Protein 6K79 (pdb70)

InterPro domains:
  IPR000577 Carbohydrate kinase, FGGY [PIRSF000538] (3-489)
  IPR005999 Glycerol kinase [MF_00186] (2-488)
  IPR005999 Glycerol kinase [TIGR01311] (3-487)
  IPR018483 Carbohydrate kinase, FGGY, conserved site [PS00445] (355-375)
  IPR018483 Carbohydrate kinase, FGGY, conserved site [PS00933] (132-144)
  IPR018484 Carbohydrate kinase FGGY, N-terminal [PF00370] (5-246)
  IPR018485 Carbohydrate kinase FGGY, C-terminal [PF02782] (256-441)
  IPR043129 ATPase, nucleotide binding domain [SSF53067] (4-248)
  IPR043129 ATPase, nucleotide binding domain [SSF53067] (249-487)

Organism: Thermococcus kodakarensis (strain ATCC BAA-918 / JCM 12380 / KOD1) (NCBI:txid69014)

Solvent-accessible surface area: 78438 Å² total; per-residue (Å²): 61,104,17,0,0,0,1,17,0,15,32,65,19,0,63,0,0,0,0,22,88,81,17,74,65,75,3,66,5,82,53,118,5,64,37,67,142,74,139,133,45,42,11,11,0,46,2,66,46,0,21,92,10,0,42,139,0,1,102,46,0,9,146,53,13,157,10,75,24,105,38,6,17,0,0,0,0,0,0,1,8,3,0,0,1,1,0,29,98,124,1,122,26,32,71,45,0,0,0,54,74,2,128,28,1,27,146,57,10,105,132,29,81,225,131,77,9,122,48,0,35,85,24,0,0,0,57,6,48,0,37,2,0,0,3,0,1,34,35,0,5,78,77,27,126,36,3,55,130,67,0,98,163,14,82,4,27,2,0,3,0,0,0,1,0,0,36,59,2,24,51,70,38,1,2,0,21,0,0,0,0,0,2,4,0,0,3,0,90,137,68,82,32,9,77,100,0,9,135,28,2,67,12,23,82,48,1,24,4,59,22,13,26,0,10,28,42,9,10,57,2,135,143,142,49,4,43,12,122,2,20,0,0,0,0,0,0,24,13,0,0,1,0,0,0,0,5,0,29,93,38,0,10,0,0,1,30,4,32,90,18,4,53,0,0,0,1,1,26,98,103,42,27,73,15,136,30,8,28,0,0,0,0,9,0,23,110,36,130,21,2,14,1,0,2,8,64,25,166,18,0,15,20,0,12,74,74,0,77,83,42,72,138,21,8,162,114,50,74,52,0,22,99,24,0,70,131,24,163,45,7,111,46,3,18,6,1,4,5,66,98,14,16,36,18,51,62,153,24,131,70,0,82,40,35,46,53,34,113,96,248,60,33,24,132,48,15,27,0,19,2,0,4,1,0,3,0,1,20,0,26,4,4,3,36,11,0,78,156,64,23,135,5,103,28,0,31,0,9,30,68,38,5,58,16,2,24,1,0,42,7,0,0,15,0,15,64,56,82,0,7,7,3,80,19,90,43,3,25,0,3,0,0,0,4,0,0,0,21,35,49,85,32,1,70,66,47,176,35,1,47,135,55,37,104,41,71,23,81,2,77,42,125,35,77,104,158,34,23,67,145,11,14,128,22,0,77,68,2,0,110,153,2,85,24,127,26,143,104,133,168,116,4,0,0,0,0,16,0,15,26,69,20,0,66,0,0,0,0,22,104,85,16,80,59,69,3,67,6,82,73,141,11,66,43,63,145,73,142,138,45,38,12,12,0,44,3,76,52,0,26,66,1,0,30,104,0,0,97,46,0,21,127,69,8,190,18,105,25,103,45,5,17,0,0,0,0,0,0,2,7,2,0,0,2,2,1,23,100,130,2,126,25,37,80,43,0,0,0,58,77,1,110,25,2,34,139,40,10,100,115,26,102,207,128,87,8,108,44,0,35,83,14,0,0,0,68,10,50,1,36,2,0,0,2,1,0,50,38,0,5,73,82,16,127,44,3,45,114,56,0,123,112,16,68,2,21,1,0,3,0,0,0,1,0,0,34,53,2,20,52,58,31,0,3,0,20,0,0,0,0,0,2,3,0,0,4,0,92,152,54,82,34,6,80,105,0,10,143,33,4,70,11,24,73,49,0,22,5,36,28,14,28,0,10,33,37,10,10,54,2,128,140,153,48,12,43,10,117,3,20,0,0,0,0,0,0,29,12,0,0,1,0,1,0,0,4,0,33,94,42,0,6,0,0,1,30,7,37,88,14,4,50,0,0,0,1,2,28,84,120,41,31,74,17,136,25,7,29,0,0,0,0,9,0,25,104,36,123,23,6,13,1,0,2,7,60,23,164,17,1,16,20,0,13,81,71,0,79,86,44,80,145,29,10,161,116,54,81,50,0,50,108,28,0,74,141,24,176,39,7,108,45,2,20,6,1,4,5,67,91,13,14,35,16,45,47,160,24,133,79,0,83,36,39,45,58,30,114,95,247,56,32,26,126,47,12,25,0,20,2,0,3,2,0,4,0,1,21,1,25,5,4,3,37,14,0,88,153,66,22,152,10,76,16,1,33,0,9,32,70,38,4,74,19,50,26,1,0,37,6,0,0,15,0,15,36,69,85,0,5,18,4,77,20,93,36,3,22,0,3,0,0,0,4,0,0,0,19,33,48,91,40,1,73,42,36,70,35,1,47,78,47,35,140,41,82,104,75,0,65,36,158,39,88,103,171,35,15,74,136,12,17,137,20,1,61,60,2,0,125,154,0,72,22,129,31,150,100,140,159,132,81,11,0,0,0,0,12,0,16,26,70,17,0,89,0,5,0,0,22,106,79,13,89,71,72,3,95,8,91,66,140,13,62,40,62,143,75,140,131,45,42,12,12,0,47,1,65,54,0,28,69,6,0,35,115,0,0,94,52,0,23,142,62,12,222,19,103,36,83,26,6,20,0,0,0,0,0,0,1,7,3,0,0,1,1,0,44,174,128,2,117,17,40,82,41,0,0,0,61,71,1,110,21,3,36,116,35,9,104,120,18,82,206,123,135,22,111,30,0,33,88,19,0,0,0,65,9,49,2,38,2,0,1,2,1,0,27,44,0,4,85,79,18,130,21,2,64,126,82,0,118,143,49,82,2,36,0,0,3,0,0,0,0,0,0,34,54,3,23,50,65,38,2,2,0,38,0,0,0,0,0,3,3,0,0,4,0,87,134,72,86,29,10,90,86,0,8,131,47,3,77,12,24,120,54,0,20,3,95,28,81,41,0,12,50,58,12,12,113,3,144,122,144,49,12,46,8,115,2,21,0,0,0,0,0,0,31,12,0,0,1,0,0,0,0,4,0,41,96,33,0,10,0,0,1,30,3,35,86,16,3,54,0,0,0,1,3,69,114,119,36,33,72,17,134,29,7,30,0,0,0,0,11,0,21,105,71,160,25,15,10,1,0,2,8,60,23,160,19,0,14,23,0,11,72,74,0,69,88,40,74,142,25,12,162,110,45,78,61,0,43,108,32,0,93,151,27,172,40,7,108,48,3,19,6,1,4,5,65,93,14,14,32,16,46,49,155,24,146,95,0,84,40,33,48,54,32,112,96,247,58,31,23,135,51,19,27,0,19,2,0,2,2,0,1,0,2,20,0,24,3,2,5,35,14,0,86,149,60,24,151,10,106,28,2,33,0,7,31,68,33,2,78,15,46,28,0,0,49,9,0,0,21,0,16,62,71,84,0,9,16,2,78,23,108,39,3,18,0,2,0,0,0,3,0,0,0,23,33,44,114,14,3,44,45,32,96,34,2,46,77,29,37,100,41,85,92,88,3,84,33,171,24,91,101,181,42,16,76,152,10,14,133,20,0,62,61,4,0,127,155,2,75,18,133,29,154,102,134,171,99,25,0,0,0,0,19,0,16,26,75,21,0,56,0,0,0,0,26,98,98,12,88,64,77,2,76,4,86,64,144,14,62,42,65,140,73,136,134,41,47,12,12,0,45,1,69,48,0,25,78,5,0,30,108,0,1,105,50,0,22,124,63,12,192,18,111,25,102,50,7,18,0,0,0,0,0,0,1,8,3,0,0,1,1,0,26,136,126,3,135,27,40,79,39,0,0,0,60,68,0,110,23,1,37,141,41,10,112,122,35,94,224,132,91,10,110,44,0,33,82,17,0,0,0,58,8,54,2,37,3,0,0,2,0,0,38,34,0,5,66,79,18,122,44,1,70,121,72,0,120,108,57,60,3,26,1,0,2,0,0,0,0,0,0,31,58,0,16,52,69,36,1,2,0,37,0,0,0,1,0,2,4,0,1,6,0,97,151,55,89,33,7,101,104,0,9,125,34,5,64,13,23,109,57,0,25,5,108,28,54,34,0,11,50,57,11,10,120,1,103,138,151,50,17,46,11,108,2,20,0,0,0,0,0,0,28,14,0,0,1,0,1,0,0,6,0,29,84,43,0,5,0,0,1,29,5,35,89,14,2,52,0,0,0,1,2,19,86,126,41,32,73,17,136,32,7,30,1,0,0,0,11,0,25,133,69,62,21,5,14,1,1,2,8,58,26,162,19,1,15,20,0,12,80,70,0,74,89,40,82,142,34,10,164,114,48,85,49,1,54,111,26,0,83,127,23,163,38,6,108,44,3,21,6,0,3,4,68,92,15,13,30,16,43,44,152,26,133,90,0,84,40,37,50,56,31,112,97,238,55,33,23,132,42,13,29,0,19,2,0,3,2,0,2,0,2,20,0,25,3,2,3,35,14,0,52,106,53,16,112,6,94,15,2,33,0,5,26,70,33,2,77,15,42,24,0,0,33,6,0,0,14,0,16,67,61,112,0,7,17,3,72,23,109,37,4,27,0,4,0,0,0,3,0,0,0,23,35,49,115,34,2,75,42,39,81,39,1,48,133,48,37,130,39,94,98,85,0,64,42,159,36,92,80,143,40,10,62,144,10,15,126,20,0,64,70,4,1,132,151,0,76,16,123,32,156,104,135

Nearest PDB structures (foldseek):
  6k79-assembly1_B-2  TM=1.002E+00  e=0.000E+00  Thermococcus kodakarensis KOD1
  6k79-assembly1_A  TM=1.001E+00  e=2.802E-100  Thermococcus kodakarensis KOD1
  6k78-assembly1_A  TM=1.000E+00  e=2.608E-97  Thermococcus kodakarensis KOD1
  6k76-assembly1_B-2  TM=9.742E-01  e=8.028E-92  Thermococcus kodakarensis KOD1
  2zf5-assembly1_O  TM=9.200E-01  e=9.631E-94  Thermococcus kodakarensis KOD1

Radius of gyration: 44.04 Å; Cα contacts (8 Å, |Δi|>4): 4759; chains: 4; bounding box: 114×92×133 Å

Structure (mmCIF, N/CA/C/O backbone):
data_6K79
#
_entry.id   6K79
#
_cell.length_a   67.041
_cell.length_b   72.128
_cell.length_c   115.994
_cell.angle_alpha   103.43
_cell.angle_beta   94.96
_cell.angle_gamma   99.48
#
_symmetry.space_group_name_H-M   'P 1'
#
loop_
_entity.id
_entity.type
_entity.pdbx_description
1 polymer 'Glycerol kinase'
2 polymer 'Glycerol kinase'
3 non-polymer 'TRIETHYLENE GLYCOL'
4 non-polymer GLYCEROL
5 water water
#
loop_
_atom_site.group_PDB
_atom_site.id
_atom_site.type_symbol
_atom_site.label_atom_id
_atom_site.label_alt_id
_atom_site.label_comp_id
_atom_site.label_asym_id
_atom_site.label_entity_id
_atom_site.label_seq_id
_atom_site.pdbx_PDB_ins_code
_atom_site.Cartn_x
_atom_site.Cartn_y
_atom_site.Cartn_z
_atom_site.occupancy
_atom_site.B_iso_or_equiv
_atom_site.auth_seq_id
_atom_site.auth_comp_id
_atom_site.auth_asym_id
_atom_site.auth_atom_id
_atom_site.pdbx_PDB_model_num
ATOM 1 N N . GLU A 1 2 ? 7.043 1.075 2.875 1.00 40.21 2 GLU B N 1
ATOM 2 C CA . GLU A 1 2 ? 8.271 0.940 2.015 1.00 38.22 2 GLU B CA 1
ATOM 3 C C . GLU A 1 2 ? 8.071 1.653 0.670 1.00 32.90 2 GLU B C 1
ATOM 4 O O . GLU A 1 2 ? 8.900 2.475 0.350 1.00 31.23 2 GLU B O 1
ATOM 10 N N . LYS A 1 3 ? 7.045 1.322 -0.124 1.00 32.03 3 LYS B N 1
ATOM 11 C CA . LYS A 1 3 ? 6.777 2.043 -1.423 1.00 30.00 3 LYS B CA 1
ATOM 12 C C . LYS A 1 3 ? 5.364 2.671 -1.456 1.00 27.20 3 LYS B C 1
ATOM 13 O O . LYS A 1 3 ? 4.424 2.152 -0.873 1.00 25.83 3 LYS B O 1
ATOM 19 N N . PHE A 1 4 ? 5.242 3.778 -2.192 1.00 22.91 4 PHE B N 1
ATOM 20 C CA . PHE A 1 4 ? 4.120 4.667 -2.146 1.00 23.48 4 PHE B CA 1
ATOM 21 C C . PHE A 1 4 ? 3.818 5.253 -3.533 1.00 24.67 4 PHE B C 1
ATOM 22 O O . PHE A 1 4 ? 4.676 5.251 -4.423 1.00 24.27 4 PHE B O 1
ATOM 30 N N . VAL A 1 5 ? 2.589 5.786 -3.692 1.00 23.29 5 VAL B N 1
ATOM 31 C CA . VAL A 1 5 ? 2.202 6.496 -4.897 1.00 22.28 5 VAL B CA 1
ATOM 32 C C . VAL A 1 5 ? 2.080 7.978 -4.544 1.00 23.05 5 VAL B C 1
ATOM 33 O O . VAL A 1 5 ? 1.529 8.315 -3.489 1.00 23.58 5 VAL B O 1
ATOM 37 N N . LEU A 1 6 ? 2.585 8.824 -5.446 1.00 22.70 6 LEU B N 1
ATOM 38 C CA . LEU A 1 6 ? 2.516 10.287 -5.329 1.00 21.56 6 LEU B CA 1
ATOM 39 C C . LEU A 1 6 ? 1.486 10.781 -6.343 1.00 21.50 6 LEU B C 1
ATOM 40 O O . LEU A 1 6 ? 1.585 10.447 -7.523 1.00 20.75 6 LEU B O 1
ATOM 45 N N . SER A 1 7 ? 0.529 11.572 -5.890 1.00 21.26 7 SER B N 1
ATOM 46 C CA . SER A 1 7 ? -0.489 12.126 -6.773 1.00 23.82 7 SER B CA 1
ATOM 47 C C . SER A 1 7 ? -0.319 13.645 -6.846 1.00 23.43 7 SER B C 1
ATOM 48 O O . SER A 1 7 ? -0.167 14.270 -5.800 1.00 22.31 7 SER B O 1
ATOM 51 N N . LEU A 1 8 ? -0.371 14.204 -8.055 1.00 23.03 8 LEU B N 1
ATOM 52 C CA . LEU A 1 8 ? -0.420 15.633 -8.245 1.00 25.10 8 LEU B CA 1
ATOM 53 C C . LEU A 1 8 ? -1.841 16.047 -8.651 1.00 25.54 8 LEU B C 1
ATOM 54 O O . LEU A 1 8 ? -2.300 15.646 -9.710 1.00 24.14 8 LEU B O 1
ATOM 59 N N . ASP A 1 9 ? -2.507 16.884 -7.838 1.00 26.48 9 ASP B N 1
ATOM 60 C CA . ASP A 1 9 ? -3.822 17.431 -8.158 1.00 25.06 9 ASP B CA 1
ATOM 61 C C . ASP A 1 9 ? -3.692 18.940 -8.380 1.00 23.65 9 ASP B C 1
ATOM 62 O O . ASP A 1 9 ? -3.727 19.724 -7.438 1.00 23.14 9 ASP B O 1
ATOM 67 N N . GLU A 1 10 ? -3.602 19.316 -9.637 1.00 22.13 10 GLU B N 1
ATOM 68 C CA . GLU A 1 10 ? -3.325 20.682 -10.034 1.00 23.10 10 GLU B CA 1
ATOM 69 C C . GLU A 1 10 ? -4.660 21.380 -10.274 1.00 21.93 10 GLU B C 1
ATOM 70 O O . GLU A 1 10 ? -5.132 21.448 -11.401 1.00 23.82 10 GLU B O 1
ATOM 76 N N . GLY A 1 11 ? -5.224 21.900 -9.198 1.00 20.38 11 GLY B N 1
ATOM 77 C CA . GLY A 1 11 ? -6.534 22.490 -9.223 1.00 22.85 11 GLY B CA 1
ATOM 78 C C . GLY A 1 11 ? -6.497 23.931 -9.706 1.00 25.30 11 GLY B C 1
ATOM 79 O O . GLY A 1 11 ? -5.408 24.463 -9.965 1.00 24.43 11 GLY B O 1
ATOM 80 N N . THR A 1 12 ? -7.676 24.551 -9.809 1.00 24.64 12 THR B N 1
ATOM 81 C CA . THR A 1 12 ? -7.779 25.833 -10.507 1.00 29.45 12 THR B CA 1
ATOM 82 C C . THR A 1 12 ? -7.238 26.989 -9.648 1.00 28.99 12 THR B C 1
ATOM 83 O O . THR A 1 12 ? -6.729 27.957 -10.239 1.00 29.01 12 THR B O 1
ATOM 87 N N . THR A 1 13 ? -7.276 26.889 -8.312 1.00 27.71 13 THR B N 1
ATOM 88 C CA . THR A 1 13 ? -6.731 27.954 -7.436 1.00 29.54 13 THR B CA 1
ATOM 89 C C . THR A 1 13 ? -5.567 27.427 -6.584 1.00 31.85 13 THR B C 1
ATOM 90 O O . THR A 1 13 ? -4.850 28.242 -5.996 1.00 32.36 13 THR B O 1
ATOM 94 N N . SER A 1 14 ? -5.336 26.108 -6.559 1.00 29.23 14 SER B N 1
ATOM 95 C CA . SER A 1 14 ? -4.402 25.475 -5.630 1.00 30.44 14 SER B CA 1
ATOM 96 C C . SER A 1 14 ? -3.736 24.259 -6.292 1.00 28.74 14 SER B C 1
ATOM 97 O O . SER A 1 14 ? -4.423 23.512 -6.994 1.00 24.65 14 SER B O 1
ATOM 100 N N . ALA A 1 15 ? -2.439 24.033 -6.039 1.00 26.83 15 ALA B N 1
ATOM 101 C CA . ALA A 1 15 ? -1.786 22.781 -6.437 1.00 27.28 15 ALA B CA 1
ATOM 102 C C . ALA A 1 15 ? -1.523 21.907 -5.215 1.00 27.43 15 ALA B C 1
ATOM 103 O O . ALA A 1 15 ? -0.901 22.330 -4.255 1.00 26.44 15 ALA B O 1
ATOM 105 N N . ARG A 1 16 ? -1.893 20.645 -5.318 1.00 28.05 16 ARG B N 1
ATOM 106 C CA . ARG A 1 16 ? -1.790 19.729 -4.193 1.00 27.58 16 ARG B CA 1
ATOM 107 C C . ARG A 1 16 ? -0.946 18.499 -4.616 1.00 26.39 16 ARG B C 1
ATOM 108 O O . ARG A 1 16 ? -0.845 18.133 -5.799 1.00 20.68 16 ARG B O 1
ATOM 116 N N . ALA A 1 17 ? -0.337 17.869 -3.621 1.00 24.26 17 ALA B N 1
ATOM 117 C CA . ALA A 1 17 ? 0.444 16.677 -3.794 1.00 23.50 17 ALA B CA 1
ATOM 118 C C . ALA A 1 17 ? 0.200 15.759 -2.593 1.00 23.70 17 ALA B C 1
ATOM 119 O O . ALA A 1 17 ? 0.239 16.207 -1.456 1.00 23.88 17 ALA B O 1
ATOM 121 N N . ILE A 1 18 ? -0.001 14.478 -2.829 1.00 22.41 18 ILE B N 1
ATOM 122 C CA . ILE A 1 18 ? -0.284 13.580 -1.730 1.00 22.57 18 ILE B CA 1
ATOM 123 C C . ILE A 1 18 ? 0.461 12.259 -1.944 1.00 23.75 18 ILE B C 1
ATOM 124 O O . ILE A 1 18 ? 0.512 11.753 -3.057 1.00 22.36 18 ILE B O 1
ATOM 129 N N . ILE A 1 19 ? 0.987 11.705 -0.851 1.00 23.49 19 ILE B N 1
ATOM 130 C CA . ILE A 1 19 ? 1.568 10.415 -0.870 1.00 24.96 19 ILE B CA 1
ATOM 131 C C . ILE A 1 19 ? 0.609 9.440 -0.181 1.00 24.68 19 ILE B C 1
ATOM 132 O O . ILE A 1 19 ? 0.220 9.621 0.982 1.00 22.43 19 ILE B O 1
ATOM 137 N N . PHE A 1 20 ? 0.302 8.368 -0.907 1.00 22.57 20 PHE B N 1
ATOM 138 C CA . PHE A 1 20 ? -0.660 7.395 -0.481 1.00 22.90 20 PHE B CA 1
ATOM 139 C C . PHE A 1 20 ? 0.017 6.021 -0.335 1.00 23.74 20 PHE B C 1
ATOM 140 O O . PHE A 1 20 ? 0.934 5.703 -1.086 1.00 25.09 20 PHE B O 1
ATOM 148 N N . ASP A 1 21 ? -0.481 5.174 0.562 1.00 23.71 21 ASP B N 1
ATOM 149 C CA . ASP A 1 21 ? -0.071 3.798 0.558 1.00 24.71 21 ASP B CA 1
ATOM 150 C C . ASP A 1 21 ? -1.192 2.946 -0.045 1.00 25.30 21 ASP B C 1
ATOM 151 O O . ASP A 1 21 ? -2.201 3.467 -0.513 1.00 20.83 21 ASP B O 1
ATOM 156 N N . ARG A 1 22 ? -1.043 1.622 -0.016 1.00 27.34 22 ARG B N 1
ATOM 157 C CA . ARG A 1 22 ? -1.991 0.791 -0.764 1.00 31.44 22 ARG B CA 1
ATOM 158 C C . ARG A 1 22 ? -3.357 0.732 -0.048 1.00 27.93 22 ARG B C 1
ATOM 159 O O . ARG A 1 22 ? -4.322 0.355 -0.683 1.00 25.90 22 ARG B O 1
ATOM 167 N N . GLU A 1 23 ? -3.453 1.131 1.217 1.00 26.02 23 GLU B N 1
ATOM 168 C CA . GLU A 1 23 ? -4.751 1.224 1.903 1.00 31.67 23 GLU B CA 1
ATOM 169 C C . GLU A 1 23 ? -5.302 2.657 1.860 1.00 27.25 23 GLU B C 1
ATOM 170 O O . GLU A 1 23 ? -6.216 2.956 2.638 1.00 25.26 23 GLU B O 1
ATOM 176 N N . SER A 1 24 ? -4.738 3.522 1.007 1.00 23.97 24 SER B N 1
ATOM 177 C CA . SER A 1 24 ? -5.245 4.870 0.740 1.00 23.44 24 SER B CA 1
ATOM 178 C C . SER A 1 24 ? -5.043 5.775 1.960 1.00 25.13 24 SER B C 1
ATOM 179 O O . SER A 1 24 ? -5.696 6.833 2.045 1.00 25.51 24 SER B O 1
ATOM 182 N N . ASN A 1 25 ? -4.127 5.391 2.874 1.00 25.55 25 ASN B N 1
ATOM 183 C CA . ASN A 1 25 ? -3.682 6.271 3.959 1.00 26.25 25 ASN B CA 1
ATOM 184 C C . ASN A 1 25 ? -2.772 7.355 3.370 1.00 26.36 25 ASN B C 1
ATOM 185 O O . ASN A 1 25 ? -1.947 7.073 2.521 1.00 26.36 25 ASN B O 1
ATOM 190 N N . ILE A 1 26 ? -2.941 8.580 3.844 1.00 25.40 26 ILE B N 1
ATOM 191 C CA . ILE A 1 26 ? -2.118 9.697 3.467 1.00 28.33 26 ILE B CA 1
ATOM 192 C C . ILE A 1 26 ? -0.899 9.746 4.403 1.00 30.44 26 ILE B C 1
ATOM 193 O O . ILE A 1 26 ? -1.038 9.829 5.614 1.00 31.47 26 ILE B O 1
ATOM 198 N N . HIS A 1 27 ? 0.285 9.693 3.831 1.00 29.54 27 HIS B N 1
ATOM 199 C CA . HIS A 1 27 ? 1.517 9.689 4.606 1.00 29.19 27 HIS B CA 1
ATOM 200 C C . HIS A 1 27 ? 2.144 11.091 4.609 1.00 29.61 27 HIS B C 1
ATOM 201 O O . HIS A 1 27 ? 2.802 11.475 5.571 1.00 28.63 27 HIS B O 1
ATOM 208 N N . GLY A 1 28 ? 1.973 11.829 3.513 1.00 29.25 28 GLY B N 1
ATOM 209 C CA . GLY A 1 28 ? 2.361 13.228 3.457 1.00 28.80 28 GLY B CA 1
ATOM 210 C C . GLY A 1 28 ? 1.471 13.999 2.498 1.00 28.79 28 GLY B C 1
ATOM 211 O O . GLY A 1 28 ? 0.895 13.436 1.569 1.00 30.57 28 GLY B O 1
ATOM 212 N N . ILE A 1 29 ? 1.315 15.286 2.732 1.00 29.48 29 ILE B N 1
ATOM 213 C CA . ILE A 1 29 ? 0.544 16.097 1.829 1.00 30.41 29 ILE B CA 1
ATOM 214 C C . ILE A 1 29 ? 1.177 17.487 1.742 1.00 31.85 29 ILE B C 1
ATOM 215 O O . ILE A 1 29 ? 1.772 17.960 2.707 1.00 31.81 29 ILE B O 1
ATOM 220 N N . GLY A 1 30 ? 1.049 18.114 0.568 1.00 28.79 30 GLY B N 1
ATOM 221 C CA . GLY A 1 30 ? 1.380 19.524 0.417 1.00 29.18 30 GLY B CA 1
ATOM 222 C C . GLY A 1 30 ? 0.396 20.237 -0.492 1.00 31.06 30 GLY B C 1
ATOM 223 O O . GLY A 1 30 ? -0.203 19.594 -1.370 1.00 33.31 30 GLY B O 1
ATOM 224 N N . GLN A 1 31 ? 0.251 21.555 -0.297 1.00 27.54 31 GLN B N 1
ATOM 225 C CA . GLN A 1 31 ? -0.725 22.349 -0.995 1.00 27.99 31 GLN B CA 1
ATOM 226 C C . GLN A 1 31 ? -0.267 23.812 -0.981 1.00 28.89 31 GLN B C 1
ATOM 227 O O . GLN A 1 31 ? 0.038 24.350 0.110 1.00 25.73 31 GLN B O 1
ATOM 233 N N . TYR A 1 32 ? -0.254 24.437 -2.169 1.00 25.88 32 TYR B N 1
ATOM 234 C CA . TYR A 1 32 ? 0.060 25.851 -2.324 1.00 27.07 32 TYR B CA 1
ATOM 235 C C . TYR A 1 32 ? -0.876 26.500 -3.342 1.00 25.63 32 TYR B C 1
ATOM 236 O O . TYR A 1 32 ? -0.959 26.054 -4.469 1.00 23.93 32 TYR B O 1
ATOM 245 N N . GLU A 1 33 ? -1.532 27.567 -2.902 1.00 25.03 33 GLU B N 1
ATOM 246 C CA . GLU A 1 33 ? -2.277 28.514 -3.743 1.00 29.99 33 GLU B CA 1
ATOM 247 C C . GLU A 1 33 ? -1.347 29.204 -4.743 1.00 27.85 33 GLU B C 1
ATOM 248 O O . GLU A 1 33 ? -0.178 29.358 -4.496 1.00 27.58 33 GLU B O 1
ATOM 254 N N . PHE A 1 34 ? -1.887 29.629 -5.872 1.00 28.97 34 PHE B N 1
ATOM 255 C CA . PHE A 1 34 ? -1.128 30.445 -6.834 1.00 30.35 34 PHE B CA 1
ATOM 256 C C . PHE A 1 34 ? -2.039 31.559 -7.376 1.00 30.09 34 PHE B C 1
ATOM 257 O O . PHE A 1 34 ? -3.242 31.480 -7.260 1.00 34.35 34 PHE B O 1
ATOM 265 N N . PRO A 1 35 ? -1.470 32.602 -7.982 1.00 32.78 35 PRO B N 1
ATOM 266 C CA . PRO A 1 35 ? -2.328 33.763 -8.286 1.00 34.12 35 PRO B CA 1
ATOM 267 C C . PRO A 1 35 ? -3.340 33.526 -9.413 1.00 34.15 35 PRO B C 1
ATOM 268 O O . PRO A 1 35 ? -3.014 32.887 -10.410 1.00 34.87 35 PRO B O 1
ATOM 272 N N . GLN A 1 36 ? -4.534 34.082 -9.228 1.00 35.28 36 GLN B N 1
ATOM 273 C CA . GLN A 1 36 ? -5.571 34.165 -10.259 1.00 36.26 36 GLN B CA 1
ATOM 274 C C . GLN A 1 36 ? -5.481 35.525 -10.976 1.00 37.89 36 GLN B C 1
ATOM 275 O O . GLN A 1 36 ? -5.773 36.552 -10.377 1.00 43.76 36 GLN B O 1
ATOM 281 N N . HIS A 1 37 ? -5.091 35.534 -12.252 1.00 39.96 37 HIS B N 1
ATOM 282 C CA . HIS A 1 37 ? -4.916 36.796 -13.016 1.00 37.41 37 HIS B CA 1
ATOM 283 C C . HIS A 1 37 ? -6.204 37.127 -13.771 1.00 35.80 37 HIS B C 1
ATOM 284 O O . HIS A 1 37 ? -6.711 36.318 -14.556 1.00 33.58 37 HIS B O 1
ATOM 291 N N . TYR A 1 38 ? -6.687 38.346 -13.529 1.00 36.62 38 TYR B N 1
ATOM 292 C CA . TYR A 1 38 ? -7.910 38.886 -14.087 1.00 39.21 38 TYR B CA 1
ATOM 293 C C . TYR A 1 38 ? -7.582 40.171 -14.864 1.00 44.04 38 TYR B C 1
ATOM 294 O O . TYR A 1 38 ? -7.828 41.286 -14.364 1.00 41.60 38 TYR B O 1
ATOM 303 N N . PRO A 1 39 ? -7.000 40.028 -16.074 1.00 49.66 39 PRO B N 1
ATOM 304 C CA . PRO A 1 39 ? -6.492 41.177 -16.874 1.00 49.82 39 PRO B CA 1
ATOM 305 C C . PRO A 1 39 ? -7.580 42.107 -17.444 1.00 52.32 39 PRO B C 1
ATOM 306 O O . PRO A 1 39 ? -7.394 43.318 -17.448 1.00 59.46 39 PRO B O 1
ATOM 310 N N . ARG A 1 40 ? -8.662 41.557 -17.978 1.00 50.30 40 ARG B N 1
ATOM 311 C CA . ARG A 1 40 ? -9.847 42.328 -18.320 1.00 48.84 40 ARG B CA 1
ATOM 312 C C . ARG A 1 40 ? -11.018 41.716 -17.551 1.00 47.96 40 ARG B C 1
ATOM 313 O O . ARG A 1 40 ? -10.853 40.658 -16.975 1.00 45.61 40 ARG B O 1
ATOM 321 N N . PRO A 1 41 ? -12.188 42.380 -17.537 1.00 50.45 41 PRO B N 1
ATOM 322 C CA . PRO A 1 41 ? -13.427 41.776 -17.021 1.00 51.12 41 PRO B CA 1
ATOM 323 C C . PRO A 1 41 ? -13.807 40.500 -17.790 1.00 48.53 41 PRO B C 1
ATOM 324 O O . PRO A 1 41 ? -13.711 40.476 -19.011 1.00 52.66 41 PRO B O 1
ATOM 328 N N . GLY A 1 42 ? -14.213 39.458 -17.058 1.00 49.19 42 GLY B N 1
ATOM 329 C CA . GLY A 1 42 ? -14.569 38.132 -17.624 1.00 45.86 42 GLY B CA 1
ATOM 330 C C . GLY A 1 42 ? -13.362 37.312 -18.082 1.00 41.16 42 GLY B C 1
ATOM 331 O O . GLY A 1 42 ? -13.527 36.233 -18.631 1.00 43.19 42 GLY B O 1
ATOM 332 N N . TRP A 1 43 ? -12.146 37.803 -17.883 1.00 37.32 43 TRP B N 1
ATOM 333 C CA . TRP A 1 43 ? -10.965 37.112 -18.352 1.00 35.54 43 TRP B CA 1
ATOM 334 C C . TRP A 1 43 ? -10.229 36.499 -17.153 1.00 34.34 43 TRP B C 1
ATOM 335 O O . TRP A 1 43 ? -10.119 37.103 -16.076 1.00 32.51 43 TRP B O 1
ATOM 346 N N . VAL A 1 44 ? -9.719 35.284 -17.371 1.00 31.17 44 VAL B N 1
ATOM 347 C CA . VAL A 1 44 ? -9.071 34.533 -16.327 1.00 27.39 44 VAL B CA 1
ATOM 348 C C . VAL A 1 44 ? -7.849 33.868 -16.935 1.00 25.50 44 VAL B C 1
ATOM 349 O O . VAL A 1 44 ? -7.969 33.194 -17.974 1.00 25.09 44 VAL B O 1
ATOM 353 N N . GLU A 1 45 ? -6.716 34.036 -16.253 1.00 23.94 45 GLU B N 1
ATOM 354 C CA . GLU A 1 45 ? -5.461 33.566 -16.750 1.00 26.45 45 GLU B CA 1
ATOM 355 C C . GLU A 1 45 ? -4.668 32.988 -15.594 1.00 26.93 45 GLU B C 1
ATOM 356 O O . GLU A 1 45 ? -4.822 33.469 -14.473 1.00 26.93 45 GLU B O 1
ATOM 362 N N . HIS A 1 46 ? -3.833 31.983 -15.895 1.00 28.61 46 HIS B N 1
ATOM 363 C CA . HIS A 1 46 ? -2.787 31.568 -14.955 1.00 30.54 46 HIS B CA 1
ATOM 364 C C . HIS A 1 46 ? -1.409 31.702 -15.606 1.00 30.49 46 HIS B C 1
ATOM 365 O O . HIS A 1 46 ? -1.242 31.609 -16.839 1.00 28.08 46 HIS B O 1
ATOM 372 N N . ASN A 1 47 ? -0.432 31.887 -14.724 1.00 29.55 47 ASN B N 1
ATOM 373 C CA . ASN A 1 47 ? 0.956 31.880 -15.104 1.00 33.55 47 ASN B CA 1
ATOM 374 C C . ASN A 1 47 ? 1.507 30.468 -14.863 1.00 30.88 47 ASN B C 1
ATOM 375 O O . ASN A 1 47 ? 1.626 30.024 -13.721 1.00 28.24 47 ASN B O 1
ATOM 380 N N . PRO A 1 48 ? 1.855 29.762 -15.951 1.00 29.98 48 PRO B N 1
ATOM 381 C CA . PRO A 1 48 ? 2.267 28.358 -15.778 1.00 30.46 48 PRO B CA 1
ATOM 382 C C . PRO A 1 48 ? 3.493 28.200 -14.865 1.00 31.70 48 PRO B C 1
ATOM 383 O O . PRO A 1 48 ? 3.621 27.169 -14.203 1.00 29.65 48 PRO B O 1
ATOM 387 N N . GLU A 1 49 ? 4.340 29.227 -14.759 1.00 34.05 49 GLU B N 1
ATOM 388 C CA . GLU A 1 49 ? 5.519 29.136 -13.862 1.00 36.73 49 GLU B CA 1
ATOM 389 C C . GLU A 1 49 ? 5.075 29.175 -12.396 1.00 33.15 49 GLU B C 1
ATOM 390 O O . GLU A 1 49 ? 5.669 28.472 -11.588 1.00 31.93 49 GLU B O 1
ATOM 396 N N . GLU A 1 50 ? 4.036 29.941 -12.050 1.00 33.79 50 GLU B N 1
ATOM 397 C CA . GLU A 1 50 ? 3.518 29.879 -10.648 1.00 37.77 50 GLU B CA 1
ATOM 398 C C . GLU A 1 50 ? 2.764 28.550 -10.402 1.00 34.35 50 GLU B C 1
ATOM 399 O O . GLU A 1 50 ? 2.842 28.005 -9.298 1.00 33.31 50 GLU B O 1
ATOM 405 N N . ILE A 1 51 ? 2.037 28.030 -11.388 1.00 31.40 51 ILE B N 1
ATOM 406 C CA . ILE A 1 51 ? 1.425 26.689 -11.239 1.00 32.56 51 ILE B CA 1
ATOM 407 C C . ILE A 1 51 ? 2.555 25.706 -10.924 1.00 29.86 51 ILE B C 1
ATOM 408 O O . ILE A 1 51 ? 2.513 25.017 -9.911 1.00 29.46 51 ILE B O 1
ATOM 413 N N . TRP A 1 52 ? 3.609 25.759 -11.723 1.00 29.94 52 TRP B N 1
ATOM 414 C CA . TRP A 1 52 ? 4.731 24.829 -11.603 1.00 30.49 52 TRP B CA 1
ATOM 415 C C . TRP A 1 52 ? 5.403 24.921 -10.226 1.00 31.52 52 TRP B C 1
ATOM 416 O O . TRP A 1 52 ? 5.642 23.878 -9.545 1.00 26.97 52 TRP B O 1
ATOM 427 N N . ASP A 1 53 ? 5.717 26.157 -9.821 1.00 30.70 53 ASP B N 1
ATOM 428 C CA . ASP A 1 53 ? 6.389 26.399 -8.529 1.00 31.63 53 ASP B CA 1
ATOM 429 C C . ASP A 1 53 ? 5.482 25.927 -7.385 1.00 27.75 53 ASP B C 1
ATOM 430 O O . ASP A 1 53 ? 5.930 25.288 -6.440 1.00 28.52 53 ASP B O 1
ATOM 435 N N . ALA A 1 54 ? 4.198 26.240 -7.463 1.00 27.52 54 ALA B N 1
ATOM 436 C CA . ALA A 1 54 ? 3.266 25.776 -6.435 1.00 27.18 54 ALA B CA 1
ATOM 437 C C . ALA A 1 54 ? 3.257 24.232 -6.394 1.00 25.11 54 ALA B C 1
ATOM 438 O O . ALA A 1 54 ? 3.348 23.600 -5.336 1.00 23.05 54 ALA B O 1
ATOM 440 N N . GLN A 1 55 ? 3.191 23.611 -7.550 1.00 25.52 55 GLN B N 1
ATOM 441 C CA . GLN A 1 55 ? 3.085 22.150 -7.585 1.00 26.92 55 GLN B CA 1
ATOM 442 C C . GLN A 1 55 ? 4.353 21.495 -7.038 1.00 27.45 55 GLN B C 1
ATOM 443 O O . GLN A 1 55 ? 4.288 20.507 -6.275 1.00 25.50 55 GLN B O 1
ATOM 449 N N . LEU A 1 56 ? 5.498 22.043 -7.436 1.00 29.77 56 LEU B N 1
ATOM 450 C CA . LEU A 1 56 ? 6.785 21.439 -7.113 1.00 30.90 56 LEU B CA 1
ATOM 451 C C . LEU A 1 56 ? 7.041 21.574 -5.607 1.00 30.33 56 LEU B C 1
ATOM 452 O O . LEU A 1 56 ? 7.489 20.607 -4.945 1.00 29.91 56 LEU B O 1
ATOM 457 N N . ARG A 1 57 ? 6.632 22.698 -5.025 1.00 26.77 57 ARG B N 1
ATOM 458 C CA . ARG A 1 57 ? 6.729 22.840 -3.586 1.00 28.59 57 ARG B CA 1
ATOM 459 C C . ARG A 1 57 ? 5.746 21.897 -2.863 1.00 26.03 57 ARG B C 1
ATOM 460 O O . ARG A 1 57 ? 6.043 21.387 -1.745 1.00 22.43 57 ARG B O 1
ATOM 468 N N . ALA A 1 58 ? 4.570 21.681 -3.451 1.00 25.23 58 ALA B N 1
ATOM 469 C CA . ALA A 1 58 ? 3.589 20.748 -2.882 1.00 24.73 58 ALA B CA 1
ATOM 470 C C . ALA A 1 58 ? 4.235 19.372 -2.762 1.00 24.71 58 ALA B C 1
ATOM 471 O O . ALA A 1 58 ? 4.163 18.700 -1.680 1.00 24.62 58 ALA B O 1
ATOM 473 N N . ILE A 1 59 ? 4.891 18.987 -3.860 1.00 25.64 59 ILE B N 1
ATOM 474 C CA . ILE A 1 59 ? 5.587 17.695 -3.920 1.00 27.88 59 ILE B CA 1
ATOM 475 C C . ILE A 1 59 ? 6.597 17.609 -2.767 1.00 30.65 59 ILE B C 1
ATOM 476 O O . ILE A 1 59 ? 6.615 16.606 -2.012 1.00 31.00 59 ILE B O 1
ATOM 481 N N . LYS A 1 60 ? 7.410 18.656 -2.612 1.00 35.09 60 LYS B N 1
ATOM 482 C CA . LYS A 1 60 ? 8.520 18.650 -1.630 1.00 37.95 60 LYS B CA 1
ATOM 483 C C . LYS A 1 60 ? 7.953 18.510 -0.218 1.00 32.93 60 LYS B C 1
ATOM 484 O O . LYS A 1 60 ? 8.431 17.672 0.543 1.00 30.72 60 LYS B O 1
ATOM 490 N N . ASP A 1 61 ? 6.930 19.308 0.101 1.00 31.02 61 ASP B N 1
ATOM 491 C CA . ASP A 1 61 ? 6.227 19.207 1.391 1.00 30.34 61 ASP B CA 1
ATOM 492 C C . ASP A 1 61 ? 5.706 17.770 1.617 1.00 30.36 61 ASP B C 1
ATOM 493 O O . ASP A 1 61 ? 5.892 17.211 2.710 1.00 31.63 61 ASP B O 1
ATOM 498 N N . ALA A 1 62 ? 5.051 17.168 0.612 1.00 27.96 62 ALA B N 1
ATOM 499 C CA . ALA A 1 62 ? 4.447 15.849 0.767 1.00 26.79 62 ALA B CA 1
ATOM 500 C C . ALA A 1 62 ? 5.534 14.811 1.062 1.00 26.33 62 ALA B C 1
ATOM 501 O O . ALA A 1 62 ? 5.385 14.006 1.977 1.00 23.72 62 ALA B O 1
ATOM 503 N N . ILE A 1 63 ? 6.629 14.848 0.303 1.00 27.07 63 ILE B N 1
ATOM 504 C CA . ILE A 1 63 ? 7.747 13.902 0.507 1.00 28.66 63 ILE B CA 1
ATOM 505 C C . ILE A 1 63 ? 8.365 14.111 1.897 1.00 29.51 63 ILE B C 1
ATOM 506 O O . ILE A 1 63 ? 8.610 13.147 2.631 1.00 28.68 63 ILE B O 1
ATOM 511 N N . GLN A 1 64 ? 8.595 15.361 2.269 1.00 34.13 64 GLN B N 1
ATOM 512 C CA . GLN A 1 64 ? 9.143 15.691 3.599 1.00 38.91 64 GLN B CA 1
ATOM 513 C C . GLN A 1 64 ? 8.227 15.145 4.701 1.00 37.68 64 GLN B C 1
ATOM 514 O O . GLN A 1 64 ? 8.708 14.502 5.626 1.00 36.17 64 GLN B O 1
ATOM 520 N N . SER A 1 65 ? 6.917 15.397 4.591 1.00 35.61 65 SER B N 1
ATOM 521 C CA . SER A 1 65 ? 5.946 15.007 5.620 1.00 33.84 65 SER B CA 1
ATOM 522 C C . SER A 1 65 ? 5.872 13.490 5.744 1.00 30.59 65 SER B C 1
ATOM 523 O O . SER A 1 65 ? 5.610 12.948 6.820 1.00 25.76 65 SER B O 1
ATOM 526 N N . ALA A 1 66 ? 6.040 12.824 4.609 1.00 31.04 66 ALA B N 1
ATOM 527 C CA . ALA A 1 66 ? 5.896 11.370 4.570 1.00 31.36 66 ALA B CA 1
ATOM 528 C C . ALA A 1 66 ? 7.159 10.713 5.136 1.00 32.83 66 ALA B C 1
ATOM 529 O O . ALA A 1 66 ? 7.101 9.545 5.537 1.00 33.74 66 ALA B O 1
ATOM 531 N N . ARG A 1 67 ? 8.263 11.469 5.197 1.00 32.28 67 ARG B N 1
ATOM 532 C CA . ARG A 1 67 ? 9.574 10.978 5.656 1.00 34.83 67 ARG B CA 1
ATOM 533 C C . ARG A 1 67 ? 10.035 9.799 4.802 1.00 32.49 67 ARG B C 1
ATOM 534 O O . ARG A 1 67 ? 10.512 8.828 5.348 1.00 34.22 67 ARG B O 1
ATOM 542 N N . ILE A 1 68 ? 9.872 9.897 3.486 1.00 31.79 68 ILE B N 1
ATOM 543 C CA . ILE A 1 68 ? 10.329 8.868 2.558 1.00 31.28 68 ILE B CA 1
ATOM 544 C C . ILE A 1 68 ? 11.463 9.431 1.693 1.00 31.62 68 ILE B C 1
ATOM 545 O O . ILE A 1 68 ? 11.644 10.635 1.598 1.00 30.16 68 ILE B O 1
ATOM 550 N N . GLU A 1 69 ? 12.181 8.529 1.031 1.00 31.70 69 GLU B N 1
ATOM 551 C CA . GLU A 1 69 ? 13.093 8.907 -0.040 1.00 32.74 69 GLU B CA 1
ATOM 552 C C . GLU A 1 69 ? 12.326 8.833 -1.357 1.00 31.76 69 GLU B C 1
ATOM 553 O O . GLU A 1 69 ? 11.406 8.031 -1.493 1.00 34.77 69 GLU B O 1
ATOM 559 N N . PRO A 1 70 ? 12.710 9.665 -2.320 1.00 33.41 70 PRO B N 1
ATOM 560 C CA . PRO A 1 70 ? 12.136 9.692 -3.657 1.00 31.29 70 PRO B CA 1
ATOM 561 C C . PRO A 1 70 ? 12.106 8.326 -4.360 1.00 31.43 70 PRO B C 1
ATOM 562 O O . PRO A 1 70 ? 11.226 8.089 -5.151 1.00 30.59 70 PRO B O 1
ATOM 566 N N . ASN A 1 71 ? 13.058 7.446 -4.074 1.00 30.44 71 ASN B N 1
ATOM 567 C CA . ASN A 1 71 ? 13.102 6.151 -4.718 1.00 32.85 71 ASN B CA 1
ATOM 568 C C . ASN A 1 71 ? 12.031 5.218 -4.121 1.00 30.81 71 ASN B C 1
ATOM 569 O O . ASN A 1 71 ? 11.778 4.171 -4.690 1.00 31.73 71 ASN B O 1
ATOM 574 N N . GLN A 1 72 ? 11.392 5.579 -3.013 1.00 28.90 72 GLN B N 1
ATOM 575 C CA . GLN A 1 72 ? 10.247 4.786 -2.523 1.00 28.01 72 GLN B CA 1
ATOM 576 C C . GLN A 1 72 ? 8.945 5.171 -3.259 1.00 27.89 72 GLN B C 1
ATOM 577 O O . GLN A 1 72 ? 7.876 4.609 -2.986 1.00 26.56 72 GLN B O 1
ATOM 583 N N . ILE A 1 73 ? 8.997 6.114 -4.187 1.00 26.27 73 ILE B N 1
ATOM 584 C CA . ILE A 1 73 ? 7.816 6.451 -4.923 1.00 24.96 73 ILE B CA 1
ATOM 585 C C . ILE A 1 73 ? 7.704 5.521 -6.131 1.00 25.18 73 ILE B C 1
ATOM 586 O O . ILE A 1 73 ? 8.482 5.660 -7.071 1.00 24.51 73 ILE B O 1
ATOM 591 N N . ALA A 1 74 ? 6.670 4.653 -6.128 1.00 24.49 74 ALA B N 1
ATOM 592 C CA . ALA A 1 74 ? 6.443 3.634 -7.191 1.00 21.25 74 ALA B CA 1
ATOM 593 C C . ALA A 1 74 ? 5.920 4.276 -8.482 1.00 19.85 74 ALA B C 1
ATOM 594 O O . ALA A 1 74 ? 6.223 3.775 -9.545 1.00 20.34 74 ALA B O 1
ATOM 596 N N . ALA A 1 75 ? 5.191 5.385 -8.389 1.00 18.70 75 ALA B N 1
ATOM 597 C CA . ALA A 1 75 ? 4.539 5.984 -9.544 1.00 19.10 75 ALA B CA 1
ATOM 598 C C . ALA A 1 75 ? 3.965 7.356 -9.177 1.00 17.99 75 ALA B C 1
ATOM 599 O O . ALA A 1 75 ? 3.668 7.628 -8.043 1.00 19.04 75 ALA B O 1
ATOM 601 N N . ILE A 1 76 ? 3.690 8.129 -10.205 1.00 19.26 76 ILE B N 1
ATOM 602 C CA . ILE A 1 76 ? 3.092 9.450 -10.112 1.00 18.89 76 ILE B CA 1
ATOM 603 C C . ILE A 1 76 ? 1.865 9.485 -11.028 1.00 17.41 76 ILE B C 1
ATOM 604 O O . ILE A 1 76 ? 1.924 9.147 -12.202 1.00 16.62 76 ILE B O 1
ATOM 609 N N . GLY A 1 77 ? 0.751 9.849 -10.439 1.00 16.88 77 GLY B N 1
ATOM 610 C CA . GLY A 1 77 ? -0.425 10.206 -11.167 1.00 18.14 77 GLY B CA 1
ATOM 611 C C . GLY A 1 77 ? -0.627 11.715 -11.158 1.00 18.74 77 GLY B C 1
ATOM 612 O O . GLY A 1 77 ? -0.292 12.391 -10.180 1.00 19.03 77 GLY B O 1
ATOM 613 N N . VAL A 1 78 ? -1.174 12.201 -12.268 1.00 19.25 78 VAL B N 1
ATOM 614 C CA . VAL A 1 78 ? -1.380 13.586 -12.529 1.00 19.73 78 VAL B CA 1
ATOM 615 C C . VAL A 1 78 ? -2.872 13.788 -12.817 1.00 20.01 78 VAL B C 1
ATOM 616 O O . VAL A 1 78 ? -3.470 13.048 -13.602 1.00 19.27 78 VAL B O 1
ATOM 620 N N . THR A 1 79 ? -3.446 14.802 -12.182 1.00 19.35 79 THR B N 1
ATOM 621 C CA . THR A 1 79 ? -4.817 15.203 -12.415 1.00 20.12 79 THR B CA 1
ATOM 622 C C . THR A 1 79 ? -4.885 16.725 -12.296 1.00 20.17 79 THR B C 1
ATOM 623 O O . THR A 1 79 ? -3.993 17.324 -11.704 1.00 19.48 79 THR B O 1
ATOM 627 N N . ASN A 1 80 ? -5.913 17.333 -12.842 1.00 20.11 80 ASN B N 1
ATOM 628 C CA . ASN A 1 80 ? -5.777 18.742 -13.172 1.00 21.90 80 ASN B CA 1
ATOM 629 C C . ASN A 1 80 ? -7.134 19.408 -13.444 1.00 21.70 80 ASN B C 1
ATOM 630 O O . ASN A 1 80 ? -8.057 18.787 -14.002 1.00 20.08 80 ASN B O 1
ATOM 635 N N . GLN A 1 81 ? -7.242 20.691 -13.079 1.00 20.26 81 GLN B N 1
ATOM 636 C CA . GLN A 1 81 ? -8.295 21.549 -13.648 1.00 19.95 81 GLN B CA 1
ATOM 637 C C . GLN A 1 81 ? -8.338 21.302 -15.158 1.00 19.88 81 GLN B C 1
ATOM 638 O O . GLN A 1 81 ? -7.301 21.304 -15.813 1.00 19.70 81 GLN B O 1
ATOM 644 N N . ARG A 1 82 ? -9.536 21.125 -15.692 1.00 20.47 82 ARG B N 1
ATOM 645 C CA . ARG A 1 82 ? -9.728 20.743 -17.075 1.00 21.72 82 ARG B CA 1
ATOM 646 C C . ARG A 1 82 ? -9.899 22.004 -17.924 1.00 23.37 82 ARG B C 1
ATOM 647 O O . ARG A 1 82 ? -10.023 23.100 -17.372 1.00 22.50 82 ARG B O 1
ATOM 655 N N . GLU A 1 83 ? -9.924 21.768 -19.234 1.00 22.13 83 GLU B N 1
ATOM 656 C CA . GLU A 1 83 ? -10.144 22.717 -20.335 1.00 26.67 83 GLU B CA 1
ATOM 657 C C . GLU A 1 83 ? -9.043 23.786 -20.412 1.00 26.45 83 GLU B C 1
ATOM 658 O O . GLU A 1 83 ? -8.604 24.117 -21.524 1.00 27.23 83 GLU B O 1
ATOM 664 N N . THR A 1 84 ? -8.604 24.319 -19.276 1.00 26.15 84 THR B N 1
ATOM 665 C CA . THR A 1 84 ? -7.535 25.332 -19.202 1.00 25.20 84 THR B CA 1
ATOM 666 C C . THR A 1 84 ? -6.432 25.032 -20.232 1.00 27.21 84 THR B C 1
ATOM 667 O O . THR A 1 84 ? -5.834 23.928 -20.226 1.00 28.93 84 THR B O 1
ATOM 671 N N . THR A 1 85 ? -6.109 26.017 -21.078 1.00 27.23 85 THR B N 1
ATOM 672 C CA . THR A 1 85 ? -5.302 25.816 -22.293 1.00 26.48 85 THR B CA 1
ATOM 673 C C . THR A 1 85 ? -3.942 26.517 -22.207 1.00 32.17 85 THR B C 1
ATOM 674 O O . THR A 1 85 ? -3.880 27.756 -21.980 1.00 37.39 85 THR B O 1
ATOM 678 N N . LEU A 1 86 ? -2.861 25.760 -22.436 1.00 29.84 86 LEU B N 1
ATOM 679 C CA . LEU A 1 86 ? -1.502 26.289 -22.408 1.00 29.83 86 LEU B CA 1
ATOM 680 C C . LEU A 1 86 ? -0.798 26.082 -23.758 1.00 31.60 86 LEU B C 1
ATOM 681 O O . LEU A 1 86 ? -1.216 25.248 -24.554 1.00 33.16 86 LEU B O 1
ATOM 686 N N . VAL A 1 87 ? 0.310 26.821 -23.972 1.00 33.37 87 VAL B N 1
ATOM 687 C CA . VAL A 1 87 ? 1.225 26.647 -25.147 1.00 32.55 87 VAL B CA 1
ATOM 688 C C . VAL A 1 87 ? 2.678 26.871 -24.694 1.00 31.94 87 VAL B C 1
ATOM 689 O O . VAL A 1 87 ? 2.914 27.770 -23.891 1.00 29.28 87 VAL B O 1
ATOM 693 N N . TRP A 1 88 ? 3.642 26.067 -25.185 1.00 31.33 88 TRP B N 1
ATOM 694 C CA . TRP A 1 88 ? 5.049 26.228 -24.747 1.00 35.06 88 TRP B CA 1
ATOM 695 C C . TRP A 1 88 ? 6.064 25.847 -25.847 1.00 38.76 88 TRP B C 1
ATOM 696 O O . TRP A 1 88 ? 5.732 25.181 -26.839 1.00 34.93 88 TRP B O 1
ATOM 707 N N . ASP A 1 89 ? 7.311 26.307 -25.621 1.00 42.55 89 ASP B N 1
ATOM 708 C CA . ASP A 1 89 ? 8.540 26.033 -26.412 1.00 47.57 89 ASP B CA 1
ATOM 709 C C . ASP A 1 89 ? 8.924 24.560 -26.344 1.00 48.05 89 ASP B C 1
ATOM 710 O O . ASP A 1 89 ? 8.552 23.877 -25.418 1.00 53.16 89 ASP B O 1
ATOM 715 N N . LYS A 1 90 ? 9.793 24.148 -27.254 1.00 51.43 90 LYS B N 1
ATOM 716 C CA . LYS A 1 90 ? 10.495 22.866 -27.165 1.00 55.17 90 LYS B CA 1
ATOM 717 C C . LYS A 1 90 ? 11.190 22.734 -25.800 1.00 55.38 90 LYS B C 1
ATOM 718 O O . LYS A 1 90 ? 11.417 21.618 -25.322 1.00 55.08 90 LYS B O 1
ATOM 724 N N . ASP A 1 91 ? 11.532 23.861 -25.173 1.00 50.93 91 ASP B N 1
ATOM 725 C CA . ASP A 1 91 ? 12.197 23.879 -23.854 1.00 49.73 91 ASP B CA 1
ATOM 726 C C . ASP A 1 91 ? 11.195 23.893 -22.678 1.00 47.47 91 ASP B C 1
ATOM 727 O O . ASP A 1 91 ? 11.632 23.886 -21.522 1.00 43.58 91 ASP B O 1
ATOM 732 N N . GLY A 1 92 ? 9.879 23.886 -22.922 1.00 42.88 92 GLY B N 1
ATOM 733 C CA . GLY A 1 92 ? 8.883 23.834 -21.833 1.00 44.19 92 GLY B CA 1
ATOM 734 C C . GLY A 1 92 ? 8.564 25.218 -21.264 1.00 44.12 92 GLY B C 1
ATOM 735 O O . GLY A 1 92 ? 8.026 25.349 -20.156 1.00 43.63 92 GLY B O 1
ATOM 736 N N . LYS A 1 93 ? 8.869 26.258 -22.034 1.00 43.36 93 LYS B N 1
ATOM 737 C CA . LYS A 1 93 ? 8.734 27.626 -21.565 1.00 42.01 93 LYS B CA 1
ATOM 738 C C . LYS A 1 93 ? 7.469 28.207 -22.210 1.00 35.16 93 LYS B C 1
ATOM 739 O O . LYS A 1 93 ? 7.317 28.166 -23.416 1.00 33.24 93 LYS B O 1
ATOM 745 N N . PRO A 1 94 ? 6.540 28.708 -21.387 1.00 33.47 94 PRO B N 1
ATOM 746 C CA . PRO A 1 94 ? 5.255 29.206 -21.847 1.00 35.35 94 PRO B CA 1
ATOM 747 C C . PRO A 1 94 ? 5.474 30.278 -22.917 1.00 39.12 94 PRO B C 1
ATOM 748 O O . PRO A 1 94 ? 6.379 31.097 -22.758 1.00 40.89 94 PRO B O 1
ATOM 752 N N . LEU A 1 95 ? 4.665 30.245 -23.974 1.00 38.13 95 LEU B N 1
ATOM 753 C CA . LEU A 1 95 ? 4.651 31.289 -24.980 1.00 39.88 95 LEU B CA 1
ATOM 754 C C . LEU A 1 95 ? 3.557 32.317 -24.667 1.00 41.99 95 LEU B C 1
ATOM 755 O O . LEU A 1 95 ? 3.367 33.266 -25.405 1.00 41.36 95 LEU B O 1
ATOM 760 N N . TYR A 1 96 ? 2.819 32.073 -23.593 1.00 42.75 96 TYR B N 1
ATOM 761 C CA . TYR A 1 96 ? 1.761 32.934 -23.095 1.00 40.72 96 TYR B CA 1
ATOM 762 C C . TYR A 1 96 ? 1.265 32.340 -21.780 1.00 40.27 96 TYR B C 1
ATOM 763 O O . TYR A 1 96 ? 1.519 31.168 -21.464 1.00 43.73 96 TYR B O 1
ATOM 772 N N . ASN A 1 97 ? 0.556 33.154 -21.029 1.00 38.57 97 ASN B N 1
ATOM 773 C CA . ASN A 1 97 ? -0.169 32.668 -19.867 1.00 37.16 97 ASN B CA 1
ATOM 774 C C . ASN A 1 97 ? -1.154 31.551 -20.276 1.00 35.60 97 ASN B C 1
ATOM 775 O O . ASN A 1 97 ? -1.605 31.436 -21.431 1.00 29.95 97 ASN B O 1
ATOM 780 N N . ALA A 1 98 ? -1.509 30.728 -19.299 1.00 33.76 98 ALA B N 1
ATOM 781 C CA . ALA A 1 98 ? -2.626 29.807 -19.469 1.00 32.92 98 ALA B CA 1
ATOM 782 C C . ALA A 1 98 ? -3.949 30.584 -19.522 1.00 31.02 98 ALA B C 1
ATOM 783 O O . ALA A 1 98 ? -4.185 31.477 -18.704 1.00 31.15 98 ALA B O 1
ATOM 785 N N . ILE A 1 99 ? -4.808 30.209 -20.455 1.00 27.34 99 ILE B N 1
ATOM 786 C CA . ILE A 1 99 ? -6.161 30.672 -20.481 1.00 27.22 99 ILE B CA 1
ATOM 787 C C . ILE A 1 99 ? -7.056 29.681 -19.722 1.00 29.69 99 ILE B C 1
ATOM 788 O O . ILE A 1 99 ? -7.252 28.529 -20.171 1.00 28.40 99 ILE B O 1
ATOM 793 N N . VAL A 1 100 ? -7.643 30.147 -18.620 1.00 28.53 100 VAL B N 1
ATOM 794 C CA . VAL A 1 100 ? -8.338 29.255 -17.672 1.00 29.37 100 VAL B CA 1
ATOM 795 C C . VAL A 1 100 ? -9.728 28.890 -18.230 1.00 29.18 100 VAL B C 1
ATOM 796 O O . VAL A 1 100 ? -10.283 29.647 -19.047 1.00 31.02 100 VAL B O 1
ATOM 800 N N . TRP A 1 101 ? -10.264 27.718 -17.813 1.00 24.14 101 TRP B N 1
ATOM 801 C CA . TRP A 1 101 ? -11.617 27.250 -18.176 1.00 25.04 101 TRP B CA 1
ATOM 802 C C . TRP A 1 101 ? -12.703 28.263 -17.792 1.00 25.71 101 TRP B C 1
ATOM 803 O O . TRP A 1 101 ? -13.755 28.239 -18.363 1.00 29.09 101 TRP B O 1
ATOM 814 N N . GLN A 1 102 ? -12.466 29.098 -16.798 1.00 30.24 102 GLN B N 1
ATOM 815 C CA . GLN A 1 102 ? -13.447 30.116 -16.378 1.00 31.61 102 GLN B CA 1
ATOM 816 C C . GLN A 1 102 ? -13.467 31.311 -17.342 1.00 32.08 102 GLN B C 1
ATOM 817 O O . GLN A 1 102 ? -14.380 32.092 -17.256 1.00 36.52 102 GLN B O 1
ATOM 823 N N . CYS A 1 103 ? -12.480 31.472 -18.230 1.00 35.16 103 CYS B N 1
ATOM 824 C CA . CYS A 1 103 ? -12.318 32.711 -19.035 1.00 36.28 103 CYS B CA 1
ATOM 825 C C . CYS A 1 103 ? -13.342 32.789 -20.180 1.00 36.84 103 CYS B C 1
ATOM 826 O O . CYS A 1 103 ? -13.481 31.855 -20.965 1.00 37.56 103 CYS B O 1
ATOM 829 N N . ARG A 1 104 ? -13.992 33.945 -20.312 1.00 38.82 104 ARG B N 1
ATOM 830 C CA . ARG A 1 104 ? -15.087 34.149 -21.287 1.00 39.68 104 ARG B CA 1
ATOM 831 C C . ARG A 1 104 ? -14.604 34.920 -22.536 1.00 39.33 104 ARG B C 1
ATOM 832 O O . ARG A 1 104 ? -15.409 35.303 -23.384 1.00 35.59 104 ARG B O 1
ATOM 840 N N . ARG A 1 105 ? -13.303 35.122 -22.706 1.00 40.99 105 ARG B N 1
ATOM 841 C CA . ARG A 1 105 ? -12.827 35.979 -23.808 1.00 41.56 105 ARG B CA 1
ATOM 842 C C . ARG A 1 105 ? -13.374 35.481 -25.150 1.00 41.41 105 ARG B C 1
ATOM 843 O O . ARG A 1 105 ? -13.619 36.292 -26.033 1.00 44.72 105 ARG B O 1
ATOM 851 N N . THR A 1 106 ? -13.592 34.177 -25.300 1.00 41.53 106 THR B N 1
ATOM 852 C CA . THR A 1 106 ? -13.979 33.604 -26.606 1.00 39.38 106 THR B CA 1
ATOM 853 C C . THR A 1 106 ? -15.503 33.458 -26.712 1.00 39.23 106 THR B C 1
ATOM 854 O O . THR A 1 106 ? -15.996 32.763 -27.607 1.00 40.46 106 THR B O 1
ATOM 858 N N . ALA A 1 107 ? -16.255 34.114 -25.832 1.00 41.74 107 ALA B N 1
ATOM 859 C CA . ALA A 1 107 ? -17.709 33.903 -25.768 1.00 42.80 107 ALA B CA 1
ATOM 860 C C . ALA A 1 107 ? -18.354 34.148 -27.135 1.00 44.67 107 ALA B C 1
ATOM 861 O O . ALA A 1 107 ? -19.157 33.336 -27.585 1.00 50.96 107 ALA B O 1
ATOM 863 N N . GLU A 1 108 ? -18.004 35.252 -27.789 1.00 48.35 108 GLU B N 1
ATOM 864 C CA . GLU A 1 108 ? -18.674 35.645 -29.040 1.00 53.71 108 GLU B CA 1
ATOM 865 C C . GLU A 1 108 ? -18.113 34.822 -30.209 1.00 48.52 108 GLU B C 1
ATOM 866 O O . GLU A 1 108 ? -18.860 34.430 -31.108 1.00 43.95 108 GLU B O 1
ATOM 872 N N . MET A 1 109 ? -16.816 34.535 -30.197 1.00 45.86 109 MET B N 1
ATOM 873 C CA . MET A 1 109 ? -16.237 33.630 -31.200 1.00 47.26 109 MET B CA 1
ATOM 874 C C . MET A 1 109 ? -17.050 32.325 -31.282 1.00 44.54 109 MET B C 1
ATOM 875 O O . MET A 1 109 ? -17.391 31.903 -32.386 1.00 43.15 109 MET B O 1
ATOM 880 N N . VAL A 1 110 ? -17.378 31.688 -30.148 1.00 45.63 110 VAL B N 1
ATOM 881 C CA . VAL A 1 110 ? -18.094 30.369 -30.202 1.00 46.89 110 VAL B CA 1
ATOM 882 C C . VAL A 1 110 ? -19.595 30.608 -30.438 1.00 44.78 110 VAL B C 1
ATOM 883 O O . VAL A 1 110 ? -20.273 29.751 -31.007 1.00 41.41 110 VAL B O 1
ATOM 887 N N . GLU A 1 111 ? -20.116 31.751 -29.989 1.00 49.18 111 GLU B N 1
ATOM 888 C CA . GLU A 1 111 ? -21.520 32.142 -30.264 1.00 54.08 111 GLU B CA 1
ATOM 889 C C . GLU A 1 111 ? -21.802 32.055 -31.770 1.00 54.40 111 GLU B C 1
ATOM 890 O O . GLU A 1 111 ? -22.801 31.470 -32.183 1.00 57.58 111 GLU B O 1
ATOM 896 N N . GLU A 1 112 ? -20.901 32.613 -32.575 1.00 55.21 112 GLU B N 1
ATOM 897 C CA . GLU A 1 112 ? -21.075 32.704 -34.022 1.00 64.66 112 GLU B CA 1
ATOM 898 C C . GLU A 1 112 ? -21.208 31.307 -34.650 1.00 67.02 112 GLU B C 1
ATOM 899 O O . GLU A 1 112 ? -22.121 31.061 -35.443 1.00 65.79 112 GLU B O 1
ATOM 905 N N . ILE A 1 113 ? -20.312 30.390 -34.288 1.00 65.90 113 ILE B N 1
ATOM 906 C CA . ILE A 1 113 ? -20.239 29.078 -34.951 1.00 62.48 113 ILE B CA 1
ATOM 907 C C . ILE A 1 113 ? -21.320 28.135 -34.402 1.00 61.72 113 ILE B C 1
ATOM 908 O O . ILE A 1 113 ? -21.451 27.020 -34.898 1.00 60.40 113 ILE B O 1
ATOM 913 N N . LYS A 1 114 ? -22.081 28.567 -33.399 1.00 61.18 114 LYS B N 1
ATOM 914 C CA . LYS A 1 114 ? -23.029 27.689 -32.707 1.00 61.64 114 LYS B CA 1
ATOM 915 C C . LYS A 1 114 ? -24.208 27.352 -33.629 1.00 62.59 114 LYS B C 1
ATOM 916 O O . LYS A 1 114 ? -24.654 26.201 -33.671 1.00 54.76 114 LYS B O 1
ATOM 922 N N . ARG A 1 115 ? -24.719 28.349 -34.351 1.00 68.60 115 ARG B N 1
ATOM 923 C CA . ARG A 1 115 ? -25.842 28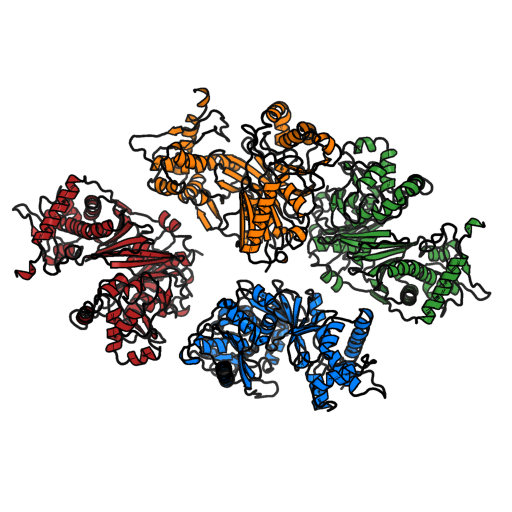.130 -35.272 1.00 70.31 115 ARG B CA 1
ATOM 924 C C . ARG A 1 115 ? -25.422 27.137 -36.361 1.00 63.85 115 ARG B C 1
ATOM 925 O O . ARG A 1 115 ? -26.166 26.210 -36.677 1.00 54.74 115 ARG B O 1
ATOM 933 N N . GLU A 1 116 ? -24.234 27.319 -36.925 1.00 57.94 116 GLU B N 1
ATOM 934 C CA . GLU A 1 116 ? -23.879 26.515 -38.085 1.00 62.22 116 GLU B CA 1
ATOM 935 C C . GLU A 1 116 ? -23.423 25.115 -37.640 1.00 59.95 116 GLU B C 1
ATOM 936 O O . GLU A 1 116 ? -23.889 24.129 -38.194 1.00 62.09 116 GLU B O 1
ATOM 942 N N . TYR A 1 117 ? -22.549 25.014 -36.640 1.00 57.87 117 TYR B N 1
ATOM 943 C CA . TYR A 1 117 ? -21.795 23.763 -36.397 1.00 54.22 117 TYR B CA 1
ATOM 944 C C . TYR A 1 117 ? -22.130 23.127 -35.035 1.00 49.85 117 TYR B C 1
ATOM 945 O O . TYR A 1 117 ? -21.565 22.086 -34.688 1.00 43.76 117 TYR B O 1
ATOM 954 N N . GLY A 1 118 ? -23.046 23.731 -34.282 1.00 45.69 118 GLY B N 1
ATOM 955 C CA . GLY A 1 118 ? -23.397 23.299 -32.924 1.00 44.36 118 GLY B CA 1
ATOM 956 C C . GLY A 1 118 ? -23.779 21.828 -32.836 1.00 44.39 118 GLY B C 1
ATOM 957 O O . GLY A 1 118 ? -23.228 21.099 -32.018 1.00 44.75 118 GLY B O 1
ATOM 958 N N . THR A 1 119 ? -24.697 21.353 -33.662 1.00 44.94 119 THR B N 1
ATOM 959 C CA . THR A 1 119 ? -25.152 19.960 -33.463 1.00 44.61 119 THR B CA 1
ATOM 960 C C . THR A 1 119 ? -24.034 18.987 -33.883 1.00 42.96 119 THR B C 1
ATOM 961 O O . THR A 1 119 ? -23.889 17.936 -33.289 1.00 44.36 119 THR B O 1
ATOM 965 N N . MET A 1 120 ? -23.263 19.327 -34.907 1.00 39.83 120 MET B N 1
ATOM 966 C CA . MET A 1 120 ? -22.116 18.510 -35.323 1.00 43.32 120 MET B CA 1
ATOM 967 C C . MET A 1 120 ? -21.086 18.482 -34.188 1.00 42.53 120 MET B C 1
ATOM 968 O O . MET A 1 120 ? -20.510 17.451 -33.876 1.00 42.93 120 MET B O 1
ATOM 973 N N . ILE A 1 121 ? -20.850 19.623 -33.570 1.00 38.95 121 ILE B N 1
ATOM 974 C CA . ILE A 1 121 ? -19.896 19.647 -32.502 1.00 36.88 121 ILE B CA 1
ATOM 975 C C . ILE A 1 121 ? -20.385 18.703 -31.388 1.00 34.38 121 ILE B C 1
ATOM 976 O O . ILE A 1 121 ? -19.567 17.943 -30.835 1.00 31.38 121 ILE B O 1
ATOM 981 N N . LYS A 1 122 ? -21.692 18.717 -31.095 1.00 33.62 122 LYS B N 1
ATOM 982 C CA . LYS A 1 122 ? -22.302 17.941 -29.968 1.00 35.30 122 LYS B CA 1
ATOM 983 C C . LYS A 1 122 ? -22.231 16.438 -30.231 1.00 35.75 122 LYS B C 1
ATOM 984 O O . LYS A 1 122 ? -22.042 15.683 -29.295 1.00 31.51 122 LYS B O 1
ATOM 990 N N . GLU A 1 123 ? -22.458 16.024 -31.473 1.00 38.00 123 GLU B N 1
ATOM 991 C CA . GLU A 1 123 ? -22.344 14.601 -31.847 1.00 40.73 123 GLU B CA 1
ATOM 992 C C . GLU A 1 123 ? -20.875 14.146 -31.727 1.00 37.07 123 GLU B C 1
ATOM 993 O O . GLU A 1 123 ? -20.596 13.102 -31.152 1.00 35.61 123 GLU B O 1
ATOM 999 N N . LYS A 1 124 ? -19.925 14.910 -32.250 1.00 36.76 124 LYS B N 1
ATOM 1000 C CA . LYS A 1 124 ? -18.528 14.417 -32.351 1.00 37.15 124 LYS B CA 1
ATOM 1001 C C . LYS A 1 124 ? -17.866 14.384 -30.966 1.00 35.96 124 LYS B C 1
ATOM 1002 O O . LYS A 1 124 ? -17.165 13.461 -30.563 1.00 37.97 124 LYS B O 1
ATOM 1008 N N . THR A 1 125 ? -18.108 15.454 -30.268 1.00 31.24 125 THR B N 1
ATOM 1009 C CA . THR A 1 125 ? -17.596 15.718 -28.974 1.00 35.56 125 THR B CA 1
ATOM 1010 C C . THR A 1 125 ? -18.801 15.501 -28.055 1.00 39.20 125 THR B C 1
ATOM 1011 O O . THR A 1 125 ? -19.918 15.567 -28.557 1.00 54.62 125 THR B O 1
ATOM 1015 N N . GLY A 1 126 ? -18.742 15.273 -26.776 1.00 32.63 126 GLY B N 1
ATOM 1016 C CA . GLY A 1 126 ? -20.137 15.211 -26.172 1.00 29.17 126 GLY B CA 1
ATOM 1017 C C . GLY A 1 126 ? -20.646 16.582 -25.706 1.00 28.85 126 GLY B C 1
ATOM 1018 O O . GLY A 1 126 ? -21.502 16.687 -24.817 1.00 27.41 126 GLY B O 1
ATOM 1019 N N . LEU A 1 127 ? -20.142 17.656 -26.292 1.00 27.51 127 LEU B N 1
ATOM 1020 C CA . LEU A 1 127 ? -20.173 18.946 -25.631 1.00 28.69 127 LEU B CA 1
ATOM 1021 C C . LEU A 1 127 ? -21.039 19.929 -26.429 1.00 32.27 127 LEU B C 1
ATOM 1022 O O . LEU A 1 127 ? -21.016 19.942 -27.680 1.00 30.05 127 LEU B O 1
ATOM 1027 N N . VAL A 1 128 ? -21.730 20.784 -25.664 1.00 34.11 128 VAL B N 1
ATOM 1028 C CA . VAL A 1 128 ? -22.423 21.971 -26.164 1.00 34.53 128 VAL B CA 1
ATOM 1029 C C . VAL A 1 128 ? -21.383 23.070 -26.417 1.00 32.77 128 VAL B C 1
ATOM 1030 O O . VAL A 1 128 ? -20.687 23.485 -25.508 1.00 29.91 128 VAL B O 1
ATOM 1034 N N . PRO A 1 129 ? -21.288 23.569 -27.647 1.00 32.38 129 PRO B N 1
ATOM 1035 C CA . PRO A 1 129 ? -20.257 24.576 -27.853 1.00 33.41 129 PRO B CA 1
ATOM 1036 C C . PRO A 1 129 ? -20.344 25.713 -26.830 1.00 35.42 129 PRO B C 1
ATOM 1037 O O . PRO A 1 129 ? -21.418 26.265 -26.620 1.00 39.68 129 PRO B O 1
ATOM 1041 N N . ASP A 1 130 ? -19.219 26.006 -26.179 1.00 36.11 130 ASP B N 1
ATOM 1042 C CA . ASP A 1 130 ? -19.144 27.126 -25.242 1.00 37.96 130 ASP B CA 1
ATOM 1043 C C . ASP A 1 130 ? -17.661 27.426 -24.955 1.00 34.26 130 ASP B C 1
ATOM 1044 O O . ASP A 1 130 ? -16.789 26.589 -25.152 1.00 30.92 130 ASP B O 1
ATOM 1049 N N . ALA A 1 131 ? -17.399 28.645 -24.510 1.00 32.01 131 ALA B N 1
ATOM 1050 C CA . ALA A 1 131 ? -16.053 29.175 -24.309 1.00 34.24 131 ALA B CA 1
ATOM 1051 C C . ALA A 1 131 ? -15.282 28.401 -23.224 1.00 32.90 131 ALA B C 1
ATOM 1052 O O . ALA A 1 131 ? -14.050 28.433 -23.205 1.00 36.90 131 ALA B O 1
ATOM 1054 N N . TYR A 1 132 ? -15.999 27.809 -22.275 1.00 31.12 132 TYR B N 1
ATOM 1055 C CA . TYR A 1 132 ? -15.515 26.768 -21.323 1.00 29.61 132 TYR B CA 1
ATOM 1056 C C . TYR A 1 132 ? -14.352 25.946 -21.926 1.00 28.28 132 TYR B C 1
ATOM 1057 O O . TYR A 1 132 ? -13.288 25.879 -21.342 1.00 28.27 132 TYR B O 1
ATOM 1066 N N . PHE A 1 133 ? -14.512 25.383 -23.118 1.00 27.27 133 PHE B N 1
ATOM 1067 C CA . PHE A 1 133 ? -13.647 24.301 -23.604 1.00 29.61 133 PHE B CA 1
ATOM 1068 C C . PHE A 1 133 ? -12.416 24.839 -24.362 1.00 31.95 133 PHE B C 1
ATOM 1069 O O . PHE A 1 133 ? -12.295 26.050 -24.625 1.00 31.10 133 PHE B O 1
ATOM 1077 N N . SER A 1 134 ? -11.487 23.932 -24.701 1.00 32.78 134 SER B N 1
ATOM 1078 C CA . SER A 1 134 ? -10.112 24.311 -25.116 1.00 32.56 134 SER B CA 1
ATOM 1079 C C . SER A 1 134 ? -10.062 24.875 -26.542 1.00 31.52 134 SER B C 1
ATOM 1080 O O . SER A 1 134 ? -9.275 25.752 -26.807 1.00 32.57 134 SER B O 1
ATOM 1083 N N . ALA A 1 135 ? -10.867 24.363 -27.456 1.00 31.64 135 ALA B N 1
ATOM 1084 C CA . ALA A 1 135 ? -10.739 24.703 -28.872 1.00 30.99 135 ALA B CA 1
ATOM 1085 C C . ALA A 1 135 ? -10.615 26.219 -29.070 1.00 32.56 135 ALA B C 1
ATOM 1086 O O . ALA A 1 135 ? -9.580 26.705 -29.575 1.00 32.63 135 ALA B O 1
ATOM 1088 N N . SER A 1 136 ? -11.659 26.958 -28.678 1.00 33.96 136 SER B N 1
ATOM 1089 C CA . SER A 1 136 ? -11.726 28.411 -28.960 1.00 32.25 136 SER B CA 1
ATOM 1090 C C . SER A 1 136 ? -10.525 29.115 -28.334 1.00 34.07 136 SER B C 1
ATOM 1091 O O . SER A 1 136 ? -9.946 30.015 -28.930 1.00 38.81 136 SER B O 1
ATOM 1094 N N . LYS A 1 137 ? -10.146 28.663 -27.149 1.00 32.40 137 LYS B N 1
ATOM 1095 C CA . LYS A 1 137 ? -9.039 29.227 -26.428 1.00 33.44 137 LYS B CA 1
ATOM 1096 C C . LYS A 1 137 ? -7.722 29.001 -27.184 1.00 34.01 137 LYS B C 1
ATOM 1097 O O . LYS A 1 137 ? -6.908 29.943 -27.319 1.00 33.70 137 LYS B O 1
ATOM 1103 N N . LEU A 1 138 ? -7.473 27.780 -27.655 1.00 31.42 138 LEU B N 1
ATOM 1104 C CA . LEU A 1 138 ? -6.251 27.507 -28.433 1.00 32.56 138 LEU B CA 1
ATOM 1105 C C . LEU A 1 138 ? -6.245 28.392 -29.692 1.00 34.79 138 LEU B C 1
ATOM 1106 O O . LEU A 1 138 ? -5.242 29.035 -30.016 1.00 34.29 138 LEU B O 1
ATOM 1111 N N . LYS A 1 139 ? -7.363 28.415 -30.399 1.00 34.38 139 LYS B N 1
ATOM 1112 C CA . LYS A 1 139 ? -7.487 29.260 -31.565 1.00 38.65 139 LYS B CA 1
ATOM 1113 C C . LYS A 1 139 ? -7.182 30.716 -31.179 1.00 40.19 139 LYS B C 1
ATOM 1114 O O . LYS A 1 139 ? -6.414 31.377 -31.850 1.00 35.81 139 LYS B O 1
ATOM 1120 N N . TRP A 1 140 ? -7.746 31.205 -30.084 1.00 38.54 140 TRP B N 1
ATOM 1121 C CA . TRP A 1 140 ? -7.507 32.585 -29.694 1.00 41.02 140 TRP B CA 1
ATOM 1122 C C . TRP A 1 140 ? -6.007 32.851 -29.533 1.00 43.58 140 TRP B C 1
ATOM 1123 O O . TRP A 1 140 ? -5.522 33.921 -29.911 1.00 43.65 140 TRP B O 1
ATOM 1134 N N . LEU A 1 141 ? -5.280 31.898 -28.961 1.00 46.57 141 LEU B N 1
ATOM 1135 C CA . LEU A 1 141 ? -3.860 32.110 -28.676 1.00 46.19 141 LEU B CA 1
ATOM 1136 C C . LEU A 1 141 ? -3.090 32.297 -29.984 1.00 47.84 141 LEU B C 1
ATOM 1137 O O . LEU A 1 141 ? -2.291 33.234 -30.109 1.00 40.67 141 LEU B O 1
ATOM 1142 N N . LEU A 1 142 ? -3.318 31.407 -30.939 1.00 44.65 142 LEU B N 1
ATOM 1143 C CA . LEU A 1 142 ? -2.491 31.458 -32.133 1.00 51.55 142 LEU B CA 1
ATOM 1144 C C . LEU A 1 142 ? -3.078 32.434 -33.181 1.00 48.10 142 LEU B C 1
ATOM 1145 O O . LEU A 1 142 ? -2.559 32.542 -34.268 1.00 46.95 142 LEU B O 1
ATOM 1150 N N . ASP A 1 143 ? -4.114 33.195 -32.835 1.00 44.93 143 ASP B N 1
ATOM 1151 C CA . ASP A 1 143 ? -4.674 34.233 -33.703 1.00 48.19 143 ASP B CA 1
ATOM 1152 C C . ASP A 1 143 ? -4.423 35.633 -33.126 1.00 48.21 143 ASP B C 1
ATOM 1153 O O . ASP A 1 143 ? -4.835 36.609 -33.745 1.00 57.94 143 ASP B O 1
ATOM 1158 N N . ASN A 1 144 ? -3.835 35.742 -31.937 1.00 44.07 144 ASN B N 1
ATOM 1159 C CA . ASN A 1 144 ? -3.695 37.041 -31.249 1.00 46.23 144 ASN B CA 1
ATOM 1160 C C . ASN A 1 144 ? -2.294 37.171 -30.638 1.00 46.23 144 ASN B C 1
ATOM 1161 O O . ASN A 1 144 ? -1.888 38.241 -30.232 1.00 43.77 144 ASN B O 1
ATOM 1166 N N . LEU A 1 145 ? -1.574 36.069 -30.552 1.00 48.94 145 LEU B N 1
ATOM 1167 C CA . LEU A 1 145 ? -0.289 36.041 -29.911 1.00 52.81 145 LEU B CA 1
ATOM 1168 C C . LEU A 1 145 ? 0.780 36.356 -30.959 1.00 52.73 145 LEU B C 1
ATOM 1169 O O . LEU A 1 145 ? 0.959 35.571 -31.875 1.00 50.03 145 LEU B O 1
ATOM 1174 N N . PRO A 1 146 ? 1.474 37.501 -30.846 1.00 59.27 146 PRO B N 1
ATOM 1175 C CA . PRO A 1 146 ? 2.425 37.796 -31.938 1.00 57.40 146 PRO B CA 1
ATOM 1176 C C . PRO A 1 146 ? 3.378 36.606 -32.130 1.00 53.83 146 PRO B C 1
ATOM 1177 O O . PRO A 1 146 ? 3.928 36.121 -31.140 1.00 50.82 146 PRO B O 1
ATOM 1181 N N . GLY A 1 147 ? 3.493 36.106 -33.362 1.00 49.79 147 GLY B N 1
ATOM 1182 C CA . GLY A 1 147 ? 4.476 35.049 -33.707 1.00 52.83 147 GLY B CA 1
ATOM 1183 C C . GLY A 1 147 ? 3.936 33.619 -33.603 1.00 50.35 147 GLY B C 1
ATOM 1184 O O . GLY A 1 147 ? 4.464 32.716 -34.259 1.00 48.48 147 GLY B O 1
ATOM 1185 N N . LEU A 1 148 ? 2.885 33.392 -32.814 1.00 48.07 148 LEU B N 1
ATOM 1186 C CA . LEU A 1 148 ? 2.517 32.037 -32.386 1.00 46.24 148 LEU B CA 1
ATOM 1187 C C . LEU A 1 148 ? 2.103 31.192 -33.594 1.00 42.90 148 LEU B C 1
ATOM 1188 O O . LEU A 1 148 ? 2.540 30.045 -33.713 1.00 39.36 148 LEU B O 1
ATOM 1193 N N . ARG A 1 149 ? 1.266 31.740 -34.474 1.00 44.77 149 ARG B N 1
ATOM 1194 C CA . ARG A 1 149 ? 0.697 30.916 -35.537 1.00 47.92 149 ARG B CA 1
ATOM 1195 C C . ARG A 1 149 ? 1.805 30.467 -36.498 1.00 54.32 149 ARG B C 1
ATOM 1196 O O . ARG A 1 149 ? 1.795 29.327 -36.943 1.00 52.54 149 ARG B O 1
ATOM 1204 N N . GLU A 1 150 ? 2.765 31.349 -36.778 1.00 58.68 150 GLU B N 1
ATOM 1205 C CA . GLU A 1 150 ? 3.857 31.054 -37.702 1.00 62.37 150 GLU B CA 1
ATOM 1206 C C . GLU A 1 150 ? 4.854 30.101 -37.025 1.00 58.54 150 GLU B C 1
ATOM 1207 O O . GLU A 1 150 ? 5.391 29.203 -37.692 1.00 51.30 150 GLU B O 1
ATOM 1213 N N . LYS A 1 151 ? 5.067 30.284 -35.711 1.00 53.20 151 LYS B N 1
ATOM 1214 C CA . LYS A 1 151 ? 5.852 29.336 -34.879 1.00 53.95 151 LYS B CA 1
ATOM 1215 C C . LYS A 1 151 ? 5.160 27.964 -34.849 1.00 52.73 151 LYS B C 1
ATOM 1216 O O . LYS A 1 151 ? 5.825 26.906 -34.850 1.00 46.41 151 LYS B O 1
ATOM 1222 N N . ALA A 1 152 ? 3.826 27.985 -34.836 1.00 52.48 152 ALA B N 1
ATOM 1223 C CA . ALA A 1 152 ? 3.023 26.756 -34.877 1.00 55.52 152 ALA B CA 1
ATOM 1224 C C . ALA A 1 152 ? 3.083 26.131 -36.279 1.00 52.76 152 ALA B C 1
ATOM 1225 O O . ALA A 1 152 ? 3.169 24.903 -36.418 1.00 45.02 152 ALA B O 1
ATOM 1227 N N . GLU A 1 153 ? 3.079 26.980 -37.308 1.00 56.22 153 GLU B N 1
ATOM 1228 C CA . GLU A 1 153 ? 2.908 26.524 -38.691 1.00 58.95 153 GLU B CA 1
ATOM 1229 C C . GLU A 1 153 ? 4.075 25.626 -39.123 1.00 57.42 153 GLU B C 1
ATOM 1230 O O . GLU A 1 153 ? 3.911 24.893 -40.093 1.00 58.91 153 GLU B O 1
ATOM 1236 N N . LYS A 1 154 ? 5.234 25.639 -38.466 1.00 57.93 154 LYS B N 1
ATOM 1237 C CA . LYS A 1 154 ? 6.000 24.392 -38.532 1.00 63.94 154 LYS B CA 1
ATOM 1238 C C . LYS A 1 154 ? 6.764 24.126 -37.227 1.00 63.11 154 LYS B C 1
ATOM 1239 O O . LYS A 1 154 ? 8.001 24.220 -37.163 1.00 61.06 154 LYS B O 1
ATOM 1245 N N . GLY A 1 155 ? 5.978 23.759 -36.203 1.00 55.64 155 GLY B N 1
ATOM 1246 C CA . GLY A 1 155 ? 6.340 22.680 -35.276 1.00 48.91 155 GLY B CA 1
ATOM 1247 C C . GLY A 1 155 ? 7.188 23.120 -34.097 1.00 49.56 155 GLY B C 1
ATOM 1248 O O . GLY A 1 155 ? 7.847 22.278 -33.486 1.00 47.66 155 GLY B O 1
ATOM 1249 N N . GLU A 1 156 ? 7.165 24.404 -33.741 1.00 48.89 156 GLU B N 1
ATOM 1250 C CA . GLU A 1 156 ? 7.941 24.886 -32.580 1.00 49.85 156 GLU B CA 1
ATOM 1251 C C . GLU A 1 156 ? 7.030 25.039 -31.350 1.00 47.89 156 GLU B C 1
ATOM 1252 O O . GLU A 1 156 ? 7.529 25.366 -30.253 1.00 47.23 156 GLU B O 1
ATOM 1258 N N . VAL A 1 157 ? 5.720 24.807 -31.530 1.00 45.13 157 VAL B N 1
ATOM 1259 C CA . VAL A 1 157 ? 4.703 25.028 -30.480 1.00 45.34 157 VAL B CA 1
ATOM 1260 C C . VAL A 1 157 ? 4.014 23.717 -30.070 1.00 39.47 157 VAL B C 1
ATOM 1261 O O . VAL A 1 157 ? 3.464 23.014 -30.878 1.00 36.27 157 VAL B O 1
ATOM 1265 N N . MET A 1 158 ? 4.017 23.452 -28.773 1.00 40.18 158 MET B N 1
ATOM 1266 C CA . MET A 1 158 ? 3.222 22.389 -28.164 1.00 37.72 158 MET B CA 1
ATOM 1267 C C . MET A 1 158 ? 2.029 23.015 -27.426 1.00 37.53 158 MET B C 1
ATOM 1268 O O . MET A 1 158 ? 2.187 23.954 -26.627 1.00 35.74 158 MET B O 1
ATOM 1273 N N . PHE A 1 159 ? 0.838 22.507 -27.726 1.00 35.20 159 PHE B N 1
ATOM 1274 C CA . PHE A 1 159 ? -0.369 22.800 -26.943 1.00 32.64 159 PHE B CA 1
ATOM 1275 C C . PHE A 1 159 ? -0.564 21.726 -25.864 1.00 31.85 159 PHE B C 1
ATOM 1276 O O . PHE A 1 159 ? -0.180 20.570 -26.046 1.00 30.24 159 PHE B O 1
ATOM 1284 N N . GLY A 1 160 ? -1.195 22.102 -24.760 1.00 31.22 160 GLY B N 1
ATOM 1285 C CA . GLY A 1 160 ? -1.674 21.104 -23.818 1.00 28.39 160 GLY B CA 1
ATOM 1286 C C . GLY A 1 160 ? -2.685 21.664 -22.839 1.00 28.25 160 GLY B C 1
ATOM 1287 O O . GLY A 1 160 ? -2.766 22.882 -22.595 1.00 26.08 160 GLY B O 1
ATOM 1288 N N . THR A 1 161 ? -3.461 20.745 -22.277 1.00 26.31 161 THR B N 1
ATOM 1289 C CA . THR A 1 161 ? -4.152 20.957 -21.023 1.00 23.67 161 THR B CA 1
ATOM 1290 C C . THR A 1 161 ? -3.122 20.855 -19.897 1.00 23.42 161 THR B C 1
ATOM 1291 O O . THR A 1 161 ? -1.953 20.492 -20.110 1.00 23.41 161 THR B O 1
ATOM 1295 N N . VAL A 1 162 ? -3.519 21.188 -18.692 1.00 21.72 162 VAL B N 1
ATOM 1296 C CA . VAL A 1 162 ? -2.554 21.312 -17.619 1.00 23.54 162 VAL B CA 1
ATOM 1297 C C . VAL A 1 162 ? -1.827 19.971 -17.357 1.00 23.42 162 VAL B C 1
ATOM 1298 O O . VAL A 1 162 ? -0.636 19.962 -17.073 1.00 22.87 162 VAL B O 1
ATOM 1302 N N . ASP A 1 163 ? -2.527 18.844 -17.415 1.00 25.58 163 ASP B N 1
ATOM 1303 C CA . ASP A 1 163 ? -1.880 17.483 -17.306 1.00 26.31 163 ASP B CA 1
ATOM 1304 C C . ASP A 1 163 ? -0.675 17.410 -18.255 1.00 25.05 163 ASP B C 1
ATOM 1305 O O . ASP A 1 163 ? 0.430 17.094 -17.846 1.00 22.60 163 ASP B O 1
ATOM 1310 N N . THR A 1 164 ? -0.930 17.775 -19.505 1.00 25.47 164 THR B N 1
ATOM 1311 C CA . THR A 1 164 ? 0.015 17.644 -20.587 1.00 30.33 164 THR B CA 1
ATOM 1312 C C . THR A 1 164 ? 1.235 18.546 -20.344 1.00 29.41 164 THR B C 1
ATOM 1313 O O . THR A 1 164 ? 2.389 18.139 -20.609 1.00 26.48 164 THR B O 1
ATOM 1317 N N . PHE A 1 165 ? 0.970 19.753 -19.824 1.00 27.04 165 PHE B N 1
ATOM 1318 C CA . PHE A 1 165 ? 2.026 20.692 -19.476 1.00 26.90 165 PHE B CA 1
ATOM 1319 C C . PHE A 1 165 ? 2.903 20.099 -18.362 1.00 27.41 165 PHE B C 1
ATOM 1320 O O . PHE A 1 165 ? 4.124 20.035 -18.496 1.00 26.42 165 PHE B O 1
ATOM 1328 N N . LEU A 1 166 ? 2.269 19.676 -17.263 1.00 28.19 166 LEU B N 1
ATOM 1329 C CA . LEU A 1 166 ? 2.960 18.984 -16.174 1.00 26.97 166 LEU B CA 1
ATOM 1330 C C . LEU A 1 166 ? 3.680 17.719 -16.656 1.00 25.74 166 LEU B C 1
ATOM 1331 O O . LEU A 1 166 ? 4.770 17.429 -16.172 1.00 25.44 166 LEU B O 1
ATOM 1336 N N . ILE A 1 167 ? 3.073 16.929 -17.532 1.00 26.88 167 ILE B N 1
ATOM 1337 C CA . ILE A 1 167 ? 3.721 15.644 -17.898 1.00 29.11 167 ILE B CA 1
ATOM 1338 C C . ILE A 1 167 ? 4.981 15.969 -18.711 1.00 28.63 167 ILE B C 1
ATOM 1339 O O . ILE A 1 167 ? 6.036 15.370 -18.478 1.00 30.62 167 ILE B O 1
ATOM 1344 N N . TYR A 1 168 ? 4.856 16.898 -19.659 1.00 27.95 168 TYR B N 1
ATOM 1345 C CA . TYR A 1 168 ? 6.008 17.325 -20.461 1.00 31.19 168 TYR B CA 1
ATOM 1346 C C . TYR A 1 168 ? 7.148 17.817 -19.570 1.00 30.18 168 TYR B C 1
ATOM 1347 O O . TYR A 1 168 ? 8.294 17.478 -19.800 1.00 28.97 168 TYR B O 1
ATOM 1356 N N . ARG A 1 169 ? 6.826 18.624 -18.579 1.00 30.78 169 ARG B N 1
ATOM 1357 C CA . ARG A 1 169 ? 7.866 19.207 -17.733 1.00 33.47 169 ARG B CA 1
ATOM 1358 C C . ARG A 1 169 ? 8.505 18.113 -16.874 1.00 34.16 169 ARG B C 1
ATOM 1359 O O . ARG A 1 169 ? 9.715 18.178 -16.588 1.00 36.08 169 ARG B O 1
ATOM 1367 N N . LEU A 1 170 ? 7.704 17.127 -16.448 1.00 27.84 170 LEU B N 1
ATOM 1368 C CA . LEU A 1 170 ? 8.234 16.029 -15.609 1.00 26.77 170 LEU B CA 1
ATOM 1369 C C . LEU A 1 170 ? 9.061 15.028 -16.429 1.00 25.13 170 LEU B C 1
ATOM 1370 O O . LEU A 1 170 ? 10.005 14.473 -15.873 1.00 25.65 170 LEU B O 1
ATOM 1375 N N . THR A 1 171 ? 8.696 14.748 -17.685 1.00 24.96 171 THR B N 1
ATOM 1376 C CA . THR A 1 171 ? 9.187 13.516 -18.357 1.00 27.24 171 THR B CA 1
ATOM 1377 C C . THR A 1 171 ? 9.730 13.750 -19.774 1.00 28.21 171 THR B C 1
ATOM 1378 O O . THR A 1 171 ? 10.315 12.823 -20.338 1.00 28.73 171 THR B O 1
ATOM 1382 N N . GLY A 1 172 ? 9.484 14.894 -20.404 1.00 27.32 172 GLY B N 1
ATOM 1383 C CA . GLY A 1 172 ? 9.942 15.075 -21.774 1.00 25.46 172 GLY B CA 1
ATOM 1384 C C . GLY A 1 172 ? 8.892 14.699 -22.795 1.00 26.57 172 GLY B C 1
ATOM 1385 O O . GLY A 1 172 ? 9.016 15.090 -23.954 1.00 27.07 172 GLY B O 1
ATOM 1386 N N . GLU A 1 173 ? 7.835 13.984 -22.397 1.00 27.69 173 GLU B N 1
ATOM 1387 C CA . GLU A 1 173 ? 6.837 13.500 -23.356 1.00 25.30 173 GLU B CA 1
ATOM 1388 C C . GLU A 1 173 ? 5.652 14.462 -23.445 1.00 25.78 173 GLU B C 1
ATOM 1389 O O . GLU A 1 173 ? 5.369 15.205 -22.518 1.00 27.50 173 GLU B O 1
ATOM 1395 N N . HIS A 1 174 ? 4.986 14.403 -24.595 1.00 24.50 174 HIS B N 1
ATOM 1396 C CA . HIS A 1 174 ? 3.929 15.302 -25.013 1.00 23.99 174 HIS B CA 1
ATOM 1397 C C . HIS A 1 174 ? 2.650 14.478 -25.173 1.00 25.66 174 HIS B C 1
ATOM 1398 O O . HIS A 1 174 ? 2.313 14.072 -26.282 1.00 28.84 174 HIS B O 1
ATOM 1405 N N . VAL A 1 175 ? 1.944 14.232 -24.059 1.00 25.34 175 VAL B N 1
ATOM 1406 C CA . VAL A 1 175 ? 0.811 13.294 -24.021 1.00 24.57 175 VAL B CA 1
ATOM 1407 C C . VAL A 1 175 ? -0.379 13.935 -23.305 1.00 25.15 175 VAL B C 1
ATOM 1408 O O . VAL A 1 175 ? -0.208 14.839 -22.487 1.00 21.21 175 VAL B O 1
ATOM 1412 N N . THR A 1 176 ? -1.571 13.410 -23.625 1.00 27.22 176 THR B N 1
ATOM 1413 C CA . THR A 1 176 ? -2.800 13.569 -22.820 1.00 25.39 176 THR B CA 1
ATOM 1414 C C . THR A 1 176 ? -3.557 12.234 -22.817 1.00 24.94 176 THR B C 1
ATOM 1415 O O . THR A 1 176 ? -3.267 11.381 -23.629 1.00 22.56 176 THR B O 1
ATOM 1419 N N . ASP A 1 177 ? -4.463 12.071 -21.858 1.00 22.32 177 ASP B N 1
ATOM 1420 C CA . ASP A 1 177 ? -5.341 10.924 -21.746 1.00 22.88 177 ASP B CA 1
ATOM 1421 C C . ASP A 1 177 ? -6.681 11.267 -22.394 1.00 22.24 177 ASP B C 1
ATOM 1422 O O . ASP A 1 177 ? -7.021 12.426 -22.658 1.00 22.06 177 ASP B O 1
ATOM 1427 N N . TYR A 1 178 ? -7.456 10.225 -22.612 1.00 21.71 178 TYR B N 1
ATOM 1428 C CA . TYR A 1 178 ? -8.757 10.346 -23.253 1.00 21.81 178 TYR B CA 1
ATOM 1429 C C . TYR A 1 178 ? -9.672 11.327 -22.506 1.00 20.53 178 TYR B C 1
ATOM 1430 O O . TYR A 1 178 ? -10.402 12.055 -23.158 1.00 19.97 178 TYR B O 1
ATOM 1439 N N . SER A 1 179 ? -9.706 11.287 -21.173 1.00 18.39 179 SER B N 1
ATOM 1440 C CA . SER A 1 179 ? -10.644 12.147 -20.423 1.00 19.36 179 SER B CA 1
ATOM 1441 C C . SER A 1 179 ? -10.282 13.635 -20.588 1.00 20.77 179 SER B C 1
ATOM 1442 O O . SER A 1 179 ? -11.154 14.455 -20.842 1.00 20.89 179 SER B O 1
ATOM 1445 N N . ASN A 1 180 ? -9.014 14.002 -20.437 1.00 20.58 180 ASN B N 1
ATOM 1446 C CA . ASN A 1 180 ? -8.618 15.413 -20.665 1.00 23.01 180 ASN B CA 1
ATOM 1447 C C . ASN A 1 180 ? -8.872 15.817 -22.125 1.00 23.47 180 ASN B C 1
ATOM 1448 O O . ASN A 1 180 ? -9.317 16.938 -22.392 1.00 23.33 180 ASN B O 1
ATOM 1453 N N . ALA A 1 181 ? -8.600 14.897 -23.048 1.00 23.14 181 ALA B N 1
ATOM 1454 C CA . ALA A 1 181 ? -8.696 15.160 -24.473 1.00 22.78 181 ALA B CA 1
ATOM 1455 C C . ALA A 1 181 ? -10.137 15.507 -24.813 1.00 22.87 181 ALA B C 1
ATOM 1456 O O . ALA A 1 181 ? -10.411 16.420 -25.605 1.00 23.54 181 ALA B O 1
ATOM 1458 N N . SER A 1 182 ? -11.040 14.782 -24.169 1.00 22.18 182 SER B N 1
ATOM 1459 C CA . SER A 1 182 ? -12.460 14.844 -24.466 1.00 21.09 182 SER B CA 1
ATOM 1460 C C . SER A 1 182 ? -13.006 16.240 -24.152 1.00 22.58 182 SER B C 1
ATOM 1461 O O . SER A 1 182 ? -14.041 16.624 -24.709 1.00 23.09 182 SER B O 1
ATOM 1464 N N . ARG A 1 183 ? -12.296 16.997 -23.304 1.00 23.31 183 ARG B N 1
ATOM 1465 C CA . ARG A 1 183 ? -12.791 18.283 -22.822 1.00 25.02 183 ARG B CA 1
ATOM 1466 C C . ARG A 1 183 ? -12.236 19.402 -23.707 1.00 27.18 183 ARG B C 1
ATOM 1467 O O . ARG A 1 183 ? -12.525 20.561 -23.461 1.00 26.40 183 ARG B O 1
ATOM 1475 N N . THR A 1 184 ? -11.450 19.054 -24.723 1.00 26.63 184 THR B N 1
ATOM 1476 C CA . THR A 1 184 ? -10.863 20.070 -25.592 1.00 27.31 184 THR B CA 1
ATOM 1477 C C . THR A 1 184 ? -11.854 20.581 -26.644 1.00 27.54 184 THR B C 1
ATOM 1478 O O . THR A 1 184 ? -11.634 21.673 -27.204 1.00 29.60 184 THR B O 1
ATOM 1482 N N . MET A 1 185 ? -12.879 19.789 -26.956 1.00 25.73 185 MET B N 1
ATOM 1483 C CA . MET A 1 185 ? -13.825 20.083 -28.034 1.00 26.42 185 MET B CA 1
ATOM 1484 C C . MET A 1 185 ? -13.156 19.992 -29.429 1.00 29.03 185 MET B C 1
ATOM 1485 O O . MET A 1 185 ? -13.676 20.498 -30.442 1.00 27.81 185 MET B O 1
ATOM 1490 N N . LEU A 1 186 ? -12.025 19.303 -29.489 1.00 29.20 186 LEU B N 1
ATOM 1491 C CA . LEU A 1 186 ? -11.319 19.008 -30.720 1.00 28.37 186 LEU B CA 1
ATOM 1492 C C . LEU A 1 186 ? -11.192 17.491 -30.896 1.00 28.14 186 LEU B C 1
ATOM 1493 O O . LEU A 1 186 ? -10.559 17.060 -31.855 1.00 26.36 186 LEU B O 1
ATOM 1498 N N . PHE A 1 187 ? -11.723 16.719 -29.940 1.00 25.48 187 PHE B N 1
ATOM 1499 C CA . PHE A 1 187 ? -11.495 15.293 -29.842 1.00 25.69 187 PHE B CA 1
ATOM 1500 C C . PHE A 1 187 ? -12.824 14.582 -30.080 1.00 26.24 187 PHE B C 1
ATOM 1501 O O . PHE A 1 187 ? -13.836 14.945 -29.490 1.00 32.73 187 PHE B O 1
ATOM 1509 N N . ASN A 1 188 ? -12.812 13.630 -31.003 1.00 27.00 188 ASN B N 1
ATOM 1510 C CA . ASN A 1 188 ? -13.970 12.868 -31.348 1.00 28.79 188 ASN B CA 1
ATOM 1511 C C . ASN A 1 188 ? -14.028 11.665 -30.398 1.00 32.33 188 ASN B C 1
ATOM 1512 O O . ASN A 1 188 ? -13.108 10.845 -30.351 1.00 28.01 188 ASN B O 1
ATOM 1517 N N . ILE A 1 189 ? -15.137 11.573 -29.685 1.00 30.21 189 ILE B N 1
ATOM 1518 C CA . ILE A 1 189 ? -15.239 10.837 -28.444 1.00 30.22 189 ILE B CA 1
ATOM 1519 C C . ILE A 1 189 ? -15.612 9.383 -28.746 1.00 27.79 189 ILE B C 1
ATOM 1520 O O . ILE A 1 189 ? -15.157 8.461 -28.053 1.00 24.98 189 ILE B O 1
ATOM 1525 N N . LYS A 1 190 ? -16.370 9.162 -29.819 1.00 29.99 190 LYS B N 1
ATOM 1526 C CA . LYS A 1 190 ? -16.760 7.790 -30.205 1.00 34.03 190 LYS B CA 1
ATOM 1527 C C . LYS A 1 190 ? -15.632 7.127 -31.012 1.00 34.69 190 LYS B C 1
ATOM 1528 O O . LYS A 1 190 ? -15.262 6.004 -30.734 1.00 30.86 190 LYS B O 1
ATOM 1534 N N . LYS A 1 191 ? -15.108 7.804 -32.029 1.00 36.25 191 LYS B N 1
ATOM 1535 C CA . LYS A 1 191 ? -13.774 7.449 -32.539 1.00 38.2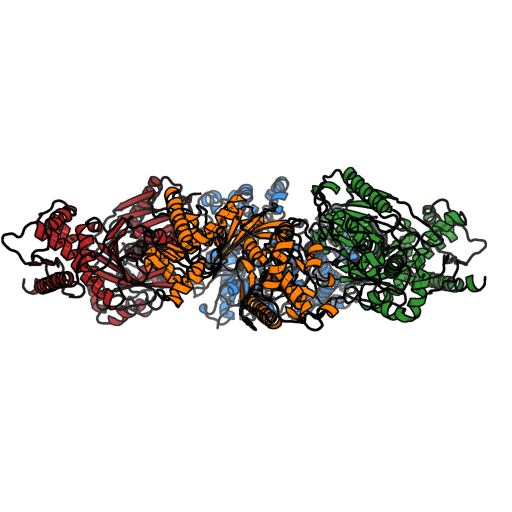4 191 LYS B CA 1
ATOM 1536 C C . LYS A 1 191 ? -12.848 7.875 -31.411 1.00 41.85 191 LYS B C 1
ATOM 1537 O O . LYS A 1 191 ? -13.272 8.665 -30.595 1.00 54.87 191 LYS B O 1
ATOM 1543 N N . LEU A 1 192 ? -11.647 7.416 -31.273 1.00 38.41 192 LEU B N 1
ATOM 1544 C CA . LEU A 1 192 ? -10.972 7.985 -30.116 1.00 32.06 192 LEU B CA 1
ATOM 1545 C C . LEU A 1 192 ? -9.767 8.724 -30.666 1.00 31.15 192 LEU B C 1
ATOM 1546 O O . LEU A 1 192 ? -8.683 8.243 -30.602 1.00 27.08 192 LEU B O 1
ATOM 1551 N N . ASP A 1 193 ? -10.029 9.871 -31.275 1.00 34.29 193 ASP B N 1
ATOM 1552 C CA . ASP A 1 193 ? -9.009 10.560 -32.064 1.00 36.57 193 ASP B CA 1
ATOM 1553 C C . ASP A 1 193 ? -9.382 12.032 -32.249 1.00 33.87 193 ASP B C 1
ATOM 1554 O O . ASP A 1 193 ? -10.564 12.401 -32.268 1.00 32.25 193 ASP B O 1
ATOM 1559 N N . TRP A 1 194 ? -8.350 12.858 -32.386 1.00 33.59 194 TRP B N 1
ATOM 1560 C CA . TRP A 1 194 ? -8.544 14.240 -32.819 1.00 31.41 194 TRP B CA 1
ATOM 1561 C C . TRP A 1 194 ? -9.425 14.230 -34.075 1.00 32.47 194 TRP B C 1
ATOM 1562 O O . TRP A 1 194 ? -9.179 13.444 -34.962 1.00 28.70 194 TRP B O 1
ATOM 1573 N N . ASP A 1 195 ? -10.495 15.029 -34.088 1.00 36.61 195 ASP B N 1
ATOM 1574 C CA . ASP A 1 195 ? -11.399 15.145 -35.246 1.00 38.35 195 ASP B CA 1
ATOM 1575 C C . ASP A 1 195 ? -10.825 16.179 -36.227 1.00 41.71 195 ASP B C 1
ATOM 1576 O O . ASP A 1 195 ? -10.567 17.335 -35.861 1.00 40.43 195 ASP B O 1
ATOM 1581 N N . ASP A 1 196 ? -10.627 15.769 -37.472 1.00 42.89 196 ASP B N 1
ATOM 1582 C CA . ASP A 1 196 ? -9.976 16.634 -38.461 1.00 40.55 196 ASP B CA 1
ATOM 1583 C C . ASP A 1 196 ? -10.896 17.817 -38.794 1.00 38.35 196 ASP B C 1
ATOM 1584 O O . ASP A 1 196 ? -10.392 18.926 -38.922 1.00 42.17 196 ASP B O 1
ATOM 1589 N N . GLU A 1 197 ? -12.212 17.613 -38.907 1.00 37.33 197 GLU B N 1
ATOM 1590 C CA . GLU A 1 197 ? -13.134 18.735 -39.224 1.00 43.01 197 GLU B CA 1
ATOM 1591 C C . GLU A 1 197 ? -13.044 19.814 -38.132 1.00 44.96 197 GLU B C 1
ATOM 1592 O O . GLU A 1 197 ? -12.947 20.999 -38.431 1.00 46.51 197 GLU B O 1
ATOM 1598 N N . LEU A 1 198 ? -13.058 19.405 -36.865 1.00 43.76 198 LEU B N 1
ATOM 1599 C CA . LEU A 1 198 ? -12.963 20.356 -35.746 1.00 42.11 198 LEU B CA 1
ATOM 1600 C C . LEU A 1 198 ? -11.636 21.123 -35.800 1.00 39.38 198 LEU B C 1
ATOM 1601 O O . LEU A 1 198 ? -11.584 22.319 -35.464 1.00 38.89 198 LEU B O 1
ATOM 1606 N N . LEU A 1 199 ? -10.562 20.448 -36.181 1.00 36.26 199 LEU B N 1
ATOM 1607 C CA . LEU A 1 199 ? -9.257 21.115 -36.296 1.00 39.04 199 LEU B CA 1
ATOM 1608 C C . LEU A 1 199 ? -9.312 22.237 -37.345 1.00 41.89 199 LEU B C 1
ATOM 1609 O O . LEU A 1 199 ? -8.653 23.295 -37.179 1.00 39.98 199 LEU B O 1
ATOM 1614 N N . GLU A 1 200 ? -10.051 21.990 -38.426 1.00 42.51 200 GLU B N 1
ATOM 1615 C CA . GLU A 1 200 ? -10.142 22.941 -39.528 1.00 51.40 200 GLU B CA 1
ATOM 1616 C C . GLU A 1 200 ? -11.075 24.090 -39.113 1.00 47.14 200 GLU B C 1
ATOM 1617 O O . GLU A 1 200 ? -10.777 25.253 -39.386 1.00 47.59 200 GLU B O 1
ATOM 1623 N N . LEU A 1 201 ? -12.149 23.776 -38.395 1.00 45.73 201 LEU B N 1
ATOM 1624 C CA . LEU A 1 201 ? -13.091 24.799 -37.882 1.00 45.73 201 LEU B CA 1
ATOM 1625 C C . LEU A 1 201 ? -12.354 25.796 -36.981 1.00 41.94 201 LEU B C 1
ATOM 1626 O O . LEU A 1 201 ? -12.576 26.981 -37.063 1.00 40.01 201 LEU B O 1
ATOM 1631 N N . PHE A 1 202 ? -11.471 25.322 -36.122 1.00 39.55 202 PHE B N 1
ATOM 1632 C CA . PHE A 1 202 ? -10.807 26.218 -35.186 1.00 39.05 202 PHE B CA 1
ATOM 1633 C C . PHE A 1 202 ? -9.402 26.572 -35.710 1.00 41.77 202 PHE B C 1
ATOM 1634 O O . PHE A 1 202 ? -8.602 27.152 -34.985 1.00 38.71 202 PHE B O 1
ATOM 1642 N N . ASP A 1 203 ? -9.077 26.211 -36.962 1.00 45.85 203 ASP B N 1
ATOM 1643 C CA . ASP A 1 203 ? -7.823 26.654 -37.609 1.00 45.80 203 ASP B CA 1
ATOM 1644 C C . ASP A 1 203 ? -6.627 26.235 -36.751 1.00 44.00 203 ASP B C 1
ATOM 1645 O O . ASP A 1 203 ? -5.744 27.033 -36.439 1.00 41.84 203 ASP B O 1
ATOM 1650 N N . ILE A 1 204 ? -6.612 24.955 -36.401 1.00 43.60 204 ILE B N 1
ATOM 1651 C CA . ILE A 1 204 ? -5.613 24.403 -35.496 1.00 39.24 204 ILE B CA 1
ATOM 1652 C C . ILE A 1 204 ? -4.631 23.591 -36.338 1.00 39.64 204 ILE B C 1
ATOM 1653 O O . ILE A 1 204 ? -5.064 22.657 -37.006 1.00 38.47 204 ILE B O 1
ATOM 1658 N N . PRO A 1 205 ? -3.322 23.933 -36.289 1.00 41.03 205 PRO B N 1
ATOM 1659 C CA . PRO A 1 205 ? -2.331 23.069 -36.961 1.00 39.96 205 PRO B CA 1
ATOM 1660 C C . PRO A 1 205 ? -2.042 21.796 -36.143 1.00 42.63 205 PRO B C 1
ATOM 1661 O O . PRO A 1 205 ? -1.702 21.892 -34.945 1.00 40.91 205 PRO B O 1
ATOM 1665 N N . GLU A 1 206 ? -2.153 20.638 -36.808 1.00 41.48 206 GLU B N 1
ATOM 1666 C CA . GLU A 1 206 ? -1.949 19.324 -36.203 1.00 43.14 206 GLU B CA 1
ATOM 1667 C C . GLU A 1 206 ? -0.708 19.311 -35.318 1.00 40.83 206 GLU B C 1
ATOM 1668 O O . GLU A 1 206 ? -0.740 18.726 -34.256 1.00 45.37 206 GLU B O 1
ATOM 1674 N N . SER A 1 207 ? 0.365 19.948 -35.768 1.00 37.76 207 SER B N 1
ATOM 1675 C CA . SER A 1 207 ? 1.690 19.835 -35.130 1.00 35.90 207 SER B CA 1
ATOM 1676 C C . SER A 1 207 ? 1.672 20.214 -33.636 1.00 33.40 207 SER B C 1
ATOM 1677 O O . SER A 1 207 ? 2.560 19.801 -32.900 1.00 32.25 207 SER B O 1
ATOM 1680 N N . VAL A 1 208 ? 0.704 20.988 -33.153 1.00 31.00 208 VAL B N 1
ATOM 1681 C CA . VAL A 1 208 ? 0.747 21.337 -31.725 1.00 31.45 208 VAL B CA 1
ATOM 1682 C C . VAL A 1 208 ? 0.123 20.242 -30.851 1.00 30.74 208 VAL B C 1
ATOM 1683 O O . VAL A 1 208 ? 0.261 20.346 -29.643 1.00 33.81 208 VAL B O 1
ATOM 1687 N N . LEU A 1 209 ? -0.562 19.242 -31.424 1.00 31.02 209 LEU B N 1
ATOM 1688 C CA . LEU A 1 209 ? -1.420 18.327 -30.635 1.00 30.38 209 LEU B CA 1
ATOM 1689 C C . LEU A 1 209 ? -0.583 17.276 -29.906 1.00 29.94 209 LEU B C 1
ATOM 1690 O O . LEU A 1 209 ? 0.337 16.719 -30.484 1.00 26.82 209 LEU B O 1
ATOM 1695 N N . PRO A 1 210 ? -0.931 16.977 -28.649 1.00 28.45 210 PRO B N 1
ATOM 1696 C CA . PRO A 1 210 ? -0.256 15.877 -27.968 1.00 28.10 210 PRO B CA 1
ATOM 1697 C C . PRO A 1 210 ? -0.722 14.500 -28.481 1.00 26.81 210 PRO B C 1
ATOM 1698 O O . PRO A 1 210 ? -1.732 14.397 -29.166 1.00 28.30 210 PRO B O 1
ATOM 1702 N N . GLU A 1 211 ? 0.014 13.446 -28.166 1.00 26.91 211 GLU B N 1
ATOM 1703 C CA . GLU A 1 211 ? -0.479 12.101 -28.420 1.00 30.18 211 GLU B CA 1
ATOM 1704 C C . GLU A 1 211 ? -1.471 11.693 -27.316 1.00 28.70 211 GLU B C 1
ATOM 1705 O O . GLU A 1 211 ? -1.208 11.827 -26.132 1.00 26.19 211 GLU B O 1
ATOM 1711 N N . VAL A 1 212 ? -2.600 11.130 -27.730 1.00 28.16 212 VAL B N 1
ATOM 1712 C CA . VAL A 1 212 ? -3.639 10.760 -26.827 1.00 26.47 212 VAL B CA 1
ATOM 1713 C C . VAL A 1 212 ? -3.411 9.303 -26.385 1.00 26.02 212 VAL B C 1
ATOM 1714 O O . VAL A 1 212 ? -3.188 8.444 -27.207 1.00 24.74 212 VAL B O 1
ATOM 1718 N N . ARG A 1 213 ? -3.411 9.073 -25.068 1.00 24.26 213 ARG B N 1
ATOM 1719 C CA . ARG A 1 213 ? -3.093 7.803 -24.446 1.00 23.82 213 ARG B CA 1
ATOM 1720 C C . ARG A 1 213 ? -4.260 7.388 -23.535 1.00 23.99 213 ARG B C 1
ATOM 1721 O O . ARG A 1 213 ? -5.204 8.154 -23.305 1.00 25.02 213 ARG B O 1
ATOM 1729 N N . GLU A 1 214 ? -4.149 6.221 -22.938 1.00 21.44 214 GLU B N 1
ATOM 1730 C CA . GLU A 1 214 ? -5.098 5.807 -21.905 1.00 22.93 214 GLU B CA 1
ATOM 1731 C C . GLU A 1 214 ? -4.759 6.531 -20.589 1.00 20.37 214 GLU B C 1
ATOM 1732 O O . GLU A 1 214 ? -3.740 7.169 -20.483 1.00 22.04 214 GLU B O 1
ATOM 1738 N N . SER A 1 215 ? -5.634 6.432 -19.605 1.00 18.76 215 SER B N 1
ATOM 1739 C CA . SER A 1 215 ? -5.506 7.155 -18.325 1.00 18.86 215 SER B CA 1
ATOM 1740 C C . SER A 1 215 ? -4.593 6.430 -17.342 1.00 19.49 215 SER B C 1
ATOM 1741 O O . SER A 1 215 ? -4.308 6.976 -16.273 1.00 19.12 215 SER B O 1
ATOM 1744 N N . SER A 1 216 ? -4.261 5.189 -17.636 1.00 18.96 216 SER B N 1
ATOM 1745 C CA . SER A 1 216 ? -3.414 4.337 -16.771 1.00 19.32 216 SER B CA 1
ATOM 1746 C C . SER A 1 216 ? -2.386 3.618 -17.644 1.00 21.61 216 SER B C 1
ATOM 1747 O O . SER A 1 216 ? -2.742 2.653 -18.279 1.00 22.27 216 SER B O 1
ATOM 1750 N N . GLU A 1 217 ? -1.166 4.089 -17.587 1.00 24.33 217 GLU B N 1
ATOM 1751 C CA . GLU A 1 217 ? -0.070 3.670 -18.483 1.00 26.82 217 GLU B CA 1
ATOM 1752 C C . GLU A 1 217 ? 1.175 4.509 -18.204 1.00 23.94 217 GLU B C 1
ATOM 1753 O O . GLU A 1 217 ? 1.010 5.708 -18.041 1.00 23.16 217 GLU B O 1
ATOM 1759 N N . VAL A 1 218 ? 2.356 3.943 -18.285 1.00 23.31 218 VAL B N 1
ATOM 1760 C CA . VAL A 1 218 ? 3.614 4.711 -18.090 1.00 23.50 218 VAL B CA 1
ATOM 1761 C C . VAL A 1 218 ? 3.807 5.645 -19.292 1.00 25.15 218 VAL B C 1
ATOM 1762 O O . VAL A 1 218 ? 3.983 5.170 -20.387 1.00 26.95 218 VAL B O 1
ATOM 1766 N N . TYR A 1 219 ? 3.747 6.931 -19.071 1.00 24.91 219 TYR B N 1
ATOM 1767 C CA . TYR A 1 219 ? 3.901 7.916 -20.157 1.00 24.87 219 TYR B CA 1
ATOM 1768 C C . TYR A 1 219 ? 5.382 8.255 -20.372 1.00 23.24 219 TYR B C 1
ATOM 1769 O O . TYR A 1 219 ? 5.785 8.656 -21.474 1.00 22.35 219 TYR B O 1
ATOM 1778 N N . GLY A 1 220 ? 6.160 8.113 -19.299 1.00 21.99 220 GLY B N 1
ATOM 1779 C CA . GLY A 1 220 ? 7.532 8.527 -19.240 1.00 22.66 220 GLY B CA 1
ATOM 1780 C C . GLY A 1 220 ? 8.010 8.547 -17.793 1.00 23.36 220 GLY B C 1
ATOM 1781 O O . GLY A 1 220 ? 7.262 8.137 -16.888 1.00 23.88 220 GLY B O 1
ATOM 1782 N N . TYR A 1 221 ? 9.269 8.953 -17.574 1.00 23.34 221 TYR B N 1
ATOM 1783 C CA . TYR A 1 221 ? 9.934 8.879 -16.244 1.00 23.67 221 TYR B CA 1
ATOM 1784 C C . TYR A 1 221 ? 10.426 10.275 -15.850 1.00 23.71 221 TYR B C 1
ATOM 1785 O O . TYR A 1 221 ? 10.739 11.098 -16.704 1.00 23.35 221 TYR B O 1
ATOM 1794 N N . THR A 1 222 ? 10.486 10.554 -14.563 1.00 26.37 222 THR B N 1
ATOM 1795 C CA . THR A 1 222 ? 10.917 11.887 -14.126 1.00 28.82 222 THR B CA 1
ATOM 1796 C C . THR A 1 222 ? 12.446 11.960 -14.126 1.00 34.06 222 THR B C 1
ATOM 1797 O O . THR A 1 222 ? 13.094 10.969 -13.808 1.00 35.08 222 THR B O 1
ATOM 1801 N N . LYS A 1 223 ? 13.014 13.128 -14.427 1.00 41.81 223 LYS B N 1
ATOM 1802 C CA . LYS A 1 223 ? 14.484 13.311 -14.328 1.00 43.86 223 LYS B CA 1
ATOM 1803 C C . LYS A 1 223 ? 14.918 13.246 -12.857 1.00 44.14 223 LYS B C 1
ATOM 1804 O O . LYS A 1 223 ? 14.205 13.702 -11.952 1.00 48.37 223 LYS B O 1
ATOM 1810 N N . LYS A 1 224 ? 16.103 12.701 -12.613 1.00 45.60 224 LYS B N 1
ATOM 1811 C CA . LYS A 1 224 ? 16.625 12.583 -11.256 1.00 48.01 224 LYS B CA 1
ATOM 1812 C C . LYS A 1 224 ? 16.816 13.979 -10.637 1.00 50.32 224 LYS B C 1
ATOM 1813 O O . LYS A 1 224 ? 16.672 14.147 -9.434 1.00 49.56 224 LYS B O 1
ATOM 1819 N N . GLU A 1 225 ? 17.105 14.986 -11.457 1.00 52.24 225 GLU B N 1
ATOM 1820 C CA . GLU A 1 225 ? 17.497 16.297 -10.951 1.00 58.75 225 GLU B CA 1
ATOM 1821 C C . GLU A 1 225 ? 16.233 17.090 -10.578 1.00 60.46 225 GLU B C 1
ATOM 1822 O O . GLU A 1 225 ? 16.335 18.153 -9.954 1.00 63.92 225 GLU B O 1
ATOM 1828 N N . LEU A 1 226 ? 15.049 16.565 -10.896 1.00 55.51 226 LEU B N 1
ATOM 1829 C CA . LEU A 1 226 ? 13.809 17.221 -10.503 1.00 50.47 226 LEU B CA 1
ATOM 1830 C C . LEU A 1 226 ? 13.350 16.663 -9.153 1.00 48.66 226 LEU B C 1
ATOM 1831 O O . LEU A 1 226 ? 13.133 17.434 -8.222 1.00 48.00 226 LEU B O 1
ATOM 1836 N N . LEU A 1 227 ? 13.208 15.345 -9.032 1.00 43.81 227 LEU B N 1
ATOM 1837 C CA . LEU A 1 227 ? 12.611 14.772 -7.812 1.00 43.99 227 LEU B CA 1
ATOM 1838 C C . LEU A 1 227 ? 13.608 13.894 -7.055 1.00 42.24 227 LEU B C 1
ATOM 1839 O O . LEU A 1 227 ? 13.270 13.449 -5.971 1.00 43.60 227 LEU B O 1
ATOM 1844 N N . GLY A 1 228 ? 14.803 13.626 -7.599 1.00 40.34 228 GLY B N 1
ATOM 1845 C CA . GLY A 1 228 ? 15.810 12.814 -6.866 1.00 41.44 228 GLY B CA 1
ATOM 1846 C C . GLY A 1 228 ? 15.781 11.341 -7.261 1.00 41.59 228 GLY B C 1
ATOM 1847 O O . GLY A 1 228 ? 16.646 10.535 -6.837 1.00 38.26 228 GLY B O 1
ATOM 1848 N N . ALA A 1 229 ? 14.794 10.981 -8.076 1.00 38.49 229 ALA B N 1
ATOM 1849 C CA . ALA A 1 229 ? 14.686 9.634 -8.592 1.00 36.63 229 ALA B CA 1
ATOM 1850 C C . ALA A 1 229 ? 13.990 9.678 -9.950 1.00 35.08 229 ALA B C 1
ATOM 1851 O O . ALA A 1 229 ? 13.407 10.704 -10.327 1.00 32.38 229 ALA B O 1
ATOM 1853 N N . GLU A 1 230 ? 14.108 8.560 -10.667 1.00 33.43 230 GLU B N 1
ATOM 1854 C CA . GLU A 1 230 ? 13.480 8.402 -11.965 1.00 37.03 230 GLU B CA 1
ATOM 1855 C C . GLU A 1 230 ? 12.192 7.598 -11.756 1.00 33.38 230 GLU B C 1
ATOM 1856 O O . GLU A 1 230 ? 12.194 6.366 -11.699 1.00 31.60 230 GLU B O 1
ATOM 1862 N N . ILE A 1 231 ? 11.101 8.338 -11.632 1.00 29.54 231 ILE B N 1
ATOM 1863 C CA . ILE A 1 231 ? 9.844 7.755 -11.245 1.00 27.54 231 ILE B CA 1
ATOM 1864 C C . ILE A 1 231 ? 8.951 7.676 -12.488 1.00 25.69 231 ILE B C 1
ATOM 1865 O O . ILE A 1 231 ? 8.858 8.624 -13.246 1.00 25.59 231 ILE B O 1
ATOM 1870 N N . PRO A 1 232 ? 8.286 6.536 -12.705 1.00 24.83 232 PRO B N 1
ATOM 1871 C CA . PRO A 1 232 ? 7.315 6.500 -13.808 1.00 23.07 232 PRO B CA 1
ATOM 1872 C C . PRO A 1 232 ? 6.124 7.440 -13.557 1.00 22.90 232 PRO B C 1
ATOM 1873 O O . PRO A 1 232 ? 5.610 7.482 -12.462 1.00 21.45 232 PRO B O 1
ATOM 1877 N N . VAL A 1 233 ? 5.748 8.226 -14.563 1.00 22.61 233 VAL B N 1
ATOM 1878 C CA . VAL A 1 233 ? 4.529 9.001 -14.506 1.00 24.04 233 VAL B CA 1
ATOM 1879 C C . VAL A 1 233 ? 3.471 8.236 -15.314 1.00 22.55 233 VAL B C 1
ATOM 1880 O O . VAL A 1 233 ? 3.623 8.025 -16.520 1.00 21.42 233 VAL B O 1
ATOM 1884 N N . SER A 1 234 ? 2.453 7.744 -14.620 1.00 22.03 234 SER B N 1
ATOM 1885 C CA . SER A 1 234 ? 1.665 6.629 -15.164 1.00 20.66 234 SER B CA 1
ATOM 1886 C C . SER A 1 234 ? 0.162 6.777 -14.914 1.00 21.28 234 SER B C 1
ATOM 1887 O O . SER A 1 234 ? -0.573 5.817 -15.186 1.00 21.83 234 SER B O 1
ATOM 1890 N N . GLY A 1 235 ? -0.295 7.933 -14.432 1.00 20.18 235 GLY B N 1
ATOM 1891 C CA . GLY A 1 235 ? -1.707 8.185 -14.274 1.00 20.89 235 GLY B CA 1
ATOM 1892 C C . GLY A 1 235 ? -2.071 9.564 -14.783 1.00 21.40 235 GLY B C 1
ATOM 1893 O O . GLY A 1 235 ? -1.380 10.501 -14.461 1.00 23.17 235 GLY B O 1
ATOM 1894 N N . ASP A 1 236 ? -3.145 9.677 -15.562 1.00 20.23 236 ASP B N 1
ATOM 1895 C CA . ASP A 1 236 ? -3.617 10.961 -16.077 1.00 21.67 236 ASP B CA 1
ATOM 1896 C C . ASP A 1 236 ? -5.139 10.907 -16.256 1.00 20.66 236 ASP B C 1
ATOM 1897 O O . ASP A 1 236 ? -5.668 10.046 -16.937 1.00 19.09 236 ASP B O 1
ATOM 1902 N N . ALA A 1 237 ? -5.838 11.815 -15.592 1.00 19.93 237 ALA B N 1
ATOM 1903 C CA . ALA A 1 237 ? -7.224 12.098 -15.924 1.00 20.01 237 ALA B CA 1
ATOM 1904 C C . ALA A 1 237 ? -7.585 13.528 -15.499 1.00 19.11 237 ALA B C 1
ATOM 1905 O O . ALA A 1 237 ? -7.017 14.058 -14.552 1.00 18.49 237 ALA B O 1
ATOM 1907 N N . GLY A 1 238 ? -8.570 14.115 -16.169 1.00 19.79 238 GLY B N 1
ATOM 1908 C CA . GLY A 1 238 ? -9.192 15.369 -15.703 1.00 20.66 238 GLY B CA 1
ATOM 1909 C C . GLY A 1 238 ? -9.665 15.229 -14.273 1.00 20.37 238 GLY B C 1
ATOM 1910 O O . GLY A 1 238 ? -9.944 14.086 -13.800 1.00 17.85 238 GLY B O 1
ATOM 1911 N N . ASP A 1 239 ? -9.735 16.350 -13.563 1.00 19.15 239 ASP B N 1
ATOM 1912 C CA . ASP A 1 239 ? -9.928 16.243 -12.109 1.00 21.03 239 ASP B CA 1
ATOM 1913 C C . ASP A 1 239 ? -11.251 15.548 -11.751 1.00 20.19 239 ASP B C 1
ATOM 1914 O O . ASP A 1 239 ? -11.287 14.737 -10.820 1.00 19.03 239 ASP B O 1
ATOM 1919 N N . GLN A 1 240 ? -12.330 15.910 -12.420 1.00 21.95 240 GLN B N 1
ATOM 1920 C CA . GLN A 1 240 ? -13.665 15.428 -12.047 1.00 21.73 240 GLN B CA 1
ATOM 1921 C C . GLN A 1 240 ? -13.764 13.932 -12.383 1.00 21.48 240 GLN B C 1
ATOM 1922 O O . GLN A 1 240 ? -14.357 13.155 -11.642 1.00 20.73 240 GLN B O 1
ATOM 1928 N N . GLN A 1 241 ? -13.155 13.531 -13.484 1.00 18.37 241 GLN B N 1
ATOM 1929 C CA . GLN A 1 241 ? -13.092 12.133 -13.833 1.00 17.60 241 GLN B CA 1
ATOM 1930 C C . GLN A 1 241 ? -12.218 11.390 -12.822 1.00 18.26 241 GLN B C 1
ATOM 1931 O O . GLN A 1 241 ? -12.570 10.270 -12.386 1.00 17.77 241 GLN B O 1
ATOM 1937 N N . ALA A 1 242 ? -11.105 12.006 -12.435 1.00 16.39 242 ALA B N 1
ATOM 1938 C CA . ALA A 1 242 ? -10.251 11.390 -11.434 1.00 16.66 242 ALA B CA 1
ATOM 1939 C C . ALA A 1 242 ? -10.989 11.227 -10.089 1.00 16.45 242 ALA B C 1
ATOM 1940 O O . ALA A 1 242 ? -10.828 10.194 -9.428 1.00 16.10 242 ALA B O 1
ATOM 1942 N N . ALA A 1 243 ? -11.776 12.219 -9.659 1.00 17.03 243 ALA B N 1
ATOM 1943 C CA . ALA A 1 243 ? -12.559 12.083 -8.427 1.00 17.62 243 ALA B CA 1
ATOM 1944 C C . ALA A 1 243 ? -13.551 10.904 -8.544 1.00 17.86 243 ALA B C 1
ATOM 1945 O O . ALA A 1 243 ? -13.769 10.188 -7.571 1.00 15.18 243 ALA B O 1
ATOM 1947 N N . LEU A 1 244 ? -14.179 10.757 -9.712 1.00 18.17 244 LEU B N 1
ATOM 1948 C CA . LEU A 1 244 ? -15.125 9.657 -9.976 1.00 18.10 244 LEU B CA 1
ATOM 1949 C C . LEU A 1 244 ? -14.369 8.327 -9.859 1.00 18.90 244 LEU B C 1
ATOM 1950 O O . LEU A 1 244 ? -14.845 7.424 -9.196 1.00 22.39 244 LEU B O 1
ATOM 1955 N N . PHE A 1 245 ? -13.154 8.237 -10.389 1.00 18.86 245 PHE B N 1
ATOM 1956 C CA . PHE A 1 245 ? -12.324 7.028 -10.179 1.00 17.76 245 PHE B CA 1
ATOM 1957 C C . PHE A 1 245 ? -11.952 6.857 -8.692 1.00 18.19 245 PHE B C 1
ATOM 1958 O O . PHE A 1 245 ? -11.974 5.714 -8.139 1.00 15.85 245 PHE B O 1
ATOM 1966 N N . GLY A 1 246 ? -11.582 7.963 -8.028 1.00 17.18 246 GLY B N 1
ATOM 1967 C CA . GLY A 1 246 ? -11.129 7.903 -6.645 1.00 15.60 246 GLY B CA 1
ATOM 1968 C C . GLY A 1 246 ? -12.234 7.498 -5.676 1.00 15.97 246 GLY B C 1
ATOM 1969 O O . GLY A 1 246 ? -11.961 6.963 -4.560 1.00 15.38 246 GLY B O 1
ATOM 1970 N N . GLU A 1 247 ? -13.474 7.791 -6.067 1.00 15.32 247 GLU B N 1
ATOM 1971 C CA . GLU A 1 247 ? -14.644 7.365 -5.342 1.00 16.02 247 GLU B CA 1
ATOM 1972 C C . GLU A 1 247 ? -14.940 5.871 -5.615 1.00 17.60 247 GLU B C 1
ATOM 1973 O O . GLU A 1 247 ? -15.904 5.335 -5.097 1.00 18.25 247 GLU B O 1
ATOM 1979 N N . ALA A 1 248 ? -14.156 5.205 -6.461 1.00 18.14 248 ALA B N 1
ATOM 1980 C CA . ALA A 1 248 ? -14.399 3.798 -6.864 1.00 19.32 248 ALA B CA 1
ATOM 1981 C C . ALA A 1 248 ? -15.771 3.676 -7.536 1.00 20.07 248 ALA B C 1
ATOM 1982 O O . ALA A 1 248 ? -16.440 2.719 -7.373 1.00 19.60 248 ALA B O 1
ATOM 1984 N N . ALA A 1 249 ? -16.183 4.696 -8.257 1.00 21.01 249 ALA B N 1
ATOM 1985 C CA . ALA A 1 249 ? -17.435 4.651 -8.969 1.00 21.60 249 ALA B CA 1
ATOM 1986 C C . ALA A 1 249 ? -17.187 3.834 -10.233 1.00 20.98 249 ALA B C 1
ATOM 1987 O O . ALA A 1 249 ? -17.163 4.368 -11.326 1.00 20.90 249 ALA B O 1
ATOM 1989 N N . PHE A 1 250 ? -16.926 2.540 -10.057 1.00 22.01 250 PHE B N 1
ATOM 1990 C CA . PHE A 1 250 ? -16.370 1.726 -11.169 1.00 21.16 250 PHE B CA 1
ATOM 1991 C C . PHE A 1 250 ? -17.509 1.105 -11.988 1.00 22.43 250 PHE B C 1
ATOM 1992 O O . PHE A 1 250 ? -17.255 0.555 -13.027 1.00 24.27 250 PHE B O 1
ATOM 2000 N N . GLU A 1 251 ? -18.759 1.231 -11.575 1.00 23.07 251 GLU B N 1
ATOM 2001 C CA . GLU A 1 251 ? -19.875 0.626 -12.350 1.00 23.48 251 GLU B CA 1
ATOM 2002 C C . GLU A 1 251 ? -20.839 1.694 -12.864 1.00 21.31 251 GLU B C 1
ATOM 2003 O O . GLU A 1 251 ? -21.046 2.720 -12.206 1.00 19.13 251 GLU B O 1
ATOM 2009 N N . ALA A 1 252 ? -21.457 1.403 -14.011 1.00 21.88 252 ALA B N 1
ATOM 2010 C CA . ALA A 1 252 ? -22.504 2.205 -14.614 1.00 21.17 252 ALA B CA 1
ATOM 2011 C C . ALA A 1 252 ? -23.536 2.569 -13.553 1.00 21.51 252 ALA B C 1
ATOM 2012 O O . ALA A 1 252 ? -23.945 1.738 -12.751 1.00 21.23 252 ALA B O 1
ATOM 2014 N N . GLY A 1 253 ? -23.878 3.854 -13.488 1.00 22.14 253 GLY B N 1
ATOM 2015 C CA . GLY A 1 253 ? -24.929 4.263 -12.576 1.00 20.20 253 GLY B CA 1
ATOM 2016 C C . GLY A 1 253 ? -24.380 4.743 -11.249 1.00 20.96 253 GLY B C 1
ATOM 2017 O O . GLY A 1 253 ? -25.166 5.244 -10.423 1.00 21.47 253 GLY B O 1
ATOM 2018 N N . MET A 1 254 ? -23.058 4.646 -11.036 1.00 19.23 254 MET B N 1
ATOM 2019 C CA . MET A 1 254 ? -22.490 5.206 -9.810 1.00 19.88 254 MET B CA 1
ATOM 2020 C C . MET A 1 254 ? -22.174 6.694 -10.055 1.00 20.84 254 MET B C 1
ATOM 2021 O O . MET A 1 254 ? -21.479 7.078 -11.017 1.00 17.83 254 MET B O 1
ATOM 2026 N N . VAL A 1 255 ? -22.768 7.533 -9.206 1.00 20.09 255 VAL B N 1
ATOM 2027 C CA . VAL A 1 255 ? -22.754 8.961 -9.430 1.00 20.89 255 VAL B CA 1
ATOM 2028 C C . VAL A 1 255 ? -21.756 9.574 -8.452 1.00 20.88 255 VAL B C 1
ATOM 2029 O O . VAL A 1 255 ? -21.678 9.207 -7.287 1.00 18.57 255 VAL B O 1
ATOM 2033 N N . LYS A 1 256 ? -21.024 10.563 -8.905 1.00 23.63 256 LYS B N 1
ATOM 2034 C CA . LYS A 1 256 ? -20.273 11.314 -7.931 1.00 23.71 256 LYS B CA 1
ATOM 2035 C C . LYS A 1 256 ? -20.621 12.793 -8.057 1.00 21.83 256 LYS B C 1
ATOM 2036 O O . LYS A 1 256 ? -20.626 13.361 -9.160 1.00 24.48 256 LYS B O 1
ATOM 2042 N N . ALA A 1 257 ? -20.986 13.367 -6.913 1.00 18.80 257 ALA B N 1
ATOM 2043 C CA . ALA A 1 257 ? -21.332 14.754 -6.814 1.00 19.28 257 ALA B CA 1
ATOM 2044 C C . ALA A 1 257 ? -20.264 15.473 -5.979 1.00 19.72 257 ALA B C 1
ATOM 2045 O O . ALA A 1 257 ? -19.995 15.039 -4.834 1.00 19.18 257 ALA B O 1
ATOM 2047 N N . THR A 1 258 ? -19.679 16.544 -6.530 1.00 18.90 258 THR B N 1
ATOM 2048 C CA . THR A 1 258 ? -18.698 17.426 -5.803 1.00 18.86 258 THR B CA 1
ATOM 2049 C C . THR A 1 258 ? -19.423 18.718 -5.385 1.00 19.70 258 THR B C 1
ATOM 2050 O O . THR A 1 258 ? -19.900 19.426 -6.239 1.00 20.33 258 THR B O 1
ATOM 2054 N N . TYR A 1 259 ? -19.548 18.967 -4.087 1.00 19.76 259 TYR B N 1
ATOM 2055 C CA . TYR A 1 259 ? -20.243 20.132 -3.536 1.00 20.17 259 TYR B CA 1
ATOM 2056 C C . TYR A 1 259 ? -19.214 21.242 -3.285 1.00 21.43 259 TYR B C 1
ATOM 2057 O O . TYR A 1 259 ? -18.217 21.024 -2.617 1.00 20.06 259 TYR B O 1
ATOM 2066 N N . GLY A 1 260 ? -19.407 22.390 -3.904 1.00 20.60 260 GLY B N 1
ATOM 2067 C CA . GLY A 1 260 ? -18.570 23.540 -3.607 1.00 22.84 260 GLY B CA 1
ATOM 2068 C C . GLY A 1 260 ? -19.358 24.837 -3.731 1.00 24.05 260 GLY B C 1
ATOM 2069 O O . GLY A 1 260 ? -20.558 24.900 -3.400 1.00 24.42 260 GLY B O 1
ATOM 2070 N N . THR A 1 261 ? -18.678 25.860 -4.227 1.00 24.73 261 THR B N 1
ATOM 2071 C CA . THR A 1 261 ? -19.310 27.118 -4.625 1.00 24.95 261 THR B CA 1
ATOM 2072 C C . THR A 1 261 ? -20.498 26.825 -5.567 1.00 22.78 261 THR B C 1
ATOM 2073 O O . THR A 1 261 ? -21.650 27.278 -5.359 1.00 18.14 261 THR B O 1
ATOM 2077 N N . GLY A 1 262 ? -20.157 26.112 -6.642 1.00 21.00 262 GLY B N 1
ATOM 2078 C CA . GLY A 1 262 ? -21.064 25.391 -7.457 1.00 21.04 262 GLY B CA 1
ATOM 2079 C C . GLY A 1 262 ? -20.840 23.897 -7.262 1.00 21.22 262 GLY B C 1
ATOM 2080 O O . GLY A 1 262 ? -20.195 23.513 -6.297 1.00 21.65 262 GLY B O 1
ATOM 2081 N N . SER A 1 263 ? -21.408 23.084 -8.152 1.00 21.23 263 SER B N 1
ATOM 2082 C CA . SER A 1 263 ? -21.342 21.616 -8.081 1.00 22.06 263 SER B CA 1
ATOM 2083 C C . SER A 1 263 ? -20.965 21.064 -9.460 1.00 20.95 263 SER B C 1
ATOM 2084 O O . SER A 1 263 ? -21.380 21.616 -10.507 1.00 18.79 263 SER B O 1
ATOM 2087 N N . PHE A 1 264 ? -20.188 19.985 -9.436 1.00 20.18 264 PHE B N 1
ATOM 2088 C CA . PHE A 1 264 ? -19.950 19.148 -10.615 1.00 20.23 264 PHE B CA 1
ATOM 2089 C C . PHE A 1 264 ? -20.418 17.717 -10.312 1.00 20.00 264 PHE B C 1
ATOM 2090 O O . PHE A 1 264 ? -19.953 17.107 -9.326 1.00 18.50 264 PHE B O 1
ATOM 2098 N N . ILE A 1 265 ? -21.307 17.181 -11.155 1.00 18.38 265 ILE B N 1
ATOM 2099 C CA . ILE A 1 265 ? -21.902 15.855 -10.928 1.00 18.02 265 ILE B CA 1
ATOM 2100 C C . ILE A 1 265 ? -21.620 15.007 -12.168 1.00 18.18 265 ILE B C 1
ATOM 2101 O O . ILE A 1 265 ? -21.819 15.495 -13.267 1.00 18.51 265 ILE B O 1
ATOM 2106 N N . LEU A 1 266 ? -21.109 13.788 -11.972 1.00 19.24 266 LEU B N 1
ATOM 2107 C CA . LEU A 1 266 ? -20.777 12.869 -13.068 1.00 20.55 266 LEU B CA 1
ATOM 2108 C C . LEU A 1 266 ? -21.252 11.460 -12.729 1.00 20.28 266 LEU B C 1
ATOM 2109 O O . LEU A 1 266 ? -21.168 11.022 -11.562 1.00 19.51 266 LEU B O 1
ATOM 2114 N N . VAL A 1 267 ? -21.771 10.778 -13.751 1.00 19.78 267 VAL B N 1
ATOM 2115 C CA . VAL A 1 267 ? -22.203 9.400 -13.576 1.00 20.44 267 VAL B CA 1
ATOM 2116 C C . VAL A 1 267 ? -21.419 8.545 -14.573 1.00 19.61 267 VAL B C 1
ATOM 2117 O O . VAL A 1 267 ? -21.207 8.929 -15.704 1.00 18.33 267 VAL B O 1
ATOM 2121 N N . ASN A 1 268 ? -20.971 7.399 -14.099 1.00 20.64 268 ASN B N 1
ATOM 2122 C CA . ASN A 1 268 ? -20.293 6.403 -14.929 1.00 21.09 268 ASN B CA 1
ATOM 2123 C C . ASN A 1 268 ? -21.380 5.748 -15.797 1.00 19.62 268 ASN B C 1
ATOM 2124 O O . ASN A 1 268 ? -22.385 5.292 -15.258 1.00 18.15 268 ASN B O 1
ATOM 2129 N N . THR A 1 269 ? -21.154 5.683 -17.095 1.00 20.91 269 THR B N 1
ATOM 2130 C CA . THR A 1 269 ? -22.047 5.012 -18.068 1.00 21.66 269 THR B CA 1
ATOM 2131 C C . THR A 1 269 ? -21.350 3.799 -18.698 1.00 23.65 269 THR B C 1
ATOM 2132 O O . THR A 1 269 ? -21.890 3.250 -19.635 1.00 22.19 269 THR B O 1
ATOM 2136 N N . ASP A 1 270 ? -20.169 3.457 -18.221 1.00 27.19 270 ASP B N 1
ATOM 2137 C CA . ASP A 1 270 ? -19.353 2.311 -18.699 1.00 28.76 270 ASP B CA 1
ATOM 2138 C C . ASP A 1 270 ? -19.109 2.435 -20.204 1.00 26.90 270 ASP B C 1
ATOM 2139 O O . ASP A 1 270 ? -18.643 3.462 -20.610 1.00 25.88 270 ASP B O 1
ATOM 2144 N N . GLU A 1 271 ? -19.474 1.456 -20.986 1.00 26.03 271 GLU B N 1
ATOM 2145 C CA . GLU A 1 271 ? -19.194 1.460 -22.437 1.00 30.22 271 GLU B CA 1
ATOM 2146 C C . GLU A 1 271 ? -20.341 2.131 -23.179 1.00 26.83 271 GLU B C 1
ATOM 2147 O O . GLU A 1 271 ? -20.259 2.248 -24.367 1.00 26.78 271 GLU B O 1
ATOM 2153 N N . MET A 1 272 ? -21.372 2.530 -22.500 1.00 29.20 272 MET B N 1
ATOM 2154 C CA . MET A 1 272 ? -22.454 3.187 -23.236 1.00 32.83 272 MET B CA 1
ATOM 2155 C C . MET A 1 272 ? -22.057 4.648 -23.496 1.00 29.67 272 MET B C 1
ATOM 2156 O O . MET A 1 272 ? -21.676 5.363 -22.574 1.00 26.72 272 MET B O 1
ATOM 2161 N N . VAL A 1 273 ? -22.152 5.091 -24.730 1.00 26.43 273 VAL B N 1
ATOM 2162 C CA . VAL A 1 273 ? -22.026 6.521 -25.015 1.00 26.93 273 VAL B CA 1
ATOM 2163 C C . VAL A 1 273 ? -23.449 7.078 -25.099 1.00 27.23 273 VAL B C 1
ATOM 2164 O O . VAL A 1 273 ? -24.157 6.863 -26.086 1.00 25.76 273 VAL B O 1
ATOM 2168 N N . LEU A 1 274 ? -23.859 7.754 -24.031 1.00 25.42 274 LEU B N 1
ATOM 2169 C CA . LEU A 1 274 ? -25.212 8.235 -23.885 1.00 25.12 274 LEU B CA 1
ATOM 2170 C C . LEU A 1 274 ? -25.247 9.747 -24.168 1.00 26.22 274 LEU B C 1
ATOM 2171 O O . LEU A 1 274 ? -24.298 10.483 -23.863 1.00 27.74 274 LEU B O 1
ATOM 2176 N N . TYR A 1 275 ? -26.330 10.218 -24.772 1.00 27.20 275 TYR B N 1
ATOM 2177 C CA . TYR A 1 275 ? -26.468 11.657 -25.162 1.00 28.99 275 TYR B CA 1
ATOM 2178 C C . TYR A 1 275 ? -27.728 12.215 -24.487 1.00 26.76 275 TYR B C 1
ATOM 2179 O O . TYR A 1 275 ? -28.760 11.560 -24.517 1.00 25.47 275 TYR B O 1
ATOM 2188 N N . SER A 1 276 ? -27.640 13.403 -23.888 1.00 27.89 276 SER B N 1
ATOM 2189 C CA . SER A 1 276 ? -28.803 14.144 -23.330 1.00 26.72 276 SER B CA 1
ATOM 2190 C C . SER A 1 276 ? -28.771 15.586 -23.835 1.00 26.81 276 SER B C 1
ATOM 2191 O O . SER A 1 276 ? -27.719 16.128 -23.969 1.00 25.70 276 SER B O 1
ATOM 2194 N N . ASP A 1 277 ? -29.925 16.218 -24.062 1.00 29.18 277 ASP B N 1
ATOM 2195 C CA . ASP A 1 277 ? -29.985 17.673 -24.343 1.00 29.35 277 ASP B CA 1
ATOM 2196 C C . ASP A 1 277 ? -29.579 18.479 -23.106 1.00 27.06 277 ASP B C 1
ATOM 2197 O O . ASP A 1 277 ? -29.172 19.627 -23.242 1.00 27.25 277 ASP B O 1
ATOM 2202 N N . ASN A 1 278 ? -29.675 17.888 -21.913 1.00 26.45 278 ASN B N 1
ATOM 2203 C CA . ASN A 1 278 ? -29.469 18.629 -20.645 1.00 24.61 278 ASN B CA 1
ATOM 2204 C C . ASN A 1 278 ? -28.132 18.300 -19.968 1.00 23.27 278 ASN B C 1
ATOM 2205 O O . ASN A 1 278 ? -27.894 18.752 -18.855 1.00 24.29 278 ASN B O 1
ATOM 2210 N N . LEU A 1 279 ? -27.265 17.510 -20.584 1.00 23.35 279 LEU B N 1
ATOM 2211 C CA . LEU A 1 279 ? -26.033 17.058 -19.909 1.00 22.29 279 LEU B CA 1
ATOM 2212 C C . LEU A 1 279 ? -24.899 16.994 -20.923 1.00 23.94 279 LEU B C 1
ATOM 2213 O O . LEU A 1 279 ? -25.162 16.918 -22.113 1.00 22.35 279 LEU B O 1
ATOM 2218 N N . LEU A 1 280 ? -23.647 17.086 -20.438 1.00 25.46 280 LEU B N 1
ATOM 2219 C CA . LEU A 1 280 ? -22.478 16.791 -21.271 1.00 24.30 280 LEU B CA 1
ATOM 2220 C C . LEU A 1 280 ? -22.264 15.268 -21.331 1.00 23.58 280 LEU B C 1
ATOM 2221 O O . LEU A 1 280 ? -22.454 14.573 -20.329 1.00 22.81 280 LEU B O 1
ATOM 2226 N N . THR A 1 281 ? -21.867 14.776 -22.505 1.00 22.57 281 THR B N 1
ATOM 2227 C CA . THR A 1 281 ? -21.288 13.446 -22.672 1.00 23.50 281 THR B CA 1
ATOM 2228 C C . THR A 1 281 ? -19.763 13.575 -22.752 1.00 22.21 281 THR B C 1
ATOM 2229 O O . THR A 1 281 ? -19.226 14.401 -23.501 1.00 22.27 281 THR B O 1
ATOM 2233 N N . THR A 1 282 ? -19.062 12.776 -21.968 1.00 21.07 282 THR B N 1
ATOM 2234 C CA . THR A 1 282 ? -17.624 12.946 -21.821 1.00 20.36 282 THR B CA 1
ATOM 2235 C C . THR A 1 282 ? -16.988 11.574 -21.591 1.00 18.58 282 THR B C 1
ATOM 2236 O O . THR A 1 282 ? -17.680 10.577 -21.430 1.00 19.36 282 THR B O 1
ATOM 2240 N N . ILE A 1 283 ? -15.669 11.553 -21.581 1.00 19.02 283 ILE B N 1
ATOM 2241 C CA . ILE A 1 283 ? -14.947 10.321 -21.340 1.00 19.26 283 ILE B CA 1
ATOM 2242 C C . ILE A 1 283 ? -14.578 10.275 -19.862 1.00 20.28 283 ILE B C 1
ATOM 2243 O O . ILE A 1 283 ? -14.145 11.278 -19.308 1.00 21.98 283 ILE B O 1
ATOM 2248 N N . ALA A 1 284 ? -14.839 9.153 -19.214 1.00 17.98 284 ALA B N 1
ATOM 2249 C CA . ALA A 1 284 ? -14.436 9.009 -17.827 1.00 18.06 284 ALA B CA 1
ATOM 2250 C C . ALA A 1 284 ? -12.926 8.711 -17.747 1.00 18.40 284 ALA B C 1
ATOM 2251 O O . ALA A 1 284 ? -12.157 9.379 -17.007 1.00 15.32 284 ALA B O 1
ATOM 2253 N N . TRP A 1 285 ? -12.513 7.641 -18.446 1.00 20.00 285 TRP B N 1
ATOM 2254 C CA . TRP A 1 285 ? -11.128 7.152 -18.413 1.00 21.42 285 TRP B CA 1
ATOM 2255 C C . TRP A 1 285 ? -10.939 6.040 -19.455 1.00 22.06 285 TRP B C 1
ATOM 2256 O O . TRP A 1 285 ? -11.874 5.345 -19.904 1.00 21.99 285 TRP B O 1
ATOM 2267 N N . GLY A 1 286 ? -9.701 5.842 -19.827 1.00 23.15 286 GLY B N 1
ATOM 2268 C CA . GLY A 1 286 ? -9.325 4.662 -20.600 1.00 23.25 286 GLY B CA 1
ATOM 2269 C C . GLY A 1 286 ? -8.407 3.828 -19.746 1.00 24.96 286 GLY B C 1
ATOM 2270 O O . GLY A 1 286 ? -7.423 4.363 -19.232 1.00 22.92 286 GLY B O 1
ATOM 2271 N N . LEU A 1 287 ? -8.728 2.563 -19.519 1.00 24.21 287 LEU B N 1
ATOM 2272 C CA . LEU A 1 287 ? -8.008 1.926 -18.457 1.00 27.94 287 LEU B CA 1
ATOM 2273 C C . LEU A 1 287 ? -7.151 0.788 -19.024 1.00 33.46 287 LEU B C 1
ATOM 2274 O O . LEU A 1 287 ? -5.914 0.979 -19.192 1.00 54.21 287 LEU B O 1
ATOM 2279 N N . ASN A 1 288 ? -7.717 -0.349 -19.317 1.00 28.39 288 ASN B N 1
ATOM 2280 C CA . ASN A 1 288 ? -6.831 -1.484 -19.792 1.00 27.57 288 ASN B CA 1
ATOM 2281 C C . ASN A 1 288 ? -7.305 -1.848 -21.190 1.00 23.15 288 ASN B C 1
ATOM 2282 O O . ASN A 1 288 ? -7.877 -2.875 -21.361 1.00 19.55 288 ASN B O 1
ATOM 2287 N N . GLY A 1 289 ? -7.271 -0.877 -22.085 1.00 22.08 289 GLY B N 1
ATOM 2288 C CA . GLY A 1 289 ? -7.892 -1.030 -23.381 1.00 23.90 289 GLY B CA 1
ATOM 2289 C C . GLY A 1 289 ? -9.385 -0.749 -23.387 1.00 25.07 289 GLY B C 1
ATOM 2290 O O . GLY A 1 289 ? -9.999 -0.846 -24.429 1.00 26.20 289 GLY B O 1
ATOM 2291 N N . ARG A 1 290 ? -9.983 -0.397 -22.260 1.00 27.66 290 ARG B N 1
ATOM 2292 C CA . ARG A 1 290 ? -11.423 -0.191 -22.206 1.00 26.34 290 ARG B CA 1
ATOM 2293 C C . ARG A 1 290 ? -11.741 1.265 -21.840 1.00 24.15 290 ARG B C 1
ATOM 2294 O O . ARG A 1 290 ? -11.281 1.774 -20.836 1.00 21.39 290 ARG B O 1
ATOM 2302 N N . VAL A 1 291 ? -12.579 1.906 -22.643 1.00 22.03 291 VAL B N 1
ATOM 2303 C CA . VAL A 1 291 ? -12.962 3.251 -22.397 1.00 24.90 291 VAL B CA 1
ATOM 2304 C C . VAL A 1 291 ? -14.310 3.272 -21.668 1.00 22.50 291 VAL B C 1
ATOM 2305 O O . VAL A 1 291 ? -15.291 2.678 -22.093 1.00 21.95 291 VAL B O 1
ATOM 2309 N N . SER A 1 292 ? -14.323 3.945 -20.542 1.00 20.40 292 SER B N 1
ATOM 2310 C CA . SER A 1 292 ? -15.573 4.186 -19.834 1.00 21.13 292 SER B CA 1
ATOM 2311 C C . SER A 1 292 ? -16.005 5.631 -20.094 1.00 19.98 292 SER B C 1
ATOM 2312 O O . SER A 1 292 ? -15.157 6.537 -20.117 1.00 20.07 292 SER B O 1
ATOM 2315 N N . TYR A 1 293 ? -17.290 5.810 -20.322 1.00 19.06 293 TYR B N 1
ATOM 2316 C CA . TYR A 1 293 ? -17.885 7.094 -20.651 1.00 19.24 293 TYR B CA 1
ATOM 2317 C C . TYR A 1 293 ? -18.604 7.653 -19.436 1.00 17.83 293 TYR B C 1
ATOM 2318 O O . TYR A 1 293 ? -18.787 6.956 -18.440 1.00 17.20 293 TYR B O 1
ATOM 2327 N N . ALA A 1 294 ? -19.041 8.896 -19.557 1.00 17.84 294 ALA B N 1
ATOM 2328 C CA . ALA A 1 294 ? -19.876 9.464 -18.471 1.00 18.66 294 ALA B CA 1
ATOM 2329 C C . ALA A 1 294 ? -20.855 10.514 -18.994 1.00 18.08 294 ALA B C 1
ATOM 2330 O O . ALA A 1 294 ? -20.774 10.954 -20.107 1.00 18.52 294 ALA B O 1
ATOM 2332 N N . LEU A 1 295 ? -21.772 10.885 -18.129 1.00 18.81 295 LEU B N 1
ATOM 2333 C CA . LEU A 1 295 ? -22.641 12.025 -18.339 1.00 19.50 295 LEU B CA 1
ATOM 2334 C C . LEU A 1 295 ? -22.320 13.040 -17.243 1.00 19.91 295 LEU B C 1
ATOM 2335 O O . LEU A 1 295 ? -22.069 12.630 -16.085 1.00 19.30 295 LEU B O 1
ATOM 2340 N N . GLU A 1 296 ? -22.311 14.325 -17.599 1.00 19.21 296 GLU B N 1
ATOM 2341 C CA . GLU A 1 296 ? -21.831 15.346 -16.676 1.00 20.20 296 GLU B CA 1
ATOM 2342 C C . GLU A 1 296 ? -22.845 16.505 -16.647 1.00 19.39 296 GLU B C 1
ATOM 2343 O O . GLU A 1 296 ? -23.280 16.996 -17.665 1.00 16.45 296 GLU B O 1
ATOM 2349 N N . GLY A 1 297 ? -23.167 16.944 -15.450 1.00 20.63 297 GLY B N 1
ATOM 2350 C CA . GLY A 1 297 ? -24.008 18.119 -15.224 1.00 22.50 297 GLY B CA 1
ATOM 2351 C C . GLY A 1 297 ? -23.360 19.021 -14.198 1.00 25.15 297 GLY B C 1
ATOM 2352 O O . GLY A 1 297 ? -22.601 18.517 -13.367 1.00 30.67 297 GLY B O 1
ATOM 2353 N N . SER A 1 298 ? -23.579 20.332 -14.272 1.00 24.90 298 SER B N 1
ATOM 2354 C CA . SER A 1 298 ? -22.985 21.237 -13.284 1.00 24.26 298 SER B CA 1
ATOM 2355 C C . SER A 1 298 ? -23.988 22.298 -12.880 1.00 23.54 298 SER B C 1
ATOM 2356 O O . SER A 1 298 ? -24.956 22.513 -13.577 1.00 24.28 298 SER B O 1
ATOM 2359 N N . ILE A 1 299 ? -23.709 22.954 -11.757 1.00 22.27 299 ILE B N 1
ATOM 2360 C CA . ILE A 1 299 ? -24.609 23.951 -11.157 1.00 20.18 299 ILE B CA 1
ATOM 2361 C C . ILE A 1 299 ? -23.724 25.118 -10.705 1.00 21.26 299 ILE B C 1
ATOM 2362 O O . ILE A 1 299 ? -22.700 24.923 -10.023 1.00 20.99 299 ILE B O 1
ATOM 2367 N N . PHE A 1 300 ? -24.074 26.320 -11.134 1.00 20.33 300 PHE B N 1
ATOM 2368 C CA . PHE A 1 300 ? -23.240 27.484 -10.828 1.00 21.42 300 PHE B CA 1
ATOM 2369 C C . PHE A 1 300 ? -23.314 27.805 -9.339 1.00 18.95 300 PHE B C 1
ATOM 2370 O O . PHE A 1 300 ? -22.292 28.053 -8.754 1.00 21.48 300 PHE B O 1
ATOM 2378 N N . VAL A 1 301 ? -24.500 27.791 -8.785 1.00 17.78 301 VAL B N 1
ATOM 2379 C CA . VAL A 1 301 ? -24.752 28.242 -7.393 1.00 17.61 301 VAL B CA 1
ATOM 2380 C C . VAL A 1 301 ? -25.350 27.119 -6.540 1.00 17.52 301 VAL B C 1
ATOM 2381 O O . VAL A 1 301 ? -26.450 26.699 -6.788 1.00 18.07 301 VAL B O 1
ATOM 2385 N N . THR A 1 302 ? -24.596 26.601 -5.653 1.00 17.31 302 THR B N 1
ATOM 2386 C CA . THR A 1 302 ? -24.982 25.701 -4.541 1.00 18.22 302 THR B CA 1
ATOM 2387 C C . THR A 1 302 ? -24.419 26.223 -3.220 1.00 18.40 302 THR B C 1
ATOM 2388 O O . THR A 1 302 ? -25.151 26.847 -2.516 1.00 18.43 302 THR B O 1
ATOM 2392 N N . GLY A 1 303 ? -23.163 25.960 -2.944 1.00 17.08 303 GLY B N 1
ATOM 2393 C CA . GLY A 1 303 ? -22.494 26.506 -1.764 1.00 16.96 303 GLY B CA 1
ATOM 2394 C C . GLY A 1 303 ? -22.521 28.019 -1.756 1.00 16.89 303 GLY B C 1
ATOM 2395 O O . GLY A 1 303 ? -22.592 28.536 -0.686 1.00 16.43 303 GLY B O 1
ATOM 2396 N N . ALA A 1 304 ? -22.568 28.681 -2.906 1.00 17.25 304 ALA B N 1
ATOM 2397 C CA . ALA A 1 304 ? -22.589 30.151 -2.906 1.00 17.89 304 ALA B CA 1
ATOM 2398 C C . ALA A 1 304 ? -23.860 30.679 -2.218 1.00 18.06 304 ALA B C 1
ATOM 2399 O O . ALA A 1 304 ? -23.823 31.779 -1.666 1.00 19.46 304 ALA B O 1
ATOM 2401 N N . ALA A 1 305 ? -24.953 29.910 -2.210 1.00 17.99 305 ALA B N 1
ATOM 2402 C CA . ALA A 1 305 ? -26.180 30.323 -1.537 1.00 19.27 305 ALA B CA 1
ATOM 2403 C C . ALA A 1 305 ? -25.928 30.391 -0.031 1.00 20.46 305 ALA B C 1
ATOM 2404 O O . ALA A 1 305 ? -26.433 31.297 0.646 1.00 19.58 305 ALA B O 1
ATOM 2406 N N . VAL A 1 306 ? -25.151 29.429 0.480 1.00 19.85 306 VAL B N 1
ATOM 2407 C CA . VAL A 1 306 ? -24.743 29.475 1.883 1.00 19.31 306 VAL B CA 1
ATOM 2408 C C . VAL A 1 306 ? -23.803 30.682 2.078 1.00 20.94 306 VAL B C 1
ATOM 2409 O O . VAL A 1 306 ? -23.963 31.425 3.052 1.00 24.74 306 VAL B O 1
ATOM 2413 N N . GLN A 1 307 ? -22.860 30.948 1.177 1.00 21.80 307 GLN B N 1
ATOM 2414 C CA . GLN A 1 307 ? -22.007 32.182 1.324 1.00 22.99 307 GLN B CA 1
ATOM 2415 C C . GLN A 1 307 ? -22.864 33.467 1.367 1.00 21.00 307 GLN B C 1
ATOM 2416 O O . GLN A 1 307 ? -22.515 34.401 2.087 1.00 21.23 307 GLN B O 1
ATOM 2422 N N . TRP A 1 308 ? -23.978 33.501 0.641 1.00 19.76 308 TRP B N 1
ATOM 2423 C CA . TRP A 1 308 ? -24.913 34.627 0.638 1.00 19.14 308 TRP B CA 1
ATOM 2424 C C . TRP A 1 308 ? -25.627 34.784 1.987 1.00 19.97 308 TRP B C 1
ATOM 2425 O O . TRP A 1 308 ? -25.817 35.923 2.466 1.00 17.00 308 TRP B O 1
ATOM 2436 N N . LEU A 1 309 ? -26.013 33.676 2.615 1.00 19.94 309 LEU B N 1
ATOM 2437 C CA . LEU A 1 309 ? -26.529 33.745 3.983 1.00 21.21 309 LEU B CA 1
ATOM 2438 C C . LEU A 1 309 ? -25.494 34.402 4.899 1.00 21.89 309 LEU B C 1
ATOM 2439 O O . LEU A 1 309 ? -25.865 35.057 5.874 1.00 18.97 309 LEU B O 1
ATOM 2444 N N . ARG A 1 310 ? -24.221 34.111 4.649 1.00 23.88 310 ARG B N 1
ATOM 2445 C CA . ARG A 1 310 ? -23.151 34.560 5.529 1.00 26.26 310 ARG B CA 1
ATOM 2446 C C . ARG A 1 310 ? -22.778 36.016 5.204 1.00 23.77 310 ARG B C 1
ATOM 2447 O O . ARG A 1 310 ? -22.641 36.775 6.121 1.00 23.94 310 ARG B O 1
ATOM 2455 N N . ASP A 1 311 ? -22.663 36.378 3.928 1.00 22.10 311 ASP B N 1
ATOM 2456 C CA . ASP A 1 311 ? -22.041 37.663 3.481 1.00 25.94 311 ASP B CA 1
ATOM 2457 C C . ASP A 1 311 ? -23.072 38.682 2.980 1.00 26.98 311 ASP B C 1
ATOM 2458 O O . ASP A 1 311 ? -22.788 39.838 3.000 1.00 26.72 311 ASP B O 1
ATOM 2463 N N . GLY A 1 312 ? -24.240 38.250 2.503 1.00 27.58 312 GLY B N 1
ATOM 2464 C CA . GLY A 1 312 ? -25.241 39.142 1.956 1.00 24.40 312 GLY B CA 1
ATOM 2465 C C . GLY A 1 312 ? -26.233 39.598 3.005 1.00 23.55 312 GLY B C 1
ATOM 2466 O O . GLY A 1 312 ? -26.290 40.791 3.362 1.00 24.23 312 GLY B O 1
ATOM 2467 N N . ILE A 1 313 ? -27.059 38.683 3.486 1.00 22.23 313 ILE B N 1
ATOM 2468 C CA . ILE A 1 313 ? -28.052 39.080 4.500 1.00 22.82 313 ILE B CA 1
ATOM 2469 C C . ILE A 1 313 ? -27.502 38.859 5.920 1.00 21.85 313 ILE B C 1
ATOM 2470 O O . ILE A 1 313 ? -28.086 39.407 6.890 1.00 19.22 313 ILE B O 1
ATOM 2475 N N . LYS A 1 314 ? -26.430 38.060 6.029 1.00 20.90 314 LYS B N 1
ATOM 2476 C CA . LYS A 1 314 ? -25.627 37.921 7.231 1.00 22.91 314 LYS B CA 1
ATOM 2477 C C . LYS A 1 314 ? -26.459 37.357 8.374 1.00 21.27 314 LYS B C 1
ATOM 2478 O O . LYS A 1 314 ? -26.435 37.885 9.462 1.00 22.47 314 LYS B O 1
ATOM 2484 N N . ILE A 1 315 ? -27.141 36.259 8.142 1.00 21.46 315 ILE B N 1
ATOM 2485 C CA . ILE A 1 315 ? -27.887 35.619 9.215 1.00 21.93 315 ILE B CA 1
ATOM 2486 C C . ILE A 1 315 ? -27.081 34.445 9.826 1.00 23.11 315 ILE B C 1
ATOM 2487 O O . ILE A 1 315 ? -27.560 33.823 10.748 1.00 23.90 315 ILE B O 1
ATOM 2492 N N . ILE A 1 316 ? -25.871 34.152 9.359 1.00 22.16 316 ILE B N 1
ATOM 2493 C CA . ILE A 1 316 ? -24.978 33.155 9.998 1.00 23.22 316 ILE B CA 1
ATOM 2494 C C . ILE A 1 316 ? -23.554 33.729 10.006 1.00 24.19 316 ILE B C 1
ATOM 2495 O O . ILE A 1 316 ? -23.265 34.568 9.189 1.00 20.38 316 ILE B O 1
ATOM 2500 N N . LYS A 1 317 ? -22.657 33.256 10.867 1.00 28.82 317 LYS B N 1
ATOM 2501 C CA . LYS A 1 317 ? -21.211 33.649 10.732 1.00 33.41 317 LYS B CA 1
ATOM 2502 C C . LYS A 1 317 ? -20.412 32.576 9.967 1.00 32.31 317 LYS B C 1
ATOM 2503 O O . LYS A 1 317 ? -19.391 32.882 9.353 1.00 29.21 317 LYS B O 1
ATOM 2509 N N . HIS A 1 318 ? -20.876 31.329 9.967 1.00 31.43 318 HIS B N 1
ATOM 2510 C CA . HIS A 1 318 ? -20.133 30.228 9.379 1.00 32.53 318 HIS B CA 1
ATOM 2511 C C . HIS A 1 318 ? -21.094 29.294 8.636 1.00 29.62 318 HIS B C 1
ATOM 2512 O O . HIS A 1 318 ? -22.210 29.034 9.103 1.00 25.32 318 HIS B O 1
ATOM 2519 N N . ALA A 1 319 ? -20.623 28.796 7.500 1.00 26.09 319 ALA B N 1
ATOM 2520 C CA . ALA A 1 319 ? -21.383 27.899 6.689 1.00 29.00 319 ALA B CA 1
ATOM 2521 C C . ALA A 1 319 ? -21.920 26.763 7.581 1.00 27.22 319 ALA B C 1
ATOM 2522 O O . ALA A 1 319 ? -23.109 26.409 7.480 1.00 24.68 319 ALA B O 1
ATOM 2524 N N . SER A 1 320 ? -21.099 26.280 8.512 1.00 26.49 320 SER B N 1
ATOM 2525 C CA . SER A 1 320 ? -21.468 25.103 9.376 1.00 30.18 320 SER B CA 1
ATOM 2526 C C . SER A 1 320 ? -22.677 25.395 10.276 1.00 29.61 320 SER B C 1
ATOM 2527 O O . SER A 1 320 ? -23.394 24.459 10.630 1.00 35.08 320 SER B O 1
ATOM 2530 N N . GLU A 1 321 ? -22.903 26.653 10.672 1.00 27.51 321 GLU B N 1
ATOM 2531 C CA . GLU A 1 321 ? -24.087 26.998 11.494 1.00 26.37 321 GLU B CA 1
ATOM 2532 C C . GLU A 1 321 ? -25.382 26.638 10.754 1.00 25.11 321 GLU B C 1
ATOM 2533 O O . GLU A 1 321 ? -26.438 26.498 11.377 1.00 26.52 321 GLU B O 1
ATOM 2539 N N . THR A 1 322 ? -25.325 26.517 9.435 1.00 23.30 322 THR B N 1
ATOM 2540 C CA . THR A 1 322 ? -26.512 26.198 8.662 1.00 26.44 322 THR B CA 1
ATOM 2541 C C . THR A 1 322 ? -27.171 24.906 9.179 1.00 25.21 322 THR B C 1
ATOM 2542 O O . THR A 1 322 ? -28.400 24.780 9.215 1.00 23.04 322 THR B O 1
ATOM 2546 N N . GLU A 1 323 ? -26.366 23.956 9.618 1.00 24.47 323 GLU B N 1
ATOM 2547 C CA . GLU A 1 323 ? -26.854 22.639 9.972 1.00 26.45 323 GLU B CA 1
ATOM 2548 C C . GLU A 1 323 ? -27.647 22.701 11.283 1.00 28.02 323 GLU B C 1
ATOM 2549 O O . GLU A 1 323 ? -28.747 22.150 11.377 1.00 27.93 323 GLU B O 1
ATOM 2555 N N . GLU A 1 324 ? -27.110 23.402 12.277 1.00 29.80 324 GLU B N 1
ATOM 2556 C CA . GLU A 1 324 ? -27.761 23.532 13.591 1.00 33.06 324 GLU B CA 1
ATOM 2557 C C . GLU A 1 324 ? -29.106 24.252 13.418 1.00 27.86 324 GLU B C 1
ATOM 2558 O O . GLU A 1 324 ? -30.090 23.863 14.041 1.00 24.09 324 GLU B O 1
ATOM 2564 N N . LEU A 1 325 ? -29.126 25.309 12.588 1.00 23.46 325 LEU B N 1
ATOM 2565 C CA . LEU A 1 325 ? -30.351 26.088 12.361 1.00 23.55 325 LEU B CA 1
ATOM 2566 C C . LEU A 1 325 ? -31.419 25.222 11.671 1.00 21.78 325 LEU B C 1
ATOM 2567 O O . LEU A 1 325 ? -32.575 25.215 12.071 1.00 21.70 325 LEU B O 1
ATOM 2572 N N . ALA A 1 326 ? -31.025 24.496 10.634 1.00 21.41 326 ALA B N 1
ATOM 2573 C CA . ALA A 1 326 ? -31.921 23.693 9.830 1.00 21.05 326 ALA B CA 1
ATOM 2574 C C . ALA A 1 326 ? -32.496 22.516 10.627 1.00 23.99 326 ALA B C 1
ATOM 2575 O O . ALA A 1 326 ? -33.653 22.126 10.386 1.00 22.83 326 ALA B O 1
ATOM 2577 N N . THR A 1 327 ? -31.743 21.964 11.577 1.00 26.36 327 THR B N 1
ATOM 2578 C CA . THR A 1 327 ? -32.222 20.814 12.355 1.00 28.27 327 THR B CA 1
ATOM 2579 C C . THR A 1 327 ? -33.121 21.253 13.518 1.00 29.21 327 THR B C 1
ATOM 2580 O O . THR A 1 327 ? -33.661 20.418 14.179 1.00 27.42 327 THR B O 1
ATOM 2584 N N . LYS A 1 328 ? -33.337 22.545 13.761 1.00 29.67 328 LYS B N 1
ATOM 2585 C CA . LYS A 1 328 ? -34.351 22.951 14.747 1.00 31.31 328 LYS B CA 1
ATOM 2586 C C . LYS A 1 328 ? -35.774 22.744 14.204 1.00 30.55 328 LYS B C 1
ATOM 2587 O O . LYS A 1 328 ? -36.740 22.960 14.923 1.00 30.79 328 LYS B O 1
ATOM 2593 N N . LEU A 1 329 ? -35.908 22.386 12.932 1.00 28.06 329 LEU B N 1
ATOM 2594 C CA . LEU A 1 329 ? -37.184 22.253 12.275 1.00 25.75 329 LEU B CA 1
ATOM 2595 C C . LEU A 1 329 ? -37.360 20.801 11.831 1.00 28.34 329 LEU B C 1
ATOM 2596 O O . LEU A 1 329 ? -36.398 20.153 11.373 1.00 26.14 329 LEU B O 1
ATOM 2601 N N . GLU A 1 330 ? -38.611 20.354 11.863 1.00 30.12 330 GLU B N 1
ATOM 2602 C CA . GLU A 1 330 ? -38.980 19.010 11.442 1.00 33.17 330 GLU B CA 1
ATOM 2603 C C . GLU A 1 330 ? -39.270 19.007 9.931 1.00 30.73 330 GLU B C 1
ATOM 2604 O O . GLU A 1 330 ? -39.229 17.954 9.302 1.00 32.63 330 GLU B O 1
ATOM 2610 N N . SER A 1 331 ? -39.569 20.163 9.346 1.00 26.49 331 SER B N 1
ATOM 2611 C CA . SER A 1 331 ? -39.715 20.295 7.875 1.00 25.86 331 SER B CA 1
ATOM 2612 C C . SER A 1 331 ? -39.467 21.752 7.454 1.00 23.16 331 SER B C 1
ATOM 2613 O O . SER A 1 331 ? -39.268 22.585 8.310 1.00 21.81 331 SER B O 1
ATOM 2616 N N . ASN A 1 332 ? -39.571 22.051 6.153 1.00 19.96 332 ASN B N 1
ATOM 2617 C CA . ASN A 1 332 ? -39.322 23.407 5.657 1.00 19.85 332 ASN B CA 1
ATOM 2618 C C . ASN A 1 332 ? -40.514 24.336 5.993 1.00 21.20 332 ASN B C 1
ATOM 2619 O O . ASN A 1 332 ? -40.459 25.543 5.744 1.00 19.11 332 ASN B O 1
ATOM 2624 N N . GLU A 1 333 ? -41.612 23.766 6.496 1.00 20.93 333 GLU B N 1
ATOM 2625 C CA . GLU A 1 333 ? -42.839 24.512 6.815 1.00 20.96 333 GLU B CA 1
ATOM 2626 C C . GLU A 1 333 ? -43.273 25.394 5.640 1.00 18.84 333 GLU B C 1
ATOM 2627 O O . GLU A 1 333 ? -43.815 26.435 5.869 1.00 23.21 333 GLU B O 1
ATOM 2633 N N . GLY A 1 334 ? -43.100 24.949 4.411 1.00 17.71 334 GLY B N 1
ATOM 2634 C CA . GLY A 1 334 ? -43.555 25.683 3.223 1.00 16.54 334 GLY B CA 1
ATOM 2635 C C . GLY A 1 334 ? -42.550 26.715 2.713 1.00 16.94 334 GLY B C 1
ATOM 2636 O O . GLY A 1 334 ? -42.809 27.354 1.705 1.00 17.61 334 GLY B O 1
ATOM 2637 N N . VAL A 1 335 ? -41.378 26.848 3.328 1.00 16.25 335 VAL B N 1
ATOM 2638 C CA . VAL A 1 335 ? -40.401 27.854 2.889 1.00 15.53 335 VAL B CA 1
ATOM 2639 C C . VAL A 1 335 ? -39.345 27.235 1.959 1.00 15.26 335 VAL B C 1
ATOM 2640 O O . VAL A 1 335 ? -38.702 26.271 2.299 1.00 16.46 335 VAL B O 1
ATOM 2644 N N . TYR A 1 336 ? -39.222 27.789 0.761 1.00 14.99 336 TYR B N 1
ATOM 2645 C CA . TYR A 1 336 ? -38.251 27.380 -0.220 1.00 15.84 336 TYR B CA 1
ATOM 2646 C C . TYR A 1 336 ? -37.420 28.579 -0.661 1.00 15.93 336 TYR B C 1
ATOM 2647 O O . TYR A 1 336 ? -37.840 29.708 -0.538 1.00 16.46 336 TYR B O 1
ATOM 2656 N N . PHE A 1 337 ? -36.266 28.277 -1.204 1.00 15.67 337 PHE B N 1
ATOM 2657 C CA . PHE A 1 337 ? -35.346 29.243 -1.720 1.00 15.80 337 PHE B CA 1
ATOM 2658 C C . PHE A 1 337 ? -34.705 28.646 -2.970 1.00 15.82 337 PHE B C 1
ATOM 2659 O O . PHE A 1 337 ? -34.040 27.610 -2.882 1.00 15.66 337 PHE B O 1
ATOM 2667 N N . VAL A 1 338 ? -34.933 29.280 -4.099 1.00 15.19 338 VAL B N 1
ATOM 2668 C CA . VAL A 1 338 ? -34.278 28.927 -5.301 1.00 17.27 338 VAL B CA 1
ATOM 2669 C C . VAL A 1 338 ? -33.160 29.946 -5.506 1.00 18.68 338 VAL B C 1
ATOM 2670 O O . VAL A 1 338 ? -33.475 31.034 -5.935 1.00 18.22 338 VAL B O 1
ATOM 2674 N N . PRO A 1 339 ? -31.879 29.565 -5.288 1.00 19.26 339 PRO B N 1
ATOM 2675 C CA . PRO A 1 339 ? -30.836 30.547 -5.341 1.00 19.75 339 PRO B CA 1
ATOM 2676 C C . PRO A 1 339 ? -30.341 30.753 -6.776 1.00 19.43 339 PRO B C 1
ATOM 2677 O O . PRO A 1 339 ? -29.164 30.610 -7.053 1.00 22.33 339 PRO B O 1
ATOM 2681 N N . ALA A 1 340 ? -31.216 31.189 -7.646 1.00 19.52 340 ALA B N 1
ATOM 2682 C CA . ALA A 1 340 ? -30.903 31.341 -9.075 1.00 19.70 340 ALA B CA 1
ATOM 2683 C C . ALA A 1 340 ? -30.226 32.686 -9.333 1.00 20.04 340 ALA B C 1
ATOM 2684 O O . ALA A 1 340 ? -30.692 33.445 -10.149 1.00 21.56 340 ALA B O 1
ATOM 2686 N N . PHE A 1 341 ? -29.133 32.937 -8.656 1.00 20.26 341 PHE B N 1
ATOM 2687 C CA . PHE A 1 341 ? -28.466 34.229 -8.687 1.00 22.39 341 PHE B CA 1
ATOM 2688 C C . PHE A 1 341 ? -28.107 34.589 -10.131 1.00 24.49 341 PHE B C 1
ATOM 2689 O O . PHE A 1 341 ? -28.254 35.739 -10.491 1.00 25.78 341 PHE B O 1
ATOM 2697 N N . VAL A 1 342 ? -27.707 33.613 -10.952 1.00 24.49 342 VAL B N 1
ATOM 2698 C CA . VAL A 1 342 ? -27.334 33.894 -12.356 1.00 26.22 342 VAL B CA 1
ATOM 2699 C C . VAL A 1 342 ? -28.145 32.978 -13.280 1.00 25.88 342 VAL B C 1
ATOM 2700 O O . VAL A 1 342 ? -27.628 32.470 -14.256 1.00 26.77 342 VAL B O 1
ATOM 2704 N N . GLY A 1 343 ? -29.420 32.805 -12.984 1.00 23.18 343 GLY B N 1
ATOM 2705 C CA . GLY A 1 343 ? -30.292 32.018 -13.827 1.00 22.73 343 GLY B CA 1
ATOM 2706 C C . GLY A 1 343 ? -30.447 30.581 -13.342 1.00 22.35 343 GLY B C 1
ATOM 2707 O O . GLY A 1 343 ? -29.919 30.185 -12.270 1.00 22.01 343 GLY B O 1
ATOM 2708 N N . LEU A 1 344 ? -31.207 29.834 -14.131 1.00 21.39 344 LEU B N 1
ATOM 2709 C CA . LEU A 1 344 ? -31.384 28.383 -13.989 1.00 24.23 344 LEU B CA 1
ATOM 2710 C C . LEU A 1 344 ? -30.701 27.652 -15.156 1.00 24.62 344 LEU B C 1
ATOM 2711 O O . LEU A 1 344 ? -30.769 28.074 -16.333 1.00 27.23 344 LEU B O 1
ATOM 2716 N N . GLY A 1 345 ? -30.083 26.539 -14.815 1.00 25.45 345 GLY B N 1
ATOM 2717 C CA . GLY A 1 345 ? -29.537 25.587 -15.797 1.00 27.18 345 GLY B CA 1
ATOM 2718 C C . GLY A 1 345 ? -30.476 24.408 -16.001 1.00 28.01 345 GLY B C 1
ATOM 2719 O O . GLY A 1 345 ? -31.704 24.538 -15.843 1.00 28.62 345 GLY B O 1
ATOM 2720 N N . ALA A 1 346 ? -29.917 23.268 -16.401 1.00 28.78 346 ALA B N 1
ATOM 2721 C CA . ALA A 1 346 ? -30.724 22.099 -16.760 1.00 28.85 346 ALA B CA 1
ATOM 2722 C C . ALA A 1 346 ? -31.704 21.797 -15.627 1.00 29.21 346 ALA B C 1
ATOM 2723 O O . ALA A 1 346 ? -31.280 21.822 -14.492 1.00 27.27 346 ALA B O 1
ATOM 2725 N N . PRO A 1 347 ? -32.980 21.503 -15.903 1.00 31.87 347 PRO B N 1
ATOM 2726 C CA . PRO A 1 347 ? -33.553 21.345 -17.245 1.00 33.75 347 PRO B CA 1
ATOM 2727 C C . PRO A 1 347 ? -34.320 22.575 -17.750 1.00 34.44 347 PRO B C 1
ATOM 2728 O O . PRO A 1 347 ? -34.889 22.515 -18.835 1.00 35.84 347 PRO B O 1
ATOM 2732 N N . TYR A 1 348 ? -34.290 23.676 -16.990 1.00 34.07 348 TYR B N 1
ATOM 2733 C CA . TYR A 1 348 ? -35.110 24.871 -17.265 1.00 31.32 348 TYR B CA 1
ATOM 2734 C C . TYR A 1 348 ? -34.382 25.828 -18.227 1.00 31.19 348 TYR B C 1
ATOM 2735 O O . TYR A 1 348 ? -34.996 26.422 -19.075 1.00 33.54 348 TYR B O 1
ATOM 2744 N N . TRP A 1 349 ? -33.075 25.998 -18.091 1.00 32.31 349 TRP B N 1
ATOM 2745 C CA . TRP A 1 349 ? -32.284 26.806 -19.035 1.00 36.25 349 TRP B CA 1
ATOM 2746 C C . TRP A 1 349 ? -32.804 28.244 -19.162 1.00 36.65 349 TRP B C 1
ATOM 2747 O O . TRP A 1 349 ? -33.028 28.711 -20.266 1.00 37.73 349 TRP B O 1
ATOM 2758 N N . ASP A 1 350 ? -32.922 28.958 -18.046 1.00 35.57 350 ASP B N 1
ATOM 2759 C CA . ASP A 1 350 ? -33.450 30.322 -18.043 1.00 32.11 350 ASP B CA 1
ATOM 2760 C C . ASP A 1 350 ? -32.393 31.284 -17.481 1.00 31.67 350 ASP B C 1
ATOM 2761 O O . ASP A 1 350 ? -32.213 31.368 -16.272 1.00 28.42 350 ASP B O 1
ATOM 2766 N N . GLN A 1 351 ? -31.733 32.024 -18.378 1.00 32.60 351 GLN B N 1
ATOM 2767 C CA . GLN A 1 351 ? -30.675 33.004 -18.020 1.00 35.56 351 GLN B CA 1
ATOM 2768 C C . GLN A 1 351 ? -31.260 34.173 -17.199 1.00 30.14 351 GLN B C 1
ATOM 2769 O O . GLN A 1 351 ? -30.523 34.851 -16.476 1.00 24.09 351 GLN B O 1
ATOM 2775 N N . PHE A 1 352 ? -32.568 34.411 -17.323 1.00 28.19 352 PHE B N 1
ATOM 2776 C CA . PHE A 1 352 ? -33.196 35.582 -16.754 1.00 29.06 352 PHE B CA 1
ATOM 2777 C C . PHE A 1 352 ? -33.821 35.257 -15.393 1.00 28.09 352 PHE B C 1
ATOM 2778 O O . PHE A 1 352 ? -34.390 36.140 -14.752 1.00 28.12 352 PHE B O 1
ATOM 2786 N N . ALA A 1 353 ? -33.756 34.003 -14.933 1.00 25.95 353 ALA B N 1
ATOM 2787 C CA . ALA A 1 353 ? -34.312 33.693 -13.603 1.00 22.53 353 ALA B CA 1
ATOM 2788 C C . ALA A 1 353 ? -33.425 34.320 -12.520 1.00 21.25 353 ALA B C 1
ATOM 2789 O O . ALA A 1 353 ? -32.190 34.539 -12.703 1.00 19.89 353 ALA B O 1
ATOM 2791 N N . ARG A 1 354 ? -34.063 34.670 -11.411 1.00 20.19 354 ARG B N 1
ATOM 2792 C CA . ARG A 1 354 ? -33.371 35.289 -10.321 1.00 20.02 354 ARG B CA 1
ATOM 2793 C C . ARG A 1 354 ? -33.808 34.611 -9.017 1.00 19.95 354 ARG B C 1
ATOM 2794 O O . ARG A 1 354 ? -34.777 33.880 -8.982 1.00 19.06 354 ARG B O 1
ATOM 2802 N N . GLY A 1 355 ? -33.044 34.828 -7.957 1.00 19.63 355 GLY B N 1
ATOM 2803 C CA . GLY A 1 355 ? -33.301 34.185 -6.693 1.00 18.53 355 GLY B CA 1
ATOM 2804 C C . GLY A 1 355 ? -34.660 34.564 -6.132 1.00 19.00 355 GLY B C 1
ATOM 2805 O O . GLY A 1 355 ? -35.150 35.718 -6.295 1.00 20.52 355 GLY B O 1
ATOM 2806 N N . ILE A 1 356 ? -35.271 33.604 -5.459 1.00 17.78 356 ILE B N 1
ATOM 2807 C CA . ILE A 1 356 ? -36.570 33.802 -4.842 1.00 20.02 356 ILE B CA 1
ATOM 2808 C C . ILE A 1 356 ? -36.631 33.041 -3.515 1.00 18.95 356 ILE B C 1
ATOM 2809 O O . ILE A 1 356 ? -36.178 31.888 -3.406 1.00 17.61 356 ILE B O 1
ATOM 2814 N N . ILE A 1 357 ? -37.141 33.715 -2.489 1.00 18.73 357 ILE B N 1
ATOM 2815 C CA . ILE A 1 357 ? -37.527 33.013 -1.261 1.00 17.81 357 ILE B CA 1
ATOM 2816 C C . ILE A 1 357 ? -39.042 33.120 -1.170 1.00 17.75 357 ILE B C 1
ATOM 2817 O O . ILE A 1 357 ? -39.560 34.245 -1.312 1.00 16.65 357 ILE B O 1
ATOM 2822 N N . ILE A 1 358 ? -39.728 31.997 -0.937 1.00 16.91 358 ILE B N 1
ATOM 2823 C CA . ILE A 1 358 ? -41.161 31.980 -0.941 1.00 17.13 358 ILE B CA 1
ATOM 2824 C C . ILE A 1 358 ? -41.702 31.153 0.237 1.00 16.91 358 ILE B C 1
ATOM 2825 O O . ILE A 1 358 ? -41.055 30.228 0.755 1.00 14.25 358 ILE B O 1
ATOM 2830 N N . GLY A 1 359 ? -42.925 31.500 0.640 1.00 15.67 359 GLY B N 1
ATOM 2831 C CA . GLY A 1 359 ? -43.567 30.866 1.794 1.00 16.51 359 GLY B CA 1
ATOM 2832 C C . GLY A 1 359 ? -43.328 31.645 3.075 1.00 16.61 359 GLY B C 1
ATOM 2833 O O . GLY A 1 359 ? -43.483 31.098 4.155 1.00 17.01 359 GLY B O 1
ATOM 2834 N N . ILE A 1 360 ? -42.930 32.915 2.978 1.00 17.75 360 ILE B N 1
ATOM 2835 C CA . ILE A 1 360 ? -42.605 33.702 4.198 1.00 17.68 360 ILE B CA 1
ATOM 2836 C C . ILE A 1 360 ? -43.901 34.065 4.945 1.00 18.76 360 ILE B C 1
ATOM 2837 O O . ILE A 1 360 ? -44.883 34.502 4.332 1.00 19.27 360 ILE B O 1
ATOM 2842 N N . THR A 1 361 ? -43.890 33.845 6.266 1.00 19.19 361 THR B N 1
ATOM 2843 C CA . THR A 1 361 ? -44.917 34.279 7.156 1.00 21.53 361 THR B CA 1
ATOM 2844 C C . THR A 1 361 ? -44.274 34.974 8.343 1.00 22.69 361 THR B C 1
ATOM 2845 O O . THR A 1 361 ? -43.067 35.013 8.453 1.00 25.21 361 THR B O 1
ATOM 2849 N N . ARG A 1 362 ? -45.097 35.502 9.214 1.00 23.63 362 ARG B N 1
ATOM 2850 C CA . ARG A 1 362 ? -44.621 36.148 10.467 1.00 29.02 362 ARG B CA 1
ATOM 2851 C C . ARG A 1 362 ? -43.637 35.241 11.238 1.00 26.05 362 ARG B C 1
ATOM 2852 O O . ARG A 1 362 ? -42.709 35.724 11.880 1.00 25.46 362 ARG B O 1
ATOM 2860 N N . GLY A 1 363 ? -43.845 33.940 11.206 1.00 22.81 363 GLY B N 1
ATOM 2861 C CA . GLY A 1 363 ? -43.039 33.014 11.998 1.00 23.71 363 GLY B CA 1
ATOM 2862 C C . GLY A 1 363 ? -41.805 32.520 11.263 1.00 21.89 363 GLY B C 1
ATOM 2863 O O . GLY A 1 363 ? -41.129 31.672 11.769 1.00 23.21 363 GLY B O 1
ATOM 2864 N N . THR A 1 364 ? -41.496 33.056 10.088 1.00 20.05 364 THR B N 1
ATOM 2865 C CA . THR A 1 364 ? -40.336 32.601 9.354 1.00 19.95 364 THR B CA 1
ATOM 2866 C C . THR A 1 364 ? -39.071 33.103 10.059 1.00 20.98 364 THR B C 1
ATOM 2867 O O . THR A 1 364 ? -38.914 34.314 10.261 1.00 21.46 364 THR B O 1
ATOM 2871 N N . GLY A 1 365 ? -38.156 32.204 10.390 1.00 18.67 365 GLY B N 1
ATOM 2872 C CA . GLY A 1 365 ? -36.930 32.607 11.100 1.00 18.50 365 GLY B CA 1
ATOM 2873 C C . GLY A 1 365 ? -35.661 32.330 10.292 1.00 18.70 365 GLY B C 1
ATOM 2874 O O . GLY A 1 365 ? -35.697 31.838 9.146 1.00 17.94 365 GLY B O 1
ATOM 2875 N N . ARG A 1 366 ? -34.530 32.614 10.910 1.00 17.00 366 ARG B N 1
ATOM 2876 C CA . ARG A 1 366 ? -33.257 32.215 10.383 1.00 19.39 366 ARG B CA 1
ATOM 2877 C C . ARG A 1 366 ? -33.232 30.715 10.076 1.00 18.66 366 ARG B C 1
ATOM 2878 O O . ARG A 1 366 ? -32.607 30.314 9.108 1.00 17.71 366 ARG B O 1
ATOM 2886 N N . GLU A 1 367 ? -33.888 29.917 10.917 1.00 18.54 367 GLU B N 1
ATOM 2887 C CA . GLU A 1 367 ? -33.927 28.454 10.762 1.00 21.13 367 GLU B CA 1
ATOM 2888 C C . GLU A 1 367 ? -34.505 28.064 9.397 1.00 21.13 367 GLU B C 1
ATOM 2889 O O . GLU A 1 367 ? -33.981 27.157 8.740 1.00 19.89 367 GLU B O 1
ATOM 2895 N N . HIS A 1 368 ? -35.597 28.726 9.017 1.00 20.51 368 HIS B N 1
ATOM 2896 C CA . HIS A 1 368 ? -36.292 28.431 7.758 1.00 19.07 368 HIS B CA 1
ATOM 2897 C C . HIS A 1 368 ? -35.377 28.762 6.593 1.00 16.73 368 HIS B C 1
ATOM 2898 O O . HIS A 1 368 ? -35.275 27.998 5.645 1.00 14.99 368 HIS B O 1
ATOM 2905 N N . LEU A 1 369 ? -34.733 29.913 6.670 1.00 17.48 369 LEU B N 1
ATOM 2906 C CA . LEU A 1 369 ? -33.840 30.310 5.571 1.00 19.46 369 LEU B CA 1
ATOM 2907 C C . LEU A 1 369 ? -32.652 29.331 5.477 1.00 17.52 369 LEU B C 1
ATOM 2908 O O . LEU A 1 369 ? -32.231 29.012 4.384 1.00 19.48 369 LEU B O 1
ATOM 2913 N N . ALA A 1 370 ? -32.076 28.923 6.593 1.00 15.47 370 ALA B N 1
ATOM 2914 C CA . ALA A 1 370 ? -30.945 28.031 6.515 1.00 17.33 370 ALA B CA 1
ATOM 2915 C C . ALA A 1 370 ? -31.400 26.705 5.923 1.00 17.00 370 ALA B C 1
ATOM 2916 O O . ALA A 1 370 ? -30.744 26.156 5.036 1.00 17.82 370 ALA B O 1
ATOM 2918 N N . ARG A 1 371 ? -32.531 26.211 6.410 1.00 17.47 371 ARG B N 1
ATOM 2919 C CA . ARG A 1 371 ? -33.010 24.892 5.953 1.00 18.03 371 ARG B CA 1
ATOM 2920 C C . ARG A 1 371 ? -33.380 24.962 4.468 1.00 18.40 371 ARG B C 1
ATOM 2921 O O . ARG A 1 371 ? -33.001 24.100 3.710 1.00 16.89 371 ARG B O 1
ATOM 2929 N N . ALA A 1 372 ? -34.041 26.035 4.051 1.00 18.39 372 ALA B N 1
ATOM 2930 C CA . ALA A 1 372 ? -34.401 26.200 2.643 1.00 17.12 372 ALA B CA 1
ATOM 2931 C C . ALA A 1 372 ? -33.157 26.253 1.769 1.00 17.13 372 ALA B C 1
ATOM 2932 O O . ALA A 1 372 ? -33.192 25.721 0.622 1.00 17.76 372 ALA B O 1
ATOM 2934 N N . THR A 1 373 ? -32.058 26.804 2.297 1.00 16.98 373 THR B N 1
ATOM 2935 C CA . THR A 1 373 ? -30.823 26.870 1.511 1.00 15.38 373 THR B CA 1
ATOM 2936 C C . THR A 1 373 ? -30.186 25.463 1.375 1.00 15.25 373 THR B C 1
ATOM 2937 O O . THR A 1 373 ? -29.716 25.061 0.300 1.00 13.04 373 THR B O 1
ATOM 2941 N N . LEU A 1 374 ? -30.145 24.693 2.460 1.00 15.25 374 LEU B N 1
ATOM 2942 C CA . LEU A 1 374 ? -29.561 23.333 2.382 1.00 15.04 374 LEU B CA 1
ATOM 2943 C C . LEU A 1 374 ? -30.460 22.445 1.505 1.00 16.11 374 LEU B C 1
ATOM 2944 O O . LEU A 1 374 ? -29.938 21.769 0.613 1.00 17.07 374 LEU B O 1
ATOM 2949 N N . GLU A 1 375 ? -31.794 22.488 1.700 1.00 15.43 375 GLU B N 1
ATOM 2950 C CA . GLU A 1 375 ? -32.712 21.753 0.854 1.00 15.73 375 GLU B CA 1
ATOM 2951 C C . GLU A 1 375 ? -32.430 22.097 -0.628 1.00 15.91 375 GLU B C 1
ATOM 2952 O O . GLU A 1 375 ? -32.281 21.178 -1.476 1.00 16.01 375 GLU B O 1
ATOM 2958 N N . ALA A 1 376 ? -32.308 23.384 -0.953 1.00 14.78 376 ALA B N 1
ATOM 2959 C CA . ALA A 1 376 ? -32.102 23.861 -2.355 1.00 15.03 376 ALA B CA 1
ATOM 2960 C C . ALA A 1 376 ? -30.868 23.204 -2.969 1.00 15.31 376 ALA B C 1
ATOM 2961 O O . ALA A 1 376 ? -30.907 22.842 -4.122 1.00 15.54 376 ALA B O 1
ATOM 2963 N N . ILE A 1 377 ? -29.784 23.042 -2.202 1.00 15.60 377 ILE B N 1
ATOM 2964 C CA . ILE A 1 377 ? -28.600 22.383 -2.757 1.00 14.88 377 ILE B CA 1
ATOM 2965 C C . ILE A 1 377 ? -28.962 20.947 -3.166 1.00 15.25 377 ILE B C 1
ATOM 2966 O O . ILE A 1 377 ? -28.608 20.526 -4.251 1.00 15.18 377 ILE B O 1
ATOM 2971 N N . ALA A 1 378 ? -29.693 20.238 -2.314 1.00 14.64 378 ALA B N 1
ATOM 2972 C CA . ALA A 1 378 ? -30.183 18.870 -2.570 1.00 15.14 378 ALA B CA 1
ATOM 2973 C C . ALA A 1 378 ? -31.173 18.801 -3.745 1.00 15.79 378 ALA B C 1
ATOM 2974 O O . ALA A 1 378 ? -31.138 17.802 -4.538 1.00 15.02 378 ALA B O 1
ATOM 2976 N N . TYR A 1 379 ? -32.062 19.793 -3.833 1.00 14.94 379 TYR B N 1
ATOM 2977 C CA . TYR A 1 379 ? -33.045 19.825 -4.930 1.00 15.34 379 TYR B CA 1
ATOM 2978 C C . TYR A 1 379 ? -32.329 20.048 -6.250 1.00 15.60 379 TYR B C 1
ATOM 2979 O O . TYR A 1 379 ? -32.684 19.389 -7.216 1.00 15.53 379 TYR B O 1
ATOM 2988 N N . LEU A 1 380 ? -31.378 21.000 -6.279 1.00 16.01 380 LEU B N 1
ATOM 2989 C CA . LEU A 1 380 ? -30.605 21.294 -7.519 1.00 15.04 380 LEU B CA 1
ATOM 2990 C C . LEU A 1 380 ? -29.799 20.059 -7.953 1.00 15.42 380 LEU B C 1
ATOM 2991 O O . LEU A 1 380 ? -29.639 19.789 -9.170 1.00 15.68 380 LEU B O 1
ATOM 2996 N N . THR A 1 381 ? -29.271 19.337 -6.974 1.00 15.15 381 THR B N 1
ATOM 2997 C CA . THR A 1 381 ? -28.549 18.105 -7.244 1.00 16.29 381 THR B CA 1
ATOM 2998 C C . THR A 1 381 ? -29.512 17.087 -7.872 1.00 16.86 381 THR B C 1
ATOM 2999 O O . THR A 1 381 ? -29.206 16.456 -8.924 1.00 16.45 381 THR B O 1
ATOM 3003 N N . ARG A 1 382 ? -30.694 16.984 -7.280 1.00 17.37 382 ARG B N 1
ATOM 3004 C CA . ARG A 1 382 ? -31.683 16.059 -7.817 1.00 18.78 382 ARG B CA 1
ATOM 3005 C C . ARG A 1 382 ? -32.063 16.466 -9.259 1.00 19.03 382 ARG B C 1
ATOM 3006 O O . ARG A 1 382 ? -32.208 15.604 -10.140 1.00 16.21 382 ARG B O 1
ATOM 3014 N N . ASP A 1 383 ? -32.212 17.766 -9.512 1.00 18.41 383 ASP B N 1
ATOM 3015 C CA . ASP A 1 383 ? -32.552 18.225 -10.846 1.00 17.81 383 ASP B CA 1
ATOM 3016 C C . ASP A 1 383 ? -31.587 17.592 -11.878 1.00 17.76 383 ASP B C 1
ATOM 3017 O O . ASP A 1 383 ? -32.028 17.141 -12.958 1.00 18.67 383 ASP B O 1
ATOM 3022 N N . VAL A 1 384 ? -30.283 17.565 -11.570 1.00 16.73 384 VAL B N 1
ATOM 3023 C CA . VAL A 1 384 ? -29.268 17.025 -12.481 1.00 17.09 384 VAL B CA 1
ATOM 3024 C C . VAL A 1 384 ? -29.360 15.481 -12.503 1.00 17.66 384 VAL B C 1
ATOM 3025 O O . VAL A 1 384 ? -29.245 14.868 -13.572 1.00 17.52 384 VAL B O 1
ATOM 3029 N N . VAL A 1 385 ? -29.534 14.849 -11.340 1.00 18.46 385 VAL B N 1
ATOM 3030 C CA . VAL A 1 385 ? -29.470 13.398 -11.239 1.00 20.32 385 VAL B CA 1
ATOM 3031 C C . VAL A 1 385 ? -30.683 12.764 -11.943 1.00 21.68 385 VAL B C 1
ATOM 3032 O O . VAL A 1 385 ? -30.537 11.715 -12.553 1.00 22.56 385 VAL B O 1
ATOM 3036 N N . ASP A 1 386 ? -31.852 13.387 -11.852 1.00 21.73 386 ASP B N 1
ATOM 3037 C CA . ASP A 1 386 ? -33.071 12.925 -12.534 1.00 22.90 386 ASP B CA 1
ATOM 3038 C C . ASP A 1 386 ? -32.898 13.004 -14.063 1.00 21.54 386 ASP B C 1
ATOM 3039 O O . ASP A 1 386 ? -33.506 12.203 -14.745 1.00 20.09 386 ASP B O 1
ATOM 3044 N N . GLU A 1 387 ? -32.113 13.945 -14.602 1.00 20.82 387 GLU B N 1
ATOM 3045 C CA . GLU A 1 387 ? -31.816 13.987 -16.064 1.00 21.94 387 GLU B CA 1
ATOM 3046 C C . GLU A 1 387 ? -30.910 12.810 -16.464 1.00 21.23 387 GLU B C 1
ATOM 3047 O O . GLU A 1 387 ? -31.004 12.293 -17.573 1.00 20.24 387 GLU B O 1
ATOM 3053 N N . MET A 1 388 ? -29.975 12.467 -15.589 1.00 21.11 388 MET B N 1
ATOM 3054 C CA . MET A 1 388 ? -29.097 11.338 -15.784 1.00 21.35 388 MET B CA 1
ATOM 3055 C C . MET A 1 388 ? -29.914 10.042 -15.734 1.00 22.34 388 MET B C 1
ATOM 3056 O O . MET A 1 388 ? -29.676 9.142 -16.503 1.00 20.94 388 MET B O 1
ATOM 3061 N N . GLU A 1 389 ? -30.924 10.010 -14.883 1.00 24.97 389 GLU B N 1
ATOM 3062 C CA . GLU A 1 389 ? -31.672 8.793 -14.608 1.00 28.71 389 GLU B CA 1
ATOM 3063 C C . GLU A 1 389 ? -32.529 8.415 -15.824 1.00 29.81 389 GLU B C 1
ATOM 3064 O O . GLU A 1 389 ? -32.890 7.242 -15.973 1.00 25.47 389 GLU B O 1
ATOM 3070 N N . LYS A 1 390 ? -32.844 9.390 -16.688 1.00 30.23 390 LYS B N 1
ATOM 3071 C CA . LYS A 1 390 ? -33.611 9.085 -17.904 1.00 31.01 390 LYS B CA 1
ATOM 3072 C C . LYS A 1 390 ? -32.782 8.178 -18.829 1.00 31.00 390 LYS B C 1
ATOM 3073 O O . LYS A 1 390 ? -33.352 7.393 -19.554 1.00 30.17 390 LYS B O 1
ATOM 3079 N N . LEU A 1 391 ? -31.453 8.278 -18.756 1.00 27.63 391 LEU B N 1
ATOM 3080 C CA . LEU A 1 391 ? -30.544 7.562 -19.610 1.00 27.73 391 LEU B CA 1
ATOM 3081 C C . LEU A 1 391 ? -29.858 6.385 -18.900 1.00 29.43 391 LEU B C 1
ATOM 3082 O O . LEU A 1 391 ? -29.519 5.403 -19.575 1.00 29.00 391 LEU B O 1
ATOM 3087 N N . VAL A 1 392 ? -29.614 6.445 -17.590 1.00 26.03 392 VAL B N 1
ATOM 3088 C CA . VAL A 1 392 ? -28.921 5.341 -16.919 1.00 25.62 392 VAL B CA 1
ATOM 3089 C C . VAL A 1 392 ? -29.490 5.205 -15.510 1.00 27.79 392 VAL B C 1
ATOM 3090 O O . VAL A 1 392 ? -29.811 6.207 -14.846 1.00 25.72 392 VAL B O 1
ATOM 3094 N N . GLN A 1 393 ? -29.635 3.967 -15.086 1.00 26.66 393 GLN B N 1
ATOM 3095 C CA . GLN A 1 393 ? -30.161 3.692 -13.761 1.00 29.59 393 GLN B CA 1
ATOM 3096 C C . GLN A 1 393 ? -29.178 4.224 -12.705 1.00 25.69 393 GLN B C 1
ATOM 3097 O O . GLN A 1 393 ? -27.975 4.066 -12.838 1.00 25.32 393 GLN B O 1
ATOM 3103 N N . ILE A 1 394 ? -29.671 4.858 -11.664 1.00 22.55 394 ILE B N 1
ATOM 3104 C CA . ILE A 1 394 ? -28.801 5.456 -10.670 1.00 21.90 394 ILE B CA 1
ATOM 3105 C C . ILE A 1 394 ? -28.692 4.491 -9.497 1.00 22.10 394 ILE B C 1
ATOM 3106 O O . ILE A 1 394 ? -29.696 4.145 -8.906 1.00 22.76 394 ILE B O 1
ATOM 3111 N N . LYS A 1 395 ? -27.485 4.078 -9.170 1.00 22.97 395 LYS B N 1
ATOM 3112 C CA . LYS A 1 395 ? -27.268 3.123 -8.071 1.00 25.98 395 LYS B CA 1
ATOM 3113 C C . LYS A 1 395 ? -27.146 3.858 -6.736 1.00 24.78 395 LYS B C 1
ATOM 3114 O O . LYS A 1 395 ? -27.787 3.478 -5.771 1.00 27.06 395 LYS B O 1
ATOM 3120 N N . GLU A 1 396 ? -26.293 4.882 -6.692 1.00 23.57 396 GLU B N 1
ATOM 3121 C CA . GLU A 1 396 ? -25.942 5.576 -5.453 1.00 23.56 396 GLU B CA 1
ATOM 3122 C C . GLU A 1 396 ? -25.093 6.815 -5.780 1.00 23.10 396 GLU B C 1
ATOM 3123 O O . GLU A 1 396 ? -24.645 7.023 -6.913 1.00 20.22 396 GLU B O 1
ATOM 3129 N N . LEU A 1 397 ? -24.911 7.640 -4.749 1.00 22.52 397 LEU B N 1
ATOM 3130 C CA . LEU A 1 397 ? -24.212 8.890 -4.844 1.00 21.09 397 LEU B CA 1
ATOM 3131 C C . LEU A 1 397 ? -23.011 8.832 -3.898 1.00 20.61 397 LEU B C 1
ATOM 3132 O O . LEU A 1 397 ? -23.135 8.586 -2.678 1.00 20.33 397 LEU B O 1
ATOM 3137 N N . ARG A 1 398 ? -21.836 9.002 -4.470 1.00 20.82 398 ARG B N 1
ATOM 3138 C CA . ARG A 1 398 ? -20.613 9.187 -3.691 1.00 20.92 398 ARG B CA 1
ATOM 3139 C C . ARG A 1 398 ? -20.243 10.666 -3.755 1.00 20.72 398 ARG B C 1
ATOM 3140 O O . ARG A 1 398 ? -20.399 11.319 -4.807 1.00 22.66 398 ARG B O 1
ATOM 3148 N N . VAL A 1 399 ? -19.805 11.222 -2.646 1.00 19.85 399 VAL B N 1
ATOM 3149 C CA . VAL A 1 399 ? -19.778 12.680 -2.545 1.00 18.75 399 VAL B CA 1
ATOM 3150 C C . VAL A 1 399 ? -18.417 13.147 -2.040 1.00 19.14 399 VAL B C 1
ATOM 3151 O O . VAL A 1 399 ? -17.763 12.472 -1.262 1.00 19.98 399 VAL B O 1
ATOM 3155 N N . ASP A 1 400 ? -18.030 14.328 -2.494 1.00 18.47 400 ASP B N 1
ATOM 3156 C CA . ASP A 1 400 ? -16.842 15.003 -1.971 1.00 19.47 400 ASP B CA 1
ATOM 3157 C C . ASP A 1 400 ? -17.038 16.533 -2.034 1.00 18.62 400 ASP B C 1
ATOM 3158 O O . ASP A 1 400 ? -18.038 17.037 -2.571 1.00 19.39 400 ASP B O 1
ATOM 3163 N N . GLY A 1 401 ? -16.102 17.255 -1.452 1.00 17.16 401 GLY B N 1
ATOM 3164 C CA . GLY A 1 401 ? -16.223 18.702 -1.218 1.00 17.40 401 GLY B CA 1
ATOM 3165 C C . GLY A 1 401 ? -16.534 18.990 0.241 1.00 18.71 401 GLY B C 1
ATOM 3166 O O . GLY A 1 401 ? -17.049 18.098 0.968 1.00 18.49 401 GLY B O 1
ATOM 3167 N N . GLY A 1 402 ? -16.276 20.227 0.677 1.00 18.79 402 GLY B N 1
ATOM 3168 C CA . GLY A 1 402 ? -16.324 20.561 2.114 1.00 19.82 402 GLY B CA 1
ATOM 3169 C C . GLY A 1 402 ? -17.741 20.552 2.693 1.00 19.04 402 GLY B C 1
ATOM 3170 O O . GLY A 1 402 ? -17.962 20.197 3.867 1.00 21.76 402 GLY B O 1
ATOM 3171 N N . ALA A 1 403 ? -18.716 20.905 1.889 1.00 17.55 403 ALA B N 1
ATOM 3172 C CA . ALA A 1 403 ? -20.098 20.851 2.333 1.00 18.93 403 ALA B CA 1
ATOM 3173 C C . ALA A 1 403 ? -20.558 19.408 2.611 1.00 19.19 403 ALA B C 1
ATOM 3174 O O . ALA A 1 403 ? -21.598 19.254 3.228 1.00 19.50 403 ALA B O 1
ATOM 3176 N N . THR A 1 404 ? -19.835 18.358 2.201 1.00 18.06 404 THR B N 1
ATOM 3177 C CA . THR A 1 404 ? -20.292 17.001 2.511 1.00 18.58 404 THR B CA 1
ATOM 3178 C C . THR A 1 404 ? -20.097 16.686 3.999 1.00 19.05 404 THR B C 1
ATOM 3179 O O . THR A 1 404 ? -20.568 15.622 4.484 1.00 19.20 404 THR B O 1
ATOM 3183 N N . ALA A 1 405 ? -19.392 17.564 4.727 1.00 19.50 405 ALA B N 1
ATOM 3184 C CA . ALA A 1 405 ? -19.337 17.471 6.203 1.00 18.66 405 ALA B CA 1
ATOM 3185 C C . ALA A 1 405 ? -20.673 17.876 6.851 1.00 16.86 405 ALA B C 1
ATOM 3186 O O . ALA A 1 405 ? -20.863 17.658 8.071 1.00 18.59 405 ALA B O 1
ATOM 3188 N N . ASN A 1 406 ? -21.586 18.475 6.095 1.00 16.15 406 ASN B N 1
ATOM 3189 C CA . ASN A 1 406 ? -22.928 18.859 6.614 1.00 15.79 406 ASN B CA 1
ATOM 3190 C C . ASN A 1 406 ? -23.870 17.637 6.617 1.00 15.99 406 ASN B C 1
ATOM 3191 O O . ASN A 1 406 ? -24.435 17.266 5.572 1.00 14.81 406 ASN B O 1
ATOM 3196 N N . ASP A 1 407 ? -24.080 17.046 7.793 1.00 15.01 407 ASP B N 1
ATOM 3197 C CA . ASP A 1 407 ? -24.848 15.809 7.953 1.00 15.88 407 ASP B CA 1
ATOM 3198 C C . ASP A 1 407 ? -26.322 16.016 7.579 1.00 15.90 407 ASP B C 1
ATOM 3199 O O . ASP A 1 407 ? -26.914 15.141 6.968 1.00 15.21 407 ASP B O 1
ATOM 3204 N N . PHE A 1 408 ? -26.912 17.160 7.938 1.00 16.44 408 PHE B N 1
ATOM 3205 C CA . PHE A 1 408 ? -28.269 17.455 7.516 1.00 16.49 408 PHE B CA 1
ATOM 3206 C C . PHE A 1 408 ? -28.341 17.405 5.981 1.00 15.78 408 PHE B C 1
ATOM 3207 O O . PHE A 1 408 ? -29.187 16.749 5.430 1.00 15.48 408 PHE B O 1
ATOM 3215 N N . LEU A 1 409 ? -27.477 18.138 5.281 1.00 14.81 409 LEU B N 1
ATOM 3216 C CA . LEU A 1 409 ? -27.561 18.191 3.835 1.00 15.31 409 LEU B CA 1
ATOM 3217 C C . LEU A 1 409 ? -27.371 16.779 3.252 1.00 15.05 409 LEU B C 1
ATOM 3218 O O . LEU A 1 409 ? -28.046 16.417 2.318 1.00 15.30 409 LEU B O 1
ATOM 3223 N N . MET A 1 410 ? -26.447 16.002 3.776 1.00 14.59 410 MET B N 1
ATOM 3224 C CA . MET A 1 410 ? -26.164 14.689 3.195 1.00 16.50 410 MET B CA 1
ATOM 3225 C C . MET A 1 410 ? -27.381 13.773 3.429 1.00 16.58 410 MET B C 1
ATOM 3226 O O . MET A 1 410 ? -27.766 13.054 2.514 1.00 15.68 410 MET B O 1
ATOM 3231 N N . GLN A 1 411 ? -28.023 13.858 4.595 1.00 16.08 411 GLN B N 1
ATOM 3232 C CA . GLN A 1 411 ? -29.213 12.995 4.862 1.00 17.28 411 GLN B CA 1
ATOM 3233 C C . GLN A 1 411 ? -30.378 13.380 3.946 1.00 16.61 411 GLN B C 1
ATOM 3234 O O . GLN A 1 411 ? -31.028 12.499 3.332 1.00 15.73 411 GLN B O 1
ATOM 3240 N N . PHE A 1 412 ? -30.641 14.684 3.869 1.00 15.81 412 PHE B N 1
ATOM 3241 C CA . PHE A 1 412 ? -31.742 15.181 3.051 1.00 15.63 412 PHE B CA 1
ATOM 3242 C C . PHE A 1 412 ? -31.479 14.813 1.580 1.00 15.33 412 PHE B C 1
ATOM 3243 O O . PHE A 1 412 ? -32.412 14.528 0.831 1.00 15.28 412 PHE B O 1
ATOM 3251 N N . GLN A 1 413 ? -30.216 14.809 1.167 1.00 15.33 413 GLN B N 1
ATOM 3252 C CA . GLN A 1 413 ? -29.853 14.486 -0.210 1.00 15.65 413 GLN B CA 1
ATOM 3253 C C . GLN A 1 413 ? -30.215 13.022 -0.495 1.00 15.79 413 GLN B C 1
ATOM 3254 O O . GLN A 1 413 ? -30.704 12.725 -1.570 1.00 16.08 413 GLN B O 1
ATOM 3260 N N . ALA A 1 414 ? -29.926 12.126 0.433 1.00 16.02 414 ALA B N 1
ATOM 3261 C CA . ALA A 1 414 ? -30.278 10.700 0.276 1.00 17.36 414 ALA B CA 1
ATOM 3262 C C . ALA A 1 414 ? -31.799 10.537 0.211 1.00 16.61 414 ALA B C 1
ATOM 3263 O O . ALA A 1 414 ? -32.347 9.899 -0.678 1.00 17.15 414 ALA B O 1
ATOM 3265 N N . ASP A 1 415 ? -32.442 11.185 1.155 1.00 17.05 415 ASP B N 1
ATOM 3266 C CA . ASP A 1 415 ? -33.882 11.142 1.316 1.00 17.17 415 ASP B CA 1
ATOM 3267 C C . ASP A 1 415 ? -34.579 11.534 0.016 1.00 16.10 415 ASP B C 1
ATOM 3268 O O . ASP A 1 415 ? -35.478 10.841 -0.431 1.00 14.89 415 ASP B O 1
ATOM 3273 N N . ILE A 1 416 ? -34.179 12.651 -0.566 1.00 15.08 416 ILE B N 1
ATOM 3274 C CA . ILE A 1 416 ? -34.913 13.232 -1.675 1.00 15.72 416 ILE B CA 1
ATOM 3275 C C . ILE A 1 416 ? -34.609 12.489 -2.975 1.00 15.85 416 ILE B C 1
ATOM 3276 O O . ILE A 1 416 ? -35.418 12.560 -3.914 1.00 17.76 416 ILE B O 1
ATOM 3281 N N . LEU A 1 417 ? -33.458 11.848 -3.061 1.00 16.20 417 LEU B N 1
ATOM 3282 C CA . LEU A 1 417 ? -33.117 10.986 -4.199 1.00 17.80 417 LEU B CA 1
ATOM 3283 C C . LEU A 1 417 ? -33.621 9.557 -3.975 1.00 18.24 417 LEU B C 1
ATOM 3284 O O . LEU A 1 417 ? -33.571 8.755 -4.907 1.00 17.87 417 LEU B O 1
ATOM 3289 N N . ASN A 1 418 ? -33.995 9.202 -2.743 1.00 18.13 418 ASN B N 1
ATOM 3290 C CA . ASN A 1 418 ? -34.216 7.782 -2.412 1.00 19.08 418 ASN B CA 1
ATOM 3291 C C . ASN A 1 418 ? -33.002 6.939 -2.860 1.00 18.79 418 ASN B C 1
ATOM 3292 O O . ASN A 1 418 ? -33.161 5.910 -3.513 1.00 17.16 418 ASN B O 1
ATOM 3297 N N . ARG A 1 419 ? -31.793 7.417 -2.580 1.00 18.65 419 ARG B N 1
ATOM 3298 C CA . ARG A 1 419 ? -30.547 6.699 -2.921 1.00 19.16 419 ARG B CA 1
ATOM 3299 C C . ARG A 1 419 ? -29.566 6.897 -1.761 1.00 19.17 419 ARG B C 1
ATOM 3300 O O . ARG A 1 419 ? -29.618 7.900 -1.062 1.00 18.54 419 ARG B O 1
ATOM 3308 N N . LYS A 1 420 ? -28.706 5.927 -1.552 1.00 20.60 420 LYS B N 1
ATOM 3309 C CA . LYS A 1 420 ? -27.628 6.058 -0.567 1.00 22.39 420 LYS B CA 1
ATOM 3310 C C . LYS A 1 420 ? -26.684 7.189 -0.971 1.00 19.38 420 LYS B C 1
ATOM 3311 O O . LYS A 1 420 ? -26.376 7.364 -2.131 1.00 19.22 420 LYS B O 1
ATOM 3317 N N . VAL A 1 421 ? -26.191 7.889 0.032 1.00 20.50 421 VAL B N 1
ATOM 3318 C CA . VAL A 1 421 ? -25.144 8.880 -0.152 1.00 21.64 421 VAL B CA 1
ATOM 3319 C C . VAL A 1 421 ? -23.932 8.414 0.658 1.00 20.20 421 VAL B C 1
ATOM 3320 O O . VAL A 1 421 ? -24.032 8.201 1.851 1.00 20.55 421 VAL B O 1
ATOM 3324 N N . ILE A 1 422 ? -22.794 8.322 -0.001 1.00 19.57 422 ILE B N 1
ATOM 3325 C CA . ILE A 1 422 ? -21.639 7.683 0.594 1.00 19.85 422 ILE B CA 1
ATOM 3326 C C . ILE A 1 422 ? -20.511 8.703 0.667 1.00 19.07 422 ILE B C 1
ATOM 3327 O O . ILE A 1 422 ? -20.125 9.324 -0.341 1.00 19.23 422 ILE B O 1
ATOM 3332 N N . ARG A 1 423 ? -20.031 8.891 1.885 1.00 17.87 423 ARG B N 1
ATOM 3333 C CA . ARG A 1 423 ? -18.971 9.815 2.125 1.00 19.68 423 ARG B CA 1
ATOM 3334 C C . ARG A 1 423 ? -17.696 9.012 2.440 1.00 19.53 423 ARG B C 1
ATOM 3335 O O . ARG A 1 423 ? -17.682 8.172 3.359 1.00 18.40 423 ARG B O 1
ATOM 3343 N N . PRO A 1 424 ? -16.637 9.229 1.644 1.00 18.73 424 PRO B N 1
ATOM 3344 C CA . PRO A 1 424 ? -15.354 8.535 1.799 1.00 19.44 424 PRO B CA 1
ATOM 3345 C C . PRO A 1 424 ? -14.539 9.016 3.006 1.00 18.78 424 PRO B C 1
ATOM 3346 O O . PRO A 1 424 ? -14.613 10.167 3.391 1.00 18.63 424 PRO B O 1
ATOM 3350 N N . VAL A 1 425 ? -13.765 8.120 3.587 1.00 19.50 425 VAL B N 1
ATOM 3351 C CA . VAL A 1 425 ? -12.814 8.509 4.572 1.00 19.57 425 VAL B CA 1
ATOM 3352 C C . VAL A 1 425 ? -11.832 9.486 3.914 1.00 20.50 425 VAL B C 1
ATOM 3353 O O . VAL A 1 425 ? -11.505 10.490 4.505 1.00 20.72 425 VAL B O 1
ATOM 3357 N N . VAL A 1 426 ? -11.399 9.240 2.674 1.00 21.92 426 VAL B N 1
ATOM 3358 C CA . VAL A 1 426 ? -10.373 10.106 2.092 1.00 22.76 426 VAL B CA 1
ATOM 3359 C C . VAL A 1 426 ? -11.085 11.260 1.385 1.00 22.15 426 VAL B C 1
ATOM 3360 O O . VAL A 1 426 ? -11.838 11.036 0.461 1.00 23.34 426 VAL B O 1
ATOM 3364 N N . LYS A 1 427 ? -10.822 12.486 1.794 1.00 23.12 427 LYS B N 1
ATOM 3365 C CA . LYS A 1 427 ? -11.630 13.610 1.310 1.00 24.76 427 LYS B CA 1
ATOM 3366 C C . LYS A 1 427 ? -11.095 14.074 -0.042 1.00 22.18 427 LYS B C 1
ATOM 3367 O O . LYS A 1 427 ? -11.830 14.619 -0.841 1.00 21.75 427 LYS B O 1
ATOM 3373 N N . GLU A 1 428 ? -9.810 13.838 -0.251 1.00 20.79 428 GLU B N 1
ATOM 3374 C CA . GLU A 1 428 ? -9.092 14.280 -1.411 1.00 21.33 428 GLU B CA 1
ATOM 3375 C C . GLU A 1 428 ? -9.255 13.241 -2.538 1.00 19.47 428 GLU B C 1
ATOM 3376 O O . GLU A 1 428 ? -8.265 12.594 -2.966 1.00 18.79 428 GLU B O 1
ATOM 3382 N N . THR A 1 429 ? -10.479 13.100 -3.030 1.00 17.88 429 THR B N 1
ATOM 3383 C CA . THR A 1 429 ? -10.831 12.028 -3.968 1.00 18.47 429 THR B CA 1
ATOM 3384 C C . THR A 1 429 ? -10.207 12.259 -5.352 1.00 18.25 429 THR B C 1
ATOM 3385 O O . THR A 1 429 ? -9.908 11.279 -6.049 1.00 15.65 429 THR B O 1
ATOM 3389 N N . THR A 1 430 ? -10.069 13.520 -5.772 1.00 18.41 430 THR B N 1
ATOM 3390 C CA . THR A 1 430 ? -9.407 13.867 -7.038 1.00 19.12 430 THR B CA 1
ATOM 3391 C C . THR A 1 430 ? -7.988 13.271 -7.068 1.00 18.76 430 THR B C 1
ATOM 3392 O O . THR A 1 430 ? -7.646 12.476 -7.964 1.00 17.75 430 THR B O 1
ATOM 3396 N N . ALA A 1 431 ? -7.190 13.620 -6.058 1.00 18.94 431 ALA B N 1
ATOM 3397 C CA . ALA A 1 431 ? -5.826 13.093 -5.863 1.00 18.67 431 ALA B CA 1
ATOM 3398 C C . ALA A 1 431 ? -5.822 11.562 -5.782 1.00 18.01 431 ALA B C 1
ATOM 3399 O O . ALA A 1 431 ? -4.980 10.895 -6.409 1.00 17.20 431 ALA B O 1
ATOM 3401 N N . LEU A 1 432 ? -6.750 11.014 -4.990 1.00 18.25 432 LEU B N 1
ATOM 3402 C CA . LEU A 1 432 ? -6.777 9.544 -4.745 1.00 18.72 432 LEU B CA 1
ATOM 3403 C C . LEU A 1 432 ? -7.025 8.818 -6.073 1.00 19.30 432 LEU B C 1
ATOM 3404 O O . LEU A 1 432 ? -6.340 7.801 -6.350 1.00 19.61 432 LEU B O 1
ATOM 3409 N N . GLY A 1 433 ? -7.901 9.381 -6.915 1.00 17.23 433 GLY B N 1
ATOM 3410 C CA . GLY A 1 433 ? -8.179 8.801 -8.245 1.00 18.18 433 GLY B CA 1
ATOM 3411 C C . GLY A 1 433 ? -6.938 8.719 -9.128 1.00 18.49 433 GLY B C 1
ATOM 3412 O O . GLY A 1 433 ? -6.664 7.715 -9.768 1.00 18.09 433 GLY B O 1
ATOM 3413 N N . ALA A 1 434 ? -6.187 9.802 -9.186 1.00 18.71 434 ALA B N 1
ATOM 3414 C CA . ALA A 1 434 ? -4.971 9.843 -9.981 1.00 19.70 434 ALA B CA 1
ATOM 3415 C C . ALA A 1 434 ? -3.930 8.866 -9.407 1.00 18.73 434 ALA B C 1
ATOM 3416 O O . ALA A 1 434 ? -3.168 8.250 -10.150 1.00 19.08 434 ALA B O 1
ATOM 3418 N N . ALA A 1 435 ? -3.914 8.718 -8.088 1.00 17.63 435 ALA B N 1
ATOM 3419 C CA . ALA A 1 435 ? -3.073 7.741 -7.449 1.00 17.26 435 ALA B CA 1
ATOM 3420 C C . ALA A 1 435 ? -3.472 6.331 -7.891 1.00 18.16 435 ALA B C 1
ATOM 3421 O O . ALA A 1 435 ? -2.592 5.550 -8.255 1.00 18.27 435 ALA B O 1
ATOM 3423 N N . TYR A 1 436 ? -4.773 6.028 -7.898 1.00 18.02 436 TYR B N 1
ATOM 3424 C CA . TYR A 1 436 ? -5.250 4.698 -8.314 1.00 17.39 436 TYR B CA 1
ATOM 3425 C C . TYR A 1 436 ? -4.859 4.437 -9.780 1.00 17.16 436 TYR B C 1
ATOM 3426 O O . TYR A 1 436 ? -4.341 3.356 -10.111 1.00 15.55 436 TYR B O 1
ATOM 3435 N N . LEU A 1 437 ? -5.038 5.424 -10.659 1.00 16.94 437 LEU B N 1
ATOM 3436 C CA . LEU A 1 437 ? -4.724 5.221 -12.079 1.00 17.68 437 LEU B CA 1
ATOM 3437 C C . LEU A 1 437 ? -3.220 4.956 -12.253 1.00 19.62 437 LEU B C 1
ATOM 3438 O O . LEU A 1 437 ? -2.829 3.994 -12.950 1.00 22.45 437 LEU B O 1
ATOM 3443 N N . ALA A 1 438 ? -2.376 5.766 -11.599 1.00 19.17 438 ALA B N 1
ATOM 3444 C CA . ALA A 1 438 ? -0.896 5.617 -11.704 1.00 18.20 438 ALA B CA 1
ATOM 3445 C C . ALA A 1 438 ? -0.447 4.269 -11.113 1.00 18.06 438 ALA B C 1
ATOM 3446 O O . ALA A 1 438 ? 0.373 3.535 -11.721 1.00 18.89 438 ALA B O 1
ATOM 3448 N N . GLY A 1 439 ? -0.949 3.954 -9.920 1.00 17.30 439 GLY B N 1
ATOM 3449 C CA . GLY A 1 439 ? -0.610 2.707 -9.212 1.00 18.79 439 GLY B CA 1
ATOM 3450 C C . GLY A 1 439 ? -1.007 1.432 -9.966 1.00 20.12 439 GLY B C 1
ATOM 3451 O O . GLY A 1 439 ? -0.261 0.407 -9.897 1.00 21.21 439 GLY B O 1
ATOM 3452 N N . LEU A 1 440 ? -2.150 1.454 -10.673 1.00 20.01 440 LEU B N 1
ATOM 3453 C CA . LEU A 1 440 ? -2.609 0.262 -11.379 1.00 21.06 440 LEU B CA 1
ATOM 3454 C C . LEU A 1 440 ? -1.605 -0.062 -12.481 1.00 22.60 440 LEU B C 1
ATOM 3455 O O . LEU A 1 440 ? -1.330 -1.223 -12.747 1.00 21.58 440 LEU B O 1
ATOM 3460 N N . ALA A 1 441 ? -1.031 0.982 -13.084 1.00 23.37 441 ALA B N 1
ATOM 3461 C CA . ALA A 1 441 ? -0.187 0.794 -14.227 1.00 22.95 441 ALA B CA 1
ATOM 3462 C C . ALA A 1 441 ? 1.144 0.169 -13.817 1.00 24.14 441 ALA B C 1
ATOM 3463 O O . ALA A 1 441 ? 1.817 -0.316 -14.672 1.00 28.65 441 ALA B O 1
ATOM 3465 N N . VAL A 1 442 ? 1.549 0.204 -12.554 1.00 26.53 442 VAL B N 1
ATOM 3466 C CA . VAL A 1 442 ? 2.828 -0.441 -12.146 1.00 26.11 442 VAL B CA 1
ATOM 3467 C C . VAL A 1 442 ? 2.558 -1.553 -11.121 1.00 27.23 442 VAL B C 1
ATOM 3468 O O . VAL A 1 442 ? 3.486 -1.963 -10.396 1.00 25.13 442 VAL B O 1
ATOM 3472 N N . ASP A 1 443 ? 1.295 -1.966 -11.010 1.00 26.11 443 ASP B N 1
ATOM 3473 C CA . ASP A 1 443 ? 0.872 -3.139 -10.203 1.00 29.93 443 ASP B CA 1
ATOM 3474 C C . ASP A 1 443 ? 0.965 -2.854 -8.714 1.00 26.05 443 ASP B C 1
ATOM 3475 O O . ASP A 1 443 ? 1.070 -3.786 -7.959 1.00 24.60 443 ASP B O 1
ATOM 3480 N N . TYR A 1 444 ? 0.917 -1.585 -8.324 1.00 22.81 444 TYR B N 1
ATOM 3481 C CA . TYR A 1 444 ? 0.858 -1.241 -6.933 1.00 23.03 444 TYR B CA 1
ATOM 3482 C C . TYR A 1 444 ? -0.455 -1.766 -6.348 1.00 22.79 444 TYR B C 1
ATOM 3483 O O . TYR A 1 444 ? -0.493 -2.247 -5.221 1.00 22.22 444 TYR B O 1
ATOM 3492 N N . TRP A 1 445 ? -1.534 -1.626 -7.115 1.00 23.05 445 TRP B N 1
ATOM 3493 C CA . TRP A 1 445 ? -2.764 -2.364 -6.854 1.00 22.65 445 TRP B CA 1
ATOM 3494 C C . TRP A 1 445 ? -2.957 -3.360 -7.997 1.00 23.38 445 TRP B C 1
ATOM 3495 O O . TRP A 1 445 ? -2.540 -3.066 -9.133 1.00 26.61 445 TRP B O 1
ATOM 3506 N N . ALA A 1 446 ? -3.572 -4.505 -7.736 1.00 22.05 446 ALA B N 1
ATOM 3507 C CA . ALA A 1 446 ? -3.610 -5.571 -8.744 1.00 24.41 446 ALA B CA 1
ATOM 3508 C C . ALA A 1 446 ? -4.598 -5.190 -9.852 1.00 23.63 446 ALA B C 1
ATOM 3509 O O . ALA A 1 446 ? -4.350 -5.357 -11.019 1.00 25.83 446 ALA B O 1
ATOM 3511 N N . ASP A 1 447 ? -5.747 -4.705 -9.447 1.00 24.51 447 ASP B N 1
ATOM 3512 C CA . ASP A 1 447 ? -6.773 -4.341 -10.381 1.00 24.70 447 ASP B CA 1
ATOM 3513 C C . ASP A 1 447 ? -7.850 -3.585 -9.602 1.00 22.57 447 ASP B C 1
ATOM 3514 O O . ASP A 1 447 ? -7.757 -3.382 -8.364 1.00 18.30 447 ASP B O 1
ATOM 3519 N N . THR A 1 448 ? -8.832 -3.147 -10.362 1.00 22.68 448 THR B N 1
ATOM 3520 C CA . THR A 1 448 ? -9.880 -2.281 -9.822 1.00 27.20 448 THR B CA 1
ATOM 3521 C C . THR A 1 448 ? -10.730 -3.036 -8.780 1.00 25.13 448 THR B C 1
ATOM 3522 O O . THR A 1 448 ? -11.190 -2.434 -7.811 1.00 24.88 448 THR B O 1
ATOM 3526 N N . ARG A 1 449 ? -10.912 -4.344 -8.918 1.00 26.22 449 ARG B N 1
ATOM 3527 C CA . ARG A 1 449 ? -11.639 -5.092 -7.889 1.00 27.33 449 ARG B CA 1
ATOM 3528 C C . ARG A 1 449 ? -10.890 -5.003 -6.552 1.00 25.69 449 ARG B C 1
ATOM 3529 O O . ARG A 1 449 ? -11.531 -4.805 -5.516 1.00 24.31 449 ARG B O 1
ATOM 3537 N N . GLU A 1 450 ? -9.553 -5.155 -6.549 1.00 22.33 450 GLU B N 1
ATOM 3538 C CA . GLU A 1 450 ? -8.806 -4.969 -5.309 1.00 22.66 450 GLU B CA 1
ATOM 3539 C C . GLU A 1 450 ? -9.036 -3.551 -4.748 1.00 20.67 450 GLU B C 1
ATOM 3540 O O . GLU A 1 450 ? -9.228 -3.364 -3.527 1.00 20.83 450 GLU B O 1
ATOM 3546 N N . ILE A 1 451 ? -9.032 -2.541 -5.593 1.00 19.81 451 ILE B N 1
ATOM 3547 C CA . ILE A 1 451 ? -9.193 -1.155 -5.066 1.00 20.73 451 ILE B CA 1
ATOM 3548 C C . ILE A 1 451 ? -10.561 -1.048 -4.391 1.00 19.39 451 ILE B C 1
ATOM 3549 O O . ILE A 1 451 ? -10.686 -0.532 -3.290 1.00 20.15 451 ILE B O 1
ATOM 3554 N N . ALA A 1 452 ? -11.566 -1.599 -5.062 1.00 21.76 452 ALA B N 1
ATOM 3555 C CA . ALA A 1 452 ? -12.972 -1.505 -4.620 1.00 22.54 452 ALA B CA 1
ATOM 3556 C C . ALA A 1 452 ? -13.135 -2.298 -3.322 1.00 23.39 452 ALA B C 1
ATOM 3557 O O . ALA A 1 452 ? -13.707 -1.809 -2.370 1.00 21.87 452 ALA B O 1
ATOM 3559 N N . GLU A 1 453 ? -12.520 -3.460 -3.238 1.00 25.42 453 GLU B N 1
ATOM 3560 C CA . GLU A 1 453 ? -12.566 -4.224 -1.968 1.00 30.54 453 GLU B CA 1
ATOM 3561 C C . GLU A 1 453 ? -11.898 -3.454 -0.813 1.00 27.60 453 GLU B C 1
ATOM 3562 O O . GLU A 1 453 ? -12.320 -3.640 0.313 1.00 31.19 453 GLU B O 1
ATOM 3568 N N . LEU A 1 454 ? -10.872 -2.618 -1.052 1.00 25.71 454 LEU B N 1
ATOM 3569 C CA . LEU A 1 454 ? -10.139 -1.945 0.056 1.00 24.14 454 LEU B CA 1
ATOM 3570 C C . LEU A 1 454 ? -10.813 -0.609 0.431 1.00 23.15 454 LEU B C 1
ATOM 3571 O O . LEU A 1 454 ? -10.491 -0.007 1.412 1.00 25.93 454 LEU B O 1
ATOM 3576 N N . TRP A 1 455 ? -11.723 -0.126 -0.386 1.00 23.24 455 TRP B N 1
ATOM 3577 C CA . TRP A 1 455 ? -12.223 1.265 -0.328 1.00 21.06 455 TRP B CA 1
ATOM 3578 C C . TRP A 1 455 ? -13.076 1.463 0.919 1.00 21.19 455 TRP B C 1
ATOM 3579 O O . TRP A 1 455 ? -13.875 0.603 1.250 1.00 22.51 455 TRP B O 1
ATOM 3590 N N . LYS A 1 456 ? -12.903 2.570 1.608 1.00 23.13 456 LYS B N 1
ATOM 3591 C CA . LYS A 1 456 ? -13.544 2.734 2.932 1.00 27.86 456 LYS B CA 1
ATOM 3592 C C . LYS A 1 456 ? -14.438 3.977 2.926 1.00 25.84 456 LYS B C 1
ATOM 3593 O O . LYS A 1 456 ? -13.985 5.086 2.545 1.00 22.51 456 LYS B O 1
ATOM 3599 N N . ALA A 1 457 ? -15.698 3.741 3.317 1.00 22.79 457 ALA B N 1
ATOM 3600 C CA . ALA A 1 457 ? -16.676 4.793 3.606 1.00 23.57 457 ALA B CA 1
ATOM 3601 C C . ALA A 1 457 ? -16.510 5.277 5.058 1.00 22.43 457 ALA B C 1
ATOM 3602 O O . ALA A 1 457 ? -16.312 4.499 5.953 1.00 21.01 457 ALA B O 1
ATOM 3604 N N . GLU A 1 458 ? -16.530 6.584 5.254 1.00 23.02 458 GLU B N 1
ATOM 3605 C CA . GLU A 1 458 ? -16.588 7.207 6.558 1.00 25.07 458 GLU B CA 1
ATOM 3606 C C . GLU A 1 458 ? -18.029 7.095 7.078 1.00 25.03 458 GLU B C 1
ATOM 3607 O O . GLU A 1 458 ? -18.249 6.831 8.242 1.00 27.02 458 GLU B O 1
ATOM 3613 N N . ARG A 1 459 ? -19.000 7.354 6.204 1.00 24.53 459 ARG B N 1
ATOM 3614 C CA . ARG A 1 459 ? -20.390 7.304 6.582 1.00 23.93 459 ARG B CA 1
ATOM 3615 C C . ARG A 1 459 ? -21.272 7.079 5.353 1.00 22.48 459 ARG B C 1
ATOM 3616 O O . ARG A 1 459 ? -21.047 7.670 4.288 1.00 20.88 459 ARG B O 1
ATOM 3624 N N . ILE A 1 460 ? -22.283 6.238 5.551 1.00 20.03 460 ILE B N 1
ATOM 3625 C CA . ILE A 1 460 ? -23.294 5.968 4.578 1.00 20.29 460 ILE B CA 1
ATOM 3626 C C . ILE A 1 460 ? -24.609 6.564 5.086 1.00 19.53 460 ILE B C 1
ATOM 3627 O O . ILE A 1 460 ? -25.037 6.254 6.209 1.00 17.47 460 ILE B O 1
ATOM 3632 N N . PHE A 1 461 ? -25.175 7.463 4.269 1.00 18.37 461 PHE B N 1
ATOM 3633 C CA . PHE A 1 461 ? -26.469 8.104 4.547 1.00 18.74 461 PHE B CA 1
ATOM 3634 C C . PHE A 1 461 ? -27.518 7.300 3.788 1.00 19.39 461 PHE B C 1
ATOM 3635 O O . PHE A 1 461 ? -27.438 7.216 2.581 1.00 18.94 461 PHE B O 1
ATOM 3643 N N . GLU A 1 462 ? -28.397 6.620 4.520 1.00 20.83 462 GLU B N 1
ATOM 3644 C CA . GLU A 1 462 ? -29.406 5.789 3.884 1.00 23.95 462 GLU B CA 1
ATOM 3645 C C . GLU A 1 462 ? -30.723 6.571 3.742 1.00 21.03 462 GLU B C 1
ATOM 3646 O O . GLU A 1 462 ? -31.101 7.321 4.612 1.00 19.32 462 GLU B O 1
ATOM 3652 N N . PRO A 1 463 ? -31.408 6.390 2.629 1.00 20.65 463 PRO B N 1
ATOM 3653 C CA . PRO A 1 463 ? -32.666 7.086 2.367 1.00 21.25 463 PRO B CA 1
ATOM 3654 C C . PRO A 1 463 ? -33.752 6.672 3.367 1.00 21.56 463 PRO B C 1
ATOM 3655 O O . PRO A 1 463 ? -33.970 5.499 3.572 1.00 21.09 463 PRO B O 1
ATOM 3659 N N . LYS A 1 464 ? -34.388 7.627 4.019 1.00 21.34 464 LYS B N 1
ATOM 3660 C CA . LYS A 1 464 ? -35.358 7.280 5.051 1.00 23.67 464 LYS B CA 1
ATOM 3661 C C . LYS A 1 464 ? -36.687 7.988 4.806 1.00 25.21 464 LYS B C 1
ATOM 3662 O O . LYS A 1 464 ? -37.469 8.045 5.709 1.00 28.91 464 LYS B O 1
ATOM 3668 N N . MET A 1 465 ? -36.926 8.530 3.612 1.00 24.63 465 MET B N 1
ATOM 3669 C CA . MET A 1 465 ? -38.082 9.373 3.376 1.00 24.48 465 MET B CA 1
ATOM 3670 C C . MET A 1 465 ? -39.036 8.607 2.443 1.00 24.23 465 MET B C 1
ATOM 3671 O O . MET A 1 465 ? -38.608 8.060 1.438 1.00 22.81 465 MET B O 1
ATOM 3676 N N . ASP A 1 466 ? -40.325 8.545 2.764 1.00 24.23 466 ASP B N 1
ATOM 3677 C CA . ASP A 1 466 ? -41.254 7.780 1.925 1.00 25.92 466 ASP B CA 1
ATOM 3678 C C . ASP A 1 466 ? -41.558 8.543 0.610 1.00 25.71 466 ASP B C 1
ATOM 3679 O O . ASP A 1 466 ? -41.266 9.733 0.436 1.00 24.40 466 ASP B O 1
ATOM 3684 N N . GLU A 1 467 ? -42.190 7.855 -0.326 1.00 26.86 467 GLU B N 1
ATOM 3685 C CA . GLU A 1 467 ? -42.446 8.424 -1.660 1.00 31.53 467 GLU B CA 1
ATOM 3686 C C . GLU A 1 467 ? -43.336 9.682 -1.615 1.00 27.73 467 GLU B C 1
ATOM 3687 O O . GLU A 1 467 ? -43.156 10.641 -2.351 1.00 26.60 467 GLU B O 1
ATOM 3693 N N . LYS A 1 468 ? -44.347 9.620 -0.803 1.00 25.67 468 LYS B N 1
ATOM 3694 C CA . LYS A 1 468 ? -45.338 10.667 -0.684 1.00 27.27 468 LYS B CA 1
ATOM 3695 C C . LYS A 1 468 ? -44.634 11.968 -0.249 1.00 25.40 468 LYS B C 1
ATOM 3696 O O . LYS A 1 468 ? -44.917 13.049 -0.764 1.00 22.85 468 LYS B O 1
ATOM 3702 N N . THR A 1 469 ? -43.731 11.838 0.726 1.00 22.84 469 THR B N 1
ATOM 3703 C CA . THR A 1 469 ? -42.970 12.972 1.218 1.00 23.38 469 THR B CA 1
ATOM 3704 C C . THR A 1 469 ? -41.967 13.465 0.163 1.00 22.74 469 THR B C 1
ATOM 3705 O O . THR A 1 469 ? -41.939 14.658 -0.049 1.00 22.15 469 THR B O 1
ATOM 3709 N N . ARG A 1 470 ? -41.158 12.587 -0.463 1.00 22.66 470 ARG B N 1
ATOM 3710 C CA . ARG A 1 470 ? -40.212 13.040 -1.488 1.00 23.41 470 ARG B CA 1
ATOM 3711 C C . ARG A 1 470 ? -40.957 13.868 -2.519 1.00 23.67 470 ARG B C 1
ATOM 3712 O O . ARG A 1 470 ? -40.488 14.938 -2.902 1.00 20.56 470 ARG B O 1
ATOM 3720 N N . GLU A 1 471 ? -42.080 13.304 -2.999 1.00 24.18 471 GLU B N 1
ATOM 3721 C CA . GLU A 1 471 ? -42.797 13.885 -4.151 1.00 26.49 471 GLU B CA 1
ATOM 3722 C C . GLU A 1 471 ? -43.490 15.190 -3.716 1.00 23.11 471 GLU B C 1
ATOM 3723 O O . GLU A 1 471 ? -43.479 16.148 -4.460 1.00 22.71 471 GLU B O 1
ATOM 3729 N N . ARG A 1 472 ? -44.002 15.283 -2.509 1.00 21.11 472 ARG B N 1
ATOM 3730 C CA . ARG A 1 472 ? -44.572 16.569 -2.084 1.00 24.24 472 ARG B CA 1
ATOM 3731 C C . ARG A 1 472 ? -43.434 17.616 -1.945 1.00 22.50 472 ARG B C 1
ATOM 3732 O O . ARG A 1 472 ? -43.606 18.745 -2.368 1.00 18.78 472 ARG B O 1
ATOM 3740 N N . LEU A 1 473 ? -42.254 17.246 -1.412 1.00 19.62 473 LEU B N 1
ATOM 3741 C CA . LEU A 1 473 ? -41.226 18.259 -1.169 1.00 17.59 473 LEU B CA 1
ATOM 3742 C C . LEU A 1 473 ? -40.685 18.743 -2.511 1.00 16.47 473 LEU B C 1
ATOM 3743 O O . LEU A 1 473 ? -40.502 19.953 -2.731 1.00 14.82 473 LEU B O 1
ATOM 3748 N N . TYR A 1 474 ? -40.434 17.797 -3.399 1.00 16.31 474 TYR B N 1
ATOM 3749 C CA . TYR A 1 474 ? -39.884 18.101 -4.706 1.00 18.04 474 TYR B CA 1
ATOM 3750 C C . TYR A 1 474 ? -40.885 18.934 -5.515 1.00 20.16 474 TYR B C 1
ATOM 3751 O O . TYR A 1 474 ? -40.479 19.761 -6.288 1.00 21.10 474 TYR B O 1
ATOM 3760 N N . LYS A 1 475 ? -42.176 18.681 -5.355 1.00 24.22 475 LYS B N 1
ATOM 3761 C CA . LYS A 1 475 ? -43.221 19.431 -6.040 1.00 25.95 475 LYS B CA 1
ATOM 3762 C C . LYS A 1 475 ? -43.136 20.909 -5.621 1.00 22.36 475 LYS B C 1
ATOM 3763 O O . LYS A 1 475 ? -43.240 21.810 -6.462 1.00 17.13 475 LYS B O 1
ATOM 3769 N N . GLY A 1 476 ? -42.992 21.134 -4.315 1.00 18.86 476 GLY B N 1
ATOM 3770 C CA . GLY A 1 476 ? -42.763 22.470 -3.809 1.00 17.74 476 GLY B CA 1
ATOM 3771 C C . GLY A 1 476 ? -41.601 23.131 -4.529 1.00 17.52 476 GLY B C 1
ATOM 3772 O O . GLY A 1 476 ? -41.672 24.303 -4.952 1.00 16.55 476 GLY B O 1
ATOM 3773 N N . TRP A 1 477 ? -40.523 22.380 -4.714 1.00 16.95 477 TRP B N 1
ATOM 3774 C CA . TRP A 1 477 ? -39.311 22.942 -5.301 1.00 16.48 477 TRP B CA 1
ATOM 3775 C C . TRP A 1 477 ? -39.583 23.411 -6.727 1.00 17.83 477 TRP B C 1
ATOM 3776 O O . TRP A 1 477 ? -39.198 24.535 -7.103 1.00 14.87 477 TRP B O 1
ATOM 3787 N N . LYS A 1 478 ? -40.212 22.529 -7.508 1.00 19.55 478 LYS B N 1
ATOM 3788 C CA . LYS A 1 478 ? -40.531 22.828 -8.935 1.00 23.79 478 LYS B CA 1
ATOM 3789 C C . LYS A 1 478 ? -41.480 24.024 -9.027 1.00 23.59 478 LYS B C 1
ATOM 3790 O O . LYS A 1 478 ? -41.322 24.846 -9.917 1.00 24.12 478 LYS B O 1
ATOM 3796 N N . GLU A 1 479 ? -42.428 24.128 -8.115 1.00 22.02 479 GLU B N 1
ATOM 3797 C CA . GLU A 1 479 ? -43.321 25.292 -8.109 1.00 25.91 479 GLU B CA 1
ATOM 3798 C C . GLU A 1 479 ? -42.543 26.594 -7.827 1.00 24.23 479 GLU B C 1
ATOM 3799 O O . GLU A 1 479 ? -42.815 27.640 -8.458 1.00 22.59 479 GLU B O 1
ATOM 3805 N N . ALA A 1 480 ? -41.574 26.540 -6.909 1.00 21.96 480 ALA B N 1
ATOM 3806 C CA . ALA A 1 480 ? -40.772 27.729 -6.557 1.00 21.36 480 ALA B CA 1
ATOM 3807 C C . ALA A 1 480 ? -39.890 28.098 -7.738 1.00 21.60 480 ALA B C 1
ATOM 3808 O O . ALA A 1 480 ? -39.750 29.274 -8.068 1.00 20.09 480 ALA B O 1
ATOM 3810 N N . VAL A 1 481 ? -39.356 27.084 -8.405 1.00 21.59 481 VAL B N 1
ATOM 3811 C CA . VAL A 1 481 ? -38.491 27.314 -9.551 1.00 21.33 481 VAL B CA 1
ATOM 3812 C C . VAL A 1 481 ? -39.287 28.077 -10.620 1.00 24.18 481 VAL B C 1
ATOM 3813 O O . VAL A 1 481 ? -38.748 29.025 -11.210 1.00 22.86 481 VAL B O 1
ATOM 3817 N N . LYS A 1 482 ? -40.536 27.673 -10.865 1.00 24.63 482 LYS B N 1
ATOM 3818 C CA . LYS A 1 482 ? -41.389 28.340 -11.880 1.00 30.23 482 LYS B CA 1
ATOM 3819 C C . LYS A 1 482 ? -41.609 29.826 -11.535 1.00 28.41 482 LYS B C 1
ATOM 3820 O O . LYS A 1 482 ? -41.735 30.636 -12.435 1.00 25.15 482 LYS B O 1
ATOM 3826 N N . ARG A 1 483 ? -41.669 30.164 -10.251 1.00 24.20 483 ARG B N 1
ATOM 3827 C CA . ARG A 1 483 ? -41.900 31.531 -9.843 1.00 24.04 483 ARG B CA 1
ATOM 3828 C C . ARG A 1 483 ? -40.622 32.371 -9.956 1.00 22.70 483 ARG B C 1
ATOM 3829 O O . ARG A 1 483 ? -40.715 33.606 -9.865 1.00 21.14 483 ARG B O 1
ATOM 3837 N N . ALA A 1 484 ? -39.463 31.733 -10.141 1.00 21.13 484 ALA B N 1
ATOM 3838 C CA . ALA A 1 484 ? -38.180 32.454 -10.291 1.00 21.21 484 ALA B CA 1
ATOM 3839 C C . ALA A 1 484 ? -37.927 32.838 -11.764 1.00 23.01 484 ALA B C 1
ATOM 3840 O O . ALA A 1 484 ? -37.133 33.740 -12.063 1.00 23.43 484 ALA B O 1
ATOM 3842 N N . MET A 1 485 ? -38.625 32.188 -12.689 1.00 24.51 485 MET B N 1
ATOM 3843 C CA . MET A 1 485 ? -38.309 32.276 -14.112 1.00 28.03 485 MET B CA 1
ATOM 3844 C C . MET A 1 485 ? -38.656 33.665 -14.689 1.00 26.93 485 MET B C 1
ATOM 3845 O O . MET A 1 485 ? -39.653 34.293 -14.297 1.00 29.07 485 MET B O 1
ATOM 3850 N N . GLY A 1 486 ? -37.816 34.140 -15.607 1.00 24.77 486 GLY B N 1
ATOM 3851 C CA . GLY A 1 486 ? -38.080 35.362 -16.379 1.00 26.57 486 GLY B CA 1
ATOM 3852 C C . GLY A 1 486 ? -37.998 36.662 -15.565 1.00 29.11 486 GLY B C 1
ATOM 3853 O O . GLY A 1 486 ? -38.407 37.700 -16.065 1.00 29.48 486 GLY B O 1
ATOM 3854 N N . TRP A 1 487 ? -37.457 36.662 -14.335 1.00 27.19 487 TRP B N 1
ATOM 3855 C CA . TRP A 1 487 ? -37.579 37.842 -13.492 1.00 24.96 487 TRP B CA 1
ATOM 3856 C C . TRP A 1 487 ? -36.786 39.016 -14.080 1.00 27.63 487 TRP B C 1
ATOM 3857 O O . TRP A 1 487 ? -37.301 40.135 -14.105 1.00 25.92 487 TRP B O 1
ATOM 3868 N N . ALA A 1 488 ? -35.565 38.788 -14.563 1.00 28.01 488 ALA B N 1
ATOM 3869 C CA . ALA A 1 488 ? -34.749 39.906 -15.082 1.00 32.64 488 ALA B CA 1
ATOM 3870 C C . ALA A 1 488 ? -35.347 40.527 -16.366 1.00 33.99 488 ALA B C 1
ATOM 3871 O O . ALA A 1 488 ? -34.988 41.638 -16.671 1.00 32.32 488 ALA B O 1
ATOM 3873 N N . LYS A 1 489 ? -36.250 39.863 -17.096 1.00 36.17 489 LYS B N 1
ATOM 3874 C CA . LYS A 1 489 ? -37.035 40.525 -18.168 1.00 40.94 489 LYS B CA 1
ATOM 3875 C C . LYS A 1 489 ? -38.067 41.510 -17.584 1.00 41.85 489 LYS B C 1
ATOM 3876 O O . LYS A 1 489 ? -38.459 42.433 -18.281 1.00 45.00 489 LYS B O 1
ATOM 3882 N N . VAL A 1 490 ? -38.511 41.323 -16.336 1.00 39.58 490 VAL B N 1
ATOM 3883 C CA . VAL A 1 490 ? -39.580 42.141 -15.692 1.00 36.25 490 VAL B CA 1
ATOM 3884 C C . VAL A 1 490 ? -38.961 43.402 -15.088 1.00 37.40 490 VAL B C 1
ATOM 3885 O O . VAL A 1 490 ? -39.643 44.292 -14.668 1.00 50.72 490 VAL B O 1
ATOM 3889 N N . VAL A 1 491 ? -37.653 43.484 -15.087 1.00 43.85 491 VAL B N 1
ATOM 3890 C CA . VAL A 1 491 ? -36.931 44.332 -14.178 1.00 42.03 491 VAL B CA 1
ATOM 3891 C C . VAL A 1 491 ? -35.586 44.674 -14.834 1.00 40.95 491 VAL B C 1
ATOM 3892 O O . VAL A 1 491 ? -35.075 45.787 -14.700 1.00 47.67 491 VAL B O 1
ATOM 3896 N N . GLU B 2 2 ? -4.375 -21.001 -18.522 1.00 45.05 2 GLU C N 1
ATOM 3897 C CA . GLU B 2 2 ? -3.057 -21.225 -19.216 1.00 42.48 2 GLU C CA 1
ATOM 3898 C C . GLU B 2 2 ? -2.929 -20.230 -20.375 1.00 40.25 2 GLU C C 1
ATOM 3899 O O . GLU B 2 2 ? -3.790 -20.171 -21.265 1.00 38.40 2 GLU C O 1
ATOM 3905 N N . LYS B 2 3 ? -1.865 -19.438 -20.363 1.00 39.32 3 LYS C N 1
ATOM 3906 C CA . LYS B 2 3 ? -1.746 -18.354 -21.342 1.00 39.93 3 LYS C CA 1
ATOM 3907 C C . LYS B 2 3 ? -0.381 -18.382 -22.032 1.00 34.03 3 LYS C C 1
ATOM 3908 O O . LYS B 2 3 ? 0.576 -18.917 -21.527 1.00 29.19 3 LYS C O 1
ATOM 3914 N N . PHE B 2 4 ? -0.338 -17.773 -23.215 1.00 34.35 4 PHE C N 1
ATOM 3915 C CA . PHE B 2 4 ? 0.831 -17.807 -24.081 1.00 33.05 4 PHE C CA 1
ATOM 3916 C C . PHE B 2 4 ? 1.095 -16.424 -24.676 1.00 32.48 4 PHE C C 1
ATOM 3917 O O . PHE B 2 4 ? 0.256 -15.522 -24.564 1.00 32.09 4 PHE C O 1
ATOM 3925 N N . VAL B 2 5 ? 2.240 -16.306 -25.343 1.00 28.25 5 VAL C N 1
ATOM 3926 C CA . VAL B 2 5 ? 2.626 -15.099 -26.070 1.00 27.28 5 VAL C CA 1
ATOM 3927 C C . VAL B 2 5 ? 2.750 -15.436 -27.554 1.00 26.94 5 VAL C C 1
ATOM 3928 O O . VAL B 2 5 ? 3.297 -16.479 -27.901 1.00 27.16 5 VAL C O 1
ATOM 3932 N N . LEU B 2 6 ? 2.288 -14.529 -28.406 1.00 23.79 6 LEU C N 1
ATOM 3933 C CA . LEU B 2 6 ? 2.326 -14.731 -29.832 1.00 23.40 6 LEU C CA 1
ATOM 3934 C C . LEU B 2 6 ? 3.284 -13.712 -30.462 1.00 24.93 6 LEU C C 1
ATOM 3935 O O . LEU B 2 6 ? 3.146 -12.503 -30.256 1.00 24.03 6 LEU C O 1
ATOM 3940 N N . SER B 2 7 ? 4.262 -14.217 -31.207 1.00 23.76 7 SER C N 1
ATOM 3941 C CA . SER B 2 7 ? 5.283 -13.394 -31.802 1.00 25.77 7 SER C CA 1
ATOM 3942 C C . SER B 2 7 ? 5.087 -13.374 -33.321 1.00 25.77 7 SER C C 1
ATOM 3943 O O . SER B 2 7 ? 4.872 -14.425 -33.921 1.00 25.46 7 SER C O 1
ATOM 3946 N N . LEU B 2 8 ? 5.113 -12.187 -33.918 1.00 24.72 8 LEU C N 1
ATOM 3947 C CA . LEU B 2 8 ? 5.140 -12.053 -35.378 1.00 25.04 8 LEU C CA 1
ATOM 3948 C C . LEU B 2 8 ? 6.566 -11.679 -35.777 1.00 25.24 8 LEU C C 1
ATOM 3949 O O . LEU B 2 8 ? 7.072 -10.662 -35.289 1.00 23.92 8 LEU C O 1
ATOM 3954 N N . ASP B 2 9 ? 7.195 -12.497 -36.620 1.00 23.94 9 ASP C N 1
ATOM 3955 C CA . ASP B 2 9 ? 8.519 -12.188 -37.180 1.00 26.08 9 ASP C CA 1
ATOM 3956 C C . ASP B 2 9 ? 8.371 -12.022 -38.703 1.00 24.86 9 ASP C C 1
ATOM 3957 O O . ASP B 2 9 ? 8.325 -12.998 -39.453 1.00 25.12 9 ASP C O 1
ATOM 3962 N N . GLU B 2 10 ? 8.329 -10.774 -39.139 1.00 25.61 10 GLU C N 1
ATOM 3963 C CA . GLU B 2 10 ? 8.064 -10.398 -40.530 1.00 26.09 10 GLU C CA 1
ATOM 3964 C C . GLU B 2 10 ? 9.401 -10.193 -41.236 1.00 24.46 10 GLU C C 1
ATOM 3965 O O . GLU B 2 10 ? 9.931 -9.094 -41.247 1.00 24.88 10 GLU C O 1
ATOM 3971 N N . GLY B 2 11 ? 9.958 -11.249 -41.792 1.00 23.46 11 GLY C N 1
ATOM 3972 C CA . GLY B 2 11 ? 11.289 -11.129 -42.385 1.00 25.60 11 GLY C CA 1
ATOM 3973 C C . GLY B 2 11 ? 11.253 -10.627 -43.827 1.00 26.81 11 GLY C C 1
ATOM 3974 O O . GLY B 2 11 ? 10.192 -10.273 -44.371 1.00 29.67 11 GLY C O 1
ATOM 3975 N N . THR B 2 12 ? 12.411 -10.640 -44.470 1.00 24.69 12 THR C N 1
ATOM 3976 C CA . THR B 2 12 ? 12.555 -10.115 -45.817 1.00 26.29 12 THR C CA 1
ATOM 3977 C C . THR B 2 12 ? 11.806 -10.963 -46.855 1.00 26.39 12 THR C C 1
ATOM 3978 O O . THR B 2 12 ? 11.264 -10.409 -47.809 1.00 26.47 12 THR C O 1
ATOM 3982 N N . THR B 2 13 ? 11.788 -12.278 -46.708 1.00 26.77 13 THR C N 1
ATOM 3983 C CA . THR B 2 13 ? 11.239 -13.176 -47.754 1.00 30.16 13 THR C CA 1
ATOM 3984 C C . THR B 2 13 ? 10.079 -14.006 -47.196 1.00 30.58 13 THR C C 1
ATOM 3985 O O . THR B 2 13 ? 9.416 -14.733 -47.945 1.00 31.34 13 THR C O 1
ATOM 3989 N N . SER B 2 14 ? 9.788 -13.854 -45.911 1.00 29.88 14 SER C N 1
ATOM 3990 C CA . SER B 2 14 ? 8.952 -14.812 -45.224 1.00 31.46 14 SER C CA 1
ATOM 3991 C C . SER B 2 14 ? 8.360 -14.188 -43.950 1.00 29.45 14 SER C C 1
ATOM 3992 O O . SER B 2 14 ? 9.051 -13.509 -43.220 1.00 31.32 14 SER C O 1
ATOM 3995 N N . ALA B 2 15 ? 7.089 -14.460 -43.690 1.00 29.56 15 ALA C N 1
ATOM 3996 C CA . ALA B 2 15 ? 6.409 -14.028 -42.492 1.00 30.08 15 ALA C CA 1
ATOM 3997 C C . ALA B 2 15 ? 6.116 -15.230 -41.589 1.00 29.87 15 ALA C C 1
ATOM 3998 O O . ALA B 2 15 ? 5.505 -16.194 -42.024 1.00 30.81 15 ALA C O 1
ATOM 4000 N N . ARG B 2 16 ? 6.499 -15.123 -40.321 1.00 28.54 16 ARG C N 1
ATOM 4001 C CA . ARG B 2 16 ? 6.380 -16.196 -39.332 1.00 29.32 16 ARG C CA 1
ATOM 4002 C C . ARG B 2 16 ? 5.476 -15.755 -38.190 1.00 25.19 16 ARG C C 1
ATOM 4003 O O . ARG B 2 16 ? 5.502 -14.589 -37.825 1.00 21.29 16 ARG C O 1
ATOM 4011 N N . ALA B 2 17 ? 4.838 -16.737 -37.564 1.00 25.87 17 ALA C N 1
ATOM 4012 C CA . ALA B 2 17 ? 4.137 -16.575 -36.281 1.00 27.41 17 ALA C CA 1
ATOM 4013 C C . ALA B 2 17 ? 4.496 -17.741 -35.355 1.00 27.60 17 ALA C C 1
ATOM 4014 O O . ALA B 2 17 ? 4.527 -18.876 -35.799 1.00 26.50 17 ALA C O 1
ATOM 4016 N N . ILE B 2 18 ? 4.740 -17.449 -34.079 1.00 27.26 18 ILE C N 1
ATOM 4017 C CA . ILE B 2 18 ? 5.098 -18.478 -33.105 1.00 28.70 18 ILE C CA 1
ATOM 4018 C C . ILE B 2 18 ? 4.364 -18.190 -31.791 1.00 30.27 18 ILE C C 1
ATOM 4019 O O . ILE B 2 18 ? 4.342 -17.029 -31.306 1.00 28.77 18 ILE C O 1
ATOM 4024 N N . ILE B 2 19 ? 3.786 -19.247 -31.222 1.00 30.25 19 ILE C N 1
ATOM 4025 C CA . ILE B 2 19 ? 3.190 -19.193 -29.903 1.00 31.95 19 ILE C CA 1
ATOM 4026 C C . ILE B 2 19 ? 4.137 -19.851 -28.897 1.00 30.75 19 ILE C C 1
ATOM 4027 O O . ILE B 2 19 ? 4.480 -21.010 -29.035 1.00 31.81 19 ILE C O 1
ATOM 4032 N N . PHE B 2 20 ? 4.529 -19.084 -27.898 1.00 27.92 20 PHE C N 1
ATOM 4033 C CA . PHE B 2 20 ? 5.470 -19.501 -26.877 1.00 29.04 20 PHE C CA 1
ATOM 4034 C C . PHE B 2 20 ? 4.771 -19.548 -25.513 1.00 28.78 20 PHE C C 1
ATOM 4035 O O . PHE B 2 20 ? 3.809 -18.813 -25.281 1.00 25.74 20 PHE C O 1
ATOM 4043 N N . ASP B 2 21 ? 5.321 -20.351 -24.612 1.00 29.47 21 ASP C N 1
ATOM 4044 C CA . ASP B 2 21 ? 4.914 -20.349 -23.205 1.00 30.79 21 ASP C CA 1
ATOM 4045 C C . ASP B 2 21 ? 6.060 -19.760 -22.395 1.00 30.07 21 ASP C C 1
ATOM 4046 O O . ASP B 2 21 ? 7.114 -19.404 -22.967 1.00 28.67 21 ASP C O 1
ATOM 4051 N N . ARG B 2 22 ? 5.857 -19.722 -21.075 1.00 32.83 22 ARG C N 1
ATOM 4052 C CA . ARG B 2 22 ? 6.811 -19.138 -20.124 1.00 34.07 22 ARG C CA 1
ATOM 4053 C C . ARG B 2 22 ? 8.182 -19.810 -20.248 1.00 33.52 22 ARG C C 1
ATOM 4054 O O . ARG B 2 22 ? 9.200 -19.158 -20.036 1.00 33.12 22 ARG C O 1
ATOM 4062 N N . GLU B 2 23 ? 8.204 -21.099 -20.580 1.00 35.21 23 GLU C N 1
ATOM 4063 C CA . GLU B 2 23 ? 9.452 -21.875 -20.658 1.00 39.83 23 GLU C CA 1
ATOM 4064 C C . GLU B 2 23 ? 10.168 -21.677 -22.011 1.00 41.50 23 GLU C C 1
ATOM 4065 O O . GLU B 2 23 ? 11.208 -22.280 -22.242 1.00 43.88 23 GLU C O 1
ATOM 4071 N N . SER B 2 24 ? 9.633 -20.841 -22.896 1.00 40.90 24 SER C N 1
ATOM 4072 C CA . SER B 2 24 ? 10.126 -20.651 -24.271 1.00 37.80 24 SER C CA 1
ATOM 4073 C C . SER B 2 24 ? 9.938 -21.923 -25.101 1.00 38.17 24 SER C C 1
ATOM 4074 O O . SER B 2 24 ? 10.571 -22.054 -26.153 1.00 36.81 24 SER C O 1
ATOM 4077 N N . ASN B 2 25 ? 9.032 -22.816 -24.683 1.00 38.36 25 ASN C N 1
ATOM 4078 C CA . ASN B 2 25 ? 8.580 -23.909 -25.564 1.00 36.51 25 ASN C CA 1
ATOM 4079 C C . ASN B 2 25 ? 7.696 -23.354 -26.682 1.00 34.80 25 ASN C C 1
ATOM 4080 O O . ASN B 2 25 ? 6.809 -22.553 -26.441 1.00 35.07 25 ASN C O 1
ATOM 4085 N N . ILE B 2 26 ? 7.880 -23.870 -27.882 1.00 34.44 26 ILE C N 1
ATOM 4086 C CA . ILE B 2 26 ? 7.022 -23.531 -29.011 1.00 33.40 26 ILE C CA 1
ATOM 4087 C C . ILE B 2 26 ? 5.831 -24.487 -29.029 1.00 35.49 26 ILE C C 1
ATOM 4088 O O . ILE B 2 26 ? 6.030 -25.686 -29.177 1.00 34.06 26 ILE C O 1
ATOM 4093 N N . HIS B 2 27 ? 4.615 -23.939 -28.909 1.00 32.04 27 HIS C N 1
ATOM 4094 C CA . HIS B 2 27 ? 3.401 -24.713 -28.992 1.00 31.91 27 HIS C CA 1
ATOM 4095 C C . HIS B 2 27 ? 2.828 -24.663 -30.408 1.00 32.19 27 HIS C C 1
ATOM 4096 O O . HIS B 2 27 ? 2.015 -25.517 -30.777 1.00 32.43 27 HIS C O 1
ATOM 4103 N N . GLY B 2 28 ? 3.184 -23.647 -31.183 1.00 31.73 28 GLY C N 1
ATOM 4104 C CA . GLY B 2 28 ? 2.643 -23.557 -32.537 1.00 33.12 28 GLY C CA 1
ATOM 4105 C C . GLY B 2 28 ? 3.462 -22.622 -33.397 1.00 32.27 28 GLY C C 1
ATOM 4106 O O . GLY B 2 28 ? 3.984 -21.633 -32.885 1.00 32.66 28 GLY C O 1
ATOM 4107 N N . ILE B 2 29 ? 3.579 -22.946 -34.682 1.00 32.70 29 ILE C N 1
ATOM 4108 C CA . ILE B 2 29 ? 4.350 -22.146 -35.642 1.00 33.62 29 ILE C CA 1
ATOM 4109 C C . ILE B 2 29 ? 3.541 -22.034 -36.932 1.00 34.53 29 ILE C C 1
ATOM 4110 O O . ILE B 2 29 ? 2.718 -22.893 -37.258 1.00 34.65 29 ILE C O 1
ATOM 4115 N N . GLY B 2 30 ? 3.797 -20.947 -37.644 1.00 31.38 30 GLY C N 1
ATOM 4116 C CA . GLY B 2 30 ? 3.251 -20.710 -38.966 1.00 28.61 30 GLY C CA 1
ATOM 4117 C C . GLY B 2 30 ? 4.222 -19.861 -39.753 1.00 30.27 30 GLY C C 1
ATOM 4118 O O . GLY B 2 30 ? 4.979 -19.059 -39.154 1.00 30.42 30 GLY C O 1
ATOM 4119 N N . GLN B 2 31 ? 4.230 -20.036 -41.067 1.00 28.66 31 GLN C N 1
ATOM 4120 C CA . GLN B 2 31 ? 5.218 -19.382 -41.873 1.00 31.10 31 GLN C CA 1
ATOM 4121 C C . GLN B 2 31 ? 4.799 -19.409 -43.339 1.00 31.85 31 GLN C C 1
ATOM 4122 O O . GLN B 2 31 ? 4.452 -20.461 -43.858 1.00 35.26 31 GLN C O 1
ATOM 4128 N N . TYR B 2 32 ? 4.887 -18.271 -44.007 1.00 30.60 32 TYR C N 1
ATOM 4129 C CA . TYR B 2 32 ? 4.587 -18.212 -45.419 1.00 30.01 32 TYR C CA 1
ATOM 4130 C C . TYR B 2 32 ? 5.503 -17.206 -46.097 1.00 31.88 32 TYR C C 1
ATOM 4131 O O . TYR B 2 32 ? 5.600 -16.069 -45.670 1.00 33.32 32 TYR C O 1
ATOM 4140 N N . GLU B 2 33 ? 6.130 -17.662 -47.170 1.00 31.26 33 GLU C N 1
ATOM 4141 C CA . GLU B 2 33 ? 6.914 -16.833 -48.046 1.00 33.48 33 GLU C CA 1
ATOM 4142 C C . GLU B 2 33 ? 6.033 -15.797 -48.747 1.00 29.78 33 GLU C C 1
ATOM 4143 O O . GLU B 2 33 ? 4.846 -15.918 -48.772 1.00 29.74 33 GLU C O 1
ATOM 4149 N N . PHE B 2 34 ? 6.631 -14.761 -49.308 1.00 28.94 34 PHE C N 1
ATOM 4150 C CA . PHE B 2 34 ? 5.848 -13.846 -50.102 1.00 29.84 34 PHE C CA 1
ATOM 4151 C C . PHE B 2 34 ? 6.729 -13.302 -51.233 1.00 29.14 34 PHE C C 1
ATOM 4152 O O . PHE B 2 34 ? 7.942 -13.262 -51.105 1.00 28.55 34 PHE C O 1
ATOM 4160 N N . PRO B 2 35 ? 6.092 -12.859 -52.335 1.00 32.60 35 PRO C N 1
ATOM 4161 C CA . PRO B 2 35 ? 6.818 -12.498 -53.550 1.00 32.16 35 PRO C CA 1
ATOM 4162 C C . PRO B 2 35 ? 7.783 -11.320 -53.355 1.00 33.47 35 PRO C C 1
ATOM 4163 O O . PRO B 2 35 ? 7.444 -10.320 -52.688 1.00 33.56 35 PRO C O 1
ATOM 4167 N N . GLN B 2 36 ? 8.975 -11.479 -53.920 1.00 30.33 36 GLN C N 1
ATOM 4168 C CA . GLN B 2 36 ? 9.975 -10.448 -53.958 1.00 31.93 36 GLN C CA 1
ATOM 4169 C C . GLN B 2 36 ? 9.906 -9.761 -55.325 1.00 34.45 36 GLN C C 1
ATOM 4170 O O . GLN B 2 36 ? 10.083 -10.409 -56.348 1.00 35.39 36 GLN C O 1
ATOM 4176 N N . HIS B 2 37 ? 9.629 -8.468 -55.354 1.00 34.34 37 HIS C N 1
ATOM 4177 C CA . HIS B 2 37 ? 9.435 -7.807 -56.621 1.00 35.56 37 HIS C CA 1
ATOM 4178 C C . HIS B 2 37 ? 10.751 -7.120 -56.991 1.00 33.89 37 HIS C C 1
ATOM 4179 O O . HIS B 2 37 ? 11.289 -6.387 -56.202 1.00 34.53 37 HIS C O 1
ATOM 4186 N N . TYR B 2 38 ? 11.248 -7.364 -58.195 1.00 37.21 38 TYR C N 1
ATOM 4187 C CA . TYR B 2 38 ? 12.403 -6.648 -58.726 1.00 39.52 38 TYR C CA 1
ATOM 4188 C C . TYR B 2 38 ? 12.024 -5.890 -60.015 1.00 40.87 38 TYR C C 1
ATOM 4189 O O . TYR B 2 38 ? 12.264 -6.368 -61.095 1.00 41.53 38 TYR C O 1
ATOM 4198 N N . PRO B 2 39 ? 11.465 -4.680 -59.924 1.00 45.20 39 PRO C N 1
ATOM 4199 C CA . PRO B 2 39 ? 11.117 -3.985 -61.184 1.00 46.79 39 PRO C CA 1
ATOM 4200 C C . PRO B 2 39 ? 12.305 -3.405 -61.978 1.00 49.04 39 PRO C C 1
ATOM 4201 O O . PRO B 2 39 ? 12.110 -2.966 -63.093 1.00 52.60 39 PRO C O 1
ATOM 4205 N N . ARG B 2 40 ? 13.520 -3.428 -61.447 1.00 53.42 40 ARG C N 1
ATOM 4206 C CA . ARG B 2 40 ? 14.677 -2.862 -62.140 1.00 53.16 40 ARG C CA 1
ATOM 4207 C C . ARG B 2 40 ? 15.965 -3.435 -61.541 1.00 55.61 40 ARG C C 1
ATOM 4208 O O . ARG B 2 40 ? 15.959 -3.929 -60.424 1.00 56.11 40 ARG C O 1
ATOM 4216 N N . PRO B 2 41 ? 17.072 -3.362 -62.288 1.00 56.93 41 PRO C N 1
ATOM 4217 C CA . PRO B 2 41 ? 18.353 -3.794 -61.775 1.00 54.41 41 PRO C CA 1
ATOM 4218 C C . PRO B 2 41 ? 18.696 -3.122 -60.433 1.00 51.23 41 PRO C C 1
ATOM 4219 O O . PRO B 2 41 ? 18.932 -1.922 -60.390 1.00 50.37 41 PRO C O 1
ATOM 4223 N N . GLY B 2 42 ? 18.720 -3.906 -59.357 1.00 45.17 42 GLY C N 1
ATOM 4224 C CA . GLY B 2 42 ? 19.115 -3.414 -58.053 1.00 41.46 42 GLY C CA 1
ATOM 4225 C C . GLY B 2 42 ? 17.964 -2.749 -57.312 1.00 39.92 42 GLY C C 1
ATOM 4226 O O . GLY B 2 42 ? 18.193 -2.143 -56.284 1.00 40.82 42 GLY C O 1
ATOM 4227 N N . TRP B 2 43 ? 16.738 -2.864 -57.835 1.00 39.83 43 TRP C N 1
ATOM 4228 C CA . TRP B 2 43 ? 15.529 -2.361 -57.185 1.00 37.32 43 TRP C CA 1
ATOM 4229 C C . TRP B 2 43 ? 14.813 -3.536 -56.514 1.00 36.96 43 TRP C C 1
ATOM 4230 O O . TRP B 2 43 ? 14.757 -4.633 -57.087 1.00 34.41 43 TRP C O 1
ATOM 4241 N N . VAL B 2 44 ? 14.300 -3.306 -55.292 1.00 34.49 44 VAL C N 1
ATOM 4242 C CA . VAL B 2 44 ? 13.582 -4.347 -54.540 1.00 32.43 44 VAL C CA 1
ATOM 4243 C C . VAL B 2 44 ? 12.317 -3.772 -53.871 1.00 29.51 44 VAL C C 1
ATOM 4244 O O . VAL B 2 44 ? 12.371 -2.811 -53.105 1.00 26.85 44 VAL C O 1
ATOM 4248 N N . GLU B 2 45 ? 11.178 -4.403 -54.126 1.00 27.56 45 GLU C N 1
ATOM 4249 C CA . GLU B 2 45 ? 9.921 -3.961 -53.554 1.00 30.18 45 GLU C CA 1
ATOM 4250 C C . GLU B 2 45 ? 9.168 -5.145 -52.934 1.00 30.39 45 GLU C C 1
ATOM 4251 O O . GLU B 2 45 ? 9.264 -6.303 -53.387 1.00 31.12 45 GLU C O 1
ATOM 4257 N N . HIS B 2 46 ? 8.388 -4.821 -51.906 1.00 31.07 46 HIS C N 1
ATOM 4258 C CA . HIS B 2 46 ? 7.361 -5.723 -51.393 1.00 32.24 46 HIS C CA 1
ATOM 4259 C C . HIS B 2 46 ? 5.987 -5.074 -51.582 1.00 31.18 46 HIS C C 1
ATOM 4260 O O . HIS B 2 46 ? 5.847 -3.857 -51.531 1.00 28.71 46 HIS C O 1
ATOM 4267 N N . ASN B 2 47 ? 5.002 -5.923 -51.853 1.00 32.65 47 ASN C N 1
ATOM 4268 C CA . ASN B 2 47 ? 3.614 -5.540 -51.812 1.00 33.36 47 ASN C CA 1
ATOM 4269 C C . ASN B 2 47 ? 3.133 -5.741 -50.371 1.00 31.98 47 ASN C C 1
ATOM 4270 O O . ASN B 2 47 ? 3.070 -6.873 -49.890 1.00 30.32 47 ASN C O 1
ATOM 4275 N N . PRO B 2 48 ? 2.797 -4.638 -49.681 1.00 32.31 48 PRO C N 1
ATOM 4276 C CA . PRO B 2 48 ? 2.363 -4.720 -48.283 1.00 31.61 48 PRO C CA 1
ATOM 4277 C C . PRO B 2 48 ? 1.136 -5.615 -48.073 1.00 33.07 48 PRO C C 1
ATOM 4278 O O . PRO B 2 48 ? 0.988 -6.192 -46.984 1.00 36.78 48 PRO C O 1
ATOM 4282 N N . GLU B 2 49 ? 0.279 -5.752 -49.082 1.00 33.86 49 GLU C N 1
ATOM 4283 C CA . GLU B 2 49 ? -0.900 -6.595 -48.933 1.00 35.57 49 GLU C CA 1
ATOM 4284 C C . GLU B 2 49 ? -0.489 -8.064 -48.848 1.00 34.59 49 GLU C C 1
ATOM 4285 O O . GLU B 2 49 ? -1.097 -8.816 -48.092 1.00 36.65 49 GLU C O 1
ATOM 4291 N N . GLU B 2 50 ? 0.526 -8.442 -49.623 1.00 36.91 50 GLU C N 1
ATOM 4292 C CA . GLU B 2 50 ? 1.060 -9.807 -49.663 1.00 35.42 50 GLU C CA 1
ATOM 4293 C C . GLU B 2 50 ? 1.717 -10.131 -48.315 1.00 33.45 50 GLU C C 1
ATOM 4294 O O . GLU B 2 50 ? 1.505 -11.224 -47.762 1.00 29.73 50 GLU C O 1
ATOM 4300 N N . ILE B 2 51 ? 2.499 -9.180 -47.794 1.00 32.34 51 ILE C N 1
ATOM 4301 C CA . ILE B 2 51 ? 3.148 -9.355 -46.480 1.00 31.59 51 ILE C CA 1
ATOM 4302 C C . ILE B 2 51 ? 2.047 -9.612 -45.460 1.00 30.18 51 ILE C C 1
ATOM 4303 O O . ILE B 2 51 ? 2.153 -10.492 -44.618 1.00 26.12 51 ILE C O 1
ATOM 4308 N N . TRP B 2 52 ? 0.981 -8.829 -45.589 1.00 30.86 52 TRP C N 1
ATOM 4309 C CA . TRP B 2 52 ? -0.077 -8.867 -44.616 1.00 30.46 52 TRP C CA 1
ATOM 4310 C C . TRP B 2 52 ? -0.813 -10.204 -44.718 1.00 29.00 52 TRP C C 1
ATOM 4311 O O . TRP B 2 52 ? -1.067 -10.848 -43.694 1.00 24.35 52 TRP C O 1
ATOM 4322 N N . ASP B 2 53 ? -1.101 -10.640 -45.944 1.00 30.80 53 ASP C N 1
ATOM 4323 C CA . ASP B 2 53 ? -1.756 -11.936 -46.147 1.00 33.40 53 ASP C CA 1
ATOM 4324 C C . ASP B 2 53 ? -0.920 -13.078 -45.560 1.00 30.31 53 ASP C C 1
ATOM 4325 O O . ASP B 2 53 ? -1.448 -13.995 -44.902 1.00 27.18 53 ASP C O 1
ATOM 4330 N N . ALA B 2 54 ? 0.382 -13.020 -45.843 1.00 29.76 54 ALA C N 1
ATOM 4331 C CA . ALA B 2 54 ? 1.320 -14.031 -45.391 1.00 27.19 54 ALA C CA 1
ATOM 4332 C C . ALA B 2 54 ? 1.349 -14.060 -43.862 1.00 24.97 54 ALA C C 1
ATOM 4333 O O . ALA B 2 54 ? 1.281 -15.122 -43.240 1.00 23.52 54 ALA C O 1
ATOM 4335 N N . GLN B 2 55 ? 1.450 -12.879 -43.269 1.00 25.61 55 GLN C N 1
ATOM 4336 C CA . GLN B 2 55 ? 1.561 -12.748 -41.806 1.00 27.67 55 GLN C CA 1
ATOM 4337 C C . GLN B 2 55 ? 0.309 -13.284 -41.106 1.00 28.09 55 GLN C C 1
ATOM 4338 O O . GLN B 2 55 ? 0.400 -14.070 -40.172 1.00 27.89 55 GLN C O 1
ATOM 4344 N N . LEU B 2 56 ? -0.849 -12.851 -41.578 1.00 31.15 56 LEU C N 1
ATOM 4345 C CA . LEU B 2 56 ? -2.147 -13.268 -41.019 1.00 33.22 56 LEU C CA 1
ATOM 4346 C C . LEU B 2 56 ? -2.306 -14.787 -41.147 1.00 31.16 56 LEU C C 1
ATOM 4347 O O . LEU B 2 56 ? -2.677 -15.455 -40.197 1.00 34.13 56 LEU C O 1
ATOM 4352 N N . ARG B 2 57 ? -1.983 -15.333 -42.305 1.00 31.59 57 ARG C N 1
ATOM 4353 C CA . ARG B 2 57 ? -2.077 -16.769 -42.510 1.00 33.91 57 ARG C CA 1
ATOM 4354 C C . ARG B 2 57 ? -1.109 -17.492 -41.563 1.00 31.69 57 ARG C C 1
ATOM 4355 O O . ARG B 2 57 ? -1.478 -18.555 -40.999 1.00 28.49 57 ARG C O 1
ATOM 4363 N N . ALA B 2 58 ? 0.102 -16.923 -41.376 1.00 30.03 58 ALA C N 1
ATOM 4364 C CA . ALA B 2 58 ? 1.084 -17.476 -40.406 1.00 30.24 58 ALA C CA 1
ATOM 4365 C C . ALA B 2 58 ? 0.481 -17.501 -38.995 1.00 29.43 58 ALA C C 1
ATOM 4366 O O . ALA B 2 58 ? 0.585 -18.534 -38.303 1.00 25.40 58 ALA C O 1
ATOM 4368 N N . ILE B 2 59 ? -0.144 -16.385 -38.580 1.00 29.15 59 ILE C N 1
ATOM 4369 C CA . ILE B 2 59 ? -0.777 -16.302 -37.243 1.00 30.38 59 ILE C CA 1
ATOM 4370 C C . ILE B 2 59 ? -1.808 -17.434 -37.096 1.00 34.53 59 ILE C C 1
ATOM 4371 O O . ILE B 2 59 ? -1.840 -18.146 -36.079 1.00 31.83 59 ILE C O 1
ATOM 4376 N N . LYS B 2 60 ? -2.650 -17.592 -38.110 1.00 39.49 60 LYS C N 1
ATOM 4377 C CA . LYS B 2 60 ? -3.794 -18.530 -38.031 1.00 42.23 60 LYS C CA 1
ATOM 4378 C C . LYS B 2 60 ? -3.288 -19.969 -37.904 1.00 37.28 60 LYS C C 1
ATOM 4379 O O . LYS B 2 60 ? -3.799 -20.747 -37.088 1.00 36.65 60 LYS C O 1
ATOM 4385 N N . ASP B 2 61 ? -2.256 -20.297 -38.660 1.00 35.74 61 ASP C N 1
ATOM 4386 C CA . ASP B 2 61 ? -1.622 -21.603 -38.533 1.00 35.66 61 ASP C CA 1
ATOM 4387 C C . ASP B 2 61 ? -1.059 -21.800 -37.116 1.00 35.27 61 ASP C C 1
ATOM 4388 O O . ASP B 2 61 ? -1.146 -22.915 -36.550 1.00 33.98 61 ASP C O 1
ATOM 4393 N N . ALA B 2 62 ? -0.450 -20.756 -36.559 1.00 29.87 62 ALA C N 1
ATOM 4394 C CA . ALA B 2 62 ? 0.243 -20.911 -35.310 1.00 30.31 62 ALA C CA 1
ATOM 4395 C C . ALA B 2 62 ? -0.784 -21.189 -34.222 1.00 29.54 62 ALA C C 1
ATOM 4396 O O . ALA B 2 62 ? -0.537 -22.003 -33.347 1.00 26.77 62 ALA C O 1
ATOM 4398 N N . ILE B 2 63 ? -1.906 -20.479 -34.281 1.00 31.18 63 ILE C N 1
ATOM 4399 C CA . ILE B 2 63 ? -2.943 -20.652 -33.275 1.00 33.72 63 ILE C CA 1
ATOM 4400 C C . ILE B 2 63 ? -3.580 -22.046 -33.455 1.00 34.74 63 ILE C C 1
ATOM 4401 O O . ILE B 2 63 ? -3.740 -22.757 -32.484 1.00 32.73 63 ILE C O 1
ATOM 4406 N N . GLN B 2 64 ? -3.907 -22.438 -34.680 1.00 40.11 64 GLN C N 1
ATOM 4407 C CA . GLN B 2 64 ? -4.460 -23.788 -34.955 1.00 46.96 64 GLN C CA 1
ATOM 4408 C C . GLN B 2 64 ? -3.534 -24.864 -34.375 1.00 44.34 64 GLN C C 1
ATOM 4409 O O . GLN B 2 64 ? -3.984 -25.717 -33.623 1.00 44.98 64 GLN C O 1
ATOM 4415 N N . SER B 2 65 ? -2.251 -24.836 -34.715 1.00 42.55 65 SER C N 1
ATOM 4416 C CA . SER B 2 65 ? -1.403 -25.958 -34.338 1.00 41.02 65 SER C CA 1
ATOM 4417 C C . SER B 2 65 ? -1.108 -25.900 -32.830 1.00 42.21 65 SER C C 1
ATOM 4418 O O . SER B 2 65 ? -0.867 -26.931 -32.232 1.00 40.43 65 SER C O 1
ATOM 4421 N N . ALA B 2 66 ? -1.206 -24.722 -32.201 1.00 41.29 66 ALA C N 1
ATOM 4422 C CA . ALA B 2 66 ? -1.007 -24.609 -30.749 1.00 40.19 66 ALA C CA 1
ATOM 4423 C C . ALA B 2 66 ? -2.200 -25.203 -29.991 1.00 42.82 66 ALA C C 1
ATOM 4424 O O . ALA B 2 66 ? -2.061 -25.539 -28.804 1.00 42.29 66 ALA C O 1
ATOM 4426 N N . ARG B 2 67 ? -3.369 -25.259 -30.624 1.00 43.29 67 ARG C N 1
ATOM 4427 C CA . ARG B 2 67 ? -4.537 -25.899 -30.004 1.00 49.41 67 ARG C CA 1
ATOM 4428 C C . ARG B 2 67 ? -5.212 -24.945 -29.005 1.00 44.61 67 ARG C C 1
ATOM 4429 O O . ARG B 2 67 ? -5.924 -25.419 -28.126 1.00 45.71 67 ARG C O 1
ATOM 4437 N N . ILE B 2 68 ? -5.029 -23.625 -29.143 1.00 43.51 68 ILE C N 1
ATOM 4438 C CA . ILE B 2 68 ? -5.419 -22.674 -28.056 1.00 41.59 68 ILE C CA 1
ATOM 4439 C C . ILE B 2 68 ? -6.601 -21.806 -28.500 1.00 37.71 68 ILE C C 1
ATOM 4440 O O . ILE B 2 68 ? -6.918 -21.719 -29.681 1.00 34.16 68 ILE C O 1
ATOM 4445 N N . GLU B 2 69 ? -7.246 -21.170 -27.531 1.00 36.31 69 GLU C N 1
ATOM 4446 C CA . GLU B 2 69 ? -8.202 -20.098 -27.861 1.00 42.66 69 GLU C CA 1
ATOM 4447 C C . GLU B 2 69 ? -7.446 -18.769 -27.995 1.00 39.24 69 GLU C C 1
ATOM 4448 O O . GLU B 2 69 ? -6.383 -18.597 -27.413 1.00 36.89 69 GLU C O 1
ATOM 4454 N N . PRO B 2 70 ? -7.983 -17.844 -28.801 1.00 41.24 70 PRO C N 1
ATOM 4455 C CA . PRO B 2 70 ? -7.424 -16.502 -28.939 1.00 41.03 70 PRO C CA 1
ATOM 4456 C C . PRO B 2 70 ? -7.284 -15.764 -27.595 1.00 38.31 70 PRO C C 1
ATOM 4457 O O . PRO B 2 70 ? -6.330 -15.010 -27.420 1.00 36.10 70 PRO C O 1
ATOM 4461 N N . ASN B 2 71 ? -8.201 -15.994 -26.660 1.00 34.59 71 ASN C N 1
ATOM 4462 C CA . ASN B 2 71 ? -8.188 -15.279 -25.396 1.00 36.90 71 ASN C CA 1
ATOM 4463 C C . ASN B 2 71 ? -7.080 -15.848 -24.504 1.00 34.25 71 ASN C C 1
ATOM 4464 O O . ASN B 2 71 ? -6.764 -15.261 -23.492 1.00 34.78 71 ASN C O 1
ATOM 4469 N N . GLN B 2 72 ? -6.454 -16.949 -24.913 1.00 33.63 72 GLN C N 1
ATOM 4470 C CA . GLN B 2 72 ? -5.322 -17.496 -24.185 1.00 33.44 72 GLN C CA 1
ATOM 4471 C C . GLN B 2 72 ? -4.004 -16.807 -24.575 1.00 33.86 72 GLN C C 1
ATOM 4472 O O . GLN B 2 72 ? -2.967 -17.063 -23.934 1.00 36.56 72 GLN C O 1
ATOM 4478 N N . ILE B 2 73 ? -4.025 -15.946 -25.587 1.00 31.97 73 ILE C N 1
ATOM 4479 C CA . ILE B 2 73 ? -2.856 -15.134 -25.964 1.00 32.41 73 ILE C CA 1
ATOM 4480 C C . ILE B 2 73 ? -2.806 -13.899 -25.050 1.00 31.29 73 ILE C C 1
ATOM 4481 O O . ILE B 2 73 ? -3.637 -12.985 -25.188 1.00 31.00 73 ILE C O 1
ATOM 4486 N N . ALA B 2 74 ? -1.835 -13.859 -24.128 1.00 31.82 74 ALA C N 1
ATOM 4487 C CA . ALA B 2 74 ? -1.665 -12.735 -23.186 1.00 28.65 74 ALA C CA 1
ATOM 4488 C C . ALA B 2 74 ? -1.097 -11.498 -23.895 1.00 28.58 74 ALA C C 1
ATOM 4489 O O . ALA B 2 74 ? -1.408 -10.385 -23.471 1.00 27.47 74 ALA C O 1
ATOM 4491 N N . ALA B 2 75 ? -0.293 -11.671 -24.954 1.00 25.08 75 ALA C N 1
ATOM 4492 C CA . ALA B 2 75 ? 0.279 -10.514 -25.635 1.00 25.40 75 ALA C CA 1
ATOM 4493 C C . ALA B 2 75 ? 0.824 -10.910 -27.009 1.00 25.70 75 ALA C C 1
ATOM 4494 O O . ALA B 2 75 ? 1.086 -12.090 -27.243 1.00 25.50 75 ALA C O 1
ATOM 4496 N N . ILE B 2 76 ? 1.007 -9.885 -27.867 1.00 23.31 76 ILE C N 1
ATOM 4497 C CA . ILE B 2 76 ? 1.626 -9.980 -29.185 1.00 21.34 76 ILE C CA 1
ATOM 4498 C C . ILE B 2 76 ? 2.895 -9.107 -29.265 1.00 20.28 76 ILE C C 1
ATOM 4499 O O . ILE B 2 76 ? 2.907 -7.883 -28.962 1.00 19.98 76 ILE C O 1
ATOM 4504 N N . GLY B 2 77 ? 3.989 -9.748 -29.665 1.00 18.79 77 GLY C N 1
ATOM 4505 C CA . GLY B 2 77 ? 5.218 -9.067 -30.027 1.00 19.66 77 GLY C CA 1
ATOM 4506 C C . GLY B 2 77 ? 5.392 -9.004 -31.537 1.00 20.82 77 GLY C C 1
ATOM 4507 O O . GLY B 2 77 ? 5.054 -9.934 -32.215 1.00 23.06 77 GLY C O 1
ATOM 4508 N N . VAL B 2 78 ? 5.913 -7.892 -32.045 1.00 22.63 78 VAL C N 1
ATOM 4509 C CA . VAL B 2 78 ? 6.146 -7.644 -33.471 1.00 21.26 78 VAL C CA 1
ATOM 4510 C C . VAL B 2 78 ? 7.645 -7.376 -33.677 1.00 21.24 78 VAL C C 1
ATOM 4511 O O . VAL B 2 78 ? 8.250 -6.638 -32.915 1.00 20.56 78 VAL C O 1
ATOM 4515 N N . THR B 2 79 ? 8.242 -8.027 -34.667 1.00 19.97 79 THR C N 1
ATOM 4516 C CA . THR B 2 79 ? 9.600 -7.739 -35.113 1.00 22.46 79 THR C CA 1
ATOM 4517 C C . THR B 2 79 ? 9.646 -7.908 -36.634 1.00 22.17 79 THR C C 1
ATOM 4518 O O . THR B 2 79 ? 8.754 -8.524 -37.227 1.00 24.29 79 THR C O 1
ATOM 4522 N N . ASN B 2 80 ? 10.642 -7.336 -37.275 1.00 22.62 80 ASN C N 1
ATOM 4523 C CA . ASN B 2 80 ? 10.497 -7.056 -38.686 1.00 22.39 80 ASN C CA 1
ATOM 4524 C C . ASN B 2 80 ? 11.840 -6.756 -39.354 1.00 22.52 80 ASN C C 1
ATOM 4525 O O . ASN B 2 80 ? 12.757 -6.150 -38.763 1.00 20.52 80 ASN C O 1
ATOM 4530 N N . GLN B 2 81 ? 11.925 -7.166 -40.617 1.00 22.82 81 GLN C N 1
ATOM 4531 C CA . GLN B 2 81 ? 12.950 -6.642 -41.497 1.00 21.92 81 GLN C CA 1
ATOM 4532 C C . GLN B 2 81 ? 12.946 -5.123 -41.304 1.00 21.45 81 GLN C C 1
ATOM 4533 O O . GLN B 2 81 ? 11.879 -4.486 -41.354 1.00 20.04 81 GLN C O 1
ATOM 4539 N N . ARG B 2 82 ? 14.130 -4.582 -41.068 1.00 21.16 82 ARG C N 1
ATOM 4540 C CA . ARG B 2 82 ? 14.305 -3.203 -40.725 1.00 21.05 82 ARG C CA 1
ATOM 4541 C C . ARG B 2 82 ? 14.430 -2.375 -42.009 1.00 22.87 82 ARG C C 1
ATOM 4542 O O . ARG B 2 82 ? 14.493 -2.927 -43.106 1.00 23.30 82 ARG C O 1
ATOM 4550 N N . GLU B 2 83 ? 14.420 -1.061 -41.841 1.00 23.42 83 GLU C N 1
ATOM 4551 C CA . GLU B 2 83 ? 14.753 -0.074 -42.862 1.00 26.47 83 GLU C CA 1
ATOM 4552 C C . GLU B 2 83 ? 13.683 0.025 -43.952 1.00 26.30 83 GLU C C 1
ATOM 4553 O O . GLU B 2 83 ? 13.406 1.144 -44.434 1.00 26.13 83 GLU C O 1
ATOM 4559 N N . THR B 2 84 ? 13.118 -1.113 -44.337 1.00 26.81 84 THR C N 1
ATOM 4560 C CA . THR B 2 84 ? 12.090 -1.214 -45.386 1.00 25.66 84 THR C CA 1
ATOM 4561 C C . THR B 2 84 ? 10.956 -0.218 -45.125 1.00 27.77 84 THR C C 1
ATOM 4562 O O . THR B 2 84 ? 10.375 -0.179 -44.018 1.00 27.25 84 THR C O 1
ATOM 4566 N N . THR B 2 85 ? 10.621 0.563 -46.163 1.00 28.56 85 THR C N 1
ATOM 4567 C CA . THR B 2 85 ? 9.826 1.775 -46.000 1.00 27.62 85 THR C CA 1
ATOM 4568 C C . THR B 2 85 ? 8.476 1.661 -46.715 1.00 28.93 85 THR C C 1
ATOM 4569 O O . THR B 2 85 ? 8.404 1.340 -47.921 1.00 30.97 85 THR C O 1
ATOM 4573 N N . LEU B 2 86 ? 7.422 1.975 -45.952 1.00 28.64 86 LEU C N 1
ATOM 4574 C CA . LEU B 2 86 ? 6.022 1.924 -46.380 1.00 28.67 86 LEU C CA 1
ATOM 4575 C C . LEU B 2 86 ? 5.343 3.285 -46.145 1.00 29.65 86 LEU C C 1
ATOM 4576 O O . LEU B 2 86 ? 5.731 4.066 -45.276 1.00 28.58 86 LEU C O 1
ATOM 4581 N N . VAL B 2 87 ? 4.294 3.534 -46.930 1.00 33.12 87 VAL C N 1
ATOM 4582 C CA . VAL B 2 87 ? 3.375 4.663 -46.751 1.00 31.62 87 VAL C CA 1
ATOM 4583 C C . VAL B 2 87 ? 1.953 4.143 -46.971 1.00 31.50 87 VAL C C 1
ATOM 4584 O O . VAL B 2 87 ? 1.716 3.325 -47.844 1.00 31.36 87 VAL C O 1
ATOM 4588 N N . TRP B 2 88 ? 1.011 4.600 -46.163 1.00 31.06 88 TRP C N 1
ATOM 4589 C CA . TRP B 2 88 ? -0.367 4.178 -46.307 1.00 30.15 88 TRP C CA 1
ATOM 4590 C C . TRP B 2 88 ? -1.285 5.332 -45.893 1.00 33.06 88 TRP C C 1
ATOM 4591 O O . TRP B 2 88 ? -0.828 6.349 -45.340 1.00 27.35 88 TRP C O 1
ATOM 4602 N N . ASP B 2 89 ? -2.572 5.159 -46.201 1.00 38.35 89 ASP C N 1
ATOM 4603 C CA . ASP B 2 89 ? -3.573 6.199 -45.983 1.00 43.72 89 ASP C CA 1
ATOM 4604 C C . ASP B 2 89 ? -4.346 5.843 -44.712 1.00 44.66 89 ASP C C 1
ATOM 4605 O O . ASP B 2 89 ? -4.136 4.795 -44.142 1.00 39.11 89 ASP C O 1
ATOM 4610 N N . LYS B 2 90 ? -5.287 6.695 -44.333 1.00 49.36 90 LYS C N 1
ATOM 4611 C CA . LYS B 2 90 ? -5.957 6.592 -43.043 1.00 50.12 90 LYS C CA 1
ATOM 4612 C C . LYS B 2 90 ? -6.810 5.315 -42.936 1.00 48.37 90 LYS C C 1
ATOM 4613 O O . LYS B 2 90 ? -7.243 4.994 -41.841 1.00 51.60 90 LYS C O 1
ATOM 4619 N N . ASP B 2 91 ? -7.053 4.569 -44.011 1.00 47.56 91 ASP C N 1
ATOM 4620 C CA . ASP B 2 91 ? -7.772 3.288 -43.872 1.00 48.63 91 ASP C CA 1
ATOM 4621 C C . ASP B 2 91 ? -6.788 2.113 -43.999 1.00 45.46 91 ASP C C 1
ATOM 4622 O O . ASP B 2 91 ? -7.211 0.973 -44.171 1.00 46.96 91 ASP C O 1
ATOM 4627 N N . GLY B 2 92 ? -5.484 2.386 -43.916 1.00 41.20 92 GLY C N 1
ATOM 4628 C CA . GLY B 2 92 ? -4.463 1.343 -43.868 1.00 40.68 92 GLY C CA 1
ATOM 4629 C C . GLY B 2 92 ? -4.144 0.770 -45.243 1.00 40.93 92 GLY C C 1
ATOM 4630 O O . GLY B 2 92 ? -3.568 -0.300 -45.334 1.00 40.27 92 GLY C O 1
ATOM 4631 N N . LYS B 2 93 ? -4.503 1.500 -46.301 1.00 41.28 93 LYS C N 1
ATOM 4632 C CA . LYS B 2 93 ? -4.304 1.080 -47.675 1.00 42.74 93 LYS C CA 1
ATOM 4633 C C . LYS B 2 93 ? -2.969 1.649 -48.161 1.00 37.14 93 LYS C C 1
ATOM 4634 O O . LYS B 2 93 ? -2.733 2.838 -48.024 1.00 32.99 93 LYS C O 1
ATOM 4640 N N . PRO B 2 94 ? -2.103 0.793 -48.729 1.00 34.69 94 PRO C N 1
ATOM 4641 C CA . PRO B 2 94 ? -0.819 1.260 -49.193 1.00 35.21 94 PRO C CA 1
ATOM 4642 C C . PRO B 2 94 ? -0.953 2.268 -50.338 1.00 35.61 94 PRO C C 1
ATOM 4643 O O . PRO B 2 94 ? -1.766 2.087 -51.228 1.00 38.73 94 PRO C O 1
ATOM 4647 N N . LEU B 2 95 ? -0.129 3.296 -50.292 1.00 35.61 95 LEU C N 1
ATOM 4648 C CA . LEU B 2 95 ? -0.082 4.316 -51.318 1.00 35.65 95 LEU C CA 1
ATOM 4649 C C . LEU B 2 95 ? 1.083 4.036 -52.270 1.00 37.80 95 LEU C C 1
ATOM 4650 O O . LEU B 2 95 ? 1.373 4.875 -53.147 1.00 36.67 95 LEU C O 1
ATOM 4655 N N . TYR B 2 96 ? 1.746 2.886 -52.060 1.00 37.43 96 TYR C N 1
ATOM 4656 C CA . TYR B 2 96 ? 2.750 2.331 -52.974 1.00 35.87 96 TYR C CA 1
ATOM 4657 C C . TYR B 2 96 ? 3.212 0.963 -52.462 1.00 36.67 96 TYR C C 1
ATOM 4658 O O . TYR B 2 96 ? 2.752 0.474 -51.433 1.00 41.20 96 TYR C O 1
ATOM 4667 N N . ASN B 2 97 ? 4.095 0.321 -53.199 1.00 34.05 97 ASN C N 1
ATOM 4668 C CA . ASN B 2 97 ? 4.738 -0.864 -52.688 1.00 32.58 97 ASN C CA 1
ATOM 4669 C C . ASN B 2 97 ? 5.686 -0.431 -51.555 1.00 32.44 97 ASN C C 1
ATOM 4670 O O . ASN B 2 97 ? 6.027 0.740 -51.426 1.00 31.31 97 ASN C O 1
ATOM 4675 N N . ALA B 2 98 ? 6.142 -1.377 -50.751 1.00 31.82 98 ALA C N 1
ATOM 4676 C CA . ALA B 2 98 ? 7.250 -1.103 -49.811 1.00 30.61 98 ALA C CA 1
ATOM 4677 C C . ALA B 2 98 ? 8.581 -1.096 -50.574 1.00 31.41 98 ALA C C 1
ATOM 4678 O O . ALA B 2 98 ? 8.803 -1.970 -51.427 1.00 35.40 98 ALA C O 1
ATOM 4680 N N . ILE B 2 99 ? 9.461 -0.140 -50.255 1.00 30.94 99 ILE C N 1
ATOM 4681 C CA . ILE B 2 99 ? 10.838 -0.131 -50.727 1.00 28.40 99 ILE C CA 1
ATOM 4682 C C . ILE B 2 99 ? 11.719 -0.827 -49.681 1.00 27.88 99 ILE C C 1
ATOM 4683 O O . ILE B 2 99 ? 11.967 -0.305 -48.577 1.00 26.51 99 ILE C O 1
ATOM 4688 N N . VAL B 2 100 ? 12.240 -1.974 -50.086 1.00 26.35 100 VAL C N 1
ATOM 4689 C CA . VAL B 2 100 ? 12.938 -2.875 -49.209 1.00 26.71 100 VAL C CA 1
ATOM 4690 C C . VAL B 2 100 ? 14.296 -2.260 -48.850 1.00 26.11 100 VAL C C 1
ATOM 4691 O O . VAL B 2 100 ? 14.848 -1.435 -49.587 1.00 24.68 100 VAL C O 1
ATOM 4695 N N . TRP B 2 101 ? 14.798 -2.668 -47.679 1.00 25.70 101 TRP C N 1
ATOM 4696 C CA . TRP B 2 101 ? 16.143 -2.305 -47.229 1.00 25.49 101 TRP C CA 1
ATOM 4697 C C . TRP B 2 101 ? 17.189 -2.643 -48.290 1.00 24.72 101 TRP C C 1
ATOM 4698 O O . TRP B 2 101 ? 18.200 -1.966 -48.334 1.00 27.31 101 TRP C O 1
ATOM 4709 N N . GLN B 2 102 ? 16.988 -3.709 -49.065 1.00 27.24 102 GLN C N 1
ATOM 4710 C CA . GLN B 2 102 ? 17.976 -4.125 -50.088 1.00 29.88 102 GLN C CA 1
ATOM 4711 C C . GLN B 2 102 ? 17.956 -3.194 -51.316 1.00 30.19 102 GLN C C 1
ATOM 4712 O O . GLN B 2 102 ? 18.865 -3.256 -52.110 1.00 30.21 102 GLN C O 1
ATOM 4718 N N . CYS B 2 103 ? 16.952 -2.344 -51.493 1.00 33.31 103 CYS C N 1
ATOM 4719 C CA . CYS B 2 103 ? 16.817 -1.580 -52.748 1.00 36.37 103 CYS C CA 1
ATOM 4720 C C . CYS B 2 103 ? 17.941 -0.549 -52.880 1.00 40.66 103 CYS C C 1
ATOM 4721 O O . CYS B 2 103 ? 18.323 0.094 -51.892 1.00 38.04 103 CYS C O 1
ATOM 4724 N N . ARG B 2 104 ? 18.420 -0.384 -54.118 1.00 41.06 104 ARG C N 1
ATOM 4725 C CA . ARG B 2 104 ? 19.539 0.509 -54.432 1.00 45.79 104 ARG C CA 1
ATOM 4726 C C . ARG B 2 104 ? 19.052 1.750 -55.216 1.00 44.76 104 ARG C C 1
ATOM 4727 O O . ARG B 2 104 ? 19.856 2.619 -55.545 1.00 43.16 104 ARG C O 1
ATOM 4735 N N . ARG B 2 105 ? 17.781 1.858 -55.479 1.00 44.38 105 ARG C N 1
ATOM 4736 C CA . ARG B 2 105 ? 17.193 3.009 -56.205 1.00 44.98 105 ARG C CA 1
ATOM 4737 C C . ARG B 2 105 ? 17.828 4.344 -55.812 1.00 43.43 105 ARG C C 1
ATOM 4738 O O . ARG B 2 105 ? 17.955 5.222 -56.651 1.00 43.36 105 ARG C O 1
ATOM 4746 N N . THR B 2 106 ? 18.162 4.469 -54.564 1.00 40.09 106 THR C N 1
ATOM 4747 C CA . THR B 2 106 ? 18.498 5.750 -53.913 1.00 40.30 106 THR C CA 1
ATOM 4748 C C . THR B 2 106 ? 20.006 6.006 -53.800 1.00 43.10 106 THR C C 1
ATOM 4749 O O . THR B 2 106 ? 20.364 7.041 -53.253 1.00 41.75 106 THR C O 1
ATOM 4753 N N . ALA B 2 107 ? 20.837 5.171 -54.371 1.00 42.10 107 ALA C N 1
ATOM 4754 C CA . ALA B 2 107 ? 22.293 5.249 -54.191 1.00 48.17 107 ALA C CA 1
ATOM 4755 C C . ALA B 2 107 ? 22.810 6.623 -54.629 1.00 50.04 107 ALA C C 1
ATOM 4756 O O . ALA B 2 107 ? 23.618 7.221 -53.933 1.00 49.54 107 ALA C O 1
ATOM 4758 N N . GLU B 2 108 ? 22.335 7.112 -55.772 1.00 56.22 108 GLU C N 1
ATOM 4759 C CA . GLU B 2 108 ? 22.803 8.392 -56.306 1.00 60.23 108 GLU C CA 1
ATOM 4760 C C . GLU B 2 108 ? 22.422 9.522 -55.346 1.00 56.34 108 GLU C C 1
ATOM 4761 O O . GLU B 2 108 ? 23.294 10.300 -54.976 1.00 56.81 108 GLU C O 1
ATOM 4767 N N . MET B 2 109 ? 21.159 9.608 -54.922 1.00 54.14 109 MET C N 1
ATOM 4768 C CA . MET B 2 109 ? 20.749 10.761 -54.102 1.00 55.93 109 MET C CA 1
ATOM 4769 C C . MET B 2 109 ? 21.492 10.724 -52.755 1.00 51.79 109 MET C C 1
ATOM 4770 O O . MET B 2 109 ? 21.822 11.773 -52.217 1.00 51.06 109 MET C O 1
ATOM 4775 N N . VAL B 2 110 ? 21.820 9.538 -52.251 1.00 50.80 110 VAL C N 1
ATOM 4776 C CA . VAL B 2 110 ? 22.610 9.425 -51.022 1.00 54.74 110 VAL C CA 1
ATOM 4777 C C . VAL B 2 110 ? 24.057 9.864 -51.298 1.00 57.95 110 VAL C C 1
ATOM 4778 O O . VAL B 2 110 ? 24.673 10.520 -50.462 1.00 61.71 110 VAL C O 1
ATOM 4782 N N . GLU B 2 111 ? 24.586 9.488 -52.461 1.00 63.66 111 GLU C N 1
ATOM 4783 C CA . GLU B 2 111 ? 25.973 9.790 -52.870 1.00 64.20 111 GLU C CA 1
ATOM 4784 C C . GLU B 2 111 ? 26.267 11.297 -52.751 1.00 60.32 111 GLU C C 1
ATOM 4785 O O . GLU B 2 111 ? 27.288 11.691 -52.166 1.00 56.46 111 GLU C O 1
ATOM 4791 N N . GLU B 2 112 ? 25.378 12.135 -53.281 1.00 55.98 112 GLU C N 1
ATOM 4792 C CA . GLU B 2 112 ? 25.612 13.589 -53.337 1.00 65.09 112 GLU C CA 1
ATOM 4793 C C . GLU B 2 112 ? 25.392 14.223 -51.951 1.00 68.35 112 GLU C C 1
ATOM 4794 O O . GLU B 2 112 ? 25.892 15.322 -51.673 1.00 61.36 112 GLU C O 1
ATOM 4800 N N . ILE B 2 113 ? 24.633 13.539 -51.091 1.00 68.80 113 ILE C N 1
ATOM 4801 C CA . ILE B 2 113 ? 24.445 13.941 -49.694 1.00 63.54 113 ILE C CA 1
ATOM 4802 C C . ILE B 2 113 ? 25.735 13.681 -48.902 1.00 59.18 113 ILE C C 1
ATOM 4803 O O . ILE B 2 113 ? 26.088 14.483 -48.042 1.00 55.95 113 ILE C O 1
ATOM 4808 N N . LYS B 2 114 ? 26.433 12.582 -49.188 1.00 58.74 114 LYS C N 1
ATOM 4809 C CA . LYS B 2 114 ? 27.468 12.057 -48.272 1.00 65.87 114 LYS C CA 1
ATOM 4810 C C . LYS B 2 114 ? 28.622 13.059 -48.135 1.00 67.94 114 LYS C C 1
ATOM 4811 O O . LYS B 2 114 ? 29.279 13.102 -47.095 1.00 62.23 114 LYS C O 1
ATOM 4817 N N . ARG B 2 115 ? 28.870 13.841 -49.185 1.00 76.73 115 ARG C N 1
ATOM 4818 C CA . ARG B 2 115 ? 29.930 14.863 -49.191 1.00 79.08 115 ARG C CA 1
ATOM 4819 C C . ARG B 2 115 ? 29.547 16.005 -48.236 1.00 73.03 115 ARG C C 1
ATOM 4820 O O . ARG B 2 115 ? 30.283 16.328 -47.313 1.00 63.39 115 ARG C O 1
ATOM 4828 N N . GLU B 2 116 ? 28.375 16.591 -48.440 1.00 70.47 116 GLU C N 1
ATOM 4829 C CA . GLU B 2 116 ? 27.927 17.723 -47.626 1.00 73.42 116 GLU C CA 1
ATOM 4830 C C . GLU B 2 116 ? 27.799 17.311 -46.147 1.00 74.04 116 GLU C C 1
ATOM 4831 O O . GLU B 2 116 ? 28.556 17.800 -45.299 1.00 71.50 116 GLU C O 1
ATOM 4837 N N . TYR B 2 117 ? 26.871 16.385 -45.853 1.00 68.74 117 TYR C N 1
ATOM 4838 C CA . TYR B 2 117 ? 26.302 16.202 -44.505 1.00 61.64 117 TYR C CA 1
ATOM 4839 C C . TYR B 2 117 ? 26.618 14.831 -43.887 1.00 56.16 117 TYR C C 1
ATOM 4840 O O . TYR B 2 117 ? 26.109 14.507 -42.807 1.00 47.24 117 TYR C O 1
ATOM 4849 N N . GLY B 2 118 ? 27.453 14.031 -44.532 1.00 52.85 118 GLY C N 1
ATOM 4850 C CA . GLY B 2 118 ? 27.668 12.656 -44.099 1.00 54.18 118 GLY C CA 1
ATOM 4851 C C . GLY B 2 118 ? 28.167 12.556 -42.666 1.00 54.24 118 GLY C C 1
ATOM 4852 O O . GLY B 2 118 ? 27.917 11.567 -41.969 1.00 50.71 118 GLY C O 1
ATOM 4853 N N . THR B 2 119 ? 28.855 13.587 -42.207 1.00 53.95 119 THR C N 1
ATOM 4854 C CA . THR B 2 119 ? 29.575 13.486 -40.949 1.00 53.72 119 THR C CA 1
ATOM 4855 C C . THR B 2 119 ? 28.627 13.822 -39.787 1.00 51.13 119 THR C C 1
ATOM 4856 O O . THR B 2 119 ? 28.749 13.244 -38.710 1.00 51.64 119 THR C O 1
ATOM 4860 N N . MET B 2 120 ? 27.678 14.727 -40.000 1.00 48.33 120 MET C N 1
ATOM 4861 C CA . MET B 2 120 ? 26.702 15.058 -38.960 1.00 52.04 120 MET C CA 1
ATOM 4862 C C . MET B 2 120 ? 25.596 13.982 -38.900 1.00 48.89 120 MET C C 1
ATOM 4863 O O . MET B 2 120 ? 25.047 13.702 -37.813 1.00 42.04 120 MET C O 1
ATOM 4868 N N . ILE B 2 121 ? 25.300 13.345 -40.041 1.00 45.32 121 ILE C N 1
ATOM 4869 C CA . ILE B 2 121 ? 24.349 12.236 -40.064 1.00 42.46 121 ILE C CA 1
ATOM 4870 C C . ILE B 2 121 ? 24.884 11.105 -39.185 1.00 38.76 121 ILE C C 1
ATOM 4871 O O . ILE B 2 121 ? 24.115 10.502 -38.446 1.00 36.84 121 ILE C O 1
ATOM 4876 N N . LYS B 2 122 ? 26.179 10.835 -39.257 1.00 35.63 122 LYS C N 1
ATOM 4877 C CA . LYS B 2 122 ? 26.781 9.766 -38.462 1.00 37.22 122 LYS C CA 1
ATOM 4878 C C . LYS B 2 122 ? 26.707 10.100 -36.968 1.00 38.12 122 LYS C C 1
ATOM 4879 O O . LYS B 2 122 ? 26.373 9.236 -36.170 1.00 36.53 122 LYS C O 1
ATOM 4885 N N . GLU B 2 123 ? 27.038 11.325 -36.577 1.00 40.16 123 GLU C N 1
ATOM 4886 C CA . GLU B 2 123 ? 27.009 11.662 -35.129 1.00 43.60 123 GLU C CA 1
ATOM 4887 C C . GLU B 2 123 ? 25.550 11.617 -34.609 1.00 36.13 123 GLU C C 1
ATOM 4888 O O . GLU B 2 123 ? 25.327 11.166 -33.503 1.00 35.64 123 GLU C O 1
ATOM 4894 N N . LYS B 2 124 ? 24.558 11.994 -35.415 1.00 34.03 124 LYS C N 1
ATOM 4895 C CA . LYS B 2 124 ? 23.139 12.109 -34.967 1.00 35.87 124 LYS C CA 1
ATOM 4896 C C . LYS B 2 124 ? 22.442 10.738 -34.854 1.00 37.35 124 LYS C C 1
ATOM 4897 O O . LYS B 2 124 ? 21.623 10.455 -33.988 1.00 37.09 124 LYS C O 1
ATOM 4903 N N . THR B 2 125 ? 22.793 9.930 -35.815 1.00 37.30 125 THR C N 1
ATOM 4904 C CA . THR B 2 125 ? 22.201 8.707 -36.248 1.00 38.81 125 THR C CA 1
ATOM 4905 C C . THR B 2 125 ? 23.359 7.738 -36.089 1.00 41.00 125 THR C C 1
ATOM 4906 O O . THR B 2 125 ? 24.448 8.168 -36.389 1.00 57.44 125 THR C O 1
ATOM 4910 N N . GLY B 2 126 ? 23.302 6.527 -35.628 1.00 39.99 126 GLY C N 1
ATOM 4911 C CA . GLY B 2 126 ? 24.690 5.918 -35.535 1.00 37.55 126 GLY C CA 1
ATOM 4912 C C . GLY B 2 126 ? 25.270 5.497 -36.896 1.00 33.40 126 GLY C C 1
ATOM 4913 O O . GLY B 2 126 ? 26.158 4.657 -36.949 1.00 30.88 126 GLY C O 1
ATOM 4914 N N . LEU B 2 127 ? 24.808 6.095 -37.995 1.00 30.96 127 LEU C N 1
ATOM 4915 C CA . LEU B 2 127 ? 24.818 5.435 -39.314 1.00 33.86 127 LEU C CA 1
ATOM 4916 C C . LEU B 2 127 ? 25.622 6.266 -40.311 1.00 37.08 127 LEU C C 1
ATOM 4917 O O . LEU B 2 127 ? 25.504 7.497 -40.357 1.00 33.19 127 LEU C O 1
ATOM 4922 N N . VAL B 2 128 ? 26.372 5.568 -41.155 1.00 40.99 128 VAL C N 1
ATOM 4923 C CA . VAL B 2 128 ? 27.026 6.239 -42.262 1.00 43.52 128 VAL C CA 1
ATOM 4924 C C . VAL B 2 128 ? 26.019 6.235 -43.424 1.00 43.32 128 VAL C C 1
ATOM 4925 O O . VAL B 2 128 ? 25.357 5.234 -43.678 1.00 40.23 128 VAL C O 1
ATOM 4929 N N . PRO B 2 129 ? 25.836 7.387 -44.082 1.00 43.42 129 PRO C N 1
ATOM 4930 C CA . PRO B 2 129 ? 24.766 7.508 -45.074 1.00 45.47 129 PRO C CA 1
ATOM 4931 C C . PRO B 2 129 ? 24.792 6.378 -46.113 1.00 46.97 129 PRO C C 1
ATOM 4932 O O . PRO B 2 129 ? 25.845 5.875 -46.454 1.00 52.15 129 PRO C O 1
ATOM 4936 N N . ASP B 2 130 ? 23.624 5.985 -46.590 1.00 48.90 130 ASP C N 1
ATOM 4937 C CA . ASP B 2 130 ? 23.519 4.822 -47.454 1.00 45.44 130 ASP C CA 1
ATOM 4938 C C . ASP B 2 130 ? 22.048 4.584 -47.814 1.00 41.03 130 ASP C C 1
ATOM 4939 O O . ASP B 2 130 ? 21.143 4.828 -46.996 1.00 39.26 130 ASP C O 1
ATOM 4944 N N . ALA B 2 131 ? 21.839 4.065 -49.026 1.00 36.31 131 ALA C N 1
ATOM 4945 C CA . ALA B 2 131 ? 20.508 3.753 -49.561 1.00 37.19 131 ALA C CA 1
ATOM 4946 C C . ALA B 2 131 ? 19.820 2.647 -48.743 1.00 35.14 131 ALA C C 1
ATOM 4947 O O . ALA B 2 131 ? 18.634 2.416 -48.886 1.00 36.38 131 ALA C O 1
ATOM 4949 N N . TYR B 2 132 ? 20.605 1.919 -47.955 1.00 34.16 132 TYR C N 1
ATOM 4950 C CA . TYR B 2 132 ? 20.161 0.925 -46.957 1.00 31.49 132 TYR C CA 1
ATOM 4951 C C . TYR B 2 132 ? 18.956 1.474 -46.161 1.00 29.38 132 TYR C C 1
ATOM 4952 O O . TYR B 2 132 ? 17.927 0.813 -46.037 1.00 28.03 132 TYR C O 1
ATOM 4961 N N . PHE B 2 133 ? 19.042 2.721 -45.706 1.00 28.58 133 PHE C N 1
ATOM 4962 C CA . PHE B 2 133 ? 18.171 3.228 -44.654 1.00 28.45 133 PHE C CA 1
ATOM 4963 C C . PHE B 2 133 ? 16.920 3.905 -45.219 1.00 31.15 133 PHE C C 1
ATOM 4964 O O . PHE B 2 133 ? 16.861 4.243 -46.393 1.00 37.12 133 PHE C O 1
ATOM 4972 N N . SER B 2 134 ? 15.924 4.082 -44.335 1.00 30.37 134 SER C N 1
ATOM 4973 C CA . SER B 2 134 ? 14.582 4.551 -44.685 1.00 29.43 134 SER C CA 1
ATOM 4974 C C . SER B 2 134 ? 14.610 5.951 -45.311 1.00 29.74 134 SER C C 1
ATOM 4975 O O . SER B 2 134 ? 13.866 6.193 -46.235 1.00 30.12 134 SER C O 1
ATOM 4978 N N . ALA B 2 135 ? 15.434 6.856 -44.796 1.00 29.91 135 ALA C N 1
ATOM 4979 C CA . ALA B 2 135 ? 15.294 8.289 -45.074 1.00 30.84 135 ALA C CA 1
ATOM 4980 C C . ALA B 2 135 ? 15.182 8.583 -46.574 1.00 34.40 135 ALA C C 1
ATOM 4981 O O . ALA B 2 135 ? 14.262 9.286 -46.998 1.00 33.85 135 ALA C O 1
ATOM 4983 N N . SER B 2 136 ? 16.127 8.076 -47.361 1.00 32.12 136 SER C N 1
ATOM 4984 C CA . SER B 2 136 ? 16.190 8.401 -48.779 1.00 33.17 136 SER C CA 1
ATOM 4985 C C . SER B 2 136 ? 15.043 7.716 -49.515 1.00 34.04 136 SER C C 1
ATOM 4986 O O . SER B 2 136 ? 14.620 8.194 -50.561 1.00 35.61 136 SER C O 1
ATOM 4989 N N . LYS B 2 137 ? 14.582 6.579 -48.988 1.00 35.27 137 LYS C N 1
ATOM 4990 C CA . LYS B 2 137 ? 13.493 5.838 -49.603 1.00 30.87 137 LYS C CA 1
ATOM 4991 C C . LYS B 2 137 ? 12.176 6.580 -49.390 1.00 31.52 137 LYS C C 1
ATOM 4992 O O . LYS B 2 137 ? 11.316 6.569 -50.258 1.00 35.18 137 LYS C O 1
ATOM 4998 N N . LEU B 2 138 ? 11.993 7.168 -48.221 1.00 31.45 138 LEU C N 1
ATOM 4999 C CA . LEU B 2 138 ? 10.798 7.975 -47.948 1.00 33.94 138 LEU C CA 1
ATOM 5000 C C . LEU B 2 138 ? 10.840 9.239 -48.813 1.00 34.45 138 LEU C C 1
ATOM 5001 O O . LEU B 2 138 ? 9.817 9.644 -49.362 1.00 32.99 138 LEU C O 1
ATOM 5006 N N . LYS B 2 139 ? 12.021 9.842 -48.929 1.00 38.18 139 LYS C N 1
ATOM 5007 C CA . LYS B 2 139 ? 12.214 10.964 -49.863 1.00 41.54 139 LYS C CA 1
ATOM 5008 C C . LYS B 2 139 ? 11.842 10.517 -51.280 1.00 40.34 139 LYS C C 1
ATOM 5009 O O . LYS B 2 139 ? 11.005 11.142 -51.923 1.00 39.66 139 LYS C O 1
ATOM 5015 N N . TRP B 2 140 ? 12.411 9.407 -51.735 1.00 39.55 140 TRP C N 1
ATOM 5016 C CA . TRP B 2 140 ? 12.106 8.905 -53.077 1.00 37.80 140 TRP C CA 1
ATOM 5017 C C . TRP B 2 140 ? 10.590 8.861 -53.283 1.00 39.86 140 TRP C C 1
ATOM 5018 O O . TRP B 2 140 ? 10.106 9.265 -54.327 1.00 41.91 140 TRP C O 1
ATOM 5029 N N . LEU B 2 141 ? 9.847 8.347 -52.309 1.00 40.17 141 LEU C N 1
ATOM 5030 C CA . LEU B 2 141 ? 8.409 8.137 -52.496 1.00 41.13 141 LEU C CA 1
ATOM 5031 C C . LEU B 2 141 ? 7.667 9.484 -52.516 1.00 41.96 141 LEU C C 1
ATOM 5032 O O . LEU B 2 141 ? 6.665 9.613 -53.231 1.00 38.52 141 LEU C O 1
ATOM 5037 N N . LEU B 2 142 ? 8.122 10.453 -51.722 1.00 41.40 142 LEU C N 1
ATOM 5038 C CA . LEU B 2 142 ? 7.483 11.783 -51.666 1.00 44.98 142 LEU C CA 1
ATOM 5039 C C . LEU B 2 142 ? 7.635 12.490 -53.022 1.00 48.69 142 LEU C C 1
ATOM 5040 O O . LEU B 2 142 ? 6.707 13.130 -53.518 1.00 48.16 142 LEU C O 1
ATOM 5045 N N . ASP B 2 143 ? 8.817 12.341 -53.610 1.00 48.39 143 ASP C N 1
ATOM 5046 C CA . ASP B 2 143 ? 9.226 13.117 -54.759 1.00 48.37 143 ASP C CA 1
ATOM 5047 C C . ASP B 2 143 ? 8.772 12.434 -56.053 1.00 51.36 143 ASP C C 1
ATOM 5048 O O . ASP B 2 143 ? 8.809 13.081 -57.092 1.00 55.47 143 ASP C O 1
ATOM 5053 N N . ASN B 2 144 ? 8.355 11.159 -56.006 1.00 48.53 144 ASN C N 1
ATOM 5054 C CA . ASN B 2 144 ? 8.161 10.388 -57.237 1.00 44.68 144 ASN C CA 1
ATOM 5055 C C . ASN B 2 144 ? 6.776 9.727 -57.297 1.00 47.33 144 ASN C C 1
ATOM 5056 O O . ASN B 2 144 ? 6.319 9.400 -58.391 1.00 45.29 144 ASN C O 1
ATOM 5061 N N . VAL B 2 145 ? 6.100 9.473 -56.185 1.00 46.83 145 VAL C N 1
ATOM 5062 C CA . VAL B 2 145 ? 4.786 8.890 -56.315 1.00 48.59 145 VAL C CA 1
ATOM 5063 C C . VAL B 2 145 ? 3.807 10.034 -56.624 1.00 53.81 145 VAL C C 1
ATOM 5064 O O . VAL B 2 145 ? 3.810 11.059 -55.916 1.00 46.98 145 VAL C O 1
ATOM 5068 N N . PRO B 2 146 ? 2.994 9.876 -57.701 1.00 56.04 146 PRO C N 1
ATOM 5069 C CA . PRO B 2 146 ? 2.064 10.930 -58.119 1.00 55.40 146 PRO C CA 1
ATOM 5070 C C . PRO B 2 146 ? 1.151 11.325 -56.950 1.00 51.41 146 PRO C C 1
ATOM 5071 O O . PRO B 2 146 ? 0.456 10.466 -56.418 1.00 52.24 146 PRO C O 1
ATOM 5075 N N . GLY B 2 147 ? 1.210 12.583 -56.530 1.00 46.96 147 GLY C N 1
ATOM 5076 C CA . GLY B 2 147 ? 0.247 13.121 -55.575 1.00 46.16 147 GLY C CA 1
ATOM 5077 C C . GLY B 2 147 ? 0.684 12.998 -54.121 1.00 48.19 147 GLY C C 1
ATOM 5078 O O . GLY B 2 147 ? 0.079 13.647 -53.259 1.00 46.18 147 GLY C O 1
ATOM 5079 N N . LEU B 2 148 ? 1.732 12.217 -53.824 1.00 47.86 148 LEU C N 1
ATOM 5080 C CA . LEU B 2 148 ? 1.927 11.709 -52.449 1.00 46.17 148 LEU C CA 1
ATOM 5081 C C . LEU B 2 148 ? 2.334 12.855 -51.523 1.00 43.36 148 LEU C C 1
ATOM 5082 O O . LEU B 2 148 ? 1.828 12.939 -50.408 1.00 44.57 148 LEU C O 1
ATOM 5087 N N . ARG B 2 149 ? 3.231 13.719 -51.981 1.00 43.46 149 ARG C N 1
ATOM 5088 C CA . ARG B 2 149 ? 3.777 14.778 -51.131 1.00 46.48 149 ARG C CA 1
ATOM 5089 C C . ARG B 2 149 ? 2.681 15.780 -50.746 1.00 50.57 149 ARG C C 1
ATOM 5090 O O . ARG B 2 149 ? 2.637 16.228 -49.600 1.00 50.47 149 ARG C O 1
ATOM 5098 N N . GLU B 2 150 ? 1.803 16.134 -51.681 1.00 55.95 150 GLU C N 1
ATOM 5099 C CA . GLU B 2 150 ? 0.746 17.093 -51.372 1.00 59.64 150 GLU C CA 1
ATOM 5100 C C . GLU B 2 150 ? -0.254 16.440 -50.403 1.00 56.60 150 GLU C C 1
ATOM 5101 O O . GLU B 2 150 ? -0.727 17.099 -49.495 1.00 56.42 150 GLU C O 1
ATOM 5107 N N . LYS B 2 151 ? -0.548 15.150 -50.574 1.00 54.80 151 LYS C N 1
ATOM 5108 C CA . LYS B 2 151 ? -1.340 14.378 -49.584 1.00 55.41 151 LYS C CA 1
ATOM 5109 C C . LYS B 2 151 ? -0.653 14.332 -48.202 1.00 54.16 151 LYS C C 1
ATOM 5110 O O . LYS B 2 151 ? -1.342 14.208 -47.199 1.00 50.09 151 LYS C O 1
ATOM 5116 N N . ALA B 2 152 ? 0.679 14.388 -48.129 1.00 49.88 152 ALA C N 1
ATOM 5117 C CA . ALA B 2 152 ? 1.406 14.381 -46.843 1.00 48.54 152 ALA C CA 1
ATOM 5118 C C . ALA B 2 152 ? 1.429 15.785 -46.218 1.00 50.52 152 ALA C C 1
ATOM 5119 O O . ALA B 2 152 ? 1.356 15.957 -44.988 1.00 44.97 152 ALA C O 1
ATOM 5121 N N . GLU B 2 153 ? 1.564 16.802 -47.063 1.00 53.69 153 GLU C N 1
ATOM 5122 C CA . GLU B 2 153 ? 1.642 18.173 -46.573 1.00 53.95 153 GLU C CA 1
ATOM 5123 C C . GLU B 2 153 ? 0.282 18.554 -45.961 1.00 50.76 153 GLU C C 1
ATOM 5124 O O . GLU B 2 153 ? 0.224 19.412 -45.111 1.00 50.14 153 GLU C O 1
ATOM 5130 N N . LYS B 2 154 ? -0.796 17.898 -46.363 1.00 49.86 154 LYS C N 1
ATOM 5131 C CA . LYS B 2 154 ? -1.954 17.747 -45.495 1.00 55.43 154 LYS C CA 1
ATOM 5132 C C . LYS B 2 154 ? -1.914 16.315 -44.961 1.00 62.60 154 LYS C C 1
ATOM 5133 O O . LYS B 2 154 ? -1.507 15.417 -45.677 1.00 74.04 154 LYS C O 1
ATOM 5139 N N . GLY B 2 155 ? -2.297 16.097 -43.713 1.00 59.59 155 GLY C N 1
ATOM 5140 C CA . GLY B 2 155 ? -1.874 14.879 -43.027 1.00 50.97 155 GLY C CA 1
ATOM 5141 C C . GLY B 2 155 ? -2.666 13.660 -43.455 1.00 44.77 155 GLY C C 1
ATOM 5142 O O . GLY B 2 155 ? -3.332 13.054 -42.643 1.00 47.06 155 GLY C O 1
ATOM 5143 N N . GLU B 2 156 ? -2.600 13.271 -44.716 1.00 45.08 156 GLU C N 1
ATOM 5144 C CA . GLU B 2 156 ? -3.353 12.103 -45.137 1.00 48.15 156 GLU C CA 1
ATOM 5145 C C . GLU B 2 156 ? -2.427 10.885 -45.204 1.00 44.59 156 GLU C C 1
ATOM 5146 O O . GLU B 2 156 ? -2.897 9.795 -45.532 1.00 41.76 156 GLU C O 1
ATOM 5152 N N . VAL B 2 157 ? -1.137 11.062 -44.887 1.00 43.93 157 VAL C N 1
ATOM 5153 C CA . VAL B 2 157 ? -0.148 10.010 -45.157 1.00 41.70 157 VAL C CA 1
ATOM 5154 C C . VAL B 2 157 ? 0.524 9.560 -43.862 1.00 36.32 157 VAL C C 1
ATOM 5155 O O . VAL B 2 157 ? 1.055 10.361 -43.111 1.00 34.66 157 VAL C O 1
ATOM 5159 N N . MET B 2 158 ? 0.539 8.253 -43.657 1.00 35.55 158 MET C N 1
ATOM 5160 C CA . MET B 2 158 ? 1.340 7.645 -42.609 1.00 32.32 158 MET C CA 1
ATOM 5161 C C . MET B 2 158 ? 2.495 6.866 -43.235 1.00 28.66 158 MET C C 1
ATOM 5162 O O . MET B 2 158 ? 2.311 6.094 -44.166 1.00 27.89 158 MET C O 1
ATOM 5167 N N . PHE B 2 159 ? 3.678 7.098 -42.684 1.00 26.03 159 PHE C N 1
ATOM 5168 C CA . PHE B 2 159 ? 4.862 6.332 -43.026 1.00 25.94 159 PHE C CA 1
ATOM 5169 C C . PHE B 2 159 ? 5.135 5.375 -41.875 1.00 27.27 159 PHE C C 1
ATOM 5170 O O . PHE B 2 159 ? 4.801 5.684 -40.731 1.00 25.28 159 PHE C O 1
ATOM 5178 N N . GLY B 2 160 ? 5.717 4.227 -42.193 1.00 28.24 160 GLY C N 1
ATOM 5179 C CA . GLY B 2 160 ? 6.337 3.432 -41.162 1.00 28.19 160 GLY C CA 1
ATOM 5180 C C . GLY B 2 160 ? 7.259 2.377 -41.726 1.00 30.45 160 GLY C C 1
ATOM 5181 O O . GLY B 2 160 ? 7.195 2.028 -42.916 1.00 30.38 160 GLY C O 1
ATOM 5182 N N . THR B 2 161 ? 8.143 1.889 -40.859 1.00 28.74 161 THR C N 1
ATOM 5183 C CA . THR B 2 161 ? 8.827 0.634 -41.092 1.00 25.03 161 THR C CA 1
ATOM 5184 C C . THR B 2 161 ? 7.786 -0.478 -40.959 1.00 24.69 161 THR C C 1
ATOM 5185 O O . THR B 2 161 ? 6.617 -0.199 -40.635 1.00 26.63 161 THR C O 1
ATOM 5189 N N . VAL B 2 162 ? 8.158 -1.718 -41.262 1.00 23.04 162 VAL C N 1
ATOM 5190 C CA . VAL B 2 162 ? 7.174 -2.807 -41.316 1.00 21.05 162 VAL C CA 1
ATOM 5191 C C . VAL B 2 162 ? 6.485 -2.966 -39.945 1.00 20.94 162 VAL C C 1
ATOM 5192 O O . VAL B 2 162 ? 5.311 -3.223 -39.891 1.00 20.04 162 VAL C O 1
ATOM 5196 N N . ASP B 2 163 ? 7.181 -2.782 -38.833 1.00 22.15 163 ASP C N 1
ATOM 5197 C CA . ASP B 2 163 ? 6.552 -2.890 -37.522 1.00 23.08 163 ASP C CA 1
ATOM 5198 C C . ASP B 2 163 ? 5.380 -1.910 -37.440 1.00 23.84 163 ASP C C 1
ATOM 5199 O O . ASP B 2 163 ? 4.283 -2.259 -36.992 1.00 22.39 163 ASP C O 1
ATOM 5204 N N . THR B 2 164 ? 5.672 -0.666 -37.800 1.00 23.20 164 THR C N 1
ATOM 5205 C CA . THR B 2 164 ? 4.684 0.382 -37.747 1.00 25.19 164 THR C CA 1
ATOM 5206 C C . THR B 2 164 ? 3.481 -0.017 -38.619 1.00 25.33 164 THR C C 1
ATOM 5207 O O . THR B 2 164 ? 2.346 0.209 -38.217 1.00 24.55 164 THR C O 1
ATOM 5211 N N . PHE B 2 165 ? 3.729 -0.639 -39.775 1.00 24.34 165 PHE C N 1
ATOM 5212 C CA . PHE B 2 165 ? 2.635 -1.058 -40.649 1.00 25.87 165 PHE C CA 1
ATOM 5213 C C . PHE B 2 165 ? 1.813 -2.157 -39.957 1.00 25.79 165 PHE C C 1
ATOM 5214 O O . PHE B 2 165 ? 0.578 -2.090 -39.923 1.00 25.19 165 PHE C O 1
ATOM 5222 N N . LEU B 2 166 ? 2.481 -3.150 -39.379 1.00 23.50 166 LEU C N 1
ATOM 5223 C CA . LEU B 2 166 ? 1.756 -4.258 -38.768 1.00 23.72 166 LEU C CA 1
ATOM 5224 C C . LEU B 2 166 ? 0.938 -3.778 -37.556 1.00 22.03 166 LEU C C 1
ATOM 5225 O O . LEU B 2 166 ? -0.190 -4.183 -37.336 1.00 22.26 166 LEU C O 1
ATOM 5230 N N . ILE B 2 167 ? 1.500 -2.899 -36.777 1.00 22.75 167 ILE C N 1
ATOM 5231 C CA . ILE B 2 167 ? 0.877 -2.496 -35.518 1.00 24.01 167 ILE C CA 1
ATOM 5232 C C . ILE B 2 167 ? -0.322 -1.602 -35.856 1.00 23.28 167 ILE C C 1
ATOM 5233 O O . ILE B 2 167 ? -1.367 -1.710 -35.221 1.00 23.98 167 ILE C O 1
ATOM 5238 N N . TYR B 2 168 ? -0.202 -0.796 -36.901 1.00 23.66 168 TYR C N 1
ATOM 5239 C CA . TYR B 2 168 ? -1.358 0.002 -37.358 1.00 27.80 168 TYR C CA 1
ATOM 5240 C C . TYR B 2 168 ? -2.525 -0.906 -37.788 1.00 27.87 168 TYR C C 1
ATOM 5241 O O . TYR B 2 168 ? -3.647 -0.724 -37.335 1.00 26.47 168 TYR C O 1
ATOM 5250 N N . ARG B 2 169 ? -2.282 -1.869 -38.659 1.00 29.33 169 ARG C N 1
ATOM 5251 C CA . ARG B 2 169 ? -3.335 -2.812 -39.101 1.00 31.20 169 ARG C CA 1
ATOM 5252 C C . ARG B 2 169 ? -3.873 -3.668 -37.944 1.00 31.45 169 ARG C C 1
ATOM 5253 O O . ARG B 2 169 ? -5.025 -4.110 -37.989 1.00 31.42 169 ARG C O 1
ATOM 5261 N N . LEU B 2 170 ? -3.053 -3.935 -36.928 1.00 31.52 170 LEU C N 1
ATOM 5262 C CA . LEU B 2 170 ? -3.516 -4.709 -35.758 1.00 27.62 170 LEU C CA 1
ATOM 5263 C C . LEU B 2 170 ? -4.301 -3.820 -34.785 1.00 25.84 170 LEU C C 1
ATOM 5264 O O . LEU B 2 170 ? -5.206 -4.328 -34.129 1.00 24.07 170 LEU C O 1
ATOM 5269 N N . THR B 2 171 ? -3.925 -2.548 -34.621 1.00 24.62 171 THR C N 1
ATOM 5270 C CA . THR B 2 171 ? -4.424 -1.769 -33.435 1.00 27.67 171 THR C CA 1
ATOM 5271 C C . THR B 2 171 ? -5.040 -0.414 -33.809 1.00 27.35 171 THR C C 1
ATOM 5272 O O . THR B 2 171 ? -5.600 0.218 -32.950 1.00 27.96 171 THR C O 1
ATOM 5276 N N . GLY B 2 172 ? -4.838 0.083 -35.024 1.00 26.50 172 GLY C N 1
ATOM 5277 C CA . GLY B 2 172 ? -5.239 1.457 -35.355 1.00 27.09 172 GLY C CA 1
ATOM 5278 C C . GLY B 2 172 ? -4.240 2.498 -34.863 1.00 28.80 172 GLY C C 1
ATOM 5279 O O . GLY B 2 172 ? -4.433 3.697 -35.128 1.00 28.86 172 GLY C O 1
ATOM 5280 N N . GLU B 2 173 ? -3.193 2.084 -34.131 1.00 26.22 173 GLU C N 1
ATOM 5281 C CA . GLU B 2 173 ? -2.226 3.040 -33.554 1.00 26.87 173 GLU C CA 1
ATOM 5282 C C . GLU B 2 173 ? -1.053 3.201 -34.525 1.00 25.79 173 GLU C C 1
ATOM 5283 O O . GLU B 2 173 ? -0.733 2.272 -35.293 1.00 27.12 173 GLU C O 1
ATOM 5289 N N . HIS B 2 174 ? -0.405 4.352 -34.452 1.00 22.99 174 HIS C N 1
ATOM 5290 C CA . HIS B 2 174 ? 0.687 4.715 -35.370 1.00 24.07 174 HIS C CA 1
ATOM 5291 C C . HIS B 2 174 ? 2.004 4.888 -34.596 1.00 23.09 174 HIS C C 1
ATOM 5292 O O . HIS B 2 174 ? 2.351 5.993 -34.150 1.00 24.60 174 HIS C O 1
ATOM 5299 N N . VAL B 2 175 ? 2.779 3.816 -34.474 1.00 22.73 175 VAL C N 1
ATOM 5300 C CA . VAL B 2 175 ? 3.893 3.803 -33.532 1.00 21.84 175 VAL C CA 1
ATOM 5301 C C . VAL B 2 175 ? 5.066 3.019 -34.113 1.00 22.52 175 VAL C C 1
ATOM 5302 O O . VAL B 2 175 ? 4.926 2.262 -35.034 1.00 22.20 175 VAL C O 1
ATOM 5306 N N . THR B 2 176 ? 6.222 3.267 -33.513 1.00 23.61 176 THR C N 1
ATOM 5307 C CA . THR B 2 176 ? 7.420 2.486 -33.686 1.00 23.64 176 THR C CA 1
ATOM 5308 C C . THR B 2 176 ? 8.224 2.540 -32.370 1.00 23.74 176 THR C C 1
ATOM 5309 O O . THR B 2 176 ? 7.918 3.336 -31.480 1.00 23.22 176 THR C O 1
ATOM 5313 N N . ASP B 2 177 ? 9.229 1.696 -32.243 1.00 22.26 177 ASP C N 1
ATOM 5314 C CA . ASP B 2 177 ? 10.064 1.672 -31.057 1.00 22.13 177 ASP C CA 1
ATOM 5315 C C . ASP B 2 177 ? 11.392 2.353 -31.386 1.00 21.81 177 ASP C C 1
ATOM 5316 O O . ASP B 2 177 ? 11.681 2.730 -32.535 1.00 21.63 177 ASP C O 1
ATOM 5321 N N . TYR B 2 178 ? 12.227 2.469 -30.375 1.00 22.79 178 TYR C N 1
ATOM 5322 C CA . TYR B 2 178 ? 13.503 3.134 -30.556 1.00 23.67 178 TYR C CA 1
ATOM 5323 C C . TYR B 2 178 ? 14.370 2.346 -31.534 1.00 22.42 178 TYR C C 1
ATOM 5324 O O . TYR B 2 178 ? 15.006 2.951 -32.401 1.00 21.07 178 TYR C O 1
ATOM 5333 N N . SER B 2 179 ? 14.419 1.025 -31.397 1.00 21.03 179 SER C N 1
ATOM 5334 C CA . SER B 2 179 ? 15.323 0.273 -32.286 1.00 23.54 179 SER C CA 1
ATOM 5335 C C . SER B 2 179 ? 14.943 0.488 -33.767 1.00 25.39 179 SER C C 1
ATOM 5336 O O . SER B 2 179 ? 15.806 0.883 -34.567 1.00 22.87 179 SER C O 1
ATOM 5339 N N . ASN B 2 180 ? 13.672 0.289 -34.125 1.00 24.60 180 ASN C N 1
ATOM 5340 C CA . ASN B 2 180 ? 13.256 0.452 -35.507 1.00 25.09 180 ASN C CA 1
ATOM 5341 C C . ASN B 2 180 ? 13.503 1.887 -35.976 1.00 27.44 180 ASN C C 1
ATOM 5342 O O . ASN B 2 180 ? 13.976 2.075 -37.102 1.00 26.20 180 ASN C O 1
ATOM 5347 N N . ALA B 2 181 ? 13.215 2.872 -35.117 1.00 28.33 181 ALA C N 1
ATOM 5348 C CA . ALA B 2 181 ? 13.323 4.297 -35.486 1.00 28.59 181 ALA C CA 1
ATOM 5349 C C . ALA B 2 181 ? 14.794 4.643 -35.767 1.00 28.79 181 ALA C C 1
ATOM 5350 O O . ALA B 2 181 ? 15.112 5.433 -36.648 1.00 27.71 181 ALA C O 1
ATOM 5352 N N . SER B 2 182 ? 15.689 4.019 -35.023 1.00 27.71 182 SER C N 1
ATOM 5353 C CA . SER B 2 182 ? 17.119 4.289 -35.146 1.00 26.62 182 SER C CA 1
ATOM 5354 C C . SER B 2 182 ? 17.649 3.923 -36.542 1.00 27.12 182 SER C C 1
ATOM 5355 O O . SER B 2 182 ? 18.686 4.431 -36.939 1.00 27.81 182 SER C O 1
ATOM 5358 N N . ARG B 2 183 ? 16.959 3.034 -37.255 1.00 28.88 183 ARG C N 1
ATOM 5359 C CA . ARG B 2 183 ? 17.376 2.554 -38.583 1.00 28.34 183 ARG C CA 1
ATOM 5360 C C . ARG B 2 183 ? 16.805 3.435 -39.705 1.00 27.56 183 ARG C C 1
ATOM 5361 O O . ARG B 2 183 ? 17.120 3.206 -40.884 1.00 22.65 183 ARG C O 1
ATOM 5369 N N . THR B 2 184 ? 16.012 4.446 -39.357 1.00 24.90 184 THR C N 1
ATOM 5370 C CA . THR B 2 184 ? 15.441 5.308 -40.377 1.00 25.52 184 THR C CA 1
ATOM 5371 C C . THR B 2 184 ? 16.446 6.338 -40.908 1.00 25.00 184 THR C C 1
ATOM 5372 O O . THR B 2 184 ? 16.217 6.864 -41.975 1.00 27.15 184 THR C O 1
ATOM 5376 N N . MET B 2 185 ? 17.490 6.668 -40.168 1.00 26.45 185 MET C N 1
ATOM 5377 C CA . MET B 2 185 ? 18.415 7.782 -40.519 1.00 29.51 185 MET C CA 1
ATOM 5378 C C . MET B 2 185 ? 17.696 9.144 -40.428 1.00 29.32 185 MET C C 1
ATOM 5379 O O . MET B 2 185 ? 18.132 10.114 -41.012 1.00 26.77 185 MET C O 1
ATOM 5384 N N . LEU B 2 186 ? 16.577 9.207 -39.709 1.00 31.20 186 LEU C N 1
ATOM 5385 C CA . LEU B 2 186 ? 15.872 10.453 -39.408 1.00 32.69 186 LEU C CA 1
ATOM 5386 C C . LEU B 2 186 ? 15.820 10.647 -37.881 1.00 34.53 186 LEU C C 1
ATOM 5387 O O . LEU B 2 186 ? 15.340 11.672 -37.366 1.00 33.60 186 LEU C O 1
ATOM 5392 N N . PHE B 2 187 ? 16.302 9.665 -37.139 1.00 31.79 187 PHE C N 1
ATOM 5393 C CA . PHE B 2 187 ? 16.087 9.645 -35.718 1.00 29.64 187 PHE C CA 1
ATOM 5394 C C . PHE B 2 187 ? 17.410 9.927 -35.015 1.00 28.15 187 PHE C C 1
ATOM 5395 O O . PHE B 2 187 ? 18.425 9.303 -35.331 1.00 27.76 187 PHE C O 1
ATOM 5403 N N . ASN B 2 188 ? 17.374 10.899 -34.099 1.00 29.01 188 ASN C N 1
ATOM 5404 C CA . ASN B 2 188 ? 18.529 11.270 -33.314 1.00 31.08 188 ASN C CA 1
ATOM 5405 C C . ASN B 2 188 ? 18.650 10.296 -32.135 1.00 32.78 188 ASN C C 1
ATOM 5406 O O . ASN B 2 188 ? 17.807 10.277 -31.245 1.00 32.35 188 ASN C O 1
ATOM 5411 N N . ILE B 2 189 ? 19.743 9.555 -32.138 1.00 32.16 189 ILE C N 1
ATOM 5412 C CA . ILE B 2 189 ? 19.965 8.388 -31.305 1.00 36.04 189 ILE C CA 1
ATOM 5413 C C . ILE B 2 189 ? 20.248 8.811 -29.851 1.00 33.19 189 ILE C C 1
ATOM 5414 O O . ILE B 2 189 ? 19.848 8.120 -28.920 1.00 33.87 189 ILE C O 1
ATOM 5419 N N . LYS B 2 190 ? 20.909 9.933 -29.629 1.00 32.58 190 LYS C N 1
ATOM 5420 C CA . LYS B 2 190 ? 21.233 10.339 -28.242 1.00 35.55 190 LYS C CA 1
ATOM 5421 C C . LYS B 2 190 ? 20.044 11.107 -27.654 1.00 34.00 190 LYS C C 1
ATOM 5422 O O . LYS B 2 190 ? 19.634 10.802 -26.540 1.00 33.81 190 LYS C O 1
ATOM 5428 N N . LYS B 2 191 ? 19.467 12.042 -28.413 1.00 33.37 191 LYS C N 1
ATOM 5429 C CA . LYS B 2 191 ? 18.308 12.828 -27.933 1.00 35.72 191 LYS C CA 1
ATOM 5430 C C . LYS B 2 191 ? 17.034 11.978 -27.863 1.00 36.54 191 LYS C C 1
ATOM 5431 O O . LYS B 2 191 ? 16.093 12.364 -27.184 1.00 38.35 191 LYS C O 1
ATOM 5437 N N . LEU B 2 192 ? 16.971 10.873 -28.595 1.00 35.86 192 LEU C N 1
ATOM 5438 C CA . LEU B 2 192 ? 15.794 9.968 -28.548 1.00 37.81 192 LEU C CA 1
ATOM 5439 C C . LEU B 2 192 ? 14.566 10.674 -29.152 1.00 36.20 192 LEU C C 1
ATOM 5440 O O . LEU B 2 192 ? 13.459 10.606 -28.608 1.00 29.09 192 LEU C O 1
ATOM 5445 N N . ASP B 2 193 ? 14.760 11.346 -30.286 1.00 33.62 193 ASP C N 1
ATOM 5446 C CA . ASP B 2 193 ? 13.659 12.027 -30.956 1.00 34.21 193 ASP C CA 1
ATOM 5447 C C . ASP B 2 193 ? 14.008 12.186 -32.430 1.00 31.09 193 ASP C C 1
ATOM 5448 O O . ASP B 2 193 ? 15.166 12.159 -32.803 1.00 31.24 193 ASP C O 1
ATOM 5453 N N . TRP B 2 194 ? 12.994 12.341 -33.251 1.00 31.41 194 TRP C N 1
ATOM 5454 C CA . TRP B 2 194 ? 13.209 12.723 -34.635 1.00 32.17 194 TRP C CA 1
ATOM 5455 C C . TRP B 2 194 ? 14.090 13.979 -34.650 1.00 34.21 194 TRP C C 1
ATOM 5456 O O . TRP B 2 194 ? 13.955 14.866 -33.808 1.00 35.48 194 TRP C O 1
ATOM 5467 N N . ASP B 2 195 ? 14.988 14.044 -35.605 1.00 34.16 195 ASP C N 1
ATOM 5468 C CA . ASP B 2 195 ? 15.922 15.131 -35.687 1.00 37.74 195 ASP C CA 1
ATOM 5469 C C . ASP B 2 195 ? 15.436 16.107 -36.761 1.00 40.67 195 ASP C C 1
ATOM 5470 O O . ASP B 2 195 ? 15.220 15.698 -37.922 1.00 33.97 195 ASP C O 1
ATOM 5475 N N . ASP B 2 196 ? 15.276 17.371 -36.368 1.00 40.28 196 ASP C N 1
ATOM 5476 C CA . ASP B 2 196 ? 14.724 18.408 -37.252 1.00 46.47 196 ASP C CA 1
ATOM 5477 C C . ASP B 2 196 ? 15.639 18.614 -38.472 1.00 45.62 196 ASP C C 1
ATOM 5478 O O . ASP B 2 196 ? 15.159 18.677 -39.611 1.00 47.52 196 ASP C O 1
ATOM 5483 N N . GLU B 2 197 ? 16.946 18.712 -38.242 1.00 47.13 197 GLU C N 1
ATOM 5484 C CA . GLU B 2 197 ? 17.924 18.894 -39.326 1.00 44.32 197 GLU C CA 1
ATOM 5485 C C . GLU B 2 197 ? 17.694 17.817 -40.390 1.00 45.51 197 GLU C C 1
ATOM 5486 O O . GLU B 2 197 ? 17.434 18.149 -41.560 1.00 44.69 197 GLU C O 1
ATOM 5492 N N . LEU B 2 198 ? 17.742 16.542 -39.977 1.00 40.55 198 LEU C N 1
ATOM 5493 C CA . LEU B 2 198 ? 17.605 15.425 -40.917 1.00 37.71 198 LEU C CA 1
ATOM 5494 C C . LEU B 2 198 ? 16.257 15.501 -41.637 1.00 34.46 198 LEU C C 1
ATOM 5495 O O . LEU B 2 198 ? 16.184 15.162 -42.831 1.00 36.32 198 LEU C O 1
ATOM 5500 N N . LEU B 2 199 ? 15.189 15.901 -40.939 1.00 34.69 199 LEU C N 1
ATOM 5501 C CA . LEU B 2 199 ? 13.872 15.917 -41.591 1.00 35.98 199 LEU C CA 1
ATOM 5502 C C . LEU B 2 199 ? 13.866 17.013 -42.665 1.00 39.20 199 LEU C C 1
ATOM 5503 O O . LEU B 2 199 ? 13.279 16.817 -43.726 1.00 41.62 199 LEU C O 1
ATOM 5508 N N . GLU B 2 200 ? 14.523 18.148 -42.396 1.00 41.79 200 GLU C N 1
ATOM 5509 C CA . GLU B 2 200 ? 14.643 19.241 -43.384 1.00 47.03 200 GLU C CA 1
ATOM 5510 C C . GLU B 2 200 ? 15.514 18.772 -44.563 1.00 45.38 200 GLU C C 1
ATOM 5511 O O . GLU B 2 200 ? 15.123 18.875 -45.728 1.00 40.60 200 GLU C O 1
ATOM 5517 N N . LEU B 2 201 ? 16.661 18.191 -44.235 1.00 45.73 201 LEU C N 1
ATOM 5518 C CA . LEU B 2 201 ? 17.624 17.683 -45.208 1.00 45.65 201 LEU C CA 1
ATOM 5519 C C . LEU B 2 201 ? 16.930 16.746 -46.216 1.00 45.13 201 LEU C C 1
ATOM 5520 O O . LEU B 2 201 ? 17.071 16.950 -47.415 1.00 46.01 201 LEU C O 1
ATOM 5525 N N . PHE B 2 202 ? 16.174 15.746 -45.759 1.00 41.82 202 PHE C N 1
ATOM 5526 C CA . PHE B 2 202 ? 15.545 14.777 -46.676 1.00 39.32 202 PHE C CA 1
ATOM 5527 C C . PHE B 2 202 ? 14.131 15.215 -47.071 1.00 38.97 202 PHE C C 1
ATOM 5528 O O . PHE B 2 202 ? 13.423 14.482 -47.767 1.00 37.14 202 PHE C O 1
ATOM 5536 N N . ASP B 2 203 ? 13.733 16.399 -46.616 1.00 43.52 203 ASP C N 1
ATOM 5537 C CA . ASP B 2 203 ? 12.472 17.064 -46.983 1.00 45.71 203 ASP C CA 1
ATOM 5538 C C . ASP B 2 203 ? 11.254 16.217 -46.580 1.00 42.02 203 ASP C C 1
ATOM 5539 O O . ASP B 2 203 ? 10.373 15.965 -47.400 1.00 40.97 203 ASP C O 1
ATOM 5544 N N . ILE B 2 204 ? 11.170 15.858 -45.298 1.00 40.52 204 ILE C N 1
ATOM 5545 C CA . ILE B 2 204 ? 10.086 14.992 -44.768 1.00 38.63 204 ILE C CA 1
ATOM 5546 C C . ILE B 2 204 ? 9.093 15.829 -43.952 1.00 35.98 204 ILE C C 1
ATOM 5547 O O . ILE B 2 204 ? 9.469 16.386 -42.949 1.00 35.56 204 ILE C O 1
ATOM 5552 N N . PRO B 2 205 ? 7.819 15.883 -44.351 1.00 37.37 205 PRO C N 1
ATOM 5553 C CA . PRO B 2 205 ? 6.833 16.528 -43.463 1.00 38.48 205 PRO C CA 1
ATOM 5554 C C . PRO B 2 205 ? 6.551 15.728 -42.175 1.00 39.95 205 PRO C C 1
ATOM 5555 O O . PRO B 2 205 ? 6.185 14.568 -42.255 1.00 35.71 205 PRO C O 1
ATOM 5559 N N . GLU B 2 206 ? 6.688 16.404 -41.033 1.00 40.74 206 GLU C N 1
ATOM 5560 C CA . GLU B 2 206 ? 6.493 15.890 -39.680 1.00 42.02 206 GLU C CA 1
ATOM 5561 C C . GLU B 2 206 ? 5.250 15.000 -39.582 1.00 38.18 206 GLU C C 1
ATOM 5562 O O . GLU B 2 206 ? 5.296 14.004 -38.888 1.00 38.25 206 GLU C O 1
ATOM 5568 N N . SER B 2 207 ? 4.165 15.333 -40.278 1.00 35.91 207 SER C N 1
ATOM 5569 C CA . SER B 2 207 ? 2.857 14.650 -40.099 1.00 35.56 207 SER C CA 1
ATOM 5570 C C . SER B 2 207 ? 2.915 13.184 -40.531 1.00 33.90 207 SER C C 1
ATOM 5571 O O . SER B 2 207 ? 2.031 12.402 -40.208 1.00 33.23 207 SER C O 1
ATOM 5574 N N . VAL B 2 208 ? 3.956 12.811 -41.251 1.00 35.34 208 VAL C N 1
ATOM 5575 C CA . VAL B 2 208 ? 4.059 11.462 -41.758 1.00 34.16 208 VAL C CA 1
ATOM 5576 C C . VAL B 2 208 ? 4.586 10.491 -40.676 1.00 31.55 208 VAL C C 1
ATOM 5577 O O . VAL B 2 208 ? 4.409 9.284 -40.830 1.00 30.23 208 VAL C O 1
ATOM 5581 N N . LEU B 2 209 ? 5.176 11.000 -39.591 1.00 30.10 209 LEU C N 1
ATOM 5582 C CA . LEU B 2 209 ? 6.044 10.235 -38.647 1.00 30.89 209 LEU C CA 1
ATOM 5583 C C . LEU B 2 209 ? 5.219 9.661 -37.492 1.00 30.93 209 LEU C C 1
ATOM 5584 O O . LEU B 2 209 ? 4.420 10.369 -36.918 1.00 29.84 209 LEU C O 1
ATOM 5589 N N . PRO B 2 210 ? 5.472 8.397 -37.116 1.00 30.66 210 PRO C N 1
ATOM 5590 C CA . PRO B 2 210 ? 4.776 7.778 -36.016 1.00 29.60 210 PRO C CA 1
ATOM 5591 C C . PRO B 2 210 ? 5.294 8.283 -34.666 1.00 29.04 210 PRO C C 1
ATOM 5592 O O . PRO B 2 210 ? 6.373 8.855 -34.601 1.00 29.09 210 PRO C O 1
ATOM 5596 N N . GLU B 2 211 ? 4.493 8.073 -33.623 1.00 29.55 211 GLU C N 1
ATOM 5597 C CA . GLU B 2 211 ? 4.916 8.216 -32.232 1.00 29.99 211 GLU C CA 1
ATOM 5598 C C . GLU B 2 211 ? 6.004 7.160 -31.976 1.00 27.86 211 GLU C C 1
ATOM 5599 O O . GLU B 2 211 ? 5.818 5.957 -32.262 1.00 25.01 211 GLU C O 1
ATOM 5605 N N . VAL B 2 212 ? 7.146 7.626 -31.476 1.00 26.16 212 VAL C N 1
ATOM 5606 C CA . VAL B 2 212 ? 8.262 6.779 -31.087 1.00 26.21 212 VAL C CA 1
ATOM 5607 C C . VAL B 2 212 ? 8.080 6.365 -29.617 1.00 23.97 212 VAL C C 1
ATOM 5608 O O . VAL B 2 212 ? 7.868 7.174 -28.754 1.00 21.79 212 VAL C O 1
ATOM 5612 N N . ARG B 2 213 ? 8.167 5.070 -29.374 1.00 24.28 213 ARG C N 1
ATOM 5613 C CA . ARG B 2 213 ? 7.876 4.456 -28.107 1.00 26.35 213 ARG C CA 1
ATOM 5614 C C . ARG B 2 213 ? 9.029 3.522 -27.685 1.00 26.23 213 ARG C C 1
ATOM 5615 O O . ARG B 2 213 ? 9.940 3.231 -28.461 1.00 24.84 213 ARG C O 1
ATOM 5623 N N . GLU B 2 214 ? 8.948 3.023 -26.452 1.00 23.43 214 GLU C N 1
ATOM 5624 C CA . GLU B 2 214 ? 9.811 1.969 -25.993 1.00 23.97 214 GLU C CA 1
ATOM 5625 C C . GLU B 2 214 ? 9.452 0.646 -26.707 1.00 22.81 214 GLU C C 1
ATOM 5626 O O . GLU B 2 214 ? 8.367 0.526 -27.316 1.00 21.16 214 GLU C O 1
ATOM 5632 N N . SER B 2 215 ? 10.358 -0.336 -26.607 1.00 19.42 215 SER C N 1
ATOM 5633 C CA . SER B 2 215 ? 10.228 -1.663 -27.239 1.00 19.42 215 SER C CA 1
ATOM 5634 C C . SER B 2 215 ? 9.331 -2.607 -26.444 1.00 20.99 215 SER C C 1
ATOM 5635 O O . SER B 2 215 ? 9.013 -3.685 -26.946 1.00 20.70 215 SER C O 1
ATOM 5638 N N . SER B 2 216 ? 9.015 -2.245 -25.194 1.00 21.01 216 SER C N 1
ATOM 5639 C CA . SER B 2 216 ? 8.176 -3.071 -24.344 1.00 22.07 216 SER C CA 1
ATOM 5640 C C . SER B 2 216 ? 7.092 -2.239 -23.627 1.00 22.25 216 SER C C 1
ATOM 5641 O O . SER B 2 216 ? 7.318 -1.745 -22.564 1.00 21.97 216 SER C O 1
ATOM 5644 N N . GLU B 2 217 ? 5.924 -2.123 -24.225 1.00 22.86 217 GLU C N 1
ATOM 5645 C CA . GLU B 2 217 ? 4.751 -1.490 -23.590 1.00 24.65 217 GLU C CA 1
ATOM 5646 C C . GLU B 2 217 ? 3.547 -1.737 -24.504 1.00 22.46 217 GLU C C 1
ATOM 5647 O O . GLU B 2 217 ? 3.707 -2.003 -25.707 1.00 22.21 217 GLU C O 1
ATOM 5653 N N . VAL B 2 218 ? 2.356 -1.612 -23.944 1.00 21.72 218 VAL C N 1
ATOM 5654 C CA . VAL B 2 218 ? 1.133 -1.835 -24.695 1.00 21.43 218 VAL C CA 1
ATOM 5655 C C . VAL B 2 218 ? 0.940 -0.674 -25.678 1.00 22.15 218 VAL C C 1
ATOM 5656 O O . VAL B 2 218 ? 0.700 0.458 -25.264 1.00 22.94 218 VAL C O 1
ATOM 5660 N N . TYR B 2 219 ? 1.019 -0.954 -26.974 1.00 22.28 219 TYR C N 1
ATOM 5661 C CA . TYR B 2 219 ? 0.821 0.092 -27.994 1.00 23.44 219 TYR C CA 1
ATOM 5662 C C . TYR B 2 219 ? -0.687 0.272 -28.240 1.00 25.09 219 TYR C C 1
ATOM 5663 O O . TYR B 2 219 ? -1.171 1.373 -28.471 1.00 26.80 219 TYR C O 1
ATOM 5672 N N . GLY B 2 220 ? -1.430 -0.814 -28.136 1.00 23.72 220 GLY C N 1
ATOM 5673 C CA . GLY B 2 220 ? -2.825 -0.826 -28.503 1.00 24.51 220 GLY C CA 1
ATOM 5674 C C . GLY B 2 220 ? -3.321 -2.252 -28.493 1.00 25.54 220 GLY C C 1
ATOM 5675 O O . GLY B 2 220 ? -2.579 -3.121 -28.053 1.00 25.79 220 GLY C O 1
ATOM 5676 N N . TYR B 2 221 ? -4.566 -2.482 -28.892 1.00 26.32 221 TYR C N 1
ATOM 5677 C CA . TYR B 2 221 ? -5.203 -3.784 -28.709 1.00 25.10 221 TYR C CA 1
ATOM 5678 C C . TYR B 2 221 ? -5.767 -4.254 -30.051 1.00 25.46 221 TYR C C 1
ATOM 5679 O O . TYR B 2 221 ? -6.234 -3.414 -30.831 1.00 22.73 221 TYR C O 1
ATOM 5688 N N . THR B 2 222 ? -5.711 -5.570 -30.321 1.00 25.32 222 THR C N 1
ATOM 5689 C CA . THR B 2 222 ? -6.292 -6.100 -31.569 1.00 25.78 222 THR C CA 1
ATOM 5690 C C . THR B 2 222 ? -7.819 -6.066 -31.460 1.00 28.57 222 THR C C 1
ATOM 5691 O O . THR B 2 222 ? -8.357 -6.079 -30.365 1.00 29.90 222 THR C O 1
ATOM 5695 N N . LYS B 2 223 ? -8.487 -6.041 -32.600 1.00 34.72 223 LYS C N 1
ATOM 5696 C CA . LYS B 2 223 ? -9.945 -6.115 -32.659 1.00 41.12 223 LYS C CA 1
ATOM 5697 C C . LYS B 2 223 ? -10.375 -7.581 -32.670 1.00 41.05 223 LYS C C 1
ATOM 5698 O O . LYS B 2 223 ? -9.769 -8.417 -33.363 1.00 36.10 223 LYS C O 1
ATOM 5704 N N . LYS B 2 224 ? -11.410 -7.858 -31.877 1.00 46.31 224 LYS C N 1
ATOM 5705 C CA . LYS B 2 224 ? -12.084 -9.163 -31.817 1.00 52.98 224 LYS C CA 1
ATOM 5706 C C . LYS B 2 224 ? -12.159 -9.777 -33.221 1.00 55.16 224 LYS C C 1
ATOM 5707 O O . LYS B 2 224 ? -11.606 -10.849 -33.459 1.00 57.21 224 LYS C O 1
ATOM 5713 N N . GLU B 2 225 ? -12.759 -9.037 -34.155 1.00 57.33 225 GLU C N 1
ATOM 5714 C CA . GLU B 2 225 ? -13.117 -9.547 -35.475 1.00 59.46 225 GLU C CA 1
ATOM 5715 C C . GLU B 2 225 ? -11.885 -10.015 -36.263 1.00 61.22 225 GLU C C 1
ATOM 5716 O O . GLU B 2 225 ? -12.065 -10.682 -37.273 1.00 62.54 225 GLU C O 1
ATOM 5722 N N . LEU B 2 226 ? -10.658 -9.682 -35.854 1.00 58.24 226 LEU C N 1
ATOM 5723 C CA . LEU B 2 226 ? -9.471 -10.059 -36.650 1.00 56.32 226 LEU C CA 1
ATOM 5724 C C . LEU B 2 226 ? -8.855 -11.355 -36.103 1.00 53.14 226 LEU C C 1
ATOM 5725 O O . LEU B 2 226 ? -8.533 -12.270 -36.855 1.00 50.41 226 LEU C O 1
ATOM 5730 N N . LEU B 2 227 ? -8.704 -11.449 -34.795 1.00 53.35 227 LEU C N 1
ATOM 5731 C CA . LEU B 2 227 ? -8.040 -12.605 -34.204 1.00 50.14 227 LEU C CA 1
ATOM 5732 C C . LEU B 2 227 ? -9.002 -13.378 -33.297 1.00 48.76 227 LEU C C 1
ATOM 5733 O O . LEU B 2 227 ? -8.670 -14.488 -32.879 1.00 55.18 227 LEU C O 1
ATOM 5738 N N . GLY B 2 228 ? -10.163 -12.807 -32.976 1.00 44.33 228 GLY C N 1
ATOM 5739 C CA . GLY B 2 228 ? -11.156 -13.498 -32.129 1.00 44.15 228 GLY C CA 1
ATOM 5740 C C . GLY B 2 228 ? -11.040 -13.129 -30.658 1.00 43.52 228 GLY C C 1
ATOM 5741 O O . GLY B 2 228 ? -11.751 -13.692 -29.818 1.00 43.77 228 GLY C O 1
ATOM 5742 N N . ALA B 2 229 ? -10.158 -12.179 -30.349 1.00 39.17 229 ALA C N 1
ATOM 5743 C CA . ALA B 2 229 ? -10.027 -11.650 -29.012 1.00 37.64 229 ALA C CA 1
ATOM 5744 C C . ALA B 2 229 ? -9.345 -10.280 -29.084 1.00 39.36 229 ALA C C 1
ATOM 5745 O O . ALA B 2 229 ? -8.723 -9.949 -30.092 1.00 41.20 229 ALA C O 1
ATOM 5747 N N . GLU B 2 230 ? -9.446 -9.508 -28.007 1.00 38.19 230 GLU C N 1
ATOM 5748 C CA . GLU B 2 230 ? -8.817 -8.198 -27.939 1.00 39.98 230 GLU C CA 1
ATOM 5749 C C . GLU B 2 230 ? -7.492 -8.323 -27.183 1.00 33.83 230 GLU C C 1
ATOM 5750 O O . GLU B 2 230 ? -7.457 -8.213 -25.977 1.00 38.27 230 GLU C O 1
ATOM 5756 N N . ILE B 2 231 ? -6.407 -8.496 -27.910 1.00 30.53 231 ILE C N 1
ATOM 5757 C CA . ILE B 2 231 ? -5.140 -8.833 -27.302 1.00 29.00 231 ILE C CA 1
ATOM 5758 C C . ILE B 2 231 ? -4.231 -7.600 -27.306 1.00 25.64 231 ILE C C 1
ATOM 5759 O O . ILE B 2 231 ? -4.121 -6.887 -28.326 1.00 26.27 231 ILE C O 1
ATOM 5764 N N . PRO B 2 232 ? -3.520 -7.369 -26.198 1.00 23.76 232 PRO C N 1
ATOM 5765 C CA . PRO B 2 232 ? -2.509 -6.301 -26.202 1.00 23.50 232 PRO C CA 1
ATOM 5766 C C . PRO B 2 232 ? -1.369 -6.597 -27.187 1.00 23.95 232 PRO C C 1
ATOM 5767 O O . PRO B 2 232 ? -0.837 -7.715 -27.204 1.00 23.50 232 PRO C O 1
ATOM 5771 N N . VAL B 2 233 ? -1.047 -5.613 -28.014 1.00 23.85 233 VAL C N 1
ATOM 5772 C CA . VAL B 2 233 ? 0.164 -5.640 -28.824 1.00 25.01 233 VAL C CA 1
ATOM 5773 C C . VAL B 2 233 ? 1.203 -4.799 -28.074 1.00 24.07 233 VAL C C 1
ATOM 5774 O O . VAL B 2 233 ? 0.972 -3.611 -27.850 1.00 25.95 233 VAL C O 1
ATOM 5778 N N . SER B 2 234 ? 2.295 -5.413 -27.634 1.00 22.27 234 SER C N 1
ATOM 5779 C CA . SER B 2 234 ? 3.042 -4.836 -26.523 1.00 21.40 234 SER C CA 1
ATOM 5780 C C . SER B 2 234 ? 4.562 -5.031 -26.645 1.00 21.75 234 SER C C 1
ATOM 5781 O O . SER B 2 234 ? 5.309 -4.685 -25.697 1.00 20.98 234 SER C O 1
ATOM 5784 N N . GLY B 2 235 ? 5.020 -5.533 -27.787 1.00 21.89 235 GLY C N 1
ATOM 5785 C CA . GLY B 2 235 ? 6.429 -5.707 -28.069 1.00 21.98 235 GLY C CA 1
ATOM 5786 C C . GLY B 2 235 ? 6.771 -5.242 -29.480 1.00 22.60 235 GLY C C 1
ATOM 5787 O O . GLY B 2 235 ? 6.051 -5.557 -30.451 1.00 23.24 235 GLY C O 1
ATOM 5788 N N . ASP B 2 236 ? 7.873 -4.513 -29.617 1.00 21.50 236 ASP C N 1
ATOM 5789 C CA . ASP B 2 236 ? 8.316 -4.092 -30.926 1.00 21.98 236 ASP C CA 1
ATOM 5790 C C . ASP B 2 236 ? 9.823 -3.812 -30.903 1.00 21.82 236 ASP C C 1
ATOM 5791 O O . ASP B 2 236 ? 10.260 -2.896 -30.208 1.00 18.85 236 ASP C O 1
ATOM 5796 N N . ALA B 2 237 ? 10.580 -4.570 -31.720 1.00 21.10 237 ALA C N 1
ATOM 5797 C CA . ALA B 2 237 ? 11.946 -4.190 -32.065 1.00 22.79 237 ALA C CA 1
ATOM 5798 C C . ALA B 2 237 ? 12.312 -4.691 -33.472 1.00 22.82 237 ALA C C 1
ATOM 5799 O O . ALA B 2 237 ? 11.727 -5.662 -33.997 1.00 23.87 237 ALA C O 1
ATOM 5801 N N . GLY B 2 238 ? 13.314 -4.033 -34.056 1.00 22.24 238 GLY C N 1
ATOM 5802 C CA . GLY B 2 238 ? 13.907 -4.490 -35.318 1.00 23.33 238 GLY C CA 1
ATOM 5803 C C . GLY B 2 238 ? 14.364 -5.933 -35.219 1.00 20.38 238 GLY C C 1
ATOM 5804 O O . GLY B 2 238 ? 14.723 -6.371 -34.152 1.00 19.51 238 GLY C O 1
ATOM 5805 N N . ASP B 2 239 ? 14.344 -6.674 -36.312 1.00 20.45 239 ASP C N 1
ATOM 5806 C CA . ASP B 2 239 ? 14.585 -8.148 -36.193 1.00 21.41 239 ASP C CA 1
ATOM 5807 C C . ASP B 2 239 ? 15.944 -8.484 -35.553 1.00 20.74 239 ASP C C 1
ATOM 5808 O O . ASP B 2 239 ? 16.029 -9.422 -34.785 1.00 19.83 239 ASP C O 1
ATOM 5813 N N . GLN B 2 240 ? 17.015 -7.772 -35.863 1.00 22.46 240 GLN C N 1
ATOM 5814 C CA . GLN B 2 240 ? 18.313 -8.178 -35.362 1.00 22.87 240 GLN C CA 1
ATOM 5815 C C . GLN B 2 240 ? 18.421 -7.817 -33.871 1.00 23.13 240 GLN C C 1
ATOM 5816 O O . GLN B 2 240 ? 19.008 -8.557 -33.093 1.00 22.35 240 GLN C O 1
ATOM 5822 N N . GLN B 2 241 ? 17.855 -6.681 -33.492 1.00 21.06 241 GLN C N 1
ATOM 5823 C CA . GLN B 2 241 ? 17.739 -6.287 -32.093 1.00 20.78 241 GLN C CA 1
ATOM 5824 C C . GLN B 2 241 ? 16.866 -7.299 -31.351 1.00 21.37 241 GLN C C 1
ATOM 5825 O O . GLN B 2 241 ? 17.186 -7.714 -30.228 1.00 22.07 241 GLN C O 1
ATOM 5831 N N . ALA B 2 242 ? 15.763 -7.719 -31.961 1.00 21.76 242 ALA C N 1
ATOM 5832 C CA . ALA B 2 242 ? 14.910 -8.650 -31.289 1.00 19.58 242 ALA C CA 1
ATOM 5833 C C . ALA B 2 242 ? 15.689 -9.944 -31.086 1.00 20.26 242 ALA C C 1
ATOM 5834 O O . ALA B 2 242 ? 15.599 -10.514 -30.033 1.00 22.36 242 ALA C O 1
ATOM 5836 N N . ALA B 2 243 ? 16.482 -10.369 -32.053 1.00 20.95 243 ALA C N 1
ATOM 5837 C CA . ALA B 2 243 ? 17.356 -11.566 -31.862 1.00 22.73 243 ALA C CA 1
ATOM 5838 C C . ALA B 2 243 ? 18.389 -11.370 -30.735 1.00 21.45 243 ALA C C 1
ATOM 5839 O O . ALA B 2 243 ? 18.652 -12.297 -29.972 1.00 21.03 243 ALA C O 1
ATOM 5841 N N . LEU B 2 244 ? 19.031 -10.213 -30.661 1.00 23.43 244 LEU C N 1
ATOM 5842 C CA . LEU B 2 244 ? 19.914 -9.886 -29.502 1.00 22.89 244 LEU C CA 1
ATOM 5843 C C . LEU B 2 244 ? 19.148 -10.148 -28.186 1.00 23.82 244 LEU C C 1
ATOM 5844 O O . LEU B 2 244 ? 19.696 -10.749 -27.265 1.00 22.64 244 LEU C O 1
ATOM 5849 N N . PHE B 2 245 ? 17.862 -9.765 -28.134 1.00 22.64 245 PHE C N 1
ATOM 5850 C CA . PHE B 2 245 ? 17.059 -9.899 -26.922 1.00 24.09 245 PHE C CA 1
ATOM 5851 C C . PHE B 2 245 ? 16.668 -11.358 -26.681 1.00 23.51 245 PHE C C 1
ATOM 5852 O O . PHE B 2 245 ? 16.664 -11.815 -25.554 1.00 23.63 245 PHE C O 1
ATOM 5860 N N . GLY B 2 246 ? 16.284 -12.048 -27.743 1.00 23.28 246 GLY C N 1
ATOM 5861 C CA . GLY B 2 246 ? 15.919 -13.422 -27.667 1.00 22.45 246 GLY C CA 1
ATOM 5862 C C . GLY B 2 246 ? 17.085 -14.322 -27.269 1.00 22.30 246 GLY C C 1
ATOM 5863 O O . GLY B 2 246 ? 16.836 -15.449 -26.859 1.00 23.13 246 GLY C O 1
ATOM 5864 N N . GLN B 2 247 ? 18.323 -13.833 -27.405 1.00 22.04 247 GLN C N 1
ATOM 5865 C CA . GLN B 2 247 ? 19.548 -14.568 -27.007 1.00 24.16 247 GLN C CA 1
ATOM 5866 C C . GLN B 2 247 ? 19.902 -14.275 -25.542 1.00 26.13 247 GLN C C 1
ATOM 5867 O O . GLN B 2 247 ? 20.879 -14.804 -25.023 1.00 23.89 247 GLN C O 1
ATOM 5873 N N . ALA B 2 248 ? 19.118 -13.408 -24.901 1.00 28.47 248 ALA C N 1
ATOM 5874 C CA . ALA B 2 248 ? 19.396 -12.900 -23.552 1.00 28.54 248 ALA C CA 1
ATOM 5875 C C . ALA B 2 248 ? 20.733 -12.166 -23.544 1.00 27.68 248 ALA C C 1
ATOM 5876 O O . ALA B 2 248 ? 21.442 -12.194 -22.571 1.00 27.40 248 ALA C O 1
ATOM 5878 N N . ALA B 2 249 ? 21.076 -11.517 -24.645 1.00 28.75 249 ALA C N 1
ATOM 5879 C CA . ALA B 2 249 ? 22.262 -10.664 -24.675 1.00 28.49 249 ALA C CA 1
ATOM 5880 C C . ALA B 2 249 ? 21.998 -9.394 -23.854 1.00 29.54 249 ALA C C 1
ATOM 5881 O O . ALA B 2 249 ? 21.993 -8.273 -24.382 1.00 28.63 249 ALA C O 1
ATOM 5883 N N . PHE B 2 250 ? 21.798 -9.577 -22.547 1.00 31.20 250 PHE C N 1
ATOM 5884 C CA . PHE B 2 250 ? 21.259 -8.523 -21.707 1.00 32.17 250 PHE C CA 1
ATOM 5885 C C . PHE B 2 250 ? 22.362 -7.660 -21.095 1.00 33.80 250 PHE C C 1
ATOM 5886 O O . PHE B 2 250 ? 22.049 -6.585 -20.582 1.00 34.31 250 PHE C O 1
ATOM 5894 N N . GLU B 2 251 ? 23.613 -8.101 -21.138 1.00 33.96 251 GLU C N 1
ATOM 5895 C CA . GLU B 2 251 ? 24.717 -7.350 -20.513 1.00 35.29 251 GLU C CA 1
ATOM 5896 C C . GLU B 2 251 ? 25.640 -6.816 -21.608 1.00 32.50 251 GLU C C 1
ATOM 5897 O O . GLU B 2 251 ? 25.668 -7.350 -22.699 1.00 31.92 251 GLU C O 1
ATOM 5903 N N . ALA B 2 252 ? 26.380 -5.762 -21.302 1.00 29.91 252 ALA C N 1
ATOM 5904 C CA . ALA B 2 252 ? 27.284 -5.133 -22.244 1.00 30.71 252 ALA C CA 1
ATOM 5905 C C . ALA B 2 252 ? 28.407 -6.103 -22.645 1.00 32.70 252 ALA C C 1
ATOM 5906 O O . ALA B 2 252 ? 28.912 -6.852 -21.819 1.00 30.14 252 ALA C O 1
ATOM 5908 N N . GLY B 2 253 ? 28.759 -6.105 -23.937 1.00 36.36 253 GLY C N 1
ATOM 5909 C CA . GLY B 2 253 ? 29.767 -7.019 -24.475 1.00 33.62 253 GLY C CA 1
ATOM 5910 C C . GLY B 2 253 ? 29.221 -8.404 -24.790 1.00 33.45 253 GLY C C 1
ATOM 5911 O O . GLY B 2 253 ? 29.984 -9.297 -25.225 1.00 33.26 253 GLY C O 1
ATOM 5912 N N . MET B 2 254 ? 27.924 -8.627 -24.594 1.00 31.86 254 MET C N 1
ATOM 5913 C CA . MET B 2 254 ? 27.315 -9.837 -25.136 1.00 31.35 254 MET C CA 1
ATOM 5914 C C . MET B 2 254 ? 26.981 -9.603 -26.618 1.00 31.33 254 MET C C 1
ATOM 5915 O O . MET B 2 254 ? 26.376 -8.577 -27.018 1.00 29.58 254 MET C O 1
ATOM 5920 N N . VAL B 2 255 ? 27.465 -10.541 -27.436 1.00 31.65 255 VAL C N 1
ATOM 5921 C CA . VAL B 2 255 ? 27.459 -10.388 -28.896 1.00 30.91 255 VAL C CA 1
ATOM 5922 C C . VAL B 2 255 ? 26.510 -11.430 -29.461 1.00 27.13 255 VAL C C 1
ATOM 5923 O O . VAL B 2 255 ? 26.504 -12.570 -28.990 1.00 26.32 255 VAL C O 1
ATOM 5927 N N . LYS B 2 256 ? 25.722 -11.021 -30.448 1.00 27.24 256 LYS C N 1
ATOM 5928 C CA . LYS B 2 256 ? 24.932 -12.003 -31.210 1.00 27.63 256 LYS C CA 1
ATOM 5929 C C . LYS B 2 256 ? 25.393 -12.001 -32.672 1.00 26.79 256 LYS C C 1
ATOM 5930 O O . LYS B 2 256 ? 25.420 -10.938 -33.325 1.00 24.63 256 LYS C O 1
ATOM 5936 N N . ALA B 2 257 ? 25.751 -13.184 -33.173 1.00 27.39 257 ALA C N 1
ATOM 5937 C CA . ALA B 2 257 ? 26.070 -13.342 -34.600 1.00 28.38 257 ALA C CA 1
ATOM 5938 C C . ALA B 2 257 ? 25.001 -14.202 -35.261 1.00 27.88 257 ALA C C 1
ATOM 5939 O O . ALA B 2 257 ? 24.784 -15.353 -34.864 1.00 26.05 257 ALA C O 1
ATOM 5941 N N . THR B 2 258 ? 24.360 -13.613 -36.269 1.00 26.83 258 THR C N 1
ATOM 5942 C CA . THR B 2 258 ? 23.433 -14.342 -37.140 1.00 28.47 258 THR C CA 1
ATOM 5943 C C . THR B 2 258 ? 24.194 -14.800 -38.396 1.00 26.81 258 THR C C 1
ATOM 5944 O O . THR B 2 258 ? 24.741 -13.978 -39.122 1.00 28.52 258 THR C O 1
ATOM 5948 N N . TYR B 2 259 ? 24.234 -16.099 -38.624 1.00 24.86 259 TYR C N 1
ATOM 5949 C CA . TYR B 2 259 ? 24.915 -16.689 -39.808 1.00 26.34 259 TYR C CA 1
ATOM 5950 C C . TYR B 2 259 ? 23.872 -16.954 -40.899 1.00 25.29 259 TYR C C 1
ATOM 5951 O O . TYR B 2 259 ? 22.930 -17.706 -40.665 1.00 28.73 259 TYR C O 1
ATOM 5960 N N . GLY B 2 260 ? 24.003 -16.293 -42.042 1.00 23.82 260 GLY C N 1
ATOM 5961 C CA . GLY B 2 260 ? 23.092 -16.532 -43.169 1.00 26.14 260 GLY C CA 1
ATOM 5962 C C . GLY B 2 260 ? 23.857 -16.592 -44.484 1.00 29.13 260 GLY C C 1
ATOM 5963 O O . GLY B 2 260 ? 24.999 -17.055 -44.540 1.00 26.53 260 GLY C O 1
ATOM 5964 N N . THR B 2 261 ? 23.244 -16.098 -45.547 1.00 29.43 261 THR C N 1
ATOM 5965 C CA . THR B 2 261 ? 23.964 -15.919 -46.781 1.00 29.66 261 THR C CA 1
ATOM 5966 C C . THR B 2 261 ? 25.110 -14.929 -46.519 1.00 28.50 261 THR C C 1
ATOM 5967 O O . THR B 2 261 ? 26.279 -15.123 -46.925 1.00 25.21 261 THR C O 1
ATOM 5971 N N . GLY B 2 262 ? 24.739 -13.851 -45.834 1.00 26.74 262 GLY C N 1
ATOM 5972 C CA . GLY B 2 262 ? 25.658 -12.976 -45.184 1.00 26.48 262 GLY C CA 1
ATOM 5973 C C . GLY B 2 262 ? 25.525 -13.128 -43.681 1.00 24.46 262 GLY C C 1
ATOM 5974 O O . GLY B 2 262 ? 24.914 -14.097 -43.205 1.00 23.91 262 GLY C O 1
ATOM 5975 N N . SER B 2 263 ? 26.116 -12.196 -42.940 1.00 25.82 263 SER C N 1
ATOM 5976 C CA . SER B 2 263 ? 26.049 -12.242 -41.480 1.00 25.63 263 SER C CA 1
ATOM 5977 C C . SER B 2 263 ? 25.611 -10.888 -40.920 1.00 23.49 263 SER C C 1
ATOM 5978 O O . SER B 2 263 ? 25.946 -9.846 -41.503 1.00 24.16 263 SER C O 1
ATOM 5981 N N . PHE B 2 264 ? 24.833 -10.917 -39.835 1.00 22.97 264 PHE C N 1
ATOM 5982 C CA . PHE B 2 264 ? 24.574 -9.708 -39.017 1.00 26.40 264 PHE C CA 1
ATOM 5983 C C . PHE B 2 264 ? 25.105 -9.952 -37.598 1.00 25.25 264 PHE C C 1
ATOM 5984 O O . PHE B 2 264 ? 24.780 -10.967 -36.974 1.00 22.62 264 PHE C O 1
ATOM 5992 N N . ILE B 2 265 ? 25.913 -9.015 -37.103 1.00 24.97 265 ILE C N 1
ATOM 5993 C CA . ILE B 2 265 ? 26.577 -9.181 -35.800 1.00 24.75 265 ILE C CA 1
ATOM 5994 C C . ILE B 2 265 ? 26.303 -7.922 -34.981 1.00 23.48 265 ILE C C 1
ATOM 5995 O O . ILE B 2 265 ? 26.623 -6.833 -35.424 1.00 22.25 265 ILE C O 1
ATOM 6000 N N . LEU B 2 266 ? 25.732 -8.110 -33.791 1.00 24.11 266 LEU C N 1
ATOM 6001 C CA . LEU B 2 266 ? 25.413 -6.986 -32.872 1.00 26.07 266 LEU C CA 1
ATOM 6002 C C . LEU B 2 266 ? 26.038 -7.245 -31.493 1.00 24.56 266 LEU C C 1
ATOM 6003 O O . LEU B 2 266 ? 26.059 -8.365 -30.996 1.00 24.87 266 LEU C O 1
ATOM 6008 N N . VAL B 2 267 ? 26.541 -6.189 -30.868 1.00 26.73 267 VAL C N 1
ATOM 6009 C CA . VAL B 2 267 ? 26.976 -6.277 -29.465 1.00 26.31 267 VAL C CA 1
ATOM 6010 C C . VAL B 2 267 ? 26.183 -5.259 -28.645 1.00 24.76 267 VAL C C 1
ATOM 6011 O O . VAL B 2 267 ? 26.007 -4.107 -29.076 1.00 23.98 267 VAL C O 1
ATOM 6015 N N . ASN B 2 268 ? 25.696 -5.709 -27.478 1.00 26.57 268 ASN C N 1
ATOM 6016 C CA . ASN B 2 268 ? 24.994 -4.836 -26.514 1.00 26.23 268 ASN C CA 1
ATOM 6017 C C . ASN B 2 268 ? 26.030 -3.917 -25.851 1.00 27.12 268 ASN C C 1
ATOM 6018 O O . ASN B 2 268 ? 27.021 -4.397 -25.329 1.00 28.03 268 ASN C O 1
ATOM 6023 N N . THR B 2 269 ? 25.858 -2.600 -25.935 1.00 29.58 269 THR C N 1
ATOM 6024 C CA . THR B 2 269 ? 26.752 -1.692 -25.196 1.00 29.99 269 THR C CA 1
ATOM 6025 C C . THR B 2 269 ? 25.965 -1.002 -24.073 1.00 33.26 269 THR C C 1
ATOM 6026 O O . THR B 2 269 ? 26.411 0.026 -23.594 1.00 37.81 269 THR C O 1
ATOM 6030 N N . ASP B 2 270 ? 24.807 -1.523 -23.663 1.00 35.88 270 ASP C N 1
ATOM 6031 C CA . ASP B 2 270 ? 24.113 -0.976 -22.496 1.00 37.87 270 ASP C CA 1
ATOM 6032 C C . ASP B 2 270 ? 23.918 0.531 -22.700 1.00 35.47 270 ASP C C 1
ATOM 6033 O O . ASP B 2 270 ? 23.610 0.952 -23.812 1.00 34.23 270 ASP C O 1
ATOM 6038 N N . GLU B 2 271 ? 24.216 1.350 -21.691 1.00 35.64 271 GLU C N 1
ATOM 6039 C CA . GLU B 2 271 ? 23.861 2.778 -21.716 1.00 39.08 271 GLU C CA 1
ATOM 6040 C C . GLU B 2 271 ? 24.924 3.586 -22.469 1.00 37.04 271 GLU C C 1
ATOM 6041 O O . GLU B 2 271 ? 24.719 4.779 -22.724 1.00 37.17 271 GLU C O 1
ATOM 6047 N N . MET B 2 272 ? 26.058 2.982 -22.790 1.00 38.71 272 MET C N 1
ATOM 6048 C CA . MET B 2 272 ? 27.135 3.705 -23.518 1.00 41.75 272 MET C CA 1
ATOM 6049 C C . MET B 2 272 ? 26.771 3.820 -25.013 1.00 37.11 272 MET C C 1
ATOM 6050 O O . MET B 2 272 ? 26.539 2.826 -25.674 1.00 33.99 272 MET C O 1
ATOM 6055 N N . VAL B 2 273 ? 26.739 5.032 -25.532 1.00 35.87 273 VAL C N 1
ATOM 6056 C CA . VAL B 2 273 ? 26.649 5.289 -26.960 1.00 38.92 273 VAL C CA 1
ATOM 6057 C C . VAL B 2 273 ? 28.070 5.312 -27.539 1.00 40.74 273 VAL C C 1
ATOM 6058 O O . VAL B 2 273 ? 28.767 6.318 -27.431 1.00 41.64 273 VAL C O 1
ATOM 6062 N N . LEU B 2 274 ? 28.504 4.201 -28.131 1.00 41.92 274 LEU C N 1
ATOM 6063 C CA . LEU B 2 274 ? 29.889 4.066 -28.602 1.00 36.86 274 LEU C CA 1
ATOM 6064 C C . LEU B 2 274 ? 29.917 4.240 -30.116 1.00 36.84 274 LEU C C 1
ATOM 6065 O O . LEU B 2 274 ? 29.023 3.744 -30.801 1.00 37.94 274 LEU C O 1
ATOM 6070 N N . TYR B 2 275 ? 30.933 4.948 -30.606 1.00 36.96 275 TYR C N 1
ATOM 6071 C CA . TYR B 2 275 ? 31.095 5.271 -32.021 1.00 39.26 275 TYR C CA 1
ATOM 6072 C C . TYR B 2 275 ? 32.339 4.584 -32.591 1.00 38.35 275 TYR C C 1
ATOM 6073 O O . TYR B 2 275 ? 33.328 4.476 -31.917 1.00 39.13 275 TYR C O 1
ATOM 6082 N N . SER B 2 276 ? 32.244 4.123 -33.839 1.00 40.39 276 SER C N 1
ATOM 6083 C CA . SER B 2 276 ? 33.361 3.503 -34.573 1.00 37.70 276 SER C CA 1
ATOM 6084 C C . SER B 2 276 ? 33.303 3.905 -36.054 1.00 37.79 276 SER C C 1
ATOM 6085 O O . SER B 2 276 ? 32.238 4.119 -36.629 1.00 34.11 276 SER C O 1
ATOM 6088 N N . ASP B 2 277 ? 34.478 4.003 -36.654 1.00 38.85 277 ASP C N 1
ATOM 6089 C CA . ASP B 2 277 ? 34.623 4.209 -38.082 1.00 39.54 277 ASP C CA 1
ATOM 6090 C C . ASP B 2 277 ? 34.158 2.971 -38.839 1.00 35.16 277 ASP C C 1
ATOM 6091 O O . ASP B 2 277 ? 33.803 3.083 -39.995 1.00 33.86 277 ASP C O 1
ATOM 6096 N N . ASN B 2 278 ? 34.200 1.815 -38.177 1.00 35.28 278 ASN C N 1
ATOM 6097 C CA . ASN B 2 278 ? 34.063 0.511 -38.847 1.00 32.56 278 ASN C CA 1
ATOM 6098 C C . ASN B 2 278 ? 32.735 -0.180 -38.524 1.00 33.34 278 ASN C C 1
ATOM 6099 O O . ASN B 2 278 ? 32.554 -1.326 -38.969 1.00 32.84 278 ASN C O 1
ATOM 6104 N N . LEU B 2 279 ? 31.830 0.475 -37.778 1.00 29.63 279 LEU C N 1
ATOM 6105 C CA . LEU B 2 279 ? 30.612 -0.190 -37.272 1.00 32.60 279 LEU C CA 1
ATOM 6106 C C . LEU B 2 279 ? 29.483 0.835 -37.212 1.00 29.30 279 LEU C C 1
ATOM 6107 O O . LEU B 2 279 ? 29.773 2.035 -37.163 1.00 30.49 279 LEU C O 1
ATOM 6112 N N . LEU B 2 280 ? 28.230 0.358 -37.325 1.00 27.89 280 LEU C N 1
ATOM 6113 C CA . LEU B 2 280 ? 27.059 1.193 -37.115 1.00 26.58 280 LEU C CA 1
ATOM 6114 C C . LEU B 2 280 ? 26.847 1.316 -35.605 1.00 25.86 280 LEU C C 1
ATOM 6115 O O . LEU B 2 280 ? 27.021 0.347 -34.870 1.00 26.08 280 LEU C O 1
ATOM 6120 N N . THR B 2 281 ? 26.431 2.493 -35.170 1.00 25.60 281 THR C N 1
ATOM 6121 C CA . THR B 2 281 ? 25.921 2.660 -33.826 1.00 27.37 281 THR C CA 1
ATOM 6122 C C . THR B 2 281 ? 24.394 2.727 -33.912 1.00 25.45 281 THR C C 1
ATOM 6123 O O . THR B 2 281 ? 23.842 3.493 -34.706 1.00 25.91 281 THR C O 1
ATOM 6127 N N . THR B 2 282 ? 23.722 1.900 -33.121 1.00 24.08 282 THR C N 1
ATOM 6128 C CA . THR B 2 282 ? 22.267 1.758 -33.227 1.00 23.42 282 THR C CA 1
ATOM 6129 C C . THR B 2 282 ? 21.678 1.555 -31.829 1.00 23.16 282 THR C C 1
ATOM 6130 O O . THR B 2 282 ? 22.415 1.386 -30.838 1.00 24.09 282 THR C O 1
ATOM 6134 N N . ILE B 2 283 ? 20.355 1.556 -31.769 1.00 23.32 283 ILE C N 1
ATOM 6135 C CA . ILE B 2 283 ? 19.620 1.349 -30.498 1.00 23.15 283 ILE C CA 1
ATOM 6136 C C . ILE B 2 283 ? 19.241 -0.121 -30.419 1.00 21.59 283 ILE C C 1
ATOM 6137 O O . ILE B 2 283 ? 18.732 -0.668 -31.381 1.00 22.42 283 ILE C O 1
ATOM 6142 N N . ALA B 2 284 ? 19.508 -0.760 -29.286 1.00 23.86 284 ALA C N 1
ATOM 6143 C CA . ALA B 2 284 ? 19.135 -2.176 -29.130 1.00 23.38 284 ALA C CA 1
ATOM 6144 C C . ALA B 2 284 ? 17.646 -2.274 -28.773 1.00 23.62 284 ALA C C 1
ATOM 6145 O O . ALA B 2 284 ? 16.860 -2.979 -29.460 1.00 19.79 284 ALA C O 1
ATOM 6147 N N . TRP B 2 285 ? 17.259 -1.544 -27.714 1.00 24.27 285 TRP C N 1
ATOM 6148 C CA . TRP B 2 285 ? 15.841 -1.462 -27.273 1.00 24.07 285 TRP C CA 1
ATOM 6149 C C . TRP B 2 285 ? 15.665 -0.381 -26.193 1.00 23.46 285 TRP C C 1
ATOM 6150 O O . TRP B 2 285 ? 16.619 0.024 -25.522 1.00 22.91 285 TRP C O 1
ATOM 6161 N N . GLY B 2 286 ? 14.424 0.051 -26.002 1.00 24.05 286 GLY C N 1
ATOM 6162 C CA . GLY B 2 286 ? 14.013 0.764 -24.795 1.00 23.34 286 GLY C CA 1
ATOM 6163 C C . GLY B 2 286 ? 13.155 -0.134 -23.905 1.00 25.05 286 GLY C C 1
ATOM 6164 O O . GLY B 2 286 ? 12.117 -0.692 -24.344 1.00 23.42 286 GLY C O 1
ATOM 6165 N N . LEU B 2 287 ? 13.525 -0.313 -22.645 1.00 26.74 287 LEU C N 1
ATOM 6166 C CA . LEU B 2 287 ? 12.807 -1.342 -21.905 1.00 31.36 287 LEU C CA 1
ATOM 6167 C C . LEU B 2 287 ? 11.965 -0.674 -20.826 1.00 34.80 287 LEU C C 1
ATOM 6168 O O . LEU B 2 287 ? 10.742 -0.496 -21.009 1.00 51.52 287 LEU C O 1
ATOM 6173 N N . ASN B 2 288 ? 12.536 -0.331 -19.714 1.00 31.07 288 ASN C N 1
ATOM 6174 C CA . ASN B 2 288 ? 11.621 0.163 -18.644 1.00 30.70 288 ASN C CA 1
ATOM 6175 C C . ASN B 2 288 ? 12.068 1.576 -18.309 1.00 26.64 288 ASN C C 1
ATOM 6176 O O . ASN B 2 288 ? 12.548 1.768 -17.238 1.00 26.72 288 ASN C O 1
ATOM 6181 N N . GLY B 2 289 ? 12.038 2.474 -19.289 1.00 24.78 289 GLY C N 1
ATOM 6182 C CA . GLY B 2 289 ? 12.668 3.775 -19.167 1.00 26.72 289 GLY C CA 1
ATOM 6183 C C . GLY B 2 289 ? 14.170 3.732 -19.448 1.00 29.64 289 GLY C C 1
ATOM 6184 O O . GLY B 2 289 ? 14.799 4.751 -19.424 1.00 26.31 289 GLY C O 1
ATOM 6185 N N . ARG B 2 290 ? 14.755 2.565 -19.704 1.00 30.97 290 ARG C N 1
ATOM 6186 C CA . ARG B 2 290 ? 16.202 2.455 -19.924 1.00 32.84 290 ARG C CA 1
ATOM 6187 C C . ARG B 2 290 ? 16.484 2.055 -21.385 1.00 29.01 290 ARG C C 1
ATOM 6188 O O . ARG B 2 290 ? 15.990 1.038 -21.858 1.00 25.77 290 ARG C O 1
ATOM 6196 N N . VAL B 2 291 ? 17.265 2.878 -22.092 1.00 25.21 291 VAL C N 1
ATOM 6197 C CA . VAL B 2 291 ? 17.636 2.640 -23.464 1.00 25.97 291 VAL C CA 1
ATOM 6198 C C . VAL B 2 291 ? 19.000 1.964 -23.488 1.00 25.74 291 VAL C C 1
ATOM 6199 O O . VAL B 2 291 ? 19.970 2.547 -22.974 1.00 26.26 291 VAL C O 1
ATOM 6203 N N . SER B 2 292 ? 19.041 0.758 -24.043 1.00 23.88 292 SER C N 1
ATOM 6204 C CA . SER B 2 292 ? 20.311 0.065 -24.341 1.00 26.07 292 SER C CA 1
ATOM 6205 C C . SER B 2 292 ? 20.760 0.297 -25.801 1.00 24.07 292 SER C C 1
ATOM 6206 O O . SER B 2 292 ? 19.965 0.267 -26.772 1.00 23.40 292 SER C O 1
ATOM 6209 N N . TYR B 2 293 ? 22.048 0.526 -25.972 1.00 24.23 293 TYR C N 1
ATOM 6210 C CA . TYR B 2 293 ? 22.592 0.808 -27.285 1.00 24.73 293 TYR C CA 1
ATOM 6211 C C . TYR B 2 293 ? 23.305 -0.440 -27.819 1.00 24.65 293 TYR C C 1
ATOM 6212 O O . TYR B 2 293 ? 23.426 -1.467 -27.114 1.00 24.70 293 TYR C O 1
ATOM 6221 N N . ALA B 2 294 ? 23.731 -0.378 -29.081 1.00 25.06 294 ALA C N 1
ATOM 6222 C CA . ALA B 2 294 ? 24.561 -1.474 -29.634 1.00 25.01 294 ALA C CA 1
ATOM 6223 C C . ALA B 2 294 ? 25.509 -0.936 -30.701 1.00 25.26 294 ALA C C 1
ATOM 6224 O O . ALA B 2 294 ? 25.389 0.221 -31.164 1.00 23.49 294 ALA C O 1
ATOM 6226 N N . LEU B 2 295 ? 26.448 -1.807 -31.063 1.00 26.49 295 LEU C N 1
ATOM 6227 C CA . LEU B 2 295 ? 27.255 -1.612 -32.257 1.00 26.93 295 LEU C CA 1
ATOM 6228 C C . LEU B 2 295 ? 26.942 -2.755 -33.222 1.00 26.45 295 LEU C C 1
ATOM 6229 O O . LEU B 2 295 ? 26.685 -3.890 -32.770 1.00 24.10 295 LEU C O 1
ATOM 6234 N N . GLU B 2 296 ? 26.976 -2.453 -34.524 1.00 25.76 296 GLU C N 1
ATOM 6235 C CA . GLU B 2 296 ? 26.475 -3.407 -35.507 1.00 26.54 296 GLU C CA 1
ATOM 6236 C C . GLU B 2 296 ? 27.480 -3.467 -36.654 1.00 24.77 296 GLU C C 1
ATOM 6237 O O . GLU B 2 296 ? 27.911 -2.419 -37.145 1.00 23.64 296 GLU C O 1
ATOM 6243 N N . GLY B 2 297 ? 27.820 -4.694 -37.057 1.00 25.45 297 GLY C N 1
ATOM 6244 C CA . GLY B 2 297 ? 28.595 -4.942 -38.288 1.00 25.31 297 GLY C CA 1
ATOM 6245 C C . GLY B 2 297 ? 27.943 -5.999 -39.161 1.00 27.67 297 GLY C C 1
ATOM 6246 O O . GLY B 2 297 ? 27.302 -6.937 -38.679 1.00 29.23 297 GLY C O 1
ATOM 6247 N N . SER B 2 298 ? 28.107 -5.885 -40.471 1.00 29.98 298 SER C N 1
ATOM 6248 C CA . SER B 2 298 ? 27.531 -6.906 -41.340 1.00 28.82 298 SER C CA 1
ATOM 6249 C C . SER B 2 298 ? 28.561 -7.349 -42.385 1.00 28.15 298 SER C C 1
ATOM 6250 O O . SER B 2 298 ? 29.502 -6.634 -42.665 1.00 28.90 298 SER C O 1
ATOM 6253 N N . ILE B 2 299 ? 28.340 -8.540 -42.942 1.00 27.77 299 ILE C N 1
ATOM 6254 C CA . ILE B 2 299 ? 29.207 -9.173 -43.920 1.00 25.78 299 ILE C CA 1
ATOM 6255 C C . ILE B 2 299 ? 28.326 -9.713 -45.054 1.00 26.96 299 ILE C C 1
ATOM 6256 O O . ILE B 2 299 ? 27.365 -10.481 -44.803 1.00 26.90 299 ILE C O 1
ATOM 6261 N N . PHE B 2 300 ? 28.587 -9.269 -46.263 1.00 25.93 300 PHE C N 1
ATOM 6262 C CA . PHE B 2 300 ? 27.751 -9.628 -47.432 1.00 26.00 300 PHE C CA 1
ATOM 6263 C C . PHE B 2 300 ? 27.866 -11.111 -47.734 1.00 23.19 300 PHE C C 1
ATOM 6264 O O . PHE B 2 300 ? 26.844 -11.712 -47.901 1.00 22.60 300 PHE C O 1
ATOM 6272 N N . VAL B 2 301 ? 29.071 -11.637 -47.696 1.00 22.21 301 VAL C N 1
ATOM 6273 C CA . VAL B 2 301 ? 29.335 -13.047 -48.069 1.00 22.05 301 VAL C CA 1
ATOM 6274 C C . VAL B 2 301 ? 29.966 -13.825 -46.915 1.00 21.92 301 VAL C C 1
ATOM 6275 O O . VAL B 2 301 ? 31.086 -13.562 -46.570 1.00 21.78 301 VAL C O 1
ATOM 6279 N N . THR B 2 302 ? 29.239 -14.738 -46.372 1.00 22.59 302 THR C N 1
ATOM 6280 C CA . THR B 2 302 ? 29.691 -15.765 -45.406 1.00 23.01 302 THR C CA 1
ATOM 6281 C C . THR B 2 302 ? 29.100 -17.104 -45.824 1.00 23.45 302 THR C C 1
ATOM 6282 O O . THR B 2 302 ? 29.785 -17.873 -46.434 1.00 26.69 302 THR C O 1
ATOM 6286 N N . GLY B 2 303 ? 27.833 -17.308 -45.584 1.00 24.81 303 GLY C N 1
ATOM 6287 C CA . GLY B 2 303 ? 27.143 -18.522 -46.043 1.00 25.37 303 GLY C CA 1
ATOM 6288 C C . GLY B 2 303 ? 27.214 -18.663 -47.555 1.00 25.92 303 GLY C C 1
ATOM 6289 O O . GLY B 2 303 ? 27.382 -19.770 -47.996 1.00 26.27 303 GLY C O 1
ATOM 6290 N N . ALA B 2 304 ? 27.094 -17.575 -48.291 1.00 22.53 304 ALA C N 1
ATOM 6291 C CA . ALA B 2 304 ? 27.184 -17.558 -49.758 1.00 25.01 304 ALA C CA 1
ATOM 6292 C C . ALA B 2 304 ? 28.469 -18.248 -50.239 1.00 28.78 304 ALA C C 1
ATOM 6293 O O . ALA B 2 304 ? 28.457 -18.668 -51.367 1.00 32.50 304 ALA C O 1
ATOM 6295 N N . ALA B 2 305 ? 29.541 -18.307 -49.465 1.00 29.16 305 ALA C N 1
ATOM 6296 C CA . ALA B 2 305 ? 30.763 -19.003 -49.910 1.00 27.50 305 ALA C CA 1
ATOM 6297 C C . ALA B 2 305 ? 30.515 -20.516 -49.940 1.00 26.73 305 ALA C C 1
ATOM 6298 O O . ALA B 2 305 ? 30.989 -21.164 -50.850 1.00 26.02 305 ALA C O 1
ATOM 6300 N N . VAL B 2 306 ? 29.771 -21.059 -48.977 1.00 26.92 306 VAL C N 1
ATOM 6301 C CA . VAL B 2 306 ? 29.371 -22.489 -49.011 1.00 28.06 306 VAL C CA 1
ATOM 6302 C C . VAL B 2 306 ? 28.380 -22.709 -50.163 1.00 30.10 306 VAL C C 1
ATOM 6303 O O . VAL B 2 306 ? 28.424 -23.767 -50.819 1.00 34.81 306 VAL C O 1
ATOM 6307 N N . GLN B 2 307 ? 27.489 -21.745 -50.426 1.00 28.21 307 GLN C N 1
ATOM 6308 C CA . GLN B 2 307 ? 26.589 -21.867 -51.568 1.00 30.59 307 GLN C CA 1
ATOM 6309 C C . GLN B 2 307 ? 27.427 -22.051 -52.853 1.00 30.40 307 GLN C C 1
ATOM 6310 O O . GLN B 2 307 ? 27.097 -22.903 -53.704 1.00 29.22 307 GLN C O 1
ATOM 6316 N N . TRP B 2 308 ? 28.502 -21.272 -52.960 1.00 27.24 308 TRP C N 1
ATOM 6317 C CA . TRP B 2 308 ? 29.426 -21.276 -54.089 1.00 29.89 308 TRP C CA 1
ATOM 6318 C C . TRP B 2 308 ? 30.158 -22.616 -54.227 1.00 27.33 308 TRP C C 1
ATOM 6319 O O . TRP B 2 308 ? 30.363 -23.050 -55.316 1.00 27.94 308 TRP C O 1
ATOM 6330 N N . LEU B 2 309 ? 30.564 -23.247 -53.144 1.00 29.80 309 LEU C N 1
ATOM 6331 C CA . LEU B 2 309 ? 31.082 -24.621 -53.193 1.00 28.83 309 LEU C CA 1
ATOM 6332 C C . LEU B 2 309 ? 30.056 -25.544 -53.860 1.00 30.89 309 LEU C C 1
ATOM 6333 O O . LEU B 2 309 ? 30.434 -26.510 -54.521 1.00 28.19 309 LEU C O 1
ATOM 6338 N N . ARG B 2 310 ? 28.770 -25.286 -53.622 1.00 31.26 310 ARG C N 1
ATOM 6339 C CA . ARG B 2 310 ? 27.678 -26.148 -54.110 1.00 32.47 310 ARG C CA 1
ATOM 6340 C C . ARG B 2 310 ? 27.329 -25.802 -55.565 1.00 29.50 310 ARG C C 1
ATOM 6341 O O . ARG B 2 310 ? 27.189 -26.693 -56.342 1.00 30.06 310 ARG C O 1
ATOM 6349 N N . ASP B 2 311 ? 27.264 -24.531 -55.939 1.00 28.51 311 ASP C N 1
ATOM 6350 C CA . ASP B 2 311 ? 26.613 -24.113 -57.168 1.00 31.74 311 ASP C CA 1
ATOM 6351 C C . ASP B 2 311 ? 27.611 -23.607 -58.209 1.00 30.92 311 ASP C C 1
ATOM 6352 O O . ASP B 2 311 ? 27.271 -23.557 -59.390 1.00 29.23 311 ASP C O 1
ATOM 6357 N N . GLY B 2 312 ? 28.769 -23.130 -57.774 1.00 30.85 312 GLY C N 1
ATOM 6358 C CA . GLY B 2 312 ? 29.730 -22.557 -58.681 1.00 31.57 312 GLY C CA 1
ATOM 6359 C C . GLY B 2 312 ? 30.667 -23.627 -59.218 1.00 36.31 312 GLY C C 1
ATOM 6360 O O . GLY B 2 312 ? 30.767 -23.874 -60.429 1.00 35.07 312 GLY C O 1
ATOM 6361 N N . ILE B 2 313 ? 31.353 -24.266 -58.285 1.00 36.19 313 ILE C N 1
ATOM 6362 C CA . ILE B 2 313 ? 32.442 -25.137 -58.592 1.00 36.57 313 ILE C CA 1
ATOM 6363 C C . ILE B 2 313 ? 31.952 -26.586 -58.415 1.00 36.29 313 ILE C C 1
ATOM 6364 O O . ILE B 2 313 ? 32.500 -27.536 -58.997 1.00 35.85 313 ILE C O 1
ATOM 6369 N N . LYS B 2 314 ? 30.868 -26.736 -57.653 1.00 34.03 314 LYS C N 1
ATOM 6370 C CA . LYS B 2 314 ? 30.083 -27.978 -57.559 1.00 34.76 314 LYS C CA 1
ATOM 6371 C C . LYS B 2 314 ? 30.945 -29.095 -56.951 1.00 32.95 314 LYS C C 1
ATOM 6372 O O . LYS B 2 314 ? 31.050 -30.179 -57.467 1.00 31.46 314 LYS C O 1
ATOM 6378 N N . ILE B 2 315 ? 31.482 -28.784 -55.783 1.00 34.05 315 ILE C N 1
ATOM 6379 C CA . ILE B 2 315 ? 32.464 -29.563 -55.042 1.00 35.98 315 ILE C CA 1
ATOM 6380 C C . ILE B 2 315 ? 31.732 -30.282 -53.893 1.00 37.03 315 ILE C C 1
ATOM 6381 O O . ILE B 2 315 ? 32.258 -31.216 -53.273 1.00 36.68 315 ILE C O 1
ATOM 6386 N N . ILE B 2 316 ? 30.490 -29.869 -53.646 1.00 32.79 316 ILE C N 1
ATOM 6387 C CA . ILE B 2 316 ? 29.606 -30.528 -52.675 1.00 34.48 316 ILE C CA 1
ATOM 6388 C C . ILE B 2 316 ? 28.185 -30.493 -53.244 1.00 36.40 316 ILE C C 1
ATOM 6389 O O . ILE B 2 316 ? 27.892 -29.717 -54.161 1.00 34.25 316 ILE C O 1
ATOM 6394 N N . LYS B 2 317 ? 27.326 -31.323 -52.670 1.00 42.75 317 LYS C N 1
ATOM 6395 C CA . LYS B 2 317 ? 25.916 -31.405 -53.067 1.00 48.24 317 LYS C CA 1
ATOM 6396 C C . LYS B 2 317 ? 25.053 -30.595 -52.082 1.00 49.55 317 LYS C C 1
ATOM 6397 O O . LYS B 2 317 ? 24.123 -29.903 -52.492 1.00 52.54 317 LYS C O 1
ATOM 6403 N N . HIS B 2 318 ? 25.395 -30.643 -50.795 1.00 49.75 318 HIS C N 1
ATOM 6404 C CA . HIS B 2 318 ? 24.694 -29.908 -49.748 1.00 49.67 318 HIS C CA 1
ATOM 6405 C C . HIS B 2 318 ? 25.696 -29.152 -48.873 1.00 50.82 318 HIS C C 1
ATOM 6406 O O . HIS B 2 318 ? 26.801 -29.645 -48.623 1.00 55.35 318 HIS C O 1
ATOM 6413 N N . ALA B 2 319 ? 25.280 -27.990 -48.377 1.00 47.47 319 ALA C N 1
ATOM 6414 C CA . ALA B 2 319 ? 26.052 -27.197 -47.410 1.00 46.80 319 ALA C CA 1
ATOM 6415 C C . ALA B 2 319 ? 26.546 -28.068 -46.247 1.00 44.70 319 ALA C C 1
ATOM 6416 O O . ALA B 2 319 ? 27.586 -27.777 -45.678 1.00 43.27 319 ALA C O 1
ATOM 6418 N N . SER B 2 320 ? 25.812 -29.121 -45.911 1.00 44.95 320 SER C N 1
ATOM 6419 C CA . SER B 2 320 ? 26.089 -29.938 -44.709 1.00 48.78 320 SER C CA 1
ATOM 6420 C C . SER B 2 320 ? 27.384 -30.751 -44.862 1.00 46.33 320 SER C C 1
ATOM 6421 O O . SER B 2 320 ? 28.104 -30.926 -43.884 1.00 46.09 320 SER C O 1
ATOM 6424 N N . GLU B 2 321 ? 27.688 -31.251 -46.064 1.00 45.96 321 GLU C N 1
ATOM 6425 C CA . GLU B 2 321 ? 28.857 -32.128 -46.214 1.00 45.16 321 GLU C CA 1
ATOM 6426 C C . GLU B 2 321 ? 30.150 -31.321 -46.010 1.00 39.50 321 GLU C C 1
ATOM 6427 O O . GLU B 2 321 ? 31.230 -31.893 -46.012 1.00 39.50 321 GLU C O 1
ATOM 6433 N N . THR B 2 322 ? 30.066 -30.012 -45.829 1.00 36.57 322 THR C N 1
ATOM 6434 C CA . THR B 2 322 ? 31.272 -29.200 -45.650 1.00 39.36 322 THR C CA 1
ATOM 6435 C C . THR B 2 322 ? 31.972 -29.611 -44.350 1.00 37.41 322 THR C C 1
ATOM 6436 O O . THR B 2 322 ? 33.211 -29.594 -44.264 1.00 32.31 322 THR C O 1
ATOM 6440 N N . GLU B 2 323 ? 31.171 -30.007 -43.359 1.00 35.87 323 GLU C N 1
ATOM 6441 C CA . GLU B 2 323 ? 31.715 -30.318 -42.060 1.00 37.66 323 GLU C CA 1
ATOM 6442 C C . GLU B 2 323 ? 32.540 -31.618 -42.114 1.00 35.39 323 GLU C C 1
ATOM 6443 O O . GLU B 2 323 ? 33.623 -31.666 -41.567 1.00 32.86 323 GLU C O 1
ATOM 6449 N N . GLU B 2 324 ? 32.036 -32.671 -42.744 1.00 38.88 324 GLU C N 1
ATOM 6450 C CA . GLU B 2 324 ? 32.769 -33.968 -42.749 1.00 42.03 324 GLU C CA 1
ATOM 6451 C C . GLU B 2 324 ? 34.014 -33.801 -43.623 1.00 39.38 324 GLU C C 1
ATOM 6452 O O . GLU B 2 324 ? 35.085 -34.276 -43.274 1.00 41.86 324 GLU C O 1
ATOM 6458 N N . LEU B 2 325 ? 33.857 -33.094 -44.738 1.00 39.38 325 LEU C N 1
ATOM 6459 C CA . LEU B 2 325 ? 34.986 -32.723 -45.624 1.00 39.22 325 LEU C CA 1
ATOM 6460 C C . LEU B 2 325 ? 36.093 -32.028 -44.817 1.00 37.23 325 LEU C C 1
ATOM 6461 O O . LEU B 2 325 ? 37.247 -32.393 -44.935 1.00 35.24 325 LEU C O 1
ATOM 6466 N N . ALA B 2 326 ? 35.748 -31.035 -43.986 1.00 33.87 326 ALA C N 1
ATOM 6467 C CA . ALA B 2 326 ? 36.755 -30.214 -43.346 1.00 32.20 326 ALA C CA 1
ATOM 6468 C C . ALA B 2 326 ? 37.415 -30.955 -42.175 1.00 34.00 326 ALA C C 1
ATOM 6469 O O . ALA B 2 326 ? 38.587 -30.764 -41.903 1.00 35.57 326 ALA C O 1
ATOM 6471 N N . THR B 2 327 ? 36.674 -31.790 -41.464 1.00 34.63 327 THR C N 1
ATOM 6472 C CA . THR B 2 327 ? 37.225 -32.484 -40.321 1.00 38.45 327 THR C CA 1
ATOM 6473 C C . THR B 2 327 ? 38.060 -33.693 -40.772 1.00 39.03 327 THR C C 1
ATOM 6474 O O . THR B 2 327 ? 38.576 -34.429 -39.939 1.00 39.00 327 THR C O 1
ATOM 6478 N N . LYS B 2 328 ? 38.186 -33.923 -42.075 1.00 40.61 328 LYS C N 1
ATOM 6479 C CA . LYS B 2 328 ? 39.129 -34.939 -42.560 1.00 43.35 328 LYS C CA 1
ATOM 6480 C C . LYS B 2 328 ? 40.575 -34.452 -42.380 1.00 40.39 328 LYS C C 1
ATOM 6481 O O . LYS B 2 328 ? 41.482 -35.249 -42.596 1.00 40.93 328 LYS C O 1
ATOM 6487 N N . LEU B 2 329 ? 40.764 -33.186 -41.960 1.00 36.47 329 LEU C N 1
ATOM 6488 C CA . LEU B 2 329 ? 42.060 -32.528 -41.804 1.00 37.48 329 LEU C CA 1
ATOM 6489 C C . LEU B 2 329 ? 42.272 -32.028 -40.355 1.00 42.10 329 LEU C C 1
ATOM 6490 O O . LEU B 2 329 ? 41.325 -31.610 -39.671 1.00 39.24 329 LEU C O 1
ATOM 6495 N N . GLU B 2 330 ? 43.540 -32.004 -39.915 1.00 43.04 330 GLU C N 1
ATOM 6496 C CA . GLU B 2 330 ? 43.925 -31.496 -38.584 1.00 43.26 330 GLU C CA 1
ATOM 6497 C C . GLU B 2 330 ? 44.164 -29.990 -38.658 1.00 38.10 330 GLU C C 1
ATOM 6498 O O . GLU B 2 330 ? 44.027 -29.312 -37.670 1.00 44.43 330 GLU C O 1
ATOM 6504 N N . SER B 2 331 ? 44.535 -29.472 -39.816 1.00 39.21 331 SER C N 1
ATOM 6505 C CA . SER B 2 331 ? 44.643 -28.009 -40.010 1.00 36.95 331 SER C CA 1
ATOM 6506 C C . SER B 2 331 ? 44.316 -27.662 -41.467 1.00 35.01 331 SER C C 1
ATOM 6507 O O . SER B 2 331 ? 44.020 -28.556 -42.257 1.00 33.37 331 SER C O 1
ATOM 6510 N N . ASN B 2 332 ? 44.428 -26.368 -41.798 1.00 33.18 332 ASN C N 1
ATOM 6511 C CA . ASN B 2 332 ? 44.169 -25.842 -43.131 1.00 32.31 332 ASN C CA 1
ATOM 6512 C C . ASN B 2 332 ? 45.371 -26.073 -44.062 1.00 31.29 332 ASN C C 1
ATOM 6513 O O . ASN B 2 332 ? 45.303 -25.692 -45.252 1.00 29.56 332 ASN C O 1
ATOM 6518 N N . GLU B 2 333 ? 46.455 -26.646 -43.530 1.00 30.02 333 GLU C N 1
ATOM 6519 C CA . GLU B 2 333 ? 47.661 -27.024 -44.299 1.00 30.33 333 GLU C CA 1
ATOM 6520 C C . GLU B 2 333 ? 48.066 -25.902 -45.257 1.00 28.70 333 GLU C C 1
ATOM 6521 O O . GLU B 2 333 ? 48.571 -26.174 -46.327 1.00 29.54 333 GLU C O 1
ATOM 6527 N N . GLY B 2 334 ? 47.821 -24.660 -44.875 1.00 26.57 334 GLY C N 1
ATOM 6528 C CA . GLY B 2 334 ? 48.307 -23.493 -45.628 1.00 26.86 334 GLY C CA 1
ATOM 6529 C C . GLY B 2 334 ? 47.286 -22.913 -46.591 1.00 26.73 334 GLY C C 1
ATOM 6530 O O . GLY B 2 334 ? 47.584 -21.920 -47.233 1.00 28.31 334 GLY C O 1
ATOM 6531 N N . VAL B 2 335 ? 46.091 -23.494 -46.650 1.00 26.58 335 VAL C N 1
ATOM 6532 C CA . VAL B 2 335 ? 45.075 -23.140 -47.663 1.00 26.60 335 VAL C CA 1
ATOM 6533 C C . VAL B 2 335 ? 43.991 -22.239 -47.041 1.00 26.44 335 VAL C C 1
ATOM 6534 O O . VAL B 2 335 ? 43.318 -22.646 -46.085 1.00 23.69 335 VAL C O 1
ATOM 6538 N N . TYR B 2 336 ? 43.835 -21.045 -47.631 1.00 25.41 336 TYR C N 1
ATOM 6539 C CA . TYR B 2 336 ? 42.902 -20.005 -47.210 1.00 27.46 336 TYR C CA 1
ATOM 6540 C C . TYR B 2 336 ? 42.029 -19.613 -48.402 1.00 28.10 336 TYR C C 1
ATOM 6541 O O . TYR B 2 336 ? 42.491 -19.644 -49.560 1.00 27.23 336 TYR C O 1
ATOM 6550 N N . PHE B 2 337 ? 40.798 -19.217 -48.093 1.00 25.32 337 PHE C N 1
ATOM 6551 C CA . PHE B 2 337 ? 39.829 -18.718 -49.074 1.00 24.21 337 PHE C CA 1
ATOM 6552 C C . PHE B 2 337 ? 39.258 -17.402 -48.549 1.00 24.81 337 PHE C C 1
ATOM 6553 O O . PHE B 2 337 ? 38.629 -17.415 -47.501 1.00 24.34 337 PHE C O 1
ATOM 6561 N N . VAL B 2 338 ? 39.506 -16.299 -49.238 1.00 24.55 338 VAL C N 1
ATOM 6562 C CA . VAL B 2 338 ? 38.866 -15.054 -48.890 1.00 27.78 338 VAL C CA 1
ATOM 6563 C C . VAL B 2 338 ? 37.724 -14.857 -49.890 1.00 27.10 338 VAL C C 1
ATOM 6564 O O . VAL B 2 338 ? 37.980 -14.508 -51.010 1.00 26.57 338 VAL C O 1
ATOM 6568 N N . PRO B 2 339 ? 36.473 -15.076 -49.474 1.00 26.23 339 PRO C N 1
ATOM 6569 C CA . PRO B 2 339 ? 35.379 -14.948 -50.416 1.00 25.46 339 PRO C CA 1
ATOM 6570 C C . PRO B 2 339 ? 34.847 -13.511 -50.573 1.00 26.04 339 PRO C C 1
ATOM 6571 O O . PRO B 2 339 ? 33.644 -13.232 -50.401 1.00 23.44 339 PRO C O 1
ATOM 6575 N N . ALA B 2 340 ? 35.726 -12.599 -50.966 1.00 25.87 340 ALA C N 1
ATOM 6576 C CA . ALA B 2 340 ? 35.336 -11.224 -51.208 1.00 26.71 340 ALA C CA 1
ATOM 6577 C C . ALA B 2 340 ? 34.672 -11.081 -52.589 1.00 26.50 340 ALA C C 1
ATOM 6578 O O . ALA B 2 340 ? 35.097 -10.245 -53.399 1.00 24.81 340 ALA C O 1
ATOM 6580 N N . PHE B 2 341 ? 33.572 -11.802 -52.802 1.00 25.92 341 PHE C N 1
ATOM 6581 C CA . PHE B 2 341 ? 32.891 -11.788 -54.101 1.00 27.68 341 PHE C CA 1
ATOM 6582 C C . PHE B 2 341 ? 32.477 -10.374 -54.483 1.00 29.07 341 PHE C C 1
ATOM 6583 O O . PHE B 2 341 ? 32.500 -10.055 -55.654 1.00 32.96 341 PHE C O 1
ATOM 6591 N N . VAL B 2 342 ? 32.110 -9.540 -53.509 1.00 32.28 342 VAL C N 1
ATOM 6592 C CA . VAL B 2 342 ? 31.682 -8.157 -53.806 1.00 32.08 342 VAL C CA 1
ATOM 6593 C C . VAL B 2 342 ? 32.504 -7.196 -52.948 1.00 33.16 342 VAL C C 1
ATOM 6594 O O . VAL B 2 342 ? 31.994 -6.163 -52.504 1.00 35.00 342 VAL C O 1
ATOM 6598 N N . GLY B 2 343 ? 33.761 -7.549 -52.732 1.00 29.33 343 GLY C N 1
ATOM 6599 C CA . GLY B 2 343 ? 34.666 -6.698 -52.047 1.00 30.38 343 GLY C CA 1
ATOM 6600 C C . GLY B 2 343 ? 34.802 -7.093 -50.592 1.00 31.79 343 GLY C C 1
ATOM 6601 O O . GLY B 2 343 ? 34.207 -8.085 -50.140 1.00 32.51 343 GLY C O 1
ATOM 6602 N N . LEU B 2 344 ? 35.598 -6.293 -49.890 1.00 30.60 344 LEU C N 1
ATOM 6603 C CA . LEU B 2 344 ? 35.878 -6.446 -48.469 1.00 33.06 344 LEU C CA 1
ATOM 6604 C C . LEU B 2 344 ? 35.186 -5.326 -47.693 1.00 31.29 344 LEU C C 1
ATOM 6605 O O . LEU B 2 344 ? 35.275 -4.169 -48.078 1.00 28.63 344 LEU C O 1
ATOM 6610 N N . GLY B 2 345 ? 34.635 -5.675 -46.546 1.00 34.10 345 GLY C N 1
ATOM 6611 C CA . GLY B 2 345 ? 34.047 -4.680 -45.639 1.00 37.37 345 GLY C CA 1
ATOM 6612 C C . GLY B 2 345 ? 35.048 -4.205 -44.596 1.00 37.82 345 GLY C C 1
ATOM 6613 O O . GLY B 2 345 ? 36.217 -3.970 -44.904 1.00 38.70 345 GLY C O 1
ATOM 6614 N N . ALA B 2 346 ? 34.576 -4.062 -43.361 1.00 42.15 346 ALA C N 1
ATOM 6615 C CA . ALA B 2 346 ? 35.372 -3.570 -42.243 1.00 39.80 346 ALA C CA 1
ATOM 6616 C C . ALA B 2 346 ? 36.367 -4.648 -41.792 1.00 40.35 346 ALA C C 1
ATOM 6617 O O . ALA B 2 346 ? 35.998 -5.813 -41.613 1.00 37.55 346 ALA C O 1
ATOM 6619 N N . PRO B 2 347 ? 37.601 -4.247 -41.512 1.00 41.55 347 PRO C N 1
ATOM 6620 C CA . PRO B 2 347 ? 38.021 -2.852 -41.511 1.00 41.48 347 PRO C CA 1
ATOM 6621 C C . PRO B 2 347 ? 38.752 -2.451 -42.801 1.00 40.79 347 PRO C C 1
ATOM 6622 O O . PRO B 2 347 ? 39.365 -1.394 -42.854 1.00 41.45 347 PRO C O 1
ATOM 6626 N N . TYR B 2 348 ? 38.653 -3.265 -43.840 1.00 38.33 348 TYR C N 1
ATOM 6627 C CA . TYR B 2 348 ? 39.451 -3.052 -45.049 1.00 36.94 348 TYR C CA 1
ATOM 6628 C C . TYR B 2 348 ? 38.737 -2.069 -45.986 1.00 33.13 348 TYR C C 1
ATOM 6629 O O . TYR B 2 348 ? 39.380 -1.242 -46.562 1.00 33.28 348 TYR C O 1
ATOM 6638 N N . TRP B 2 349 ? 37.417 -2.145 -46.118 1.00 34.47 349 TRP C N 1
ATOM 6639 C CA . TRP B 2 349 ? 36.643 -1.201 -46.966 1.00 39.06 349 TRP C CA 1
ATOM 6640 C C . TRP B 2 349 ? 37.258 -1.110 -48.361 1.00 39.84 349 TRP C C 1
ATOM 6641 O O . TRP B 2 349 ? 37.749 -0.070 -48.741 1.00 44.12 349 TRP C O 1
ATOM 6652 N N . ASP B 2 350 ? 37.215 -2.211 -49.100 1.00 41.65 350 ASP C N 1
ATOM 6653 C CA . ASP B 2 350 ? 37.758 -2.276 -50.462 1.00 41.00 350 ASP C CA 1
ATOM 6654 C C . ASP B 2 350 ? 36.726 -2.923 -51.397 1.00 38.83 350 ASP C C 1
ATOM 6655 O O . ASP B 2 350 ? 36.605 -4.148 -51.458 1.00 33.29 350 ASP C O 1
ATOM 6660 N N . GLN B 2 351 ? 36.046 -2.065 -52.151 1.00 36.49 351 GLN C N 1
ATOM 6661 C CA . GLN B 2 351 ? 35.034 -2.438 -53.113 1.00 39.69 351 GLN C CA 1
ATOM 6662 C C . GLN B 2 351 ? 35.622 -3.267 -54.274 1.00 39.02 351 GLN C C 1
ATOM 6663 O O . GLN B 2 351 ? 34.887 -3.953 -55.002 1.00 36.28 351 GLN C O 1
ATOM 6669 N N . PHE B 2 352 ? 36.929 -3.187 -54.484 1.00 35.46 352 PHE C N 1
ATOM 6670 C CA . PHE B 2 352 ? 37.533 -3.737 -55.674 1.00 35.89 352 PHE C CA 1
ATOM 6671 C C . PHE B 2 352 ? 38.188 -5.084 -55.358 1.00 34.16 352 PHE C C 1
ATOM 6672 O O . PHE B 2 352 ? 38.816 -5.693 -56.227 1.00 32.27 352 PHE C O 1
ATOM 6680 N N . ALA B 2 353 ? 38.052 -5.525 -54.107 1.00 29.64 353 ALA C N 1
ATOM 6681 C CA . ALA B 2 353 ? 38.610 -6.778 -53.695 1.00 29.26 353 ALA C CA 1
ATOM 6682 C C . ALA B 2 353 ? 37.806 -7.929 -54.323 1.00 29.80 353 ALA C C 1
ATOM 6683 O O . ALA B 2 353 ? 36.576 -7.817 -54.541 1.00 32.53 353 ALA C O 1
ATOM 6685 N N . ARG B 2 354 ? 38.484 -9.028 -54.652 1.00 28.36 354 ARG C N 1
ATOM 6686 C CA . ARG B 2 354 ? 37.785 -10.195 -55.178 1.00 27.09 354 ARG C CA 1
ATOM 6687 C C . ARG B 2 354 ? 38.260 -11.453 -54.439 1.00 25.00 354 ARG C C 1
ATOM 6688 O O . ARG B 2 354 ? 39.248 -11.450 -53.741 1.00 24.72 354 ARG C O 1
ATOM 6696 N N . GLY B 2 355 ? 37.519 -12.537 -54.608 1.00 23.83 355 GLY C N 1
ATOM 6697 C CA . GLY B 2 355 ? 37.826 -13.786 -53.924 1.00 24.96 355 GLY C CA 1
ATOM 6698 C C . GLY B 2 355 ? 39.160 -14.388 -54.358 1.00 24.47 355 GLY C C 1
ATOM 6699 O O . GLY B 2 355 ? 39.594 -14.232 -55.495 1.00 21.87 355 GLY C O 1
ATOM 6700 N N . ILE B 2 356 ? 39.773 -15.103 -53.428 1.00 24.69 356 ILE C N 1
ATOM 6701 C CA . ILE B 2 356 ? 41.088 -15.690 -53.587 1.00 26.98 356 ILE C CA 1
ATOM 6702 C C . ILE B 2 356 ? 41.036 -17.028 -52.884 1.00 25.97 356 ILE C C 1
ATOM 6703 O O . ILE B 2 356 ? 40.464 -17.084 -51.832 1.00 25.78 356 ILE C O 1
ATOM 6708 N N . ILE B 2 357 ? 41.586 -18.067 -53.510 1.00 26.80 357 ILE C N 1
ATOM 6709 C CA . ILE B 2 357 ? 42.034 -19.265 -52.818 1.00 26.39 357 ILE C CA 1
ATOM 6710 C C . ILE B 2 357 ? 43.564 -19.271 -52.921 1.00 27.42 357 ILE C C 1
ATOM 6711 O O . ILE B 2 357 ? 44.115 -19.106 -54.032 1.00 28.56 357 ILE C O 1
ATOM 6716 N N . ILE B 2 358 ? 44.263 -19.447 -51.806 1.00 26.12 358 ILE C N 1
ATOM 6717 C CA . ILE B 2 358 ? 45.729 -19.368 -51.835 1.00 25.12 358 ILE C CA 1
ATOM 6718 C C . ILE B 2 358 ? 46.293 -20.487 -50.977 1.00 25.43 358 ILE C C 1
ATOM 6719 O O . ILE B 2 358 ? 45.635 -20.971 -50.080 1.00 24.05 358 ILE C O 1
ATOM 6724 N N . GLY B 2 359 ? 47.483 -20.936 -51.362 1.00 24.14 359 GLY C N 1
ATOM 6725 C CA . GLY B 2 359 ? 48.115 -22.064 -50.730 1.00 24.30 359 GLY C CA 1
ATOM 6726 C C . GLY B 2 359 ? 47.950 -23.334 -51.529 1.00 22.96 359 GLY C C 1
ATOM 6727 O O . GLY B 2 359 ? 48.177 -24.396 -51.010 1.00 24.39 359 GLY C O 1
ATOM 6728 N N . ILE B 2 360 ? 47.527 -23.251 -52.778 1.00 24.50 360 ILE C N 1
ATOM 6729 C CA . ILE B 2 360 ? 47.187 -24.501 -53.540 1.00 22.85 360 ILE C CA 1
ATOM 6730 C C . ILE B 2 360 ? 48.492 -25.201 -53.926 1.00 24.26 360 ILE C C 1
ATOM 6731 O O . ILE B 2 360 ? 49.409 -24.530 -54.418 1.00 25.07 360 ILE C O 1
ATOM 6736 N N . THR B 2 361 ? 48.550 -26.506 -53.695 1.00 24.77 361 THR C N 1
ATOM 6737 C CA . THR B 2 361 ? 49.575 -27.417 -54.188 1.00 28.97 361 THR C CA 1
ATOM 6738 C C . THR B 2 361 ? 48.906 -28.625 -54.844 1.00 29.86 361 THR C C 1
ATOM 6739 O O . THR B 2 361 ? 47.672 -28.769 -54.895 1.00 28.20 361 THR C O 1
ATOM 6743 N N . ARG B 2 362 ? 49.745 -29.511 -55.334 1.00 30.23 362 ARG C N 1
ATOM 6744 C CA . ARG B 2 362 ? 49.283 -30.729 -55.983 1.00 33.19 362 ARG C CA 1
ATOM 6745 C C . ARG B 2 362 ? 48.402 -31.544 -55.021 1.00 32.70 362 ARG C C 1
ATOM 6746 O O . ARG B 2 362 ? 47.592 -32.324 -55.476 1.00 28.23 362 ARG C O 1
ATOM 6754 N N . GLY B 2 363 ? 48.551 -31.347 -53.704 1.00 31.63 363 GLY C N 1
ATOM 6755 C CA . GLY B 2 363 ? 47.846 -32.128 -52.713 1.00 31.40 363 GLY C CA 1
ATOM 6756 C C . GLY B 2 363 ? 46.599 -31.432 -52.170 1.00 31.98 363 GLY C C 1
ATOM 6757 O O . GLY B 2 363 ? 45.961 -31.999 -51.304 1.00 32.34 363 GLY C O 1
ATOM 6758 N N . THR B 2 364 ? 46.194 -30.252 -52.647 1.00 28.54 364 THR C N 1
ATOM 6759 C CA . THR B 2 364 ? 44.997 -29.670 -52.051 1.00 28.98 364 THR C CA 1
ATOM 6760 C C . THR B 2 364 ? 43.725 -30.212 -52.728 1.00 26.76 364 THR C C 1
ATOM 6761 O O . THR B 2 364 ? 43.555 -30.155 -53.962 1.00 28.49 364 THR C O 1
ATOM 6765 N N . GLY B 2 365 ? 42.848 -30.733 -51.879 1.00 22.96 365 GLY C N 1
ATOM 6766 C CA . GLY B 2 365 ? 41.646 -31.450 -52.277 1.00 22.91 365 GLY C CA 1
ATOM 6767 C C . GLY B 2 365 ? 40.377 -30.719 -51.860 1.00 22.97 365 GLY C C 1
ATOM 6768 O O . GLY B 2 365 ? 40.389 -29.581 -51.333 1.00 21.05 365 GLY C O 1
ATOM 6769 N N . ARG B 2 366 ? 39.265 -31.384 -52.089 1.00 24.83 366 ARG C N 1
ATOM 6770 C CA . ARG B 2 366 ? 37.981 -30.838 -51.709 1.00 26.27 366 ARG C CA 1
ATOM 6771 C C . ARG B 2 366 ? 37.965 -30.530 -50.216 1.00 27.05 366 ARG C C 1
ATOM 6772 O O . ARG B 2 366 ? 37.307 -29.528 -49.799 1.00 25.81 366 ARG C O 1
ATOM 6780 N N . GLU B 2 367 ? 38.702 -31.349 -49.447 1.00 27.81 367 GLU C N 1
ATOM 6781 C CA . GLU B 2 367 ? 38.742 -31.203 -47.990 1.00 29.76 367 GLU C CA 1
ATOM 6782 C C . GLU B 2 367 ? 39.291 -29.815 -47.639 1.00 28.93 367 GLU C C 1
ATOM 6783 O O . GLU B 2 367 ? 38.709 -29.127 -46.787 1.00 24.79 367 GLU C O 1
ATOM 6789 N N . HIS B 2 368 ? 40.372 -29.411 -48.305 1.00 28.77 368 HIS C N 1
ATOM 6790 C CA . HIS B 2 368 ? 41.053 -28.132 -48.020 1.00 27.49 368 HIS C CA 1
ATOM 6791 C C . HIS B 2 368 ? 40.152 -26.940 -48.355 1.00 28.72 368 HIS C C 1
ATOM 6792 O O . HIS B 2 368 ? 40.245 -25.879 -47.705 1.00 27.96 368 HIS C O 1
ATOM 6799 N N . LEU B 2 369 ? 39.327 -27.097 -49.390 1.00 27.78 369 LEU C N 1
ATOM 6800 C CA . LEU B 2 369 ? 38.463 -26.016 -49.832 1.00 27.99 369 LEU C CA 1
ATOM 6801 C C . LEU B 2 369 ? 37.290 -25.885 -48.854 1.00 26.44 369 LEU C C 1
ATOM 6802 O O . LEU B 2 369 ? 36.923 -24.775 -48.494 1.00 25.80 369 LEU C O 1
ATOM 6807 N N . ALA B 2 370 ? 36.689 -27.003 -48.461 1.00 27.65 370 ALA C N 1
ATOM 6808 C CA . ALA B 2 370 ? 35.592 -26.945 -47.497 1.00 28.45 370 ALA C CA 1
ATOM 6809 C C . ALA B 2 370 ? 36.104 -26.316 -46.203 1.00 30.05 370 ALA C C 1
ATOM 6810 O O . ALA B 2 370 ? 35.485 -25.368 -45.702 1.00 30.17 370 ALA C O 1
ATOM 6812 N N . ARG B 2 371 ? 37.247 -26.814 -45.702 1.00 30.08 371 ARG C N 1
ATOM 6813 C CA . ARG B 2 371 ? 37.841 -26.287 -44.476 1.00 27.89 371 ARG C CA 1
ATOM 6814 C C . ARG B 2 371 ? 38.154 -24.792 -44.603 1.00 27.47 371 ARG C C 1
ATOM 6815 O O . ARG B 2 371 ? 37.814 -24.033 -43.708 1.00 28.73 371 ARG C O 1
ATOM 6823 N N . ALA B 2 372 ? 38.785 -24.371 -45.697 1.00 25.28 372 ALA C N 1
ATOM 6824 C CA . ALA B 2 372 ? 39.098 -22.969 -45.894 1.00 25.50 372 ALA C CA 1
ATOM 6825 C C . ALA B 2 372 ? 37.819 -22.120 -45.883 1.00 26.08 372 ALA C C 1
ATOM 6826 O O . ALA B 2 372 ? 37.858 -20.956 -45.441 1.00 25.39 372 ALA C O 1
ATOM 6828 N N . THR B 2 373 ? 36.700 -22.690 -46.344 1.00 25.83 373 THR C N 1
ATOM 6829 C CA . THR B 2 373 ? 35.459 -21.941 -46.450 1.00 24.77 373 THR C CA 1
ATOM 6830 C C . THR B 2 373 ? 34.839 -21.782 -45.050 1.00 25.60 373 THR C C 1
ATOM 6831 O O . THR B 2 373 ? 34.380 -20.687 -44.677 1.00 24.08 373 THR C O 1
ATOM 6835 N N . LEU B 2 374 ? 34.816 -22.859 -44.266 1.00 26.84 374 LEU C N 1
ATOM 6836 C CA . LEU B 2 374 ? 34.284 -22.755 -42.884 1.00 26.90 374 LEU C CA 1
ATOM 6837 C C . LEU B 2 374 ? 35.190 -21.824 -42.063 1.00 28.35 374 LEU C C 1
ATOM 6838 O O . LEU B 2 374 ? 34.689 -20.866 -41.429 1.00 30.83 374 LEU C O 1
ATOM 6843 N N . GLU B 2 375 ? 36.519 -22.005 -42.154 1.00 26.48 375 GLU C N 1
ATOM 6844 C CA . GLU B 2 375 ? 37.436 -21.118 -41.446 1.00 24.68 375 GLU C CA 1
ATOM 6845 C C . GLU B 2 375 ? 37.206 -19.647 -41.832 1.00 25.20 375 GLU C C 1
ATOM 6846 O O . GLU B 2 375 ? 37.260 -18.797 -40.955 1.00 24.86 375 GLU C O 1
ATOM 6852 N N . ALA B 2 376 ? 37.005 -19.330 -43.120 1.00 23.33 376 ALA C N 1
ATOM 6853 C CA . ALA B 2 376 ? 36.791 -17.946 -43.576 1.00 24.45 376 ALA C CA 1
ATOM 6854 C C . ALA B 2 376 ? 35.586 -17.282 -42.884 1.00 25.82 376 ALA C C 1
ATOM 6855 O O . ALA B 2 376 ? 35.612 -16.105 -42.621 1.00 23.64 376 ALA C O 1
ATOM 6857 N N . ILE B 2 377 ? 34.500 -18.025 -42.717 1.00 26.41 377 ILE C N 1
ATOM 6858 C CA . ILE B 2 377 ? 33.310 -17.519 -42.062 1.00 27.08 377 ILE C CA 1
ATOM 6859 C C . ILE B 2 377 ? 33.682 -17.048 -40.644 1.00 28.19 377 ILE C C 1
ATOM 6860 O O . ILE B 2 377 ? 33.248 -15.958 -40.223 1.00 25.59 377 ILE C O 1
ATOM 6865 N N . ALA B 2 378 ? 34.474 -17.858 -39.928 1.00 26.95 378 ALA C N 1
ATOM 6866 C CA . ALA B 2 378 ? 34.902 -17.545 -38.564 1.00 26.08 378 ALA C CA 1
ATOM 6867 C C . ALA B 2 378 ? 35.883 -16.375 -38.569 1.00 25.66 378 ALA C C 1
ATOM 6868 O O . ALA B 2 378 ? 35.812 -15.531 -37.651 1.00 26.06 378 ALA C O 1
ATOM 6870 N N . TYR B 2 379 ? 36.769 -16.305 -39.579 1.00 25.46 379 TYR C N 1
ATOM 6871 C CA . TYR B 2 379 ? 37.770 -15.205 -39.657 1.00 25.47 379 TYR C CA 1
ATOM 6872 C C . TYR B 2 379 ? 37.062 -13.885 -39.959 1.00 23.24 379 TYR C C 1
ATOM 6873 O O . TYR B 2 379 ? 37.399 -12.857 -39.371 1.00 24.95 379 TYR C O 1
ATOM 6882 N N . LEU B 2 380 ? 36.103 -13.900 -40.878 1.00 24.18 380 LEU C N 1
ATOM 6883 C CA . LEU B 2 380 ? 35.315 -12.681 -41.182 1.00 24.86 380 LEU C CA 1
ATOM 6884 C C . LEU B 2 380 ? 34.513 -12.267 -39.943 1.00 24.37 380 LEU C C 1
ATOM 6885 O O . LEU B 2 380 ? 34.379 -11.093 -39.637 1.00 23.85 380 LEU C O 1
ATOM 6890 N N . THR B 2 381 ? 33.958 -13.243 -39.241 1.00 27.59 381 THR C N 1
ATOM 6891 C CA . THR B 2 381 ? 33.284 -12.951 -37.965 1.00 28.78 381 THR C CA 1
ATOM 6892 C C . THR B 2 381 ? 34.266 -12.269 -37.004 1.00 31.20 381 THR C C 1
ATOM 6893 O O . THR B 2 381 ? 33.931 -11.198 -36.458 1.00 32.34 381 THR C O 1
ATOM 6897 N N . ARG B 2 382 ? 35.480 -12.828 -36.850 1.00 30.86 382 ARG C N 1
ATOM 6898 C CA . ARG B 2 382 ? 36.520 -12.232 -35.971 1.00 29.18 382 ARG C CA 1
ATOM 6899 C C . ARG B 2 382 ? 36.866 -10.812 -36.442 1.00 30.11 382 ARG C C 1
ATOM 6900 O O . ARG B 2 382 ? 37.012 -9.880 -35.609 1.00 29.16 382 ARG C O 1
ATOM 6908 N N . ASP B 2 383 ? 36.980 -10.581 -37.746 1.00 29.40 383 ASP C N 1
ATOM 6909 C CA . ASP B 2 383 ? 37.296 -9.199 -38.188 1.00 30.26 383 ASP C CA 1
ATOM 6910 C C . ASP B 2 383 ? 36.284 -8.181 -37.617 1.00 30.50 383 ASP C C 1
ATOM 6911 O O . ASP B 2 383 ? 36.620 -7.000 -37.337 1.00 25.51 383 ASP C O 1
ATOM 6916 N N . VAL B 2 384 ? 35.015 -8.574 -37.559 1.00 29.04 384 VAL C N 1
ATOM 6917 C CA . VAL B 2 384 ? 33.993 -7.633 -37.103 1.00 29.99 384 VAL C CA 1
ATOM 6918 C C . VAL B 2 384 ? 34.058 -7.548 -35.570 1.00 27.80 384 VAL C C 1
ATOM 6919 O O . VAL B 2 384 ? 34.042 -6.468 -35.032 1.00 27.08 384 VAL C O 1
ATOM 6923 N N . VAL B 2 385 ? 34.136 -8.687 -34.893 1.00 28.30 385 VAL C N 1
ATOM 6924 C CA . VAL B 2 385 ? 34.085 -8.711 -33.458 1.00 29.95 385 VAL C CA 1
ATOM 6925 C C . VAL B 2 385 ? 35.300 -7.946 -32.900 1.00 33.36 385 VAL C C 1
ATOM 6926 O O . VAL B 2 385 ? 35.155 -7.198 -31.935 1.00 32.09 385 VAL C O 1
ATOM 6930 N N . ASP B 2 386 ? 36.466 -8.047 -33.539 1.00 33.10 386 ASP C N 1
ATOM 6931 C CA . ASP B 2 386 ? 37.681 -7.391 -33.029 1.00 32.51 386 ASP C CA 1
ATOM 6932 C C . ASP B 2 386 ? 37.555 -5.873 -33.184 1.00 33.88 386 ASP C C 1
ATOM 6933 O O . ASP B 2 386 ? 38.184 -5.139 -32.423 1.00 34.80 386 ASP C O 1
ATOM 6938 N N . GLU B 2 387 ? 36.813 -5.381 -34.178 1.00 32.56 387 GLU C N 1
ATOM 6939 C CA . GLU B 2 387 ? 36.522 -3.927 -34.231 1.00 31.79 387 GLU C CA 1
ATOM 6940 C C . GLU B 2 387 ? 35.639 -3.515 -33.039 1.00 31.36 387 GLU C C 1
ATOM 6941 O O . GLU B 2 387 ? 35.724 -2.383 -32.546 1.00 30.00 387 GLU C O 1
ATOM 6947 N N . MET B 2 388 ? 34.779 -4.425 -32.600 1.00 30.17 388 MET C N 1
ATOM 6948 C CA . MET B 2 388 ? 33.871 -4.163 -31.490 1.00 33.12 388 MET C CA 1
ATOM 6949 C C . MET B 2 388 ? 34.664 -4.174 -30.172 1.00 36.06 388 MET C C 1
ATOM 6950 O O . MET B 2 388 ? 34.469 -3.301 -29.317 1.00 33.30 388 MET C O 1
ATOM 6955 N N . GLU B 2 389 ? 35.552 -5.167 -30.032 1.00 38.16 389 GLU C N 1
ATOM 6956 C CA . GLU B 2 389 ? 36.446 -5.341 -28.858 1.00 38.97 389 GLU C CA 1
ATOM 6957 C C . GLU B 2 389 ? 37.209 -4.040 -28.548 1.00 36.80 389 GLU C C 1
ATOM 6958 O O . GLU B 2 389 ? 37.479 -3.741 -27.400 1.00 39.66 389 GLU C O 1
ATOM 6964 N N . LYS B 2 390 ? 37.544 -3.252 -29.547 1.00 36.80 390 LYS C N 1
ATOM 6965 C CA . LYS B 2 390 ? 38.271 -2.014 -29.313 1.00 37.22 390 LYS C CA 1
ATOM 6966 C C . LYS B 2 390 ? 37.411 -0.993 -28.548 1.00 39.21 390 LYS C C 1
ATOM 6967 O O . LYS B 2 390 ? 37.974 -0.048 -27.989 1.00 37.68 390 LYS C O 1
ATOM 6973 N N . LEU B 2 391 ? 36.073 -1.144 -28.556 1.00 37.09 391 LEU C N 1
ATOM 6974 C CA . LEU B 2 391 ? 35.164 -0.171 -27.922 1.00 34.30 391 LEU C CA 1
ATOM 6975 C C . LEU B 2 391 ? 34.449 -0.757 -26.701 1.00 34.01 391 LEU C C 1
ATOM 6976 O O . LEU B 2 391 ? 34.026 0.000 -25.838 1.00 31.00 391 LEU C O 1
ATOM 6981 N N . VAL B 2 392 ? 34.330 -2.076 -26.613 1.00 33.53 392 VAL C N 1
ATOM 6982 C CA . VAL B 2 392 ? 33.626 -2.720 -25.518 1.00 32.24 392 VAL C CA 1
ATOM 6983 C C . VAL B 2 392 ? 34.243 -4.108 -25.333 1.00 33.70 392 VAL C C 1
ATOM 6984 O O . VAL B 2 392 ? 34.514 -4.819 -26.305 1.00 33.81 392 VAL C O 1
ATOM 6988 N N . GLN B 2 393 ? 34.438 -4.504 -24.093 1.00 35.54 393 GLN C N 1
ATOM 6989 C CA . GLN B 2 393 ? 35.089 -5.763 -23.835 1.00 37.18 393 GLN C CA 1
ATOM 6990 C C . GLN B 2 393 ? 34.127 -6.864 -24.257 1.00 36.48 393 GLN C C 1
ATOM 6991 O O . GLN B 2 393 ? 32.970 -6.792 -23.882 1.00 37.19 393 GLN C O 1
ATOM 6997 N N . ILE B 2 394 ? 34.592 -7.847 -25.029 1.00 36.58 394 ILE C N 1
ATOM 6998 C CA . ILE B 2 394 ? 33.702 -8.910 -25.542 1.00 31.97 394 ILE C CA 1
ATOM 6999 C C . ILE B 2 394 ? 33.666 -10.053 -24.534 1.00 33.54 394 ILE C C 1
ATOM 7000 O O . ILE B 2 394 ? 34.697 -10.585 -24.129 1.00 29.26 394 ILE C O 1
ATOM 7005 N N . LYS B 2 395 ? 32.452 -10.455 -24.204 1.00 33.76 395 LYS C N 1
ATOM 7006 C CA . LYS B 2 395 ? 32.229 -11.340 -23.103 1.00 38.15 395 LYS C CA 1
ATOM 7007 C C . LYS B 2 395 ? 32.004 -12.760 -23.639 1.00 39.22 395 LYS C C 1
ATOM 7008 O O . LYS B 2 395 ? 32.470 -13.716 -23.043 1.00 40.38 395 LYS C O 1
ATOM 7014 N N . GLU B 2 396 ? 31.271 -12.891 -24.742 1.00 37.79 396 GLU C N 1
ATOM 7015 C CA . GLU B 2 396 ? 30.905 -14.197 -25.301 1.00 35.36 396 GLU C CA 1
ATOM 7016 C C . GLU B 2 396 ? 30.056 -13.980 -26.558 1.00 32.99 396 GLU C C 1
ATOM 7017 O O . GLU B 2 396 ? 29.649 -12.853 -26.859 1.00 31.30 396 GLU C O 1
ATOM 7023 N N . LEU B 2 397 ? 29.789 -15.064 -27.269 1.00 31.41 397 LEU C N 1
ATOM 7024 C CA . LEU B 2 397 ? 29.118 -14.973 -28.546 1.00 34.12 397 LEU C CA 1
ATOM 7025 C C . LEU B 2 397 ? 27.929 -15.925 -28.537 1.00 32.56 397 LEU C C 1
ATOM 7026 O O . LEU B 2 397 ? 28.106 -17.141 -28.333 1.00 33.79 397 LEU C O 1
ATOM 7031 N N . ARG B 2 398 ? 26.737 -15.369 -28.750 1.00 31.94 398 ARG C N 1
ATOM 7032 C CA . ARG B 2 398 ? 25.513 -16.201 -28.908 1.00 33.02 398 ARG C CA 1
ATOM 7033 C C . ARG B 2 398 ? 25.088 -16.184 -30.382 1.00 30.45 398 ARG C C 1
ATOM 7034 O O . ARG B 2 398 ? 25.149 -15.152 -31.059 1.00 29.02 398 ARG C O 1
ATOM 7042 N N . VAL B 2 399 ? 24.713 -17.345 -30.895 1.00 28.30 399 VAL C N 1
ATOM 7043 C CA . VAL B 2 399 ? 24.675 -17.514 -32.344 1.00 28.34 399 VAL C CA 1
ATOM 7044 C C . VAL B 2 399 ? 23.313 -18.070 -32.776 1.00 27.10 399 VAL C C 1
ATOM 7045 O O . VAL B 2 399 ? 22.693 -18.856 -32.064 1.00 26.82 399 VAL C O 1
ATOM 7049 N N . ASP B 2 400 ? 22.893 -17.658 -33.973 1.00 27.33 400 ASP C N 1
ATOM 7050 C CA . ASP B 2 400 ? 21.722 -18.235 -34.659 1.00 27.02 400 ASP C CA 1
ATOM 7051 C C . ASP B 2 400 ? 21.968 -18.244 -36.175 1.00 25.82 400 ASP C C 1
ATOM 7052 O O . ASP B 2 400 ? 22.897 -17.618 -36.669 1.00 23.07 400 ASP C O 1
ATOM 7057 N N . GLY B 2 401 ? 21.103 -18.982 -36.879 1.00 28.54 401 GLY C N 1
ATOM 7058 C CA . GLY B 2 401 ? 21.190 -19.253 -38.310 1.00 27.67 401 GLY C CA 1
ATOM 7059 C C . GLY B 2 401 ? 21.466 -20.728 -38.553 1.00 28.60 401 GLY C C 1
ATOM 7060 O O . GLY B 2 401 ? 21.898 -21.439 -37.640 1.00 27.11 401 GLY C O 1
ATOM 7061 N N . GLY B 2 402 ? 21.204 -21.186 -39.773 1.00 27.70 402 GLY C N 1
ATOM 7062 C CA . GLY B 2 402 ? 21.326 -22.613 -40.128 1.00 29.33 402 GLY C CA 1
ATOM 7063 C C . GLY B 2 402 ? 22.732 -23.174 -39.922 1.00 29.47 402 GLY C C 1
ATOM 7064 O O . GLY B 2 402 ? 22.883 -24.275 -39.421 1.00 31.44 402 GLY C O 1
ATOM 7065 N N . ALA B 2 403 ? 23.754 -22.406 -40.280 1.00 28.76 403 ALA C N 1
ATOM 7066 C CA . ALA B 2 403 ? 25.177 -22.811 -40.148 1.00 30.10 403 ALA C CA 1
ATOM 7067 C C . ALA B 2 403 ? 25.606 -23.083 -38.688 1.00 30.52 403 ALA C C 1
ATOM 7068 O O . ALA B 2 403 ? 26.653 -23.698 -38.483 1.00 30.18 403 ALA C O 1
ATOM 7070 N N . THR B 2 404 ? 24.856 -22.631 -37.679 1.00 27.32 404 THR C N 1
ATOM 7071 C CA . THR B 2 404 ? 25.256 -22.833 -36.288 1.00 26.99 404 THR C CA 1
ATOM 7072 C C . THR B 2 404 ? 25.077 -24.306 -35.882 1.00 27.57 404 THR C C 1
ATOM 7073 O O . THR B 2 404 ? 25.588 -24.725 -34.846 1.00 30.65 404 THR C O 1
ATOM 7077 N N . ALA B 2 405 ? 24.363 -25.093 -36.680 1.00 27.33 405 ALA C N 1
ATOM 7078 C CA . ALA B 2 405 ? 24.324 -26.556 -36.545 1.00 26.43 405 ALA C CA 1
ATOM 7079 C C . ALA B 2 405 ? 25.663 -27.237 -36.898 1.00 27.42 405 ALA C C 1
ATOM 7080 O O . ALA B 2 405 ? 25.796 -28.412 -36.630 1.00 27.28 405 ALA C O 1
ATOM 7082 N N . ASN B 2 406 ? 26.585 -26.559 -37.580 1.00 27.20 406 ASN C N 1
ATOM 7083 C CA . ASN B 2 406 ? 27.911 -27.093 -37.945 1.00 27.09 406 ASN C CA 1
ATOM 7084 C C . ASN B 2 406 ? 28.838 -27.008 -36.719 1.00 28.82 406 ASN C C 1
ATOM 7085 O O . ASN B 2 406 ? 29.367 -25.921 -36.380 1.00 27.61 406 ASN C O 1
ATOM 7090 N N . ASP B 2 407 ? 29.066 -28.153 -36.076 1.00 27.74 407 ASP C N 1
ATOM 7091 C CA . ASP B 2 407 ? 29.810 -28.219 -34.798 1.00 28.29 407 ASP C CA 1
ATOM 7092 C C . ASP B 2 407 ? 31.254 -27.790 -35.027 1.00 28.95 407 ASP C C 1
ATOM 7093 O O . ASP B 2 407 ? 31.831 -27.076 -34.209 1.00 31.43 407 ASP C O 1
ATOM 7098 N N . PHE B 2 408 ? 31.823 -28.207 -36.157 1.00 29.40 408 PHE C N 1
ATOM 7099 C CA . PHE B 2 408 ? 33.177 -27.806 -36.504 1.00 28.32 408 PHE C CA 1
ATOM 7100 C C . PHE B 2 408 ? 33.279 -26.283 -36.618 1.00 28.32 408 PHE C C 1
ATOM 7101 O O . PHE B 2 408 ? 34.233 -25.702 -36.116 1.00 31.83 408 PHE C O 1
ATOM 7109 N N . LEU B 2 409 ? 32.357 -25.643 -37.336 1.00 27.37 409 LEU C N 1
ATOM 7110 C CA . LEU B 2 409 ? 32.450 -24.200 -37.570 1.00 25.27 409 LEU C CA 1
ATOM 7111 C C . LEU B 2 409 ? 32.337 -23.427 -36.241 1.00 25.17 409 LEU C C 1
ATOM 7112 O O . LEU B 2 409 ? 33.026 -22.411 -36.026 1.00 27.46 409 LEU C O 1
ATOM 7117 N N . MET B 2 410 ? 31.456 -23.882 -35.375 1.00 25.34 410 MET C N 1
ATOM 7118 C CA . MET B 2 410 ? 31.209 -23.248 -34.070 1.00 28.41 410 MET C CA 1
ATOM 7119 C C . MET B 2 410 ? 32.439 -23.414 -33.160 1.00 28.97 410 MET C C 1
ATOM 7120 O O . MET B 2 410 ? 32.860 -22.452 -32.476 1.00 29.15 410 MET C O 1
ATOM 7125 N N . GLN B 2 411 ? 33.030 -24.608 -33.141 1.00 29.48 411 GLN C N 1
ATOM 7126 C CA . GLN B 2 411 ? 34.249 -24.815 -32.322 1.00 28.09 411 GLN C CA 1
ATOM 7127 C C . GLN B 2 411 ? 35.350 -23.879 -32.829 1.00 26.27 411 GLN C C 1
ATOM 7128 O O . GLN B 2 411 ? 35.947 -23.094 -32.068 1.00 28.41 411 GLN C O 1
ATOM 7134 N N . PHE B 2 412 ? 35.581 -23.918 -34.134 1.00 24.92 412 PHE C N 1
ATOM 7135 C CA . PHE B 2 412 ? 36.611 -23.106 -34.744 1.00 22.93 412 PHE C CA 1
ATOM 7136 C C . PHE B 2 412 ? 36.329 -21.620 -34.478 1.00 24.32 412 PHE C C 1
ATOM 7137 O O . PHE B 2 412 ? 37.263 -20.822 -34.237 1.00 21.68 412 PHE C O 1
ATOM 7145 N N . GLN B 2 413 ? 35.052 -21.227 -34.556 1.00 24.02 413 GLN C N 1
ATOM 7146 C CA . GLN B 2 413 ? 34.693 -19.834 -34.241 1.00 25.72 413 GLN C CA 1
ATOM 7147 C C . GLN B 2 413 ? 35.162 -19.488 -32.811 1.00 24.90 413 GLN C C 1
ATOM 7148 O O . GLN B 2 413 ? 35.774 -18.419 -32.616 1.00 21.97 413 GLN C O 1
ATOM 7154 N N . ALA B 2 414 ? 34.815 -20.357 -31.852 1.00 22.28 414 ALA C N 1
ATOM 7155 C CA . ALA B 2 414 ? 35.196 -20.214 -30.428 1.00 25.41 414 ALA C CA 1
ATOM 7156 C C . ALA B 2 414 ? 36.715 -20.208 -30.280 1.00 26.55 414 ALA C C 1
ATOM 7157 O O . ALA B 2 414 ? 37.259 -19.379 -29.589 1.00 24.31 414 ALA C O 1
ATOM 7159 N N . ASP B 2 415 ? 37.381 -21.145 -30.949 1.00 28.73 415 ASP C N 1
ATOM 7160 C CA . ASP B 2 415 ? 38.848 -21.203 -30.885 1.00 29.28 415 ASP C CA 1
ATOM 7161 C C . ASP B 2 415 ? 39.447 -19.893 -31.399 1.00 31.33 415 ASP C C 1
ATOM 7162 O O . ASP B 2 415 ? 40.342 -19.389 -30.767 1.00 35.46 415 ASP C O 1
ATOM 7167 N N . ILE B 2 416 ? 38.970 -19.325 -32.509 1.00 34.47 416 ILE C N 1
ATOM 7168 C CA . ILE B 2 416 ? 39.712 -18.224 -33.150 1.00 33.24 416 ILE C CA 1
ATOM 7169 C C . ILE B 2 416 ? 39.415 -16.903 -32.423 1.00 34.67 416 ILE C C 1
ATOM 7170 O O . ILE B 2 416 ? 40.201 -15.951 -32.540 1.00 32.42 416 ILE C O 1
ATOM 7175 N N . LEU B 2 417 ? 38.297 -16.834 -31.698 1.00 31.77 417 LEU C N 1
ATOM 7176 C CA . LEU B 2 417 ? 37.951 -15.613 -30.909 1.00 35.04 417 LEU C CA 1
ATOM 7177 C C . LEU B 2 417 ? 38.484 -15.708 -29.471 1.00 33.98 417 LEU C C 1
ATOM 7178 O O . LEU B 2 417 ? 38.476 -14.696 -28.744 1.00 34.04 417 LEU C O 1
ATOM 7183 N N . ASN B 2 418 ? 38.823 -16.926 -29.045 1.00 31.23 418 ASN C N 1
ATOM 7184 C CA . ASN B 2 418 ? 39.084 -17.239 -27.642 1.00 32.76 418 ASN C CA 1
ATOM 7185 C C . ASN B 2 418 ? 37.916 -16.744 -26.777 1.00 34.52 418 ASN C C 1
ATOM 7186 O O . ASN B 2 418 ? 38.108 -15.960 -25.830 1.00 33.54 418 ASN C O 1
ATOM 7191 N N . ARG B 2 419 ? 36.712 -17.196 -27.135 1.00 33.61 419 ARG C N 1
ATOM 7192 C CA . ARG B 2 419 ? 35.518 -16.864 -26.392 1.00 32.39 419 ARG C CA 1
ATOM 7193 C C . ARG B 2 419 ? 34.493 -17.969 -26.575 1.00 31.11 419 ARG C C 1
ATOM 7194 O O . ARG B 2 419 ? 34.535 -18.698 -27.544 1.00 33.26 419 ARG C O 1
ATOM 7202 N N . LYS B 2 420 ? 33.627 -18.110 -25.588 1.00 32.68 420 LYS C N 1
ATOM 7203 C CA . LYS B 2 420 ? 32.571 -19.090 -25.659 1.00 35.16 420 LYS C CA 1
ATOM 7204 C C . LYS B 2 420 ? 31.626 -18.706 -26.794 1.00 31.69 420 LYS C C 1
ATOM 7205 O O . LYS B 2 420 ? 31.407 -17.522 -27.095 1.00 30.68 420 LYS C O 1
ATOM 7211 N N . VAL B 2 421 ? 31.101 -19.735 -27.418 1.00 30.74 421 VAL C N 1
ATOM 7212 C CA . VAL B 2 421 ? 30.111 -19.598 -28.465 1.00 29.61 421 VAL C CA 1
ATOM 7213 C C . VAL B 2 421 ? 28.910 -20.424 -28.016 1.00 29.35 421 VAL C C 1
ATOM 7214 O O . VAL B 2 421 ? 29.088 -21.636 -27.807 1.00 27.35 421 VAL C O 1
ATOM 7218 N N . ILE B 2 422 ? 27.758 -19.765 -27.786 1.00 27.17 422 ILE C N 1
ATOM 7219 C CA . ILE B 2 422 ? 26.605 -20.465 -27.212 1.00 29.69 422 ILE C CA 1
ATOM 7220 C C . ILE B 2 422 ? 25.483 -20.515 -28.244 1.00 28.43 422 ILE C C 1
ATOM 7221 O O . ILE B 2 422 ? 25.117 -19.513 -28.844 1.00 27.77 422 ILE C O 1
ATOM 7226 N N . ARG B 2 423 ? 24.904 -21.696 -28.325 1.00 29.00 423 ARG C N 1
ATOM 7227 C CA . ARG B 2 423 ? 23.925 -22.041 -29.296 1.00 31.34 423 ARG C CA 1
ATOM 7228 C C . ARG B 2 423 ? 22.624 -22.391 -28.568 1.00 32.69 423 ARG C C 1
ATOM 7229 O O . ARG B 2 423 ? 22.583 -23.355 -27.780 1.00 31.68 423 ARG C O 1
ATOM 7237 N N . PRO B 2 424 ? 21.569 -21.604 -28.816 1.00 31.43 424 PRO C N 1
ATOM 7238 C CA . PRO B 2 424 ? 20.311 -21.743 -28.078 1.00 31.26 424 PRO C CA 1
ATOM 7239 C C . PRO B 2 424 ? 19.527 -22.994 -28.485 1.00 29.01 424 PRO C C 1
ATOM 7240 O O . PRO B 2 424 ? 19.618 -23.377 -29.625 1.00 32.31 424 PRO C O 1
ATOM 7244 N N . VAL B 2 425 ? 18.759 -23.588 -27.562 1.00 29.26 425 VAL C N 1
ATOM 7245 C CA . VAL B 2 425 ? 17.771 -24.621 -27.899 1.00 30.57 425 VAL C CA 1
ATOM 7246 C C . VAL B 2 425 ? 16.783 -24.028 -28.907 1.00 33.24 425 VAL C C 1
ATOM 7247 O O . VAL B 2 425 ? 16.405 -24.690 -29.871 1.00 38.68 425 VAL C O 1
ATOM 7251 N N . VAL B 2 426 ? 16.346 -22.788 -28.686 1.00 34.92 426 VAL C N 1
ATOM 7252 C CA . VAL B 2 426 ? 15.312 -22.202 -29.558 1.00 33.83 426 VAL C CA 1
ATOM 7253 C C . VAL B 2 426 ? 16.012 -21.519 -30.730 1.00 32.01 426 VAL C C 1
ATOM 7254 O O . VAL B 2 426 ? 16.724 -20.546 -30.527 1.00 31.42 426 VAL C O 1
ATOM 7258 N N . LYS B 2 427 ? 15.756 -21.983 -31.951 1.00 31.58 427 LYS C N 1
ATOM 7259 C CA . LYS B 2 427 ? 16.502 -21.463 -33.104 1.00 32.49 427 LYS C CA 1
ATOM 7260 C C . LYS B 2 427 ? 15.936 -20.117 -33.591 1.00 29.33 427 LYS C C 1
ATOM 7261 O O . LYS B 2 427 ? 16.654 -19.320 -34.180 1.00 26.30 427 LYS C O 1
ATOM 7267 N N . GLU B 2 428 ? 14.640 -19.892 -33.380 1.00 29.55 428 GLU C N 1
ATOM 7268 C CA . GLU B 2 428 ? 13.916 -18.706 -33.885 1.00 29.07 428 GLU C CA 1
ATOM 7269 C C . GLU B 2 428 ? 14.065 -17.562 -32.871 1.00 26.55 428 GLU C C 1
ATOM 7270 O O . GLU B 2 428 ? 13.099 -17.199 -32.214 1.00 27.38 428 GLU C O 1
ATOM 7276 N N . THR B 2 429 ? 15.272 -17.039 -32.724 1.00 23.16 429 THR C N 1
ATOM 7277 C CA . THR B 2 429 ? 15.604 -16.114 -31.670 1.00 25.67 429 THR C CA 1
ATOM 7278 C C . THR B 2 429 ? 15.045 -14.712 -31.948 1.00 24.19 429 THR C C 1
ATOM 7279 O O . THR B 2 429 ? 14.908 -13.898 -31.027 1.00 21.47 429 THR C O 1
ATOM 7283 N N . THR B 2 430 ? 14.860 -14.383 -33.218 1.00 24.33 430 THR C N 1
ATOM 7284 C CA . THR B 2 430 ? 14.197 -13.143 -33.578 1.00 22.87 430 THR C CA 1
ATOM 7285 C C . THR B 2 430 ? 12.797 -13.125 -32.988 1.00 21.64 430 THR C C 1
ATOM 7286 O O . THR B 2 430 ? 12.480 -12.210 -32.254 1.00 21.05 430 THR C O 1
ATOM 7290 N N . ALA B 2 431 ? 12.007 -14.163 -33.289 1.00 22.35 431 ALA C N 1
ATOM 7291 C CA . ALA B 2 431 ? 10.649 -14.282 -32.788 1.00 22.54 431 ALA C CA 1
ATOM 7292 C C . ALA B 2 431 ? 10.630 -14.377 -31.263 1.00 21.87 431 ALA C C 1
ATOM 7293 O O . ALA B 2 431 ? 9.734 -13.813 -30.650 1.00 22.65 431 ALA C O 1
ATOM 7295 N N . LEU B 2 432 ? 11.557 -15.121 -30.672 1.00 20.53 432 LEU C N 1
ATOM 7296 C CA . LEU B 2 432 ? 11.610 -15.292 -29.207 1.00 19.74 432 LEU C CA 1
ATOM 7297 C C . LEU B 2 432 ? 11.830 -13.941 -28.518 1.00 20.02 432 LEU C C 1
ATOM 7298 O O . LEU B 2 432 ? 11.164 -13.667 -27.532 1.00 23.67 432 LEU C O 1
ATOM 7303 N N . GLY B 2 433 ? 12.708 -13.105 -29.048 1.00 18.77 433 GLY C N 1
ATOM 7304 C CA . GLY B 2 433 ? 12.969 -11.781 -28.497 1.00 19.22 433 GLY C CA 1
ATOM 7305 C C . GLY B 2 433 ? 11.710 -10.922 -28.478 1.00 21.10 433 GLY C C 1
ATOM 7306 O O . GLY B 2 433 ? 11.398 -10.279 -27.465 1.00 20.15 433 GLY C O 1
ATOM 7307 N N . ALA B 2 434 ? 10.996 -10.897 -29.605 1.00 21.25 434 ALA C N 1
ATOM 7308 C CA . ALA B 2 434 ? 9.775 -10.115 -29.718 1.00 22.25 434 ALA C CA 1
ATOM 7309 C C . ALA B 2 434 ? 8.759 -10.658 -28.710 1.00 22.15 434 ALA C C 1
ATOM 7310 O O . ALA B 2 434 ? 8.009 -9.904 -28.136 1.00 21.28 434 ALA C O 1
ATOM 7312 N N . ALA B 2 435 ? 8.752 -11.965 -28.503 1.00 22.14 435 ALA C N 1
ATOM 7313 C CA . ALA B 2 435 ? 7.858 -12.555 -27.495 1.00 23.34 435 ALA C CA 1
ATOM 7314 C C . ALA B 2 435 ? 8.217 -12.024 -26.103 1.00 21.35 435 ALA C C 1
ATOM 7315 O O . ALA B 2 435 ? 7.331 -11.590 -25.356 1.00 18.27 435 ALA C O 1
ATOM 7317 N N . TYR B 2 436 ? 9.523 -12.069 -25.802 1.00 21.16 436 TYR C N 1
ATOM 7318 C CA . TYR B 2 436 ? 10.022 -11.658 -24.511 1.00 22.43 436 TYR C CA 1
ATOM 7319 C C . TYR B 2 436 ? 9.633 -10.193 -24.263 1.00 23.31 436 TYR C C 1
ATOM 7320 O O . TYR B 2 436 ? 9.207 -9.853 -23.145 1.00 22.24 436 TYR C O 1
ATOM 7329 N N . LEU B 2 437 ? 9.779 -9.340 -25.284 1.00 21.60 437 LEU C N 1
ATOM 7330 C CA . LEU B 2 437 ? 9.518 -7.939 -25.106 1.00 21.84 437 LEU C CA 1
ATOM 7331 C C . LEU B 2 437 ? 8.041 -7.743 -24.777 1.00 18.79 437 LEU C C 1
ATOM 7332 O O . LEU B 2 437 ? 7.744 -7.086 -23.846 1.00 18.12 437 LEU C O 1
ATOM 7337 N N . ALA B 2 438 ? 7.156 -8.393 -25.504 1.00 21.37 438 ALA C N 1
ATOM 7338 C CA . ALA B 2 438 ? 5.686 -8.250 -25.317 1.00 22.03 438 ALA C CA 1
ATOM 7339 C C . ALA B 2 438 ? 5.239 -8.846 -23.972 1.00 23.16 438 ALA C C 1
ATOM 7340 O O . ALA B 2 438 ? 4.433 -8.243 -23.259 1.00 24.11 438 ALA C O 1
ATOM 7342 N N . GLY B 2 439 ? 5.739 -10.035 -23.657 1.00 22.77 439 GLY C N 1
ATOM 7343 C CA . GLY B 2 439 ? 5.429 -10.683 -22.400 1.00 23.07 439 GLY C CA 1
ATOM 7344 C C . GLY B 2 439 ? 5.899 -9.861 -21.210 1.00 23.52 439 GLY C C 1
ATOM 7345 O O . GLY B 2 439 ? 5.195 -9.792 -20.207 1.00 27.16 439 GLY C O 1
ATOM 7346 N N . LEU B 2 440 ? 7.049 -9.203 -21.284 1.00 23.65 440 LEU C N 1
ATOM 7347 C CA . LEU B 2 440 ? 7.454 -8.405 -20.121 1.00 24.95 440 LEU C CA 1
ATOM 7348 C C . LEU B 2 440 ? 6.419 -7.301 -19.860 1.00 26.76 440 LEU C C 1
ATOM 7349 O O . LEU B 2 440 ? 6.148 -6.957 -18.714 1.00 26.61 440 LEU C O 1
ATOM 7354 N N . ALA B 2 441 ? 5.857 -6.731 -20.918 1.00 27.51 441 ALA C N 1
ATOM 7355 C CA . ALA B 2 441 ? 4.983 -5.572 -20.777 1.00 27.05 441 ALA C CA 1
ATOM 7356 C C . ALA B 2 441 ? 3.674 -5.962 -20.080 1.00 25.89 441 ALA C C 1
ATOM 7357 O O . ALA B 2 441 ? 3.043 -5.087 -19.578 1.00 26.55 441 ALA C O 1
ATOM 7359 N N . VAL B 2 442 ? 3.259 -7.235 -20.082 1.00 25.97 442 VAL C N 1
ATOM 7360 C CA . VAL B 2 442 ? 2.033 -7.659 -19.387 1.00 26.81 442 VAL C CA 1
ATOM 7361 C C . VAL B 2 442 ? 2.352 -8.599 -18.214 1.00 28.99 442 VAL C C 1
ATOM 7362 O O . VAL B 2 442 ? 1.459 -9.333 -17.763 1.00 27.80 442 VAL C O 1
ATOM 7366 N N . ASP B 2 443 ? 3.607 -8.555 -17.740 1.00 30.29 443 ASP C N 1
ATOM 7367 C CA . ASP B 2 443 ? 4.124 -9.319 -16.618 1.00 33.05 443 ASP C CA 1
ATOM 7368 C C . ASP B 2 443 ? 3.998 -10.816 -16.859 1.00 30.41 443 ASP C C 1
ATOM 7369 O O . ASP B 2 443 ? 3.928 -11.537 -15.895 1.00 30.79 443 ASP C O 1
ATOM 7374 N N . TYR B 2 444 ? 3.984 -11.262 -18.109 1.00 27.81 444 TYR C N 1
ATOM 7375 C CA . TYR B 2 444 ? 4.014 -12.689 -18.412 1.00 26.28 444 TYR C CA 1
ATOM 7376 C C . TYR B 2 444 ? 5.341 -13.271 -17.904 1.00 26.75 444 TYR C C 1
ATOM 7377 O O . TYR B 2 444 ? 5.386 -14.382 -17.400 1.00 25.64 444 TYR C O 1
ATOM 7386 N N . TRP B 2 445 ? 6.417 -12.515 -18.062 1.00 26.52 445 TRP C N 1
ATOM 7387 C CA . TRP B 2 445 ? 7.649 -12.746 -17.327 1.00 27.45 445 TRP C CA 1
ATOM 7388 C C . TRP B 2 445 ? 7.874 -11.549 -16.411 1.00 29.76 445 TRP C C 1
ATOM 7389 O O . TRP B 2 445 ? 7.483 -10.422 -16.749 1.00 31.98 445 TRP C O 1
ATOM 7400 N N . ALA B 2 446 ? 8.523 -11.795 -15.282 1.00 31.10 446 ALA C N 1
ATOM 7401 C CA . ALA B 2 446 ? 8.610 -10.790 -14.233 1.00 32.38 446 ALA C CA 1
ATOM 7402 C C . ALA B 2 446 ? 9.593 -9.694 -14.645 1.00 31.79 446 ALA C C 1
ATOM 7403 O O . ALA B 2 446 ? 9.365 -8.514 -14.381 1.00 30.27 446 ALA C O 1
ATOM 7405 N N . ASP B 2 447 ? 10.699 -10.096 -15.271 1.00 31.33 447 ASP C N 1
ATOM 7406 C CA . ASP B 2 447 ? 11.753 -9.143 -15.659 1.00 30.42 447 ASP C CA 1
ATOM 7407 C C . ASP B 2 447 ? 12.847 -9.905 -16.418 1.00 29.31 447 ASP C C 1
ATOM 7408 O O . ASP B 2 447 ? 12.735 -11.120 -16.618 1.00 27.73 447 ASP C O 1
ATOM 7413 N N . THR B 2 448 ? 13.880 -9.191 -16.869 1.00 31.13 448 THR C N 1
ATOM 7414 C CA . THR B 2 448 ? 14.899 -9.827 -17.697 1.00 33.26 448 THR C CA 1
ATOM 7415 C C . THR B 2 448 ? 15.754 -10.790 -16.851 1.00 37.32 448 THR C C 1
ATOM 7416 O O . THR B 2 448 ? 16.308 -11.730 -17.399 1.00 37.00 448 THR C O 1
ATOM 7420 N N . ARG B 2 449 ? 15.832 -10.595 -15.528 1.00 39.87 449 ARG C N 1
ATOM 7421 C CA . ARG B 2 449 ? 16.482 -11.575 -14.629 1.00 41.81 449 ARG C CA 1
ATOM 7422 C C . ARG B 2 449 ? 15.735 -12.909 -14.705 1.00 37.43 449 ARG C C 1
ATOM 7423 O O . ARG B 2 449 ? 16.339 -13.944 -14.841 1.00 35.73 449 ARG C O 1
ATOM 7431 N N . GLU B 2 450 ? 14.420 -12.894 -14.643 1.00 37.42 450 GLU C N 1
ATOM 7432 C CA . GLU B 2 450 ? 13.696 -14.137 -14.783 1.00 36.97 450 GLU C CA 1
ATOM 7433 C C . GLU B 2 450 ? 14.010 -14.799 -16.137 1.00 35.48 450 GLU C C 1
ATOM 7434 O O . GLU B 2 450 ? 14.278 -15.992 -16.205 1.00 34.06 450 GLU C O 1
ATOM 7440 N N . ILE B 2 451 ? 13.961 -14.032 -17.216 1.00 35.41 451 ILE C N 1
ATOM 7441 C CA . ILE B 2 451 ? 14.125 -14.612 -18.560 1.00 35.66 451 ILE C CA 1
ATOM 7442 C C . ILE B 2 451 ? 15.535 -15.207 -18.680 1.00 33.03 451 ILE C C 1
ATOM 7443 O O . ILE B 2 451 ? 15.692 -16.329 -19.166 1.00 32.14 451 ILE C O 1
ATOM 7448 N N . ALA B 2 452 ? 16.536 -14.460 -18.226 1.00 33.47 452 ALA C N 1
ATOM 7449 C CA . ALA B 2 452 ? 17.926 -14.896 -18.294 1.00 35.26 452 ALA C CA 1
ATOM 7450 C C . ALA B 2 452 ? 18.114 -16.205 -17.511 1.00 38.66 452 ALA C C 1
ATOM 7451 O O . ALA B 2 452 ? 18.773 -17.100 -17.994 1.00 37.24 452 ALA C O 1
ATOM 7453 N N . GLU B 2 453 ? 17.490 -16.348 -16.342 1.00 37.80 453 GLU C N 1
ATOM 7454 C CA . GLU B 2 453 ? 17.618 -17.584 -15.560 1.00 38.60 453 GLU C CA 1
ATOM 7455 C C . GLU B 2 453 ? 16.962 -18.763 -16.282 1.00 36.91 453 GLU C C 1
ATOM 7456 O O . GLU B 2 453 ? 17.514 -19.841 -16.273 1.00 46.94 453 GLU C O 1
ATOM 7462 N N . LEU B 2 454 ? 15.817 -18.559 -16.924 1.00 34.63 454 LEU C N 1
ATOM 7463 C CA . LEU B 2 454 ? 15.067 -19.637 -17.624 1.00 32.07 454 LEU C CA 1
ATOM 7464 C C . LEU B 2 454 ? 15.733 -20.086 -18.943 1.00 29.81 454 LEU C C 1
ATOM 7465 O O . LEU B 2 454 ? 15.406 -21.139 -19.481 1.00 28.71 454 LEU C O 1
ATOM 7470 N N . TRP B 2 455 ? 16.609 -19.269 -19.486 1.00 30.83 455 TRP C N 1
ATOM 7471 C CA . TRP B 2 455 ? 17.119 -19.394 -20.865 1.00 32.04 455 TRP C CA 1
ATOM 7472 C C . TRP B 2 455 ? 17.956 -20.679 -21.017 1.00 32.89 455 TRP C C 1
ATOM 7473 O O . TRP B 2 455 ? 18.860 -20.925 -20.213 1.00 34.82 455 TRP C O 1
ATOM 7484 N N . LYS B 2 456 ? 17.676 -21.482 -22.036 1.00 33.49 456 LYS C N 1
ATOM 7485 C CA . LYS B 2 456 ? 18.303 -22.805 -22.172 1.00 38.65 456 LYS C CA 1
ATOM 7486 C C . LYS B 2 456 ? 19.259 -22.838 -23.374 1.00 39.32 456 LYS C C 1
ATOM 7487 O O . LYS B 2 456 ? 18.831 -22.634 -24.516 1.00 38.26 456 LYS C O 1
ATOM 7493 N N . ALA B 2 457 ? 20.539 -23.114 -23.101 1.00 37.52 457 ALA C N 1
ATOM 7494 C CA . ALA B 2 457 ? 21.566 -23.292 -24.137 1.00 36.76 457 ALA C CA 1
ATOM 7495 C C . ALA B 2 457 ? 21.573 -24.744 -24.618 1.00 35.74 457 ALA C C 1
ATOM 7496 O O . ALA B 2 457 ? 21.525 -25.673 -23.829 1.00 38.02 457 ALA C O 1
ATOM 7498 N N . GLU B 2 458 ? 21.590 -24.938 -25.926 1.00 35.85 458 GLU C N 1
ATOM 7499 C CA . GLU B 2 458 ? 21.657 -26.273 -26.455 1.00 38.27 458 GLU C CA 1
ATOM 7500 C C . GLU B 2 458 ? 23.106 -26.770 -26.319 1.00 35.19 458 GLU C C 1
ATOM 7501 O O . GLU B 2 458 ? 23.322 -27.936 -26.018 1.00 34.07 458 GLU C O 1
ATOM 7507 N N . ARG B 2 459 ? 24.085 -25.900 -26.535 1.00 32.81 459 ARG C N 1
ATOM 7508 C CA . ARG B 2 459 ? 25.471 -26.323 -26.440 1.00 33.00 459 ARG C CA 1
ATOM 7509 C C . ARG B 2 459 ? 26.397 -25.113 -26.302 1.00 32.44 459 ARG C C 1
ATOM 7510 O O . ARG B 2 459 ? 26.268 -24.115 -27.023 1.00 35.24 459 ARG C O 1
ATOM 7518 N N . ILE B 2 460 ? 27.333 -25.226 -25.363 1.00 33.00 460 ILE C N 1
ATOM 7519 C CA . ILE B 2 460 ? 28.385 -24.245 -25.192 1.00 36.54 460 ILE C CA 1
ATOM 7520 C C . ILE B 2 460 ? 29.646 -24.777 -25.879 1.00 37.09 460 ILE C C 1
ATOM 7521 O O . ILE B 2 460 ? 30.026 -25.926 -25.683 1.00 36.29 460 ILE C O 1
ATOM 7526 N N . PHE B 2 461 ? 30.279 -23.908 -26.655 1.00 39.92 461 PHE C N 1
ATOM 7527 C CA . PHE B 2 461 ? 31.574 -24.172 -27.238 1.00 36.41 461 PHE C CA 1
ATOM 7528 C C . PHE B 2 461 ? 32.608 -23.299 -26.513 1.00 37.83 461 PHE C C 1
ATOM 7529 O O . PHE B 2 461 ? 32.535 -22.077 -26.485 1.00 37.64 461 PHE C O 1
ATOM 7537 N N . GLU B 2 462 ? 33.605 -23.972 -25.967 1.00 41.88 462 GLU C N 1
ATOM 7538 C CA . GLU B 2 462 ? 34.646 -23.377 -25.131 1.00 45.92 462 GLU C CA 1
ATOM 7539 C C . GLU B 2 462 ? 35.929 -23.301 -25.971 1.00 41.76 462 GLU C C 1
ATOM 7540 O O . GLU B 2 462 ? 36.312 -24.267 -26.624 1.00 38.91 462 GLU C O 1
ATOM 7546 N N . PRO B 2 463 ? 36.583 -22.153 -25.995 1.00 36.42 463 PRO C N 1
ATOM 7547 C CA . PRO B 2 463 ? 37.748 -22.098 -26.833 1.00 39.95 463 PRO C CA 1
ATOM 7548 C C . PRO B 2 463 ? 38.806 -23.099 -26.334 1.00 42.15 463 PRO C C 1
ATOM 7549 O O . PRO B 2 463 ? 39.041 -23.170 -25.145 1.00 40.86 463 PRO C O 1
ATOM 7553 N N . LYS B 2 464 ? 39.389 -23.901 -27.221 1.00 44.87 464 LYS C N 1
ATOM 7554 C CA . LYS B 2 464 ? 40.378 -24.901 -26.796 1.00 47.69 464 LYS C CA 1
ATOM 7555 C C . LYS B 2 464 ? 41.747 -24.619 -27.422 1.00 47.12 464 LYS C C 1
ATOM 7556 O O . LYS B 2 464 ? 42.735 -25.167 -26.982 1.00 54.03 464 LYS C O 1
ATOM 7562 N N . MET B 2 465 ? 41.782 -23.775 -28.439 1.00 42.36 465 MET C N 1
ATOM 7563 C CA . MET B 2 465 ? 42.973 -23.450 -29.188 1.00 41.66 465 MET C CA 1
ATOM 7564 C C . MET B 2 465 ? 43.873 -22.547 -28.333 1.00 42.06 465 MET C C 1
ATOM 7565 O O . MET B 2 465 ? 43.375 -21.710 -27.594 1.00 45.28 465 MET C O 1
ATOM 7570 N N . ASP B 2 466 ? 45.190 -22.723 -28.421 1.00 42.11 466 ASP C N 1
ATOM 7571 C CA . ASP B 2 466 ? 46.135 -21.911 -27.639 1.00 42.43 466 ASP C CA 1
ATOM 7572 C C . ASP B 2 466 ? 46.441 -20.614 -28.397 1.00 39.33 466 ASP C C 1
ATOM 7573 O O . ASP B 2 466 ? 46.082 -20.461 -29.552 1.00 48.55 466 ASP C O 1
ATOM 7578 N N . GLU B 2 467 ? 47.122 -19.691 -27.758 1.00 36.33 467 GLU C N 1
ATOM 7579 C CA . GLU B 2 467 ? 47.318 -18.364 -28.339 1.00 37.94 467 GLU C CA 1
ATOM 7580 C C . GLU B 2 467 ? 48.186 -18.451 -29.599 1.00 36.45 467 GLU C C 1
ATOM 7581 O O . GLU B 2 467 ? 47.972 -17.716 -30.565 1.00 35.24 467 GLU C O 1
ATOM 7587 N N . LYS B 2 468 ? 49.194 -19.304 -29.557 1.00 39.63 468 LYS C N 1
ATOM 7588 C CA . LYS B 2 468 ? 50.187 -19.372 -30.610 1.00 42.17 468 LYS C CA 1
ATOM 7589 C C . LYS B 2 468 ? 49.511 -19.827 -31.919 1.00 40.66 468 LYS C C 1
ATOM 7590 O O . LYS B 2 468 ? 49.727 -19.227 -32.972 1.00 40.18 468 LYS C O 1
ATOM 7596 N N . THR B 2 469 ? 48.716 -20.890 -31.832 1.00 37.42 469 THR C N 1
ATOM 7597 C CA . THR B 2 469 ? 47.905 -21.400 -32.940 1.00 40.96 469 THR C CA 1
ATOM 7598 C C . THR B 2 469 ? 46.920 -20.330 -33.436 1.00 39.30 469 THR C C 1
ATOM 7599 O O . THR B 2 469 ? 46.839 -20.057 -34.628 1.00 37.62 469 THR C O 1
ATOM 7603 N N . ARG B 2 470 ? 46.216 -19.696 -32.510 1.00 38.64 470 ARG C N 1
ATOM 7604 C CA . ARG B 2 470 ? 45.179 -18.732 -32.831 1.00 37.09 470 ARG C CA 1
ATOM 7605 C C . ARG B 2 470 ? 45.760 -17.586 -33.666 1.00 39.79 470 ARG C C 1
ATOM 7606 O O . ARG B 2 470 ? 45.182 -17.233 -34.716 1.00 36.62 470 ARG C O 1
ATOM 7614 N N . GLU B 2 471 ? 46.903 -17.030 -33.243 1.00 38.21 471 GLU C N 1
ATOM 7615 C CA . GLU B 2 471 ? 47.467 -15.848 -33.915 1.00 39.52 471 GLU C CA 1
ATOM 7616 C C . GLU B 2 471 ? 48.197 -16.257 -35.207 1.00 36.86 471 GLU C C 1
ATOM 7617 O O . GLU B 2 471 ? 48.300 -15.465 -36.136 1.00 35.32 471 GLU C O 1
ATOM 7623 N N . ARG B 2 472 ? 48.649 -17.496 -35.309 1.00 36.01 472 ARG C N 1
ATOM 7624 C CA . ARG B 2 472 ? 49.267 -18.000 -36.571 1.00 39.18 472 ARG C CA 1
ATOM 7625 C C . ARG B 2 472 ? 48.179 -18.099 -37.667 1.00 34.71 472 ARG C C 1
ATOM 7626 O O . ARG B 2 472 ? 48.313 -17.465 -38.736 1.00 28.57 472 ARG C O 1
ATOM 7634 N N . LEU B 2 473 ? 47.087 -18.829 -37.370 1.00 30.18 473 LEU C N 1
ATOM 7635 C CA . LEU B 2 473 ? 45.939 -18.984 -38.304 1.00 31.07 473 LEU C CA 1
ATOM 7636 C C . LEU B 2 473 ? 45.427 -17.610 -38.761 1.00 30.53 473 LEU C C 1
ATOM 7637 O O . LEU B 2 473 ? 45.183 -17.421 -39.962 1.00 31.07 473 LEU C O 1
ATOM 7642 N N . TYR B 2 474 ? 45.294 -16.642 -37.844 1.00 31.17 474 TYR C N 1
ATOM 7643 C CA . TYR B 2 474 ? 44.674 -15.339 -38.170 1.00 31.95 474 TYR C CA 1
ATOM 7644 C C . TYR B 2 474 ? 45.663 -14.458 -38.940 1.00 33.31 474 TYR C C 1
ATOM 7645 O O . TYR B 2 474 ? 45.265 -13.605 -39.730 1.00 32.38 474 TYR C O 1
ATOM 7654 N N . LYS B 2 475 ? 46.955 -14.662 -38.708 1.00 35.78 475 LYS C N 1
ATOM 7655 C CA . LYS B 2 475 ? 47.973 -13.980 -39.488 1.00 35.12 475 LYS C CA 1
ATOM 7656 C C . LYS B 2 475 ? 47.856 -14.431 -40.950 1.00 29.56 475 LYS C C 1
ATOM 7657 O O . LYS B 2 475 ? 47.913 -13.619 -41.843 1.00 27.40 475 LYS C O 1
ATOM 7663 N N . GLY B 2 476 ? 47.693 -15.730 -41.173 1.00 29.90 476 GLY C N 1
ATOM 7664 C CA . GLY B 2 476 ? 47.431 -16.274 -42.518 1.00 30.04 476 GLY C CA 1
ATOM 7665 C C . GLY B 2 476 ? 46.220 -15.630 -43.178 1.00 29.03 476 GLY C C 1
ATOM 7666 O O . GLY B 2 476 ? 46.282 -15.198 -44.341 1.00 27.49 476 GLY C O 1
ATOM 7667 N N . TRP B 2 477 ? 45.119 -15.563 -42.431 1.00 28.90 477 TRP C N 1
ATOM 7668 C CA . TRP B 2 477 ? 43.893 -14.857 -42.890 1.00 28.31 477 TRP C CA 1
ATOM 7669 C C . TRP B 2 477 ? 44.229 -13.443 -43.375 1.00 29.66 477 TRP C C 1
ATOM 7670 O O . TRP B 2 477 ? 43.864 -13.066 -44.504 1.00 27.76 477 TRP C O 1
ATOM 7681 N N . LYS B 2 478 ? 44.900 -12.663 -42.533 1.00 28.65 478 LYS C N 1
ATOM 7682 C CA . LYS B 2 478 ? 45.122 -11.249 -42.848 1.00 31.38 478 LYS C CA 1
ATOM 7683 C C . LYS B 2 478 ? 46.004 -11.117 -44.088 1.00 30.63 478 LYS C C 1
ATOM 7684 O O . LYS B 2 478 ? 45.845 -10.196 -44.868 1.00 27.42 478 LYS C O 1
ATOM 7690 N N . GLU B 2 479 ? 46.981 -12.011 -44.205 1.00 33.27 479 GLU C N 1
ATOM 7691 C CA . GLU B 2 479 ? 47.874 -12.022 -45.352 1.00 35.76 479 GLU C CA 1
ATOM 7692 C C . GLU B 2 479 ? 47.080 -12.367 -46.618 1.00 34.10 479 GLU C C 1
ATOM 7693 O O . GLU B 2 479 ? 47.253 -11.715 -47.652 1.00 32.21 479 GLU C O 1
ATOM 7699 N N . ALA B 2 480 ? 46.197 -13.368 -46.539 1.00 31.70 480 ALA C N 1
ATOM 7700 C CA . ALA B 2 480 ? 45.329 -13.694 -47.698 1.00 30.28 480 ALA C CA 1
ATOM 7701 C C . ALA B 2 480 ? 44.437 -12.490 -48.044 1.00 29.78 480 ALA C C 1
ATOM 7702 O O . ALA B 2 480 ? 44.305 -12.117 -49.225 1.00 25.44 480 ALA C O 1
ATOM 7704 N N . VAL B 2 481 ? 43.871 -11.842 -47.014 1.00 28.09 481 VAL C N 1
ATOM 7705 C CA . VAL B 2 481 ? 43.027 -10.680 -47.233 1.00 28.60 481 VAL C CA 1
ATOM 7706 C C . VAL B 2 481 ? 43.811 -9.616 -48.007 1.00 30.17 481 VAL C C 1
ATOM 7707 O O . VAL B 2 481 ? 43.255 -8.977 -48.922 1.00 26.75 481 VAL C O 1
ATOM 7711 N N . LYS B 2 482 ? 45.068 -9.402 -47.631 1.00 32.85 482 LYS C N 1
ATOM 7712 C CA . LYS B 2 482 ? 45.885 -8.356 -48.296 1.00 38.19 482 LYS C CA 1
ATOM 7713 C C . LYS B 2 482 ? 45.997 -8.649 -49.806 1.00 34.14 482 LYS C C 1
ATOM 7714 O O . LYS B 2 482 ? 45.925 -7.731 -50.619 1.00 28.93 482 LYS C O 1
ATOM 7720 N N . ARG B 2 483 ? 46.099 -9.928 -50.160 1.00 31.67 483 ARG C N 1
ATOM 7721 C CA . ARG B 2 483 ? 46.348 -10.353 -51.516 1.00 33.07 483 ARG C CA 1
ATOM 7722 C C . ARG B 2 483 ? 45.072 -10.255 -52.381 1.00 33.37 483 ARG C C 1
ATOM 7723 O O . ARG B 2 483 ? 45.159 -10.275 -53.616 1.00 28.55 483 ARG C O 1
ATOM 7731 N N . ALA B 2 484 ? 43.895 -10.104 -51.761 1.00 34.29 484 ALA C N 1
ATOM 7732 C CA . ALA B 2 484 ? 42.606 -9.991 -52.488 1.00 31.31 484 ALA C CA 1
ATOM 7733 C C . ALA B 2 484 ? 42.356 -8.547 -52.908 1.00 30.69 484 ALA C C 1
ATOM 7734 O O . ALA B 2 484 ? 41.560 -8.305 -53.829 1.00 26.89 484 ALA C O 1
ATOM 7736 N N . MET B 2 485 ? 43.047 -7.600 -52.277 1.00 31.66 485 MET C N 1
ATOM 7737 C CA . MET B 2 485 ? 42.653 -6.200 -52.397 1.00 33.24 485 MET C CA 1
ATOM 7738 C C . MET B 2 485 ? 43.013 -5.652 -53.774 1.00 31.61 485 MET C C 1
ATOM 7739 O O . MET B 2 485 ? 44.041 -6.011 -54.322 1.00 35.26 485 MET C O 1
ATOM 7744 N N . GLY B 2 486 ? 42.157 -4.786 -54.311 1.00 28.95 486 GLY C N 1
ATOM 7745 C CA . GLY B 2 486 ? 42.481 -4.015 -55.500 1.00 28.86 486 GLY C CA 1
ATOM 7746 C C . GLY B 2 486 ? 42.273 -4.773 -56.808 1.00 33.81 486 GLY C C 1
ATOM 7747 O O . GLY B 2 486 ? 42.453 -4.184 -57.886 1.00 32.90 486 GLY C O 1
ATOM 7748 N N . TRP B 2 487 ? 41.827 -6.032 -56.755 1.00 33.26 487 TRP C N 1
ATOM 7749 C CA . TRP B 2 487 ? 41.894 -6.914 -57.918 1.00 33.28 487 TRP C CA 1
ATOM 7750 C C . TRP B 2 487 ? 41.064 -6.398 -59.092 1.00 34.36 487 TRP C C 1
ATOM 7751 O O . TRP B 2 487 ? 41.537 -6.409 -60.202 1.00 32.77 487 TRP C O 1
ATOM 7762 N N . ALA B 2 488 ? 39.835 -5.964 -58.842 1.00 39.17 488 ALA C N 1
ATOM 7763 C CA . ALA B 2 488 ? 38.970 -5.418 -59.900 1.00 38.71 488 ALA C CA 1
ATOM 7764 C C . ALA B 2 488 ? 39.503 -4.087 -60.463 1.00 46.16 488 ALA C C 1
ATOM 7765 O O . ALA B 2 488 ? 38.946 -3.634 -61.450 1.00 52.08 488 ALA C O 1
ATOM 7767 N N . LYS B 2 489 ? 40.522 -3.442 -59.872 1.00 48.35 489 LYS C N 1
ATOM 7768 C CA . LYS B 2 489 ? 41.154 -2.259 -60.493 1.00 50.72 489 LYS C CA 1
ATOM 7769 C C . LYS B 2 489 ? 42.258 -2.690 -61.472 1.00 56.01 489 LYS C C 1
ATOM 7770 O O . LYS B 2 489 ? 42.719 -1.855 -62.232 1.00 62.11 489 LYS C O 1
ATOM 7776 N N . VAL B 2 490 ? 42.664 -3.967 -61.491 1.00 56.37 490 VAL C N 1
ATOM 7777 C CA . VAL B 2 490 ? 43.729 -4.435 -62.397 1.00 59.96 490 VAL C CA 1
ATOM 7778 C C . VAL B 2 490 ? 43.131 -5.256 -63.553 1.00 60.08 490 VAL C C 1
ATOM 7779 O O . VAL B 2 490 ? 43.877 -5.768 -64.377 1.00 63.41 490 VAL C O 1
ATOM 7783 N N . VAL B 2 491 ? 41.809 -5.374 -63.632 1.00 63.29 491 VAL C N 1
ATOM 7784 C CA . VAL B 2 491 ? 41.168 -6.385 -64.477 1.00 60.46 491 VAL C CA 1
ATOM 7785 C C . VAL B 2 491 ? 39.888 -5.786 -65.085 1.00 62.47 491 VAL C C 1
ATOM 7786 O O . VAL B 2 491 ? 39.639 -5.910 -66.297 1.00 61.32 491 VAL C O 1
ATOM 7790 N N . MET C 2 1 ? -23.646 -10.107 8.942 1.00 29.44 1 MET D N 1
ATOM 7791 C CA . MET C 2 1 ? -24.296 -10.602 10.191 1.00 31.80 1 MET D CA 1
ATOM 7792 C C . MET C 2 1 ? -24.780 -9.400 11.031 1.00 29.21 1 MET D C 1
ATOM 7793 O O . MET C 2 1 ? -24.020 -8.512 11.319 1.00 27.35 1 MET D O 1
ATOM 7798 N N . GLU C 2 2 ? -26.055 -9.395 11.390 1.00 27.95 2 GLU D N 1
ATOM 7799 C CA . GLU C 2 2 ? -26.674 -8.373 12.213 1.00 29.50 2 GLU D CA 1
ATOM 7800 C C . GLU C 2 2 ? -26.084 -8.468 13.621 1.00 27.88 2 GLU D C 1
ATOM 7801 O O . GLU C 2 2 ? -26.035 -9.562 14.213 1.00 23.71 2 GLU D O 1
ATOM 7807 N N . LYS C 2 3 ? -25.650 -7.326 14.152 1.00 25.97 3 LYS D N 1
ATOM 7808 C CA . LYS C 2 3 ? -24.950 -7.286 15.452 1.00 26.79 3 LYS D CA 1
ATOM 7809 C C . LYS C 2 3 ? -25.529 -6.206 16.378 1.00 24.59 3 LYS D C 1
ATOM 7810 O O . LYS C 2 3 ? -26.227 -5.307 15.966 1.00 23.85 3 LYS D O 1
ATOM 7816 N N . PHE C 2 4 ? -25.211 -6.344 17.656 1.00 23.47 4 PHE D N 1
ATOM 7817 C CA . PHE C 2 4 ? -25.844 -5.553 18.728 1.00 23.37 4 PHE D CA 1
ATOM 7818 C C . PHE C 2 4 ? -24.777 -5.170 19.746 1.00 23.10 4 PHE D C 1
ATOM 7819 O O . PHE C 2 4 ? -23.694 -5.787 19.780 1.00 24.63 4 PHE D O 1
ATOM 7827 N N . VAL C 2 5 ? -25.083 -4.194 20.594 1.00 21.93 5 VAL D N 1
ATOM 7828 C CA . VAL C 2 5 ? -24.184 -3.849 21.672 1.00 20.84 5 VAL D CA 1
ATOM 7829 C C . VAL C 2 5 ? -24.833 -4.223 23.009 1.00 21.97 5 VAL D C 1
ATOM 7830 O O . VAL C 2 5 ? -26.002 -3.891 23.273 1.00 20.19 5 VAL D O 1
ATOM 7834 N N . LEU C 2 6 ? -24.041 -4.913 23.831 1.00 21.97 6 LEU D N 1
ATOM 7835 C CA . LEU C 2 6 ? -24.410 -5.334 25.169 1.00 22.94 6 LEU D CA 1
ATOM 7836 C C . LEU C 2 6 ? -23.903 -4.282 26.157 1.00 22.10 6 LEU D C 1
ATOM 7837 O O . LEU C 2 6 ? -22.712 -4.000 26.175 1.00 20.30 6 LEU D O 1
ATOM 7842 N N . SER C 2 7 ? -24.799 -3.730 26.968 1.00 21.44 7 SER D N 1
ATOM 7843 C CA . SER C 2 7 ? -24.444 -2.750 27.985 1.00 22.55 7 SER D CA 1
ATOM 7844 C C . SER C 2 7 ? -24.750 -3.319 29.381 1.00 23.34 7 SER D C 1
ATOM 7845 O O . SER C 2 7 ? -25.827 -3.861 29.612 1.00 25.90 7 SER D O 1
ATOM 7848 N N . LEU C 2 8 ? -23.793 -3.222 30.298 1.00 24.73 8 LEU D N 1
ATOM 7849 C CA . LEU C 2 8 ? -23.983 -3.585 31.697 1.00 25.46 8 LEU D CA 1
ATOM 7850 C C . LEU C 2 8 ? -24.123 -2.291 32.487 1.00 26.13 8 LEU D C 1
ATOM 7851 O O . LEU C 2 8 ? -23.236 -1.407 32.389 1.00 26.32 8 LEU D O 1
ATOM 7856 N N . ASP C 2 9 ? -25.227 -2.154 33.215 1.00 26.01 9 ASP D N 1
ATOM 7857 C CA . ASP C 2 9 ? -25.424 -1.028 34.135 1.00 26.89 9 ASP D CA 1
ATOM 7858 C C . ASP C 2 9 ? -25.443 -1.587 35.557 1.00 26.52 9 ASP D C 1
ATOM 7859 O O . ASP C 2 9 ? -26.481 -1.986 36.021 1.00 27.63 9 ASP D O 1
ATOM 7864 N N . GLU C 2 10 ? -24.304 -1.596 36.245 1.00 28.21 10 GLU D N 1
ATOM 7865 C CA . GLU C 2 10 ? -24.232 -2.165 37.604 1.00 27.48 10 GLU D CA 1
ATOM 7866 C C . GLU C 2 10 ? -24.579 -1.080 38.627 1.00 25.84 10 GLU D C 1
ATOM 7867 O O . GLU C 2 10 ? -23.718 -0.341 39.064 1.00 25.96 10 GLU D O 1
ATOM 7873 N N . GLY C 2 11 ? -25.851 -1.005 39.009 1.00 24.84 11 GLY D N 1
ATOM 7874 C CA . GLY C 2 11 ? -26.343 0.062 39.880 1.00 25.36 11 GLY D CA 1
ATOM 7875 C C . GLY C 2 11 ? -26.120 -0.268 41.354 1.00 25.53 11 GLY D C 1
ATOM 7876 O O . GLY C 2 11 ? -25.585 -1.318 41.681 1.00 27.40 11 GLY D O 1
ATOM 7877 N N . THR C 2 12 ? -26.535 0.639 42.220 1.00 24.40 12 THR D N 1
ATOM 7878 C CA . THR C 2 12 ? -26.386 0.528 43.677 1.00 26.25 12 THR D CA 1
ATOM 7879 C C . THR C 2 12 ? -27.173 -0.673 44.223 1.00 29.28 12 THR D C 1
ATOM 7880 O O . THR C 2 12 ? -26.649 -1.403 45.091 1.00 29.25 12 THR D O 1
ATOM 7884 N N . THR C 2 13 ? -28.426 -0.866 43.764 1.00 30.18 13 THR D N 1
ATOM 7885 C CA . THR C 2 13 ? -29.283 -1.948 44.339 1.00 31.33 13 THR D CA 1
ATOM 7886 C C . THR C 2 13 ? -29.539 -3.059 43.324 1.00 31.77 13 THR D C 1
ATOM 7887 O O . THR C 2 13 ? -30.102 -4.091 43.693 1.00 33.44 13 THR D O 1
ATOM 7891 N N . SER C 2 14 ? -29.076 -2.889 42.088 1.00 33.19 14 SER D N 1
ATOM 7892 C CA . SER C 2 14 ? -29.542 -3.719 40.978 1.00 32.26 14 SER D CA 1
ATOM 7893 C C . SER C 2 14 ? -28.496 -3.777 39.872 1.00 30.29 14 SER D C 1
ATOM 7894 O O . SER C 2 14 ? -27.990 -2.731 39.490 1.00 30.23 14 SER D O 1
ATOM 7897 N N . ALA C 2 15 ? -28.254 -4.963 39.318 1.00 27.74 15 ALA D N 1
ATOM 7898 C CA . ALA C 2 15 ? -27.422 -5.086 38.131 1.00 29.83 15 ALA D CA 1
ATOM 7899 C C . ALA C 2 15 ? -28.297 -5.349 36.893 1.00 31.04 15 ALA D C 1
ATOM 7900 O O . ALA C 2 15 ? -29.063 -6.321 36.841 1.00 28.06 15 ALA D O 1
ATOM 7902 N N . ARG C 2 16 ? -28.169 -4.478 35.896 1.00 29.60 16 ARG D N 1
ATOM 7903 C CA . ARG C 2 16 ? -28.953 -4.573 34.678 1.00 31.19 16 ARG D CA 1
ATOM 7904 C C . ARG C 2 16 ? -28.048 -4.941 33.507 1.00 29.41 16 ARG D C 1
ATOM 7905 O O . ARG C 2 16 ? -26.882 -4.597 33.484 1.00 29.07 16 ARG D O 1
ATOM 7913 N N . ALA C 2 17 ? -28.641 -5.546 32.496 1.00 28.22 17 ALA D N 1
ATOM 7914 C CA . ALA C 2 17 ? -27.952 -5.759 31.240 1.00 28.09 17 ALA D CA 1
ATOM 7915 C C . ALA C 2 17 ? -28.940 -5.501 30.104 1.00 26.43 17 ALA D C 1
ATOM 7916 O O . ALA C 2 17 ? -30.074 -5.978 30.165 1.00 24.32 17 ALA D O 1
ATOM 7918 N N . ILE C 2 18 ? -28.514 -4.739 29.098 1.00 24.21 18 ILE D N 1
ATOM 7919 C CA . ILE C 2 18 ? -29.415 -4.395 28.025 1.00 25.07 18 ILE D CA 1
ATOM 7920 C C . ILE C 2 18 ? -28.713 -4.583 26.674 1.00 24.68 18 ILE D C 1
ATOM 7921 O O . ILE C 2 18 ? -27.570 -4.213 26.525 1.00 28.46 18 ILE D O 1
ATOM 7926 N N . ILE C 2 19 ? -29.401 -5.175 25.701 1.00 23.95 19 ILE D N 1
ATOM 7927 C CA . ILE C 2 19 ? -28.899 -5.266 24.341 1.00 24.01 19 ILE D CA 1
ATOM 7928 C C . ILE C 2 19 ? -29.565 -4.195 23.468 1.00 21.45 19 ILE D C 1
ATOM 7929 O O . ILE C 2 19 ? -30.783 -4.163 23.342 1.00 22.58 19 ILE D O 1
ATOM 7934 N N . PHE C 2 20 ? -28.745 -3.369 22.839 1.00 19.37 20 PHE D N 1
ATOM 7935 C CA . PHE C 2 20 ? -29.191 -2.289 21.972 1.00 19.72 20 PHE D CA 1
ATOM 7936 C C . PHE C 2 20 ? -28.767 -2.546 20.525 1.00 19.69 20 PHE D C 1
ATOM 7937 O O . PHE C 2 20 ? -27.804 -3.268 20.265 1.00 19.79 20 PHE D O 1
ATOM 7945 N N . ASP C 2 21 ? -29.479 -1.915 19.607 1.00 19.60 21 ASP D N 1
ATOM 7946 C CA . ASP C 2 21 ? -29.096 -1.829 18.181 1.00 21.23 21 ASP D CA 1
ATOM 7947 C C . ASP C 2 21 ? -28.700 -0.380 17.856 1.00 21.40 21 ASP D C 1
ATOM 7948 O O . ASP C 2 21 ? -28.602 0.452 18.750 1.00 18.86 21 ASP D O 1
ATOM 7953 N N . ARG C 2 22 ? -28.515 -0.076 16.578 1.00 23.93 22 ARG D N 1
ATOM 7954 C CA . ARG C 2 22 ? -28.020 1.242 16.166 1.00 28.37 22 ARG D CA 1
ATOM 7955 C C . ARG C 2 22 ? -29.087 2.323 16.324 1.00 24.82 22 ARG D C 1
ATOM 7956 O O . ARG C 2 22 ? -28.725 3.500 16.443 1.00 21.32 22 ARG D O 1
ATOM 7964 N N . GLU C 2 23 ? -30.357 1.935 16.270 1.00 22.22 23 GLU D N 1
ATOM 7965 C CA . GLU C 2 23 ? -31.458 2.871 16.454 1.00 23.81 23 GLU D CA 1
ATOM 7966 C C . GLU C 2 23 ? -31.713 3.088 17.947 1.00 20.78 23 GLU D C 1
ATOM 7967 O O . GLU C 2 23 ? -32.711 3.682 18.290 1.00 22.46 23 GLU D O 1
ATOM 7973 N N . SER C 2 24 ? -30.857 2.580 18.817 1.00 19.28 24 SER D N 1
ATOM 7974 C CA . SER C 2 24 ? -31.038 2.659 20.276 1.00 19.91 24 SER D CA 1
ATOM 7975 C C . SER C 2 24 ? -32.324 1.922 20.722 1.00 22.58 24 SER D C 1
ATOM 7976 O O . SER C 2 24 ? -32.849 2.178 21.826 1.00 20.72 24 SER D O 1
ATOM 7979 N N . ASN C 2 25 ? -32.790 0.949 19.936 1.00 23.42 25 ASN D N 1
ATOM 7980 C CA . ASN C 2 25 ? -33.868 0.062 20.383 1.00 24.16 25 ASN D CA 1
ATOM 7981 C C . ASN C 2 25 ? -33.306 -1.045 21.269 1.00 22.11 25 ASN D C 1
ATOM 7982 O O . ASN C 2 25 ? -32.236 -1.594 20.976 1.00 22.00 25 ASN D O 1
ATOM 7987 N N . ILE C 2 26 ? -34.086 -1.408 22.279 1.00 19.00 26 ILE D N 1
ATOM 7988 C CA . ILE C 2 26 ? -33.764 -2.485 23.168 1.00 19.87 26 ILE D CA 1
ATOM 7989 C C . ILE C 2 26 ? -34.271 -3.798 22.568 1.00 20.72 26 ILE D C 1
ATOM 7990 O O . ILE C 2 26 ? -35.430 -3.862 22.183 1.00 21.51 26 ILE D O 1
ATOM 7995 N N . HIS C 2 27 ? -33.421 -4.831 22.560 1.00 21.69 27 HIS D N 1
ATOM 7996 C CA . HIS C 2 27 ? -33.777 -6.166 22.089 1.00 22.36 27 HIS D CA 1
ATOM 7997 C C . HIS C 2 27 ? -33.805 -7.173 23.233 1.00 24.56 27 HIS D C 1
ATOM 7998 O O . HIS C 2 27 ? -34.428 -8.250 23.101 1.00 26.19 27 HIS D O 1
ATOM 8005 N N . GLY C 2 28 ? -33.097 -6.891 24.311 1.00 23.33 28 GLY D N 1
ATOM 8006 C CA . GLY C 2 28 ? -33.117 -7.819 25.421 1.00 24.09 28 GLY D CA 1
ATOM 8007 C C . GLY C 2 28 ? -32.786 -7.119 26.708 1.00 25.93 28 GLY D C 1
ATOM 8008 O O . GLY C 2 28 ? -32.011 -6.155 26.704 1.00 26.36 28 GLY D O 1
ATOM 8009 N N . ILE C 2 29 ? -33.365 -7.574 27.801 1.00 25.46 29 ILE D N 1
ATOM 8010 C CA . ILE C 2 29 ? -33.074 -6.923 29.062 1.00 28.02 29 ILE D CA 1
ATOM 8011 C C . ILE C 2 29 ? -33.043 -7.993 30.148 1.00 27.20 29 ILE D C 1
ATOM 8012 O O . ILE C 2 29 ? -33.790 -8.945 30.095 1.00 27.24 29 ILE D O 1
ATOM 8017 N N . GLY C 2 30 ? -32.119 -7.834 31.081 1.00 26.82 30 GLY D N 1
ATOM 8018 C CA . GLY C 2 30 ? -32.107 -8.611 32.306 1.00 29.63 30 GLY D CA 1
ATOM 8019 C C . GLY C 2 30 ? -31.828 -7.697 33.481 1.00 29.76 30 GLY D C 1
ATOM 8020 O O . GLY C 2 30 ? -31.153 -6.701 33.304 1.00 26.50 30 GLY D O 1
ATOM 8021 N N . GLN C 2 31 ? -32.367 -7.991 34.661 1.00 31.64 31 GLN D N 1
ATOM 8022 C CA . GLN C 2 31 ? -31.908 -7.295 35.856 1.00 33.01 31 GLN D CA 1
ATOM 8023 C C . GLN C 2 31 ? -32.198 -8.122 37.114 1.00 33.95 31 GLN D C 1
ATOM 8024 O O . GLN C 2 31 ? -33.249 -8.748 37.232 1.00 32.79 31 GLN D O 1
ATOM 8030 N N . TYR C 2 32 ? -31.237 -8.093 38.040 1.00 35.69 32 TYR D N 1
ATOM 8031 C CA . TYR C 2 32 ? -31.312 -8.787 39.331 1.00 36.39 32 TYR D CA 1
ATOM 8032 C C . TYR C 2 32 ? -30.824 -7.859 40.449 1.00 37.10 32 TYR D C 1
ATOM 8033 O O . TYR C 2 32 ? -29.711 -7.315 40.406 1.00 32.11 32 TYR D O 1
ATOM 8042 N N . GLU C 2 33 ? -31.684 -7.714 41.451 1.00 39.41 33 GLU D N 1
ATOM 8043 C CA . GLU C 2 33 ? -31.329 -7.082 42.710 1.00 40.98 33 GLU D CA 1
ATOM 8044 C C . GLU C 2 33 ? -30.316 -7.960 43.436 1.00 39.35 33 GLU D C 1
ATOM 8045 O O . GLU C 2 33 ? -30.232 -9.154 43.196 1.00 37.23 33 GLU D O 1
ATOM 8051 N N . PHE C 2 34 ? -29.536 -7.323 44.298 1.00 40.25 34 PHE D N 1
ATOM 8052 C CA . PHE C 2 34 ? -28.607 -8.014 45.173 1.00 37.65 34 PHE D CA 1
ATOM 8053 C C . PHE C 2 34 ? -28.677 -7.368 46.562 1.00 37.58 34 PHE D C 1
ATOM 8054 O O . PHE C 2 34 ? -29.128 -6.241 46.689 1.00 36.31 34 PHE D O 1
ATOM 8062 N N . PRO C 2 35 ? -28.219 -8.080 47.604 1.00 40.98 35 PRO D N 1
ATOM 8063 C CA . PRO C 2 35 ? -28.373 -7.588 48.978 1.00 40.88 35 PRO D CA 1
ATOM 8064 C C . PRO C 2 35 ? -27.581 -6.306 49.281 1.00 41.12 35 PRO D C 1
ATOM 8065 O O . PRO C 2 35 ? -26.454 -6.149 48.826 1.00 41.72 35 PRO D O 1
ATOM 8069 N N . GLN C 2 36 ? -28.221 -5.406 50.026 1.00 40.88 36 GLN D N 1
ATOM 8070 C CA . GLN C 2 36 ? -27.577 -4.276 50.689 1.00 39.47 36 GLN D CA 1
ATOM 8071 C C . GLN C 2 36 ? -27.166 -4.721 52.102 1.00 42.84 36 GLN D C 1
ATOM 8072 O O . GLN C 2 36 ? -28.002 -5.147 52.900 1.00 40.93 36 GLN D O 1
ATOM 8078 N N . HIS C 2 37 ? -25.875 -4.709 52.394 1.00 47.03 37 HIS D N 1
ATOM 8079 C CA . HIS C 2 37 ? -25.402 -5.139 53.703 1.00 44.57 37 HIS D CA 1
ATOM 8080 C C . HIS C 2 37 ? -25.229 -3.889 54.567 1.00 47.08 37 HIS D C 1
ATOM 8081 O O . HIS C 2 37 ? -24.636 -2.901 54.119 1.00 42.65 37 HIS D O 1
ATOM 8088 N N . TYR C 2 38 ? -25.810 -3.921 55.767 1.00 49.73 38 TYR D N 1
ATOM 8089 C CA . TYR C 2 38 ? -25.711 -2.815 56.729 1.00 52.75 38 TYR D CA 1
ATOM 8090 C C . TYR C 2 38 ? -25.114 -3.333 58.047 1.00 56.52 38 TYR D C 1
ATOM 8091 O O . TYR C 2 38 ? -25.817 -3.413 59.062 1.00 55.64 38 TYR D O 1
ATOM 8100 N N . PRO C 2 39 ? -23.809 -3.654 58.056 1.00 60.33 39 PRO D N 1
ATOM 8101 C CA . PRO C 2 39 ? -23.228 -4.264 59.269 1.00 64.01 39 PRO D CA 1
ATOM 8102 C C . PRO C 2 39 ? -23.133 -3.321 60.489 1.00 62.17 39 PRO D C 1
ATOM 8103 O O . PRO C 2 39 ? -22.753 -3.779 61.552 1.00 68.63 39 PRO D O 1
ATOM 8107 N N . ARG C 2 40 ? -23.495 -2.044 60.351 1.00 61.87 40 ARG D N 1
ATOM 8108 C CA . ARG C 2 40 ? -23.544 -1.079 61.463 1.00 60.40 40 ARG D CA 1
ATOM 8109 C C . ARG C 2 40 ? -24.374 0.140 61.039 1.00 60.64 40 ARG D C 1
ATOM 8110 O O . ARG C 2 40 ? -24.474 0.421 59.849 1.00 68.15 40 ARG D O 1
ATOM 8118 N N . PRO C 2 41 ? -24.954 0.884 61.998 1.00 53.67 41 PRO D N 1
ATOM 8119 C CA . PRO C 2 41 ? -25.666 2.096 61.630 1.00 51.10 41 PRO D CA 1
ATOM 8120 C C . PRO C 2 41 ? -24.803 3.018 60.760 1.00 47.25 41 PRO D C 1
ATOM 8121 O O . PRO C 2 41 ? -23.652 3.257 61.105 1.00 43.97 41 PRO D O 1
ATOM 8125 N N . GLY C 2 42 ? -25.358 3.461 59.628 1.00 43.21 42 GLY D N 1
ATOM 8126 C CA . GLY C 2 42 ? -24.696 4.390 58.710 1.00 40.22 42 GLY D CA 1
ATOM 8127 C C . GLY C 2 42 ? -23.676 3.718 57.802 1.00 40.85 42 GLY D C 1
ATOM 8128 O O . GLY C 2 42 ? -23.133 4.367 56.921 1.00 41.35 42 GLY D O 1
ATOM 8129 N N . TRP C 2 43 ? -23.389 2.436 58.013 1.00 41.68 43 TRP D N 1
ATOM 8130 C CA . TRP C 2 43 ? -22.462 1.697 57.159 1.00 42.31 43 TRP D CA 1
ATOM 8131 C C . TRP C 2 43 ? -23.242 0.974 56.058 1.00 43.72 43 TRP D C 1
ATOM 8132 O O . TRP C 2 43 ? -24.371 0.534 56.289 1.00 38.74 43 TRP D O 1
ATOM 8143 N N . VAL C 2 44 ? -22.595 0.820 54.890 1.00 42.58 44 VAL D N 1
ATOM 8144 C CA . VAL C 2 44 ? -23.220 0.228 53.691 1.00 38.91 44 VAL D CA 1
ATOM 8145 C C . VAL C 2 44 ? -22.172 -0.607 52.942 1.00 35.71 44 VAL D C 1
ATOM 8146 O O . VAL C 2 44 ? -21.078 -0.131 52.680 1.00 35.44 44 VAL D O 1
ATOM 8150 N N . GLU C 2 45 ? -22.498 -1.855 52.618 1.00 35.75 45 GLU D N 1
ATOM 8151 C CA . GLU C 2 45 ? -21.547 -2.743 51.929 1.00 37.91 45 GLU D CA 1
ATOM 8152 C C . GLU C 2 45 ? -22.297 -3.581 50.901 1.00 38.17 45 GLU D C 1
ATOM 8153 O O . GLU C 2 45 ? -23.511 -3.819 51.056 1.00 36.11 45 GLU D O 1
ATOM 8159 N N . HIS C 2 46 ? -21.538 -4.028 49.898 1.00 34.73 46 HIS D N 1
ATOM 8160 C CA . HIS C 2 46 ? -21.981 -5.018 48.946 1.00 35.46 46 HIS D CA 1
ATOM 8161 C C . HIS C 2 46 ? -21.002 -6.197 48.932 1.00 34.39 46 HIS D C 1
ATOM 8162 O O . HIS C 2 46 ? -19.812 -6.014 48.984 1.00 33.89 46 HIS D O 1
ATOM 8169 N N . ASN C 2 47 ? -21.511 -7.401 48.793 1.00 36.48 47 ASN D N 1
ATOM 8170 C CA . ASN C 2 47 ? -20.650 -8.539 48.547 1.00 39.88 47 ASN D CA 1
ATOM 8171 C C . ASN C 2 47 ? -20.357 -8.590 47.044 1.00 43.45 47 ASN D C 1
ATOM 8172 O O . ASN C 2 47 ? -21.282 -8.746 46.254 1.00 48.31 47 ASN D O 1
ATOM 8177 N N . PRO C 2 48 ? -19.079 -8.464 46.631 1.00 46.32 48 PRO D N 1
ATOM 8178 C CA . PRO C 2 48 ? -18.826 -8.437 45.174 1.00 42.88 48 PRO D CA 1
ATOM 8179 C C . PRO C 2 48 ? -19.184 -9.741 44.435 1.00 44.08 48 PRO D C 1
ATOM 8180 O O . PRO C 2 48 ? -19.448 -9.720 43.231 1.00 40.48 48 PRO D O 1
ATOM 8184 N N . GLU C 2 49 ? -19.172 -10.877 45.120 1.00 45.55 49 GLU D N 1
ATOM 8185 C CA . GLU C 2 49 ? -19.577 -12.124 44.472 1.00 46.51 49 GLU D CA 1
ATOM 8186 C C . GLU C 2 49 ? -21.079 -12.086 44.176 1.00 42.69 49 GLU D C 1
ATOM 8187 O O . GLU C 2 49 ? -21.531 -12.738 43.250 1.00 44.41 49 GLU D O 1
ATOM 8193 N N . GLU C 2 50 ? -21.839 -11.349 44.979 1.00 43.73 50 GLU D N 1
ATOM 8194 C CA . GLU C 2 50 ? -23.286 -11.213 44.779 1.00 46.86 50 GLU D CA 1
ATOM 8195 C C . GLU C 2 50 ? -23.556 -10.233 43.629 1.00 48.29 50 GLU D C 1
ATOM 8196 O O . GLU C 2 50 ? -24.467 -10.472 42.836 1.00 48.54 50 GLU D O 1
ATOM 8202 N N . ILE C 2 51 ? -22.781 -9.133 43.558 1.00 43.65 51 ILE D N 1
ATOM 8203 C CA . ILE C 2 51 ? -22.870 -8.189 42.425 1.00 42.72 51 ILE D CA 1
ATOM 8204 C C . ILE C 2 51 ? -22.593 -8.956 41.130 1.00 38.91 51 ILE D C 1
ATOM 8205 O O . ILE C 2 51 ? -23.395 -8.966 40.221 1.00 35.76 51 ILE D O 1
ATOM 8210 N N . TRP C 2 52 ? -21.447 -9.619 41.089 1.00 38.98 52 TRP D N 1
ATOM 8211 C CA . TRP C 2 52 ? -21.022 -10.353 39.918 1.00 37.19 52 TRP D CA 1
ATOM 8212 C C . TRP C 2 52 ? -22.103 -11.352 39.503 1.00 39.63 52 TRP D C 1
ATOM 8213 O O . TRP C 2 52 ? -22.340 -11.539 38.307 1.00 39.59 52 TRP D O 1
ATOM 8224 N N . ASP C 2 53 ? -22.766 -11.967 40.479 1.00 40.83 53 ASP D N 1
ATOM 8225 C CA . ASP C 2 53 ? -23.725 -13.030 40.186 1.00 42.35 53 ASP D CA 1
ATOM 8226 C C . ASP C 2 53 ? -25.036 -12.430 39.655 1.00 38.91 53 ASP D C 1
ATOM 8227 O O . ASP C 2 53 ? -25.641 -12.955 38.699 1.00 35.55 53 ASP D O 1
ATOM 8232 N N . ALA 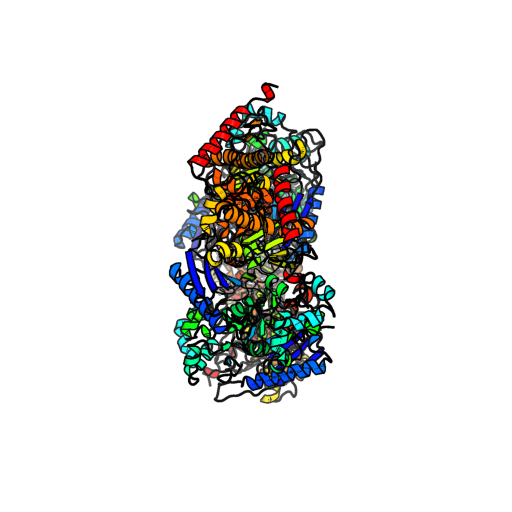C 2 54 ? -25.500 -11.358 40.288 1.00 34.34 54 ALA D N 1
ATOM 8233 C CA . ALA C 2 54 ? -26.626 -10.625 39.768 1.00 31.12 54 ALA D CA 1
ATOM 8234 C C . ALA C 2 54 ? -26.302 -10.138 38.342 1.00 32.45 54 ALA D C 1
ATOM 8235 O O . ALA C 2 54 ? -27.142 -10.273 37.428 1.00 27.75 54 ALA D O 1
ATOM 8237 N N . GLN C 2 55 ? -25.074 -9.633 38.125 1.00 31.40 55 GLN D N 1
ATOM 8238 C CA . GLN C 2 55 ? -24.733 -9.031 36.833 1.00 31.51 55 GLN D CA 1
ATOM 8239 C C . GLN C 2 55 ? -24.684 -10.107 35.741 1.00 31.09 55 GLN D C 1
ATOM 8240 O O . GLN C 2 55 ? -25.177 -9.900 34.638 1.00 31.89 55 GLN D O 1
ATOM 8246 N N . LEU C 2 56 ? -24.085 -11.246 36.049 1.00 33.73 56 LEU D N 1
ATOM 8247 C CA . LEU C 2 56 ? -23.926 -12.330 35.066 1.00 35.30 56 LEU D CA 1
ATOM 8248 C C . LEU C 2 56 ? -25.295 -12.898 34.673 1.00 35.96 56 LEU D C 1
ATOM 8249 O O . LEU C 2 56 ? -25.518 -13.258 33.508 1.00 36.49 56 LEU D O 1
ATOM 8254 N N . ARG C 2 57 ? -26.207 -12.967 35.643 1.00 36.54 57 ARG D N 1
ATOM 8255 C CA . ARG C 2 57 ? -27.554 -13.448 35.384 1.00 38.97 57 ARG D CA 1
ATOM 8256 C C . ARG C 2 57 ? -28.320 -12.425 34.535 1.00 36.23 57 ARG D C 1
ATOM 8257 O O . ARG C 2 57 ? -29.000 -12.821 33.572 1.00 34.91 57 ARG D O 1
ATOM 8265 N N . ALA C 2 58 ? -28.242 -11.138 34.900 1.00 29.29 58 ALA D N 1
ATOM 8266 C CA . ALA C 2 58 ? -28.790 -10.082 34.035 1.00 29.33 58 ALA D CA 1
ATOM 8267 C C . ALA C 2 58 ? -28.315 -10.267 32.579 1.00 26.70 58 ALA D C 1
ATOM 8268 O O . ALA C 2 58 ? -29.116 -10.253 31.669 1.00 27.47 58 ALA D O 1
ATOM 8270 N N . ILE C 2 59 ? -27.024 -10.466 32.364 1.00 27.52 59 ILE D N 1
ATOM 8271 C CA . ILE C 2 59 ? -26.478 -10.674 31.012 1.00 31.33 59 ILE D CA 1
ATOM 8272 C C . ILE C 2 59 ? -27.182 -11.851 30.314 1.00 32.64 59 ILE D C 1
ATOM 8273 O O . ILE C 2 59 ? -27.675 -11.699 29.177 1.00 31.74 59 ILE D O 1
ATOM 8278 N N . LYS C 2 60 ? -27.209 -13.028 30.946 1.00 33.99 60 LYS D N 1
ATOM 8279 C CA . LYS C 2 60 ? -27.839 -14.200 30.312 1.00 36.49 60 LYS D CA 1
ATOM 8280 C C . LYS C 2 60 ? -29.309 -13.916 29.966 1.00 34.72 60 LYS D C 1
ATOM 8281 O O . LYS C 2 60 ? -29.751 -14.286 28.874 1.00 29.43 60 LYS D O 1
ATOM 8287 N N . ASP C 2 61 ? -30.053 -13.253 30.856 1.00 31.53 61 ASP D N 1
ATOM 8288 C CA . ASP C 2 61 ? -31.476 -12.971 30.578 1.00 30.44 61 ASP D CA 1
ATOM 8289 C C . ASP C 2 61 ? -31.602 -12.053 29.363 1.00 30.18 61 ASP D C 1
ATOM 8290 O O . ASP C 2 61 ? -32.535 -12.223 28.560 1.00 28.92 61 ASP D O 1
ATOM 8295 N N . ALA C 2 62 ? -30.661 -11.110 29.238 1.00 28.74 62 ALA D N 1
ATOM 8296 C CA . ALA C 2 62 ? -30.673 -10.154 28.154 1.00 27.56 62 ALA D CA 1
ATOM 8297 C C . ALA C 2 62 ? -30.423 -10.873 26.814 1.00 26.52 62 ALA D C 1
ATOM 8298 O O . ALA C 2 62 ? -31.148 -10.681 25.850 1.00 23.72 62 ALA D O 1
ATOM 8300 N N . ILE C 2 63 ? -29.399 -11.706 26.760 1.00 28.09 63 ILE D N 1
ATOM 8301 C CA . ILE C 2 63 ? -29.054 -12.455 25.550 1.00 28.60 63 ILE D CA 1
ATOM 8302 C C . ILE C 2 63 ? -30.189 -13.425 25.181 1.00 31.09 63 ILE D C 1
ATOM 8303 O O . ILE C 2 63 ? -30.529 -13.584 24.003 1.00 27.02 63 ILE D O 1
ATOM 8308 N N . GLN C 2 64 ? -30.742 -14.096 26.181 1.00 32.05 64 GLN D N 1
ATOM 8309 C CA . GLN C 2 64 ? -31.818 -15.053 25.941 1.00 34.95 64 GLN D CA 1
ATOM 8310 C C . GLN C 2 64 ? -33.034 -14.297 25.393 1.00 34.00 64 GLN D C 1
ATOM 8311 O O . GLN C 2 64 ? -33.579 -14.661 24.349 1.00 30.91 64 GLN D O 1
ATOM 8317 N N . SER C 2 65 ? -33.406 -13.196 26.052 1.00 31.69 65 SER D N 1
ATOM 8318 C CA . SER C 2 65 ? -34.603 -12.452 25.671 1.00 29.65 65 SER D CA 1
ATOM 8319 C C . SER C 2 65 ? -34.394 -11.764 24.309 1.00 29.03 65 SER D C 1
ATOM 8320 O O . SER C 2 65 ? -35.349 -11.492 23.584 1.00 30.85 65 SER D O 1
ATOM 8323 N N . ALA C 2 66 ? -33.160 -11.511 23.916 1.00 29.35 66 ALA D N 1
ATOM 8324 C CA . ALA C 2 66 ? -32.913 -10.869 22.628 1.00 30.51 66 ALA D CA 1
ATOM 8325 C C . ALA C 2 66 ? -32.910 -11.894 21.483 1.00 33.45 66 ALA D C 1
ATOM 8326 O O . ALA C 2 66 ? -32.955 -11.492 20.313 1.00 30.76 66 ALA D O 1
ATOM 8328 N N . ARG C 2 67 ? -32.781 -13.177 21.825 1.00 34.73 67 ARG D N 1
ATOM 8329 C CA . ARG C 2 67 ? -32.802 -14.310 20.879 1.00 36.47 67 ARG D CA 1
ATOM 8330 C C . ARG C 2 67 ? -31.627 -14.234 19.902 1.00 34.32 67 ARG D C 1
ATOM 8331 O O . ARG C 2 67 ? -31.774 -14.545 18.730 1.00 35.15 67 ARG D O 1
ATOM 8339 N N . ILE C 2 68 ? -30.459 -13.862 20.401 1.00 34.17 68 ILE D N 1
ATOM 8340 C CA . ILE C 2 68 ? -29.272 -13.667 19.551 1.00 34.22 68 ILE D CA 1
ATOM 8341 C C . ILE C 2 68 ? -28.210 -14.672 19.976 1.00 31.60 68 ILE D C 1
ATOM 8342 O O . ILE C 2 68 ? -28.197 -15.064 21.136 1.00 31.56 68 ILE D O 1
ATOM 8347 N N . GLU C 2 69 ? -27.299 -15.009 19.069 1.00 30.49 69 GLU D N 1
ATOM 8348 C CA . GLU C 2 69 ? -26.076 -15.712 19.439 1.00 32.51 69 GLU D CA 1
ATOM 8349 C C . GLU C 2 69 ? -25.101 -14.735 20.108 1.00 35.13 69 GLU D C 1
ATOM 8350 O O . GLU C 2 69 ? -25.108 -13.539 19.808 1.00 36.66 69 GLU D O 1
ATOM 8356 N N . PRO C 2 70 ? -24.209 -15.253 20.957 1.00 35.38 70 PRO D N 1
ATOM 8357 C CA . PRO C 2 70 ? -23.184 -14.404 21.524 1.00 36.06 70 PRO D CA 1
ATOM 8358 C C . PRO C 2 70 ? -22.255 -13.725 20.509 1.00 38.18 70 PRO D C 1
ATOM 8359 O O . PRO C 2 70 ? -21.766 -12.619 20.781 1.00 34.51 70 PRO D O 1
ATOM 8363 N N . ASN C 2 71 ? -21.977 -14.314 19.358 1.00 38.79 71 ASN D N 1
ATOM 8364 C CA . ASN C 2 71 ? -21.000 -13.592 18.541 1.00 41.68 71 ASN D CA 1
ATOM 8365 C C . ASN C 2 71 ? -21.732 -12.560 17.669 1.00 34.18 71 ASN D C 1
ATOM 8366 O O . ASN C 2 71 ? -21.093 -11.868 16.884 1.00 30.96 71 ASN D O 1
ATOM 8371 N N . GLN C 2 72 ? -23.038 -12.390 17.882 1.00 30.73 72 GLN D N 1
ATOM 8372 C CA . GLN C 2 72 ? -23.741 -11.219 17.348 1.00 29.29 72 GLN D CA 1
ATOM 8373 C C . GLN C 2 72 ? -23.553 -9.976 18.248 1.00 29.47 72 GLN D C 1
ATOM 8374 O O . GLN C 2 72 ? -24.070 -8.900 17.935 1.00 31.21 72 GLN D O 1
ATOM 8380 N N . ILE C 2 73 ? -22.843 -10.087 19.365 1.00 26.67 73 ILE D N 1
ATOM 8381 C CA . ILE C 2 73 ? -22.575 -8.933 20.199 1.00 26.27 73 ILE D CA 1
ATOM 8382 C C . ILE C 2 73 ? -21.269 -8.263 19.741 1.00 26.34 73 ILE D C 1
ATOM 8383 O O . ILE C 2 73 ? -20.197 -8.849 19.896 1.00 24.76 73 ILE D O 1
ATOM 8388 N N . ALA C 2 74 ? -21.345 -7.029 19.237 1.00 25.00 74 ALA D N 1
ATOM 8389 C CA . ALA C 2 74 ? -20.188 -6.394 18.614 1.00 25.88 74 ALA D CA 1
ATOM 8390 C C . ALA C 2 74 ? -19.240 -5.817 19.677 1.00 27.31 74 ALA D C 1
ATOM 8391 O O . ALA C 2 74 ? -18.054 -5.694 19.404 1.00 25.78 74 ALA D O 1
ATOM 8393 N N . ALA C 2 75 ? -19.782 -5.456 20.857 1.00 25.68 75 ALA D N 1
ATOM 8394 C CA . ALA C 2 75 ? -19.045 -4.843 21.938 1.00 26.49 75 ALA D CA 1
ATOM 8395 C C . ALA C 2 75 ? -19.881 -4.871 23.228 1.00 25.48 75 ALA D C 1
ATOM 8396 O O . ALA C 2 75 ? -21.106 -4.979 23.174 1.00 28.73 75 ALA D O 1
ATOM 8398 N N . ILE C 2 76 ? -19.193 -4.748 24.361 1.00 23.54 76 ILE D N 1
ATOM 8399 C CA . ILE C 2 76 ? -19.773 -4.603 25.688 1.00 24.36 76 ILE D CA 1
ATOM 8400 C C . ILE C 2 76 ? -19.331 -3.248 26.245 1.00 23.80 76 ILE D C 1
ATOM 8401 O O . ILE C 2 76 ? -18.142 -2.887 26.167 1.00 20.93 76 ILE D O 1
ATOM 8406 N N . GLY C 2 77 ? -20.319 -2.489 26.745 1.00 22.64 77 GLY D N 1
ATOM 8407 C CA . GLY C 2 77 ? -20.083 -1.250 27.520 1.00 22.29 77 GLY D CA 1
ATOM 8408 C C . GLY C 2 77 ? -20.376 -1.485 28.986 1.00 21.60 77 GLY D C 1
ATOM 8409 O O . GLY C 2 77 ? -21.253 -2.255 29.302 1.00 19.82 77 GLY D O 1
ATOM 8410 N N . VAL C 2 78 ? -19.621 -0.841 29.864 1.00 23.09 78 VAL D N 1
ATOM 8411 C CA . VAL C 2 78 ? -19.772 -1.005 31.309 1.00 23.68 78 VAL D CA 1
ATOM 8412 C C . VAL C 2 78 ? -20.070 0.359 31.951 1.00 24.11 78 VAL D C 1
ATOM 8413 O O . VAL C 2 78 ? -19.367 1.329 31.698 1.00 25.64 78 VAL D O 1
ATOM 8417 N N . THR C 2 79 ? -21.089 0.425 32.801 1.00 22.94 79 THR D N 1
ATOM 8418 C CA . THR C 2 79 ? -21.320 1.612 33.604 1.00 23.42 79 THR D CA 1
ATOM 8419 C C . THR C 2 79 ? -21.704 1.182 35.024 1.00 22.67 79 THR D C 1
ATOM 8420 O O . THR C 2 79 ? -22.036 0.030 35.267 1.00 23.12 79 THR D O 1
ATOM 8424 N N . ASN C 2 80 ? -21.624 2.085 35.980 1.00 22.85 80 ASN D N 1
ATOM 8425 C CA . ASN C 2 80 ? -21.640 1.607 37.360 1.00 23.01 80 ASN D CA 1
ATOM 8426 C C . ASN C 2 80 ? -21.913 2.731 38.348 1.00 22.03 80 ASN D C 1
ATOM 8427 O O . ASN C 2 80 ? -21.553 3.884 38.141 1.00 20.45 80 ASN D O 1
ATOM 8432 N N . GLN C 2 81 ? -22.542 2.323 39.450 1.00 23.75 81 GLN D N 1
ATOM 8433 C CA . GLN C 2 81 ? -22.490 3.076 40.699 1.00 24.35 81 GLN D CA 1
ATOM 8434 C C . GLN C 2 81 ? -21.039 3.494 40.923 1.00 25.09 81 GLN D C 1
ATOM 8435 O O . GLN C 2 81 ? -20.124 2.650 40.884 1.00 25.35 81 GLN D O 1
ATOM 8441 N N . ARG C 2 82 ? -20.858 4.791 41.072 1.00 25.78 82 ARG D N 1
ATOM 8442 C CA . ARG C 2 82 ? -19.552 5.422 41.234 1.00 27.00 82 ARG D CA 1
ATOM 8443 C C . ARG C 2 82 ? -19.091 5.362 42.708 1.00 31.73 82 ARG D C 1
ATOM 8444 O O . ARG C 2 82 ? -19.854 4.968 43.604 1.00 32.74 82 ARG D O 1
ATOM 8452 N N . GLU C 2 83 ? -17.819 5.731 42.936 1.00 33.31 83 GLU D N 1
ATOM 8453 C CA . GLU C 2 83 ? -17.181 5.856 44.268 1.00 31.46 83 GLU D CA 1
ATOM 8454 C C . GLU C 2 83 ? -17.036 4.495 44.974 1.00 33.94 83 GLU D C 1
ATOM 8455 O O . GLU C 2 83 ? -15.986 4.200 45.532 1.00 37.10 83 GLU D O 1
ATOM 8461 N N . THR C 2 84 ? -18.065 3.665 44.998 1.00 34.00 84 THR D N 1
ATOM 8462 C CA . THR C 2 84 ? -17.994 2.360 45.657 1.00 32.90 84 THR D CA 1
ATOM 8463 C C . THR C 2 84 ? -16.625 1.709 45.399 1.00 38.95 84 THR D C 1
ATOM 8464 O O . THR C 2 84 ? -16.117 1.756 44.270 1.00 38.68 84 THR D O 1
ATOM 8468 N N . THR C 2 85 ? -16.042 1.085 46.437 1.00 38.95 85 THR D N 1
ATOM 8469 C CA . THR C 2 85 ? -14.610 0.748 46.434 1.00 38.77 85 THR D CA 1
ATOM 8470 C C . THR C 2 85 ? -14.388 -0.740 46.732 1.00 39.97 85 THR D C 1
ATOM 8471 O O . THR C 2 85 ? -15.006 -1.314 47.624 1.00 48.12 85 THR D O 1
ATOM 8475 N N . LEU C 2 86 ? -13.469 -1.346 45.998 1.00 37.09 86 LEU D N 1
ATOM 8476 C CA . LEU C 2 86 ? -13.222 -2.785 46.078 1.00 37.73 86 LEU D CA 1
ATOM 8477 C C . LEU C 2 86 ? -11.709 -3.055 46.104 1.00 38.06 86 LEU D C 1
ATOM 8478 O O . LEU C 2 86 ? -10.903 -2.199 45.693 1.00 39.29 86 LEU D O 1
ATOM 8483 N N . VAL C 2 87 ? -11.353 -4.269 46.524 1.00 35.87 87 VAL D N 1
ATOM 8484 C CA . VAL C 2 87 ? -9.981 -4.775 46.460 1.00 36.00 87 VAL D CA 1
ATOM 8485 C C . VAL C 2 87 ? -10.028 -6.282 46.176 1.00 35.71 87 VAL D C 1
ATOM 8486 O O . VAL C 2 87 ? -10.895 -6.973 46.716 1.00 34.82 87 VAL D O 1
ATOM 8490 N N . TRP C 2 88 ? -9.133 -6.791 45.323 1.00 33.02 88 TRP D N 1
ATOM 8491 C CA . TRP C 2 88 ? -9.141 -8.218 44.962 1.00 37.63 88 TRP D CA 1
ATOM 8492 C C . TRP C 2 88 ? -7.728 -8.689 44.600 1.00 40.33 88 TRP D C 1
ATOM 8493 O O . TRP C 2 88 ? -6.826 -7.876 44.538 1.00 47.02 88 TRP D O 1
ATOM 8504 N N . ASP C 2 89 ? -7.592 -9.978 44.379 1.00 45.75 89 ASP D N 1
ATOM 8505 C CA . ASP C 2 89 ? -6.283 -10.626 44.131 1.00 52.03 89 ASP D CA 1
ATOM 8506 C C . ASP C 2 89 ? -6.157 -11.162 42.703 1.00 54.82 89 ASP D C 1
ATOM 8507 O O . ASP C 2 89 ? -7.018 -10.893 41.888 1.00 55.90 89 ASP D O 1
ATOM 8512 N N . LYS C 2 90 ? -5.087 -11.901 42.477 1.00 59.26 90 LYS D N 1
ATOM 8513 C CA . LYS C 2 90 ? -4.681 -12.540 41.203 1.00 63.98 90 LYS D CA 1
ATOM 8514 C C . LYS C 2 90 ? -5.883 -13.034 40.409 1.00 66.18 90 LYS D C 1
ATOM 8515 O O . LYS C 2 90 ? -5.890 -12.726 39.217 1.00 61.99 90 LYS D O 1
ATOM 8521 N N . ASP C 2 91 ? -6.798 -13.773 41.046 1.00 70.31 91 ASP D N 1
ATOM 8522 C CA . ASP C 2 91 ? -7.967 -14.437 40.406 1.00 74.43 91 ASP D CA 1
ATOM 8523 C C . ASP C 2 91 ? -9.295 -13.759 40.766 1.00 68.07 91 ASP D C 1
ATOM 8524 O O . ASP C 2 91 ? -10.232 -14.514 40.966 1.00 64.52 91 ASP D O 1
ATOM 8529 N N . GLY C 2 92 ? -9.435 -12.434 40.767 1.00 65.78 92 GLY D N 1
ATOM 8530 C CA . GLY C 2 92 ? -10.686 -11.766 41.146 1.00 66.53 92 GLY D CA 1
ATOM 8531 C C . GLY C 2 92 ? -11.161 -12.061 42.534 1.00 62.69 92 GLY D C 1
ATOM 8532 O O . GLY C 2 92 ? -12.011 -11.337 42.985 1.00 67.44 92 GLY D O 1
ATOM 8533 N N . LYS C 2 93 ? -10.656 -13.051 43.201 1.00 63.66 93 LYS D N 1
ATOM 8534 C CA . LYS C 2 93 ? -11.214 -13.261 44.532 1.00 58.78 93 LYS D CA 1
ATOM 8535 C C . LYS C 2 93 ? -11.137 -11.930 45.289 1.00 50.52 93 LYS D C 1
ATOM 8536 O O . LYS C 2 93 ? -10.083 -11.327 45.303 1.00 51.16 93 LYS D O 1
ATOM 8542 N N . PRO C 2 94 ? -12.265 -11.437 45.859 1.00 50.12 94 PRO D N 1
ATOM 8543 C CA . PRO C 2 94 ? -12.200 -10.191 46.621 1.00 51.74 94 PRO D CA 1
ATOM 8544 C C . PRO C 2 94 ? -11.565 -10.369 48.010 1.00 55.02 94 PRO D C 1
ATOM 8545 O O . PRO C 2 94 ? -11.895 -11.312 48.731 1.00 50.69 94 PRO D O 1
ATOM 8549 N N . LEU C 2 95 ? -10.710 -9.421 48.384 1.00 53.85 95 LEU D N 1
ATOM 8550 C CA . LEU C 2 95 ? -10.056 -9.418 49.696 1.00 52.09 95 LEU D CA 1
ATOM 8551 C C . LEU C 2 95 ? -11.032 -8.936 50.783 1.00 51.00 95 LEU D C 1
ATOM 8552 O O . LEU C 2 95 ? -10.782 -9.178 51.956 1.00 53.30 95 LEU D O 1
ATOM 8557 N N . TYR C 2 96 ? -12.124 -8.260 50.424 1.00 49.30 96 TYR D N 1
ATOM 8558 C CA . TYR C 2 96 ? -13.120 -7.812 51.421 1.00 48.90 96 TYR D CA 1
ATOM 8559 C C . TYR C 2 96 ? -14.461 -7.515 50.734 1.00 47.97 96 TYR D C 1
ATOM 8560 O O . TYR C 2 96 ? -14.603 -7.711 49.533 1.00 48.38 96 TYR D O 1
ATOM 8569 N N . ASN C 2 97 ? -15.450 -7.071 51.505 1.00 45.26 97 ASN D N 1
ATOM 8570 C CA . ASN C 2 97 ? -16.670 -6.538 50.922 1.00 44.31 97 ASN D CA 1
ATOM 8571 C C . ASN C 2 97 ? -16.340 -5.212 50.225 1.00 46.19 97 ASN D C 1
ATOM 8572 O O . ASN C 2 97 ? -15.304 -4.581 50.473 1.00 42.83 97 ASN D O 1
ATOM 8577 N N . ALA C 2 98 ? -17.229 -4.826 49.316 1.00 45.54 98 ALA D N 1
ATOM 8578 C CA . ALA C 2 98 ? -17.158 -3.534 48.686 1.00 39.42 98 ALA D CA 1
ATOM 8579 C C . ALA C 2 98 ? -17.765 -2.520 49.644 1.00 37.55 98 ALA D C 1
ATOM 8580 O O . ALA C 2 98 ? -18.815 -2.788 50.218 1.00 38.26 98 ALA D O 1
ATOM 8582 N N . ILE C 2 99 ? -17.094 -1.389 49.819 1.00 34.94 99 ILE D N 1
ATOM 8583 C CA . ILE C 2 99 ? -17.644 -0.296 50.560 1.00 33.65 99 ILE D CA 1
ATOM 8584 C C . ILE C 2 99 ? -18.313 0.647 49.570 1.00 34.57 99 ILE D C 1
ATOM 8585 O O . ILE C 2 99 ? -17.691 1.146 48.631 1.00 33.29 99 ILE D O 1
ATOM 8590 N N . VAL C 2 100 ? -19.564 0.922 49.879 1.00 34.09 100 VAL D N 1
ATOM 8591 C CA . VAL C 2 100 ? -20.492 1.527 48.975 1.00 32.86 100 VAL D CA 1
ATOM 8592 C C . VAL C 2 100 ? -20.375 3.034 49.149 1.00 31.71 100 VAL D C 1
ATOM 8593 O O . VAL C 2 100 ? -20.130 3.481 50.265 1.00 33.11 100 VAL D O 1
ATOM 8597 N N . TRP C 2 101 ? -20.611 3.797 48.072 1.00 31.43 101 TRP D N 1
ATOM 8598 C CA . TRP C 2 101 ? -20.586 5.289 48.114 1.00 31.45 101 TRP D CA 1
ATOM 8599 C C . TRP C 2 101 ? -21.440 5.844 49.254 1.00 32.22 101 TRP D C 1
ATOM 8600 O O . TRP C 2 101 ? -21.250 6.982 49.648 1.00 35.35 101 TRP D O 1
ATOM 8611 N N . GLN C 2 102 ? -22.436 5.089 49.688 1.00 34.52 102 GLN D N 1
ATOM 8612 C CA . GLN C 2 102 ? -23.387 5.562 50.701 1.00 34.56 102 GLN D CA 1
ATOM 8613 C C . GLN C 2 102 ? -22.792 5.454 52.115 1.00 32.98 102 GLN D C 1
ATOM 8614 O O . GLN C 2 102 ? -23.290 6.103 53.033 1.00 31.46 102 GLN D O 1
ATOM 8620 N N . CYS C 2 103 ? -21.739 4.658 52.268 1.00 33.95 103 CYS D N 1
ATOM 8621 C CA . CYS C 2 103 ? -21.178 4.310 53.576 1.00 39.70 103 CYS D CA 1
ATOM 8622 C C . CYS C 2 103 ? -20.612 5.552 54.259 1.00 40.53 103 CYS D C 1
ATOM 8623 O O . CYS C 2 103 ? -19.984 6.369 53.610 1.00 39.17 103 CYS D O 1
ATOM 8626 N N . ARG C 2 104 ? -20.873 5.662 55.560 1.00 44.91 104 ARG D N 1
ATOM 8627 C CA . ARG C 2 104 ? -20.504 6.842 56.372 1.00 47.48 104 ARG D CA 1
ATOM 8628 C C . ARG C 2 104 ? -19.343 6.503 57.326 1.00 43.80 104 ARG D C 1
ATOM 8629 O O . ARG C 2 104 ? -18.914 7.368 58.075 1.00 41.24 104 ARG D O 1
ATOM 8637 N N . ARG C 2 105 ? -18.829 5.271 57.260 1.00 42.36 105 ARG D N 1
ATOM 8638 C CA . ARG C 2 105 ? -17.874 4.728 58.228 1.00 40.36 105 ARG D CA 1
ATOM 8639 C C . ARG C 2 105 ? -16.599 5.573 58.275 1.00 44.15 105 ARG D C 1
ATOM 8640 O O . ARG C 2 105 ? -16.006 5.651 59.328 1.00 52.03 105 ARG D O 1
ATOM 8648 N N . THR C 2 106 ? -16.173 6.182 57.167 1.00 44.60 106 THR D N 1
ATOM 8649 C CA . THR C 2 106 ? -14.960 7.019 57.156 1.00 42.64 106 THR D CA 1
ATOM 8650 C C . THR C 2 106 ? -15.277 8.502 57.405 1.00 43.36 106 THR D C 1
ATOM 8651 O O . THR C 2 106 ? -14.436 9.356 57.125 1.00 43.45 106 THR D O 1
ATOM 8655 N N . ALA C 2 107 ? -16.439 8.840 57.947 1.00 44.63 107 ALA D N 1
ATOM 8656 C CA . ALA C 2 107 ? -16.854 10.277 57.971 1.00 49.83 107 ALA D CA 1
ATOM 8657 C C . ALA C 2 107 ? -15.875 11.137 58.784 1.00 54.43 107 ALA D C 1
ATOM 8658 O O . ALA C 2 107 ? -15.293 12.078 58.250 1.00 57.17 107 ALA D O 1
ATOM 8660 N N . GLU C 2 108 ? -15.708 10.830 60.068 1.00 57.48 108 GLU D N 1
ATOM 8661 C CA . GLU C 2 108 ? -14.959 11.716 60.985 1.00 62.58 108 GLU D CA 1
ATOM 8662 C C . GLU C 2 108 ? -13.501 11.820 60.511 1.00 57.70 108 GLU D C 1
ATOM 8663 O O . GLU C 2 108 ? -12.904 12.884 60.571 1.00 57.19 108 GLU D O 1
ATOM 8669 N N . MET C 2 109 ? -12.949 10.723 60.014 1.00 55.05 109 MET D N 1
ATOM 8670 C CA . MET C 2 109 ? -11.608 10.706 59.444 1.00 57.76 109 MET D CA 1
ATOM 8671 C C . MET C 2 109 ? -11.459 11.798 58.374 1.00 57.43 109 MET D C 1
ATOM 8672 O O . MET C 2 109 ? -10.523 12.602 58.421 1.00 48.74 109 MET D O 1
ATOM 8677 N N . VAL C 2 110 ? -12.398 11.808 57.425 1.00 58.60 110 VAL D N 1
ATOM 8678 C CA . VAL C 2 110 ? -12.423 12.789 56.334 1.00 56.62 110 VAL D CA 1
ATOM 8679 C C . VAL C 2 110 ? -12.559 14.204 56.915 1.00 55.91 110 VAL D C 1
ATOM 8680 O O . VAL C 2 110 ? -11.913 15.134 56.413 1.00 57.10 110 VAL D O 1
ATOM 8684 N N . GLU C 2 111 ? -13.400 14.375 57.938 1.00 55.54 111 GLU D N 1
ATOM 8685 C CA . GLU C 2 111 ? -13.562 15.676 58.618 1.00 59.61 111 GLU D CA 1
ATOM 8686 C C . GLU C 2 111 ? -12.228 16.096 59.263 1.00 63.12 111 GLU D C 1
ATOM 8687 O O . GLU C 2 111 ? -11.841 17.281 59.210 1.00 56.93 111 GLU D O 1
ATOM 8693 N N . GLU C 2 112 ? -11.522 15.110 59.834 1.00 69.56 112 GLU D N 1
ATOM 8694 C CA . GLU C 2 112 ? -10.215 15.302 60.502 1.00 72.38 112 GLU D CA 1
ATOM 8695 C C . GLU C 2 112 ? -9.175 15.825 59.511 1.00 71.58 112 GLU D C 1
ATOM 8696 O O . GLU C 2 112 ? -8.107 16.233 59.924 1.00 74.15 112 GLU D O 1
ATOM 8702 N N . ILE C 2 113 ? -9.484 15.766 58.217 1.00 77.67 113 ILE D N 1
ATOM 8703 C CA . ILE C 2 113 ? -8.501 15.977 57.165 1.00 72.04 113 ILE D CA 1
ATOM 8704 C C . ILE C 2 113 ? -9.000 17.061 56.197 1.00 67.76 113 ILE D C 1
ATOM 8705 O O . ILE C 2 113 ? -8.342 17.349 55.212 1.00 66.57 113 ILE D O 1
ATOM 8710 N N . LYS C 2 114 ? -10.139 17.685 56.484 1.00 73.82 114 LYS D N 1
ATOM 8711 C CA . LYS C 2 114 ? -10.648 18.749 55.628 1.00 75.88 114 LYS D CA 1
ATOM 8712 C C . LYS C 2 114 ? -10.037 20.066 56.106 1.00 75.83 114 LYS D C 1
ATOM 8713 O O . LYS C 2 114 ? -9.829 20.975 55.305 1.00 70.49 114 LYS D O 1
ATOM 8719 N N . ARG C 2 115 ? -9.798 20.139 57.422 1.00 85.23 115 ARG D N 1
ATOM 8720 C CA . ARG C 2 115 ? -8.881 21.109 58.038 1.00 81.71 115 ARG D CA 1
ATOM 8721 C C . ARG C 2 115 ? -7.564 21.168 57.257 1.00 83.03 115 ARG D C 1
ATOM 8722 O O . ARG C 2 115 ? -7.244 22.186 56.627 1.00 68.22 115 ARG D O 1
ATOM 8730 N N . GLU C 2 116 ? -6.852 20.031 57.296 1.00 90.12 116 GLU D N 1
ATOM 8731 C CA . GLU C 2 116 ? -5.415 19.918 56.964 1.00 94.25 116 GLU D CA 1
ATOM 8732 C C . GLU C 2 116 ? -5.174 20.306 55.497 1.00 93.03 116 GLU D C 1
ATOM 8733 O O . GLU C 2 116 ? -4.329 21.157 55.235 1.00 91.20 116 GLU D O 1
ATOM 8739 N N . TYR C 2 117 ? -5.891 19.720 54.542 1.00 90.03 117 TYR D N 1
ATOM 8740 C CA . TYR C 2 117 ? -5.835 20.275 53.194 1.00 98.20 117 TYR D CA 1
ATOM 8741 C C . TYR C 2 117 ? -7.191 20.084 52.494 1.00 87.15 117 TYR D C 1
ATOM 8742 O O . TYR C 2 117 ? -7.420 19.115 51.784 1.00 84.41 117 TYR D O 1
ATOM 8751 N N . GLY C 2 118 ? -8.071 21.061 52.696 1.00 81.80 118 GLY D N 1
ATOM 8752 C CA . GLY C 2 118 ? -9.413 21.057 52.129 1.00 77.71 118 GLY D CA 1
ATOM 8753 C C . GLY C 2 118 ? -9.489 21.767 50.786 1.00 77.02 118 GLY D C 1
ATOM 8754 O O . GLY C 2 118 ? -10.356 21.433 49.971 1.00 78.56 118 GLY D O 1
ATOM 8755 N N . THR C 2 119 ? -8.617 22.752 50.552 1.00 71.52 119 THR D N 1
ATOM 8756 C CA . THR C 2 119 ? -8.601 23.505 49.277 1.00 67.97 119 THR D CA 1
ATOM 8757 C C . THR C 2 119 ? -7.686 22.801 48.269 1.00 61.36 119 THR D C 1
ATOM 8758 O O . THR C 2 119 ? -7.932 22.847 47.070 1.00 62.87 119 THR D O 1
ATOM 8762 N N . MET C 2 120 ? -6.623 22.189 48.778 1.00 58.82 120 MET D N 1
ATOM 8763 C CA . MET C 2 120 ? -5.737 21.305 48.024 1.00 59.57 120 MET D CA 1
ATOM 8764 C C . MET C 2 120 ? -6.556 20.244 47.269 1.00 59.85 120 MET D C 1
ATOM 8765 O O . MET C 2 120 ? -6.480 20.152 46.038 1.00 60.57 120 MET D O 1
ATOM 8770 N N . ILE C 2 121 ? -7.348 19.465 48.009 1.00 58.00 121 ILE D N 1
ATOM 8771 C CA . ILE C 2 121 ? -8.140 18.364 47.445 1.00 51.19 121 ILE D CA 1
ATOM 8772 C C . ILE C 2 121 ? -9.156 18.927 46.436 1.00 49.46 121 ILE D C 1
ATOM 8773 O O . ILE C 2 121 ? -9.353 18.334 45.372 1.00 47.88 121 ILE D O 1
ATOM 8778 N N . LYS C 2 122 ? -9.778 20.066 46.745 1.00 44.29 122 LYS D N 1
ATOM 8779 C CA . LYS C 2 122 ? -10.827 20.620 45.880 1.00 46.57 122 LYS D CA 1
ATOM 8780 C C . LYS C 2 122 ? -10.249 21.136 44.549 1.00 48.83 122 LYS D C 1
ATOM 8781 O O . LYS C 2 122 ? -10.932 21.052 43.531 1.00 52.72 122 LYS D O 1
ATOM 8787 N N . GLU C 2 123 ? -9.047 21.699 44.522 1.00 47.60 123 GLU D N 1
ATOM 8788 C CA . GLU C 2 123 ? -8.495 22.205 43.262 1.00 45.97 123 GLU D CA 1
ATOM 8789 C C . GLU C 2 123 ? -7.935 21.023 42.446 1.00 41.14 123 GLU D C 1
ATOM 8790 O O . GLU C 2 123 ? -8.011 21.056 41.223 1.00 44.15 123 GLU D O 1
ATOM 8796 N N . LYS C 2 124 ? -7.382 19.990 43.088 1.00 37.55 124 LYS D N 1
ATOM 8797 C CA . LYS C 2 124 ? -6.748 18.858 42.349 1.00 41.19 124 LYS D CA 1
ATOM 8798 C C . LYS C 2 124 ? -7.797 17.917 41.729 1.00 43.97 124 LYS D C 1
ATOM 8799 O O . LYS C 2 124 ? -7.674 17.518 40.558 1.00 40.06 124 LYS D O 1
ATOM 8805 N N . THR C 2 125 ? -8.738 17.484 42.584 1.00 41.20 125 THR D N 1
ATOM 8806 C CA . THR C 2 125 ? -9.945 16.770 42.212 1.00 40.79 125 THR D CA 1
ATOM 8807 C C . THR C 2 125 ? -10.976 17.884 42.090 1.00 45.51 125 THR D C 1
ATOM 8808 O O . THR C 2 125 ? -10.646 18.988 42.479 1.00 62.63 125 THR D O 1
ATOM 8812 N N . GLY C 2 126 ? -12.169 17.703 41.587 1.00 41.46 126 GLY D N 1
ATOM 8813 C CA . GLY C 2 126 ? -13.084 18.865 41.754 1.00 37.46 126 GLY D CA 1
ATOM 8814 C C . GLY C 2 126 ? -14.023 18.699 42.946 1.00 34.23 126 GLY D C 1
ATOM 8815 O O . GLY C 2 126 ? -15.078 19.284 42.984 1.00 33.84 126 GLY D O 1
ATOM 8816 N N . LEU C 2 127 ? -13.603 17.930 43.933 1.00 35.65 127 LEU D N 1
ATOM 8817 C CA . LEU C 2 127 ? -14.452 17.387 44.982 1.00 34.71 127 LEU D CA 1
ATOM 8818 C C . LEU C 2 127 ? -14.222 18.078 46.336 1.00 38.35 127 LEU D C 1
ATOM 8819 O O . LEU C 2 127 ? -13.088 18.224 46.804 1.00 38.69 127 LEU D O 1
ATOM 8824 N N . VAL C 2 128 ? -15.320 18.503 46.958 1.00 43.04 128 VAL D N 1
ATOM 8825 C CA . VAL C 2 128 ? -15.311 18.815 48.382 1.00 42.53 128 VAL D CA 1
ATOM 8826 C C . VAL C 2 128 ? -15.167 17.494 49.136 1.00 40.72 128 VAL D C 1
ATOM 8827 O O . VAL C 2 128 ? -15.994 16.622 48.978 1.00 42.51 128 VAL D O 1
ATOM 8831 N N . PRO C 2 129 ? -14.111 17.353 49.943 1.00 40.61 129 PRO D N 1
ATOM 8832 C CA . PRO C 2 129 ? -13.781 16.087 50.606 1.00 40.19 129 PRO D CA 1
ATOM 8833 C C . PRO C 2 129 ? -14.954 15.567 51.438 1.00 36.59 129 PRO D C 1
ATOM 8834 O O . PRO C 2 129 ? -15.607 16.350 52.120 1.00 36.48 129 PRO D O 1
ATOM 8838 N N . ASP C 2 130 ? -15.179 14.262 51.346 1.00 36.22 130 ASP D N 1
ATOM 8839 C CA . ASP C 2 130 ? -16.339 13.609 51.930 1.00 36.43 130 ASP D CA 1
ATOM 8840 C C . ASP C 2 130 ? -16.062 12.106 51.976 1.00 36.62 130 ASP D C 1
ATOM 8841 O O . ASP C 2 130 ? -15.224 11.590 51.208 1.00 36.37 130 ASP D O 1
ATOM 8846 N N . ALA C 2 131 ? -16.743 11.426 52.897 1.00 34.85 131 ALA D N 1
ATOM 8847 C CA . ALA C 2 131 ? -16.757 9.944 52.982 1.00 37.76 131 ALA D CA 1
ATOM 8848 C C . ALA C 2 131 ? -17.351 9.305 51.714 1.00 34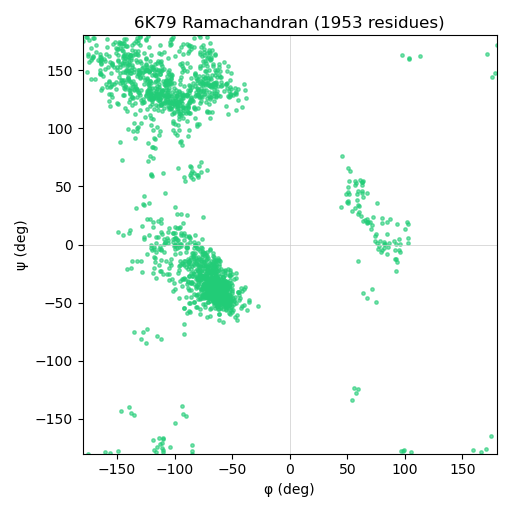.83 131 ALA D C 1
ATOM 8849 O O . ALA C 2 131 ? -17.168 8.111 51.452 1.00 32.22 131 ALA D O 1
ATOM 8851 N N . TYR C 2 132 ? -18.089 10.110 50.955 1.00 36.51 132 TYR D N 1
ATOM 8852 C CA . TYR C 2 132 ? -18.705 9.784 49.632 1.00 34.10 132 TYR D CA 1
ATOM 8853 C C . TYR C 2 132 ? -17.683 9.124 48.673 1.00 33.94 132 TYR D C 1
ATOM 8854 O O . TYR C 2 132 ? -17.935 8.030 48.086 1.00 31.05 132 TYR D O 1
ATOM 8863 N N . PHE C 2 133 ? -16.487 9.701 48.551 1.00 34.48 133 PHE D N 1
ATOM 8864 C CA . PHE C 2 133 ? -15.530 9.319 47.475 1.00 33.56 133 PHE D CA 1
ATOM 8865 C C . PHE C 2 133 ? -14.615 8.153 47.911 1.00 35.01 133 PHE D C 1
ATOM 8866 O O . PHE C 2 133 ? -14.525 7.815 49.093 1.00 36.43 133 PHE D O 1
ATOM 8874 N N . SER C 2 134 ? -13.937 7.519 46.956 1.00 34.00 134 SER D N 1
ATOM 8875 C CA . SER C 2 134 ? -13.245 6.241 47.209 1.00 39.36 134 SER D CA 1
ATOM 8876 C C . SER C 2 134 ? -12.033 6.393 48.159 1.00 42.23 134 SER D C 1
ATOM 8877 O O . SER C 2 134 ? -11.619 5.386 48.784 1.00 42.43 134 SER D O 1
ATOM 8880 N N . ALA C 2 135 ? -11.423 7.580 48.260 1.00 38.84 135 ALA D N 1
ATOM 8881 C CA . ALA C 2 135 ? -10.065 7.700 48.890 1.00 41.96 135 ALA D CA 1
ATOM 8882 C C . ALA C 2 135 ? -10.082 7.175 50.331 1.00 39.12 135 ALA D C 1
ATOM 8883 O O . ALA C 2 135 ? -9.451 6.151 50.641 1.00 37.09 135 ALA D O 1
ATOM 8885 N N . SER C 2 136 ? -10.805 7.883 51.187 1.00 39.42 136 SER D N 1
ATOM 8886 C CA . SER C 2 136 ? -10.994 7.474 52.574 1.00 41.31 136 SER D CA 1
ATOM 8887 C C . SER C 2 136 ? -11.299 5.976 52.656 1.00 43.73 136 SER D C 1
ATOM 8888 O O . SER C 2 136 ? -10.758 5.250 53.511 1.00 46.17 136 SER D O 1
ATOM 8891 N N . LYS C 2 137 ? -12.156 5.503 51.765 1.00 39.81 137 LYS D N 1
ATOM 8892 C CA . LYS C 2 137 ? -12.636 4.150 51.901 1.00 39.94 137 LYS D CA 1
ATOM 8893 C C . LYS C 2 137 ? -11.490 3.180 51.617 1.00 39.68 137 LYS D C 1
ATOM 8894 O O . LYS C 2 137 ? -11.452 2.095 52.183 1.00 39.01 137 LYS D O 1
ATOM 8900 N N . LEU C 2 138 ? -10.582 3.551 50.718 1.00 40.06 138 LEU D N 1
ATOM 8901 C CA . LEU C 2 138 ? -9.509 2.650 50.340 1.00 43.13 138 LEU D CA 1
ATOM 8902 C C . LEU C 2 138 ? -8.412 2.648 51.420 1.00 46.15 138 LEU D C 1
ATOM 8903 O O . LEU C 2 138 ? -7.719 1.641 51.602 1.00 47.65 138 LEU D O 1
ATOM 8908 N N . LYS C 2 139 ? -8.238 3.769 52.106 1.00 45.35 139 LYS D N 1
ATOM 8909 C CA . LYS C 2 139 ? -7.366 3.823 53.279 1.00 49.21 139 LYS D CA 1
ATOM 8910 C C . LYS C 2 139 ? -7.922 2.864 54.344 1.00 49.02 139 LYS D C 1
ATOM 8911 O O . LYS C 2 139 ? -7.219 1.936 54.770 1.00 44.61 139 LYS D O 1
ATOM 8917 N N . TRP C 2 140 ? -9.195 3.069 54.711 1.00 45.79 140 TRP D N 1
ATOM 8918 C CA . TRP C 2 140 ? -9.890 2.237 55.683 1.00 43.11 140 TRP D CA 1
ATOM 8919 C C . TRP C 2 140 ? -9.655 0.759 55.378 1.00 45.76 140 TRP D C 1
ATOM 8920 O O . TRP C 2 140 ? -9.315 0.014 56.278 1.00 51.15 140 TRP D O 1
ATOM 8931 N N . LEU C 2 141 ? -9.863 0.326 54.137 1.00 45.67 141 LEU D N 1
ATOM 8932 C CA . LEU C 2 141 ? -9.567 -1.080 53.797 1.00 48.64 141 LEU D CA 1
ATOM 8933 C C . LEU C 2 141 ? -8.106 -1.393 54.198 1.00 53.19 141 LEU D C 1
ATOM 8934 O O . LEU C 2 141 ? -7.826 -2.438 54.801 1.00 46.95 141 LEU D O 1
ATOM 8939 N N . LEU C 2 142 ? -7.169 -0.500 53.850 1.00 53.10 142 LEU D N 1
ATOM 8940 C CA . LEU C 2 142 ? -5.727 -0.776 54.007 1.00 54.97 142 LEU D CA 1
ATOM 8941 C C . LEU C 2 142 ? -5.339 -0.750 55.495 1.00 54.13 142 LEU D C 1
ATOM 8942 O O . LEU C 2 142 ? -4.437 -1.468 55.911 1.00 50.61 142 LEU D O 1
ATOM 8947 N N . ASP C 2 143 ? -6.050 0.045 56.283 1.00 54.26 143 ASP D N 1
ATOM 8948 C CA . ASP C 2 143 ? -5.766 0.206 57.702 1.00 56.51 143 ASP D CA 1
ATOM 8949 C C . ASP C 2 143 ? -6.408 -0.913 58.544 1.00 60.84 143 ASP D C 1
ATOM 8950 O O . ASP C 2 143 ? -5.944 -1.136 59.659 1.00 66.70 143 ASP D O 1
ATOM 8955 N N . ASN C 2 144 ? -7.480 -1.550 58.093 1.00 60.40 144 ASN D N 1
ATOM 8956 C CA . ASN C 2 144 ? -8.183 -2.496 58.996 1.00 54.69 144 ASN D CA 1
ATOM 8957 C C . ASN C 2 144 ? -8.373 -3.884 58.410 1.00 55.21 144 ASN D C 1
ATOM 8958 O O . ASN C 2 144 ? -9.062 -4.648 59.042 1.00 54.47 144 ASN D O 1
ATOM 8963 N N . VAL C 2 145 ? -7.839 -4.206 57.271 1.00 58.89 145 VAL D N 1
ATOM 8964 C CA . VAL C 2 145 ? -8.054 -5.594 56.795 1.00 62.98 145 VAL D CA 1
ATOM 8965 C C . VAL C 2 145 ? -6.716 -6.320 56.918 1.00 65.67 145 VAL D C 1
ATOM 8966 O O . VAL C 2 145 ? -5.733 -5.841 56.365 1.00 59.06 145 VAL D O 1
ATOM 8970 N N . PRO C 2 146 ? -6.682 -7.403 57.674 1.00 73.02 146 PRO D N 1
ATOM 8971 C CA . PRO C 2 146 ? -5.462 -8.176 57.910 1.00 71.71 146 PRO D CA 1
ATOM 8972 C C . PRO C 2 146 ? -5.136 -9.200 56.816 1.00 69.79 146 PRO D C 1
ATOM 8973 O O . PRO C 2 146 ? -5.945 -10.055 56.556 1.00 73.94 146 PRO D O 1
ATOM 8977 N N . GLY C 2 147 ? -3.964 -9.105 56.231 1.00 63.89 147 GLY D N 1
ATOM 8978 C CA . GLY C 2 147 ? -3.220 -7.840 56.175 1.00 66.69 147 GLY D CA 1
ATOM 8979 C C . GLY C 2 147 ? -3.009 -7.428 54.735 1.00 71.73 147 GLY D C 1
ATOM 8980 O O . GLY C 2 147 ? -2.204 -8.077 54.064 1.00 69.16 147 GLY D O 1
ATOM 8981 N N . LEU C 2 148 ? -3.685 -6.410 54.239 1.00 73.20 148 LEU D N 1
ATOM 8982 C CA . LEU C 2 148 ? -3.445 -6.090 52.811 1.00 71.63 148 LEU D CA 1
ATOM 8983 C C . LEU C 2 148 ? -2.409 -4.980 52.712 1.00 70.04 148 LEU D C 1
ATOM 8984 O O . LEU C 2 148 ? -1.859 -4.811 51.634 1.00 69.98 148 LEU D O 1
ATOM 8989 N N . ARG C 2 149 ? -2.168 -4.242 53.774 1.00 71.77 149 ARG D N 1
ATOM 8990 C CA . ARG C 2 149 ? -0.999 -3.361 53.715 1.00 73.54 149 ARG D CA 1
ATOM 8991 C C . ARG C 2 149 ? 0.190 -4.154 53.159 1.00 80.38 149 ARG D C 1
ATOM 8992 O O . ARG C 2 149 ? 0.742 -3.831 52.098 1.00 83.58 149 ARG D O 1
ATOM 9000 N N . GLU C 2 150 ? 0.548 -5.210 53.890 1.00 80.94 150 GLU D N 1
ATOM 9001 C CA . GLU C 2 150 ? 1.671 -6.085 53.516 1.00 77.04 150 GLU D CA 1
ATOM 9002 C C . GLU C 2 150 ? 1.409 -6.690 52.129 1.00 69.20 150 GLU D C 1
ATOM 9003 O O . GLU C 2 150 ? 2.315 -6.744 51.304 1.00 68.50 150 GLU D O 1
ATOM 9009 N N . LYS C 2 151 ? 0.176 -7.112 51.864 1.00 68.61 151 LYS D N 1
ATOM 9010 C CA . LYS C 2 151 ? -0.181 -7.731 50.573 1.00 71.30 151 LYS D CA 1
ATOM 9011 C C . LYS C 2 151 ? -0.019 -6.706 49.436 1.00 66.82 151 LYS D C 1
ATOM 9012 O O . LYS C 2 151 ? 0.398 -7.053 48.323 1.00 69.41 151 LYS D O 1
ATOM 9018 N N . ALA C 2 152 ? -0.322 -5.442 49.720 1.00 61.61 152 ALA D N 1
ATOM 9019 C CA . ALA C 2 152 ? -0.346 -4.395 48.700 1.00 62.31 152 ALA D CA 1
ATOM 9020 C C . ALA C 2 152 ? 1.079 -4.021 48.278 1.00 62.13 152 ALA D C 1
ATOM 9021 O O . ALA C 2 152 ? 1.359 -3.899 47.082 1.00 58.64 152 ALA D O 1
ATOM 9023 N N . GLU C 2 153 ? 1.980 -3.847 49.244 1.00 72.61 153 GLU D N 1
ATOM 9024 C CA . GLU C 2 153 ? 3.344 -3.417 48.918 1.00 71.49 153 GLU D CA 1
ATOM 9025 C C . GLU C 2 153 ? 4.061 -4.527 48.149 1.00 70.43 153 GLU D C 1
ATOM 9026 O O . GLU C 2 153 ? 4.910 -4.235 47.321 1.00 79.33 153 GLU D O 1
ATOM 9032 N N . LYS C 2 154 ? 3.688 -5.780 48.375 1.00 71.75 154 LYS D N 1
ATOM 9033 C CA . LYS C 2 154 ? 4.237 -6.866 47.562 1.00 78.14 154 LYS D CA 1
ATOM 9034 C C . LYS C 2 154 ? 3.556 -6.869 46.180 1.00 72.21 154 LYS D C 1
ATOM 9035 O O . LYS C 2 154 ? 3.912 -7.672 45.316 1.00 72.55 154 LYS D O 1
ATOM 9041 N N . GLY C 2 155 ? 2.585 -5.977 45.966 1.00 71.11 155 GLY D N 1
ATOM 9042 C CA . GLY C 2 155 ? 1.975 -5.775 44.649 1.00 66.93 155 GLY D CA 1
ATOM 9043 C C . GLY C 2 155 ? 0.999 -6.879 44.281 1.00 61.65 155 GLY D C 1
ATOM 9044 O O . GLY C 2 155 ? 0.881 -7.243 43.117 1.00 59.56 155 GLY D O 1
ATOM 9045 N N . GLU C 2 156 ? 0.282 -7.394 45.275 1.00 66.01 156 GLU D N 1
ATOM 9046 C CA . GLU C 2 156 ? -0.601 -8.544 45.079 1.00 67.02 156 GLU D CA 1
ATOM 9047 C C . GLU C 2 156 ? -2.075 -8.133 45.235 1.00 63.14 156 GLU D C 1
ATOM 9048 O O . GLU C 2 156 ? -2.951 -9.004 45.077 1.00 55.94 156 GLU D O 1
ATOM 9054 N N . VAL C 2 157 ? -2.370 -6.853 45.534 1.00 57.87 157 VAL D N 1
ATOM 9055 C CA . VAL C 2 157 ? -3.778 -6.412 45.663 1.00 59.76 157 VAL D CA 1
ATOM 9056 C C . VAL C 2 157 ? -4.116 -5.397 44.561 1.00 57.40 157 VAL D C 1
ATOM 9057 O O . VAL C 2 157 ? -3.388 -4.434 44.308 1.00 57.59 157 VAL D O 1
ATOM 9061 N N . MET C 2 158 ? -5.274 -5.620 43.941 1.00 58.20 158 MET D N 1
ATOM 9062 C CA . MET C 2 158 ? -5.820 -4.722 42.932 1.00 50.60 158 MET D CA 1
ATOM 9063 C C . MET C 2 158 ? -7.022 -3.980 43.515 1.00 44.52 158 MET D C 1
ATOM 9064 O O . MET C 2 158 ? -7.935 -4.599 44.059 1.00 43.80 158 MET D O 1
ATOM 9069 N N . PHE C 2 159 ? -6.992 -2.659 43.402 1.00 40.77 159 PHE D N 1
ATOM 9070 C CA . PHE C 2 159 ? -8.125 -1.813 43.764 1.00 38.51 159 PHE D CA 1
ATOM 9071 C C . PHE C 2 159 ? -8.925 -1.412 42.519 1.00 41.34 159 PHE D C 1
ATOM 9072 O O . PHE C 2 159 ? -8.436 -1.494 41.386 1.00 36.40 159 PHE D O 1
ATOM 9080 N N . GLY C 2 160 ? -10.160 -0.959 42.746 1.00 42.29 160 GLY D N 1
ATOM 9081 C CA . GLY C 2 160 ? -10.898 -0.240 41.704 1.00 40.33 160 GLY D CA 1
ATOM 9082 C C . GLY C 2 160 ? -12.354 0.011 42.068 1.00 37.39 160 GLY D C 1
ATOM 9083 O O . GLY C 2 160 ? -12.932 -0.643 42.969 1.00 33.50 160 GLY D O 1
ATOM 9084 N N . THR C 2 161 ? -12.958 0.940 41.321 1.00 34.84 161 THR D N 1
ATOM 9085 C CA . THR C 2 161 ? -14.395 1.184 41.401 1.00 30.62 161 THR D CA 1
ATOM 9086 C C . THR C 2 161 ? -15.093 -0.010 40.744 1.00 28.67 161 THR D C 1
ATOM 9087 O O . THR C 2 161 ? -14.424 -0.954 40.291 1.00 27.61 161 THR D O 1
ATOM 9091 N N . VAL C 2 162 ? -16.419 -0.015 40.720 1.00 29.86 162 VAL D N 1
ATOM 9092 C CA . VAL C 2 162 ? -17.151 -1.240 40.320 1.00 28.69 162 VAL D CA 1
ATOM 9093 C C . VAL C 2 162 ? -16.845 -1.599 38.862 1.00 27.87 162 VAL D C 1
ATOM 9094 O O . VAL C 2 162 ? -16.773 -2.809 38.529 1.00 27.27 162 VAL D O 1
ATOM 9098 N N . ASP C 2 163 ? -16.678 -0.575 38.009 1.00 27.32 163 ASP D N 1
ATOM 9099 C CA . ASP C 2 163 ? -16.317 -0.763 36.600 1.00 30.55 163 ASP D CA 1
ATOM 9100 C C . ASP C 2 163 ? -15.032 -1.598 36.478 1.00 30.37 163 ASP D C 1
ATOM 9101 O O . ASP C 2 163 ? -14.941 -2.512 35.647 1.00 29.37 163 ASP D O 1
ATOM 9106 N N . THR C 2 164 ? -14.061 -1.314 37.337 1.00 30.74 164 THR D N 1
ATOM 9107 C CA . THR C 2 164 ? -12.717 -1.919 37.230 1.00 29.79 164 THR D CA 1
ATOM 9108 C C . THR C 2 164 ? -12.798 -3.390 37.645 1.00 29.88 164 THR D C 1
ATOM 9109 O O . THR C 2 164 ? -12.256 -4.269 37.005 1.00 28.85 164 THR D O 1
ATOM 9113 N N . PHE C 2 165 ? -13.537 -3.627 38.712 1.00 31.95 165 PHE D N 1
ATOM 9114 C CA . PHE C 2 165 ? -13.848 -4.971 39.149 1.00 33.64 165 PHE D CA 1
ATOM 9115 C C . PHE C 2 165 ? -14.509 -5.755 38.011 1.00 33.77 165 PHE D C 1
ATOM 9116 O O . PHE C 2 165 ? -14.043 -6.853 37.695 1.00 38.38 165 PHE D O 1
ATOM 9124 N N . LEU C 2 166 ? -15.577 -5.230 37.395 1.00 33.32 166 LEU D N 1
ATOM 9125 C CA . LEU C 2 166 ? -16.274 -6.014 36.350 1.00 31.46 166 LEU D CA 1
ATOM 9126 C C . LEU C 2 166 ? -15.339 -6.228 35.156 1.00 31.06 166 LEU D C 1
ATOM 9127 O O . LEU C 2 166 ? -15.346 -7.308 34.533 1.00 29.75 166 LEU D O 1
ATOM 9132 N N . ILE C 2 167 ? -14.583 -5.201 34.798 1.00 30.33 167 ILE D N 1
ATOM 9133 C CA . ILE C 2 167 ? -13.803 -5.318 33.580 1.00 34.63 167 ILE D CA 1
ATOM 9134 C C . ILE C 2 167 ? -12.664 -6.320 33.830 1.00 39.01 167 ILE D C 1
ATOM 9135 O O . ILE C 2 167 ? -12.321 -7.092 32.923 1.00 36.57 167 ILE D O 1
ATOM 9140 N N . TYR C 2 168 ? -12.128 -6.345 35.058 1.00 45.26 168 TYR D N 1
ATOM 9141 C CA . TYR C 2 168 ? -11.073 -7.300 35.380 1.00 45.55 168 TYR D CA 1
ATOM 9142 C C . TYR C 2 168 ? -11.635 -8.723 35.306 1.00 41.73 168 TYR D C 1
ATOM 9143 O O . TYR C 2 168 ? -11.006 -9.575 34.689 1.00 39.66 168 TYR D O 1
ATOM 9152 N N . ARG C 2 169 ? -12.803 -8.991 35.885 1.00 39.59 169 ARG D N 1
ATOM 9153 C CA . ARG C 2 169 ? -13.367 -10.343 35.763 1.00 41.33 169 ARG D CA 1
ATOM 9154 C C . ARG C 2 169 ? -13.743 -10.665 34.308 1.00 42.45 169 ARG D C 1
ATOM 9155 O O . ARG C 2 169 ? -13.639 -11.817 33.905 1.00 40.94 169 ARG D O 1
ATOM 9163 N N . LEU C 2 170 ? -14.161 -9.687 33.500 1.00 40.60 170 LEU D N 1
ATOM 9164 C CA . LEU C 2 170 ? -14.572 -10.020 32.128 1.00 38.93 170 LEU D CA 1
ATOM 9165 C C . LEU C 2 170 ? -13.346 -10.318 31.259 1.00 37.14 170 LEU D C 1
ATOM 9166 O O . LEU C 2 170 ? -13.447 -11.068 30.304 1.00 38.09 170 LEU D O 1
ATOM 9171 N N . THR C 2 171 ? -12.200 -9.734 31.577 1.00 37.70 171 THR D N 1
ATOM 9172 C CA . THR C 2 171 ? -11.224 -9.472 30.535 1.00 40.42 171 THR D CA 1
ATOM 9173 C C . THR C 2 171 ? -9.772 -9.716 30.986 1.00 42.41 171 THR D C 1
ATOM 9174 O O . THR C 2 171 ? -8.892 -9.871 30.115 1.00 41.02 171 THR D O 1
ATOM 9178 N N . GLY C 2 172 ? -9.483 -9.702 32.289 1.00 41.53 172 GLY D N 1
ATOM 9179 C CA . GLY C 2 172 ? -8.098 -9.869 32.776 1.00 40.53 172 GLY D CA 1
ATOM 9180 C C . GLY C 2 172 ? -7.381 -8.542 32.965 1.00 40.98 172 GLY D C 1
ATOM 9181 O O . GLY C 2 172 ? -6.339 -8.471 33.609 1.00 38.45 172 GLY D O 1
ATOM 9182 N N . GLU C 2 173 ? -7.958 -7.462 32.457 1.00 40.43 173 GLU D N 1
ATOM 9183 C CA . GLU C 2 173 ? -7.290 -6.181 32.446 1.00 39.56 173 GLU D CA 1
ATOM 9184 C C . GLU C 2 173 ? -7.687 -5.404 33.691 1.00 35.16 173 GLU D C 1
ATOM 9185 O O . GLU C 2 173 ? -8.725 -5.651 34.297 1.00 39.11 173 GLU D O 1
ATOM 9191 N N . HIS C 2 174 ? -6.833 -4.478 34.061 1.00 32.11 174 HIS D N 1
ATOM 9192 C CA . HIS C 2 174 ? -7.004 -3.741 35.285 1.00 34.16 174 HIS D CA 1
ATOM 9193 C C . HIS C 2 174 ? -7.058 -2.262 34.948 1.00 32.95 174 HIS D C 1
ATOM 9194 O O . HIS C 2 174 ? -6.027 -1.629 34.987 1.00 35.11 174 HIS D O 1
ATOM 9201 N N . VAL C 2 175 ? -8.261 -1.759 34.633 1.00 32.47 175 VAL D N 1
ATOM 9202 C CA . VAL C 2 175 ? -8.415 -0.401 34.082 1.00 32.62 175 VAL D CA 1
ATOM 9203 C C . VAL C 2 175 ? -9.653 0.291 34.670 1.00 31.68 175 VAL D C 1
ATOM 9204 O O . VAL C 2 175 ? -10.576 -0.317 35.199 1.00 33.08 175 VAL D O 1
ATOM 9208 N N . THR C 2 176 ? -9.636 1.606 34.534 1.00 31.89 176 THR D N 1
ATOM 9209 C CA . THR C 2 176 ? -10.777 2.444 34.784 1.00 32.38 176 THR D CA 1
ATOM 9210 C C . THR C 2 176 ? -10.724 3.594 33.776 1.00 31.58 176 THR D C 1
ATOM 9211 O O . THR C 2 176 ? -9.690 3.811 33.154 1.00 28.02 176 THR D O 1
ATOM 9215 N N . ASP C 2 177 ? -11.808 4.344 33.631 1.00 30.11 177 ASP D N 1
ATOM 9216 C CA . ASP C 2 177 ? -11.812 5.465 32.692 1.00 28.83 177 ASP D CA 1
ATOM 9217 C C . ASP C 2 177 ? -11.646 6.742 33.490 1.00 26.94 177 ASP D C 1
ATOM 9218 O O . ASP C 2 177 ? -11.663 6.687 34.704 1.00 32.30 177 ASP D O 1
ATOM 9223 N N . TYR C 2 178 ? -11.557 7.865 32.795 1.00 26.74 178 TYR D N 1
ATOM 9224 C CA . TYR C 2 178 ? -11.358 9.157 33.427 1.00 29.23 178 TYR D CA 1
ATOM 9225 C C . TYR C 2 178 ? -12.563 9.538 34.303 1.00 29.16 178 TYR D C 1
ATOM 9226 O O . TYR C 2 178 ? -12.368 10.181 35.335 1.00 29.98 178 TYR D O 1
ATOM 9235 N N . SER C 2 179 ? -13.803 9.243 33.870 1.00 26.57 179 SER D N 1
ATOM 9236 C CA . SER C 2 179 ? -14.958 9.643 34.678 1.00 23.31 179 SER D CA 1
ATOM 9237 C C . SER C 2 179 ? -14.942 8.889 36.012 1.00 22.34 179 SER D C 1
ATOM 9238 O O . SER C 2 179 ? -15.060 9.485 37.051 1.00 21.70 179 SER D O 1
ATOM 9241 N N . ASN C 2 180 ? -14.766 7.592 35.991 1.00 24.93 180 ASN D N 1
ATOM 9242 C CA . ASN C 2 180 ? -14.823 6.831 37.233 1.00 27.05 180 ASN D CA 1
ATOM 9243 C C . ASN C 2 180 ? -13.670 7.239 38.157 1.00 31.04 180 ASN D C 1
ATOM 9244 O O . ASN C 2 180 ? -13.861 7.340 39.380 1.00 31.23 180 ASN D O 1
ATOM 9249 N N . ALA C 2 181 ? -12.488 7.475 37.572 1.00 33.28 181 ALA D N 1
ATOM 9250 C CA . ALA C 2 181 ? -11.301 7.844 38.356 1.00 31.37 181 ALA D CA 1
ATOM 9251 C C . ALA C 2 181 ? -11.499 9.232 38.964 1.00 30.27 181 ALA D C 1
ATOM 9252 O O . ALA C 2 181 ? -11.126 9.474 40.127 1.00 30.28 181 ALA D O 1
ATOM 9254 N N . SER C 2 182 ? -12.092 10.137 38.203 1.00 26.51 182 SER D N 1
ATOM 9255 C CA . SER C 2 182 ? -12.303 11.493 38.716 1.00 26.17 182 SER D CA 1
ATOM 9256 C C . SER C 2 182 ? -13.005 11.479 40.086 1.00 27.46 182 SER D C 1
ATOM 9257 O O . SER C 2 182 ? -12.917 12.467 40.833 1.00 30.95 182 SER D O 1
ATOM 9260 N N . ARG C 2 183 ? -13.710 10.399 40.408 1.00 28.88 183 ARG D N 1
ATOM 9261 C CA . ARG C 2 183 ? -14.590 10.315 41.619 1.00 31.12 183 ARG D CA 1
ATOM 9262 C C . ARG C 2 183 ? -13.887 9.571 42.773 1.00 31.68 183 ARG D C 1
ATOM 9263 O O . ARG C 2 183 ? -14.499 9.369 43.823 1.00 29.57 183 ARG D O 1
ATOM 9271 N N . THR C 2 184 ? -12.649 9.106 42.581 1.00 32.77 184 THR D N 1
ATOM 9272 C CA . THR C 2 184 ? -11.922 8.357 43.640 1.00 32.95 184 THR D CA 1
ATOM 9273 C C . THR C 2 184 ? -11.412 9.309 44.734 1.00 32.41 184 THR D C 1
ATOM 9274 O O . THR C 2 184 ? -11.062 8.884 45.835 1.00 29.58 184 THR D O 1
ATOM 9278 N N . MET C 2 185 ? -11.355 10.587 44.395 1.00 32.86 185 MET D N 1
ATOM 9279 C CA . MET C 2 185 ? -10.679 11.623 45.164 1.00 36.45 185 MET D CA 1
ATOM 9280 C C . MET C 2 185 ? -9.160 11.387 45.249 1.00 36.29 185 MET D C 1
ATOM 9281 O O . MET C 2 185 ? -8.529 11.941 46.137 1.00 40.56 185 MET D O 1
ATOM 9286 N N . LEU C 2 186 ? -8.579 10.594 44.343 1.00 37.89 186 LEU D N 1
ATOM 9287 C CA . LEU C 2 186 ? -7.136 10.375 44.256 1.00 36.64 186 LEU D CA 1
ATOM 9288 C C . LEU C 2 186 ? -6.616 10.758 42.867 1.00 41.95 186 LEU D C 1
ATOM 9289 O O . LEU C 2 186 ? -5.460 10.441 42.554 1.00 40.61 186 LEU D O 1
ATOM 9294 N N . PHE C 2 187 ? -7.446 11.369 42.012 1.00 40.67 187 PHE D N 1
ATOM 9295 C CA . PHE C 2 187 ? -7.064 11.564 40.622 1.00 35.85 187 PHE D CA 1
ATOM 9296 C C . PHE C 2 187 ? -7.059 13.058 40.322 1.00 34.88 187 PHE D C 1
ATOM 9297 O O . PHE C 2 187 ? -7.983 13.752 40.674 1.00 34.08 187 PHE D O 1
ATOM 9305 N N . ASN C 2 188 ? -6.015 13.520 39.649 1.00 36.37 188 ASN D N 1
ATOM 9306 C CA . ASN C 2 188 ? -5.874 14.939 39.341 1.00 37.03 188 ASN D CA 1
ATOM 9307 C C . ASN C 2 188 ? -6.625 15.251 38.042 1.00 37.74 188 ASN D C 1
ATOM 9308 O O . ASN C 2 188 ? -6.347 14.665 37.016 1.00 38.39 188 ASN D O 1
ATOM 9313 N N . ILE C 2 189 ? -7.535 16.208 38.112 1.00 40.57 189 ILE D N 1
ATOM 9314 C CA . ILE C 2 189 ? -8.567 16.463 37.089 1.00 42.98 189 ILE D CA 1
ATOM 9315 C C . ILE C 2 189 ? -7.987 17.269 35.921 1.00 42.88 189 ILE D C 1
ATOM 9316 O O . ILE C 2 189 ? -8.295 16.958 34.759 1.00 36.63 189 ILE D O 1
ATOM 9321 N N . LYS C 2 190 ? -7.190 18.303 36.227 1.00 40.86 190 LYS D N 1
ATOM 9322 C CA . LYS C 2 190 ? -6.608 19.167 35.192 1.00 42.91 190 LYS D CA 1
ATOM 9323 C C . LYS C 2 190 ? -5.412 18.445 34.566 1.00 42.14 190 LYS D C 1
ATOM 9324 O O . LYS C 2 190 ? -5.286 18.406 33.357 1.00 45.70 190 LYS D O 1
ATOM 9330 N N . LYS C 2 191 ? -4.537 17.881 35.381 1.00 46.33 191 LYS D N 1
ATOM 9331 C CA . LYS C 2 191 ? -3.558 16.932 34.846 1.00 49.61 191 LYS D CA 1
ATOM 9332 C C . LYS C 2 191 ? -4.360 15.652 34.668 1.00 52.50 191 LYS D C 1
ATOM 9333 O O . LYS C 2 191 ? -5.450 15.590 35.202 1.00 60.93 191 LYS D O 1
ATOM 9339 N N . LEU C 2 192 ? -3.905 14.653 33.953 1.00 47.35 192 LEU D N 1
ATOM 9340 C CA . LEU C 2 192 ? -4.827 13.554 33.764 1.00 43.34 192 LEU D CA 1
ATOM 9341 C C . LEU C 2 192 ? -4.176 12.303 34.339 1.00 40.75 192 LEU D C 1
ATOM 9342 O O . LEU C 2 192 ? -3.951 11.334 33.632 1.00 42.38 192 LEU D O 1
ATOM 9347 N N . ASP C 2 193 ? -3.878 12.349 35.634 1.00 41.69 193 ASP D N 1
ATOM 9348 C CA . ASP C 2 193 ? -3.120 11.251 36.281 1.00 39.81 193 ASP D CA 1
ATOM 9349 C C . ASP C 2 193 ? -3.446 11.191 37.771 1.00 33.20 193 ASP D C 1
ATOM 9350 O O . ASP C 2 193 ? -3.834 12.204 38.383 1.00 28.37 193 ASP D O 1
ATOM 9355 N N . TRP C 2 194 ? -3.254 9.995 38.326 1.00 34.70 194 TRP D N 1
ATOM 9356 C CA . TRP C 2 194 ? -3.150 9.789 39.789 1.00 37.79 194 TRP D CA 1
ATOM 9357 C C . TRP C 2 194 ? -2.197 10.830 40.405 1.00 42.22 194 TRP D C 1
ATOM 9358 O O . TRP C 2 194 ? -1.011 10.828 40.081 1.00 47.13 194 TRP D O 1
ATOM 9369 N N . ASP C 2 195 ? -2.723 11.707 41.261 1.00 40.56 195 ASP D N 1
ATOM 9370 C CA . ASP C 2 195 ? -1.988 12.743 41.954 1.00 45.91 195 ASP D CA 1
ATOM 9371 C C . ASP C 2 195 ? -1.203 12.164 43.141 1.00 49.60 195 ASP D C 1
ATOM 9372 O O . ASP C 2 195 ? -1.777 11.547 44.049 1.00 49.58 195 ASP D O 1
ATOM 9377 N N . ASP C 2 196 ? 0.099 12.441 43.178 1.00 54.92 196 ASP D N 1
ATOM 9378 C CA . ASP C 2 196 ? 1.025 11.821 44.159 1.00 49.97 196 ASP D CA 1
ATOM 9379 C C . ASP C 2 196 ? 0.756 12.340 45.576 1.00 46.54 196 ASP D C 1
ATOM 9380 O O . ASP C 2 196 ? 0.751 11.554 46.522 1.00 47.05 196 ASP D O 1
ATOM 9385 N N . GLU C 2 197 ? 0.508 13.632 45.729 1.00 43.31 197 GLU D N 1
ATOM 9386 C CA . GLU C 2 197 ? 0.270 14.217 47.050 1.00 46.60 197 GLU D CA 1
ATOM 9387 C C . GLU C 2 197 ? -0.974 13.616 47.732 1.00 55.30 197 GLU D C 1
ATOM 9388 O O . GLU C 2 197 ? -0.942 13.333 48.947 1.00 57.56 197 GLU D O 1
ATOM 9394 N N . LEU C 2 198 ? -2.082 13.459 46.992 1.00 54.84 198 LEU D N 1
ATOM 9395 C CA . LEU C 2 198 ? -3.298 12.843 47.549 1.00 50.94 198 LEU D CA 1
ATOM 9396 C C . LEU C 2 198 ? -3.013 11.375 47.896 1.00 52.47 198 LEU D C 1
ATOM 9397 O O . LEU C 2 198 ? -3.412 10.914 48.957 1.00 53.10 198 LEU D O 1
ATOM 9402 N N . LEU C 2 199 ? -2.309 10.656 47.021 1.00 52.79 199 LEU D N 1
ATOM 9403 C CA . LEU C 2 199 ? -1.894 9.263 47.287 1.00 57.74 199 LEU D CA 1
ATOM 9404 C C . LEU C 2 199 ? -1.076 9.153 48.590 1.00 66.64 199 LEU D C 1
ATOM 9405 O O . LEU C 2 199 ? -1.279 8.201 49.366 1.00 66.88 199 LEU D O 1
ATOM 9410 N N . GLU C 2 200 ? -0.136 10.082 48.827 1.00 65.01 200 GLU D N 1
ATOM 9411 C CA . GLU C 2 200 ? 0.641 10.097 50.090 1.00 61.91 200 GLU D CA 1
ATOM 9412 C C . GLU C 2 200 ? -0.320 10.301 51.267 1.00 59.52 200 GLU D C 1
ATOM 9413 O O . GLU C 2 200 ? -0.294 9.568 52.241 1.00 58.71 200 GLU D O 1
ATOM 9419 N N . LEU C 2 201 ? -1.186 11.298 51.120 1.00 55.16 201 LEU D N 1
ATOM 9420 C CA . LEU C 2 201 ? -2.075 11.780 52.174 1.00 52.13 201 LEU D CA 1
ATOM 9421 C C . LEU C 2 201 ? -3.044 10.694 52.670 1.00 53.24 201 LEU D C 1
ATOM 9422 O O . LEU C 2 201 ? -3.499 10.793 53.809 1.00 57.22 201 LEU D O 1
ATOM 9427 N N . PHE C 2 202 ? -3.398 9.705 51.837 1.00 47.68 202 PHE D N 1
ATOM 9428 C CA . PHE C 2 202 ? -4.337 8.628 52.225 1.00 46.66 202 PHE D CA 1
ATOM 9429 C C . PHE C 2 202 ? -3.600 7.290 52.325 1.00 51.54 202 PHE D C 1
ATOM 9430 O O . PHE C 2 202 ? -4.240 6.242 52.448 1.00 47.31 202 PHE D O 1
ATOM 9438 N N . ASP C 2 203 ? -2.266 7.321 52.276 1.00 55.81 203 ASP D N 1
ATOM 9439 C CA . ASP C 2 203 ? -1.477 6.131 52.524 1.00 58.03 203 ASP D CA 1
ATOM 9440 C C . ASP C 2 203 ? -1.785 5.075 51.458 1.00 59.67 203 ASP D C 1
ATOM 9441 O O . ASP C 2 203 ? -1.964 3.893 51.769 1.00 62.67 203 ASP D O 1
ATOM 9446 N N . ILE C 2 204 ? -1.821 5.501 50.201 1.00 59.31 204 ILE D N 1
ATOM 9447 C CA . ILE C 2 204 ? -2.161 4.598 49.118 1.00 54.11 204 ILE D CA 1
ATOM 9448 C C . ILE C 2 204 ? -0.884 4.213 48.369 1.00 53.61 204 ILE D C 1
ATOM 9449 O O . ILE C 2 204 ? -0.275 5.075 47.747 1.00 56.81 204 ILE D O 1
ATOM 9454 N N . PRO C 2 205 ? -0.524 2.920 48.370 1.00 56.36 205 PRO D N 1
ATOM 9455 C CA . PRO C 2 205 ? 0.547 2.449 47.485 1.00 58.85 205 PRO D CA 1
ATOM 9456 C C . PRO C 2 205 ? 0.147 2.446 45.996 1.00 64.53 205 PRO D C 1
ATOM 9457 O O . PRO C 2 205 ? -0.866 1.844 45.632 1.00 68.72 205 PRO D O 1
ATOM 9461 N N . GLU C 2 206 ? 0.964 3.078 45.149 1.00 59.79 206 GLU D N 1
ATOM 9462 C CA . GLU C 2 206 ? 0.753 3.122 43.691 1.00 60.20 206 GLU D CA 1
ATOM 9463 C C . GLU C 2 206 ? 0.414 1.724 43.157 1.00 56.58 206 GLU D C 1
ATOM 9464 O O . GLU C 2 206 ? -0.250 1.568 42.137 1.00 59.82 206 GLU D O 1
ATOM 9470 N N . SER C 2 207 ? 0.923 0.726 43.852 1.00 51.81 207 SER D N 1
ATOM 9471 C CA . SER C 2 207 ? 0.754 -0.686 43.562 1.00 53.43 207 SER D CA 1
ATOM 9472 C C . SER C 2 207 ? -0.683 -1.030 43.128 1.00 51.13 207 SER D C 1
ATOM 9473 O O . SER C 2 207 ? -0.888 -1.868 42.253 1.00 47.37 207 SER D O 1
ATOM 9476 N N . VAL C 2 208 ? -1.689 -0.428 43.756 1.00 52.82 208 VAL D N 1
ATOM 9477 C CA . VAL C 2 208 ? -3.055 -0.975 43.666 1.00 51.77 208 VAL D CA 1
ATOM 9478 C C . VAL C 2 208 ? -3.803 -0.368 42.468 1.00 46.73 208 VAL D C 1
ATOM 9479 O O . VAL C 2 208 ? -4.766 -0.956 41.995 1.00 42.86 208 VAL D O 1
ATOM 9483 N N . LEU C 2 209 ? -3.326 0.771 41.971 1.00 41.79 209 LEU D N 1
ATOM 9484 C CA . LEU C 2 209 ? -4.079 1.601 41.050 1.00 41.30 209 LEU D CA 1
ATOM 9485 C C . LEU C 2 209 ? -4.253 0.889 39.707 1.00 41.60 209 LEU D C 1
ATOM 9486 O O . LEU C 2 209 ? -3.322 0.299 39.199 1.00 44.52 209 LEU D O 1
ATOM 9491 N N . PRO C 2 210 ? -5.448 0.983 39.119 1.00 39.33 210 PRO D N 1
ATOM 9492 C CA . PRO C 2 210 ? -5.639 0.546 37.735 1.00 37.94 210 PRO D CA 1
ATOM 9493 C C . PRO C 2 210 ? -5.103 1.591 36.745 1.00 33.84 210 PRO D C 1
ATOM 9494 O O . PRO C 2 210 ? -4.871 2.755 37.095 1.00 29.68 210 PRO D O 1
ATOM 9498 N N . GLU C 2 211 ? -4.926 1.188 35.508 1.00 35.61 211 GLU D N 1
ATOM 9499 C CA . GLU C 2 211 ? -4.440 2.120 34.525 1.00 37.99 211 GLU D CA 1
ATOM 9500 C C . GLU C 2 211 ? -5.634 2.955 34.041 1.00 36.99 211 GLU D C 1
ATOM 9501 O O . GLU C 2 211 ? -6.672 2.408 33.710 1.00 34.33 211 GLU D O 1
ATOM 9507 N N . VAL C 2 212 ? -5.478 4.268 34.015 1.00 35.15 212 VAL D N 1
ATOM 9508 C CA . VAL C 2 212 ? -6.569 5.148 33.674 1.00 37.75 212 VAL D CA 1
ATOM 9509 C C . VAL C 2 212 ? -6.575 5.373 32.163 1.00 41.14 212 VAL D C 1
ATOM 9510 O O . VAL C 2 212 ? -5.568 5.758 31.577 1.00 38.59 212 VAL D O 1
ATOM 9514 N N . ARG C 2 213 ? -7.741 5.142 31.564 1.00 42.43 213 ARG D N 1
ATOM 9515 C CA . ARG C 2 213 ? -7.864 5.057 30.117 1.00 40.21 213 ARG D CA 1
ATOM 9516 C C . ARG C 2 213 ? -9.069 5.884 29.664 1.00 36.60 213 ARG D C 1
ATOM 9517 O O . ARG C 2 213 ? -9.782 6.452 30.470 1.00 36.20 213 ARG D O 1
ATOM 9525 N N . GLU C 2 214 ? -9.257 5.979 28.362 1.00 36.32 214 GLU D N 1
ATOM 9526 C CA . GLU C 2 214 ? -10.385 6.698 27.807 1.00 33.04 214 GLU D CA 1
ATOM 9527 C C . GLU C 2 214 ? -11.673 5.904 28.044 1.00 28.87 214 GLU D C 1
ATOM 9528 O O . GLU C 2 214 ? -11.621 4.702 28.209 1.00 25.12 214 GLU D O 1
ATOM 9534 N N . SER C 2 215 ? -12.805 6.596 27.962 1.00 25.25 215 SER D N 1
ATOM 9535 C CA . SER C 2 215 ? -14.123 6.027 28.226 1.00 26.20 215 SER D CA 1
ATOM 9536 C C . SER C 2 215 ? -14.589 5.102 27.100 1.00 26.43 215 SER D C 1
ATOM 9537 O O . SER C 2 215 ? -15.521 4.293 27.308 1.00 24.29 215 SER D O 1
ATOM 9540 N N . SER C 2 216 ? -13.988 5.266 25.919 1.00 27.52 216 SER D N 1
ATOM 9541 C CA . SER C 2 216 ? -14.354 4.534 24.671 1.00 26.27 216 SER D CA 1
ATOM 9542 C C . SER C 2 216 ? -13.080 3.989 24.005 1.00 26.39 216 SER D C 1
ATOM 9543 O O . SER C 2 216 ? -12.404 4.712 23.274 1.00 22.27 216 SER D O 1
ATOM 9546 N N . GLU C 2 217 ? -12.791 2.722 24.248 1.00 24.92 217 GLU D N 1
ATOM 9547 C CA . GLU C 2 217 ? -11.557 2.110 23.805 1.00 28.28 217 GLU D CA 1
ATOM 9548 C C . GLU C 2 217 ? -11.663 0.612 24.115 1.00 27.62 217 GLU D C 1
ATOM 9549 O O . GLU C 2 217 ? -12.216 0.247 25.147 1.00 28.03 217 GLU D O 1
ATOM 9555 N N . VAL C 2 218 ? -11.147 -0.230 23.231 1.00 27.06 218 VAL D N 1
ATOM 9556 C CA . VAL C 2 218 ? -11.096 -1.680 23.470 1.00 30.28 218 VAL D CA 1
ATOM 9557 C C . VAL C 2 218 ? -10.081 -1.944 24.594 1.00 31.55 218 VAL D C 1
ATOM 9558 O O . VAL C 2 218 ? -8.868 -1.785 24.408 1.00 37.15 218 VAL D O 1
ATOM 9562 N N . TYR C 2 219 ? -10.594 -2.329 25.756 1.00 32.12 219 TYR D N 1
ATOM 9563 C CA . TYR C 2 219 ? -9.786 -2.656 26.915 1.00 31.57 219 TYR D CA 1
ATOM 9564 C C . TYR C 2 219 ? -9.304 -4.115 26.830 1.00 31.22 219 TYR D C 1
ATOM 9565 O O . TYR C 2 219 ? -8.307 -4.480 27.432 1.00 32.08 219 TYR D O 1
ATOM 9574 N N . GLY C 2 220 ? -10.005 -4.964 26.102 1.00 30.87 220 GLY D N 1
ATOM 9575 C CA . GLY C 2 220 ? -9.720 -6.396 26.145 1.00 31.96 220 GLY D CA 1
ATOM 9576 C C . GLY C 2 220 ? -10.916 -7.200 25.673 1.00 32.88 220 GLY D C 1
ATOM 9577 O O . GLY C 2 220 ? -11.922 -6.618 25.280 1.00 34.51 220 GLY D O 1
ATOM 9578 N N . TYR C 2 221 ? -10.812 -8.528 25.720 1.00 33.03 221 TYR D N 1
ATOM 9579 C CA . TYR C 2 221 ? -11.844 -9.419 25.197 1.00 32.45 221 TYR D CA 1
ATOM 9580 C C . TYR C 2 221 ? -12.342 -10.346 26.308 1.00 33.04 221 TYR D C 1
ATOM 9581 O O . TYR C 2 221 ? -11.600 -10.637 27.224 1.00 33.03 221 TYR D O 1
ATOM 9590 N N . THR C 2 222 ? -13.623 -10.740 26.244 1.00 34.39 222 THR D N 1
ATOM 9591 C CA . THR C 2 222 ? -14.199 -11.712 27.175 1.00 35.25 222 THR D CA 1
ATOM 9592 C C . THR C 2 222 ? -13.691 -13.114 26.844 1.00 40.03 222 THR D C 1
ATOM 9593 O O . THR C 2 222 ? -13.250 -13.378 25.719 1.00 37.05 222 THR D O 1
ATOM 9597 N N . LYS C 2 223 ? -13.737 -14.013 27.820 1.00 50.58 223 LYS D N 1
ATOM 9598 C CA . LYS C 2 223 ? -13.260 -15.368 27.545 1.00 56.43 223 LYS D CA 1
ATOM 9599 C C . LYS C 2 223 ? -14.389 -16.137 26.853 1.00 55.84 223 LYS D C 1
ATOM 9600 O O . LYS C 2 223 ? -15.576 -15.885 27.085 1.00 59.21 223 LYS D O 1
ATOM 9606 N N . LYS C 2 224 ? -14.017 -17.051 25.971 1.00 58.40 224 LYS D N 1
ATOM 9607 C CA . LYS C 2 224 ? -15.023 -17.758 25.178 1.00 61.91 224 LYS D CA 1
ATOM 9608 C C . LYS C 2 224 ? -15.933 -18.562 26.123 1.00 61.33 224 LYS D C 1
ATOM 9609 O O . LYS C 2 224 ? -17.125 -18.733 25.871 1.00 57.51 224 LYS D O 1
ATOM 9615 N N . GLU C 2 225 ? -15.378 -19.003 27.246 1.00 60.74 225 GLU D N 1
ATOM 9616 C CA . GLU C 2 225 ? -16.041 -19.998 28.071 1.00 63.95 225 GLU D CA 1
ATOM 9617 C C . GLU C 2 225 ? -17.184 -19.337 28.859 1.00 63.27 225 GLU D C 1
ATOM 9618 O O . GLU C 2 225 ? -18.166 -20.012 29.149 1.00 69.93 225 GLU D O 1
ATOM 9624 N N . LEU C 2 226 ? -17.115 -18.042 29.182 1.00 59.35 226 LEU D N 1
ATOM 9625 C CA . LEU C 2 226 ? -18.131 -17.465 30.093 1.00 56.89 226 LEU D CA 1
ATOM 9626 C C . LEU C 2 226 ? -19.305 -16.830 29.322 1.00 52.93 226 LEU D C 1
ATOM 9627 O O . LEU C 2 226 ? -20.435 -16.918 29.776 1.00 43.62 226 LEU D O 1
ATOM 9632 N N . LEU C 2 227 ? -19.077 -16.207 28.169 1.00 55.80 227 LEU D N 1
ATOM 9633 C CA . LEU C 2 227 ? -20.192 -15.610 27.386 1.00 55.03 227 LEU D CA 1
ATOM 9634 C C . LEU C 2 227 ? -20.538 -16.457 26.149 1.00 53.60 227 LEU D C 1
ATOM 9635 O O . LEU C 2 227 ? -21.668 -16.382 25.639 1.00 51.16 227 LEU D O 1
ATOM 9640 N N . GLY C 2 228 ? -19.582 -17.228 25.639 1.00 47.46 228 GLY D N 1
ATOM 9641 C CA . GLY C 2 228 ? -19.808 -18.015 24.436 1.00 48.41 228 GLY D CA 1
ATOM 9642 C C . GLY C 2 228 ? -19.171 -17.364 23.223 1.00 47.81 228 GLY D C 1
ATOM 9643 O O . GLY C 2 228 ? -19.340 -17.839 22.102 1.00 49.74 228 GLY D O 1
ATOM 9644 N N . ALA C 2 229 ? -18.439 -16.277 23.452 1.00 42.50 229 ALA D N 1
ATOM 9645 C CA . ALA C 2 229 ? -17.669 -15.649 22.399 1.00 40.56 229 ALA D CA 1
ATOM 9646 C C . ALA C 2 229 ? -16.652 -14.707 23.034 1.00 38.38 229 ALA D C 1
ATOM 9647 O O . ALA C 2 229 ? -16.792 -14.330 24.185 1.00 36.88 229 ALA D O 1
ATOM 9649 N N . GLU C 2 230 ? -15.614 -14.373 22.291 1.00 42.75 230 GLU D N 1
ATOM 9650 C CA . GLU C 2 230 ? -14.664 -13.393 22.772 1.00 44.51 230 GLU D CA 1
ATOM 9651 C C . GLU C 2 230 ? -15.145 -12.047 22.226 1.00 38.48 230 GLU D C 1
ATOM 9652 O O . GLU C 2 230 ? -15.159 -11.787 21.033 1.00 35.51 230 GLU D O 1
ATOM 9658 N N . ILE C 2 231 ? -15.655 -11.237 23.132 1.00 35.87 231 ILE D N 1
ATOM 9659 C CA . ILE C 2 231 ? -16.313 -9.996 22.741 1.00 31.12 231 ILE D CA 1
ATOM 9660 C C . ILE C 2 231 ? -15.486 -8.841 23.294 1.00 25.91 231 ILE D C 1
ATOM 9661 O O . ILE C 2 231 ? -15.081 -8.901 24.418 1.00 22.54 231 ILE D O 1
ATOM 9666 N N . PRO C 2 232 ? -15.265 -7.802 22.500 1.00 24.65 232 PRO D N 1
ATOM 9667 C CA . PRO C 2 232 ? -14.539 -6.680 23.024 1.00 25.94 232 PRO D CA 1
ATOM 9668 C C . PRO C 2 232 ? -15.335 -5.918 24.103 1.00 28.02 232 PRO D C 1
ATOM 9669 O O . PRO C 2 232 ? -16.536 -5.693 23.969 1.00 29.16 232 PRO D O 1
ATOM 9673 N N . VAL C 2 233 ? -14.656 -5.575 25.185 1.00 29.52 233 VAL D N 1
ATOM 9674 C CA . VAL C 2 233 ? -15.194 -4.728 26.225 1.00 29.17 233 VAL D CA 1
ATOM 9675 C C . VAL C 2 233 ? -14.575 -3.350 25.982 1.00 28.86 233 VAL D C 1
ATOM 9676 O O . VAL C 2 233 ? -13.369 -3.219 26.106 1.00 26.70 233 VAL D O 1
ATOM 9680 N N . SER C 2 234 ? -15.379 -2.362 25.584 1.00 25.59 234 SER D N 1
ATOM 9681 C CA . SER C 2 234 ? -14.820 -1.202 24.899 1.00 26.46 234 SER D CA 1
ATOM 9682 C C . SER C 2 234 ? -15.451 0.111 25.367 1.00 27.02 234 SER D C 1
ATOM 9683 O O . SER C 2 234 ? -15.233 1.148 24.727 1.00 27.95 234 SER D O 1
ATOM 9686 N N . GLY C 2 235 ? -16.198 0.091 26.469 1.00 25.51 235 GLY D N 1
ATOM 9687 C CA . GLY C 2 235 ? -16.827 1.312 26.956 1.00 24.03 235 GLY D CA 1
ATOM 9688 C C . GLY C 2 235 ? -16.924 1.309 28.463 1.00 21.15 235 GLY D C 1
ATOM 9689 O O . GLY C 2 235 ? -17.202 0.291 29.052 1.00 20.52 235 GLY D O 1
ATOM 9690 N N . ASP C 2 236 ? -16.648 2.447 29.062 1.00 21.72 236 ASP D N 1
ATOM 9691 C CA . ASP C 2 236 ? -16.609 2.557 30.483 1.00 23.47 236 ASP D CA 1
ATOM 9692 C C . ASP C 2 236 ? -16.832 4.017 30.892 1.00 22.43 236 ASP D C 1
ATOM 9693 O O . ASP C 2 236 ? -16.109 4.910 30.469 1.00 20.73 236 ASP D O 1
ATOM 9698 N N . ALA C 2 237 ? -17.847 4.241 31.716 1.00 21.74 237 ALA D N 1
ATOM 9699 C CA . ALA C 2 237 ? -18.007 5.520 32.439 1.00 23.15 237 ALA D CA 1
ATOM 9700 C C . ALA C 2 237 ? -18.868 5.315 33.690 1.00 24.25 237 ALA D C 1
ATOM 9701 O O . ALA C 2 237 ? -19.604 4.300 33.829 1.00 22.87 237 ALA D O 1
ATOM 9703 N N . GLY C 2 238 ? -18.766 6.290 34.597 1.00 24.38 238 GLY D N 1
ATOM 9704 C CA . GLY C 2 238 ? -19.589 6.278 35.785 1.00 23.91 238 GLY D CA 1
ATOM 9705 C C . GLY C 2 238 ? -21.049 6.472 35.411 1.00 23.25 238 GLY D C 1
ATOM 9706 O O . GLY C 2 238 ? -21.332 7.108 34.387 1.00 21.63 238 GLY D O 1
ATOM 9707 N N . ASP C 2 239 ? -21.962 5.963 36.240 1.00 22.70 239 ASP D N 1
ATOM 9708 C CA . ASP C 2 239 ? -23.381 5.878 35.848 1.00 22.45 239 ASP D CA 1
ATOM 9709 C C . ASP C 2 239 ? -23.853 7.259 35.395 1.00 21.42 239 ASP D C 1
ATOM 9710 O O . ASP C 2 239 ? -24.395 7.367 34.288 1.00 21.17 239 ASP D O 1
ATOM 9715 N N . GLN C 2 240 ? -23.634 8.306 36.182 1.00 20.73 240 GLN D N 1
ATOM 9716 C CA . GLN C 2 240 ? -24.243 9.588 35.826 1.00 21.81 240 GLN D CA 1
ATOM 9717 C C . GLN C 2 240 ? -23.581 10.152 34.565 1.00 22.86 240 GLN D C 1
ATOM 9718 O O . GLN C 2 240 ? -24.246 10.828 33.775 1.00 22.38 240 GLN D O 1
ATOM 9724 N N . GLN C 2 241 ? -22.292 9.881 34.353 1.00 21.99 241 GLN D N 1
ATOM 9725 C CA . GLN C 2 241 ? -21.620 10.420 33.164 1.00 21.14 241 GLN D CA 1
ATOM 9726 C C . GLN C 2 241 ? -22.131 9.665 31.922 1.00 20.87 241 GLN D C 1
ATOM 9727 O O . GLN C 2 241 ? -22.389 10.262 30.863 1.00 17.09 241 GLN D O 1
ATOM 9733 N N . ALA C 2 242 ? -22.300 8.352 32.060 1.00 20.15 242 ALA D N 1
ATOM 9734 C CA . ALA C 2 242 ? -22.915 7.528 31.009 1.00 19.71 242 ALA D CA 1
ATOM 9735 C C . ALA C 2 242 ? -24.328 8.035 30.697 1.00 18.59 242 ALA D C 1
ATOM 9736 O O . ALA C 2 242 ? -24.718 8.114 29.541 1.00 18.31 242 ALA D O 1
ATOM 9738 N N . ALA C 2 243 ? -25.105 8.356 31.725 1.00 17.72 243 ALA D N 1
ATOM 9739 C CA . ALA C 2 243 ? -26.450 8.911 31.478 1.00 16.99 243 ALA D CA 1
ATOM 9740 C C . ALA C 2 243 ? -26.329 10.205 30.676 1.00 16.16 243 ALA D C 1
ATOM 9741 O O . ALA C 2 243 ? -27.116 10.401 29.774 1.00 16.95 243 ALA D O 1
ATOM 9743 N N . LEU C 2 244 ? -25.343 11.054 30.977 1.00 15.24 244 LEU D N 1
ATOM 9744 C CA . LEU C 2 244 ? -25.155 12.303 30.243 1.00 15.92 244 LEU D CA 1
ATOM 9745 C C . LEU C 2 244 ? -24.858 12.003 28.769 1.00 16.47 244 LEU D C 1
ATOM 9746 O O . LEU C 2 244 ? -25.398 12.674 27.887 1.00 16.40 244 LEU D O 1
ATOM 9751 N N . PHE C 2 245 ? -24.044 10.965 28.532 1.00 17.19 245 PHE D N 1
ATOM 9752 C CA . PHE C 2 245 ? -23.640 10.550 27.191 1.00 19.05 245 PHE D CA 1
ATOM 9753 C C . PHE C 2 245 ? -24.843 10.000 26.415 1.00 19.16 245 PHE D C 1
ATOM 9754 O O . PHE C 2 245 ? -25.060 10.313 25.204 1.00 18.52 245 PHE D O 1
ATOM 9762 N N . GLY C 2 246 ? -25.649 9.238 27.134 1.00 18.26 246 GLY D N 1
ATOM 9763 C CA . GLY C 2 246 ? -26.807 8.617 26.591 1.00 17.76 246 GLY D CA 1
ATOM 9764 C C . GLY C 2 246 ? -27.890 9.605 26.235 1.00 17.38 246 GLY D C 1
ATOM 9765 O O . GLY C 2 246 ? -28.696 9.329 25.301 1.00 16.60 246 GLY D O 1
ATOM 9766 N N . GLN C 2 247 ? -27.926 10.736 26.951 1.00 17.94 247 GLN D N 1
ATOM 9767 C CA . GLN C 2 247 ? -28.853 11.799 26.609 1.00 18.43 247 GLN D CA 1
ATOM 9768 C C . GLN C 2 247 ? -28.344 12.551 25.374 1.00 18.78 247 GLN D C 1
ATOM 9769 O O . GLN C 2 247 ? -28.954 13.533 24.990 1.00 18.15 247 GLN D O 1
ATOM 9775 N N . ALA C 2 248 ? -27.247 12.097 24.761 1.00 18.97 248 ALA D N 1
ATOM 9776 C CA . ALA C 2 248 ? -26.543 12.832 23.663 1.00 20.89 248 ALA D CA 1
ATOM 9777 C C . ALA C 2 248 ? -26.263 14.289 24.058 1.00 21.55 248 ALA D C 1
ATOM 9778 O O . ALA C 2 248 ? -26.252 15.173 23.211 1.00 20.55 248 ALA D O 1
ATOM 9780 N N . ALA C 2 249 ? -25.967 14.510 25.341 1.00 23.43 249 ALA D N 1
ATOM 9781 C CA . ALA C 2 249 ? -25.595 15.839 25.851 1.00 26.34 249 ALA D CA 1
ATOM 9782 C C . ALA C 2 249 ? -24.138 16.189 25.482 1.00 27.13 249 ALA D C 1
ATOM 9783 O O . ALA C 2 249 ? -23.253 16.226 26.369 1.00 25.43 249 ALA D O 1
ATOM 9785 N N . PHE C 2 250 ? -23.889 16.447 24.189 1.00 25.88 250 PHE D N 1
ATOM 9786 C CA . PHE C 2 250 ? -22.528 16.435 23.667 1.00 28.60 250 PHE D CA 1
ATOM 9787 C C . PHE C 2 250 ? -21.958 17.851 23.593 1.00 29.81 250 PHE D C 1
ATOM 9788 O O . PHE C 2 250 ? -20.806 17.987 23.261 1.00 30.16 250 PHE D O 1
ATOM 9796 N N . GLU C 2 251 ? -22.738 18.868 23.928 1.00 29.51 251 GLU D N 1
ATOM 9797 C CA . GLU C 2 251 ? -22.262 20.247 23.844 1.00 30.40 251 GLU D CA 1
ATOM 9798 C C . GLU C 2 251 ? -22.308 20.887 25.226 1.00 27.74 251 GLU D C 1
ATOM 9799 O O . GLU C 2 251 ? -23.159 20.559 26.032 1.00 25.49 251 GLU D O 1
ATOM 9805 N N . ALA C 2 252 ? -21.437 21.861 25.433 1.00 27.33 252 ALA D N 1
ATOM 9806 C CA . ALA C 2 252 ? -21.420 22.693 26.619 1.00 28.22 252 ALA D CA 1
ATOM 9807 C C . ALA C 2 252 ? -22.808 23.300 26.842 1.00 26.75 252 ALA D C 1
ATOM 9808 O O . ALA C 2 252 ? -23.452 23.772 25.898 1.00 26.93 252 ALA D O 1
ATOM 9810 N N . GLY C 2 253 ? -23.285 23.208 28.088 1.00 26.17 253 GLY D N 1
ATOM 9811 C CA . GLY C 2 253 ? -24.561 23.796 28.484 1.00 25.47 253 GLY D CA 1
ATOM 9812 C C . GLY C 2 253 ? -25.736 22.834 28.374 1.00 25.85 253 GLY D C 1
ATOM 9813 O O . GLY C 2 253 ? -26.875 23.200 28.643 1.00 26.06 253 GLY D O 1
ATOM 9814 N N . MET C 2 254 ? -25.502 21.603 27.965 1.00 25.21 254 MET D N 1
ATOM 9815 C CA . MET C 2 254 ? -26.607 20.662 27.967 1.00 25.35 254 MET D CA 1
ATOM 9816 C C . MET C 2 254 ? -26.575 19.935 29.315 1.00 23.80 254 MET D C 1
ATOM 9817 O O . MET C 2 254 ? -25.554 19.396 29.730 1.00 22.83 254 MET D O 1
ATOM 9822 N N . VAL C 2 255 ? -27.713 19.982 29.976 1.00 23.02 255 VAL D N 1
ATOM 9823 C CA . VAL C 2 255 ? -27.883 19.552 31.347 1.00 26.49 255 VAL D CA 1
ATOM 9824 C C . VAL C 2 255 ? -28.618 18.215 31.341 1.00 25.31 255 VAL D C 1
ATOM 9825 O O . VAL C 2 255 ? -29.568 18.040 30.611 1.00 28.93 255 VAL D O 1
ATOM 9829 N N . LYS C 2 256 ? -28.247 17.306 32.193 1.00 24.22 256 LYS D N 1
ATOM 9830 C CA . LYS C 2 256 ? -29.108 16.183 32.332 1.00 24.15 256 LYS D CA 1
ATOM 9831 C C . LYS C 2 256 ? -29.466 15.997 33.807 1.00 23.26 256 LYS D C 1
ATOM 9832 O O . LYS C 2 256 ? -28.607 15.898 34.650 1.00 21.05 256 LYS D O 1
ATOM 9838 N N . ALA C 2 257 ? -30.769 16.011 34.065 1.00 20.81 257 ALA D N 1
ATOM 9839 C CA . ALA C 2 257 ? -31.314 15.860 35.396 1.00 22.07 257 ALA D CA 1
ATOM 9840 C C . ALA C 2 257 ? -31.940 14.465 35.541 1.00 22.26 257 ALA D C 1
ATOM 9841 O O . ALA C 2 257 ? -32.845 14.114 34.764 1.00 22.32 257 ALA D O 1
ATOM 9843 N N . THR C 2 258 ? -31.464 13.701 36.514 1.00 20.87 258 THR D N 1
ATOM 9844 C CA . THR C 2 258 ? -32.032 12.411 36.858 1.00 21.96 258 THR D CA 1
ATOM 9845 C C . THR C 2 258 ? -32.908 12.632 38.090 1.00 22.95 258 THR D C 1
ATOM 9846 O O . THR C 2 258 ? -32.399 13.021 39.117 1.00 21.86 258 THR D O 1
ATOM 9850 N N . TYR C 2 259 ? -34.221 12.441 37.928 1.00 22.26 259 TYR D N 1
ATOM 9851 C CA . TYR C 2 259 ? -35.182 12.489 39.015 1.00 22.53 259 TYR D CA 1
ATOM 9852 C C . TYR C 2 259 ? -35.396 11.074 39.581 1.00 22.49 259 TYR D C 1
ATOM 9853 O O . TYR C 2 259 ? -35.784 10.178 38.865 1.00 26.39 259 TYR D O 1
ATOM 9862 N N . GLY C 2 260 ? -35.071 10.873 40.831 1.00 21.53 260 GLY D N 1
ATOM 9863 C CA . GLY C 2 260 ? -35.417 9.663 41.574 1.00 23.19 260 GLY D CA 1
ATOM 9864 C C . GLY C 2 260 ? -35.828 10.031 42.987 1.00 22.27 260 GLY D C 1
ATOM 9865 O O . GLY C 2 260 ? -36.469 11.067 43.147 1.00 22.20 260 GLY D O 1
ATOM 9866 N N . THR C 2 261 ? -35.434 9.261 44.010 1.00 22.50 261 THR D N 1
ATOM 9867 C CA . THR C 2 261 ? -35.807 9.633 45.388 1.00 22.81 261 THR D CA 1
ATOM 9868 C C . THR C 2 261 ? -35.131 10.974 45.722 1.00 24.12 261 THR D C 1
ATOM 9869 O O . THR C 2 261 ? -35.726 11.841 46.373 1.00 22.83 261 THR D O 1
ATOM 9873 N N . GLY C 2 262 ? -33.880 11.106 45.275 1.00 23.04 262 GLY D N 1
ATOM 9874 C CA . GLY C 2 262 ? -33.185 12.379 45.146 1.00 22.95 262 GLY D CA 1
ATOM 9875 C C . GLY C 2 262 ? -32.921 12.706 43.685 1.00 23.05 262 GLY D C 1
ATOM 9876 O O . GLY C 2 262 ? -33.479 12.066 42.800 1.00 22.10 262 GLY D O 1
ATOM 9877 N N . SER C 2 263 ? -32.060 13.686 43.432 1.00 23.30 263 SER D N 1
ATOM 9878 C CA . SER C 2 263 ? -31.688 14.041 42.076 1.00 23.88 263 SER D CA 1
ATOM 9879 C C . SER C 2 263 ? -30.160 14.063 41.918 1.00 23.69 263 SER D C 1
ATOM 9880 O O . SER C 2 263 ? -29.430 14.417 42.855 1.00 23.67 263 SER D O 1
ATOM 9883 N N . PHE C 2 264 ? -29.716 13.725 40.706 1.00 23.12 264 PHE D N 1
ATOM 9884 C CA . PHE C 2 264 ? -28.370 14.002 40.190 1.00 22.74 264 PHE D CA 1
ATOM 9885 C C . PHE C 2 264 ? -28.473 14.855 38.929 1.00 21.30 264 PHE D C 1
ATOM 9886 O O . PHE C 2 264 ? -29.167 14.491 38.000 1.00 21.48 264 PHE D O 1
ATOM 9894 N N . ILE C 2 265 ? -27.784 15.979 38.899 1.00 21.38 265 ILE D N 1
ATOM 9895 C CA . ILE C 2 265 ? -27.852 16.903 37.776 1.00 21.62 265 ILE D CA 1
ATOM 9896 C C . ILE C 2 265 ? -26.422 17.193 37.308 1.00 22.52 265 ILE D C 1
ATOM 9897 O O . ILE C 2 265 ? -25.591 17.564 38.103 1.00 23.31 265 ILE D O 1
ATOM 9902 N N . LEU C 2 266 ? -26.123 16.920 36.040 1.00 23.32 266 LEU D N 1
ATOM 9903 C CA . LEU C 2 266 ? -24.798 17.161 35.492 1.00 23.09 266 LEU D CA 1
ATOM 9904 C C . LEU C 2 266 ? -24.947 18.067 34.269 1.00 22.16 266 LEU D C 1
ATOM 9905 O O . LEU C 2 266 ? -25.892 17.927 33.503 1.00 21.04 266 LEU D O 1
ATOM 9910 N N . VAL C 2 267 ? -24.004 18.975 34.082 1.00 22.71 267 VAL D N 1
ATOM 9911 C CA . VAL C 2 267 ? -23.979 19.774 32.855 1.00 24.12 267 VAL D CA 1
ATOM 9912 C C . VAL C 2 267 ? -22.631 19.540 32.169 1.00 23.98 267 VAL D C 1
ATOM 9913 O O . VAL C 2 267 ? -21.630 19.354 32.840 1.00 23.35 267 VAL D O 1
ATOM 9917 N N . ASN C 2 268 ? -22.651 19.447 30.843 1.00 24.09 268 ASN D N 1
ATOM 9918 C CA . ASN C 2 268 ? -21.425 19.284 30.056 1.00 26.16 268 ASN D CA 1
ATOM 9919 C C . ASN C 2 268 ? -20.781 20.670 29.965 1.00 25.65 268 ASN D C 1
ATOM 9920 O O . ASN C 2 268 ? -21.474 21.635 29.586 1.00 22.13 268 ASN D O 1
ATOM 9925 N N . THR C 2 269 ? -19.505 20.753 30.350 1.00 27.29 269 THR D N 1
ATOM 9926 C CA . THR C 2 269 ? -18.729 22.017 30.223 1.00 29.59 269 THR D CA 1
ATOM 9927 C C . THR C 2 269 ? -17.639 21.873 29.144 1.00 32.08 269 THR D C 1
ATOM 9928 O O . THR C 2 269 ? -16.795 22.758 29.003 1.00 30.77 269 THR D O 1
ATOM 9932 N N . ASP C 2 270 ? -17.664 20.773 28.387 1.00 35.19 270 ASP D N 1
ATOM 9933 C CA . ASP C 2 270 ? -16.777 20.569 27.222 1.00 36.80 270 ASP D CA 1
ATOM 9934 C C . ASP C 2 270 ? -15.319 20.641 27.708 1.00 33.92 270 ASP D C 1
ATOM 9935 O O . ASP C 2 270 ? -14.982 19.919 28.626 1.00 29.38 270 ASP D O 1
ATOM 9940 N N . GLU C 2 271 ? -14.488 21.527 27.133 1.00 34.75 271 GLU D N 1
ATOM 9941 C CA . GLU C 2 271 ? -13.033 21.546 27.392 1.00 39.99 271 GLU D CA 1
ATOM 9942 C C . GLU C 2 271 ? -12.716 22.412 28.616 1.00 34.69 271 GLU D C 1
ATOM 9943 O O . GLU C 2 271 ? -11.635 22.309 29.140 1.00 34.92 271 GLU D O 1
ATOM 9949 N N . MET C 2 272 ? -13.669 23.220 29.081 1.00 36.97 272 MET D N 1
ATOM 9950 C CA . MET C 2 272 ? -13.486 24.117 30.239 1.00 36.75 272 MET D CA 1
ATOM 9951 C C . MET C 2 272 ? -13.584 23.334 31.558 1.00 34.77 272 MET D C 1
ATOM 9952 O O . MET C 2 272 ? -14.512 22.575 31.766 1.00 32.68 272 MET D O 1
ATOM 9957 N N . VAL C 2 273 ? -12.621 23.542 32.447 1.00 34.58 273 VAL D N 1
ATOM 9958 C CA . VAL C 2 273 ? -12.698 23.083 33.835 1.00 33.97 273 VAL D CA 1
ATOM 9959 C C . VAL C 2 273 ? -13.200 24.235 34.716 1.00 37.78 273 VAL D C 1
ATOM 9960 O O . VAL C 2 273 ? -12.495 25.207 34.941 1.00 38.74 273 VAL D O 1
ATOM 9964 N N . LEU C 2 274 ? -14.418 24.092 35.229 1.00 37.40 274 LEU D N 1
ATOM 9965 C CA . LEU C 2 274 ? -15.083 25.152 35.928 1.00 36.66 274 LEU D CA 1
ATOM 9966 C C . LEU C 2 274 ? -15.220 24.764 37.404 1.00 38.24 274 LEU D C 1
ATOM 9967 O O . LEU C 2 274 ? -15.351 23.559 37.765 1.00 37.14 274 LEU D O 1
ATOM 9972 N N . TYR C 2 275 ? -15.138 25.792 38.248 1.00 38.89 275 TYR D N 1
ATOM 9973 C CA . TYR C 2 275 ? -15.144 25.608 39.695 1.00 39.66 275 TYR D CA 1
ATOM 9974 C C . TYR C 2 275 ? -16.271 26.428 40.320 1.00 38.62 275 TYR D C 1
ATOM 9975 O O . TYR C 2 275 ? -16.563 27.545 39.893 1.00 41.24 275 TYR D O 1
ATOM 9984 N N . SER C 2 276 ? -16.909 25.810 41.312 1.00 40.54 276 SER D N 1
ATOM 9985 C CA . SER C 2 276 ? -17.996 26.407 42.092 1.00 42.07 276 SER D CA 1
ATOM 9986 C C . SER C 2 276 ? -17.856 25.970 43.549 1.00 40.83 276 SER D C 1
ATOM 9987 O O . SER C 2 276 ? -17.332 24.884 43.844 1.00 39.80 276 SER D O 1
ATOM 9990 N N . ASP C 2 277 ? -18.309 26.843 44.441 1.00 42.41 277 ASP D N 1
ATOM 9991 C CA . ASP C 2 277 ? -18.416 26.518 45.858 1.00 44.31 277 ASP D CA 1
ATOM 9992 C C . ASP C 2 277 ? -19.617 25.585 46.064 1.00 44.98 277 ASP D C 1
ATOM 9993 O O . ASP C 2 277 ? -19.633 24.791 46.983 1.00 47.53 277 ASP D O 1
ATOM 9998 N N . ASN C 2 278 ? -20.601 25.663 45.169 1.00 42.55 278 ASN D N 1
ATOM 9999 C CA . ASN C 2 278 ? -21.875 24.971 45.327 1.00 38.40 278 ASN D CA 1
ATOM 10000 C C . ASN C 2 278 ? -21.946 23.679 44.494 1.00 36.27 278 ASN D C 1
ATOM 10001 O O . ASN C 2 278 ? -22.965 22.974 44.582 1.00 34.87 278 ASN D O 1
ATOM 10006 N N . LEU C 2 279 ? -20.903 23.336 43.720 1.00 33.09 279 LEU D N 1
ATOM 10007 C CA . LEU C 2 279 ? -20.977 22.168 42.811 1.00 30.06 279 LEU D CA 1
ATOM 10008 C C . LEU C 2 279 ? -19.668 21.386 42.827 1.00 30.81 279 LEU D C 1
ATOM 10009 O O . LEU C 2 279 ? -18.593 21.938 43.105 1.00 31.12 279 LEU D O 1
ATOM 10014 N N . LEU C 2 280 ? -19.779 20.115 42.443 1.00 29.12 280 LEU D N 1
ATOM 10015 C CA . LEU C 2 280 ? -18.631 19.312 42.150 1.00 29.11 280 LEU D CA 1
ATOM 10016 C C . LEU C 2 280 ? -18.168 19.602 40.711 1.00 29.96 280 LEU D C 1
ATOM 10017 O O . LEU C 2 280 ? -18.968 19.888 39.820 1.00 30.07 280 LEU D O 1
ATOM 10022 N N . THR C 2 281 ? -16.852 19.551 40.507 1.00 29.41 281 THR D N 1
ATOM 10023 C CA . THR C 2 281 ? -16.240 19.569 39.209 1.00 27.13 281 THR D CA 1
ATOM 10024 C C . THR C 2 281 ? -15.752 18.146 38.947 1.00 27.41 281 THR D C 1
ATOM 10025 O O . THR C 2 281 ? -15.075 17.549 39.794 1.00 27.40 281 THR D O 1
ATOM 10029 N N . THR C 2 282 ? -16.126 17.569 37.809 1.00 26.81 282 THR D N 1
ATOM 10030 C CA . THR C 2 282 ? -15.819 16.164 37.601 1.00 27.21 282 THR D CA 1
ATOM 10031 C C . THR C 2 282 ? -15.509 15.985 36.115 1.00 23.50 282 THR D C 1
ATOM 10032 O O . THR C 2 282 ? -15.627 16.926 35.344 1.00 22.75 282 THR D O 1
ATOM 10036 N N . ILE C 2 283 ? -15.070 14.794 35.748 1.00 22.78 283 ILE D N 1
ATOM 10037 C CA . ILE C 2 283 ? -14.862 14.475 34.343 1.00 24.10 283 ILE D CA 1
ATOM 10038 C C . ILE C 2 283 ? -16.124 13.796 33.758 1.00 23.96 283 ILE D C 1
ATOM 10039 O O . ILE C 2 283 ? -16.630 12.800 34.306 1.00 21.45 283 ILE D O 1
ATOM 10044 N N . ALA C 2 284 ? -16.579 14.314 32.605 1.00 23.41 284 ALA D N 1
ATOM 10045 C CA . ALA C 2 284 ? -17.709 13.730 31.820 1.00 22.87 284 ALA D CA 1
ATOM 10046 C C . ALA C 2 284 ? -17.279 12.423 31.154 1.00 24.03 284 ALA D C 1
ATOM 10047 O O . ALA C 2 284 ? -17.835 11.355 31.420 1.00 25.36 284 ALA D O 1
ATOM 10049 N N . TRP C 2 285 ? -16.290 12.514 30.272 1.00 22.39 285 TRP D N 1
ATOM 10050 C CA . TRP C 2 285 ? -15.747 11.344 29.621 1.00 21.06 285 TRP D CA 1
ATOM 10051 C C . TRP C 2 285 ? -14.463 11.755 28.907 1.00 21.87 285 TRP D C 1
ATOM 10052 O O . TRP C 2 285 ? -14.219 12.953 28.726 1.00 21.23 285 TRP D O 1
ATOM 10063 N N . GLY C 2 286 ? -13.790 10.734 28.424 1.00 22.83 286 GLY D N 1
ATOM 10064 C CA . GLY C 2 286 ? -12.588 10.802 27.590 1.00 24.54 286 GLY D CA 1
ATOM 10065 C C . GLY C 2 286 ? -12.865 10.087 26.286 1.00 25.41 286 GLY D C 1
ATOM 10066 O O . GLY C 2 286 ? -13.124 8.908 26.351 1.00 29.90 286 GLY D O 1
ATOM 10067 N N . LEU C 2 287 ? -12.792 10.767 25.161 1.00 25.66 287 LEU D N 1
ATOM 10068 C CA . LEU C 2 287 ? -13.129 10.193 23.840 1.00 30.69 287 LEU D CA 1
ATOM 10069 C C . LEU C 2 287 ? -12.313 10.875 22.730 1.00 35.02 287 LEU D C 1
ATOM 10070 O O . LEU C 2 287 ? -12.251 12.093 22.716 1.00 48.55 287 LEU D O 1
ATOM 10075 N N . ASN C 2 288 ? -11.747 10.082 21.837 1.00 29.68 288 ASN D N 1
ATOM 10076 C CA . ASN C 2 288 ? -10.916 10.518 20.682 1.00 30.90 288 ASN D CA 1
ATOM 10077 C C . ASN C 2 288 ? -9.797 11.472 21.119 1.00 28.86 288 ASN D C 1
ATOM 10078 O O . ASN C 2 288 ? -9.608 12.455 20.454 1.00 26.44 288 ASN D O 1
ATOM 10083 N N . GLY C 2 289 ? -9.123 11.187 22.206 1.00 29.45 289 GLY D N 1
ATOM 10084 C CA . GLY C 2 289 ? -8.029 12.031 22.709 1.00 32.21 289 GLY D CA 1
ATOM 10085 C C . GLY C 2 289 ? -8.498 13.297 23.393 1.00 33.42 289 GLY D C 1
ATOM 10086 O O . GLY C 2 289 ? -7.653 14.053 23.768 1.00 34.35 289 GLY D O 1
ATOM 10087 N N . ARG C 2 290 ? -9.780 13.552 23.527 1.00 36.03 290 ARG D N 1
ATOM 10088 C CA . ARG C 2 290 ? -10.199 14.757 24.238 1.00 36.18 290 ARG D CA 1
ATOM 10089 C C . ARG C 2 290 ? -10.956 14.347 25.515 1.00 33.30 290 ARG D C 1
ATOM 10090 O O . ARG C 2 290 ? -11.586 13.292 25.561 1.00 28.00 290 ARG D O 1
ATOM 10098 N N . VAL C 2 291 ? -10.853 15.173 26.553 1.00 30.13 291 VAL D N 1
ATOM 10099 C CA . VAL C 2 291 ? -11.585 14.974 27.777 1.00 33.82 291 VAL D CA 1
ATOM 10100 C C . VAL C 2 291 ? -12.621 16.091 27.859 1.00 31.36 291 VAL D C 1
ATOM 10101 O O . VAL C 2 291 ? -12.332 17.230 27.572 1.00 29.72 291 VAL D O 1
ATOM 10105 N N . SER C 2 292 ? -13.852 15.718 28.169 1.00 28.30 292 SER D N 1
ATOM 10106 C CA . SER C 2 292 ? -14.880 16.699 28.447 1.00 26.43 292 SER D CA 1
ATOM 10107 C C . SER C 2 292 ? -15.116 16.706 29.951 1.00 27.05 292 SER D C 1
ATOM 10108 O O . SER C 2 292 ? -14.976 15.646 30.625 1.00 27.40 292 SER D O 1
ATOM 10111 N N . TYR C 2 293 ? -15.469 17.875 30.456 1.00 26.69 293 TYR D N 1
ATOM 10112 C CA . TYR C 2 293 ? -15.658 18.062 31.889 1.00 28.01 293 TYR D CA 1
ATOM 10113 C C . TYR C 2 293 ? -17.139 18.326 32.175 1.00 26.66 293 TYR D C 1
ATOM 10114 O O . TYR C 2 293 ? -17.928 18.541 31.241 1.00 26.52 293 TYR D O 1
ATOM 10123 N N . ALA C 2 294 ? -17.484 18.351 33.462 1.00 25.98 294 ALA D N 1
ATOM 10124 C CA . ALA C 2 294 ? -18.879 18.604 33.905 1.00 27.87 294 ALA D CA 1
ATOM 10125 C C . ALA C 2 294 ? -18.911 19.305 35.271 1.00 26.56 294 ALA D C 1
ATOM 10126 O O . ALA C 2 294 ? -17.943 19.220 36.055 1.00 27.72 294 ALA D O 1
ATOM 10128 N N . LEU C 2 295 ? -20.040 19.949 35.543 1.00 25.62 295 LEU D N 1
ATOM 10129 C CA . LEU C 2 295 ? -20.425 20.333 36.892 1.00 26.99 295 LEU D CA 1
ATOM 10130 C C . LEU C 2 295 ? -21.572 19.424 37.350 1.00 26.18 295 LEU D C 1
ATOM 10131 O O . LEU C 2 295 ? -22.448 19.094 36.561 1.00 26.57 295 LEU D O 1
ATOM 10136 N N . GLU C 2 296 ? -21.562 19.041 38.620 1.00 25.64 296 GLU D N 1
ATOM 10137 C CA . GLU C 2 296 ? -22.512 18.096 39.169 1.00 25.73 296 GLU D CA 1
ATOM 10138 C C . GLU C 2 296 ? -23.050 18.667 40.477 1.00 27.13 296 GLU D C 1
ATOM 10139 O O . GLU C 2 296 ? -22.275 19.041 41.346 1.00 25.70 296 GLU D O 1
ATOM 10145 N N . GLY C 2 297 ? -24.373 18.733 40.585 1.00 28.59 297 GLY D N 1
ATOM 10146 C CA . GLY C 2 297 ? -25.062 19.016 41.829 1.00 28.08 297 GLY D CA 1
ATOM 10147 C C . GLY C 2 297 ? -26.051 17.914 42.152 1.00 31.19 297 GLY D C 1
ATOM 10148 O O . GLY C 2 297 ? -26.536 17.227 41.237 1.00 33.33 297 GLY D O 1
ATOM 10149 N N . SER C 2 298 ? -26.340 17.725 43.439 1.00 29.40 298 SER D N 1
ATOM 10150 C CA . SER C 2 298 ? -27.357 16.773 43.847 1.00 28.35 298 SER D CA 1
ATOM 10151 C C . SER C 2 298 ? -28.297 17.371 44.906 1.00 29.39 298 SER D C 1
ATOM 10152 O O . SER C 2 298 ? -28.091 18.468 45.450 1.00 29.58 298 SER D O 1
ATOM 10155 N N . ILE C 2 299 ? -29.393 16.649 45.090 1.00 28.03 299 ILE D N 1
ATOM 10156 C CA . ILE C 2 299 ? -30.469 16.965 46.011 1.00 26.28 299 ILE D CA 1
ATOM 10157 C C . ILE C 2 299 ? -30.912 15.656 46.659 1.00 28.14 299 ILE D C 1
ATOM 10158 O O . ILE C 2 299 ? -31.306 14.725 45.933 1.00 28.12 299 ILE D O 1
ATOM 10163 N N . PHE C 2 300 ? -30.867 15.590 47.987 1.00 26.12 300 PHE D N 1
ATOM 10164 C CA . PHE C 2 300 ? -31.238 14.382 48.720 1.00 26.56 300 PHE D CA 1
ATOM 10165 C C . PHE C 2 300 ? -32.722 14.023 48.570 1.00 25.67 300 PHE D C 1
ATOM 10166 O O . PHE C 2 300 ? -33.050 12.854 48.463 1.00 20.07 300 PHE D O 1
ATOM 10174 N N . VAL C 2 301 ? -33.605 15.014 48.576 1.00 25.38 301 VAL D N 1
ATOM 10175 C CA . VAL C 2 301 ? -35.041 14.705 48.580 1.00 24.80 301 VAL D CA 1
ATOM 10176 C C . VAL C 2 301 ? -35.718 15.423 47.410 1.00 24.23 301 VAL D C 1
ATOM 10177 O O . VAL C 2 301 ? -35.808 16.648 47.384 1.00 22.27 301 VAL D O 1
ATOM 10181 N N . THR C 2 302 ? -36.150 14.651 46.410 1.00 23.96 302 THR D N 1
ATOM 10182 C CA . THR C 2 302 ? -37.065 15.185 45.404 1.00 24.56 302 THR D CA 1
ATOM 10183 C C . THR C 2 302 ? -38.265 14.235 45.307 1.00 23.80 302 THR D C 1
ATOM 10184 O O . THR C 2 302 ? -39.360 14.519 45.841 1.00 24.75 302 THR D O 1
ATOM 10188 N N . GLY C 2 303 ? -38.052 13.096 44.672 1.00 23.59 303 GLY D N 1
ATOM 10189 C CA . GLY C 2 303 ? -39.118 12.116 44.485 1.00 22.04 303 GLY D CA 1
ATOM 10190 C C . GLY C 2 303 ? -39.609 11.578 45.810 1.00 22.95 303 GLY D C 1
ATOM 10191 O O . GLY C 2 303 ? -40.779 11.201 45.925 1.00 24.29 303 GLY D O 1
ATOM 10192 N N . ALA C 2 304 ? -38.727 11.581 46.809 1.00 22.97 304 ALA D N 1
ATOM 10193 C CA . ALA C 2 304 ? -39.046 11.089 48.171 1.00 24.34 304 ALA D CA 1
ATOM 10194 C C . ALA C 2 304 ? -40.146 11.940 48.806 1.00 23.22 304 ALA D C 1
ATOM 10195 O O . ALA C 2 304 ? -40.823 11.476 49.725 1.00 25.56 304 ALA D O 1
ATOM 10197 N N . ALA C 2 305 ? -40.302 13.160 48.342 1.00 22.54 305 ALA D N 1
ATOM 10198 C CA . ALA C 2 305 ? -41.383 14.012 48.824 1.00 23.84 305 ALA D CA 1
ATOM 10199 C C . ALA C 2 305 ? -42.741 13.486 48.308 1.00 24.11 305 ALA D C 1
ATOM 10200 O O . ALA C 2 305 ? -43.758 13.662 48.977 1.00 20.97 305 ALA D O 1
ATOM 10202 N N . VAL C 2 306 ? -42.754 12.892 47.103 1.00 23.93 306 VAL D N 1
ATOM 10203 C CA . VAL C 2 306 ? -43.975 12.304 46.520 1.00 24.21 306 VAL D CA 1
ATOM 10204 C C . VAL C 2 306 ? -44.250 11.001 47.268 1.00 22.70 306 VAL D C 1
ATOM 10205 O O . VAL C 2 306 ? -45.415 10.702 47.580 1.00 21.95 306 VAL D O 1
ATOM 10209 N N . GLN C 2 307 ? -43.194 10.255 47.541 1.00 21.95 307 GLN D N 1
ATOM 10210 C CA . GLN C 2 307 ? -43.327 9.018 48.374 1.00 25.20 307 GLN D CA 1
ATOM 10211 C C . GLN C 2 307 ? -43.917 9.390 49.743 1.00 23.20 307 GLN D C 1
ATOM 10212 O O . GLN C 2 307 ? -44.760 8.654 50.243 1.00 24.74 307 GLN D O 1
ATOM 10218 N N . TRP C 2 308 ? -43.480 10.512 50.314 1.00 22.21 308 TRP D N 1
ATOM 10219 C CA . TRP C 2 308 ? -44.002 10.961 51.612 1.00 23.04 308 TRP D CA 1
ATOM 10220 C C . TRP C 2 308 ? -45.520 11.178 51.492 1.00 21.42 308 TRP D C 1
ATOM 10221 O O . TRP C 2 308 ? -46.260 10.734 52.346 1.00 22.94 308 TRP D O 1
ATOM 10232 N N . LEU C 2 309 ? -45.971 11.838 50.426 1.00 22.79 309 LEU D N 1
ATOM 10233 C CA . LEU C 2 309 ? -47.414 12.012 50.161 1.00 23.26 309 LEU D CA 1
ATOM 10234 C C . LEU C 2 309 ? -48.129 10.651 50.191 1.00 25.29 309 LEU D C 1
ATOM 10235 O O . LEU C 2 309 ? -49.294 10.545 50.599 1.00 24.11 309 LEU D O 1
ATOM 10240 N N . ARG C 2 310 ? -47.421 9.627 49.732 1.00 24.62 310 ARG D N 1
ATOM 10241 C CA . ARG C 2 310 ? -48.006 8.370 49.475 1.00 26.17 310 ARG D CA 1
ATOM 10242 C C . ARG C 2 310 ? -47.928 7.496 50.724 1.00 26.52 310 ARG D C 1
ATOM 10243 O O . ARG C 2 310 ? -48.908 6.841 51.033 1.00 27.34 310 ARG D O 1
ATOM 10251 N N . ASP C 2 311 ? -46.772 7.455 51.392 1.00 28.91 311 ASP D N 1
ATOM 10252 C CA . ASP C 2 311 ? -46.535 6.531 52.524 1.00 30.98 311 ASP D CA 1
ATOM 10253 C C . ASP C 2 311 ? -46.522 7.266 53.876 1.00 29.97 311 ASP D C 1
ATOM 10254 O O . ASP C 2 311 ? -46.610 6.605 54.924 1.00 27.79 311 ASP D O 1
ATOM 10259 N N . GLY C 2 312 ? -46.426 8.595 53.896 1.00 27.87 312 GLY D N 1
ATOM 10260 C CA . GLY C 2 312 ? -46.403 9.321 55.170 1.00 27.91 312 GLY D CA 1
ATOM 10261 C C . GLY C 2 312 ? -47.796 9.743 55.623 1.00 29.49 312 GLY D C 1
ATOM 10262 O O . GLY C 2 312 ? -48.382 9.151 56.531 1.00 30.60 312 GLY D O 1
ATOM 10263 N N . ILE C 2 313 ? -48.311 10.796 54.995 1.00 28.07 313 ILE D N 1
ATOM 10264 C CA . ILE C 2 313 ? -49.637 11.293 55.284 1.00 26.86 313 ILE D CA 1
ATOM 10265 C C . ILE C 2 313 ? -50.682 10.585 54.415 1.00 28.44 313 ILE D C 1
ATOM 10266 O O . ILE C 2 313 ? -51.850 10.678 54.702 1.00 27.93 313 ILE D O 1
ATOM 10271 N N . LYS C 2 314 ? -50.276 9.888 53.358 1.00 31.00 314 LYS D N 1
ATOM 10272 C CA . LYS C 2 314 ? -51.158 8.941 52.676 1.00 32.84 314 LYS D CA 1
ATOM 10273 C C . LYS C 2 314 ? -52.367 9.663 52.073 1.00 30.16 314 LYS D C 1
ATOM 10274 O O . LYS C 2 314 ? -53.485 9.272 52.330 1.00 30.38 314 LYS D O 1
ATOM 10280 N N . ILE C 2 315 ? -52.116 10.682 51.263 1.00 28.78 315 ILE D N 1
ATOM 10281 C CA . ILE C 2 315 ? -53.169 11.432 50.572 1.00 30.03 315 ILE D CA 1
ATOM 10282 C C . ILE C 2 315 ? -53.194 11.062 49.076 1.00 29.62 315 ILE D C 1
ATOM 10283 O O . ILE C 2 315 ? -54.001 11.603 48.349 1.00 31.31 315 ILE D O 1
ATOM 10288 N N . ILE C 2 316 ? -52.326 10.150 48.632 1.00 28.20 316 ILE D N 1
ATOM 10289 C CA . ILE C 2 316 ? -52.403 9.540 47.304 1.00 29.33 316 ILE D CA 1
ATOM 10290 C C . ILE C 2 316 ? -52.061 8.058 47.447 1.00 31.10 316 ILE D C 1
ATOM 10291 O O . ILE C 2 316 ? -51.344 7.689 48.399 1.00 28.13 316 ILE D O 1
ATOM 10296 N N . LYS C 2 317 ? -52.560 7.244 46.507 1.00 33.75 317 LYS D N 1
ATOM 10297 C CA . LYS C 2 317 ? -52.225 5.796 46.446 1.00 38.00 317 LYS D CA 1
ATOM 10298 C C . LYS C 2 317 ? -51.023 5.559 45.520 1.00 35.07 317 LYS D C 1
ATOM 10299 O O . LYS C 2 317 ? -50.311 4.567 45.697 1.00 30.99 317 LYS D O 1
ATOM 10305 N N . HIS C 2 318 ? -50.854 6.419 44.505 1.00 33.65 318 HIS D N 1
ATOM 10306 C CA . HIS C 2 318 ? -49.765 6.278 43.498 1.00 32.73 318 HIS D CA 1
ATOM 10307 C C . HIS C 2 318 ? -49.178 7.643 43.140 1.00 27.77 318 HIS D C 1
ATOM 10308 O O . HIS C 2 318 ? -49.925 8.591 42.963 1.00 24.67 318 HIS D O 1
ATOM 10315 N N . ALA C 2 319 ? -47.861 7.660 42.942 1.00 25.46 319 ALA D N 1
ATOM 10316 C CA . ALA C 2 319 ? -47.092 8.820 42.534 1.00 27.22 319 ALA D CA 1
ATOM 10317 C C . ALA C 2 319 ? -47.725 9.500 41.311 1.00 27.04 319 ALA D C 1
ATOM 10318 O O . ALA C 2 319 ? -47.763 10.732 41.247 1.00 29.01 319 ALA D O 1
ATOM 10320 N N . SER C 2 320 ? -48.250 8.738 40.360 1.00 26.68 320 SER D N 1
ATOM 10321 C CA . SER C 2 320 ? -48.791 9.350 39.133 1.00 26.91 320 SER D CA 1
ATOM 10322 C C . SER C 2 320 ? -50.073 10.154 39.416 1.00 27.13 320 SER D C 1
ATOM 10323 O O . SER C 2 320 ? -50.396 11.059 38.648 1.00 29.89 320 SER D O 1
ATOM 10326 N N . GLU C 2 321 ? -50.770 9.912 40.521 1.00 27.00 321 GLU D N 1
ATOM 10327 C CA . GLU C 2 321 ? -51.986 10.695 40.823 1.00 29.24 321 GLU D CA 1
ATOM 10328 C C . GLU C 2 321 ? -51.660 12.176 41.052 1.00 28.64 321 GLU D C 1
ATOM 10329 O O . GLU C 2 321 ? -52.576 12.990 41.038 1.00 28.54 321 GLU D O 1
ATOM 10335 N N . THR C 2 322 ? -50.395 12.549 41.255 1.00 25.00 322 THR D N 1
ATOM 10336 C CA . THR C 2 322 ? -50.105 13.944 41.525 1.00 24.70 322 THR D CA 1
ATOM 10337 C C . THR C 2 322 ? -50.294 14.777 40.253 1.00 25.51 322 THR D C 1
ATOM 10338 O O . THR C 2 322 ? -50.460 16.034 40.325 1.00 25.72 322 THR D O 1
ATOM 10342 N N . GLU C 2 323 ? -50.228 14.114 39.092 1.00 24.38 323 GLU D N 1
ATOM 10343 C CA . GLU C 2 323 ? -50.402 14.824 37.821 1.00 25.48 323 GLU D CA 1
ATOM 10344 C C . GLU C 2 323 ? -51.831 15.369 37.745 1.00 26.13 323 GLU D C 1
ATOM 10345 O O . GLU C 2 323 ? -52.003 16.553 37.509 1.00 25.75 323 GLU D O 1
ATOM 10351 N N . GLU C 2 324 ? -52.793 14.459 37.913 1.00 27.76 324 GLU D N 1
ATOM 10352 C CA . GLU C 2 324 ? -54.248 14.710 37.916 1.00 33.44 324 GLU D CA 1
ATOM 10353 C C . GLU C 2 324 ? -54.609 15.779 38.966 1.00 32.50 324 GLU D C 1
ATOM 10354 O O . GLU C 2 324 ? -55.221 16.803 38.631 1.00 31.85 324 GLU D O 1
ATOM 10360 N N . LEU C 2 325 ? -54.220 15.541 40.230 1.00 30.78 325 LEU D N 1
ATOM 10361 C CA . LEU C 2 325 ? -54.457 16.487 41.333 1.00 28.82 325 LEU D CA 1
ATOM 10362 C C . LEU C 2 325 ? -53.898 17.872 41.005 1.00 28.29 325 LEU D C 1
ATOM 10363 O O . LEU C 2 325 ? -54.621 18.837 41.161 1.00 28.46 325 LEU D O 1
ATOM 10368 N N . ALA C 2 326 ? -52.654 17.986 40.523 1.00 28.04 326 ALA D N 1
ATOM 10369 C CA . ALA C 2 326 ? -52.041 19.303 40.347 1.00 29.54 326 ALA D CA 1
ATOM 10370 C C . ALA C 2 326 ? -52.663 20.085 39.177 1.00 33.20 326 ALA D C 1
ATOM 10371 O O . ALA C 2 326 ? -52.700 21.327 39.224 1.00 31.72 326 ALA D O 1
ATOM 10373 N N . THR C 2 327 ? -53.075 19.371 38.121 1.00 34.08 327 THR D N 1
ATOM 10374 C CA . THR C 2 327 ? -53.685 19.937 36.907 1.00 36.97 327 THR D CA 1
ATOM 10375 C C . THR C 2 327 ? -55.074 20.512 37.221 1.00 36.10 327 THR D C 1
ATOM 10376 O O . THR C 2 327 ? -55.557 21.349 36.493 1.00 38.17 327 THR D O 1
ATOM 10380 N N . LYS C 2 328 ? -55.726 20.028 38.268 1.00 39.24 328 LYS D N 1
ATOM 10381 C CA . LYS C 2 328 ? -56.989 20.609 38.758 1.00 40.59 328 LYS D CA 1
ATOM 10382 C C . LYS C 2 328 ? -56.853 22.122 38.975 1.00 36.96 328 LYS D C 1
ATOM 10383 O O . LYS C 2 328 ? -57.848 22.810 38.904 1.00 41.18 328 LYS D O 1
ATOM 10389 N N . LEU C 2 329 ? -55.664 22.652 39.255 1.00 33.89 329 LEU D N 1
ATOM 10390 C CA . LEU C 2 329 ? -55.563 24.056 39.705 1.00 32.34 329 LEU D CA 1
ATOM 10391 C C . LEU C 2 329 ? -54.904 24.921 38.629 1.00 34.03 329 LEU D C 1
ATOM 10392 O O . LEU C 2 329 ? -54.079 24.422 37.859 1.00 39.56 329 LEU D O 1
ATOM 10397 N N . GLU C 2 330 ? -55.203 26.221 38.624 1.00 35.56 330 GLU D N 1
ATOM 10398 C CA . GLU C 2 330 ? -54.603 27.156 37.665 1.00 39.02 330 GLU D CA 1
ATOM 10399 C C . GLU C 2 330 ? -53.250 27.673 38.180 1.00 36.16 330 GLU D C 1
ATOM 10400 O O . GLU C 2 330 ? -52.459 28.186 37.392 1.00 37.78 330 GLU D O 1
ATOM 10406 N N . SER C 2 331 ? -53.014 27.596 39.489 1.00 31.26 331 SER D N 1
ATOM 10407 C CA . SER C 2 331 ? -51.765 28.017 40.117 1.00 29.14 331 SER D CA 1
ATOM 10408 C C . SER C 2 331 ? -51.651 27.304 41.467 1.00 29.44 331 SER D C 1
ATOM 10409 O O . SER C 2 331 ? -52.569 26.542 41.873 1.00 28.15 331 SER D O 1
ATOM 10412 N N . ASN C 2 332 ? -50.529 27.529 42.146 1.00 28.21 332 ASN D N 1
ATOM 10413 C CA . ASN C 2 332 ? -50.326 26.970 43.493 1.00 28.79 332 ASN D CA 1
ATOM 10414 C C . ASN C 2 332 ? -51.207 27.699 44.525 1.00 29.08 332 ASN D C 1
ATOM 10415 O O . ASN C 2 332 ? -51.262 27.250 45.667 1.00 27.45 332 ASN D O 1
ATOM 10420 N N . GLU C 2 333 ? -51.842 28.817 44.133 1.00 29.62 333 GLU D N 1
ATOM 10421 C CA . GLU C 2 333 ? -52.739 29.619 45.007 1.00 31.84 333 GLU D CA 1
ATOM 10422 C C . GLU C 2 333 ? -52.044 29.941 46.338 1.00 29.31 333 GLU D C 1
ATOM 10423 O O . GLU C 2 333 ? -52.677 29.880 47.371 1.00 29.21 333 GLU D O 1
ATOM 10429 N N . GLY C 2 334 ? -50.738 30.218 46.320 1.00 28.82 334 GLY D N 1
ATOM 10430 C CA . GLY C 2 334 ? -49.991 30.650 47.535 1.00 27.13 334 GLY D CA 1
ATOM 10431 C C . GLY C 2 334 ? -49.483 29.495 48.396 1.00 27.56 334 GLY D C 1
ATOM 10432 O O . GLY C 2 334 ? -48.820 29.735 49.383 1.00 27.46 334 GLY D O 1
ATOM 10433 N N . VAL C 2 335 ? -49.768 28.236 48.047 1.00 25.11 335 VAL D N 1
ATOM 10434 C CA . VAL C 2 335 ? -49.270 27.116 48.831 1.00 25.18 335 VAL D CA 1
ATOM 10435 C C . VAL C 2 335 ? -47.944 26.624 48.247 1.00 26.01 335 VAL D C 1
ATOM 10436 O O . VAL C 2 335 ? -47.878 26.355 47.039 1.00 27.41 335 VAL D O 1
ATOM 10440 N N . TYR C 2 336 ? -46.934 26.498 49.123 1.00 23.49 336 TYR D N 1
ATOM 10441 C CA . TYR C 2 336 ? -45.605 25.978 48.788 1.00 23.59 336 TYR D CA 1
ATOM 10442 C C . TYR C 2 336 ? -45.205 24.878 49.782 1.00 25.19 336 TYR D C 1
ATOM 10443 O O . TYR C 2 336 ? -45.674 24.835 50.917 1.00 22.48 336 TYR D O 1
ATOM 10452 N N . PHE C 2 337 ? -44.295 24.003 49.344 1.00 24.00 337 PHE D N 1
ATOM 10453 C CA . PHE C 2 337 ? -43.804 22.922 50.156 1.00 23.27 337 PHE D CA 1
ATOM 10454 C C . PHE C 2 337 ? -42.311 22.766 49.879 1.00 24.80 337 PHE D C 1
ATOM 10455 O O . PHE C 2 337 ? -41.939 22.513 48.737 1.00 25.07 337 PHE D O 1
ATOM 10463 N N . VAL C 2 338 ? -41.494 23.030 50.904 1.00 23.86 338 VAL D N 1
ATOM 10464 C CA . VAL C 2 338 ? -40.067 22.858 50.854 1.00 22.66 338 VAL D CA 1
ATOM 10465 C C . VAL C 2 338 ? -39.772 21.549 51.576 1.00 22.46 338 VAL D C 1
ATOM 10466 O O . VAL C 2 338 ? -39.760 21.525 52.783 1.00 23.42 338 VAL D O 1
ATOM 10470 N N . PRO C 2 339 ? -39.590 20.457 50.840 1.00 23.01 339 PRO D N 1
ATOM 10471 C CA . PRO C 2 339 ? -39.382 19.170 51.470 1.00 24.20 339 PRO D CA 1
ATOM 10472 C C . PRO C 2 339 ? -37.945 18.958 51.968 1.00 25.59 339 PRO D C 1
ATOM 10473 O O . PRO C 2 339 ? -37.291 17.979 51.577 1.00 28.82 339 PRO D O 1
ATOM 10477 N N . ALA C 2 340 ? -37.487 19.849 52.837 1.00 25.25 340 ALA D N 1
ATOM 10478 C CA . ALA C 2 340 ? -36.146 19.794 53.439 1.00 26.02 340 ALA D CA 1
ATOM 10479 C C . ALA C 2 340 ? -36.138 18.799 54.609 1.00 26.16 340 ALA D C 1
ATOM 10480 O O . ALA C 2 340 ? -35.827 19.159 55.724 1.00 25.88 340 ALA D O 1
ATOM 10482 N N . PHE C 2 341 ? -36.460 17.544 54.327 1.00 26.49 341 PHE D N 1
ATOM 10483 C CA . PHE C 2 341 ? -36.571 16.530 55.332 1.00 27.29 341 PHE D CA 1
ATOM 10484 C C . PHE C 2 341 ? -35.216 16.369 56.030 1.00 30.25 341 PHE D C 1
ATOM 10485 O O . PHE C 2 341 ? -35.165 16.127 57.255 1.00 33.01 341 PHE D O 1
ATOM 10493 N N . VAL C 2 342 ? -34.126 16.484 55.271 1.00 27.82 342 VAL D N 1
ATOM 10494 C CA . VAL C 2 342 ? -32.806 16.295 55.895 1.00 28.92 342 VAL D CA 1
ATOM 10495 C C . VAL C 2 342 ? -31.929 17.509 55.588 1.00 28.26 342 VAL D C 1
ATOM 10496 O O . VAL C 2 342 ? -30.740 17.370 55.478 1.00 25.86 342 VAL D O 1
ATOM 10500 N N . GLY C 2 343 ? -32.543 18.689 55.510 1.00 27.48 343 GLY D N 1
ATOM 10501 C CA . GLY C 2 343 ? -31.824 19.936 55.372 1.00 27.29 343 GLY D CA 1
ATOM 10502 C C . GLY C 2 343 ? -31.925 20.482 53.961 1.00 27.59 343 GLY D C 1
ATOM 10503 O O . GLY C 2 343 ? -32.577 19.877 53.124 1.00 27.63 343 GLY D O 1
ATOM 10504 N N . LEU C 2 344 ? -31.263 21.613 53.727 1.00 28.07 344 LEU D N 1
ATOM 10505 C CA . LEU C 2 344 ? -31.089 22.225 52.414 1.00 29.99 344 LEU D CA 1
ATOM 10506 C C . LEU C 2 344 ? -29.635 22.046 51.966 1.00 33.23 344 LEU D C 1
ATOM 10507 O O . LEU C 2 344 ? -28.720 22.259 52.767 1.00 36.64 344 LEU D O 1
ATOM 10512 N N . GLY C 2 345 ? -29.435 21.659 50.705 1.00 32.27 345 GLY D N 1
ATOM 10513 C CA . GLY C 2 345 ? -28.116 21.676 50.063 1.00 30.51 345 GLY D CA 1
ATOM 10514 C C . GLY C 2 345 ? -27.909 22.993 49.322 1.00 32.34 345 GLY D C 1
ATOM 10515 O O . GLY C 2 345 ? -28.425 24.043 49.743 1.00 29.00 345 GLY D O 1
ATOM 10516 N N . ALA C 2 346 ? -27.202 22.952 48.194 1.00 32.99 346 ALA D N 1
ATOM 10517 C CA . ALA C 2 346 ? -26.829 24.198 47.474 1.00 35.04 346 ALA D CA 1
ATOM 10518 C C . ALA C 2 346 ? -28.079 24.980 47.060 1.00 34.48 346 ALA D C 1
ATOM 10519 O O . ALA C 2 346 ? -29.081 24.371 46.693 1.00 38.45 346 ALA D O 1
ATOM 10521 N N . PRO C 2 347 ? -28.045 26.309 47.095 1.00 35.94 347 PRO D N 1
ATOM 10522 C CA . PRO C 2 347 ? -26.961 27.149 47.648 1.00 35.45 347 PRO D CA 1
ATOM 10523 C C . PRO C 2 347 ? -27.104 27.570 49.125 1.00 37.02 347 PRO D C 1
ATOM 10524 O O . PRO C 2 347 ? -26.313 28.377 49.602 1.00 37.65 347 PRO D O 1
ATOM 10528 N N . TYR C 2 348 ? -28.087 27.036 49.850 1.00 36.78 348 TYR D N 1
ATOM 10529 C CA . TYR C 2 348 ? -28.404 27.509 51.205 1.00 37.98 348 TYR D CA 1
ATOM 10530 C C . TYR C 2 348 ? -27.515 26.791 52.232 1.00 38.03 348 TYR D C 1
ATOM 10531 O O . TYR C 2 348 ? -27.158 27.371 53.242 1.00 45.01 348 TYR D O 1
ATOM 10540 N N . TRP C 2 349 ? -27.167 25.538 51.986 1.00 37.02 349 TRP D N 1
ATOM 10541 C CA . TRP C 2 349 ? -26.311 24.750 52.906 1.00 39.34 349 TRP D CA 1
ATOM 10542 C C . TRP C 2 349 ? -26.768 24.932 54.360 1.00 39.11 349 TRP D C 1
ATOM 10543 O O . TRP C 2 349 ? -26.129 25.646 55.121 1.00 39.56 349 TRP D O 1
ATOM 10554 N N . ASP C 2 350 ? -27.859 24.275 54.739 1.00 34.37 350 ASP D N 1
ATOM 10555 C CA . ASP C 2 350 ? -28.312 24.337 56.098 1.00 33.80 350 ASP D CA 1
ATOM 10556 C C . ASP C 2 350 ? -28.817 22.958 56.516 1.00 31.84 350 ASP D C 1
ATOM 10557 O O . ASP C 2 350 ? -29.933 22.596 56.204 1.00 34.16 350 ASP D O 1
ATOM 10562 N N . GLN C 2 351 ? -27.996 22.205 57.228 1.00 34.33 351 GLN D N 1
ATOM 10563 C CA . GLN C 2 351 ? -28.380 20.869 57.747 1.00 37.08 351 GLN D CA 1
ATOM 10564 C C . GLN C 2 351 ? -29.556 20.978 58.736 1.00 31.66 351 GLN D C 1
ATOM 10565 O O . GLN C 2 351 ? -30.097 19.959 59.135 1.00 27.58 351 GLN D O 1
ATOM 10571 N N . PHE C 2 352 ? -29.920 22.183 59.177 1.00 30.12 352 PHE D N 1
ATOM 10572 C CA . PHE C 2 352 ? -30.918 22.315 60.238 1.00 32.64 352 PHE D CA 1
ATOM 10573 C C . PHE C 2 352 ? -32.301 22.658 59.668 1.00 30.87 352 PHE D C 1
ATOM 10574 O O . PHE C 2 352 ? -33.274 22.670 60.417 1.00 27.56 352 PHE D O 1
ATOM 10582 N N . ALA C 2 353 ? -32.406 22.953 58.377 1.00 29.99 353 ALA D N 1
ATOM 10583 C CA . ALA C 2 353 ? -33.706 23.194 57.815 1.00 27.64 353 ALA D CA 1
ATOM 10584 C C . ALA C 2 353 ? -34.513 21.903 57.919 1.00 27.17 353 ALA D C 1
ATOM 10585 O O . ALA C 2 353 ? -33.947 20.796 57.981 1.00 27.26 353 ALA D O 1
ATOM 10587 N N . ARG C 2 354 ? -35.822 22.071 58.075 1.00 27.82 354 ARG D N 1
ATOM 10588 C CA . ARG C 2 354 ? -36.755 20.956 58.020 1.00 27.03 354 ARG D CA 1
ATOM 10589 C C . ARG C 2 354 ? -37.904 21.338 57.086 1.00 26.89 354 ARG D C 1
ATOM 10590 O O . ARG C 2 354 ? -37.959 22.474 56.598 1.00 23.42 354 ARG D O 1
ATOM 10598 N N . GLY C 2 355 ? -38.778 20.369 56.822 1.00 25.98 355 GLY D N 1
ATOM 10599 C CA . GLY C 2 355 ? -39.815 20.549 55.821 1.00 27.82 355 GLY D CA 1
ATOM 10600 C C . GLY C 2 355 ? -40.908 21.492 56.297 1.00 27.64 355 GLY D C 1
ATOM 10601 O O . GLY C 2 355 ? -41.344 21.402 57.445 1.00 26.60 355 GLY D O 1
ATOM 10602 N N . ILE C 2 356 ? -41.358 22.354 55.382 1.00 24.59 356 ILE D N 1
ATOM 10603 C CA . ILE C 2 356 ? -42.411 23.313 55.647 1.00 26.04 356 ILE D CA 1
ATOM 10604 C C . ILE C 2 356 ? -43.440 23.286 54.495 1.00 25.61 356 ILE D C 1
ATOM 10605 O O . ILE C 2 356 ? -43.100 23.303 53.290 1.00 22.29 356 ILE D O 1
ATOM 10610 N N . ILE C 2 357 ? -44.709 23.270 54.900 1.00 23.69 357 ILE D N 1
ATOM 10611 C CA . ILE C 2 357 ? -45.845 23.568 54.056 1.00 22.40 357 ILE D CA 1
ATOM 10612 C C . ILE C 2 357 ? -46.473 24.877 54.552 1.00 22.66 357 ILE D C 1
ATOM 10613 O O . ILE C 2 357 ? -46.840 25.002 55.751 1.00 21.84 357 ILE D O 1
ATOM 10618 N N . ILE C 2 358 ? -46.613 25.845 53.650 1.00 22.75 358 ILE D N 1
ATOM 10619 C CA . ILE C 2 358 ? -47.017 27.186 54.062 1.00 22.91 358 ILE D CA 1
ATOM 10620 C C . ILE C 2 358 ? -47.986 27.782 53.032 1.00 23.16 358 ILE D C 1
ATOM 10621 O O . ILE C 2 358 ? -47.945 27.468 51.837 1.00 21.43 358 ILE D O 1
ATOM 10626 N N . GLY C 2 359 ? -48.910 28.610 53.541 1.00 23.61 359 GLY D N 1
ATOM 10627 C CA . GLY C 2 359 ? -49.977 29.189 52.725 1.00 22.61 359 GLY D CA 1
ATOM 10628 C C . GLY C 2 359 ? -51.303 28.498 52.947 1.00 23.91 359 GLY D C 1
ATOM 10629 O O . GLY C 2 359 ? -52.191 28.641 52.115 1.00 25.19 359 GLY D O 1
ATOM 10630 N N . ILE C 2 360 ? -51.448 27.756 54.049 1.00 24.73 360 ILE D N 1
ATOM 10631 C CA . ILE C 2 360 ? -52.632 26.948 54.260 1.00 25.23 360 ILE D CA 1
ATOM 10632 C C . ILE C 2 360 ? -53.822 27.821 54.702 1.00 27.46 360 ILE D C 1
ATOM 10633 O O . ILE C 2 360 ? -53.707 28.712 55.550 1.00 26.54 360 ILE D O 1
ATOM 10638 N N . THR C 2 361 ? -54.973 27.550 54.069 1.00 29.21 361 THR D N 1
ATOM 10639 C CA . THR C 2 361 ? -56.255 28.187 54.348 1.00 27.58 361 THR D CA 1
ATOM 10640 C C . THR C 2 361 ? -57.295 27.080 54.451 1.00 28.97 361 THR D C 1
ATOM 10641 O O . THR C 2 361 ? -56.973 25.907 54.215 1.00 29.42 361 THR D O 1
ATOM 10645 N N . ARG C 2 362 ? -58.535 27.450 54.753 1.00 28.89 362 ARG D N 1
ATOM 10646 C CA . ARG C 2 362 ? -59.608 26.487 54.944 1.00 31.41 362 ARG D CA 1
ATOM 10647 C C . ARG C 2 362 ? -59.808 25.664 53.665 1.00 30.30 362 ARG D C 1
ATOM 10648 O O . ARG C 2 362 ? -60.212 24.526 53.729 1.00 30.22 362 ARG D O 1
ATOM 10656 N N . GLY C 2 363 ? -59.572 26.245 52.495 1.00 29.22 363 GLY D N 1
ATOM 10657 C CA . GLY C 2 363 ? -59.799 25.514 51.282 1.00 31.60 363 GLY D CA 1
ATOM 10658 C C . GLY C 2 363 ? -58.543 24.825 50.752 1.00 34.02 363 GLY D C 1
ATOM 10659 O O . GLY C 2 363 ? -58.592 24.327 49.630 1.00 37.38 363 GLY D O 1
ATOM 10660 N N . THR C 2 364 ? -57.427 24.766 51.500 1.00 30.82 364 THR D N 1
ATOM 10661 C CA . THR C 2 364 ? -56.260 24.011 51.014 1.00 28.11 364 THR D CA 1
ATOM 10662 C C . THR C 2 364 ? -56.640 22.529 50.966 1.00 27.94 364 THR D C 1
ATOM 10663 O O . THR C 2 364 ? -57.083 21.957 51.965 1.00 27.85 364 THR D O 1
ATOM 10667 N N . GLY C 2 365 ? -56.500 21.932 49.787 1.00 26.14 365 GLY D N 1
ATOM 10668 C CA . GLY C 2 365 ? -56.859 20.515 49.553 1.00 23.92 365 GLY D CA 1
ATOM 10669 C C . GLY C 2 365 ? -55.660 19.646 49.174 1.00 23.58 365 GLY D C 1
ATOM 10670 O O . GLY C 2 365 ? -54.502 20.086 49.143 1.00 22.75 365 GLY D O 1
ATOM 10671 N N . ARG C 2 366 ? -55.957 18.379 48.928 1.00 24.71 366 ARG D N 1
ATOM 10672 C CA . ARG C 2 366 ? -55.017 17.388 48.425 1.00 27.94 366 ARG D CA 1
ATOM 10673 C C . ARG C 2 366 ? -54.365 17.882 47.129 1.00 27.76 366 ARG D C 1
ATOM 10674 O O . ARG C 2 366 ? -53.217 17.540 46.844 1.00 27.61 366 ARG D O 1
ATOM 10682 N N . GLU C 2 367 ? -55.123 18.648 46.363 1.00 27.57 367 GLU D N 1
ATOM 10683 C CA . GLU C 2 367 ? -54.707 19.133 45.058 1.00 29.99 367 GLU D CA 1
ATOM 10684 C C . GLU C 2 367 ? -53.547 20.105 45.258 1.00 28.00 367 GLU D C 1
ATOM 10685 O O . GLU C 2 367 ? -52.590 20.108 44.455 1.00 23.88 367 GLU D O 1
ATOM 10691 N N . HIS C 2 368 ? -53.671 20.940 46.296 1.00 23.74 368 HIS D N 1
ATOM 10692 C CA . HIS C 2 368 ? -52.643 21.958 46.558 1.00 24.47 368 HIS D CA 1
ATOM 10693 C C . HIS C 2 368 ? -51.349 21.276 47.024 1.00 23.76 368 HIS D C 1
ATOM 10694 O O . HIS C 2 368 ? -50.251 21.696 46.638 1.00 23.91 368 HIS D O 1
ATOM 10701 N N . LEU C 2 369 ? -51.459 20.245 47.847 1.00 23.74 369 LEU D N 1
ATOM 10702 C CA . LEU C 2 369 ? -50.251 19.600 48.353 1.00 27.73 369 LEU D CA 1
ATOM 10703 C C . LEU C 2 369 ? -49.542 18.820 47.234 1.00 27.40 369 LEU D C 1
ATOM 10704 O O . LEU C 2 369 ? -48.321 18.824 47.160 1.00 25.85 369 LEU D O 1
ATOM 10709 N N . ALA C 2 370 ? -50.293 18.166 46.369 1.00 25.73 370 ALA D N 1
ATOM 10710 C CA . ALA C 2 370 ? -49.678 17.459 45.255 1.00 27.04 370 ALA D CA 1
ATOM 10711 C C . ALA C 2 370 ? -48.972 18.472 44.340 1.00 25.28 370 ALA D C 1
ATOM 10712 O O . ALA C 2 370 ? -47.842 18.253 43.858 1.00 24.91 370 ALA D O 1
ATOM 10714 N N . ARG C 2 371 ? -49.643 19.576 44.082 1.00 23.80 371 ARG D N 1
ATOM 10715 C CA . ARG C 2 371 ? -49.085 20.550 43.179 1.00 24.04 371 ARG D CA 1
ATOM 10716 C C . ARG C 2 371 ? -47.850 21.199 43.813 1.00 24.68 371 ARG D C 1
ATOM 10717 O O . ARG C 2 371 ? -46.847 21.399 43.132 1.00 23.05 371 ARG D O 1
ATOM 10725 N N . ALA C 2 372 ? -47.931 21.542 45.099 1.00 24.90 372 ALA D N 1
ATOM 10726 C CA . ALA C 2 372 ? -46.789 22.138 45.798 1.00 23.87 372 ALA D CA 1
ATOM 10727 C C . ALA C 2 372 ? -45.566 21.224 45.684 1.00 21.63 372 ALA D C 1
ATOM 10728 O O . ALA C 2 372 ? -44.454 21.685 45.499 1.00 21.47 372 ALA D O 1
ATOM 10730 N N . THR C 2 373 ? -45.804 19.940 45.868 1.00 21.02 373 THR D N 1
ATOM 10731 C CA . THR C 2 373 ? -44.743 18.923 45.872 1.00 22.76 373 THR D CA 1
ATOM 10732 C C . THR C 2 373 ? -44.061 18.860 44.502 1.00 23.12 373 THR D C 1
ATOM 10733 O O . THR C 2 373 ? -42.822 18.805 44.432 1.00 24.61 373 THR D O 1
ATOM 10737 N N . LEU C 2 374 ? -44.855 18.836 43.430 1.00 23.25 374 LEU D N 1
ATOM 10738 C CA . LEU C 2 374 ? -44.289 18.800 42.062 1.00 23.88 374 LEU D CA 1
ATOM 10739 C C . LEU C 2 374 ? -43.597 20.138 41.737 1.00 22.67 374 LEU D C 1
ATOM 10740 O O . LEU C 2 374 ? -42.495 20.135 41.210 1.00 22.65 374 LEU D O 1
ATOM 10745 N N . GLU C 2 375 ? -44.208 21.274 42.079 1.00 21.27 375 GLU D N 1
ATOM 10746 C CA . GLU C 2 375 ? -43.521 22.548 41.968 1.00 23.24 375 GLU D CA 1
ATOM 10747 C C . GLU C 2 375 ? -42.196 22.490 42.762 1.00 22.31 375 GLU D C 1
ATOM 10748 O O . GLU C 2 375 ? -41.174 22.926 42.276 1.00 19.33 375 GLU D O 1
ATOM 10754 N N . ALA C 2 376 ? -42.196 21.933 43.967 1.00 23.06 376 ALA D N 1
ATOM 10755 C CA . ALA C 2 376 ? -40.970 21.899 44.770 1.00 24.02 376 ALA D CA 1
ATOM 10756 C C . ALA C 2 376 ? -39.833 21.227 43.975 1.00 24.12 376 ALA D C 1
ATOM 10757 O O . ALA C 2 376 ? -38.745 21.784 43.865 1.00 25.82 376 ALA D O 1
ATOM 10759 N N . ILE C 2 377 ? -40.079 20.014 43.456 1.00 25.08 377 ILE D N 1
ATOM 10760 C CA . ILE C 2 377 ? -39.064 19.238 42.678 1.00 23.59 377 ILE D CA 1
ATOM 10761 C C . ILE C 2 377 ? -38.518 20.128 41.549 1.00 23.64 377 ILE D C 1
ATOM 10762 O O . ILE C 2 377 ? -37.314 20.169 41.303 1.00 24.33 377 ILE D O 1
ATOM 10767 N N . ALA C 2 378 ? -39.391 20.884 40.903 1.00 22.14 378 ALA D N 1
ATOM 10768 C CA . ALA C 2 378 ? -38.946 21.795 39.841 1.00 22.96 378 ALA D CA 1
ATOM 10769 C C . ALA C 2 378 ? -38.130 22.978 40.395 1.00 24.28 378 ALA D C 1
ATOM 10770 O O . ALA C 2 378 ? -37.101 23.339 39.804 1.00 24.77 378 ALA D O 1
ATOM 10772 N N . TYR C 2 379 ? -38.552 23.577 41.516 1.00 22.60 379 TYR D N 1
ATOM 10773 C CA . TYR C 2 379 ? -37.776 24.678 42.136 1.00 23.06 379 TYR D CA 1
ATOM 10774 C C . TYR C 2 379 ? -36.419 24.179 42.646 1.00 22.33 379 TYR D C 1
ATOM 10775 O O . TYR C 2 379 ? -35.420 24.906 42.528 1.00 21.39 379 TYR D O 1
ATOM 10784 N N . LEU C 2 380 ? -36.401 22.994 43.275 1.00 21.14 380 LEU D N 1
ATOM 10785 C CA . LEU C 2 380 ? -35.135 22.469 43.793 1.00 21.68 380 LEU D CA 1
ATOM 10786 C C . LEU C 2 380 ? -34.162 22.190 42.633 1.00 20.98 380 LEU D C 1
ATOM 10787 O O . LEU C 2 380 ? -32.948 22.292 42.803 1.00 19.76 380 LEU D O 1
ATOM 10792 N N . THR C 2 381 ? -34.693 21.781 41.480 1.00 22.84 381 THR D N 1
ATOM 10793 C CA . THR C 2 381 ? -33.892 21.595 40.262 1.00 21.67 381 THR D CA 1
ATOM 10794 C C . THR C 2 381 ? -33.368 22.943 39.754 1.00 21.49 381 THR D C 1
ATOM 10795 O O . THR C 2 381 ? -32.178 23.065 39.420 1.00 19.54 381 THR D O 1
ATOM 10799 N N . ARG C 2 382 ? -34.240 23.940 39.682 1.00 23.13 382 ARG D N 1
ATOM 10800 C CA . ARG C 2 382 ? -33.806 25.277 39.262 1.00 25.19 382 ARG D CA 1
ATOM 10801 C C . ARG C 2 382 ? -32.735 25.839 40.222 1.00 26.38 382 ARG D C 1
ATOM 10802 O O . ARG C 2 382 ? -31.823 26.506 39.754 1.00 26.16 382 ARG D O 1
ATOM 10810 N N . ASP C 2 383 ? -32.833 25.590 41.532 1.00 26.54 383 ASP D N 1
ATOM 10811 C CA . ASP C 2 383 ? -31.778 25.984 42.484 1.00 27.34 383 ASP D CA 1
ATOM 10812 C C . ASP C 2 383 ? -30.408 25.441 42.032 1.00 28.80 383 ASP D C 1
ATOM 10813 O O . ASP C 2 383 ? -29.401 26.172 42.099 1.00 28.47 383 ASP D O 1
ATOM 10818 N N . VAL C 2 384 ? -30.327 24.163 41.622 1.00 26.19 384 VAL D N 1
ATOM 10819 C CA . VAL C 2 384 ? -29.032 23.590 41.208 1.00 25.58 384 VAL D CA 1
ATOM 10820 C C . VAL C 2 384 ? -28.608 24.176 39.851 1.00 29.03 384 VAL D C 1
ATOM 10821 O O . VAL C 2 384 ? -27.452 24.604 39.704 1.00 27.30 384 VAL D O 1
ATOM 10825 N N . VAL C 2 385 ? -29.534 24.227 38.883 1.00 30.51 385 VAL D N 1
ATOM 10826 C CA . VAL C 2 385 ? -29.239 24.695 37.520 1.00 31.74 385 VAL D CA 1
ATOM 10827 C C . VAL C 2 385 ? -28.909 26.198 37.529 1.00 33.49 385 VAL D C 1
ATOM 10828 O O . VAL C 2 385 ? -28.134 26.631 36.658 1.00 30.92 385 VAL D O 1
ATOM 10832 N N . ASP C 2 386 ? -29.493 27.006 38.432 1.00 34.92 386 ASP D N 1
ATOM 10833 C CA . ASP C 2 386 ? -29.132 28.461 38.498 1.00 33.04 386 ASP D CA 1
ATOM 10834 C C . ASP C 2 386 ? -27.649 28.590 38.897 1.00 33.46 386 ASP D C 1
ATOM 10835 O O . ASP C 2 386 ? -26.932 29.465 38.436 1.00 31.47 386 ASP D O 1
ATOM 10840 N N . GLU C 2 387 ? -27.183 27.655 39.696 1.00 33.96 387 GLU D N 1
ATOM 10841 C CA . GLU C 2 387 ? -25.814 27.639 40.180 1.00 35.07 387 GLU D CA 1
ATOM 10842 C C . GLU C 2 387 ? -24.864 27.210 39.048 1.00 37.06 387 GLU D C 1
ATOM 10843 O O . GLU C 2 387 ? -23.732 27.703 38.966 1.00 42.37 387 GLU D O 1
ATOM 10849 N N . MET C 2 388 ? -25.305 26.324 38.157 1.00 33.87 388 MET D N 1
ATOM 10850 C CA . MET C 2 388 ? -24.502 25.947 36.984 1.00 32.89 388 MET D CA 1
ATOM 10851 C C . MET C 2 388 ? -24.460 27.101 35.965 1.00 33.50 388 MET D C 1
ATOM 10852 O O . MET C 2 388 ? -23.423 27.298 35.303 1.00 30.46 388 MET D O 1
ATOM 10857 N N . GLU C 2 389 ? -25.567 27.840 35.857 1.00 31.70 389 GLU D N 1
ATOM 10858 C CA . GLU C 2 389 ? -25.788 28.923 34.861 1.00 37.38 389 GLU D CA 1
ATOM 10859 C C . GLU C 2 389 ? -24.846 30.102 35.138 1.00 40.11 389 GLU D C 1
ATOM 10860 O O . GLU C 2 389 ? -24.641 30.958 34.261 1.00 39.68 389 GLU D O 1
ATOM 10866 N N . LYS C 2 390 ? -24.275 30.154 36.336 1.00 39.00 390 LYS D N 1
ATOM 10867 C CA . LYS C 2 390 ? -23.349 31.228 36.661 1.00 42.08 390 LYS D CA 1
ATOM 10868 C C . LYS C 2 390 ? -22.005 30.970 35.969 1.00 40.50 390 LYS D C 1
ATOM 10869 O O . LYS C 2 390 ? -21.198 31.883 35.842 1.00 37.41 390 LYS D O 1
ATOM 10875 N N . LEU C 2 391 ? -21.775 29.736 35.539 1.00 39.52 391 LEU D N 1
ATOM 10876 C CA . LEU C 2 391 ? -20.474 29.337 35.046 1.00 39.84 391 LEU D CA 1
ATOM 10877 C C . LEU C 2 391 ? -20.530 28.916 33.578 1.00 37.33 391 LEU D C 1
ATOM 10878 O O . LEU C 2 391 ? -19.504 28.942 32.936 1.00 36.03 391 LEU D O 1
ATOM 10883 N N . VAL C 2 392 ? -21.705 28.560 33.049 1.00 37.09 392 VAL D N 1
ATOM 10884 C CA . VAL C 2 392 ? -21.844 28.101 31.649 1.00 33.10 392 VAL D CA 1
ATOM 10885 C C . VAL C 2 392 ? -23.291 28.366 31.241 1.00 32.64 392 VAL D C 1
ATOM 10886 O O . VAL C 2 392 ? -24.189 28.082 32.020 1.00 33.47 392 VAL D O 1
ATOM 10890 N N . GLN C 2 393 ? -23.518 28.908 30.053 1.00 33.33 393 GLN D N 1
ATOM 10891 C CA . GLN C 2 393 ? -24.881 29.108 29.569 1.00 36.32 393 GLN D CA 1
ATOM 10892 C C . GLN C 2 393 ? -25.629 27.759 29.519 1.00 36.98 393 GLN D C 1
ATOM 10893 O O . GLN C 2 393 ? -25.070 26.721 29.120 1.00 33.06 393 GLN D O 1
ATOM 10899 N N . ILE C 2 394 ? -26.884 27.756 29.955 1.00 33.82 394 ILE D N 1
ATOM 10900 C CA . ILE C 2 394 ? -27.678 26.536 29.955 1.00 35.24 394 ILE D CA 1
ATOM 10901 C C . ILE C 2 394 ? -28.550 26.559 28.702 1.00 35.72 394 ILE D C 1
ATOM 10902 O O . ILE C 2 394 ? -29.357 27.463 28.560 1.00 33.46 394 ILE D O 1
ATOM 10907 N N . LYS C 2 395 ? -28.373 25.558 27.842 1.00 36.82 395 LYS D N 1
ATOM 10908 C CA . LYS C 2 395 ? -29.138 25.389 26.595 1.00 41.50 395 LYS D CA 1
ATOM 10909 C C . LYS C 2 395 ? -30.507 24.736 26.863 1.00 39.66 395 LYS D C 1
ATOM 10910 O O . LYS C 2 395 ? -31.572 25.211 26.421 1.00 33.13 395 LYS D O 1
ATOM 10916 N N . GLU C 2 396 ? -30.470 23.578 27.535 1.00 37.33 396 GLU D N 1
ATOM 10917 C CA . GLU C 2 396 ? -31.671 22.765 27.686 1.00 36.10 396 GLU D CA 1
ATOM 10918 C C . GLU C 2 396 ? -31.451 21.724 28.783 1.00 31.75 396 GLU D C 1
ATOM 10919 O O . GLU C 2 396 ? -30.328 21.436 29.194 1.00 30.80 396 GLU D O 1
ATOM 10925 N N . LEU C 2 397 ? -32.564 21.170 29.227 1.00 29.76 397 LEU D N 1
ATOM 10926 C CA . LEU C 2 397 ? -32.548 20.078 30.178 1.00 27.62 397 LEU D CA 1
ATOM 10927 C C . LEU C 2 397 ? -33.082 18.833 29.462 1.00 24.30 397 LEU D C 1
ATOM 10928 O O . LEU C 2 397 ? -34.116 18.903 28.813 1.00 24.86 397 LEU D O 1
ATOM 10933 N N . ARG C 2 398 ? -32.299 17.756 29.483 1.00 23.89 398 ARG D N 1
ATOM 10934 C CA . ARG C 2 398 ? -32.732 16.376 29.142 1.00 22.91 398 ARG D CA 1
ATOM 10935 C C . ARG C 2 398 ? -32.832 15.593 30.454 1.00 23.98 398 ARG D C 1
ATOM 10936 O O . ARG C 2 398 ? -31.984 15.736 31.330 1.00 26.17 398 ARG D O 1
ATOM 10944 N N . VAL C 2 399 ? -33.873 14.787 30.586 1.00 22.18 399 VAL D N 1
ATOM 10945 C CA . VAL C 2 399 ? -34.352 14.353 31.866 1.00 21.58 399 VAL D CA 1
ATOM 10946 C C . VAL C 2 399 ? -34.547 12.842 31.837 1.00 21.86 399 VAL D C 1
ATOM 10947 O O . VAL C 2 399 ? -34.860 12.271 30.781 1.00 23.86 399 VAL D O 1
ATOM 10951 N N . ASP C 2 400 ? -34.322 12.205 32.973 1.00 20.66 400 ASP D N 1
ATOM 10952 C CA . ASP C 2 400 ? -34.622 10.785 33.102 1.00 21.83 400 ASP D CA 1
ATOM 10953 C C . ASP C 2 400 ? -35.026 10.485 34.552 1.00 19.78 400 ASP D C 1
ATOM 10954 O O . ASP C 2 400 ? -34.985 11.375 35.417 1.00 17.60 400 ASP D O 1
ATOM 10959 N N . GLY C 2 401 ? -35.448 9.230 34.769 1.00 18.87 401 GLY D N 1
ATOM 10960 C CA . GLY C 2 401 ? -36.048 8.752 35.990 1.00 19.93 401 GLY D CA 1
ATOM 10961 C C . GLY C 2 401 ? -37.573 8.742 35.921 1.00 21.14 401 GLY D C 1
ATOM 10962 O O . GLY C 2 401 ? -38.201 9.401 35.079 1.00 19.66 401 GLY D O 1
ATOM 10963 N N . GLY C 2 402 ? -38.169 8.004 36.858 1.00 23.37 402 GLY D N 1
ATOM 10964 C CA . GLY C 2 402 ? -39.608 7.701 36.872 1.00 23.43 402 GLY D CA 1
ATOM 10965 C C . GLY C 2 402 ? -40.485 8.947 36.829 1.00 23.74 402 GLY D C 1
ATOM 10966 O O . GLY C 2 402 ? -41.431 8.998 36.065 1.00 24.56 402 GLY D O 1
ATOM 10967 N N . ALA C 2 403 ? -40.163 9.955 37.631 1.00 24.94 403 ALA D N 1
ATOM 10968 C CA . ALA C 2 403 ? -40.999 11.158 37.759 1.00 25.35 403 ALA D CA 1
ATOM 10969 C C . ALA C 2 403 ? -41.090 11.905 36.425 1.00 25.34 403 ALA D C 1
ATOM 10970 O O . ALA C 2 403 ? -41.957 12.779 36.307 1.00 24.25 403 ALA D O 1
ATOM 10972 N N . THR C 2 404 ? -40.230 11.586 35.430 1.00 24.17 404 THR D N 1
ATOM 10973 C CA . THR C 2 404 ? -40.267 12.336 34.154 1.00 23.91 404 THR D CA 1
ATOM 10974 C C . THR C 2 404 ? -41.477 11.898 33.332 1.00 22.18 404 THR D C 1
ATOM 10975 O O . THR C 2 404 ? -41.849 12.599 32.401 1.00 20.31 404 THR D O 1
ATOM 10979 N N . ALA C 2 405 ? -42.104 10.771 33.683 1.00 21.17 405 ALA D N 1
ATOM 10980 C CA . ALA C 2 405 ? -43.408 10.397 33.060 1.00 21.94 405 ALA D CA 1
ATOM 10981 C C . ALA C 2 405 ? -44.515 11.417 33.408 1.00 21.40 405 ALA D C 1
ATOM 10982 O O . ALA C 2 405 ? -45.546 11.434 32.775 1.00 20.83 405 ALA D O 1
ATOM 10984 N N . ASN C 2 406 ? -44.302 12.299 34.375 1.00 21.89 406 ASN D N 1
ATOM 10985 C CA . ASN C 2 406 ? -45.365 13.211 34.877 1.00 21.64 406 ASN D CA 1
ATOM 10986 C C . ASN C 2 406 ? -45.357 14.491 34.048 1.00 23.46 406 ASN D C 1
ATOM 10987 O O . ASN C 2 406 ? -44.504 15.357 34.258 1.00 23.91 406 ASN D O 1
ATOM 10992 N N . ASP C 2 407 ? -46.348 14.640 33.171 1.00 26.24 407 ASP D N 1
ATOM 10993 C CA . ASP C 2 407 ? -46.404 15.765 32.214 1.00 27.52 407 ASP D CA 1
ATOM 10994 C C . ASP C 2 407 ? -46.571 17.105 32.942 1.00 27.10 407 ASP D C 1
ATOM 10995 O O . ASP C 2 407 ? -46.171 18.157 32.396 1.00 26.26 407 ASP D O 1
ATOM 11000 N N . PHE C 2 408 ? -47.120 17.105 34.156 1.00 25.58 408 PHE D N 1
ATOM 11001 C CA . PHE C 2 408 ? -47.272 18.386 34.861 1.00 26.36 408 PHE D CA 1
ATOM 11002 C C . PHE C 2 408 ? -45.892 18.832 35.348 1.00 25.69 408 PHE D C 1
ATOM 11003 O O . PHE C 2 408 ? -45.463 19.948 35.113 1.00 25.07 408 PHE D O 1
ATOM 11011 N N . LEU C 2 409 ? -45.200 17.934 36.023 1.00 24.84 409 LEU D N 1
ATOM 11012 C CA . LEU C 2 409 ? -43.861 18.238 36.490 1.00 23.89 409 LEU D CA 1
ATOM 11013 C C . LEU C 2 409 ? -42.982 18.761 35.339 1.00 23.40 409 LEU D C 1
ATOM 11014 O O . LEU C 2 409 ? -42.284 19.773 35.479 1.00 20.84 409 LEU D O 1
ATOM 11019 N N . MET C 2 410 ? -43.027 18.091 34.188 1.00 24.55 410 MET D N 1
ATOM 11020 C CA . MET C 2 410 ? -42.098 18.419 33.111 1.00 23.27 410 MET D CA 1
ATOM 11021 C C . MET C 2 410 ? -42.484 19.777 32.506 1.00 22.96 410 MET D C 1
ATOM 11022 O O . MET C 2 410 ? -41.620 20.621 32.279 1.00 23.43 410 MET D O 1
ATOM 11027 N N . GLN C 2 411 ? -43.757 20.026 32.243 1.00 23.01 411 GLN D N 1
ATOM 11028 C CA . GLN C 2 411 ? -44.124 21.367 31.722 1.00 23.01 411 GLN D CA 1
ATOM 11029 C C . GLN C 2 411 ? -43.693 22.434 32.740 1.00 22.59 411 GLN D C 1
ATOM 11030 O O . GLN C 2 411 ? -43.094 23.468 32.382 1.00 21.26 411 GLN D O 1
ATOM 11036 N N . PHE C 2 412 ? -43.927 22.160 34.024 1.00 24.27 412 PHE D N 1
ATOM 11037 C CA . PHE C 2 412 ? -43.676 23.200 35.035 1.00 25.75 412 PHE D CA 1
ATOM 11038 C C . PHE C 2 412 ? -42.168 23.420 35.165 1.00 25.03 412 PHE D C 1
ATOM 11039 O O . PHE C 2 412 ? -41.745 24.576 35.336 1.00 24.62 412 PHE D O 1
ATOM 11047 N N . GLN C 2 413 ? -41.385 22.328 35.024 1.00 21.57 413 GLN D N 1
ATOM 11048 C CA . GLN C 2 413 ? -39.943 22.436 35.033 1.00 23.57 413 GLN D CA 1
ATOM 11049 C C . GLN C 2 413 ? -39.494 23.360 33.900 1.00 25.27 413 GLN D C 1
ATOM 11050 O O . GLN C 2 413 ? -38.598 24.181 34.103 1.00 27.11 413 GLN D O 1
ATOM 11056 N N . ALA C 2 414 ? -40.100 23.217 32.724 1.00 25.36 414 ALA D N 1
ATOM 11057 C CA . ALA C 2 414 ? -39.706 24.027 31.575 1.00 26.73 414 ALA D CA 1
ATOM 11058 C C . ALA C 2 414 ? -40.109 25.480 31.816 1.00 26.35 414 ALA D C 1
ATOM 11059 O O . ALA C 2 414 ? -39.389 26.373 31.486 1.00 28.11 414 ALA D O 1
ATOM 11061 N N . ASP C 2 415 ? -41.297 25.671 32.365 1.00 28.72 415 ASP D N 1
ATOM 11062 C CA . ASP C 2 415 ? -41.857 27.002 32.617 1.00 28.04 415 ASP D CA 1
ATOM 11063 C C . ASP C 2 415 ? -40.950 27.764 33.572 1.00 26.99 415 ASP D C 1
ATOM 11064 O O . ASP C 2 415 ? -40.612 28.905 33.291 1.00 28.48 415 ASP D O 1
ATOM 11069 N N . ILE C 2 416 ? -40.559 27.125 34.680 1.00 26.75 416 ILE D N 1
ATOM 11070 C CA . ILE C 2 416 ? -39.833 27.816 35.742 1.00 26.73 416 ILE D CA 1
ATOM 11071 C C . ILE C 2 416 ? -38.371 28.007 35.337 1.00 28.27 416 ILE D C 1
ATOM 11072 O O . ILE C 2 416 ? -37.713 28.906 35.869 1.00 28.64 416 ILE D O 1
ATOM 11077 N N . LEU C 2 417 ? -37.856 27.180 34.416 1.00 27.81 417 LEU D N 1
ATOM 11078 C CA . LEU C 2 417 ? -36.451 27.342 33.944 1.00 27.10 417 LEU D CA 1
ATOM 11079 C C . LEU C 2 417 ? -36.387 28.327 32.770 1.00 26.35 417 LEU D C 1
ATOM 11080 O O . LEU C 2 417 ? -35.304 28.736 32.406 1.00 28.43 417 LEU D O 1
ATOM 11085 N N . ASN C 2 418 ? -37.513 28.625 32.138 1.00 26.37 418 ASN D N 1
ATOM 11086 C CA . ASN C 2 418 ? -37.528 29.196 30.787 1.00 30.44 418 ASN D CA 1
ATOM 11087 C C . ASN C 2 418 ? -36.626 28.393 29.836 1.00 31.64 418 ASN D C 1
ATOM 11088 O O . ASN C 2 418 ? -35.893 28.977 29.062 1.00 32.15 418 ASN D O 1
ATOM 11093 N N . ARG C 2 419 ? -36.660 27.070 29.874 1.00 31.85 419 ARG D N 1
ATOM 11094 C CA . ARG C 2 419 ? -35.845 26.319 28.939 1.00 32.19 419 ARG D CA 1
ATOM 11095 C C . ARG C 2 419 ? -36.565 25.016 28.577 1.00 33.98 419 ARG D C 1
ATOM 11096 O O . ARG C 2 419 ? -37.299 24.458 29.401 1.00 31.43 419 ARG D O 1
ATOM 11104 N N . LYS C 2 420 ? -36.345 24.567 27.335 1.00 31.25 420 LYS D N 1
ATOM 11105 C CA . LYS C 2 420 ? -36.897 23.310 26.828 1.00 31.60 420 LYS D CA 1
ATOM 11106 C C . LYS C 2 420 ? -36.498 22.166 27.768 1.00 25.51 420 LYS D C 1
ATOM 11107 O O . LYS C 2 420 ? -35.357 22.092 28.217 1.00 24.46 420 LYS D O 1
ATOM 11113 N N . VAL C 2 421 ? -37.449 21.279 28.015 1.00 23.25 421 VAL D N 1
ATOM 11114 C CA . VAL C 2 421 ? -37.212 20.046 28.739 1.00 23.43 421 VAL D CA 1
ATOM 11115 C C . VAL C 2 421 ? -37.480 18.895 27.780 1.00 22.98 421 VAL D C 1
ATOM 11116 O O . VAL C 2 421 ? -38.605 18.761 27.266 1.00 23.52 421 VAL D O 1
ATOM 11120 N N . ILE C 2 422 ? -36.448 18.080 27.562 1.00 21.52 422 ILE D N 1
ATOM 11121 C CA . ILE C 2 422 ? -36.489 17.069 26.537 1.00 22.44 422 ILE D CA 1
ATOM 11122 C C . ILE C 2 422 ? -36.536 15.704 27.208 1.00 21.71 422 ILE D C 1
ATOM 11123 O O . ILE C 2 422 ? -35.586 15.333 27.887 1.00 22.36 422 ILE D O 1
ATOM 11128 N N . ARG C 2 423 ? -37.651 15.002 27.019 1.00 19.44 423 ARG D N 1
ATOM 11129 C CA . ARG C 2 423 ? -37.855 13.643 27.528 1.00 20.11 423 ARG D CA 1
ATOM 11130 C C . ARG C 2 423 ? -37.536 12.634 26.408 1.00 18.61 423 ARG D C 1
ATOM 11131 O O . ARG C 2 423 ? -38.241 12.555 25.401 1.00 19.07 423 ARG D O 1
ATOM 11139 N N . PRO C 2 424 ? -36.502 11.828 26.578 1.00 17.46 424 PRO D N 1
ATOM 11140 C CA . PRO C 2 424 ? -36.140 10.831 25.557 1.00 17.62 424 PRO D CA 1
ATOM 11141 C C . PRO C 2 424 ? -37.128 9.668 25.394 1.00 18.25 424 PRO D C 1
ATOM 11142 O O . PRO C 2 424 ? -37.872 9.347 26.324 1.00 20.98 424 PRO D O 1
ATOM 11146 N N . VAL C 2 425 ? -37.081 9.008 24.239 1.00 17.78 425 VAL D N 1
ATOM 11147 C CA . VAL C 2 425 ? -37.797 7.754 24.025 1.00 17.46 425 VAL D CA 1
ATOM 11148 C C . VAL C 2 425 ? -37.236 6.688 24.965 1.00 17.96 425 VAL D C 1
ATOM 11149 O O . VAL C 2 425 ? -37.984 5.940 25.560 1.00 20.39 425 VAL D O 1
ATOM 11153 N N . VAL C 2 426 ? -35.920 6.590 25.057 1.00 20.06 426 VAL D N 1
ATOM 11154 C CA . VAL C 2 426 ? -35.277 5.493 25.767 1.00 20.73 426 VAL D CA 1
ATOM 11155 C C . VAL C 2 426 ? -35.169 5.930 27.222 1.00 21.29 426 VAL D C 1
ATOM 11156 O O . VAL C 2 426 ? -34.711 7.019 27.476 1.00 19.69 426 VAL D O 1
ATOM 11160 N N . LYS C 2 427 ? -35.594 5.102 28.163 1.00 21.44 427 LYS D N 1
ATOM 11161 C CA . LYS C 2 427 ? -35.542 5.522 29.548 1.00 22.15 427 LYS D CA 1
ATOM 11162 C C . LYS C 2 427 ? -34.261 5.023 30.201 1.00 23.08 427 LYS D C 1
ATOM 11163 O O . LYS C 2 427 ? -33.926 5.523 31.244 1.00 22.30 427 LYS D O 1
ATOM 11169 N N . GLU C 2 428 ? -33.578 4.038 29.621 1.00 24.55 428 GLU D N 1
ATOM 11170 C CA . GLU C 2 428 ? -32.412 3.518 30.296 1.00 27.12 428 GLU D CA 1
ATOM 11171 C C . GLU C 2 428 ? -31.158 4.192 29.728 1.00 25.59 428 GLU D C 1
ATOM 11172 O O . GLU C 2 428 ? -30.288 3.563 29.079 1.00 22.57 428 GLU D O 1
ATOM 11178 N N . THR C 2 429 ? -31.099 5.489 29.996 1.00 22.75 429 THR D N 1
ATOM 11179 C CA . THR C 2 429 ? -30.127 6.364 29.395 1.00 24.02 429 THR D CA 1
ATOM 11180 C C . THR C 2 429 ? -28.727 6.007 29.916 1.00 23.03 429 THR D C 1
ATOM 11181 O O . THR C 2 429 ? -27.771 6.203 29.223 1.00 20.15 429 THR D O 1
ATOM 11185 N N . THR C 2 430 ? -28.645 5.490 31.144 1.00 23.22 430 THR D N 1
ATOM 11186 C CA . THR C 2 430 ? -27.399 5.119 31.765 1.00 22.09 430 THR D CA 1
ATOM 11187 C C . THR C 2 430 ? -26.783 3.995 30.936 1.00 21.38 430 THR D C 1
ATOM 11188 O O . THR C 2 430 ? -25.637 4.082 30.493 1.00 20.68 430 THR D O 1
ATOM 11192 N N . ALA C 2 431 ? -27.552 2.951 30.719 1.00 20.21 431 ALA D N 1
ATOM 11193 C CA . ALA C 2 431 ? -27.083 1.846 29.926 1.00 20.39 431 ALA D CA 1
ATOM 11194 C C . ALA C 2 431 ? -26.860 2.290 28.472 1.00 18.52 431 ALA D C 1
ATOM 11195 O O . ALA C 2 431 ? -25.980 1.783 27.824 1.00 17.45 431 ALA D O 1
ATOM 11197 N N . LEU C 2 432 ? -27.661 3.205 27.961 1.00 16.82 432 LEU D N 1
ATOM 11198 C CA . LEU C 2 432 ? -27.530 3.591 26.564 1.00 17.87 432 LEU D CA 1
ATOM 11199 C C . LEU C 2 432 ? -26.182 4.270 26.311 1.00 17.90 432 LEU D C 1
ATOM 11200 O O . LEU C 2 432 ? -25.555 4.041 25.270 1.00 19.84 432 LEU D O 1
ATOM 11205 N N . GLY C 2 433 ? -25.742 5.108 27.237 1.00 18.17 433 GLY D N 1
ATOM 11206 C CA . GLY C 2 433 ? -24.462 5.819 27.136 1.00 18.12 433 GLY D CA 1
ATOM 11207 C C . GLY C 2 433 ? -23.287 4.850 27.128 1.00 17.94 433 GLY D C 1
ATOM 11208 O O . GLY C 2 433 ? -22.375 5.005 26.351 1.00 17.50 433 GLY D O 1
ATOM 11209 N N . ALA C 2 434 ? -23.309 3.850 27.993 1.00 17.29 434 ALA D N 1
ATOM 11210 C CA . ALA C 2 434 ? -22.252 2.857 28.006 1.00 19.25 434 ALA D CA 1
ATOM 11211 C C . ALA C 2 434 ? -22.196 2.146 26.643 1.00 19.73 434 ALA D C 1
ATOM 11212 O O . ALA C 2 434 ? -21.093 1.805 26.137 1.00 19.48 434 ALA D O 1
ATOM 11214 N N . ALA C 2 435 ? -23.390 1.932 26.062 1.00 18.54 435 ALA D N 1
ATOM 11215 C CA . ALA C 2 435 ? -23.523 1.269 24.746 1.00 18.42 435 ALA D CA 1
ATOM 11216 C C . ALA C 2 435 ? -22.934 2.179 23.671 1.00 17.79 435 ALA D C 1
ATOM 11217 O O . ALA C 2 435 ? -22.203 1.724 22.817 1.00 20.46 435 ALA D O 1
ATOM 11219 N N . TYR C 2 436 ? -23.277 3.445 23.726 1.00 17.50 436 TYR D N 1
ATOM 11220 C CA . TYR C 2 436 ? -22.729 4.391 22.794 1.00 17.64 436 TYR D CA 1
ATOM 11221 C C . TYR C 2 436 ? -21.197 4.375 22.907 1.00 18.38 436 TYR D C 1
ATOM 11222 O O . TYR C 2 436 ? -20.530 4.279 21.893 1.00 15.46 436 TYR D O 1
ATOM 11231 N N . LEU C 2 437 ? -20.646 4.481 24.129 1.00 19.49 437 LEU D N 1
ATOM 11232 C CA . LEU C 2 437 ? -19.185 4.505 24.285 1.00 20.00 437 LEU D CA 1
ATOM 11233 C C . LEU C 2 437 ? -18.561 3.251 23.672 1.00 20.79 437 LEU D C 1
ATOM 11234 O O . LEU C 2 437 ? -17.625 3.385 22.877 1.00 21.81 437 LEU D O 1
ATOM 11239 N N . ALA C 2 438 ? -19.118 2.077 23.977 1.00 21.76 438 ALA D N 1
ATOM 11240 C CA . ALA C 2 438 ? -18.560 0.802 23.518 1.00 21.77 438 ALA D CA 1
ATOM 11241 C C . ALA C 2 438 ? -18.672 0.698 22.002 1.00 21.83 438 ALA D C 1
ATOM 11242 O O . ALA C 2 438 ? -17.738 0.248 21.316 1.00 20.00 438 ALA D O 1
ATOM 11244 N N . GLY C 2 439 ? -19.847 1.053 21.485 1.00 22.29 439 GLY D N 1
ATOM 11245 C CA . GLY C 2 439 ? -20.070 0.924 20.053 1.00 21.61 439 GLY D CA 1
ATOM 11246 C C . GLY C 2 439 ? -19.175 1.848 19.239 1.00 21.20 439 GLY D C 1
ATOM 11247 O O . GLY C 2 439 ? -18.717 1.443 18.183 1.00 22.98 439 GLY D O 1
ATOM 11248 N N . LEU C 2 440 ? -18.937 3.073 19.699 1.00 19.90 440 LEU D N 1
ATOM 11249 C CA . LEU C 2 440 ? -18.067 4.014 18.985 1.00 19.92 440 LEU D CA 1
ATOM 11250 C C . LEU C 2 440 ? -16.666 3.407 18.791 1.00 22.16 440 LEU D C 1
ATOM 11251 O O . LEU C 2 440 ? -16.040 3.643 17.754 1.00 20.36 440 LEU D O 1
ATOM 11256 N N . ALA C 2 441 ? -16.185 2.633 19.767 1.00 22.14 441 ALA D N 1
ATOM 11257 C CA . ALA C 2 441 ? -14.828 2.120 19.727 1.00 23.48 441 ALA D CA 1
ATOM 11258 C C . ALA C 2 441 ? -14.707 1.044 18.649 1.00 25.01 441 ALA D C 1
ATOM 11259 O O . ALA C 2 441 ? -13.606 0.738 18.248 1.00 28.05 441 ALA D O 1
ATOM 11261 N N . VAL C 2 442 ? -15.829 0.462 18.210 1.00 25.28 442 VAL D N 1
ATOM 11262 C CA . VAL C 2 442 ? -15.792 -0.642 17.257 1.00 23.45 442 VAL D CA 1
ATOM 11263 C C . VAL C 2 442 ? -16.534 -0.201 16.003 1.00 23.52 442 VAL D C 1
ATOM 11264 O O . VAL C 2 442 ? -16.941 -1.050 15.238 1.00 25.27 442 VAL D O 1
ATOM 11268 N N . ASP C 2 443 ? -16.709 1.114 15.816 1.00 24.30 443 ASP D N 1
ATOM 11269 C CA . ASP C 2 443 ? -17.422 1.695 14.657 1.00 26.14 443 ASP D CA 1
ATOM 11270 C C . ASP C 2 443 ? -18.830 1.111 14.495 1.00 25.34 443 ASP D C 1
ATOM 11271 O O . ASP C 2 443 ? -19.341 1.031 13.388 1.00 26.79 443 ASP D O 1
ATOM 11276 N N . TYR C 2 444 ? -19.457 0.680 15.578 1.00 23.95 444 TYR D N 1
ATOM 11277 C CA . TYR C 2 444 ? -20.884 0.370 15.538 1.00 21.20 444 TYR D CA 1
ATOM 11278 C C . TYR C 2 444 ? -21.658 1.635 15.129 1.00 21.83 444 TYR D C 1
ATOM 11279 O O . TYR C 2 444 ? -22.601 1.541 14.336 1.00 22.14 444 TYR D O 1
ATOM 11288 N N . TRP C 2 445 ? -21.284 2.803 15.687 1.00 20.61 445 TRP D N 1
ATOM 11289 C CA . TRP C 2 445 ? -21.697 4.119 15.154 1.00 20.85 445 TRP D CA 1
ATOM 11290 C C . TRP C 2 445 ? -20.450 4.822 14.620 1.00 20.78 445 TRP D C 1
ATOM 11291 O O . TRP C 2 445 ? -19.382 4.592 15.136 1.00 23.68 445 TRP D O 1
ATOM 11302 N N . ALA C 2 446 ? -20.600 5.676 13.612 1.00 21.64 446 ALA D N 1
ATOM 11303 C CA . ALA C 2 446 ? -19.448 6.300 12.949 1.00 23.66 446 ALA D CA 1
ATOM 11304 C C . ALA C 2 446 ? -18.863 7.392 13.841 1.00 24.26 446 ALA D C 1
ATOM 11305 O O . ALA C 2 446 ? -17.688 7.599 13.822 1.00 21.73 446 ALA D O 1
ATOM 11307 N N . ASP C 2 447 ? -19.714 8.110 14.595 1.00 25.44 447 ASP D N 1
ATOM 11308 C CA . ASP C 2 447 ? -19.235 9.171 15.484 1.00 23.89 447 ASP D CA 1
ATOM 11309 C C . ASP C 2 447 ? -20.397 9.637 16.359 1.00 22.88 447 ASP D C 1
ATOM 11310 O O . ASP C 2 447 ? -21.527 9.167 16.197 1.00 22.79 447 ASP D O 1
ATOM 11315 N N . THR C 2 448 ? -20.118 10.574 17.252 1.00 22.04 448 THR D N 1
ATOM 11316 C CA . THR C 2 448 ? -21.124 11.153 18.119 1.00 23.35 448 THR D CA 1
ATOM 11317 C C . THR C 2 448 ? -22.142 11.984 17.312 1.00 23.59 448 THR D C 1
ATOM 11318 O O . THR C 2 448 ? -23.259 12.144 17.778 1.00 24.88 448 THR D O 1
ATOM 11322 N N . ARG C 2 449 ? -21.761 12.539 16.157 1.00 22.99 449 ARG D N 1
ATOM 11323 C CA . ARG C 2 449 ? -22.687 13.334 15.317 1.00 23.42 449 ARG D CA 1
ATOM 11324 C C . ARG C 2 449 ? -23.786 12.397 14.794 1.00 22.87 449 ARG D C 1
ATOM 11325 O O . ARG C 2 449 ? -24.981 12.727 14.864 1.00 20.15 449 ARG D O 1
ATOM 11333 N N . GLU C 2 450 ? -23.394 11.193 14.346 1.00 21.77 450 GLU D N 1
ATOM 11334 C CA . GLU C 2 450 ? -24.391 10.245 13.906 1.00 22.17 450 GLU D CA 1
ATOM 11335 C C . GLU C 2 450 ? -25.343 9.974 15.077 1.00 22.13 450 GLU D C 1
ATOM 11336 O O . GLU C 2 450 ? -26.563 10.039 14.902 1.00 22.19 450 GLU D O 1
ATOM 11342 N N . ILE C 2 451 ? -24.791 9.676 16.255 1.00 21.52 451 ILE D N 1
ATOM 11343 C CA . ILE C 2 451 ? -25.607 9.314 17.423 1.00 19.55 451 ILE D CA 1
ATOM 11344 C C . ILE C 2 451 ? -26.597 10.453 17.698 1.00 20.11 451 ILE D C 1
ATOM 11345 O O . ILE C 2 451 ? -27.784 10.206 17.961 1.00 17.84 451 ILE D O 1
ATOM 11350 N N . ALA C 2 452 ? -26.114 11.699 17.636 1.00 19.89 452 ALA D N 1
ATOM 11351 C CA . ALA C 2 452 ? -26.966 12.841 17.986 1.00 21.25 452 ALA D CA 1
ATOM 11352 C C . ALA C 2 452 ? -28.118 12.962 16.993 1.00 22.51 452 ALA D C 1
ATOM 11353 O O . ALA C 2 452 ? -29.248 13.247 17.416 1.00 25.05 452 ALA D O 1
ATOM 11355 N N . GLU C 2 453 ? -27.803 12.810 15.695 1.00 21.57 453 GLU D N 1
ATOM 11356 C CA . GLU C 2 453 ? -28.760 12.959 14.641 1.00 20.84 453 GLU D CA 1
ATOM 11357 C C . GLU C 2 453 ? -29.753 11.787 14.690 1.00 20.64 453 GLU D C 1
ATOM 11358 O O . GLU C 2 453 ? -30.855 11.966 14.218 1.00 20.36 453 GLU D O 1
ATOM 11364 N N . LEU C 2 454 ? -29.363 10.608 15.206 1.00 19.70 454 LEU D N 1
ATOM 11365 C CA . LEU C 2 454 ? -30.286 9.434 15.346 1.00 19.20 454 LEU D CA 1
ATOM 11366 C C . LEU C 2 454 ? -31.179 9.542 16.592 1.00 19.62 454 LEU D C 1
ATOM 11367 O O . LEU C 2 454 ? -32.181 8.835 16.719 1.00 20.90 454 LEU D O 1
ATOM 11372 N N . TRP C 2 455 ? -30.827 10.403 17.522 1.00 20.07 455 TRP D N 1
ATOM 11373 C CA . TRP C 2 455 ? -31.385 10.369 18.870 1.00 20.86 455 TRP D CA 1
ATOM 11374 C C . TRP C 2 455 ? -32.814 10.925 18.877 1.00 22.43 455 TRP D C 1
ATOM 11375 O O . TRP C 2 455 ? -33.078 11.971 18.265 1.00 22.66 455 TRP D O 1
ATOM 11386 N N . LYS C 2 456 ? -33.692 10.264 19.634 1.00 22.49 456 LYS D N 1
ATOM 11387 C CA . LYS C 2 456 ? -35.128 10.520 19.562 1.00 25.46 456 LYS D CA 1
ATOM 11388 C C . LYS C 2 456 ? -35.675 10.948 20.927 1.00 23.25 456 LYS D C 1
ATOM 11389 O O . LYS C 2 456 ? -35.433 10.270 21.932 1.00 22.38 456 LYS D O 1
ATOM 11395 N N . ALA C 2 457 ? -36.378 12.085 20.915 1.00 21.25 457 ALA D N 1
ATOM 11396 C CA . ALA C 2 457 ? -37.212 12.580 21.983 1.00 21.56 457 ALA D CA 1
ATOM 11397 C C . ALA C 2 457 ? -38.626 12.018 21.847 1.00 24.65 457 ALA D C 1
ATOM 11398 O O . ALA C 2 457 ? -39.173 12.035 20.739 1.00 23.96 457 ALA D O 1
ATOM 11400 N N . GLU C 2 458 ? -39.251 11.591 22.961 1.00 27.47 458 GLU D N 1
ATOM 11401 C CA . GLU C 2 458 ? -40.687 11.310 22.919 1.00 28.21 458 GLU D CA 1
ATOM 11402 C C . GLU C 2 458 ? -41.452 12.609 23.173 1.00 27.27 458 GLU D C 1
ATOM 11403 O O . GLU C 2 458 ? -42.559 12.727 22.689 1.00 25.92 458 GLU D O 1
ATOM 11409 N N . ARG C 2 459 ? -40.866 13.597 23.842 1.00 26.34 459 ARG D N 1
ATOM 11410 C CA . ARG C 2 459 ? -41.576 14.853 23.957 1.00 26.35 459 ARG D CA 1
ATOM 11411 C C . ARG C 2 459 ? -40.623 16.009 24.264 1.00 24.66 459 ARG D C 1
ATOM 11412 O O . ARG C 2 459 ? -39.770 15.872 25.091 1.00 25.81 459 ARG D O 1
ATOM 11420 N N . ILE C 2 460 ? -40.786 17.140 23.591 1.00 26.10 460 ILE D N 1
ATOM 11421 C CA . ILE C 2 460 ? -40.094 18.355 23.959 1.00 28.79 460 ILE D CA 1
ATOM 11422 C C . ILE C 2 460 ? -41.091 19.274 24.678 1.00 28.34 460 ILE D C 1
ATOM 11423 O O . ILE C 2 460 ? -42.105 19.665 24.105 1.00 28.29 460 ILE D O 1
ATOM 11428 N N . PHE C 2 461 ? -40.802 19.572 25.942 1.00 26.49 461 PHE D N 1
ATOM 11429 C CA . PHE C 2 461 ? -41.616 20.487 26.736 1.00 26.13 461 PHE D CA 1
ATOM 11430 C C . PHE C 2 461 ? -41.096 21.899 26.503 1.00 26.30 461 PHE D C 1
ATOM 11431 O O . PHE C 2 461 ? -39.957 22.186 26.802 1.00 28.07 461 PHE D O 1
ATOM 11439 N N . GLU C 2 462 ? -41.925 22.755 25.949 1.00 28.95 462 GLU D N 1
ATOM 11440 C CA . GLU C 2 462 ? -41.503 24.118 25.608 1.00 36.54 462 GLU D CA 1
ATOM 11441 C C . GLU C 2 462 ? -41.999 25.093 26.687 1.00 34.54 462 GLU D C 1
ATOM 11442 O O . GLU C 2 462 ? -43.169 25.038 27.082 1.00 34.73 462 GLU D O 1
ATOM 11448 N N . PRO C 2 463 ? -41.136 26.012 27.148 1.00 35.10 463 PRO D N 1
ATOM 11449 C CA . PRO C 2 463 ? -41.491 27.015 28.177 1.00 38.51 463 PRO D CA 1
ATOM 11450 C C . PRO C 2 463 ? -42.638 27.950 27.758 1.00 40.27 463 PRO D C 1
ATOM 11451 O O . PRO C 2 463 ? -42.562 28.525 26.681 1.00 42.36 463 PRO D O 1
ATOM 11455 N N . LYS C 2 464 ? -43.674 28.073 28.598 1.00 41.82 464 LYS D N 1
ATOM 11456 C CA . LYS C 2 464 ? -44.877 28.868 28.287 1.00 45.68 464 LYS D CA 1
ATOM 11457 C C . LYS C 2 464 ? -45.156 29.945 29.363 1.00 43.97 464 LYS D C 1
ATOM 11458 O O . LYS C 2 464 ? -46.265 30.416 29.499 1.00 44.34 464 LYS D O 1
ATOM 11464 N N . MET C 2 465 ? -44.175 30.363 30.131 1.00 44.92 465 MET D N 1
ATOM 11465 C CA . MET C 2 465 ? -44.436 31.240 31.274 1.00 42.10 465 MET D CA 1
ATOM 11466 C C . MET C 2 465 ? -43.667 32.551 31.062 1.00 38.59 465 MET D C 1
ATOM 11467 O O . MET C 2 465 ? -42.467 32.530 30.824 1.00 40.95 465 MET D O 1
ATOM 11472 N N . ASP C 2 466 ? -44.350 33.685 31.110 1.00 39.04 466 ASP D N 1
ATOM 11473 C CA . ASP C 2 466 ? -43.682 34.999 30.950 1.00 41.64 466 ASP D CA 1
ATOM 11474 C C . ASP C 2 466 ? -42.768 35.281 32.156 1.00 42.42 466 ASP D C 1
ATOM 11475 O O . ASP C 2 466 ? -42.842 34.608 33.185 1.00 44.55 466 ASP D O 1
ATOM 11480 N N . GLU C 2 467 ? -41.912 36.291 32.050 1.00 45.47 467 GLU D N 1
ATOM 11481 C CA . GLU C 2 467 ? -40.879 36.527 33.080 1.00 47.83 467 GLU D CA 1
ATOM 11482 C C . GLU C 2 467 ? -41.543 36.917 34.415 1.00 50.41 467 GLU D C 1
ATOM 11483 O O . GLU C 2 467 ? -41.112 36.449 35.476 1.00 50.12 467 GLU D O 1
ATOM 11489 N N . LYS C 2 468 ? -42.592 37.743 34.366 1.00 50.46 468 LYS D N 1
ATOM 11490 C CA . LYS C 2 468 ? -43.280 38.202 35.575 1.00 50.80 468 LYS D CA 1
ATOM 11491 C C . LYS C 2 468 ? -43.726 36.997 36.406 1.00 43.62 468 LYS D C 1
ATOM 11492 O O . LYS C 2 468 ? -43.426 36.917 37.587 1.00 41.96 468 LYS D O 1
ATOM 11498 N N . THR C 2 469 ? -44.456 36.079 35.783 1.00 42.45 469 THR D N 1
ATOM 11499 C CA . THR C 2 469 ? -45.023 34.945 36.508 1.00 38.87 469 THR D CA 1
ATOM 11500 C C . THR C 2 469 ? -43.879 34.070 37.039 1.00 37.84 469 THR D C 1
ATOM 11501 O O . THR C 2 469 ? -43.883 33.679 38.188 1.00 36.05 469 THR D O 1
ATOM 11505 N N . ARG C 2 470 ? -42.890 33.817 36.193 1.00 38.61 470 ARG D N 1
ATOM 11506 C CA . ARG C 2 470 ? -41.746 32.988 36.527 1.00 38.44 470 ARG D CA 1
ATOM 11507 C C . ARG C 2 470 ? -41.057 33.530 37.794 1.00 39.24 470 ARG D C 1
ATOM 11508 O O . ARG C 2 470 ? -40.730 32.761 38.737 1.00 33.28 470 ARG D O 1
ATOM 11516 N N . GLU C 2 471 ? -40.829 34.839 37.856 1.00 38.09 471 GLU D N 1
ATOM 11517 C CA . GLU C 2 471 ? -39.995 35.344 38.956 1.00 40.44 471 GLU D CA 1
ATOM 11518 C C . GLU C 2 471 ? -40.839 35.452 40.236 1.00 37.42 471 GLU D C 1
ATOM 11519 O O . GLU C 2 471 ? -40.313 35.199 41.318 1.00 33.39 471 GLU D O 1
ATOM 11525 N N . ARG C 2 472 ? -42.143 35.718 40.115 1.00 34.60 472 ARG D N 1
ATOM 11526 C CA . ARG C 2 472 ? -43.012 35.773 41.293 1.00 32.76 472 ARG D CA 1
ATOM 11527 C C . ARG C 2 472 ? -43.159 34.364 41.906 1.00 32.23 472 ARG D C 1
ATOM 11528 O O . ARG C 2 472 ? -43.230 34.180 43.132 1.00 27.80 472 ARG D O 1
ATOM 11536 N N . LEU C 2 473 ? -43.260 33.345 41.062 1.00 32.29 473 LEU D N 1
ATOM 11537 C CA . LEU C 2 473 ? -43.421 31.997 41.565 1.00 29.82 473 LEU D CA 1
ATOM 11538 C C . LEU C 2 473 ? -42.134 31.587 42.279 1.00 26.80 473 LEU D C 1
ATOM 11539 O O . LEU C 2 473 ? -42.183 30.963 43.334 1.00 27.29 473 LEU D O 1
ATOM 11544 N N . TYR C 2 474 ? -40.993 31.965 41.713 1.00 27.79 474 TYR D N 1
ATOM 11545 C CA . TYR C 2 474 ? -39.672 31.552 42.261 1.00 29.25 474 TYR D CA 1
ATOM 11546 C C . TYR C 2 474 ? -39.316 32.392 43.493 1.00 28.90 474 TYR D C 1
ATOM 11547 O O . TYR C 2 474 ? -38.616 31.906 44.410 1.00 24.26 474 TYR D O 1
ATOM 11556 N N . LYS C 2 475 ? -39.789 33.638 43.507 1.00 30.41 475 LYS D N 1
ATOM 11557 C CA . LYS C 2 475 ? -39.645 34.456 44.694 1.00 36.06 475 LYS D CA 1
ATOM 11558 C C . LYS C 2 475 ? -40.434 33.810 45.838 1.00 32.37 475 LYS D C 1
ATOM 11559 O O . LYS C 2 475 ? -39.981 33.751 46.971 1.00 34.05 475 LYS D O 1
ATOM 11565 N N . GLY C 2 476 ? -41.614 33.295 45.540 1.00 31.43 476 GLY D N 1
ATOM 11566 C CA . GLY C 2 476 ? -42.382 32.595 46.591 1.00 29.91 476 GLY D CA 1
ATOM 11567 C C . GLY C 2 476 ? -41.600 31.440 47.190 1.00 28.21 476 GLY D C 1
ATOM 11568 O O . GLY C 2 476 ? -41.546 31.294 48.402 1.00 29.26 476 GLY D O 1
ATOM 11569 N N . TRP C 2 477 ? -40.968 30.644 46.323 1.00 26.15 477 TRP D N 1
ATOM 11570 C CA . TRP C 2 477 ? -40.149 29.499 46.727 1.00 25.04 477 TRP D CA 1
ATOM 11571 C C . TRP C 2 477 ? -39.028 29.924 47.666 1.00 26.04 477 TRP D C 1
ATOM 11572 O O . TRP C 2 477 ? -38.814 29.293 48.739 1.00 25.78 477 TRP D O 1
ATOM 11583 N N . LYS C 2 478 ? -38.281 30.938 47.245 1.00 27.80 478 LYS D N 1
ATOM 11584 C CA . LYS C 2 478 ? -37.163 31.493 48.091 1.00 31.60 478 LYS D CA 1
ATOM 11585 C C . LYS C 2 478 ? -37.688 31.914 49.472 1.00 31.70 478 LYS D C 1
ATOM 11586 O O . LYS C 2 478 ? -37.033 31.665 50.501 1.00 30.50 478 LYS D O 1
ATOM 11592 N N . GLU C 2 479 ? -38.854 32.554 49.498 1.00 31.46 479 GLU D N 1
ATOM 11593 C CA . GLU C 2 479 ? -39.393 32.998 50.770 1.00 35.22 479 GLU D CA 1
ATOM 11594 C C . GLU C 2 479 ? -39.721 31.765 51.613 1.00 32.32 479 GLU D C 1
ATOM 11595 O O . GLU C 2 479 ? -39.424 31.734 52.820 1.00 29.67 479 GLU D O 1
ATOM 11601 N N . ALA C 2 480 ? -40.343 30.762 50.994 1.00 28.13 480 ALA D N 1
ATOM 11602 C CA . ALA C 2 480 ? -40.707 29.565 51.759 1.00 25.12 480 ALA D CA 1
ATOM 11603 C C . ALA C 2 480 ? -39.429 28.860 52.242 1.00 23.15 480 ALA D C 1
ATOM 11604 O O . ALA C 2 480 ? -39.378 28.325 53.365 1.00 22.68 480 ALA D O 1
ATOM 11606 N N . VAL C 2 481 ? -38.376 28.905 51.437 1.00 23.95 481 VAL D N 1
ATOM 11607 C CA . VAL C 2 481 ? -37.091 28.274 51.829 1.00 25.93 481 VAL D CA 1
ATOM 11608 C C . VAL C 2 481 ? -36.531 29.003 53.059 1.00 27.44 481 VAL D C 1
ATOM 11609 O O . VAL C 2 481 ? -36.082 28.346 54.000 1.00 29.25 481 VAL D O 1
ATOM 11613 N N . LYS C 2 482 ? -36.599 30.335 53.064 1.00 31.50 482 LYS D N 1
ATOM 11614 C CA . LYS C 2 482 ? -36.224 31.148 54.250 1.00 35.35 482 LYS D CA 1
ATOM 11615 C C . LYS C 2 482 ? -36.868 30.601 55.534 1.00 32.00 482 LYS D C 1
ATOM 11616 O O . LYS C 2 482 ? -36.197 30.488 56.559 1.00 31.40 482 LYS D O 1
ATOM 11622 N N . ARG C 2 483 ? -38.146 30.263 55.478 1.00 28.54 483 ARG D N 1
ATOM 11623 C CA . ARG C 2 483 ? -38.894 29.971 56.679 1.00 28.18 483 ARG D CA 1
ATOM 11624 C C . ARG C 2 483 ? -38.672 28.523 57.124 1.00 27.92 483 ARG D C 1
ATOM 11625 O O . ARG C 2 483 ? -38.960 28.208 58.260 1.00 25.86 483 ARG D O 1
ATOM 11633 N N . ALA C 2 484 ? -38.109 27.666 56.269 1.00 29.36 484 ALA D N 1
ATOM 11634 C CA . ALA C 2 484 ? -37.726 26.289 56.688 1.00 27.53 484 ALA D CA 1
ATOM 11635 C C . ALA C 2 484 ? -36.400 26.274 57.455 1.00 26.50 484 ALA D C 1
ATOM 11636 O O . ALA C 2 484 ? -36.074 25.301 58.159 1.00 24.47 484 ALA D O 1
ATOM 11638 N N . MET C 2 485 ? -35.594 27.306 57.259 1.00 29.22 485 MET D N 1
ATOM 11639 C CA . MET C 2 485 ? -34.200 27.273 57.705 1.00 32.87 485 MET D CA 1
ATOM 11640 C C . MET C 2 485 ? -34.092 27.299 59.237 1.00 32.41 485 MET D C 1
ATOM 11641 O O . MET C 2 485 ? -34.868 27.964 59.928 1.00 33.53 485 MET D O 1
ATOM 11646 N N . GLY C 2 486 ? -33.127 26.561 59.756 1.00 31.80 486 GLY D N 1
ATOM 11647 C CA . GLY C 2 486 ? -32.774 26.624 61.169 1.00 32.10 486 GLY D CA 1
ATOM 11648 C C . GLY C 2 486 ? -33.734 25.872 62.072 1.00 31.63 486 GLY D C 1
ATOM 11649 O O . GLY C 2 486 ? -33.494 25.789 63.265 1.00 29.60 486 GLY D O 1
ATOM 11650 N N . TRP C 2 487 ? -34.790 25.264 61.529 1.00 32.23 487 TRP D N 1
ATOM 11651 C CA . TRP C 2 487 ? -35.845 24.723 62.380 1.00 28.27 487 TRP D CA 1
ATOM 11652 C C . TRP C 2 487 ? -35.277 23.746 63.406 1.00 28.02 487 TRP D C 1
ATOM 11653 O O . TRP C 2 487 ? -35.749 23.706 64.546 1.00 25.50 487 TRP D O 1
ATOM 11664 N N . ALA C 2 488 ? -34.304 22.932 63.016 1.00 31.68 488 ALA D N 1
ATOM 11665 C CA . ALA C 2 488 ? -33.888 21.852 63.914 1.00 33.09 488 ALA D CA 1
ATOM 11666 C C . ALA C 2 488 ? -33.047 22.428 65.066 1.00 35.25 488 ALA D C 1
ATOM 11667 O O . ALA C 2 488 ? -32.753 21.712 66.005 1.00 39.70 488 ALA D O 1
ATOM 11669 N N . LYS C 2 489 ? -32.702 23.711 65.034 1.00 38.03 489 LYS D N 1
ATOM 11670 C CA . LYS C 2 489 ? -32.109 24.345 66.215 1.00 41.84 489 LYS D CA 1
ATOM 11671 C C . LYS C 2 489 ? -33.193 24.869 67.168 1.00 43.28 489 LYS D C 1
ATOM 11672 O O . LYS C 2 489 ? -32.851 25.180 68.269 1.00 50.76 489 LYS D O 1
ATOM 11678 N N . VAL C 2 490 ? -34.476 24.972 66.797 1.00 46.89 490 VAL D N 1
ATOM 11679 C CA . VAL C 2 490 ? -35.518 25.428 67.761 1.00 44.78 490 VAL D CA 1
ATOM 11680 C C . VAL C 2 490 ? -36.141 24.230 68.497 1.00 44.80 490 VAL D C 1
ATOM 11681 O O . VAL C 2 490 ? -36.614 24.394 69.623 1.00 45.21 490 VAL D O 1
ATOM 11685 N N . VAL C 2 491 ? -36.196 23.060 67.862 1.00 43.02 491 VAL D N 1
ATOM 11686 C CA . VAL C 2 491 ? -36.808 21.865 68.457 1.00 47.29 491 VAL D CA 1
ATOM 11687 C C . VAL C 2 491 ? -35.697 20.894 68.854 1.00 43.45 491 VAL D C 1
ATOM 11688 O O . VAL C 2 491 ? -35.936 20.009 69.678 1.00 47.15 491 VAL D O 1
ATOM 11692 N N . GLU D 2 2 ? 21.927 8.756 29.266 1.00 31.82 2 GLU A N 1
ATOM 11693 C CA . GLU D 2 2 ? 20.639 8.686 30.107 1.00 29.65 2 GLU A CA 1
ATOM 11694 C C . GLU D 2 2 ? 19.919 7.345 29.864 1.00 27.19 2 GLU A C 1
ATOM 11695 O O . GLU D 2 2 ? 19.788 6.637 30.842 1.00 30.40 2 GLU A O 1
ATOM 11701 N N . LYS D 2 3 ? 19.450 6.942 28.674 1.00 26.68 3 LYS A N 1
ATOM 11702 C CA . LYS D 2 3 ? 18.822 5.556 28.596 1.00 30.42 3 LYS A CA 1
ATOM 11703 C C . LYS D 2 3 ? 19.396 4.629 27.514 1.00 25.11 3 LYS A C 1
ATOM 11704 O O . LYS D 2 3 ? 19.966 5.045 26.559 1.00 21.10 3 LYS A O 1
ATOM 11710 N N . PHE D 2 4 ? 19.063 3.346 27.677 1.00 24.57 4 PHE A N 1
ATOM 11711 C CA . PHE D 2 4 ? 19.663 2.248 26.937 1.00 24.17 4 PHE A CA 1
ATOM 11712 C C . PHE D 2 4 ? 18.602 1.194 26.596 1.00 23.74 4 PHE A C 1
ATOM 11713 O O . PHE D 2 4 ? 17.483 1.249 27.106 1.00 24.35 4 PHE A O 1
ATOM 11721 N N . VAL D 2 5 ? 18.979 0.227 25.746 1.00 21.51 5 VAL A N 1
ATOM 11722 C CA . VAL D 2 5 ? 18.094 -0.842 25.351 1.00 21.34 5 VAL A CA 1
ATOM 11723 C C . VAL D 2 5 ? 18.770 -2.164 25.701 1.00 21.63 5 VAL A C 1
ATOM 11724 O O . VAL D 2 5 ? 19.957 -2.370 25.450 1.00 21.26 5 VAL A O 1
ATOM 11728 N N . LEU D 2 6 ? 18.013 -3.028 26.354 1.00 21.64 6 LEU A N 1
ATOM 11729 C CA . LEU D 2 6 ? 18.518 -4.332 26.778 1.00 22.53 6 LEU A CA 1
ATOM 11730 C C . LEU D 2 6 ? 18.037 -5.343 25.739 1.00 23.10 6 LEU A C 1
ATOM 11731 O O . LEU D 2 6 ? 16.852 -5.350 25.412 1.00 24.43 6 LEU A O 1
ATOM 11736 N N . SER D 2 7 ? 18.950 -6.138 25.204 1.00 21.58 7 SER A N 1
ATOM 11737 C CA . SER D 2 7 ? 18.600 -7.159 24.250 1.00 24.82 7 SER A CA 1
ATOM 11738 C C . SER D 2 7 ? 18.923 -8.545 24.822 1.00 26.12 7 SER A C 1
ATOM 11739 O O . SER D 2 7 ? 20.041 -8.755 25.307 1.00 28.76 7 SER A O 1
ATOM 11742 N N . LEU D 2 8 ? 17.988 -9.492 24.739 1.00 28.44 8 LEU A N 1
ATOM 11743 C CA . LEU D 2 8 ? 18.264 -10.890 25.169 1.00 29.78 8 LEU A CA 1
ATOM 11744 C C . LEU D 2 8 ? 18.369 -11.783 23.936 1.00 28.51 8 LEU A C 1
ATOM 11745 O O . LEU D 2 8 ? 17.474 -11.818 23.111 1.00 28.53 8 LEU A O 1
ATOM 11750 N N . ASP D 2 9 ? 19.481 -12.482 23.813 1.00 29.73 9 ASP A N 1
ATOM 11751 C CA . ASP D 2 9 ? 19.704 -13.358 22.698 1.00 26.99 9 ASP A CA 1
ATOM 11752 C C . ASP D 2 9 ? 19.876 -14.757 23.286 1.00 25.70 9 ASP A C 1
ATOM 11753 O O . ASP D 2 9 ? 20.951 -15.110 23.761 1.00 22.70 9 ASP A O 1
ATOM 11758 N N . GLU D 2 10 ? 18.791 -15.527 23.248 1.00 25.17 10 GLU A N 1
ATOM 11759 C CA . GLU D 2 10 ? 18.755 -16.826 23.910 1.00 25.42 10 GLU A CA 1
ATOM 11760 C C . GLU D 2 10 ? 19.131 -17.911 22.898 1.00 22.38 10 GLU A C 1
ATOM 11761 O O . GLU D 2 10 ? 18.282 -18.430 22.225 1.00 23.23 10 GLU A O 1
ATOM 11767 N N . GLY D 2 11 ? 20.405 -18.210 22.768 1.00 22.23 11 GLY A N 1
ATOM 11768 C CA . GLY D 2 11 ? 20.865 -19.086 21.694 1.00 24.27 11 GLY A CA 1
ATOM 11769 C C . GLY D 2 11 ? 20.756 -20.569 22.051 1.00 25.21 11 GLY A C 1
ATOM 11770 O O . GLY D 2 11 ? 20.359 -20.962 23.143 1.00 26.13 11 GLY A O 1
ATOM 11771 N N . THR D 2 12 ? 21.206 -21.385 21.133 1.00 25.55 12 THR A N 1
ATOM 11772 C CA . THR D 2 12 ? 21.151 -22.825 21.282 1.00 28.29 12 THR A CA 1
ATOM 11773 C C . THR D 2 12 ? 21.987 -23.310 22.480 1.00 31.79 12 THR A C 1
ATOM 11774 O O . THR D 2 12 ? 21.520 -24.173 23.214 1.00 31.94 12 THR A O 1
ATOM 11778 N N . THR D 2 13 ? 23.206 -22.796 22.670 1.00 32.74 13 THR A N 1
ATOM 11779 C CA . THR D 2 13 ? 24.084 -23.341 23.697 1.00 32.63 13 THR A CA 1
ATOM 11780 C C . THR D 2 13 ? 24.410 -22.295 24.769 1.00 34.71 13 THR A C 1
ATOM 11781 O O . THR D 2 13 ? 25.088 -22.640 25.746 1.00 37.14 13 THR A O 1
ATOM 11785 N N . SER D 2 14 ? 23.953 -21.044 24.614 1.00 32.88 14 SER A N 1
ATOM 11786 C CA . SER D 2 14 ? 24.164 -20.038 25.652 1.00 32.43 14 SER A CA 1
ATOM 11787 C C . SER D 2 14 ? 23.143 -18.893 25.547 1.00 30.53 14 SER A C 1
ATOM 11788 O O . SER D 2 14 ? 22.613 -18.591 24.474 1.00 29.50 14 SER A O 1
ATOM 11791 N N . ALA D 2 15 ? 22.878 -18.267 26.687 1.00 29.25 15 ALA A N 1
ATOM 11792 C CA . ALA D 2 15 ? 21.980 -17.142 26.758 1.00 31.97 15 ALA A CA 1
ATOM 11793 C C . ALA D 2 15 ? 22.810 -15.882 26.980 1.00 30.94 15 ALA A C 1
ATOM 11794 O O . ALA D 2 15 ? 23.658 -15.836 27.867 1.00 33.28 15 ALA A O 1
ATOM 11796 N N . ARG D 2 16 ? 22.495 -14.865 26.207 1.00 30.82 16 ARG A N 1
ATOM 11797 C CA . ARG D 2 16 ? 23.295 -13.673 26.115 1.00 32.08 16 ARG A CA 1
ATOM 11798 C C . ARG D 2 16 ? 22.402 -12.471 26.439 1.00 28.11 16 ARG A C 1
ATOM 11799 O O . ARG D 2 16 ? 21.210 -12.492 26.189 1.00 28.05 16 ARG A O 1
ATOM 11807 N N . ALA D 2 17 ? 22.982 -11.427 26.995 1.00 26.78 17 ALA A N 1
ATOM 11808 C CA . ALA D 2 17 ? 22.258 -10.178 27.240 1.00 24.78 17 ALA A CA 1
ATOM 11809 C C . ALA D 2 17 ? 23.214 -9.014 26.979 1.00 23.78 17 ALA A C 1
ATOM 11810 O O . ALA D 2 17 ? 24.383 -9.020 27.418 1.00 23.69 17 ALA A O 1
ATOM 11812 N N . ILE D 2 18 ? 22.720 -8.034 26.251 1.00 23.63 18 ILE A N 1
ATOM 11813 C CA . ILE D 2 18 ? 23.554 -6.914 25.871 1.00 24.43 18 ILE A CA 1
ATOM 11814 C C . ILE D 2 18 ? 22.773 -5.610 25.989 1.00 22.46 18 ILE A C 1
ATOM 11815 O O . ILE D 2 18 ? 21.669 -5.496 25.473 1.00 24.72 18 ILE A O 1
ATOM 11820 N N . ILE D 2 19 ? 23.411 -4.629 26.606 1.00 21.55 19 ILE A N 1
ATOM 11821 C CA . ILE D 2 19 ? 22.915 -3.264 26.676 1.00 20.47 19 ILE A CA 1
ATOM 11822 C C . ILE D 2 19 ? 23.610 -2.417 25.599 1.00 20.73 19 ILE A C 1
ATOM 11823 O O . ILE D 2 19 ? 24.858 -2.310 25.565 1.00 22.15 19 ILE A O 1
ATOM 11828 N N . PHE D 2 20 ? 22.785 -1.841 24.728 1.00 19.24 20 PHE A N 1
ATOM 11829 C CA . PHE D 2 20 ? 23.177 -1.018 23.615 1.00 20.32 20 PHE A CA 1
ATOM 11830 C C . PHE D 2 20 ? 22.738 0.433 23.871 1.00 21.90 20 PHE A C 1
ATOM 11831 O O . PHE D 2 20 ? 21.788 0.672 24.605 1.00 21.62 20 PHE A O 1
ATOM 11839 N N . ASP D 2 21 ? 23.386 1.378 23.203 1.00 22.31 21 ASP A N 1
ATOM 11840 C CA . ASP D 2 21 ? 22.890 2.755 23.119 1.00 21.77 21 ASP A CA 1
ATOM 11841 C C . ASP D 2 21 ? 22.434 3.055 21.684 1.00 20.45 21 ASP A C 1
ATOM 11842 O O . ASP D 2 21 ? 22.436 2.194 20.820 1.00 17.86 21 ASP A O 1
ATOM 11847 N N . ARG D 2 22 ? 22.052 4.300 21.444 1.00 22.73 22 ARG A N 1
ATOM 11848 C CA . ARG D 2 22 ? 21.596 4.842 20.122 1.00 24.47 22 ARG A CA 1
ATOM 11849 C C . ARG D 2 22 ? 22.618 4.564 19.003 1.00 22.87 22 ARG A C 1
ATOM 11850 O O . ARG D 2 22 ? 22.236 4.366 17.841 1.00 19.68 22 ARG A O 1
ATOM 11858 N N . GLU D 2 23 ? 23.907 4.632 19.337 1.00 22.01 23 GLU A N 1
ATOM 11859 C CA . GLU D 2 23 ? 24.997 4.451 18.370 1.00 25.22 23 GLU A CA 1
ATOM 11860 C C . GLU D 2 23 ? 25.348 2.962 18.209 1.00 23.93 23 GLU A C 1
ATOM 11861 O O . GLU D 2 23 ? 26.348 2.634 17.549 1.00 20.82 23 GLU A O 1
ATOM 11867 N N . SER D 2 24 ? 24.568 2.073 18.841 1.00 21.68 24 SER A N 1
ATOM 11868 C CA . SER D 2 24 ? 24.753 0.611 18.736 1.00 22.21 24 SER A CA 1
ATOM 11869 C C . SER D 2 24 ? 26.069 0.222 19.403 1.00 22.10 24 SER A C 1
ATOM 11870 O O . SER D 2 24 ? 26.625 -0.849 19.129 1.00 20.03 24 SER A O 1
ATOM 11873 N N . ASN D 2 25 ? 26.537 1.083 20.295 1.00 23.46 25 ASN A N 1
ATOM 11874 C CA . ASN D 2 25 ? 27.644 0.720 21.175 1.00 24.31 25 ASN A CA 1
ATOM 11875 C C . ASN D 2 25 ? 27.143 -0.180 22.300 1.00 21.06 25 ASN A C 1
ATOM 11876 O O . ASN D 2 25 ? 26.094 0.061 22.880 1.00 22.67 25 ASN A O 1
ATOM 11881 N N . ILE D 2 26 ? 27.942 -1.167 22.630 1.00 20.30 26 ILE A N 1
ATOM 11882 C CA . ILE D 2 26 ? 27.682 -2.070 23.758 1.00 21.54 26 ILE A CA 1
ATOM 11883 C C . ILE D 2 26 ? 28.159 -1.419 25.065 1.00 21.42 26 ILE A C 1
ATOM 11884 O O . ILE D 2 26 ? 29.251 -0.870 25.127 1.00 26.24 26 ILE A O 1
ATOM 11889 N N . HIS D 2 27 ? 27.376 -1.507 26.120 1.00 23.88 27 HIS A N 1
ATOM 11890 C CA . HIS D 2 27 ? 27.760 -0.922 27.452 1.00 23.48 27 HIS A CA 1
ATOM 11891 C C . HIS D 2 27 ? 27.914 -2.012 28.512 1.00 23.44 27 HIS A C 1
ATOM 11892 O O . HIS D 2 27 ? 28.644 -1.855 29.471 1.00 22.98 27 HIS A O 1
ATOM 11899 N N . GLY D 2 28 ? 27.183 -3.095 28.346 1.00 24.34 28 GLY A N 1
ATOM 11900 C CA . GLY D 2 28 ? 27.218 -4.225 29.250 1.00 26.14 28 GLY A CA 1
ATOM 11901 C C . GLY D 2 28 ? 26.961 -5.497 28.464 1.00 27.16 28 GLY A C 1
ATOM 11902 O O . GLY D 2 28 ? 26.215 -5.460 27.482 1.00 26.63 28 GLY A O 1
ATOM 11903 N N . ILE D 2 29 ? 27.621 -6.573 28.850 1.00 28.47 29 ILE A N 1
ATOM 11904 C CA . ILE D 2 29 ? 27.389 -7.878 28.281 1.00 32.95 29 ILE A CA 1
ATOM 11905 C C . ILE D 2 29 ? 27.359 -8.882 29.427 1.00 32.56 29 ILE A C 1
ATOM 11906 O O . ILE D 2 29 ? 28.192 -8.792 30.300 1.00 30.45 29 ILE A O 1
ATOM 11911 N N . GLY D 2 30 ? 26.418 -9.821 29.362 1.00 31.96 30 GLY A N 1
ATOM 11912 C CA . GLY D 2 30 ? 26.461 -11.054 30.121 1.00 30.83 30 GLY A CA 1
ATOM 11913 C C . GLY D 2 30 ? 26.267 -12.262 29.206 1.00 31.21 30 GLY A C 1
ATOM 11914 O O . GLY D 2 30 ? 25.590 -12.177 28.177 1.00 31.64 30 GLY A O 1
ATOM 11915 N N . GLN D 2 31 ? 26.834 -13.401 29.588 1.00 33.05 31 GLN A N 1
ATOM 11916 C CA . GLN D 2 31 ? 26.764 -14.602 28.763 1.00 37.52 31 GLN A CA 1
ATOM 11917 C C . GLN D 2 31 ? 26.907 -15.868 29.622 1.00 37.03 31 GLN A C 1
ATOM 11918 O O . GLN D 2 31 ? 27.893 -15.986 30.356 1.00 35.36 31 GLN A O 1
ATOM 11924 N N . TYR D 2 32 ? 25.962 -16.816 29.508 1.00 34.32 32 TYR A N 1
ATOM 11925 C CA . TYR D 2 32 ? 26.052 -18.103 30.240 1.00 37.42 32 TYR A CA 1
ATOM 11926 C C . TYR D 2 32 ? 25.671 -19.304 29.356 1.00 36.10 32 TYR A C 1
ATOM 11927 O O . TYR D 2 32 ? 24.548 -19.391 28.845 1.00 35.08 32 TYR A O 1
ATOM 11936 N N . GLU D 2 33 ? 26.610 -20.231 29.175 1.00 37.06 33 GLU A N 1
ATOM 11937 C CA . GLU D 2 33 ? 26.299 -21.536 28.595 1.00 41.66 33 GLU A CA 1
ATOM 11938 C C . GLU D 2 33 ? 25.287 -22.256 29.497 1.00 42.76 33 GLU A C 1
ATOM 11939 O O . GLU D 2 33 ? 25.178 -21.972 30.689 1.00 46.64 33 GLU A O 1
ATOM 11945 N N . PHE D 2 34 ? 24.535 -23.174 28.919 1.00 41.40 34 PHE A N 1
ATOM 11946 C CA . PHE D 2 34 ? 23.642 -24.028 29.696 1.00 40.65 34 PHE A CA 1
ATOM 11947 C C . PHE D 2 34 ? 23.678 -25.442 29.095 1.00 38.99 34 PHE A C 1
ATOM 11948 O O . PHE D 2 34 ? 24.061 -25.601 27.942 1.00 38.86 34 PHE A O 1
ATOM 11956 N N . PRO D 2 35 ? 23.283 -26.466 29.869 1.00 39.10 35 PRO A N 1
ATOM 11957 C CA . PRO D 2 35 ? 23.530 -27.864 29.422 1.00 39.58 35 PRO A CA 1
ATOM 11958 C C . PRO D 2 35 ? 22.728 -28.302 28.184 1.00 36.99 35 PRO A C 1
ATOM 11959 O O . PRO D 2 35 ? 21.532 -28.025 28.047 1.00 33.97 35 PRO A O 1
ATOM 11963 N N . GLN D 2 36 ? 23.408 -28.995 27.290 1.00 37.61 36 GLN A N 1
ATOM 11964 C CA . GLN D 2 36 ? 22.731 -29.696 26.218 1.00 39.89 36 GLN A CA 1
ATOM 11965 C C . GLN D 2 36 ? 22.389 -31.100 26.740 1.00 41.48 36 GLN A C 1
ATOM 11966 O O . GLN D 2 36 ? 23.246 -31.747 27.320 1.00 37.82 36 GLN A O 1
ATOM 11972 N N . HIS D 2 37 ? 21.125 -31.518 26.611 1.00 42.62 37 HIS A N 1
ATOM 11973 C CA . HIS D 2 37 ? 20.674 -32.820 27.121 1.00 42.51 37 HIS A CA 1
ATOM 11974 C C . HIS D 2 37 ? 20.344 -33.709 25.918 1.00 46.29 37 HIS A C 1
ATOM 11975 O O . HIS D 2 37 ? 19.516 -33.321 25.074 1.00 45.05 37 HIS A O 1
ATOM 11982 N N . TYR D 2 38 ? 21.039 -34.853 25.808 1.00 47.29 38 TYR A N 1
ATOM 11983 C CA . TYR D 2 38 ? 20.811 -35.810 24.715 1.00 50.05 38 TYR A CA 1
ATOM 11984 C C . TYR D 2 38 ? 20.364 -37.164 25.306 1.00 52.43 38 TYR A C 1
ATOM 11985 O O . TYR D 2 38 ? 21.187 -38.053 25.476 1.00 52.40 38 TYR A O 1
ATOM 11994 N N . PRO D 2 39 ? 19.057 -37.342 25.608 1.00 59.44 39 PRO A N 1
ATOM 11995 C CA . PRO D 2 39 ? 18.601 -38.582 26.299 1.00 62.02 39 PRO A CA 1
ATOM 11996 C C . PRO D 2 39 ? 18.735 -39.870 25.457 1.00 60.73 39 PRO A C 1
ATOM 11997 O O . PRO D 2 39 ? 18.780 -40.967 26.011 1.00 52.23 39 PRO A O 1
ATOM 12001 N N . ARG D 2 40 ? 18.788 -39.725 24.134 1.00 64.49 40 ARG A N 1
ATOM 12002 C CA . ARG D 2 40 ? 19.086 -40.824 23.206 1.00 68.87 40 ARG A CA 1
ATOM 12003 C C . ARG D 2 40 ? 19.905 -40.283 22.030 1.00 66.89 40 ARG A C 1
ATOM 12004 O O . ARG D 2 40 ? 20.072 -39.076 21.895 1.00 66.63 40 ARG A O 1
ATOM 12012 N N . PRO D 2 41 ? 20.423 -41.178 21.179 1.00 64.51 41 PRO A N 1
ATOM 12013 C CA . PRO D 2 41 ? 21.068 -40.725 19.945 1.00 58.12 41 PRO A CA 1
ATOM 12014 C C . PRO D 2 41 ? 20.075 -39.986 19.040 1.00 51.77 41 PRO A C 1
ATOM 12015 O O . PRO D 2 41 ? 18.992 -40.508 18.791 1.00 47.64 41 PRO A O 1
ATOM 12019 N N . GLY D 2 42 ? 20.453 -38.776 18.597 1.00 50.13 42 GLY A N 1
ATOM 12020 C CA . GLY D 2 42 ? 19.625 -37.925 17.721 1.00 45.79 42 GLY A CA 1
ATOM 12021 C C . GLY D 2 42 ? 18.615 -37.070 18.482 1.00 45.28 42 GLY A C 1
ATOM 12022 O O . GLY D 2 42 ? 17.966 -36.207 17.884 1.00 50.35 42 GLY A O 1
ATOM 12023 N N . TRP D 2 43 ? 18.465 -37.295 19.789 1.00 48.60 43 TRP A N 1
ATOM 12024 C CA . TRP D 2 43 ? 17.505 -36.565 20.641 1.00 49.04 43 TRP A CA 1
ATOM 12025 C C . TRP D 2 43 ? 18.205 -35.376 21.319 1.00 44.86 43 TRP A C 1
ATOM 12026 O O . TRP D 2 43 ? 19.375 -35.478 21.679 1.00 40.50 43 TRP A O 1
ATOM 12037 N N . VAL D 2 44 ? 17.485 -34.257 21.488 1.00 42.96 44 VAL A N 1
ATOM 12038 C CA . VAL D 2 44 ? 18.097 -32.990 21.954 1.00 40.37 44 VAL A CA 1
ATOM 12039 C C . VAL D 2 44 ? 17.060 -32.196 22.758 1.00 35.76 44 VAL A C 1
ATOM 12040 O O . VAL D 2 44 ? 16.011 -31.810 22.235 1.00 31.04 44 VAL A O 1
ATOM 12044 N N . GLU D 2 45 ? 17.400 -31.912 24.015 1.00 36.71 45 GLU A N 1
ATOM 12045 C CA . GLU D 2 45 ? 16.496 -31.236 24.915 1.00 36.70 45 GLU A CA 1
ATOM 12046 C C . GLU D 2 45 ? 17.224 -30.136 25.700 1.00 36.18 45 GLU A C 1
ATOM 12047 O O . GLU D 2 45 ? 18.417 -30.238 25.987 1.00 34.82 45 GLU A O 1
ATOM 12053 N N . HIS D 2 46 ? 16.477 -29.098 26.071 1.00 35.00 46 HIS A N 1
ATOM 12054 C CA . HIS D 2 46 ? 16.939 -28.158 27.079 1.00 34.90 46 HIS A CA 1
ATOM 12055 C C . HIS D 2 46 ? 15.962 -28.177 28.257 1.00 34.49 46 HIS A C 1
ATOM 12056 O O . HIS D 2 46 ? 14.759 -28.341 28.062 1.00 32.43 46 HIS A O 1
ATOM 12063 N N . ASN D 2 47 ? 16.489 -28.000 29.457 1.00 33.92 47 ASN A N 1
ATOM 12064 C CA . ASN D 2 47 ? 15.659 -27.668 30.589 1.00 40.20 47 ASN A CA 1
ATOM 12065 C C . ASN D 2 47 ? 15.339 -26.169 30.522 1.00 40.13 47 ASN A C 1
ATOM 12066 O O . ASN D 2 47 ? 16.244 -25.352 30.611 1.00 39.86 47 ASN A O 1
ATOM 12071 N N . PRO D 2 48 ? 14.057 -25.802 30.393 1.00 39.67 48 PRO A N 1
ATOM 12072 C CA . PRO D 2 48 ? 13.703 -24.377 30.409 1.00 39.36 48 PRO A CA 1
ATOM 12073 C C . PRO D 2 48 ? 14.196 -23.606 31.645 1.00 42.00 48 PRO A C 1
ATOM 12074 O O . PRO D 2 48 ? 14.481 -22.410 31.519 1.00 40.10 48 PRO A O 1
ATOM 12078 N N . GLU D 2 49 ? 14.281 -24.248 32.817 1.00 41.56 49 GLU A N 1
ATOM 12079 C CA . GLU D 2 49 ? 14.728 -23.537 34.027 1.00 45.25 49 GLU A CA 1
ATOM 12080 C C . GLU D 2 49 ? 16.222 -23.226 33.934 1.00 46.37 49 GLU A C 1
ATOM 12081 O O . GLU D 2 49 ? 16.676 -22.262 34.562 1.00 49.55 49 GLU A O 1
ATOM 12087 N N . GLU D 2 50 ? 16.977 -24.084 33.240 1.00 43.49 50 GLU A N 1
ATOM 12088 C CA . GLU D 2 50 ? 18.396 -23.852 33.037 1.00 45.77 50 GLU A CA 1
ATOM 12089 C C . GLU D 2 50 ? 18.561 -22.681 32.057 1.00 45.04 50 GLU A C 1
ATOM 12090 O O . GLU D 2 50 ? 19.446 -21.855 32.243 1.00 40.13 50 GLU A O 1
ATOM 12096 N N . ILE D 2 51 ? 17.710 -22.624 31.025 1.00 42.12 51 ILE A N 1
ATOM 12097 C CA . ILE D 2 51 ? 17.757 -21.528 30.054 1.00 39.40 51 ILE A CA 1
ATOM 12098 C C . ILE D 2 51 ? 17.456 -20.232 30.807 1.00 39.35 51 ILE A C 1
ATOM 12099 O O . ILE D 2 51 ? 18.210 -19.258 30.722 1.00 37.11 51 ILE A O 1
ATOM 12104 N N . TRP D 2 52 ? 16.369 -20.263 31.562 1.00 38.61 52 TRP A N 1
ATOM 12105 C CA . TRP D 2 52 ? 15.923 -19.105 32.317 1.00 40.70 52 TRP A CA 1
ATOM 12106 C C . TRP D 2 52 ? 17.029 -18.622 33.267 1.00 38.41 52 TRP A C 1
ATOM 12107 O O . TRP D 2 52 ? 17.309 -17.427 33.349 1.00 36.49 52 TRP A O 1
ATOM 12118 N N . ASP D 2 53 ? 17.648 -19.544 33.977 1.00 38.57 53 ASP A N 1
ATOM 12119 C CA . ASP D 2 53 ? 18.649 -19.194 34.984 1.00 43.70 53 ASP A CA 1
ATOM 12120 C C . ASP D 2 53 ? 19.879 -18.593 34.284 1.00 38.08 53 ASP A C 1
ATOM 12121 O O . ASP D 2 53 ? 20.422 -17.600 34.725 1.00 37.21 53 ASP A O 1
ATOM 12126 N N . ALA D 2 54 ? 20.304 -19.180 33.175 1.00 37.49 54 ALA A N 1
ATOM 12127 C CA . ALA D 2 54 ? 21.389 -18.604 32.371 1.00 36.81 54 ALA A CA 1
ATOM 12128 C C . ALA D 2 54 ? 21.007 -17.198 31.865 1.00 33.26 54 ALA A C 1
ATOM 12129 O O . ALA D 2 54 ? 21.807 -16.299 31.922 1.00 32.71 54 ALA A O 1
ATOM 12131 N N . GLN D 2 55 ? 19.773 -17.008 31.413 1.00 33.20 55 GLN A N 1
ATOM 12132 C CA . GLN D 2 55 ? 19.350 -15.757 30.759 1.00 34.83 55 GLN A CA 1
ATOM 12133 C C . GLN D 2 55 ? 19.252 -14.616 31.778 1.00 36.99 55 GLN A C 1
ATOM 12134 O O . GLN D 2 55 ? 19.575 -13.446 31.452 1.00 36.05 55 GLN A O 1
ATOM 12140 N N . LEU D 2 56 ? 18.836 -14.965 32.996 1.00 38.46 56 LEU A N 1
ATOM 12141 C CA . LEU D 2 56 ? 18.669 -14.011 34.094 1.00 40.91 56 LEU A CA 1
ATOM 12142 C C . LEU D 2 56 ? 20.036 -13.573 34.643 1.00 39.90 56 LEU A C 1
ATOM 12143 O O . LEU D 2 56 ? 20.243 -12.397 34.910 1.00 42.12 56 LEU A O 1
ATOM 12148 N N . ARG D 2 57 ? 20.961 -14.504 34.817 1.00 39.23 57 ARG A N 1
ATOM 12149 C CA . ARG D 2 57 ? 22.320 -14.156 35.250 1.00 41.71 57 ARG A CA 1
ATOM 12150 C C . ARG D 2 57 ? 22.998 -13.291 34.171 1.00 38.85 57 ARG A C 1
ATOM 12151 O O . ARG D 2 57 ? 23.643 -12.295 34.479 1.00 36.67 57 ARG A O 1
ATOM 12159 N N . ALA D 2 58 ? 22.819 -13.641 32.901 1.00 34.31 58 ALA A N 1
ATOM 12160 C CA . ALA D 2 58 ? 23.349 -12.821 31.818 1.00 32.23 58 ALA A CA 1
ATOM 12161 C C . ALA D 2 58 ? 22.804 -11.386 31.909 1.00 30.08 58 ALA A C 1
ATOM 12162 O O . ALA D 2 58 ? 23.565 -10.429 31.816 1.00 28.35 58 ALA A O 1
ATOM 12164 N N . ILE D 2 59 ? 21.496 -11.239 32.032 1.00 28.60 59 ILE A N 1
ATOM 12165 C CA . ILE D 2 59 ? 20.917 -9.924 32.211 1.00 31.52 59 ILE A CA 1
ATOM 12166 C C . ILE D 2 59 ? 21.616 -9.202 33.371 1.00 33.53 59 ILE A C 1
ATOM 12167 O O . ILE D 2 59 ? 22.017 -8.046 33.192 1.00 28.77 59 ILE A O 1
ATOM 12172 N N . LYS D 2 60 ? 21.766 -9.853 34.540 1.00 34.95 60 LYS A N 1
ATOM 12173 C CA . LYS D 2 60 ? 22.273 -9.127 35.702 1.00 37.58 60 LYS A CA 1
ATOM 12174 C C . LYS D 2 60 ? 23.741 -8.744 35.461 1.00 35.31 60 LYS A C 1
ATOM 12175 O O . LYS D 2 60 ? 24.128 -7.631 35.789 1.00 32.80 60 LYS A O 1
ATOM 12181 N N . ASP D 2 61 ? 24.544 -9.614 34.852 1.00 31.07 61 ASP A N 1
ATOM 12182 C CA . ASP D 2 61 ? 25.899 -9.218 34.469 1.00 32.69 61 ASP A CA 1
ATOM 12183 C C . ASP D 2 61 ? 25.873 -8.045 33.481 1.00 33.79 61 ASP A C 1
ATOM 12184 O O . ASP D 2 61 ? 26.684 -7.128 33.609 1.00 34.19 61 ASP A O 1
ATOM 12189 N N . ALA D 2 62 ? 24.999 -8.072 32.479 1.00 32.64 62 ALA A N 1
ATOM 12190 C CA . ALA D 2 62 ? 24.978 -6.985 31.514 1.00 31.67 62 ALA A CA 1
ATOM 12191 C C . ALA D 2 62 ? 24.652 -5.676 32.249 1.00 33.05 62 ALA A C 1
ATOM 12192 O O . ALA D 2 62 ? 25.295 -4.654 32.026 1.00 33.53 62 ALA A O 1
ATOM 12194 N N . ILE D 2 63 ? 23.668 -5.710 33.150 1.00 32.25 63 ILE A N 1
ATOM 12195 C CA . ILE D 2 63 ? 23.278 -4.506 33.881 1.00 32.00 63 ILE A CA 1
ATOM 12196 C C . ILE D 2 63 ? 24.426 -4.041 34.797 1.00 33.27 63 ILE A C 1
ATOM 12197 O O . ILE D 2 63 ? 24.783 -2.857 34.756 1.00 30.08 63 ILE A O 1
ATOM 12202 N N . GLN D 2 64 ? 24.992 -4.936 35.611 1.00 34.54 64 GLN A N 1
ATOM 12203 C CA . GLN D 2 64 ? 26.155 -4.631 36.473 1.00 36.94 64 GLN A CA 1
ATOM 12204 C C . GLN D 2 64 ? 27.309 -4.024 35.644 1.00 37.00 64 GLN A C 1
ATOM 12205 O O . GLN D 2 64 ? 27.714 -2.882 35.903 1.00 33.35 64 GLN A O 1
ATOM 12211 N N . SER D 2 65 ? 27.795 -4.768 34.634 1.00 33.02 65 SER A N 1
ATOM 12212 C CA . SER D 2 65 ? 28.783 -4.326 33.578 1.00 32.11 65 SER A CA 1
ATOM 12213 C C . SER D 2 65 ? 28.596 -2.865 33.155 1.00 29.83 65 SER A C 1
ATOM 12214 O O . SER D 2 65 ? 29.558 -2.126 32.937 1.00 30.42 65 SER A O 1
ATOM 12217 N N . ALA D 2 66 ? 27.353 -2.509 32.884 1.00 28.29 66 ALA A N 1
ATOM 12218 C CA . ALA D 2 66 ? 27.055 -1.230 32.252 1.00 31.71 66 ALA A CA 1
ATOM 12219 C C . ALA D 2 66 ? 27.034 -0.080 33.275 1.00 33.80 66 ALA A C 1
ATOM 12220 O O . ALA D 2 66 ? 27.011 1.072 32.864 1.00 31.39 66 ALA A O 1
ATOM 12222 N N . ARG D 2 67 ? 27.036 -0.373 34.578 1.00 38.33 67 ARG A N 1
ATOM 12223 C CA . ARG D 2 67 ? 26.968 0.668 35.626 1.00 43.13 67 ARG A CA 1
ATOM 12224 C C . ARG D 2 67 ? 25.640 1.442 35.516 1.00 40.88 67 ARG A C 1
ATOM 12225 O O . ARG D 2 67 ? 25.631 2.666 35.587 1.00 36.95 67 ARG A O 1
ATOM 12233 N N . ILE D 2 68 ? 24.510 0.760 35.321 1.00 38.68 68 ILE A N 1
ATOM 12234 C CA . ILE D 2 68 ? 23.249 1.492 35.138 1.00 37.45 68 ILE A CA 1
ATOM 12235 C C . ILE D 2 68 ? 22.206 1.033 36.154 1.00 37.05 68 ILE A C 1
ATOM 12236 O O . ILE D 2 68 ? 22.275 -0.070 36.691 1.00 37.64 68 ILE A O 1
ATOM 12241 N N . GLU D 2 69 ? 21.223 1.914 36.323 1.00 37.23 69 GLU A N 1
ATOM 12242 C CA . GLU D 2 69 ? 19.989 1.656 37.061 1.00 43.32 69 GLU A CA 1
ATOM 12243 C C . GLU D 2 69 ? 18.958 0.994 36.135 1.00 42.74 69 GLU A C 1
ATOM 12244 O O . GLU D 2 69 ? 18.844 1.337 34.965 1.00 36.84 69 GLU A O 1
ATOM 12250 N N . PRO D 2 70 ? 18.169 0.055 36.675 1.00 44.46 70 PRO A N 1
ATOM 12251 C CA . PRO D 2 70 ? 17.071 -0.547 35.906 1.00 41.78 70 PRO A CA 1
ATOM 12252 C C . PRO D 2 70 ? 16.237 0.479 35.123 1.00 36.95 70 PRO A C 1
ATOM 12253 O O . PRO D 2 70 ? 15.902 0.225 33.979 1.00 30.76 70 PRO A O 1
ATOM 12257 N N . ASN D 2 71 ? 15.930 1.643 35.689 1.00 38.16 71 ASN A N 1
ATOM 12258 C CA . ASN D 2 71 ? 15.009 2.550 34.965 1.00 39.83 71 ASN A CA 1
ATOM 12259 C C . ASN D 2 71 ? 15.773 3.359 33.901 1.00 33.95 71 ASN A C 1
ATOM 12260 O O . ASN D 2 71 ? 15.171 4.089 33.127 1.00 30.82 71 ASN A O 1
ATOM 12265 N N . GLN D 2 72 ? 17.071 3.167 33.770 1.00 28.92 72 GLN A N 1
ATOM 12266 C CA . GLN D 2 72 ? 17.728 3.676 32.578 1.00 30.85 72 GLN A CA 1
ATOM 12267 C C . GLN D 2 72 ? 17.456 2.745 31.372 1.00 29.18 72 GLN A C 1
ATOM 12268 O O . GLN D 2 72 ? 17.824 3.087 30.264 1.00 29.69 72 GLN A O 1
ATOM 12274 N N . ILE D 2 73 ? 16.801 1.598 31.550 1.00 29.27 73 ILE A N 1
ATOM 12275 C CA . ILE D 2 73 ? 16.495 0.692 30.411 1.00 28.03 73 ILE A CA 1
ATOM 12276 C C . ILE D 2 73 ? 15.155 1.090 29.781 1.00 28.83 73 ILE A C 1
ATOM 12277 O O . ILE D 2 73 ? 14.109 0.963 30.411 1.00 33.08 73 ILE A O 1
ATOM 12282 N N . ALA D 2 74 ? 15.187 1.563 28.537 1.00 26.69 74 ALA A N 1
ATOM 12283 C CA . ALA D 2 74 ? 13.999 2.084 27.878 1.00 26.12 74 ALA A CA 1
ATOM 12284 C C . ALA D 2 74 ? 13.114 0.945 27.353 1.00 26.19 74 ALA A C 1
ATOM 12285 O O . ALA D 2 74 ? 11.913 1.149 27.149 1.00 26.70 74 ALA A O 1
ATOM 12287 N N . ALA D 2 75 ? 13.701 -0.219 27.084 1.00 24.65 75 ALA A N 1
ATOM 12288 C CA . ALA D 2 75 ? 12.998 -1.309 26.399 1.00 23.75 75 ALA A CA 1
ATOM 12289 C C . ALA D 2 75 ? 13.879 -2.569 26.349 1.00 23.74 75 ALA A C 1
ATOM 12290 O O . ALA D 2 75 ? 15.104 -2.503 26.451 1.00 23.75 75 ALA A O 1
ATOM 12292 N N . ILE D 2 76 ? 13.217 -3.717 26.198 1.00 22.98 76 ILE A N 1
ATOM 12293 C CA . ILE D 2 76 ? 13.836 -5.013 26.134 1.00 22.58 76 ILE A CA 1
ATOM 12294 C C . ILE D 2 76 ? 13.393 -5.671 24.826 1.00 21.95 76 ILE A C 1
ATOM 12295 O O . ILE D 2 76 ? 12.191 -5.737 24.512 1.00 21.19 76 ILE A O 1
ATOM 12300 N N . GLY D 2 77 ? 14.353 -6.213 24.105 1.00 19.70 77 GLY A N 1
ATOM 12301 C CA . GLY D 2 77 ? 14.056 -6.993 22.921 1.00 21.01 77 GLY A CA 1
ATOM 12302 C C . GLY D 2 77 ? 14.494 -8.425 23.112 1.00 20.40 77 GLY A C 1
ATOM 12303 O O . GLY D 2 77 ? 15.437 -8.710 23.858 1.00 22.12 77 GLY A O 1
ATOM 12304 N N . VAL D 2 78 ? 13.802 -9.323 22.452 1.00 20.69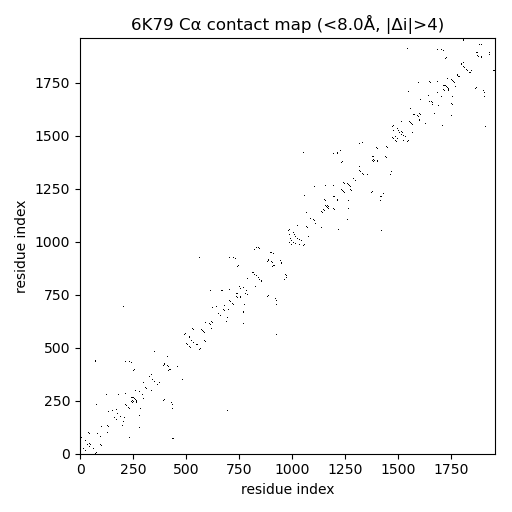 78 VAL A N 1
ATOM 12305 C CA . VAL D 2 78 ? 13.993 -10.714 22.718 1.00 22.28 78 VAL A CA 1
ATOM 12306 C C . VAL D 2 78 ? 14.232 -11.397 21.368 1.00 23.11 78 VAL A C 1
ATOM 12307 O O . VAL D 2 78 ? 13.511 -11.171 20.379 1.00 23.45 78 VAL A O 1
ATOM 12311 N N . THR D 2 79 ? 15.261 -12.235 21.336 1.00 23.13 79 THR A N 1
ATOM 12312 C CA . THR D 2 79 ? 15.518 -13.047 20.173 1.00 21.54 79 THR A CA 1
ATOM 12313 C C . THR D 2 79 ? 16.031 -14.393 20.657 1.00 21.13 79 THR A C 1
ATOM 12314 O O . THR D 2 79 ? 16.469 -14.508 21.814 1.00 22.40 79 THR A O 1
ATOM 12318 N N . ASN D 2 80 ? 15.996 -15.404 19.784 1.00 21.85 80 ASN A N 1
ATOM 12319 C CA . ASN D 2 80 ? 15.980 -16.775 20.287 1.00 21.00 80 ASN A CA 1
ATOM 12320 C C . ASN D 2 80 ? 16.322 -17.796 19.193 1.00 19.85 80 ASN A C 1
ATOM 12321 O O . ASN D 2 80 ? 16.019 -17.640 18.026 1.00 18.31 80 ASN A O 1
ATOM 12326 N N . GLN D 2 81 ? 16.963 -18.874 19.598 1.00 20.94 81 GLN A N 1
ATOM 12327 C CA . GLN D 2 81 ? 16.960 -20.080 18.779 1.00 23.00 81 GLN A CA 1
ATOM 12328 C C . GLN D 2 81 ? 15.521 -20.321 18.329 1.00 22.61 81 GLN A C 1
ATOM 12329 O O . GLN D 2 81 ? 14.618 -20.241 19.137 1.00 22.14 81 GLN A O 1
ATOM 12335 N N . ARG D 2 82 ? 15.331 -20.554 17.043 1.00 22.96 82 ARG A N 1
ATOM 12336 C CA . ARG D 2 82 ? 14.006 -20.767 16.465 1.00 24.86 82 ARG A CA 1
ATOM 12337 C C . ARG D 2 82 ? 13.604 -22.252 16.594 1.00 26.92 82 ARG A C 1
ATOM 12338 O O . ARG D 2 82 ? 14.427 -23.066 16.983 1.00 24.17 82 ARG A O 1
ATOM 12346 N N . GLU D 2 83 ? 12.315 -22.567 16.339 1.00 28.38 83 GLU A N 1
ATOM 12347 C CA . GLU D 2 83 ? 11.747 -23.930 16.230 1.00 28.69 83 GLU A CA 1
ATOM 12348 C C . GLU D 2 83 ? 11.599 -24.603 17.606 1.00 31.75 83 GLU A C 1
ATOM 12349 O O . GLU D 2 83 ? 10.513 -25.135 17.913 1.00 30.51 83 GLU A O 1
ATOM 12355 N N . THR D 2 84 ? 12.652 -24.595 18.420 1.00 28.90 84 THR A N 1
ATOM 12356 C CA . THR D 2 84 ? 12.624 -25.224 19.723 1.00 30.42 84 THR A CA 1
ATOM 12357 C C . THR D 2 84 ? 11.268 -24.992 20.399 1.00 33.82 84 THR A C 1
ATOM 12358 O O . THR D 2 84 ? 10.783 -23.849 20.479 1.00 35.34 84 THR A O 1
ATOM 12362 N N . THR D 2 85 ? 10.699 -26.080 20.939 1.00 35.51 85 THR A N 1
ATOM 12363 C CA . THR D 2 85 ? 9.292 -26.120 21.322 1.00 33.87 85 THR A CA 1
ATOM 12364 C C . THR D 2 85 ? 9.168 -26.402 22.821 1.00 35.52 85 THR A C 1
ATOM 12365 O O . THR D 2 85 ? 9.726 -27.383 23.304 1.00 37.14 85 THR A O 1
ATOM 12369 N N . LEU D 2 86 ? 8.450 -25.510 23.528 1.00 35.02 86 LEU A N 1
ATOM 12370 C CA . LEU D 2 86 ? 8.243 -25.596 24.986 1.00 37.21 86 LEU A CA 1
ATOM 12371 C C . LEU D 2 86 ? 6.745 -25.673 25.315 1.00 38.66 86 LEU A C 1
ATOM 12372 O O . LEU D 2 86 ? 5.898 -25.211 24.517 1.00 38.40 86 LEU A O 1
ATOM 12377 N N . VAL D 2 87 ? 6.454 -26.207 26.516 1.00 39.12 87 VAL A N 1
ATOM 12378 C CA . VAL D 2 87 ? 5.113 -26.131 27.140 1.00 40.67 87 VAL A CA 1
ATOM 12379 C C . VAL D 2 87 ? 5.234 -25.885 28.648 1.00 39.89 87 VAL A C 1
ATOM 12380 O O . VAL D 2 87 ? 6.114 -26.438 29.329 1.00 39.55 87 VAL A O 1
ATOM 12384 N N . TRP D 2 88 ? 4.291 -25.088 29.157 1.00 42.10 88 TRP A N 1
ATOM 12385 C CA . TRP D 2 88 ? 4.278 -24.696 30.555 1.00 45.28 88 TRP A CA 1
ATOM 12386 C C . TRP D 2 88 ? 2.840 -24.374 31.011 1.00 48.92 88 TRP A C 1
ATOM 12387 O O . TRP D 2 88 ? 1.914 -24.330 30.194 1.00 49.56 88 TRP A O 1
ATOM 12398 N N . ASP D 2 89 ? 2.680 -24.156 32.316 1.00 49.91 89 ASP A N 1
ATOM 12399 C CA . ASP D 2 89 ? 1.380 -23.914 32.971 1.00 59.04 89 ASP A CA 1
ATOM 12400 C C . ASP D 2 89 ? 1.280 -22.451 33.443 1.00 60.84 89 ASP A C 1
ATOM 12401 O O . ASP D 2 89 ? 2.198 -21.655 33.260 1.00 57.37 89 ASP A O 1
ATOM 12406 N N . LYS D 2 90 ? 0.175 -22.122 34.110 1.00 64.74 90 LYS A N 1
ATOM 12407 C CA . LYS D 2 90 ? -0.180 -20.732 34.410 1.00 70.58 90 LYS A CA 1
ATOM 12408 C C . LYS D 2 90 ? 0.895 -20.041 35.256 1.00 70.55 90 LYS A C 1
ATOM 12409 O O . LYS D 2 90 ? 1.068 -18.833 35.098 1.00 70.18 90 LYS A O 1
ATOM 12415 N N . ASP D 2 91 ? 1.599 -20.753 36.145 1.00 70.99 91 ASP A N 1
ATOM 12416 C CA . ASP D 2 91 ? 2.621 -20.074 36.992 1.00 73.92 91 ASP A CA 1
ATOM 12417 C C . ASP D 2 91 ? 4.025 -20.303 36.404 1.00 68.75 91 ASP A C 1
ATOM 12418 O O . ASP D 2 91 ? 5.013 -20.353 37.134 1.00 72.79 91 ASP A O 1
ATOM 12423 N N . GLY D 2 92 ? 4.118 -20.415 35.084 1.00 65.59 92 GLY A N 1
ATOM 12424 C CA . GLY D 2 92 ? 5.408 -20.370 34.400 1.00 64.68 92 GLY A CA 1
ATOM 12425 C C . GLY D 2 92 ? 6.177 -21.681 34.486 1.00 63.10 92 GLY A C 1
ATOM 12426 O O . GLY D 2 92 ? 7.282 -21.780 33.954 1.00 59.67 92 GLY A O 1
ATOM 12427 N N . LYS D 2 93 ? 5.591 -22.703 35.100 1.00 60.74 93 LYS A N 1
ATOM 12428 C CA . LYS D 2 93 ? 6.289 -23.957 35.290 1.00 59.95 93 LYS A CA 1
ATOM 12429 C C . LYS D 2 93 ? 6.253 -24.775 33.987 1.00 55.71 93 LYS A C 1
ATOM 12430 O O . LYS D 2 93 ? 5.182 -24.976 33.408 1.00 51.75 93 LYS A O 1
ATOM 12436 N N . PRO D 2 94 ? 7.426 -25.244 33.512 1.00 53.17 94 PRO A N 1
ATOM 12437 C CA . PRO D 2 94 ? 7.488 -26.146 32.352 1.00 52.83 94 PRO A CA 1
ATOM 12438 C C . PRO D 2 94 ? 6.871 -27.518 32.679 1.00 53.39 94 PRO A C 1
ATOM 12439 O O . PRO D 2 94 ? 7.124 -28.055 33.760 1.00 51.56 94 PRO A O 1
ATOM 12443 N N . LEU D 2 95 ? 6.071 -28.065 31.761 1.00 52.86 95 LEU A N 1
ATOM 12444 C CA . LEU D 2 95 ? 5.447 -29.382 31.928 1.00 53.97 95 LEU A CA 1
ATOM 12445 C C . LEU D 2 95 ? 6.311 -30.474 31.273 1.00 57.85 95 LEU A C 1
ATOM 12446 O O . LEU D 2 95 ? 5.877 -31.629 31.168 1.00 56.63 95 LEU A O 1
ATOM 12451 N N . TYR D 2 96 ? 7.520 -30.108 30.829 1.00 60.65 96 TYR A N 1
ATOM 12452 C CA . TYR D 2 96 ? 8.514 -31.030 30.215 1.00 57.66 96 TYR A CA 1
ATOM 12453 C C . TYR D 2 96 ? 9.780 -30.234 29.850 1.00 54.11 96 TYR A C 1
ATOM 12454 O O . TYR D 2 96 ? 9.815 -29.015 30.008 1.00 53.30 96 TYR A O 1
ATOM 12463 N N . ASN D 2 97 ? 10.818 -30.913 29.378 1.00 44.36 97 ASN A N 1
ATOM 12464 C CA . ASN D 2 97 ? 11.928 -30.236 28.757 1.00 43.50 97 ASN A CA 1
ATOM 12465 C C . ASN D 2 97 ? 11.446 -29.628 27.431 1.00 44.02 97 ASN A C 1
ATOM 12466 O O . ASN D 2 97 ? 10.402 -30.022 26.901 1.00 44.00 97 ASN A O 1
ATOM 12471 N N . ALA D 2 98 ? 12.209 -28.663 26.906 1.00 43.56 98 ALA A N 1
ATOM 12472 C CA . ALA D 2 98 ? 12.020 -28.163 25.524 1.00 38.88 98 ALA A CA 1
ATOM 12473 C C . ALA D 2 98 ? 12.578 -29.184 24.535 1.00 36.48 98 ALA A C 1
ATOM 12474 O O . ALA D 2 98 ? 13.618 -29.791 24.805 1.00 34.20 98 ALA A O 1
ATOM 12476 N N . ILE D 2 99 ? 11.944 -29.316 23.375 1.00 34.80 99 ILE A N 1
ATOM 12477 C CA . ILE D 2 99 ? 12.564 -30.104 22.317 1.00 37.61 99 ILE A CA 1
ATOM 12478 C C . ILE D 2 99 ? 13.235 -29.150 21.316 1.00 37.23 99 ILE A C 1
ATOM 12479 O O . ILE D 2 99 ? 12.565 -28.319 20.680 1.00 30.73 99 ILE A O 1
ATOM 12484 N N . VAL D 2 100 ? 14.544 -29.360 21.154 1.00 33.12 100 VAL A N 1
ATOM 12485 C CA . VAL D 2 100 ? 15.417 -28.425 20.481 1.00 32.05 100 VAL A CA 1
ATOM 12486 C C . VAL D 2 100 ? 15.208 -28.595 18.983 1.00 30.74 100 VAL A C 1
ATOM 12487 O O . VAL D 2 100 ? 14.847 -29.664 18.523 1.00 33.10 100 VAL A O 1
ATOM 12491 N N . TRP D 2 101 ? 15.434 -27.529 18.239 1.00 28.06 101 TRP A N 1
ATOM 12492 C CA . TRP D 2 101 ? 15.358 -27.568 16.779 1.00 27.64 101 TRP A CA 1
ATOM 12493 C C . TRP D 2 101 ? 16.231 -28.669 16.164 1.00 27.94 101 TRP A C 1
ATOM 12494 O O . TRP D 2 101 ? 16.004 -29.022 15.015 1.00 27.21 101 TRP A O 1
ATOM 12505 N N . GLN D 2 102 ? 17.231 -29.145 16.910 1.00 28.44 102 GLN A N 1
ATOM 12506 C CA . GLN D 2 102 ? 18.229 -30.117 16.468 1.00 31.26 102 GLN A CA 1
ATOM 12507 C C . GLN D 2 102 ? 17.689 -31.551 16.582 1.00 34.57 102 GLN A C 1
ATOM 12508 O O . GLN D 2 102 ? 18.200 -32.428 15.896 1.00 32.59 102 GLN A O 1
ATOM 12514 N N . CYS D 2 103 ? 16.687 -31.753 17.444 1.00 37.54 103 CYS A N 1
ATOM 12515 C CA . CYS D 2 103 ? 16.143 -33.073 17.823 1.00 41.67 103 CYS A CA 1
ATOM 12516 C C . CYS D 2 103 ? 15.475 -33.747 16.622 1.00 41.20 103 CYS A C 1
ATOM 12517 O O . CYS D 2 103 ? 14.638 -33.149 15.955 1.00 37.09 103 CYS A O 1
ATOM 12520 N N . ARG D 2 104 ? 15.888 -34.994 16.376 1.00 45.53 104 ARG A N 1
ATOM 12521 C CA . ARG D 2 104 ? 15.388 -35.815 15.268 1.00 46.27 104 ARG A CA 1
ATOM 12522 C C . ARG D 2 104 ? 14.353 -36.833 15.777 1.00 43.40 104 ARG A C 1
ATOM 12523 O O . ARG D 2 104 ? 13.966 -37.718 15.012 1.00 40.33 104 ARG A O 1
ATOM 12531 N N . ARG D 2 105 ? 13.903 -36.727 17.032 1.00 43.69 105 ARG A N 1
ATOM 12532 C CA . ARG D 2 105 ? 13.014 -37.752 17.622 1.00 46.71 105 ARG A CA 1
ATOM 12533 C C . ARG D 2 105 ? 11.756 -37.931 16.762 1.00 51.77 105 ARG A C 1
ATOM 12534 O O . ARG D 2 105 ? 11.124 -38.984 16.795 1.00 48.76 105 ARG A O 1
ATOM 12542 N N . THR D 2 106 ? 11.404 -36.897 16.001 1.00 52.54 106 THR A N 1
ATOM 12543 C CA . THR D 2 106 ? 10.111 -36.806 15.349 1.00 51.38 106 THR A CA 1
ATOM 12544 C C . THR D 2 106 ? 10.282 -37.084 13.850 1.00 47.22 106 THR A C 1
ATOM 12545 O O . THR D 2 106 ? 9.349 -36.859 13.082 1.00 48.42 106 THR A O 1
ATOM 12549 N N . ALA D 2 107 ? 11.456 -37.568 13.430 1.00 48.67 107 ALA A N 1
ATOM 12550 C CA . ALA D 2 107 ? 11.775 -37.725 11.976 1.00 53.28 107 ALA A CA 1
ATOM 12551 C C . ALA D 2 107 ? 10.856 -38.767 11.331 1.00 59.12 107 ALA A C 1
ATOM 12552 O O . ALA D 2 107 ? 10.420 -38.584 10.181 1.00 56.89 107 ALA A O 1
ATOM 12554 N N . GLU D 2 108 ? 10.580 -39.849 12.065 1.00 61.13 108 GLU A N 1
ATOM 12555 C CA . GLU D 2 108 ? 9.699 -40.925 11.564 1.00 67.58 108 GLU A CA 1
ATOM 12556 C C . GLU D 2 108 ? 8.302 -40.342 11.297 1.00 62.14 108 GLU A C 1
ATOM 12557 O O . GLU D 2 108 ? 7.817 -40.342 10.149 1.00 55.66 108 GLU A O 1
ATOM 12563 N N . MET D 2 109 ? 7.708 -39.805 12.369 1.00 57.33 109 MET A N 1
ATOM 12564 C CA . MET D 2 109 ? 6.387 -39.166 12.359 1.00 58.30 109 MET A CA 1
ATOM 12565 C C . MET D 2 109 ? 6.238 -38.222 11.158 1.00 54.89 109 MET A C 1
ATOM 12566 O O . MET D 2 109 ? 5.175 -38.199 10.543 1.00 50.05 109 MET A O 1
ATOM 12571 N N . VAL D 2 110 ? 7.292 -37.462 10.843 1.00 51.96 110 VAL A N 1
ATOM 12572 C CA . VAL D 2 110 ? 7.285 -36.475 9.752 1.00 51.09 110 VAL A CA 1
ATOM 12573 C C . VAL D 2 110 ? 7.385 -37.161 8.384 1.00 51.21 110 VAL A C 1
ATOM 12574 O O . VAL D 2 110 ? 6.899 -36.602 7.386 1.00 48.53 110 VAL A O 1
ATOM 12578 N N . GLU D 2 111 ? 8.008 -38.334 8.313 1.00 57.45 111 GLU A N 1
ATOM 12579 C CA . GLU D 2 111 ? 8.337 -38.949 7.009 1.00 63.88 111 GLU A CA 1
ATOM 12580 C C . GLU D 2 111 ? 7.071 -39.443 6.281 1.00 66.05 111 GLU A C 1
ATOM 12581 O O . GLU D 2 111 ? 6.957 -39.269 5.059 1.00 62.17 111 GLU A O 1
ATOM 12587 N N . GLU D 2 112 ? 6.128 -40.047 6.998 1.00 69.92 112 GLU A N 1
ATOM 12588 C CA . GLU D 2 112 ? 4.886 -40.523 6.350 1.00 78.37 112 GLU A CA 1
ATOM 12589 C C . GLU D 2 112 ? 3.939 -39.345 6.074 1.00 80.40 112 GLU A C 1
ATOM 12590 O O . GLU D 2 112 ? 3.182 -39.385 5.099 1.00 87.88 112 GLU A O 1
ATOM 12596 N N . ILE D 2 113 ? 3.998 -38.299 6.901 1.00 76.12 113 ILE A N 1
ATOM 12597 C CA . ILE D 2 113 ? 3.169 -37.100 6.711 1.00 70.41 113 ILE A CA 1
ATOM 12598 C C . ILE D 2 113 ? 3.528 -36.429 5.377 1.00 66.63 113 ILE A C 1
ATOM 12599 O O . ILE D 2 113 ? 2.693 -35.779 4.764 1.00 62.93 113 ILE A O 1
ATOM 12604 N N . LYS D 2 114 ? 4.771 -36.578 4.943 1.00 65.61 114 LYS A N 1
ATOM 12605 C CA . LYS D 2 114 ? 5.308 -35.766 3.860 1.00 67.82 114 LYS A CA 1
ATOM 12606 C C . LYS D 2 114 ? 4.829 -36.304 2.511 1.00 65.38 114 LYS A C 1
ATOM 12607 O O . LYS D 2 114 ? 4.674 -35.523 1.569 1.00 50.51 114 LYS A O 1
ATOM 12613 N N . ARG D 2 115 ? 4.653 -37.629 2.446 1.00 74.41 115 ARG A N 1
ATOM 12614 C CA . ARG D 2 115 ? 4.191 -38.351 1.245 1.00 80.24 115 ARG A CA 1
ATOM 12615 C C . ARG D 2 115 ? 2.822 -37.797 0.821 1.00 78.72 115 ARG A C 1
ATOM 12616 O O . ARG D 2 115 ? 2.611 -37.506 -0.358 1.00 79.58 115 ARG A O 1
ATOM 12624 N N . GLU D 2 116 ? 1.915 -37.617 1.784 1.00 79.39 116 GLU A N 1
ATOM 12625 C CA . GLU D 2 116 ? 0.553 -37.118 1.503 1.00 79.50 116 GLU A CA 1
ATOM 12626 C C . GLU D 2 116 ? 0.518 -35.582 1.509 1.00 77.05 116 GLU A C 1
ATOM 12627 O O . GLU D 2 116 ? 0.128 -34.949 0.525 1.00 76.35 116 GLU A O 1
ATOM 12633 N N . TYR D 2 117 ? 0.938 -34.990 2.624 1.00 71.89 117 TYR A N 1
ATOM 12634 C CA . TYR D 2 117 ? 0.644 -33.591 2.934 1.00 65.47 117 TYR A CA 1
ATOM 12635 C C . TYR D 2 117 ? 1.849 -32.679 2.655 1.00 64.11 117 TYR A C 1
ATOM 12636 O O . TYR D 2 117 ? 1.790 -31.478 2.909 1.00 60.85 117 TYR A O 1
ATOM 12645 N N . GLY D 2 118 ? 2.928 -33.225 2.104 1.00 63.62 118 GLY A N 1
ATOM 12646 C CA . GLY D 2 118 ? 4.178 -32.488 1.959 1.00 61.24 118 GLY A CA 1
ATOM 12647 C C . GLY D 2 118 ? 4.039 -31.200 1.165 1.00 61.18 118 GLY A C 1
ATOM 12648 O O . GLY D 2 118 ? 4.752 -30.224 1.436 1.00 60.15 118 GLY A O 1
ATOM 12649 N N . THR D 2 119 ? 3.111 -31.178 0.215 1.00 57.76 119 THR A N 1
ATOM 12650 C CA . THR D 2 119 ? 3.081 -30.123 -0.790 1.00 54.51 119 THR A CA 1
ATOM 12651 C C . THR D 2 119 ? 2.147 -28.975 -0.350 1.00 53.29 119 THR A C 1
ATOM 12652 O O . THR D 2 119 ? 2.402 -27.804 -0.692 1.00 46.76 119 THR A O 1
ATOM 12656 N N . MET D 2 120 ? 1.101 -29.246 0.427 1.00 50.77 120 MET A N 1
ATOM 12657 C CA . MET D 2 120 ? 0.267 -28.132 0.929 1.00 54.68 120 MET A CA 1
ATOM 12658 C C . MET D 2 120 ? 0.954 -27.469 2.142 1.00 49.87 120 MET A C 1
ATOM 12659 O O . MET D 2 120 ? 0.800 -26.276 2.371 1.00 45.97 120 MET A O 1
ATOM 12664 N N . ILE D 2 121 ? 1.744 -28.222 2.899 1.00 46.49 121 ILE A N 1
ATOM 12665 C CA . ILE D 2 121 ? 2.546 -27.625 3.951 1.00 45.82 121 ILE A CA 1
ATOM 12666 C C . ILE D 2 121 ? 3.538 -26.634 3.315 1.00 43.56 121 ILE A C 1
ATOM 12667 O O . ILE D 2 121 ? 3.616 -25.502 3.752 1.00 40.79 121 ILE A O 1
ATOM 12672 N N . LYS D 2 122 ? 4.246 -27.007 2.261 1.00 40.36 122 LYS A N 1
ATOM 12673 C CA . LYS D 2 122 ? 5.144 -26.031 1.628 1.00 42.46 122 LYS A CA 1
ATOM 12674 C C . LYS D 2 122 ? 4.374 -24.793 1.130 1.00 43.95 122 LYS A C 1
ATOM 12675 O O . LYS D 2 122 ? 4.902 -23.683 1.253 1.00 41.63 122 LYS A O 1
ATOM 12681 N N . GLU D 2 123 ? 3.173 -24.913 0.553 1.00 44.14 123 GLU A N 1
ATOM 12682 C CA . GLU D 2 123 ? 2.511 -23.688 0.036 1.00 44.94 123 GLU A CA 1
ATOM 12683 C C . GLU D 2 123 ? 1.962 -22.853 1.208 1.00 39.90 123 GLU A C 1
ATOM 12684 O O . GLU D 2 123 ? 1.928 -21.636 1.105 1.00 36.71 123 GLU A O 1
ATOM 12690 N N . LYS D 2 124 ? 1.550 -23.484 2.311 1.00 40.06 124 LYS A N 1
ATOM 12691 C CA . LYS D 2 124 ? 0.899 -22.769 3.403 1.00 41.76 124 LYS A CA 1
ATOM 12692 C C . LYS D 2 124 ? 1.941 -22.022 4.231 1.00 45.33 124 LYS A C 1
ATOM 12693 O O . LYS D 2 124 ? 1.836 -20.816 4.447 1.00 46.11 124 LYS A O 1
ATOM 12699 N N . THR D 2 125 ? 2.865 -22.807 4.777 1.00 44.84 125 THR A N 1
ATOM 12700 C CA . THR D 2 125 ? 4.065 -22.304 5.390 1.00 43.99 125 THR A CA 1
ATOM 12701 C C . THR D 2 125 ? 5.067 -22.196 4.244 1.00 42.70 125 THR A C 1
ATOM 12702 O O . THR D 2 125 ? 4.743 -22.659 3.162 1.00 61.64 125 THR A O 1
ATOM 12706 N N . GLY D 2 126 ? 6.221 -21.604 4.407 1.00 37.08 126 GLY A N 1
ATOM 12707 C CA . GLY D 2 126 ? 7.178 -21.675 3.290 1.00 35.12 126 GLY A CA 1
ATOM 12708 C C . GLY D 2 126 ? 8.175 -22.828 3.428 1.00 33.65 126 GLY A C 1
ATOM 12709 O O . GLY D 2 126 ? 9.275 -22.774 2.862 1.00 29.53 126 GLY A O 1
ATOM 12710 N N . LEU D 2 127 ? 7.791 -23.885 4.140 1.00 33.35 127 LEU A N 1
ATOM 12711 C CA . LEU D 2 127 ? 8.751 -24.877 4.655 1.00 34.38 127 LEU A CA 1
ATOM 12712 C C . LEU D 2 127 ? 8.550 -26.257 4.008 1.00 37.48 127 LEU A C 1
ATOM 12713 O O . LEU D 2 127 ? 7.417 -26.704 3.853 1.00 35.15 127 LEU A O 1
ATOM 12718 N N . VAL D 2 128 ? 9.650 -26.958 3.721 1.00 39.38 128 VAL A N 1
ATOM 12719 C CA . VAL D 2 128 ? 9.571 -28.398 3.468 1.00 42.61 128 VAL A CA 1
ATOM 12720 C C . VAL D 2 128 ? 9.401 -29.109 4.819 1.00 43.81 128 VAL A C 1
ATOM 12721 O O . VAL D 2 128 ? 10.184 -28.897 5.728 1.00 43.79 128 VAL A O 1
ATOM 12725 N N . PRO D 2 129 ? 8.382 -29.964 4.955 1.00 41.55 129 PRO A N 1
ATOM 12726 C CA . PRO D 2 129 ? 8.198 -30.728 6.198 1.00 41.31 129 PRO A CA 1
ATOM 12727 C C . PRO D 2 129 ? 9.503 -31.378 6.675 1.00 40.37 129 PRO A C 1
ATOM 12728 O O . PRO D 2 129 ? 10.222 -31.955 5.887 1.00 43.85 129 PRO A O 1
ATOM 12732 N N . ASP D 2 130 ? 9.774 -31.267 7.964 1.00 41.35 130 ASP A N 1
ATOM 12733 C CA . ASP D 2 130 ? 11.015 -31.698 8.551 1.00 37.79 130 ASP A CA 1
ATOM 12734 C C . ASP D 2 130 ? 10.846 -31.666 10.069 1.00 37.45 130 ASP A C 1
ATOM 12735 O O . ASP D 2 130 ? 10.161 -30.778 10.598 1.00 43.82 130 ASP A O 1
ATOM 12740 N N . ALA D 2 131 ? 11.440 -32.643 10.745 1.00 32.32 131 ALA A N 1
ATOM 12741 C CA . ALA D 2 131 ? 11.512 -32.704 12.229 1.00 34.70 131 ALA A CA 1
ATOM 12742 C C . ALA D 2 131 ? 12.070 -31.395 12.833 1.00 33.14 131 ALA A C 1
ATOM 12743 O O . ALA D 2 131 ? 11.897 -31.127 14.018 1.00 36.66 131 ALA A O 1
ATOM 12745 N N . TYR D 2 132 ? 12.823 -30.652 12.030 1.00 29.63 132 TYR A N 1
ATOM 12746 C CA . TYR D 2 132 ? 13.365 -29.292 12.326 1.00 30.94 132 TYR A CA 1
ATOM 12747 C C . TYR D 2 132 ? 12.305 -28.422 13.034 1.00 31.65 132 TYR A C 1
ATOM 12748 O O . TYR D 2 132 ? 12.537 -27.920 14.140 1.00 30.61 132 TYR A O 1
ATOM 12757 N N . PHE D 2 133 ? 11.111 -28.304 12.457 1.00 33.22 133 PHE A N 1
ATOM 12758 C CA . PHE D 2 133 ? 10.148 -27.287 12.885 1.00 32.84 133 PHE A CA 1
ATOM 12759 C C . PHE D 2 133 ? 9.259 -27.784 14.042 1.00 37.34 133 PHE A C 1
ATOM 12760 O O . PHE D 2 133 ? 9.189 -29.002 14.364 1.00 41.25 133 PHE A O 1
ATOM 12768 N N . SER D 2 134 ? 8.567 -26.816 14.658 1.00 34.04 134 SER A N 1
ATOM 12769 C CA . SER D 2 134 ? 7.867 -27.011 15.921 1.00 34.86 134 SER A CA 1
ATOM 12770 C C . SER D 2 134 ? 6.679 -27.992 15.788 1.00 33.71 134 SER A C 1
ATOM 12771 O O . SER D 2 134 ? 6.355 -28.675 16.763 1.00 34.35 134 SER A O 1
ATOM 12774 N N . ALA D 2 135 ? 5.990 -28.043 14.647 1.00 31.33 135 ALA A N 1
ATOM 12775 C CA . ALA D 2 135 ? 4.656 -28.717 14.602 1.00 34.39 135 ALA A CA 1
ATOM 12776 C C . ALA D 2 135 ? 4.755 -30.129 15.183 1.00 34.59 135 ALA A C 1
ATOM 12777 O O . ALA D 2 135 ? 4.101 -30.423 16.196 1.00 34.29 135 ALA A O 1
ATOM 12779 N N . SER D 2 136 ? 5.599 -30.963 14.562 1.00 34.69 136 SER A N 1
ATOM 12780 C CA . SER D 2 136 ? 5.760 -32.370 14.956 1.00 36.63 136 SER A CA 1
ATOM 12781 C C . SER D 2 136 ? 6.220 -32.477 16.407 1.00 38.59 136 SER A C 1
ATOM 12782 O O . SER D 2 136 ? 5.817 -33.390 17.114 1.00 41.61 136 SER A O 1
ATOM 12785 N N . LYS D 2 137 ? 7.057 -31.551 16.860 1.00 38.36 137 LYS A N 1
ATOM 12786 C CA . LYS D 2 137 ? 7.598 -31.668 18.212 1.00 38.45 137 LYS A CA 1
ATOM 12787 C C . LYS D 2 137 ? 6.478 -31.412 19.230 1.00 36.09 137 LYS A C 1
ATOM 12788 O O . LYS D 2 137 ? 6.504 -31.925 20.347 1.00 36.01 137 LYS A O 1
ATOM 12794 N N . LEU D 2 138 ? 5.526 -30.572 18.856 1.00 34.24 138 LEU A N 1
ATOM 12795 C CA . LEU D 2 138 ? 4.423 -30.228 19.747 1.00 39.44 138 LEU A CA 1
ATOM 12796 C C . LEU D 2 138 ? 3.403 -31.385 19.794 1.00 39.27 138 LEU A C 1
ATOM 12797 O O . LEU D 2 138 ? 2.960 -31.789 20.883 1.00 34.97 138 LEU A O 1
ATOM 12802 N N . LYS D 2 139 ? 3.044 -31.915 18.623 1.00 43.31 139 LYS A N 1
ATOM 12803 C CA . LYS D 2 139 ? 2.354 -33.228 18.540 1.00 46.65 139 LYS A CA 1
ATOM 12804 C C . LYS D 2 139 ? 3.014 -34.214 19.523 1.00 46.00 139 LYS A C 1
ATOM 12805 O O . LYS D 2 139 ? 2.327 -34.732 20.408 1.00 46.38 139 LYS A O 1
ATOM 12811 N N . TRP D 2 140 ? 4.334 -34.412 19.427 1.00 41.18 140 TRP A N 1
ATOM 12812 C CA . TRP D 2 140 ? 5.032 -35.405 20.259 1.00 41.58 140 TRP A CA 1
ATOM 12813 C C . TRP D 2 140 ? 4.782 -35.167 21.747 1.00 44.15 140 TRP A C 1
ATOM 12814 O O . TRP D 2 140 ? 4.760 -36.134 22.512 1.00 46.45 140 TRP A O 1
ATOM 12825 N N . LEU D 2 141 ? 4.653 -33.911 22.168 1.00 44.07 141 LEU A N 1
ATOM 12826 C CA . LEU D 2 141 ? 4.572 -33.627 23.607 1.00 49.10 141 LEU A CA 1
ATOM 12827 C C . LEU D 2 141 ? 3.177 -34.028 24.108 1.00 51.89 141 LEU A C 1
ATOM 12828 O O . LEU D 2 141 ? 3.002 -34.627 25.197 1.00 43.43 141 LEU A O 1
ATOM 12833 N N . LEU D 2 142 ? 2.208 -33.638 23.285 1.00 52.50 142 LEU A N 1
ATOM 12834 C CA . LEU D 2 142 ? 0.795 -33.929 23.477 1.00 54.16 142 LEU A CA 1
ATOM 12835 C C . LEU D 2 142 ? 0.581 -35.455 23.558 1.00 55.21 142 LEU A C 1
ATOM 12836 O O . LEU D 2 142 ? -0.164 -35.918 24.409 1.00 60.00 142 LEU A O 1
ATOM 12841 N N . ASP D 2 143 ? 1.278 -36.233 22.725 1.00 58.36 143 ASP A N 1
ATOM 12842 C CA . ASP D 2 143 ? 1.023 -37.677 22.566 1.00 53.86 143 ASP A CA 1
ATOM 12843 C C . ASP D 2 143 ? 1.981 -38.524 23.417 1.00 59.07 143 ASP A C 1
ATOM 12844 O O . ASP D 2 143 ? 1.927 -39.747 23.301 1.00 67.15 143 ASP A O 1
ATOM 12849 N N . ASN D 2 144 ? 2.860 -37.942 24.241 1.00 55.63 144 ASN A N 1
ATOM 12850 C CA . ASN D 2 144 ? 3.800 -38.781 25.004 1.00 53.33 144 ASN A CA 1
ATOM 12851 C C . ASN D 2 144 ? 3.956 -38.293 26.455 1.00 56.71 144 ASN A C 1
ATOM 12852 O O . ASN D 2 144 ? 4.414 -39.060 27.316 1.00 52.77 144 ASN A O 1
ATOM 12857 N N . VAL D 2 145 ? 3.611 -37.042 26.758 1.00 60.30 145 VAL A N 1
ATOM 12858 C CA . VAL D 2 145 ? 3.779 -36.536 28.126 1.00 62.32 145 VAL A CA 1
ATOM 12859 C C . VAL D 2 145 ? 2.524 -36.909 28.922 1.00 63.66 145 VAL A C 1
ATOM 12860 O O . VAL D 2 145 ? 1.418 -36.546 28.495 1.00 56.14 145 VAL A O 1
ATOM 12864 N N . PRO D 2 146 ? 2.696 -37.627 30.066 1.00 69.60 146 PRO A N 1
ATOM 12865 C CA . PRO D 2 146 ? 1.606 -37.983 30.982 1.00 70.72 146 PRO A CA 1
ATOM 12866 C C . PRO D 2 146 ? 0.618 -36.822 31.190 1.00 69.70 146 PRO A C 1
ATOM 12867 O O . PRO D 2 146 ? 1.028 -35.753 31.641 1.00 75.48 146 PRO A O 1
ATOM 12871 N N . GLY D 2 147 ? -0.643 -37.024 30.810 1.00 64.00 147 GLY A N 1
ATOM 12872 C CA . GLY D 2 147 ? -1.740 -36.126 31.191 1.00 64.18 147 GLY A CA 1
ATOM 12873 C C . GLY D 2 147 ? -1.639 -34.738 30.572 1.00 64.03 147 GLY A C 1
ATOM 12874 O O . GLY D 2 147 ? -2.297 -33.806 31.048 1.00 61.61 147 GLY A O 1
ATOM 12875 N N . LEU D 2 148 ? -0.851 -34.587 29.507 1.00 64.27 148 LEU A N 1
ATOM 12876 C CA . LEU D 2 148 ? -0.643 -33.269 28.894 1.00 63.31 148 LEU A CA 1
ATOM 12877 C C . LEU D 2 148 ? -1.796 -32.955 27.934 1.00 61.66 148 LEU A C 1
ATOM 12878 O O . LEU D 2 148 ? -2.378 -31.875 28.002 1.00 60.05 148 LEU A O 1
ATOM 12883 N N . ARG D 2 149 ? -2.118 -33.892 27.048 1.00 62.60 149 ARG A N 1
ATOM 12884 C CA . ARG D 2 149 ? -3.212 -33.687 26.108 1.00 62.07 149 ARG A CA 1
ATOM 12885 C C . ARG D 2 149 ? -4.476 -33.268 26.864 1.00 62.64 149 ARG A C 1
ATOM 12886 O O . ARG D 2 149 ? -5.205 -32.406 26.389 1.00 56.12 149 ARG A O 1
ATOM 12894 N N . GLU D 2 150 ? -4.706 -33.863 28.038 1.00 68.69 150 GLU A N 1
ATOM 12895 C CA . GLU D 2 150 ? -5.955 -33.655 28.805 1.00 72.31 150 GLU A CA 1
ATOM 12896 C C . GLU D 2 150 ? -5.976 -32.231 29.384 1.00 69.67 150 GLU A C 1
ATOM 12897 O O . GLU D 2 150 ? -6.969 -31.491 29.246 1.00 60.45 150 GLU A O 1
ATOM 12903 N N . LYS D 2 151 ? -4.875 -31.849 30.029 1.00 71.32 151 LYS A N 1
ATOM 12904 C CA . LYS D 2 151 ? -4.689 -30.466 30.492 1.00 67.63 151 LYS A CA 1
ATOM 12905 C C . LYS D 2 151 ? -4.825 -29.496 29.304 1.00 64.05 151 LYS A C 1
ATOM 12906 O O . LYS D 2 151 ? -5.399 -28.430 29.450 1.00 59.60 151 LYS A O 1
ATOM 12912 N N . ALA D 2 152 ? -4.325 -29.859 28.128 1.00 65.97 152 ALA A N 1
ATOM 12913 C CA . ALA D 2 152 ? -4.407 -28.969 26.955 1.00 71.82 152 ALA A CA 1
ATOM 12914 C C . ALA D 2 152 ? -5.806 -29.011 26.320 1.00 75.40 152 ALA A C 1
ATOM 12915 O O . ALA D 2 152 ? -6.124 -28.124 25.510 1.00 76.00 152 ALA A O 1
ATOM 12917 N N . GLU D 2 153 ? -6.619 -30.028 26.641 1.00 78.57 153 GLU A N 1
ATOM 12918 C CA . GLU D 2 153 ? -8.013 -30.084 26.153 1.00 78.84 153 GLU A CA 1
ATOM 12919 C C . GLU D 2 153 ? -8.782 -28.899 26.743 1.00 71.78 153 GLU A C 1
ATOM 12920 O O . GLU D 2 153 ? -9.511 -28.205 26.019 1.00 68.72 153 GLU A O 1
ATOM 12926 N N . LYS D 2 154 ? -8.610 -28.669 28.046 1.00 68.24 154 LYS A N 1
ATOM 12927 C CA . LYS D 2 154 ? -8.986 -27.367 28.624 1.00 72.60 154 LYS A CA 1
ATOM 12928 C C . LYS D 2 154 ? -7.879 -26.355 28.292 1.00 77.37 154 LYS A C 1
ATOM 12929 O O . LYS D 2 154 ? -6.904 -26.685 27.605 1.00 79.73 154 LYS A O 1
ATOM 12935 N N . GLY D 2 155 ? -8.046 -25.114 28.733 1.00 71.42 155 GLY A N 1
ATOM 12936 C CA . GLY D 2 155 ? -7.043 -24.092 28.485 1.00 65.39 155 GLY A CA 1
ATOM 12937 C C . GLY D 2 155 ? -6.040 -24.007 29.619 1.00 61.04 155 GLY A C 1
ATOM 12938 O O . GLY D 2 155 ? -5.887 -22.947 30.211 1.00 64.46 155 GLY A O 1
ATOM 12939 N N . GLU D 2 156 ? -5.351 -25.106 29.926 1.00 56.81 156 GLU A N 1
ATOM 12940 C CA . GLU D 2 156 ? -4.405 -25.125 31.065 1.00 59.02 156 GLU A CA 1
ATOM 12941 C C . GLU D 2 156 ? -2.939 -25.195 30.588 1.00 53.06 156 GLU A C 1
ATOM 12942 O O . GLU D 2 156 ? -2.023 -25.106 31.413 1.00 48.44 156 GLU A O 1
ATOM 12948 N N . VAL D 2 157 ? -2.691 -25.363 29.289 1.00 53.08 157 VAL A N 1
ATOM 12949 C CA . VAL D 2 157 ? -1.319 -25.620 28.796 1.00 53.63 157 VAL A CA 1
ATOM 12950 C C . VAL D 2 157 ? -0.909 -24.546 27.777 1.00 52.73 157 VAL A C 1
ATOM 12951 O O . VAL D 2 157 ? -1.583 -24.350 26.746 1.00 50.96 157 VAL A O 1
ATOM 12955 N N . MET D 2 158 ? 0.227 -23.893 28.041 1.00 51.43 158 MET A N 1
ATOM 12956 C CA . MET D 2 158 ? 0.776 -22.899 27.094 1.00 48.46 158 MET A CA 1
ATOM 12957 C C . MET D 2 158 ? 1.938 -23.512 26.310 1.00 44.98 158 MET A C 1
ATOM 12958 O O . MET D 2 158 ? 2.819 -24.166 26.871 1.00 44.93 158 MET A O 1
ATOM 12963 N N . PHE D 2 159 ? 1.879 -23.340 24.996 1.00 42.26 159 PHE A N 1
ATOM 12964 C CA . PHE D 2 159 ? 2.996 -23.657 24.126 1.00 40.70 159 PHE A CA 1
ATOM 12965 C C . PHE D 2 159 ? 3.570 -22.355 23.551 1.00 40.60 159 PHE A C 1
ATOM 12966 O O . PHE D 2 159 ? 2.853 -21.375 23.360 1.00 34.76 159 PHE A O 1
ATOM 12974 N N . GLY D 2 160 ? 4.867 -22.374 23.282 1.00 40.04 160 GLY A N 1
ATOM 12975 C CA . GLY D 2 160 ? 5.442 -21.446 22.323 1.00 40.05 160 GLY A CA 1
ATOM 12976 C C . GLY D 2 160 ? 6.913 -21.733 22.089 1.00 38.87 160 GLY A C 1
ATOM 12977 O O . GLY D 2 160 ? 7.493 -22.642 22.706 1.00 39.76 160 GLY A O 1
ATOM 12978 N N . THR D 2 161 ? 7.514 -20.919 21.222 1.00 36.33 161 THR A N 1
ATOM 12979 C CA . THR D 2 161 ? 8.939 -20.984 20.949 1.00 31.72 161 THR A CA 1
ATOM 12980 C C . THR D 2 161 ? 9.636 -20.293 22.111 1.00 32.00 161 THR A C 1
ATOM 12981 O O . THR D 2 161 ? 8.969 -19.865 23.051 1.00 31.65 161 THR A O 1
ATOM 12985 N N . VAL D 2 162 ? 10.952 -20.254 22.098 1.00 31.61 162 VAL A N 1
ATOM 12986 C CA . VAL D 2 162 ? 11.690 -19.807 23.286 1.00 30.67 162 VAL A CA 1
ATOM 12987 C C . VAL D 2 162 ? 11.403 -18.320 23.597 1.00 29.52 162 VAL A C 1
ATOM 12988 O O . VAL D 2 162 ? 11.359 -17.947 24.770 1.00 27.98 162 VAL A O 1
ATOM 12992 N N . ASP D 2 163 ? 11.194 -17.478 22.579 1.00 28.13 163 ASP A N 1
ATOM 12993 C CA . ASP D 2 163 ? 10.752 -16.085 22.792 1.00 30.99 163 ASP A CA 1
ATOM 12994 C C . ASP D 2 163 ? 9.488 -16.035 23.666 1.00 32.29 163 ASP A C 1
ATOM 12995 O O . ASP D 2 163 ? 9.439 -15.298 24.699 1.00 29.94 163 ASP A O 1
ATOM 13000 N N . THR D 2 164 ? 8.486 -16.819 23.253 1.00 29.41 164 THR A N 1
ATOM 13001 C CA . THR D 2 164 ? 7.199 -16.847 23.929 1.00 29.87 164 THR A CA 1
ATOM 13002 C C . THR D 2 164 ? 7.426 -17.259 25.381 1.00 28.96 164 THR A C 1
ATOM 13003 O O . THR D 2 164 ? 6.993 -16.593 26.304 1.00 27.33 164 THR A O 1
ATOM 13007 N N . PHE D 2 165 ? 8.173 -18.324 25.589 1.00 31.73 165 PHE A N 1
ATOM 13008 C CA . PHE D 2 165 ? 8.559 -18.656 26.946 1.00 33.81 165 PHE A CA 1
ATOM 13009 C C . PHE D 2 165 ? 9.123 -17.411 27.659 1.00 35.94 165 PHE A C 1
ATOM 13010 O O . PHE D 2 165 ? 8.624 -17.030 28.751 1.00 34.84 165 PHE A O 1
ATOM 13018 N N . LEU D 2 166 ? 10.159 -16.766 27.102 1.00 33.87 166 LEU A N 1
ATOM 13019 C CA . LEU D 2 166 ? 10.851 -15.710 27.885 1.00 32.45 166 LEU A CA 1
ATOM 13020 C C . LEU D 2 166 ? 9.882 -14.549 28.159 1.00 31.70 166 LEU A C 1
ATOM 13021 O O . LEU D 2 166 ? 9.874 -13.958 29.253 1.00 25.37 166 LEU A O 1
ATOM 13026 N N . ILE D 2 167 ? 9.091 -14.204 27.145 1.00 31.59 167 ILE A N 1
ATOM 13027 C CA . ILE D 2 167 ? 8.224 -13.055 27.263 1.00 33.46 167 ILE A CA 1
ATOM 13028 C C . ILE D 2 167 ? 7.160 -13.354 28.330 1.00 37.41 167 ILE A C 1
ATOM 13029 O O . ILE D 2 167 ? 6.775 -12.467 29.078 1.00 40.22 167 ILE A O 1
ATOM 13034 N N . TYR D 2 168 ? 6.697 -14.603 28.412 1.00 45.06 168 TYR A N 1
ATOM 13035 C CA . TYR D 2 168 ? 5.708 -14.964 29.429 1.00 44.85 168 TYR A CA 1
ATOM 13036 C C . TYR D 2 168 ? 6.320 -14.839 30.827 1.00 42.06 168 TYR A C 1
ATOM 13037 O O . TYR D 2 168 ? 5.734 -14.186 31.662 1.00 38.30 168 TYR A O 1
ATOM 13046 N N . ARG D 2 169 ? 7.474 -15.441 31.089 1.00 41.82 169 ARG A N 1
ATOM 13047 C CA . ARG D 2 169 ? 8.084 -15.307 32.421 1.00 44.92 169 ARG A CA 1
ATOM 13048 C C . ARG D 2 169 ? 8.408 -13.830 32.693 1.00 46.64 169 ARG A C 1
ATOM 13049 O O . ARG D 2 169 ? 8.325 -13.362 33.836 1.00 46.23 169 ARG A O 1
ATOM 13057 N N . LEU D 2 170 ? 8.748 -13.081 31.645 1.00 44.56 170 LEU A N 1
ATOM 13058 C CA . LEU D 2 170 ? 9.074 -11.678 31.824 1.00 41.31 170 LEU A CA 1
ATOM 13059 C C . LEU D 2 170 ? 7.812 -10.865 32.158 1.00 39.18 170 LEU A C 1
ATOM 13060 O O . LEU D 2 170 ? 7.846 -10.074 33.105 1.00 36.45 170 LEU A O 1
ATOM 13065 N N . THR D 2 171 ? 6.733 -11.032 31.384 1.00 38.05 171 THR A N 1
ATOM 13066 C CA . THR D 2 171 ? 5.618 -10.058 31.385 1.00 36.19 171 THR A CA 1
ATOM 13067 C C . THR D 2 171 ? 4.251 -10.692 31.709 1.00 38.32 171 THR A C 1
ATOM 13068 O O . THR D 2 171 ? 3.267 -9.969 31.807 1.00 35.20 171 THR A O 1
ATOM 13072 N N . GLY D 2 172 ? 4.144 -12.015 31.789 1.00 39.67 172 GLY A N 1
ATOM 13073 C CA . GLY D 2 172 ? 2.841 -12.668 31.984 1.00 42.98 172 GLY A CA 1
ATOM 13074 C C . GLY D 2 172 ? 1.972 -12.722 30.732 1.00 43.63 172 GLY A C 1
ATOM 13075 O O . GLY D 2 172 ? 0.908 -13.326 30.784 1.00 44.74 172 GLY A O 1
ATOM 13076 N N . GLU D 2 173 ? 2.388 -12.131 29.604 1.00 43.63 173 GLU A N 1
ATOM 13077 C CA . GLU D 2 173 ? 1.641 -12.277 28.323 1.00 41.30 173 GLU A CA 1
ATOM 13078 C C . GLU D 2 173 ? 2.144 -13.507 27.539 1.00 40.50 173 GLU A C 1
ATOM 13079 O O . GLU D 2 173 ? 3.270 -13.994 27.705 1.00 40.53 173 GLU A O 1
ATOM 13085 N N . HIS D 2 174 ? 1.272 -14.010 26.676 1.00 41.22 174 HIS A N 1
ATOM 13086 C CA . HIS D 2 174 ? 1.495 -15.213 25.887 1.00 37.09 174 HIS A CA 1
ATOM 13087 C C . HIS D 2 174 ? 1.460 -14.802 24.413 1.00 35.05 174 HIS A C 1
ATOM 13088 O O . HIS D 2 174 ? 0.393 -14.717 23.827 1.00 32.32 174 HIS A O 1
ATOM 13095 N N . VAL D 2 175 ? 2.636 -14.479 23.855 1.00 34.85 175 VAL A N 1
ATOM 13096 C CA . VAL D 2 175 ? 2.724 -13.877 22.499 1.00 32.70 175 VAL A CA 1
ATOM 13097 C C . VAL D 2 175 ? 3.960 -14.409 21.771 1.00 29.98 175 VAL A C 1
ATOM 13098 O O . VAL D 2 175 ? 4.919 -14.856 22.398 1.00 28.36 175 VAL A O 1
ATOM 13102 N N . THR D 2 176 ? 3.897 -14.312 20.440 1.00 28.92 176 THR A N 1
ATOM 13103 C CA . THR D 2 176 ? 5.029 -14.474 19.551 1.00 29.03 176 THR A CA 1
ATOM 13104 C C . THR D 2 176 ? 4.894 -13.453 18.416 1.00 28.63 176 THR A C 1
ATOM 13105 O O . THR D 2 176 ? 3.849 -12.809 18.240 1.00 29.07 176 THR A O 1
ATOM 13109 N N . ASP D 2 177 ? 5.939 -13.325 17.614 1.00 26.40 177 ASP A N 1
ATOM 13110 C CA . ASP D 2 177 ? 5.902 -12.427 16.476 1.00 25.62 177 ASP A CA 1
ATOM 13111 C C . ASP D 2 177 ? 5.720 -13.269 15.214 1.00 23.98 177 ASP A C 1
ATOM 13112 O O . ASP D 2 177 ? 5.825 -14.477 15.273 1.00 26.79 177 ASP A O 1
ATOM 13117 N N . TYR D 2 178 ? 5.549 -12.610 14.076 1.00 24.08 178 TYR A N 1
ATOM 13118 C CA . TYR D 2 178 ? 5.375 -13.291 12.806 1.00 26.00 178 TYR A CA 1
ATOM 13119 C C . TYR D 2 178 ? 6.617 -14.140 12.471 1.00 27.51 178 TYR A C 1
ATOM 13120 O O . TYR D 2 178 ? 6.453 -15.264 12.000 1.00 29.47 178 TYR A O 1
ATOM 13129 N N . SER D 2 179 ? 7.850 -13.629 12.669 1.00 25.17 179 SER A N 1
ATOM 13130 C CA . SER D 2 179 ? 9.041 -14.372 12.174 1.00 25.75 179 SER A CA 1
ATOM 13131 C C . SER D 2 179 ? 9.187 -15.711 12.908 1.00 23.53 179 SER A C 1
ATOM 13132 O O . SER D 2 179 ? 9.389 -16.729 12.279 1.00 24.92 179 SER A O 1
ATOM 13135 N N . ASN D 2 180 ? 9.087 -15.714 14.219 1.00 24.51 180 ASN A N 1
ATOM 13136 C CA . ASN D 2 180 ? 9.162 -16.977 14.973 1.00 25.90 180 ASN A CA 1
ATOM 13137 C C . ASN D 2 180 ? 7.958 -17.873 14.659 1.00 28.95 180 ASN A C 1
ATOM 13138 O O . ASN D 2 180 ? 8.127 -19.098 14.558 1.00 28.85 180 ASN A O 1
ATOM 13143 N N . ALA D 2 181 ? 6.754 -17.276 14.553 1.00 28.85 181 ALA A N 1
ATOM 13144 C CA . ALA D 2 181 ? 5.542 -18.069 14.321 1.00 29.43 181 ALA A CA 1
ATOM 13145 C C . ALA D 2 181 ? 5.701 -18.825 13.007 1.00 29.32 181 ALA A C 1
ATOM 13146 O O . ALA D 2 181 ? 5.272 -19.972 12.909 1.00 28.96 181 ALA A O 1
ATOM 13148 N N . SER D 2 182 ? 6.363 -18.183 12.047 1.00 29.34 182 SER A N 1
ATOM 13149 C CA . SER D 2 182 ? 6.476 -18.693 10.699 1.00 30.74 182 SER A CA 1
ATOM 13150 C C . SER D 2 182 ? 7.317 -19.974 10.643 1.00 32.03 182 SER A C 1
ATOM 13151 O O . SER D 2 182 ? 7.436 -20.576 9.559 1.00 32.98 182 SER A O 1
ATOM 13154 N N . ARG D 2 183 ? 7.933 -20.337 11.761 1.00 31.26 183 ARG A N 1
ATOM 13155 C CA . ARG D 2 183 ? 8.905 -21.421 11.818 1.00 32.33 183 ARG A CA 1
ATOM 13156 C C . ARG D 2 183 ? 8.298 -22.628 12.555 1.00 33.76 183 ARG A C 1
ATOM 13157 O O . ARG D 2 183 ? 8.977 -23.656 12.747 1.00 29.27 183 ARG A O 1
ATOM 13165 N N . THR D 2 184 ? 7.038 -22.495 12.977 1.00 32.60 184 THR A N 1
ATOM 13166 C CA . THR D 2 184 ? 6.343 -23.558 13.707 1.00 32.83 184 THR A CA 1
ATOM 13167 C C . THR D 2 184 ? 5.863 -24.658 12.760 1.00 30.83 184 THR A C 1
ATOM 13168 O O . THR D 2 184 ? 5.672 -25.776 13.202 1.00 30.43 184 THR A O 1
ATOM 13172 N N . MET D 2 185 ? 5.633 -24.300 11.498 1.00 31.22 185 MET A N 1
ATOM 13173 C CA . MET D 2 185 ? 4.997 -25.153 10.501 1.00 37.15 185 MET A CA 1
ATOM 13174 C C . MET D 2 185 ? 3.491 -25.311 10.798 1.00 38.56 185 MET A C 1
ATOM 13175 O O . MET D 2 185 ? 2.868 -26.268 10.309 1.00 39.79 185 MET A O 1
ATOM 13180 N N . LEU D 2 186 ? 2.933 -24.427 11.631 1.00 34.65 186 LEU A N 1
ATOM 13181 C CA . LEU D 2 186 ? 1.502 -24.350 11.959 1.00 36.33 186 LEU A CA 1
ATOM 13182 C C . LEU D 2 186 ? 0.918 -23.003 11.510 1.00 39.09 186 LEU A C 1
ATOM 13183 O O . LEU D 2 186 ? -0.285 -22.746 11.750 1.00 38.89 186 LEU A O 1
ATOM 13188 N N . PHE D 2 187 ? 1.753 -22.111 10.954 1.00 38.41 187 PHE A N 1
ATOM 13189 C CA . PHE D 2 187 ? 1.355 -20.729 10.721 1.00 36.08 187 PHE A CA 1
ATOM 13190 C C . PHE D 2 187 ? 1.343 -20.473 9.219 1.00 35.79 187 PHE A C 1
ATOM 13191 O O . PHE D 2 187 ? 2.289 -20.791 8.541 1.00 32.96 187 PHE A O 1
ATOM 13199 N N . ASN D 2 188 ? 0.236 -19.924 8.727 1.00 36.59 188 ASN A N 1
ATOM 13200 C CA . ASN D 2 188 ? 0.082 -19.666 7.320 1.00 36.88 188 ASN A CA 1
ATOM 13201 C C . ASN D 2 188 ? 0.755 -18.332 6.998 1.00 39.85 188 ASN A C 1
ATOM 13202 O O . ASN D 2 188 ? 0.314 -17.279 7.446 1.00 43.55 188 ASN A O 1
ATOM 13207 N N . ILE D 2 189 ? 1.767 -18.407 6.158 1.00 42.22 189 ILE A N 1
ATOM 13208 C CA . ILE D 2 189 ? 2.665 -17.297 5.825 1.00 42.82 189 ILE A CA 1
ATOM 13209 C C . ILE D 2 189 ? 1.925 -16.166 5.100 1.00 40.26 189 ILE A C 1
ATOM 13210 O O . ILE D 2 189 ? 2.232 -14.985 5.347 1.00 37.87 189 ILE A O 1
ATOM 13215 N N . LYS D 2 190 ? 1.061 -16.515 4.140 1.00 37.75 190 LYS A N 1
ATOM 13216 C CA . LYS D 2 190 ? 0.453 -15.504 3.276 1.00 40.21 190 LYS A CA 1
ATOM 13217 C C . LYS D 2 190 ? -0.780 -14.926 3.981 1.00 39.19 190 LYS A C 1
ATOM 13218 O O . LYS D 2 190 ? -1.120 -13.771 3.757 1.00 37.70 190 LYS A O 1
ATOM 13224 N N . LYS D 2 191 ? -1.407 -15.717 4.852 1.00 41.83 191 LYS A N 1
ATOM 13225 C CA . LYS D 2 191 ? -2.667 -15.306 5.520 1.00 45.12 191 LYS A CA 1
ATOM 13226 C C . LYS D 2 191 ? -2.396 -14.701 6.903 1.00 44.62 191 LYS A C 1
ATOM 13227 O O . LYS D 2 191 ? -3.306 -14.108 7.472 1.00 46.95 191 LYS A O 1
ATOM 13233 N N . LEU D 2 192 ? -1.183 -14.883 7.443 1.00 42.18 192 LEU A N 1
ATOM 13234 C CA . LEU D 2 192 ? -0.754 -14.267 8.691 1.00 41.03 192 LEU A CA 1
ATOM 13235 C C . LEU D 2 192 ? -1.686 -14.687 9.826 1.00 37.91 192 LEU A C 1
ATOM 13236 O O . LEU D 2 192 ? -2.091 -13.854 10.616 1.00 43.27 192 LEU A O 1
ATOM 13241 N N . ASP D 2 193 ? -2.001 -15.969 9.904 1.00 36.07 193 ASP A N 1
ATOM 13242 C CA . ASP D 2 193 ? -2.809 -16.501 10.993 1.00 36.49 193 ASP A CA 1
ATOM 13243 C C . ASP D 2 193 ? -2.446 -17.977 11.138 1.00 33.60 193 ASP A C 1
ATOM 13244 O O . ASP D 2 193 ? -1.977 -18.591 10.188 1.00 29.88 193 ASP A O 1
ATOM 13249 N N . TRP D 2 194 ? -2.661 -18.531 12.316 1.00 35.24 194 TRP A N 1
ATOM 13250 C CA . TRP D 2 194 ? -2.605 -19.958 12.463 1.00 38.98 194 TRP A CA 1
ATOM 13251 C C . TRP D 2 194 ? -3.496 -20.631 11.402 1.00 41.83 194 TRP A C 1
ATOM 13252 O O . TRP D 2 194 ? -4.636 -20.199 11.179 1.00 39.51 194 TRP A O 1
ATOM 13263 N N . ASP D 2 195 ? -2.953 -21.670 10.753 1.00 42.19 195 ASP A N 1
ATOM 13264 C CA . ASP D 2 195 ? -3.658 -22.463 9.725 1.00 47.87 195 ASP A CA 1
ATOM 13265 C C . ASP D 2 195 ? -4.337 -23.673 10.388 1.00 49.03 195 ASP A C 1
ATOM 13266 O O . ASP D 2 195 ? -3.673 -24.546 10.967 1.00 46.51 195 ASP A O 1
ATOM 13271 N N . ASP D 2 196 ? -5.665 -23.700 10.287 1.00 49.00 196 ASP A N 1
ATOM 13272 C CA . ASP D 2 196 ? -6.513 -24.684 10.969 1.00 50.38 196 ASP A CA 1
ATOM 13273 C C . ASP D 2 196 ? -6.259 -26.099 10.430 1.00 46.45 196 ASP A C 1
ATOM 13274 O O . ASP D 2 196 ? -6.302 -27.072 11.182 1.00 44.32 196 ASP A O 1
ATOM 13279 N N . GLU D 2 197 ? -6.005 -26.234 9.134 1.00 45.72 197 GLU A N 1
ATOM 13280 C CA . GLU D 2 197 ? -5.710 -27.557 8.604 1.00 50.55 197 GLU A CA 1
ATOM 13281 C C . GLU D 2 197 ? -4.504 -28.107 9.374 1.00 54.50 197 GLU A C 1
ATOM 13282 O O . GLU D 2 197 ? -4.584 -29.198 9.957 1.00 49.20 197 GLU A O 1
ATOM 13288 N N . LEU D 2 198 ? -3.432 -27.299 9.446 1.00 52.50 198 LEU A N 1
ATOM 13289 C CA . LEU D 2 198 ? -2.188 -27.784 10.020 1.00 47.51 198 LEU A CA 1
ATOM 13290 C C . LEU D 2 198 ? -2.416 -28.135 11.492 1.00 43.52 198 LEU A C 1
ATOM 13291 O O . LEU D 2 198 ? -1.929 -29.170 11.914 1.00 40.73 198 LEU A O 1
ATOM 13296 N N . LEU D 2 199 ? -3.167 -27.333 12.257 1.00 43.41 199 LEU A N 1
ATOM 13297 C CA . LEU D 2 199 ? -3.410 -27.688 13.690 1.00 49.28 199 LEU A CA 1
ATOM 13298 C C . LEU D 2 199 ? -4.118 -29.056 13.779 1.00 50.27 199 LEU A C 1
ATOM 13299 O O . LEU D 2 199 ? -3.897 -29.837 14.737 1.00 42.74 199 LEU A O 1
ATOM 13304 N N . GLU D 2 200 ? -4.990 -29.335 12.809 1.00 49.70 200 GLU A N 1
ATOM 13305 C CA . GLU D 2 200 ? -5.709 -30.614 12.790 1.00 57.36 200 GLU A CA 1
ATOM 13306 C C . GLU D 2 200 ? -4.732 -31.720 12.357 1.00 53.22 200 GLU A C 1
ATOM 13307 O O . GLU D 2 200 ? -4.562 -32.703 13.069 1.00 52.84 200 GLU A O 1
ATOM 13313 N N . LEU D 2 201 ? -4.062 -31.547 11.224 1.00 51.01 201 LEU A N 1
ATOM 13314 C CA . LEU D 2 201 ? -3.041 -32.503 10.825 1.00 49.28 201 LEU A CA 1
ATOM 13315 C C . LEU D 2 201 ? -2.250 -32.925 12.076 1.00 50.63 201 LEU A C 1
ATOM 13316 O O . LEU D 2 201 ? -2.173 -34.121 12.385 1.00 51.18 201 LEU A O 1
ATOM 13321 N N . PHE D 2 202 ? -1.736 -31.957 12.847 1.00 42.03 202 PHE A N 1
ATOM 13322 C CA . PHE D 2 202 ? -0.775 -32.263 13.911 1.00 39.27 202 PHE A CA 1
ATOM 13323 C C . PHE D 2 202 ? -1.478 -32.408 15.263 1.00 41.64 202 PHE A C 1
ATOM 13324 O O . PHE D 2 202 ? -0.797 -32.660 16.275 1.00 40.50 202 PHE A O 1
ATOM 13332 N N . ASP D 2 203 ? -2.812 -32.257 15.285 1.00 47.66 203 ASP A N 1
ATOM 13333 C CA . ASP D 2 203 ? -3.667 -32.499 16.478 1.00 48.79 203 ASP A CA 1
ATOM 13334 C C . ASP D 2 203 ? -3.289 -31.537 17.602 1.00 50.58 203 ASP A C 1
ATOM 13335 O O . ASP D 2 203 ? -3.011 -31.947 18.741 1.00 51.12 203 ASP A O 1
ATOM 13340 N N . ILE D 2 204 ? -3.300 -30.255 17.259 1.00 51.09 204 ILE A N 1
ATOM 13341 C CA . ILE D 2 204 ? -2.992 -29.200 18.207 1.00 48.07 204 ILE A CA 1
ATOM 13342 C C . ILE D 2 204 ? -4.327 -28.619 18.676 1.00 44.64 204 ILE A C 1
ATOM 13343 O O . ILE D 2 204 ? -5.134 -28.239 17.858 1.00 46.40 204 ILE A O 1
ATOM 13348 N N . PRO D 2 205 ? -4.566 -28.599 19.986 1.00 45.75 205 PRO A N 1
ATOM 13349 C CA . PRO D 2 205 ? -5.636 -27.796 20.581 1.00 46.74 205 PRO A CA 1
ATOM 13350 C C . PRO D 2 205 ? -5.362 -26.282 20.466 1.00 50.14 205 PRO A C 1
ATOM 13351 O O . PRO D 2 205 ? -4.425 -25.792 21.104 1.00 52.13 205 PRO A O 1
ATOM 13355 N N . GLU D 2 206 ? -6.172 -25.548 19.701 1.00 49.15 206 GLU A N 1
ATOM 13356 C CA . GLU D 2 206 ? -6.052 -24.080 19.553 1.00 52.02 206 GLU A CA 1
ATOM 13357 C C . GLU D 2 206 ? -5.714 -23.404 20.881 1.00 49.69 206 GLU A C 1
ATOM 13358 O O . GLU D 2 206 ? -4.989 -22.425 20.914 1.00 53.24 206 GLU A O 1
ATOM 13364 N N . SER D 2 207 ? -6.309 -23.910 21.946 1.00 45.04 207 SER A N 1
ATOM 13365 C CA . SER D 2 207 ? -6.137 -23.394 23.286 1.00 44.16 207 SER A CA 1
ATOM 13366 C C . SER D 2 207 ? -4.655 -23.140 23.618 1.00 41.65 207 SER A C 1
ATOM 13367 O O . SER D 2 207 ? -4.360 -22.320 24.459 1.00 39.52 207 SER A O 1
ATOM 13370 N N . VAL D 2 208 ? -3.723 -23.818 22.967 1.00 42.72 208 VAL A N 1
ATOM 13371 C CA . VAL D 2 208 ? -2.329 -23.834 23.433 1.00 45.99 208 VAL A CA 1
ATOM 13372 C C . VAL D 2 208 ? -1.526 -22.709 22.751 1.00 44.51 208 VAL A C 1
ATOM 13373 O O . VAL D 2 208 ? -0.436 -22.376 23.225 1.00 45.18 208 VAL A O 1
ATOM 13377 N N . LEU D 2 209 ? -2.088 -22.122 21.683 1.00 38.45 209 LEU A N 1
ATOM 13378 C CA . LEU D 2 209 ? -1.393 -21.219 20.781 1.00 36.84 209 LEU A CA 1
ATOM 13379 C C . LEU D 2 209 ? -1.217 -19.817 21.391 1.00 39.00 209 LEU A C 1
ATOM 13380 O O . LEU D 2 209 ? -2.119 -19.273 22.032 1.00 40.96 209 LEU A O 1
ATOM 13385 N N . PRO D 2 210 ? -0.032 -19.202 21.174 1.00 39.04 210 PRO A N 1
ATOM 13386 C CA . PRO D 2 210 ? 0.166 -17.788 21.563 1.00 36.61 210 PRO A CA 1
ATOM 13387 C C . PRO D 2 210 ? -0.553 -16.831 20.605 1.00 34.25 210 PRO A C 1
ATOM 13388 O O . PRO D 2 210 ? -0.910 -17.230 19.493 1.00 34.05 210 PRO A O 1
ATOM 13392 N N . GLU D 2 211 ? -0.743 -15.589 21.028 1.00 33.88 211 GLU A N 1
ATOM 13393 C CA . GLU D 2 211 ? -1.228 -14.572 20.113 1.00 39.48 211 GLU A CA 1
ATOM 13394 C C . GLU D 2 211 ? -0.034 -14.087 19.285 1.00 37.08 211 GLU A C 1
ATOM 13395 O O . GLU D 2 211 ? 1.042 -13.918 19.826 1.00 32.86 211 GLU A O 1
ATOM 13401 N N . VAL D 2 212 ? -0.237 -13.870 17.988 1.00 38.33 212 VAL A N 1
ATOM 13402 C CA . VAL D 2 212 ? 0.856 -13.554 17.090 1.00 37.38 212 VAL A CA 1
ATOM 13403 C C . VAL D 2 212 ? 0.837 -12.059 16.780 1.00 38.34 212 VAL A C 1
ATOM 13404 O O . VAL D 2 212 ? -0.189 -11.536 16.351 1.00 32.66 212 VAL A O 1
ATOM 13408 N N . ARG D 2 213 ? 1.997 -11.412 16.978 1.00 36.39 213 ARG A N 1
ATOM 13409 C CA . ARG D 2 213 ? 2.091 -9.941 16.998 1.00 36.60 213 ARG A CA 1
ATOM 13410 C C . ARG D 2 213 ? 3.103 -9.452 15.950 1.00 34.53 213 ARG A C 1
ATOM 13411 O O . ARG D 2 213 ? 3.734 -10.206 15.213 1.00 32.58 213 ARG A O 1
ATOM 13419 N N . GLU D 2 214 ? 3.237 -8.148 15.884 1.00 32.79 214 GLU A N 1
ATOM 13420 C CA . GLU D 2 214 ? 4.307 -7.561 15.118 1.00 30.46 214 GLU A CA 1
ATOM 13421 C C . GLU D 2 214 ? 5.638 -7.793 15.849 1.00 25.40 214 GLU A C 1
ATOM 13422 O O . GLU D 2 214 ? 5.682 -8.116 17.030 1.00 23.63 214 GLU A O 1
ATOM 13428 N N . SER D 2 215 ? 6.733 -7.593 15.150 1.00 24.97 215 SER A N 1
ATOM 13429 C CA . SER D 2 215 ? 8.079 -7.856 15.721 1.00 25.06 215 SER A CA 1
ATOM 13430 C C . SER D 2 215 ? 8.520 -6.676 16.591 1.00 23.13 215 SER A C 1
ATOM 13431 O O . SER D 2 215 ? 9.467 -6.786 17.329 1.00 21.87 215 SER A O 1
ATOM 13434 N N . SER D 2 216 ? 7.829 -5.560 16.458 1.00 22.28 216 SER A N 1
ATOM 13435 C CA . SER D 2 216 ? 8.162 -4.311 17.119 1.00 23.47 216 SER A CA 1
ATOM 13436 C C . SER D 2 216 ? 6.869 -3.705 17.659 1.00 22.58 216 SER A C 1
ATOM 13437 O O . SER D 2 216 ? 6.097 -3.128 16.899 1.00 27.04 216 SER A O 1
ATOM 13440 N N . GLU D 2 217 ? 6.614 -3.929 18.925 1.00 23.78 217 GLU A N 1
ATOM 13441 C CA . GLU D 2 217 ? 5.415 -3.398 19.591 1.00 28.01 217 GLU A CA 1
ATOM 13442 C C . GLU D 2 217 ? 5.543 -3.784 21.061 1.00 25.84 217 GLU A C 1
ATOM 13443 O O . GLU D 2 217 ? 6.123 -4.827 21.357 1.00 25.29 217 GLU A O 1
ATOM 13449 N N . VAL D 2 218 ? 5.012 -2.960 21.958 1.00 26.07 218 VAL A N 1
ATOM 13450 C CA . VAL D 2 218 ? 5.070 -3.257 23.380 1.00 27.70 218 VAL A CA 1
ATOM 13451 C C . VAL D 2 218 ? 4.101 -4.418 23.673 1.00 30.09 218 VAL A C 1
ATOM 13452 O O . VAL D 2 218 ? 2.900 -4.299 23.516 1.00 30.01 218 VAL A O 1
ATOM 13456 N N . TYR D 2 219 ? 4.643 -5.552 24.080 1.00 32.39 219 TYR A N 1
ATOM 13457 C CA . TYR D 2 219 ? 3.844 -6.728 24.419 1.00 33.74 219 TYR A CA 1
ATOM 13458 C C . TYR D 2 219 ? 3.379 -6.612 25.881 1.00 37.38 219 TYR A C 1
ATOM 13459 O O . TYR D 2 219 ? 2.299 -7.064 26.230 1.00 38.22 219 TYR A O 1
ATOM 13468 N N . GLY D 2 220 ? 4.192 -5.994 26.726 1.00 37.67 220 GLY A N 1
ATOM 13469 C CA . GLY D 2 220 ? 3.951 -6.001 28.167 1.00 38.08 220 GLY A CA 1
ATOM 13470 C C . GLY D 2 220 ? 5.085 -5.331 28.928 1.00 38.81 220 GLY A C 1
ATOM 13471 O O . GLY D 2 220 ? 5.895 -4.602 28.343 1.00 37.25 220 GLY A O 1
ATOM 13472 N N . TYR D 2 221 ? 5.121 -5.550 30.236 1.00 35.00 221 TYR A N 1
ATOM 13473 C CA . TYR D 2 221 ? 6.042 -4.843 31.101 1.00 36.49 221 TYR A CA 1
ATOM 13474 C C . TYR D 2 221 ? 6.561 -5.836 32.126 1.00 37.93 221 TYR A C 1
ATOM 13475 O O . TYR D 2 221 ? 5.820 -6.716 32.549 1.00 40.71 221 TYR A O 1
ATOM 13484 N N . THR D 2 222 ? 7.824 -5.690 32.490 1.00 37.84 222 THR A N 1
ATOM 13485 C CA . THR D 2 222 ? 8.431 -6.576 33.442 1.00 38.81 222 THR A CA 1
ATOM 13486 C C . THR D 2 222 ? 7.859 -6.299 34.833 1.00 45.41 222 THR A C 1
ATOM 13487 O O . THR D 2 222 ? 7.293 -5.238 35.087 1.00 43.35 222 THR A O 1
ATOM 13491 N N . LYS D 2 223 ? 8.036 -7.273 35.719 1.00 54.32 223 LYS A N 1
ATOM 13492 C CA . LYS D 2 223 ? 7.667 -7.133 37.122 1.00 59.95 223 LYS A CA 1
ATOM 13493 C C . LYS D 2 223 ? 8.771 -6.338 37.818 1.00 53.69 223 LYS A C 1
ATOM 13494 O O . LYS D 2 223 ? 9.931 -6.644 37.636 1.00 56.03 223 LYS A O 1
ATOM 13500 N N . LYS D 2 224 ? 8.396 -5.345 38.612 1.00 53.89 224 LYS A N 1
ATOM 13501 C CA . LYS D 2 224 ? 9.348 -4.500 39.335 1.00 56.79 224 LYS A CA 1
ATOM 13502 C C . LYS D 2 224 ? 10.330 -5.367 40.137 1.00 57.43 224 LYS A C 1
ATOM 13503 O O . LYS D 2 224 ? 11.501 -5.013 40.246 1.00 54.54 224 LYS A O 1
ATOM 13509 N N . GLU D 2 225 ? 9.865 -6.491 40.687 1.00 56.14 225 GLU A N 1
ATOM 13510 C CA . GLU D 2 225 ? 10.696 -7.352 41.557 1.00 63.04 225 GLU A CA 1
ATOM 13511 C C . GLU D 2 225 ? 11.739 -8.143 40.742 1.00 62.02 225 GLU A C 1
ATOM 13512 O O . GLU D 2 225 ? 12.611 -8.798 41.327 1.00 61.42 225 GLU A O 1
ATOM 13518 N N . LEU D 2 226 ? 11.651 -8.127 39.410 1.00 58.52 226 LEU A N 1
ATOM 13519 C CA . LEU D 2 226 ? 12.506 -8.988 38.583 1.00 60.49 226 LEU A CA 1
ATOM 13520 C C . LEU D 2 226 ? 13.834 -8.268 38.313 1.00 56.61 226 LEU A C 1
ATOM 13521 O O . LEU D 2 226 ? 14.894 -8.773 38.666 1.00 48.26 226 LEU A O 1
ATOM 13526 N N . LEU D 2 227 ? 13.740 -7.084 37.707 1.00 53.27 227 LEU A N 1
ATOM 13527 C CA . LEU D 2 227 ? 14.904 -6.309 37.258 1.00 55.84 227 LEU A CA 1
ATOM 13528 C C . LEU D 2 227 ? 15.061 -5.036 38.096 1.00 52.32 227 LEU A C 1
ATOM 13529 O O . LEU D 2 227 ? 16.089 -4.397 38.024 1.00 52.19 227 LEU A O 1
ATOM 13534 N N . GLY D 2 228 ? 14.049 -4.668 38.869 1.00 48.96 228 GLY A N 1
ATOM 13535 C CA . GLY D 2 228 ? 14.130 -3.483 39.690 1.00 47.63 228 GLY A CA 1
ATOM 13536 C C . GLY D 2 228 ? 13.365 -2.330 39.081 1.00 44.30 228 GLY A C 1
ATOM 13537 O O . GLY D 2 228 ? 13.367 -1.259 39.633 1.00 48.42 228 GLY A O 1
ATOM 13538 N N . ALA D 2 229 ? 12.719 -2.554 37.943 1.00 43.15 229 ALA A N 1
ATOM 13539 C CA . ALA D 2 229 ? 11.823 -1.572 37.363 1.00 38.27 229 ALA A CA 1
ATOM 13540 C C . ALA D 2 229 ? 10.861 -2.282 36.418 1.00 39.17 229 ALA A C 1
ATOM 13541 O O . ALA D 2 229 ? 11.043 -3.461 36.098 1.00 40.13 229 ALA A O 1
ATOM 13543 N N . GLU D 2 230 ? 9.865 -1.523 35.990 1.00 39.16 230 GLU A N 1
ATOM 13544 C CA . GLU D 2 230 ? 8.868 -1.949 35.046 1.00 40.86 230 GLU A CA 1
ATOM 13545 C C . GLU D 2 230 ? 9.296 -1.477 33.655 1.00 39.35 230 GLU A C 1
ATOM 13546 O O . GLU D 2 230 ? 9.274 -0.279 33.340 1.00 39.55 230 GLU A O 1
ATOM 13552 N N . ILE D 2 231 ? 9.718 -2.428 32.839 1.00 36.16 231 ILE A N 1
ATOM 13553 C CA . ILE D 2 231 ? 10.363 -2.108 31.585 1.00 31.36 231 ILE A CA 1
ATOM 13554 C C . ILE D 2 231 ? 9.532 -2.721 30.449 1.00 27.43 231 ILE A C 1
ATOM 13555 O O . ILE D 2 231 ? 9.257 -3.906 30.476 1.00 27.71 231 ILE A O 1
ATOM 13560 N N . PRO D 2 232 ? 9.170 -1.919 29.429 1.00 25.00 232 PRO A N 1
ATOM 13561 C CA . PRO D 2 232 ? 8.530 -2.460 28.241 1.00 24.96 232 PRO A CA 1
ATOM 13562 C C . PRO D 2 232 ? 9.390 -3.545 27.555 1.00 24.86 232 PRO A C 1
ATOM 13563 O O . PRO D 2 232 ? 10.585 -3.387 27.367 1.00 24.08 232 PRO A O 1
ATOM 13567 N N . VAL D 2 233 ? 8.764 -4.658 27.234 1.00 26.55 233 VAL A N 1
ATOM 13568 C CA . VAL D 2 233 ? 9.301 -5.682 26.378 1.00 24.97 233 VAL A CA 1
ATOM 13569 C C . VAL D 2 233 ? 8.608 -5.482 25.033 1.00 27.15 233 VAL A C 1
ATOM 13570 O O . VAL D 2 233 ? 7.358 -5.462 24.984 1.00 28.00 233 VAL A O 1
ATOM 13574 N N . SER D 2 234 ? 9.384 -5.210 23.977 1.00 25.06 234 SER A N 1
ATOM 13575 C CA . SER D 2 234 ? 8.782 -4.539 22.831 1.00 25.10 234 SER A CA 1
ATOM 13576 C C . SER D 2 234 ? 9.425 -4.925 21.500 1.00 23.94 234 SER A C 1
ATOM 13577 O O . SER D 2 234 ? 9.116 -4.307 20.489 1.00 27.46 234 SER A O 1
ATOM 13580 N N . GLY D 2 235 ? 10.260 -5.948 21.486 1.00 24.51 235 GLY A N 1
ATOM 13581 C CA . GLY D 2 235 ? 10.835 -6.464 20.261 1.00 23.81 235 GLY A CA 1
ATOM 13582 C C . GLY D 2 235 ? 10.984 -7.971 20.341 1.00 23.92 235 GLY A C 1
ATOM 13583 O O . GLY D 2 235 ? 11.378 -8.500 21.393 1.00 21.86 235 GLY A O 1
ATOM 13584 N N . ASP D 2 236 ? 10.638 -8.662 19.250 1.00 23.97 236 ASP A N 1
ATOM 13585 C CA . ASP D 2 236 ? 10.765 -10.135 19.202 1.00 24.53 236 ASP A CA 1
ATOM 13586 C C . ASP D 2 236 ? 10.900 -10.562 17.740 1.00 23.44 236 ASP A C 1
ATOM 13587 O O . ASP D 2 236 ? 10.143 -10.119 16.868 1.00 24.04 236 ASP A O 1
ATOM 13592 N N . ALA D 2 237 ? 11.910 -11.375 17.488 1.00 22.27 237 ALA A N 1
ATOM 13593 C CA . ALA D 2 237 ? 12.070 -12.055 16.200 1.00 22.98 237 ALA A CA 1
ATOM 13594 C C . ALA D 2 237 ? 13.013 -13.248 16.390 1.00 22.19 237 ALA A C 1
ATOM 13595 O O . ALA D 2 237 ? 13.745 -13.283 17.363 1.00 24.52 237 ALA A O 1
ATOM 13597 N N . GLY D 2 238 ? 12.941 -14.234 15.492 1.00 23.26 238 GLY A N 1
ATOM 13598 C CA . GLY D 2 238 ? 13.830 -15.385 15.499 1.00 21.17 238 GLY A CA 1
ATOM 13599 C C . GLY D 2 238 ? 15.251 -14.911 15.268 1.00 21.94 238 GLY A C 1
ATOM 13600 O O . GLY D 2 238 ? 15.456 -13.857 14.615 1.00 23.98 238 GLY A O 1
ATOM 13601 N N . ASP D 2 239 ? 16.225 -15.637 15.810 1.00 21.54 239 ASP A N 1
ATOM 13602 C CA . ASP D 2 239 ? 17.603 -15.142 15.921 1.00 20.08 239 ASP A CA 1
ATOM 13603 C C . ASP D 2 239 ? 18.109 -14.717 14.542 1.00 19.55 239 ASP A C 1
ATOM 13604 O O . ASP D 2 239 ? 18.649 -13.623 14.399 1.00 18.91 239 ASP A O 1
ATOM 13609 N N . GLN D 2 240 ? 17.899 -15.532 13.530 1.00 19.26 240 GLN A N 1
ATOM 13610 C CA . GLN D 2 240 ? 18.433 -15.229 12.181 1.00 22.47 240 GLN A CA 1
ATOM 13611 C C . GLN D 2 240 ? 17.718 -14.010 11.587 1.00 21.64 240 GLN A C 1
ATOM 13612 O O . GLN D 2 240 ? 18.330 -13.219 10.848 1.00 21.18 240 GLN A O 1
ATOM 13618 N N . GLN D 2 241 ? 16.422 -13.881 11.865 1.00 20.79 241 GLN A N 1
ATOM 13619 C CA . GLN D 2 241 ? 15.653 -12.748 11.339 1.00 20.25 241 GLN A CA 1
ATOM 13620 C C . GLN D 2 241 ? 16.114 -11.474 12.046 1.00 19.49 241 GLN A C 1
ATOM 13621 O O . GLN D 2 241 ? 16.295 -10.455 11.394 1.00 16.43 241 GLN A O 1
ATOM 13627 N N . ALA D 2 242 ? 16.369 -11.606 13.354 1.00 19.78 242 ALA A N 1
ATOM 13628 C CA . ALA D 2 242 ? 16.914 -10.521 14.188 1.00 20.24 242 ALA A CA 1
ATOM 13629 C C . ALA D 2 242 ? 18.273 -10.047 13.640 1.00 19.50 242 ALA A C 1
ATOM 13630 O O . ALA D 2 242 ? 18.560 -8.822 13.564 1.00 19.39 242 ALA A O 1
ATOM 13632 N N . ALA D 2 243 ? 19.097 -10.998 13.231 1.00 18.98 243 ALA A N 1
ATOM 13633 C CA . ALA D 2 243 ? 20.440 -10.682 12.695 1.00 18.82 243 ALA A CA 1
ATOM 13634 C C . ALA D 2 243 ? 20.284 -9.924 11.373 1.00 17.90 243 ALA A C 1
ATOM 13635 O O . ALA D 2 243 ? 20.964 -8.976 11.115 1.00 18.83 243 ALA A O 1
ATOM 13637 N N . LEU D 2 244 ? 19.396 -10.374 10.535 1.00 18.08 244 LEU A N 1
ATOM 13638 C CA . LEU D 2 244 ? 19.144 -9.684 9.272 1.00 19.11 244 LEU A CA 1
ATOM 13639 C C . LEU D 2 244 ? 18.725 -8.232 9.568 1.00 19.05 244 LEU A C 1
ATOM 13640 O O . LEU D 2 244 ? 19.134 -7.302 8.885 1.00 16.81 244 LEU A O 1
ATOM 13645 N N . PHE D 2 245 ? 17.926 -8.037 10.605 1.00 18.79 245 PHE A N 1
ATOM 13646 C CA . PHE D 2 245 ? 17.474 -6.689 10.966 1.00 20.48 245 PHE A CA 1
ATOM 13647 C C . PHE D 2 245 ? 18.652 -5.871 11.521 1.00 20.30 245 PHE A C 1
ATOM 13648 O O . PHE D 2 245 ? 18.785 -4.682 11.239 1.00 20.12 245 PHE A O 1
ATOM 13656 N N . GLY D 2 246 ? 19.478 -6.521 12.324 1.00 19.80 246 GLY A N 1
ATOM 13657 C CA . GLY D 2 246 ? 20.608 -5.902 12.965 1.00 20.20 246 GLY A CA 1
ATOM 13658 C C . GLY D 2 246 ? 21.713 -5.558 11.983 1.00 21.31 246 GLY A C 1
ATOM 13659 O O . GLY D 2 246 ? 22.592 -4.730 12.281 1.00 20.75 246 GLY A O 1
ATOM 13660 N N . GLN D 2 247 ? 21.677 -6.199 10.818 1.00 21.32 247 GLN A N 1
ATOM 13661 C CA . GLN D 2 247 ? 22.572 -5.881 9.709 1.00 20.13 247 GLN A CA 1
ATOM 13662 C C . GLN D 2 247 ? 21.977 -4.748 8.860 1.00 20.16 247 GLN A C 1
ATOM 13663 O O . GLN D 2 247 ? 22.538 -4.408 7.821 1.00 20.84 247 GLN A O 1
ATOM 13669 N N . ALA D 2 248 ? 20.824 -4.213 9.257 1.00 19.61 248 ALA A N 1
ATOM 13670 C CA . ALA D 2 248 ? 20.136 -3.146 8.540 1.00 21.14 248 ALA A CA 1
ATOM 13671 C C . ALA D 2 248 ? 19.831 -3.603 7.111 1.00 22.40 248 ALA A C 1
ATOM 13672 O O . ALA D 2 248 ? 19.930 -2.817 6.140 1.00 21.63 248 ALA A O 1
ATOM 13674 N N . ALA D 2 249 ? 19.466 -4.874 6.984 1.00 21.81 249 ALA A N 1
ATOM 13675 C CA . ALA D 2 249 ? 19.167 -5.454 5.676 1.00 21.68 249 ALA A CA 1
ATOM 13676 C C . ALA D 2 249 ? 17.709 -5.151 5.331 1.00 22.37 249 ALA A C 1
ATOM 13677 O O . ALA D 2 249 ? 16.897 -6.062 5.159 1.00 23.66 249 ALA A O 1
ATOM 13679 N N . PHE D 2 250 ? 17.414 -3.868 5.191 1.00 24.15 250 PHE A N 1
ATOM 13680 C CA . PHE D 2 250 ? 16.030 -3.353 5.165 1.00 25.04 250 PHE A CA 1
ATOM 13681 C C . PHE D 2 250 ? 15.448 -3.330 3.754 1.00 26.57 250 PHE A C 1
ATOM 13682 O O . PHE D 2 250 ? 14.305 -2.945 3.623 1.00 28.64 250 PHE A O 1
ATOM 13690 N N . GLU D 2 251 ? 16.203 -3.706 2.726 1.00 29.22 251 GLU A N 1
ATOM 13691 C CA . GLU D 2 251 ? 15.699 -3.668 1.349 1.00 31.51 251 GLU A CA 1
ATOM 13692 C C . GLU D 2 251 ? 15.845 -5.035 0.675 1.00 30.18 251 GLU A C 1
ATOM 13693 O O . GLU D 2 251 ? 16.807 -5.765 0.931 1.00 27.76 251 GLU A O 1
ATOM 13699 N N . ALA D 2 252 ? 14.926 -5.306 -0.255 1.00 28.93 252 ALA A N 1
ATOM 13700 C CA . ALA D 2 252 ? 14.862 -6.574 -0.988 1.00 28.10 252 ALA A CA 1
ATOM 13701 C C . ALA D 2 252 ? 16.212 -6.844 -1.650 1.00 27.51 252 ALA A C 1
ATOM 13702 O O . ALA D 2 252 ? 16.826 -5.931 -2.221 1.00 26.15 252 ALA A O 1
ATOM 13704 N N . GLY D 2 253 ? 16.699 -8.073 -1.537 1.00 27.03 253 GLY A N 1
ATOM 13705 C CA . GLY D 2 253 ? 17.969 -8.411 -2.165 1.00 26.23 253 GLY A CA 1
ATOM 13706 C C . GLY D 2 253 ? 19.173 -8.216 -1.250 1.00 27.09 253 GLY A C 1
ATOM 13707 O O . GLY D 2 253 ? 20.277 -8.538 -1.629 1.00 28.51 253 GLY A O 1
ATOM 13708 N N . MET D 2 254 ? 18.997 -7.684 -0.053 1.00 26.31 254 MET A N 1
ATOM 13709 C CA . MET D 2 254 ? 20.102 -7.628 0.874 1.00 25.68 254 MET A CA 1
ATOM 13710 C C . MET D 2 254 ? 20.178 -8.961 1.637 1.00 23.93 2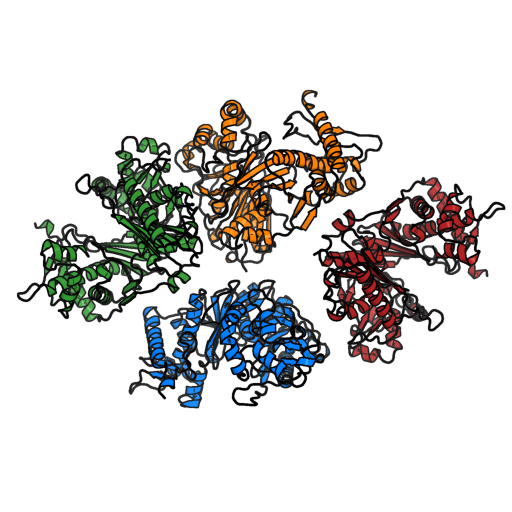54 MET A C 1
ATOM 13711 O O . MET D 2 254 ? 19.191 -9.409 2.212 1.00 24.45 254 MET A O 1
ATOM 13716 N N . VAL D 2 255 ? 21.355 -9.559 1.607 1.00 21.33 255 VAL A N 1
ATOM 13717 C CA . VAL D 2 255 ? 21.632 -10.874 2.176 1.00 23.73 255 VAL A CA 1
ATOM 13718 C C . VAL D 2 255 ? 22.458 -10.729 3.471 1.00 23.64 255 VAL A C 1
ATOM 13719 O O . VAL D 2 255 ? 23.354 -9.851 3.607 1.00 22.55 255 VAL A O 1
ATOM 13723 N N . LYS D 2 256 ? 22.123 -11.577 4.432 1.00 21.22 256 LYS A N 1
ATOM 13724 C CA . LYS D 2 256 ? 22.938 -11.819 5.583 1.00 21.88 256 LYS A CA 1
ATOM 13725 C C . LYS D 2 256 ? 23.437 -13.279 5.558 1.00 22.58 256 LYS A C 1
ATOM 13726 O O . LYS D 2 256 ? 22.621 -14.194 5.651 1.00 22.33 256 LYS A O 1
ATOM 13732 N N . ALA D 2 257 ? 24.756 -13.496 5.435 1.00 21.88 257 ALA A N 1
ATOM 13733 C CA . ALA D 2 257 ? 25.373 -14.806 5.691 1.00 21.95 257 ALA A CA 1
ATOM 13734 C C . ALA D 2 257 ? 25.984 -14.812 7.090 1.00 21.04 257 ALA A C 1
ATOM 13735 O O . ALA D 2 257 ? 26.886 -14.003 7.389 1.00 21.04 257 ALA A O 1
ATOM 13737 N N . THR D 2 258 ? 25.486 -15.713 7.924 1.00 19.73 258 THR A N 1
ATOM 13738 C CA . THR D 2 258 ? 26.126 -16.050 9.203 1.00 19.17 258 THR A CA 1
ATOM 13739 C C . THR D 2 258 ? 27.063 -17.247 8.979 1.00 20.42 258 THR A C 1
ATOM 13740 O O . THR D 2 258 ? 26.599 -18.337 8.588 1.00 22.19 258 THR A O 1
ATOM 13744 N N . TYR D 2 259 ? 28.362 -17.044 9.216 1.00 19.21 259 TYR A N 1
ATOM 13745 C CA . TYR D 2 259 ? 29.409 -18.082 9.153 1.00 19.27 259 TYR A CA 1
ATOM 13746 C C . TYR D 2 259 ? 29.646 -18.651 10.562 1.00 20.73 259 TYR A C 1
ATOM 13747 O O . TYR D 2 259 ? 30.042 -17.923 11.447 1.00 20.14 259 TYR A O 1
ATOM 13756 N N . GLY D 2 260 ? 29.334 -19.939 10.762 1.00 21.63 260 GLY A N 1
ATOM 13757 C CA . GLY D 2 260 ? 29.597 -20.688 11.996 1.00 21.52 260 GLY A CA 1
ATOM 13758 C C . GLY D 2 260 ? 30.176 -22.065 11.678 1.00 23.88 260 GLY A C 1
ATOM 13759 O O . GLY D 2 260 ? 30.859 -22.238 10.659 1.00 21.92 260 GLY A O 1
ATOM 13760 N N . THR D 2 261 ? 29.848 -23.069 12.507 1.00 24.25 261 THR A N 1
ATOM 13761 C CA . THR D 2 261 ? 30.192 -24.443 12.194 1.00 22.13 261 THR A CA 1
ATOM 13762 C C . THR D 2 261 ? 29.515 -24.798 10.867 1.00 19.09 261 THR A C 1
ATOM 13763 O O . THR D 2 261 ? 30.089 -25.453 9.985 1.00 15.27 261 THR A O 1
ATOM 13767 N N . GLY D 2 262 ? 28.272 -24.343 10.749 1.00 18.16 262 GLY A N 1
ATOM 13768 C CA . GLY D 2 262 ? 27.548 -24.290 9.492 1.00 18.98 262 GLY A CA 1
ATOM 13769 C C . GLY D 2 262 ? 27.188 -22.845 9.152 1.00 18.55 262 GLY A C 1
ATOM 13770 O O . GLY D 2 262 ? 27.707 -21.918 9.775 1.00 19.12 262 GLY A O 1
ATOM 13771 N N . SER D 2 263 ? 26.332 -22.650 8.163 1.00 17.71 263 SER A N 1
ATOM 13772 C CA . SER D 2 263 ? 25.934 -21.305 7.771 1.00 18.66 263 SER A CA 1
ATOM 13773 C C . SER D 2 263 ? 24.414 -21.237 7.684 1.00 18.71 263 SER A C 1
ATOM 13774 O O . SER D 2 263 ? 23.771 -22.189 7.247 1.00 17.45 263 SER A O 1
ATOM 13777 N N . PHE D 2 264 ? 23.879 -20.084 8.091 1.00 19.19 264 PHE A N 1
ATOM 13778 C CA . PHE D 2 264 ? 22.502 -19.654 7.743 1.00 19.82 264 PHE A CA 1
ATOM 13779 C C . PHE D 2 264 ? 22.535 -18.409 6.862 1.00 19.94 264 PHE A C 1
ATOM 13780 O O . PHE D 2 264 ? 23.156 -17.402 7.211 1.00 22.64 264 PHE A O 1
ATOM 13788 N N . ILE D 2 265 ? 21.829 -18.452 5.753 1.00 19.46 265 ILE A N 1
ATOM 13789 C CA . ILE D 2 265 ? 21.860 -17.349 4.825 1.00 19.28 265 ILE A CA 1
ATOM 13790 C C . ILE D 2 265 ? 20.406 -16.976 4.485 1.00 20.56 265 ILE A C 1
ATOM 13791 O O . ILE D 2 265 ? 19.602 -17.831 4.127 1.00 17.18 265 ILE A O 1
ATOM 13796 N N . LEU D 2 266 ? 20.119 -15.674 4.628 1.00 20.34 266 LEU A N 1
ATOM 13797 C CA . LEU D 2 266 ? 18.782 -15.092 4.566 1.00 19.74 266 LEU A CA 1
ATOM 13798 C C . LEU D 2 266 ? 18.851 -13.887 3.633 1.00 19.61 266 LEU A C 1
ATOM 13799 O O . LEU D 2 266 ? 19.742 -13.069 3.793 1.00 19.43 266 LEU A O 1
ATOM 13804 N N . VAL D 2 267 ? 17.937 -13.784 2.677 1.00 20.22 267 VAL A N 1
ATOM 13805 C CA . VAL D 2 267 ? 17.827 -12.542 1.875 1.00 21.21 267 VAL A CA 1
ATOM 13806 C C . VAL D 2 267 ? 16.446 -11.903 2.119 1.00 20.96 267 VAL A C 1
ATOM 13807 O O . VAL D 2 267 ? 15.454 -12.600 2.207 1.00 20.68 267 VAL A O 1
ATOM 13811 N N . ASN D 2 268 ? 16.411 -10.590 2.328 1.00 20.87 268 ASN A N 1
ATOM 13812 C CA . ASN D 2 268 ? 15.148 -9.822 2.469 1.00 21.60 268 ASN A CA 1
ATOM 13813 C C . ASN D 2 268 ? 14.468 -9.841 1.094 1.00 20.96 268 ASN A C 1
ATOM 13814 O O . ASN D 2 268 ? 15.100 -9.558 0.056 1.00 21.19 268 ASN A O 1
ATOM 13819 N N . THR D 2 269 ? 13.218 -10.248 1.064 1.00 22.65 269 THR A N 1
ATOM 13820 C CA . THR D 2 269 ? 12.454 -10.110 -0.183 1.00 26.43 269 THR A CA 1
ATOM 13821 C C . THR D 2 269 ? 11.215 -9.239 0.057 1.00 28.70 269 THR A C 1
ATOM 13822 O O . THR D 2 269 ? 10.256 -9.370 -0.691 1.00 30.10 269 THR A O 1
ATOM 13826 N N . ASP D 2 270 ? 11.223 -8.410 1.109 1.00 32.29 270 ASP A N 1
ATOM 13827 C CA . ASP D 2 270 ? 10.298 -7.278 1.236 1.00 35.77 270 ASP A CA 1
ATOM 13828 C C . ASP D 2 270 ? 8.847 -7.789 1.174 1.00 35.85 270 ASP A C 1
ATOM 13829 O O . ASP D 2 270 ? 8.526 -8.689 1.938 1.00 36.73 270 ASP A O 1
ATOM 13834 N N . GLU D 2 271 ? 7.978 -7.236 0.305 1.00 39.15 271 GLU A N 1
ATOM 13835 C CA . GLU D 2 271 ? 6.537 -7.661 0.233 1.00 42.03 271 GLU A CA 1
ATOM 13836 C C . GLU D 2 271 ? 6.438 -8.986 -0.534 1.00 35.08 271 GLU A C 1
ATOM 13837 O O . GLU D 2 271 ? 5.518 -9.747 -0.324 1.00 33.21 271 GLU A O 1
ATOM 13843 N N . MET D 2 272 ? 7.400 -9.270 -1.404 1.00 36.11 272 MET A N 1
ATOM 13844 C CA . MET D 2 272 ? 7.295 -10.423 -2.336 1.00 37.50 272 MET A CA 1
ATOM 13845 C C . MET D 2 272 ? 7.397 -11.760 -1.569 1.00 32.65 272 MET A C 1
ATOM 13846 O O . MET D 2 272 ? 8.330 -11.994 -0.801 1.00 31.32 272 MET A O 1
ATOM 13851 N N . VAL D 2 273 ? 6.405 -12.629 -1.734 1.00 33.26 273 VAL A N 1
ATOM 13852 C CA . VAL D 2 273 ? 6.451 -13.992 -1.168 1.00 33.82 273 VAL A CA 1
ATOM 13853 C C . VAL D 2 273 ? 6.940 -14.950 -2.265 1.00 35.25 273 VAL A C 1
ATOM 13854 O O . VAL D 2 273 ? 6.167 -15.361 -3.143 1.00 33.18 273 VAL A O 1
ATOM 13858 N N . LEU D 2 274 ? 8.240 -15.272 -2.234 1.00 34.41 274 LEU A N 1
ATOM 13859 C CA . LEU D 2 274 ? 8.853 -16.056 -3.311 1.00 35.66 274 LEU A CA 1
ATOM 13860 C C . LEU D 2 274 ? 9.053 -17.510 -2.855 1.00 35.32 274 LEU A C 1
ATOM 13861 O O . LEU D 2 274 ? 9.286 -17.785 -1.685 1.00 31.98 274 LEU A O 1
ATOM 13866 N N . TYR D 2 275 ? 8.927 -18.431 -3.805 1.00 37.09 275 TYR A N 1
ATOM 13867 C CA . TYR D 2 275 ? 8.947 -19.868 -3.517 1.00 35.83 275 TYR A CA 1
ATOM 13868 C C . TYR D 2 275 ? 10.056 -20.512 -4.330 1.00 33.83 275 TYR A C 1
ATOM 13869 O O . TYR D 2 275 ? 10.285 -20.111 -5.474 1.00 33.01 275 TYR A O 1
ATOM 13878 N N . SER D 2 276 ? 10.771 -21.425 -3.672 1.00 33.89 276 SER A N 1
ATOM 13879 C CA . SER D 2 276 ? 11.874 -22.181 -4.275 1.00 35.63 276 SER A CA 1
ATOM 13880 C C . SER D 2 276 ? 11.814 -23.647 -3.848 1.00 34.86 276 SER A C 1
ATOM 13881 O O . SER D 2 276 ? 11.417 -23.973 -2.734 1.00 33.65 276 SER A O 1
ATOM 13884 N N . ASP D 2 277 ? 12.253 -24.529 -4.732 1.00 42.84 277 ASP A N 1
ATOM 13885 C CA . ASP D 2 277 ? 12.455 -25.947 -4.352 1.00 44.96 277 ASP A CA 1
ATOM 13886 C C . ASP D 2 277 ? 13.753 -26.131 -3.550 1.00 39.12 277 ASP A C 1
ATOM 13887 O O . ASP D 2 277 ? 13.949 -27.180 -2.985 1.00 45.45 277 ASP A O 1
ATOM 13892 N N . ASN D 2 278 ? 14.617 -25.123 -3.518 1.00 35.14 278 ASN A N 1
ATOM 13893 C CA . ASN D 2 278 ? 15.975 -25.181 -2.945 1.00 33.28 278 ASN A CA 1
ATOM 13894 C C . ASN D 2 278 ? 16.133 -24.287 -1.697 1.00 32.61 278 ASN A C 1
ATOM 13895 O O . ASN D 2 278 ? 17.198 -24.295 -1.074 1.00 33.33 278 ASN A O 1
ATOM 13900 N N . LEU D 2 279 ? 15.112 -23.528 -1.309 1.00 30.53 279 LEU A N 1
ATOM 13901 C CA . LEU D 2 279 ? 15.232 -22.589 -0.181 1.00 27.21 279 LEU A CA 1
ATOM 13902 C C . LEU D 2 279 ? 13.944 -22.620 0.623 1.00 25.71 279 LEU A C 1
ATOM 13903 O O . LEU D 2 279 ? 12.917 -22.959 0.082 1.00 27.11 279 LEU A O 1
ATOM 13908 N N . LEU D 2 280 ? 14.011 -22.281 1.898 1.00 27.12 280 LEU A N 1
ATOM 13909 C CA . LEU D 2 280 ? 12.811 -21.998 2.658 1.00 29.58 280 LEU A CA 1
ATOM 13910 C C . LEU D 2 280 ? 12.306 -20.579 2.331 1.00 31.07 280 LEU A C 1
ATOM 13911 O O . LEU D 2 280 ? 13.084 -19.667 2.097 1.00 29.78 280 LEU A O 1
ATOM 13916 N N . THR D 2 281 ? 10.981 -20.418 2.316 1.00 35.40 281 THR A N 1
ATOM 13917 C CA . THR D 2 281 ? 10.307 -19.103 2.329 1.00 32.44 281 THR A CA 1
ATOM 13918 C C . THR D 2 281 ? 9.855 -18.836 3.771 1.00 30.76 281 THR A C 1
ATOM 13919 O O . THR D 2 281 ? 9.218 -19.692 4.386 1.00 33.84 281 THR A O 1
ATOM 13923 N N . THR D 2 282 ? 10.229 -17.687 4.355 1.00 29.70 282 THR A N 1
ATOM 13924 C CA . THR D 2 282 ? 9.883 -17.426 5.756 1.00 26.05 282 THR A CA 1
ATOM 13925 C C . THR D 2 282 ? 9.524 -15.950 5.937 1.00 25.79 282 THR A C 1
ATOM 13926 O O . THR D 2 282 ? 9.664 -15.146 5.009 1.00 25.21 282 THR A O 1
ATOM 13930 N N . ILE D 2 283 ? 9.131 -15.593 7.158 1.00 24.24 283 ILE A N 1
ATOM 13931 C CA . ILE D 2 283 ? 8.853 -14.204 7.449 1.00 24.67 283 ILE A CA 1
ATOM 13932 C C . ILE D 2 283 ? 10.086 -13.559 8.119 1.00 25.24 283 ILE A C 1
ATOM 13933 O O . ILE D 2 283 ? 10.605 -14.047 9.128 1.00 24.49 283 ILE A O 1
ATOM 13938 N N . ALA D 2 284 ? 10.518 -12.430 7.552 1.00 25.06 284 ALA A N 1
ATOM 13939 C CA . ALA D 2 284 ? 11.604 -11.612 8.099 1.00 25.15 284 ALA A CA 1
ATOM 13940 C C . ALA D 2 284 ? 11.160 -10.931 9.401 1.00 25.08 284 ALA A C 1
ATOM 13941 O O . ALA D 2 284 ? 11.719 -11.206 10.468 1.00 23.29 284 ALA A O 1
ATOM 13943 N N . TRP D 2 285 ? 10.122 -10.087 9.318 1.00 25.31 285 TRP A N 1
ATOM 13944 C CA . TRP D 2 285 ? 9.567 -9.376 10.496 1.00 24.06 285 TRP A CA 1
ATOM 13945 C C . TRP D 2 285 ? 8.224 -8.720 10.111 1.00 24.05 285 TRP A C 1
ATOM 13946 O O . TRP D 2 285 ? 7.882 -8.565 8.905 1.00 25.83 285 TRP A O 1
ATOM 13957 N N . GLY D 2 286 ? 7.479 -8.305 11.119 1.00 24.09 286 GLY A N 1
ATOM 13958 C CA . GLY D 2 286 ? 6.341 -7.382 10.902 1.00 26.01 286 GLY A CA 1
ATOM 13959 C C . GLY D 2 286 ? 6.526 -6.116 11.725 1.00 26.30 286 GLY A C 1
ATOM 13960 O O . GLY D 2 286 ? 6.782 -6.217 12.905 1.00 26.74 286 GLY A O 1
ATOM 13961 N N . LEU D 2 287 ? 6.365 -4.927 11.151 1.00 28.68 287 LEU A N 1
ATOM 13962 C CA . LEU D 2 287 ? 6.933 -3.748 11.808 1.00 35.68 287 LEU A CA 1
ATOM 13963 C C . LEU D 2 287 ? 5.867 -2.648 12.064 1.00 41.73 287 LEU A C 1
ATOM 13964 O O . LEU D 2 287 ? 5.359 -2.519 13.216 1.00 54.21 287 LEU A O 1
ATOM 13969 N N . ASN D 2 288 ? 5.577 -1.793 11.088 1.00 39.30 288 ASN A N 1
ATOM 13970 C CA . ASN D 2 288 ? 4.560 -0.723 11.215 1.00 37.17 288 ASN A CA 1
ATOM 13971 C C . ASN D 2 288 ? 3.370 -1.099 10.327 1.00 33.56 288 ASN A C 1
ATOM 13972 O O . ASN D 2 288 ? 3.123 -0.440 9.332 1.00 31.88 288 ASN A O 1
ATOM 13977 N N . GLY D 2 289 ? 2.753 -2.236 10.640 1.00 33.20 289 GLY A N 1
ATOM 13978 C CA . GLY D 2 289 ? 1.614 -2.800 9.898 1.00 34.42 289 GLY A CA 1
ATOM 13979 C C . GLY D 2 289 ? 1.994 -3.443 8.566 1.00 36.53 289 GLY A C 1
ATOM 13980 O O . GLY D 2 289 ? 1.107 -3.794 7.801 1.00 34.29 289 GLY A O 1
ATOM 13981 N N . ARG D 2 290 ? 3.287 -3.602 8.275 1.00 37.42 290 ARG A N 1
ATOM 13982 C CA . ARG D 2 290 ? 3.750 -4.249 7.027 1.00 41.20 290 ARG A CA 1
ATOM 13983 C C . ARG D 2 290 ? 4.595 -5.488 7.392 1.00 37.60 290 ARG A C 1
ATOM 13984 O O . ARG D 2 290 ? 5.399 -5.428 8.348 1.00 35.50 290 ARG A O 1
ATOM 13992 N N . VAL D 2 291 ? 4.427 -6.598 6.656 1.00 30.87 291 VAL A N 1
ATOM 13993 C CA . VAL D 2 291 ? 5.192 -7.829 6.905 1.00 27.61 291 VAL A CA 1
ATOM 13994 C C . VAL D 2 291 ? 6.252 -8.002 5.813 1.00 25.96 291 VAL A C 1
ATOM 13995 O O . VAL D 2 291 ? 5.943 -7.922 4.628 1.00 26.06 291 VAL A O 1
ATOM 13999 N N . SER D 2 292 ? 7.506 -8.216 6.206 1.00 25.05 292 SER A N 1
ATOM 14000 C CA . SER D 2 292 ? 8.568 -8.466 5.192 1.00 25.29 292 SER A CA 1
ATOM 14001 C C . SER D 2 292 ? 8.873 -9.963 5.138 1.00 24.50 292 SER A C 1
ATOM 14002 O O . SER D 2 292 ? 8.809 -10.684 6.172 1.00 22.71 292 SER A O 1
ATOM 14005 N N . TYR D 2 293 ? 9.197 -10.424 3.938 1.00 25.84 293 TYR A N 1
ATOM 14006 C CA . TYR D 2 293 ? 9.476 -11.860 3.723 1.00 28.64 293 TYR A CA 1
ATOM 14007 C C . TYR D 2 293 ? 10.976 -12.077 3.457 1.00 26.07 293 TYR A C 1
ATOM 14008 O O . TYR D 2 293 ? 11.739 -11.115 3.185 1.00 23.40 293 TYR A O 1
ATOM 14017 N N . ALA D 2 294 ? 11.375 -13.351 3.548 1.00 22.94 294 ALA A N 1
ATOM 14018 C CA . ALA D 2 294 ? 12.766 -13.768 3.342 1.00 24.24 294 ALA A CA 1
ATOM 14019 C C . ALA D 2 294 ? 12.834 -15.138 2.652 1.00 23.13 294 ALA A C 1
ATOM 14020 O O . ALA D 2 294 ? 11.909 -15.940 2.732 1.00 22.45 294 ALA A O 1
ATOM 14022 N N . LEU D 2 295 ? 13.947 -15.368 1.962 1.00 25.12 295 LEU A N 1
ATOM 14023 C CA . LEU D 2 295 ? 14.378 -16.713 1.561 1.00 25.56 295 LEU A CA 1
ATOM 14024 C C . LEU D 2 295 ? 15.579 -17.107 2.419 1.00 26.84 295 LEU A C 1
ATOM 14025 O O . LEU D 2 295 ? 16.447 -16.279 2.669 1.00 27.41 295 LEU A O 1
ATOM 14030 N N . GLU D 2 296 ? 15.594 -18.370 2.844 1.00 26.48 296 GLU A N 1
ATOM 14031 C CA . GLU D 2 296 ? 16.593 -18.917 3.748 1.00 25.90 296 GLU A CA 1
ATOM 14032 C C . GLU D 2 296 ? 17.144 -20.245 3.194 1.00 26.52 296 GLU A C 1
ATOM 14033 O O . GLU D 2 296 ? 16.406 -21.159 2.791 1.00 23.21 296 GLU A O 1
ATOM 14039 N N . GLY D 2 297 ? 18.465 -20.315 3.179 1.00 26.10 297 GLY A N 1
ATOM 14040 C CA . GLY D 2 297 ? 19.226 -21.517 2.903 1.00 24.95 297 GLY A CA 1
ATOM 14041 C C . GLY D 2 297 ? 20.240 -21.752 4.012 1.00 25.87 297 GLY A C 1
ATOM 14042 O O . GLY D 2 297 ? 20.650 -20.799 4.720 1.00 26.18 297 GLY A O 1
ATOM 14043 N N . SER D 2 298 ? 20.614 -22.999 4.234 1.00 22.25 298 SER A N 1
ATOM 14044 C CA . SER D 2 298 ? 21.626 -23.261 5.195 1.00 22.75 298 SER A CA 1
ATOM 14045 C C . SER D 2 298 ? 22.609 -24.310 4.659 1.00 25.95 298 SER A C 1
ATOM 14046 O O . SER D 2 298 ? 22.367 -24.964 3.612 1.00 23.40 298 SER A O 1
ATOM 14049 N N . ILE D 2 299 ? 23.740 -24.432 5.365 1.00 24.17 299 ILE A N 1
ATOM 14050 C CA . ILE D 2 299 ? 24.800 -25.377 5.012 1.00 22.53 299 ILE A CA 1
ATOM 14051 C C . ILE D 2 299 ? 25.293 -25.981 6.325 1.00 22.36 299 ILE A C 1
ATOM 14052 O O . ILE D 2 299 ? 25.580 -25.241 7.302 1.00 18.49 299 ILE A O 1
ATOM 14057 N N . PHE D 2 300 ? 25.362 -27.309 6.363 1.00 22.23 300 PHE A N 1
ATOM 14058 C CA . PHE D 2 300 ? 25.698 -28.017 7.609 1.00 21.85 300 PHE A CA 1
ATOM 14059 C C . PHE D 2 300 ? 27.177 -27.798 7.956 1.00 19.45 300 PHE A C 1
ATOM 14060 O O . PHE D 2 300 ? 27.535 -27.661 9.078 1.00 17.89 300 PHE A O 1
ATOM 14068 N N . VAL D 2 301 ? 28.030 -27.778 6.957 1.00 18.92 301 VAL A N 1
ATOM 14069 C CA . VAL D 2 301 ? 29.479 -27.773 7.183 1.00 18.06 301 VAL A CA 1
ATOM 14070 C C . VAL D 2 301 ? 30.099 -26.641 6.365 1.00 17.51 301 VAL A C 1
ATOM 14071 O O . VAL D 2 301 ? 30.244 -26.736 5.128 1.00 18.56 301 VAL A O 1
ATOM 14075 N N . THR D 2 302 ? 30.455 -25.572 7.067 1.00 18.29 302 THR A N 1
ATOM 14076 C CA . THR D 2 302 ? 31.361 -24.540 6.524 1.00 18.16 302 THR A CA 1
ATOM 14077 C C . THR D 2 302 ? 32.548 -24.392 7.477 1.00 18.11 302 THR A C 1
ATOM 14078 O O . THR D 2 302 ? 33.659 -24.833 7.174 1.00 18.60 302 THR A O 1
ATOM 14082 N N . GLY D 2 303 ? 32.309 -23.781 8.632 1.00 18.10 303 GLY A N 1
ATOM 14083 C CA . GLY D 2 303 ? 33.363 -23.587 9.601 1.00 19.41 303 GLY A CA 1
ATOM 14084 C C . GLY D 2 303 ? 33.904 -24.899 10.128 1.00 20.81 303 GLY A C 1
ATOM 14085 O O . GLY D 2 303 ? 35.082 -24.977 10.484 1.00 22.91 303 GLY A O 1
ATOM 14086 N N . ALA D 2 304 ? 33.056 -25.923 10.175 1.00 19.81 304 ALA A N 1
ATOM 14087 C CA . ALA D 2 304 ? 33.471 -27.264 10.645 1.00 20.86 304 ALA A CA 1
ATOM 14088 C C . ALA D 2 304 ? 34.579 -27.849 9.753 1.00 18.87 304 ALA A C 1
ATOM 14089 O O . ALA D 2 304 ? 35.303 -28.670 10.213 1.00 19.02 304 ALA A O 1
ATOM 14091 N N . ALA D 2 305 ? 34.746 -27.414 8.514 1.00 18.56 305 ALA A N 1
ATOM 14092 C CA . ALA D 2 305 ? 35.856 -27.892 7.707 1.00 17.54 305 ALA A CA 1
ATOM 14093 C C . ALA D 2 305 ? 37.196 -27.303 8.201 1.00 19.27 305 ALA A C 1
ATOM 14094 O O . ALA D 2 305 ? 38.254 -27.971 8.155 1.00 16.79 305 ALA A O 1
ATOM 14096 N N . VAL D 2 306 ? 37.180 -26.045 8.661 1.00 19.30 306 VAL A N 1
ATOM 14097 C CA . VAL D 2 306 ? 38.366 -25.478 9.316 1.00 21.11 306 VAL A CA 1
ATOM 14098 C C . VAL D 2 306 ? 38.612 -26.194 10.661 1.00 20.59 306 VAL A C 1
ATOM 14099 O O . VAL D 2 306 ? 39.760 -26.520 10.988 1.00 20.34 306 VAL A O 1
ATOM 14103 N N . GLN D 2 307 ? 37.564 -26.469 11.428 1.00 20.61 307 GLN A N 1
ATOM 14104 C CA . GLN D 2 307 ? 37.724 -27.266 12.648 1.00 23.12 307 GLN A CA 1
ATOM 14105 C C . GLN D 2 307 ? 38.347 -28.638 12.300 1.00 20.98 307 GLN A C 1
ATOM 14106 O O . GLN D 2 307 ? 39.134 -29.168 13.070 1.00 20.46 307 GLN A O 1
ATOM 14112 N N . TRP D 2 308 ? 38.003 -29.217 11.149 1.00 19.68 308 TRP A N 1
ATOM 14113 C CA . TRP D 2 308 ? 38.553 -30.509 10.739 1.00 19.36 308 TRP A CA 1
ATOM 14114 C C . TRP D 2 308 ? 40.056 -30.370 10.472 1.00 18.71 308 TRP A C 1
ATOM 14115 O O . TRP D 2 308 ? 40.827 -31.201 10.899 1.00 16.46 308 TRP A O 1
ATOM 14126 N N . LEU D 2 309 ? 40.469 -29.291 9.810 1.00 19.00 309 LEU A N 1
ATOM 14127 C CA . LEU D 2 309 ? 41.905 -29.052 9.635 1.00 19.93 309 LEU A CA 1
ATOM 14128 C C . LEU D 2 309 ? 42.618 -29.030 10.997 1.00 20.05 309 LEU A C 1
ATOM 14129 O O . LEU D 2 309 ? 43.755 -29.470 11.124 1.00 21.41 309 LEU A O 1
ATOM 14134 N N . ARG D 2 310 ? 41.980 -28.424 11.971 1.00 20.37 310 ARG A N 1
ATOM 14135 C CA . ARG D 2 310 ? 42.573 -28.169 13.248 1.00 21.01 310 ARG A CA 1
ATOM 14136 C C . ARG D 2 310 ? 42.539 -29.435 14.104 1.00 23.11 310 ARG A C 1
ATOM 14137 O O . ARG D 2 310 ? 43.527 -29.668 14.786 1.00 23.23 310 ARG A O 1
ATOM 14145 N N . ASP D 2 311 ? 41.415 -30.180 14.112 1.00 22.52 311 ASP A N 1
ATOM 14146 C CA . ASP D 2 311 ? 41.169 -31.279 15.105 1.00 27.41 311 ASP A CA 1
ATOM 14147 C C . ASP D 2 311 ? 41.124 -32.681 14.466 1.00 27.85 311 ASP A C 1
ATOM 14148 O O . ASP D 2 311 ? 41.207 -33.667 15.197 1.00 27.98 311 ASP A O 1
ATOM 14153 N N . GLY D 2 312 ? 40.943 -32.824 13.154 1.00 27.69 312 GLY A N 1
ATOM 14154 C CA . GLY D 2 312 ? 40.972 -34.157 12.544 1.00 27.61 312 GLY A CA 1
ATOM 14155 C C . GLY D 2 312 ? 42.367 -34.539 12.048 1.00 29.63 312 GLY A C 1
ATOM 14156 O O . GLY D 2 312 ? 42.967 -35.577 12.402 1.00 26.67 312 GLY A O 1
ATOM 14157 N N . ILE D 2 313 ? 42.880 -33.657 11.215 1.00 29.12 313 ILE A N 1
ATOM 14158 C CA . ILE D 2 313 ? 44.105 -33.879 10.498 1.00 28.46 313 ILE A CA 1
ATOM 14159 C C . ILE D 2 313 ? 45.260 -33.086 11.150 1.00 26.81 313 ILE A C 1
ATOM 14160 O O . ILE D 2 313 ? 46.452 -33.431 10.998 1.00 21.77 313 ILE A O 1
ATOM 14165 N N . LYS D 2 314 ? 44.910 -32.097 11.975 1.00 26.15 314 LYS A N 1
ATOM 14166 C CA . LYS D 2 314 ? 45.852 -31.400 12.874 1.00 26.82 314 LYS A CA 1
ATOM 14167 C C . LYS D 2 314 ? 47.005 -30.779 12.078 1.00 24.74 314 LYS A C 1
ATOM 14168 O O . LYS D 2 314 ? 48.165 -30.956 12.363 1.00 26.78 314 LYS A O 1
ATOM 14174 N N . ILE D 2 315 ? 46.606 -30.009 11.101 1.00 24.91 315 ILE A N 1
ATOM 14175 C CA . ILE D 2 315 ? 47.453 -29.383 10.136 1.00 25.64 315 ILE A CA 1
ATOM 14176 C C . ILE D 2 315 ? 47.578 -27.894 10.488 1.00 25.00 315 ILE A C 1
ATOM 14177 O O . ILE D 2 315 ? 48.441 -27.253 9.946 1.00 26.13 315 ILE A O 1
ATOM 14182 N N . ILE D 2 316 ? 46.690 -27.365 11.352 1.00 22.79 316 ILE A N 1
ATOM 14183 C CA . ILE D 2 316 ? 46.784 -26.021 11.925 1.00 23.83 316 ILE A CA 1
ATOM 14184 C C . ILE D 2 316 ? 46.534 -26.170 13.431 1.00 24.66 316 ILE A C 1
ATOM 14185 O O . ILE D 2 316 ? 46.062 -27.202 13.881 1.00 24.58 316 ILE A O 1
ATOM 14190 N N . LYS D 2 317 ? 46.882 -25.157 14.193 1.00 28.32 317 LYS A N 1
ATOM 14191 C CA . LYS D 2 317 ? 46.604 -25.107 15.641 1.00 32.24 317 LYS A CA 1
ATOM 14192 C C . LYS D 2 317 ? 45.405 -24.189 15.908 1.00 28.84 317 LYS A C 1
ATOM 14193 O O . LYS D 2 317 ? 44.672 -24.390 16.879 1.00 28.67 317 LYS A O 1
ATOM 14199 N N . HIS D 2 318 ? 45.219 -23.182 15.062 1.00 26.90 318 HIS A N 1
ATOM 14200 C CA . HIS D 2 318 ? 44.131 -22.200 15.227 1.00 26.69 318 HIS A CA 1
ATOM 14201 C C . HIS D 2 318 ? 43.487 -21.865 13.873 1.00 25.30 318 HIS A C 1
ATOM 14202 O O . HIS D 2 318 ? 44.156 -21.843 12.828 1.00 21.62 318 HIS A O 1
ATOM 14209 N N . ALA D 2 319 ? 42.189 -21.578 13.915 1.00 23.23 319 ALA A N 1
ATOM 14210 C CA . ALA D 2 319 ? 41.414 -21.273 12.717 1.00 25.60 319 ALA A CA 1
ATOM 14211 C C . ALA D 2 319 ? 42.031 -20.065 11.978 1.00 25.78 319 ALA A C 1
ATOM 14212 O O . ALA D 2 319 ? 42.101 -20.015 10.729 1.00 26.06 319 ALA A O 1
ATOM 14214 N N . SER D 2 320 ? 42.510 -19.092 12.722 1.00 25.07 320 SER A N 1
ATOM 14215 C CA . SER D 2 320 ? 43.047 -17.876 12.107 1.00 27.02 320 SER A CA 1
ATOM 14216 C C . SER D 2 320 ? 44.316 -18.152 11.281 1.00 26.86 320 SER A C 1
ATOM 14217 O O . SER D 2 320 ? 44.606 -17.367 10.356 1.00 27.74 320 SER A O 1
ATOM 14220 N N . GLU D 2 321 ? 45.071 -19.231 11.543 1.00 24.67 321 GLU A N 1
ATOM 14221 C CA . GLU D 2 321 ? 46.335 -19.458 10.757 1.00 25.19 321 GLU A CA 1
ATOM 14222 C C . GLU D 2 321 ? 46.032 -19.710 9.278 1.00 24.08 321 GLU A C 1
ATOM 14223 O O . GLU D 2 321 ? 46.899 -19.661 8.413 1.00 24.64 321 GLU A O 1
ATOM 14229 N N . THR D 2 322 ? 44.788 -20.013 9.025 1.00 21.72 322 THR A N 1
ATOM 14230 C CA . THR D 2 322 ? 44.260 -20.323 7.727 1.00 22.21 322 THR A CA 1
ATOM 14231 C C . THR D 2 322 ? 44.445 -19.111 6.779 1.00 21.53 322 THR A C 1
ATOM 14232 O O . THR D 2 322 ? 44.708 -19.269 5.577 1.00 19.93 322 THR A O 1
ATOM 14236 N N . GLU D 2 323 ? 44.305 -17.900 7.303 1.00 20.67 323 GLU A N 1
ATOM 14237 C CA . GLU D 2 323 ? 44.450 -16.689 6.512 1.00 23.14 323 GLU A CA 1
ATOM 14238 C C . GLU D 2 323 ? 45.863 -16.617 5.923 1.00 24.51 323 GLU A C 1
ATOM 14239 O O . GLU D 2 323 ? 46.008 -16.483 4.708 1.00 23.20 323 GLU A O 1
ATOM 14245 N N . GLU D 2 324 ? 46.878 -16.737 6.787 1.00 25.95 324 GLU A N 1
ATOM 14246 C CA . GLU D 2 324 ? 48.278 -16.572 6.385 1.00 31.02 324 GLU A CA 1
ATOM 14247 C C . GLU D 2 324 ? 48.694 -17.732 5.463 1.00 29.45 324 GLU A C 1
ATOM 14248 O O . GLU D 2 324 ? 49.359 -17.495 4.471 1.00 29.75 324 GLU A O 1
ATOM 14254 N N . LEU D 2 325 ? 48.314 -18.978 5.765 1.00 27.21 325 LEU A N 1
ATOM 14255 C CA . LEU D 2 325 ? 48.599 -20.074 4.845 1.00 26.28 325 LEU A CA 1
ATOM 14256 C C . LEU D 2 325 ? 48.029 -19.725 3.460 1.00 25.60 325 LEU A C 1
ATOM 14257 O O . LEU D 2 325 ? 48.717 -19.850 2.440 1.00 25.00 325 LEU A O 1
ATOM 14262 N N . ALA D 2 326 ? 46.777 -19.280 3.403 1.00 22.40 326 ALA A N 1
ATOM 14263 C CA . ALA D 2 326 ? 46.115 -19.199 2.114 1.00 25.32 326 ALA A CA 1
ATOM 14264 C C . ALA D 2 326 ? 46.705 -18.076 1.249 1.00 26.90 326 ALA A C 1
ATOM 14265 O O . ALA D 2 326 ? 46.651 -18.181 0.018 1.00 25.03 326 ALA A O 1
ATOM 14267 N N . THR D 2 327 ? 47.184 -16.984 1.867 1.00 26.17 327 THR A N 1
ATOM 14268 C CA . THR D 2 327 ? 47.746 -15.852 1.112 1.00 28.46 327 THR A CA 1
ATOM 14269 C C . THR D 2 327 ? 49.211 -16.122 0.749 1.00 29.36 327 THR A C 1
ATOM 14270 O O . THR D 2 327 ? 49.766 -15.371 -0.011 1.00 30.19 327 THR A O 1
ATOM 14274 N N . LYS D 2 328 ? 49.846 -17.171 1.271 1.00 29.80 328 LYS A N 1
ATOM 14275 C CA . LYS D 2 328 ? 51.111 -17.654 0.650 1.00 32.23 328 LYS A CA 1
ATOM 14276 C C . LYS D 2 328 ? 50.896 -17.984 -0.832 1.00 28.51 328 LYS A C 1
ATOM 14277 O O . LYS D 2 328 ? 51.857 -18.025 -1.548 1.00 30.49 328 LYS A O 1
ATOM 14283 N N . LEU D 2 329 ? 49.678 -18.260 -1.288 1.00 26.54 329 LEU A N 1
ATOM 14284 C CA . LEU D 2 329 ? 49.500 -18.716 -2.674 1.00 26.25 329 LEU A CA 1
ATOM 14285 C C . LEU D 2 329 ? 48.826 -17.620 -3.505 1.00 28.25 329 LEU A C 1
ATOM 14286 O O . LEU D 2 329 ? 48.000 -16.850 -2.976 1.00 25.96 329 LEU A O 1
ATOM 14291 N N . GLU D 2 330 ? 49.134 -17.627 -4.807 1.00 29.24 330 GLU A N 1
ATOM 14292 C CA . GLU D 2 330 ? 48.542 -16.709 -5.787 1.00 34.42 330 GLU A CA 1
ATOM 14293 C C . GLU D 2 330 ? 47.216 -17.286 -6.297 1.00 31.25 330 GLU A C 1
ATOM 14294 O O . GLU D 2 330 ? 46.308 -16.525 -6.613 1.00 32.95 330 GLU A O 1
ATOM 14300 N N . SER D 2 331 ? 47.107 -18.617 -6.370 1.00 28.32 331 SER A N 1
ATOM 14301 C CA . SER D 2 331 ? 45.841 -19.310 -6.668 1.00 26.88 331 SER A CA 1
ATOM 14302 C C . SER D 2 331 ? 45.756 -20.616 -5.871 1.00 23.58 331 SER A C 1
ATOM 14303 O O . SER D 2 331 ? 46.670 -20.961 -5.200 1.00 24.14 331 SER A O 1
ATOM 14306 N N . ASN D 2 332 ? 44.644 -21.321 -5.991 1.00 21.81 332 ASN A N 1
ATOM 14307 C CA . ASN D 2 332 ? 44.488 -22.665 -5.427 1.00 22.56 332 ASN A CA 1
ATOM 14308 C C . ASN D 2 332 ? 45.381 -23.687 -6.166 1.00 21.87 332 ASN A C 1
ATOM 14309 O O . ASN D 2 332 ? 45.577 -24.786 -5.689 1.00 20.78 332 ASN A O 1
ATOM 14314 N N . GLU D 2 333 ? 45.913 -23.326 -7.322 1.00 23.26 333 GLU A N 1
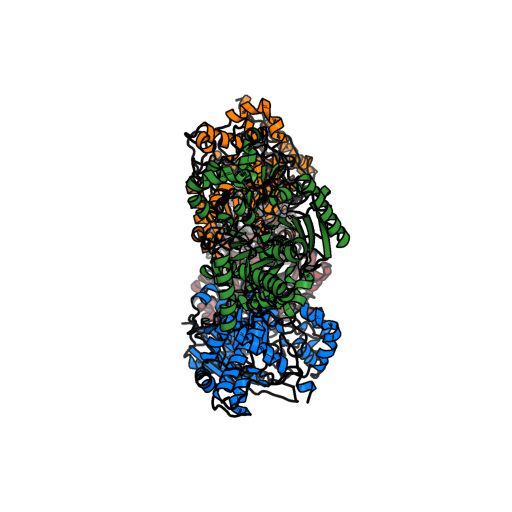ATOM 14315 C CA . GLU D 2 333 ? 46.818 -24.172 -8.099 1.00 23.72 333 GLU A CA 1
ATOM 14316 C C . GLU D 2 333 ? 46.151 -25.519 -8.408 1.00 21.96 333 GLU A C 1
ATOM 14317 O O . GLU D 2 333 ? 46.832 -26.504 -8.563 1.00 20.11 333 GLU A O 1
ATOM 14323 N N . GLY D 2 334 ? 44.823 -25.523 -8.556 1.00 20.64 334 GLY A N 1
ATOM 14324 C CA . GLY D 2 334 ? 44.073 -26.701 -8.995 1.00 20.60 334 GLY A CA 1
ATOM 14325 C C . GLY D 2 334 ? 43.610 -27.595 -7.845 1.00 19.88 334 GLY A C 1
ATOM 14326 O O . GLY D 2 334 ? 42.988 -28.621 -8.063 1.00 19.67 334 GLY A O 1
ATOM 14327 N N . VAL D 2 335 ? 43.866 -27.196 -6.618 1.00 18.46 335 VAL A N 1
ATOM 14328 C CA . VAL D 2 335 ? 43.458 -27.975 -5.476 1.00 17.99 335 VAL A CA 1
ATOM 14329 C C . VAL D 2 335 ? 42.120 -27.455 -4.935 1.00 18.07 335 VAL A C 1
ATOM 14330 O O . VAL D 2 335 ? 41.994 -26.250 -4.558 1.00 17.82 335 VAL A O 1
ATOM 14334 N N . TYR D 2 336 ? 41.158 -28.369 -4.885 1.00 16.54 336 TYR A N 1
ATOM 14335 C CA . TYR D 2 336 ? 39.800 -28.110 -4.385 1.00 16.58 336 TYR A CA 1
ATOM 14336 C C . TYR D 2 336 ? 39.496 -29.061 -3.220 1.00 15.79 336 TYR A C 1
ATOM 14337 O O . TYR D 2 336 ? 39.972 -30.202 -3.167 1.00 15.84 336 TYR A O 1
ATOM 14346 N N . PHE D 2 337 ? 38.672 -28.603 -2.296 1.00 15.09 337 PHE A N 1
ATOM 14347 C CA . PHE D 2 337 ? 38.224 -29.406 -1.161 1.00 14.92 337 PHE A CA 1
ATOM 14348 C C . PHE D 2 337 ? 36.734 -29.176 -1.060 1.00 15.87 337 PHE A C 1
ATOM 14349 O O . PHE D 2 337 ? 36.310 -28.026 -0.833 1.00 18.79 337 PHE A O 1
ATOM 14357 N N . VAL D 2 338 ? 35.960 -30.202 -1.328 1.00 16.87 338 VAL A N 1
ATOM 14358 C CA . VAL D 2 338 ? 34.518 -30.143 -1.057 1.00 17.29 338 VAL A CA 1
ATOM 14359 C C . VAL D 2 338 ? 34.243 -30.872 0.263 1.00 17.32 338 VAL A C 1
ATOM 14360 O O . VAL D 2 338 ? 34.260 -32.108 0.304 1.00 18.15 338 VAL A O 1
ATOM 14364 N N . PRO D 2 339 ? 34.000 -30.124 1.338 1.00 17.29 339 PRO A N 1
ATOM 14365 C CA . PRO D 2 339 ? 33.886 -30.717 2.661 1.00 17.44 339 PRO A CA 1
ATOM 14366 C C . PRO D 2 339 ? 32.468 -31.260 2.871 1.00 17.25 339 PRO A C 1
ATOM 14367 O O . PRO D 2 339 ? 31.777 -30.873 3.800 1.00 16.18 339 PRO A O 1
ATOM 14371 N N . ALA D 2 340 ? 32.076 -32.211 2.044 1.00 17.85 340 ALA A N 1
ATOM 14372 C CA . ALA D 2 340 ? 30.719 -32.700 2.080 1.00 18.66 340 ALA A CA 1
ATOM 14373 C C . ALA D 2 340 ? 30.603 -33.813 3.110 1.00 20.03 340 ALA A C 1
ATOM 14374 O O . ALA D 2 340 ? 30.164 -34.904 2.782 1.00 21.00 340 ALA A O 1
ATOM 14376 N N . PHE D 2 341 ? 30.917 -33.491 4.365 1.00 21.09 341 PHE A N 1
ATOM 14377 C CA . PHE D 2 341 ? 31.027 -34.471 5.433 1.00 20.78 341 PHE A CA 1
ATOM 14378 C C . PHE D 2 341 ? 29.712 -35.232 5.598 1.00 22.27 341 PHE A C 1
ATOM 14379 O O . PHE D 2 341 ? 29.750 -36.447 5.821 1.00 23.46 341 PHE A O 1
ATOM 14387 N N . VAL D 2 342 ? 28.580 -34.536 5.520 1.00 21.29 342 VAL A N 1
ATOM 14388 C CA . VAL D 2 342 ? 27.273 -35.189 5.658 1.00 21.76 342 VAL A CA 1
ATOM 14389 C C . VAL D 2 342 ? 26.463 -34.893 4.389 1.00 21.98 342 VAL A C 1
ATOM 14390 O O . VAL D 2 342 ? 25.251 -34.716 4.423 1.00 20.97 342 VAL A O 1
ATOM 14394 N N . GLY D 2 343 ? 27.140 -34.834 3.252 1.00 22.19 343 GLY A N 1
ATOM 14395 C CA . GLY D 2 343 ? 26.459 -34.708 1.990 1.00 21.99 343 GLY A CA 1
ATOM 14396 C C . GLY D 2 343 ? 26.436 -33.289 1.464 1.00 22.59 343 GLY A C 1
ATOM 14397 O O . GLY D 2 343 ? 27.063 -32.388 2.021 1.00 24.31 343 GLY A O 1
ATOM 14398 N N . LEU D 2 344 ? 25.752 -33.144 0.337 1.00 23.76 344 LEU A N 1
ATOM 14399 C CA . LEU D 2 344 ? 25.488 -31.864 -0.310 1.00 26.33 344 LEU A CA 1
ATOM 14400 C C . LEU D 2 344 ? 24.018 -31.477 -0.095 1.00 24.98 344 LEU A C 1
ATOM 14401 O O . LEU D 2 344 ? 23.111 -32.313 -0.284 1.00 26.04 344 LEU A O 1
ATOM 14406 N N . GLY D 2 345 ? 23.804 -30.227 0.309 1.00 25.60 345 GLY A N 1
ATOM 14407 C CA . GLY D 2 345 ? 22.476 -29.598 0.364 1.00 25.83 345 GLY A CA 1
ATOM 14408 C C . GLY D 2 345 ? 22.165 -28.915 -0.957 1.00 30.01 345 GLY A C 1
ATOM 14409 O O . GLY D 2 345 ? 22.617 -29.381 -2.019 1.00 30.07 345 GLY A O 1
ATOM 14410 N N . ALA D 2 346 ? 21.415 -27.810 -0.924 1.00 32.68 346 ALA A N 1
ATOM 14411 C CA . ALA D 2 346 ? 21.021 -27.122 -2.184 1.00 33.96 346 ALA A CA 1
ATOM 14412 C C . ALA D 2 346 ? 22.263 -26.651 -2.954 1.00 32.80 346 ALA A C 1
ATOM 14413 O O . ALA D 2 346 ? 23.255 -26.228 -2.340 1.00 33.68 346 ALA A O 1
ATOM 14415 N N . PRO D 2 347 ? 22.224 -26.704 -4.283 1.00 31.57 347 PRO A N 1
ATOM 14416 C CA . PRO D 2 347 ? 21.119 -27.263 -5.061 1.00 33.06 347 PRO A CA 1
ATOM 14417 C C . PRO D 2 347 ? 21.349 -28.709 -5.528 1.00 35.09 347 PRO A C 1
ATOM 14418 O O . PRO D 2 347 ? 20.629 -29.175 -6.409 1.00 34.81 347 PRO A O 1
ATOM 14422 N N . TYR D 2 348 ? 22.333 -29.409 -4.966 1.00 34.13 348 TYR A N 1
ATOM 14423 C CA . TYR D 2 348 ? 22.680 -30.777 -5.444 1.00 31.52 348 TYR A CA 1
ATOM 14424 C C . TYR D 2 348 ? 21.836 -31.812 -4.698 1.00 29.00 348 TYR A C 1
ATOM 14425 O O . TYR D 2 348 ? 21.451 -32.791 -5.271 1.00 32.01 348 TYR A O 1
ATOM 14434 N N . TRP D 2 349 ? 21.565 -31.608 -3.410 1.00 30.00 349 TRP A N 1
ATOM 14435 C CA . TRP D 2 349 ? 20.694 -32.510 -2.605 1.00 30.53 349 TRP A CA 1
ATOM 14436 C C . TRP D 2 349 ? 21.134 -33.982 -2.704 1.00 31.36 349 TRP A C 1
ATOM 14437 O O . TRP D 2 349 ? 20.384 -34.808 -3.183 1.00 28.45 349 TRP A O 1
ATOM 14448 N N . ASP D 2 350 ? 22.345 -34.301 -2.241 1.00 28.61 350 ASP A N 1
ATOM 14449 C CA . ASP D 2 350 ? 22.868 -35.645 -2.317 1.00 25.31 350 ASP A CA 1
ATOM 14450 C C . ASP D 2 350 ? 23.447 -35.992 -0.950 1.00 26.67 350 ASP A C 1
ATOM 14451 O O . ASP D 2 350 ? 24.555 -35.570 -0.585 1.00 23.77 350 ASP A O 1
ATOM 14456 N N . GLN D 2 351 ? 22.642 -36.736 -0.217 1.00 26.11 351 GLN A N 1
ATOM 14457 C CA . GLN D 2 351 ? 22.953 -37.206 1.096 1.00 28.80 351 GLN A CA 1
ATOM 14458 C C . GLN D 2 351 ? 24.131 -38.205 1.079 1.00 26.35 351 GLN A C 1
ATOM 14459 O O . GLN D 2 351 ? 24.700 -38.475 2.138 1.00 25.05 351 GLN A O 1
ATOM 14465 N N . PHE D 2 352 ? 24.481 -38.786 -0.072 1.00 22.21 352 PHE A N 1
ATOM 14466 C CA . PHE D 2 352 ? 25.543 -39.807 -0.103 1.00 23.86 352 PHE A CA 1
ATOM 14467 C C . PHE D 2 352 ? 26.921 -39.207 -0.461 1.00 24.70 352 PHE A C 1
ATOM 14468 O O . PHE D 2 352 ? 27.941 -39.909 -0.334 1.00 23.80 352 PHE A O 1
ATOM 14476 N N . ALA D 2 353 ? 26.982 -37.919 -0.848 1.00 22.09 353 ALA A N 1
ATOM 14477 C CA . ALA D 2 353 ? 28.255 -37.284 -1.127 1.00 21.51 353 ALA A CA 1
ATOM 14478 C C . ALA D 2 353 ? 29.113 -37.313 0.147 1.00 19.87 353 ALA A C 1
ATOM 14479 O O . ALA D 2 353 ? 28.610 -37.333 1.278 1.00 19.26 353 ALA A O 1
ATOM 14481 N N . ARG D 2 354 ? 30.415 -37.377 -0.040 1.00 19.23 354 ARG A N 1
ATOM 14482 C CA . ARG D 2 354 ? 31.324 -37.256 1.085 1.00 19.04 354 ARG A CA 1
ATOM 14483 C C . ARG D 2 354 ? 32.445 -36.318 0.654 1.00 18.18 354 ARG A C 1
ATOM 14484 O O . ARG D 2 354 ? 32.536 -35.963 -0.515 1.00 16.16 354 ARG A O 1
ATOM 14492 N N . GLY D 2 355 ? 33.305 -35.976 1.606 1.00 19.06 355 GLY A N 1
ATOM 14493 C CA . GLY D 2 355 ? 34.440 -35.032 1.376 1.00 18.32 355 GLY A CA 1
ATOM 14494 C C . GLY D 2 355 ? 35.478 -35.570 0.411 1.00 17.33 355 GLY A C 1
ATOM 14495 O O . GLY D 2 355 ? 35.797 -36.772 0.425 1.00 15.40 355 GLY A O 1
ATOM 14496 N N . ILE D 2 356 ? 35.936 -34.657 -0.445 1.00 17.46 356 ILE A N 1
ATOM 14497 C CA . ILE D 2 356 ? 36.945 -34.868 -1.497 1.00 19.99 356 ILE A CA 1
ATOM 14498 C C . ILE D 2 356 ? 37.962 -33.729 -1.403 1.00 17.57 356 ILE A C 1
ATOM 14499 O O . ILE D 2 356 ? 37.601 -32.528 -1.328 1.00 15.23 356 ILE A O 1
ATOM 14504 N N . ILE D 2 357 ? 39.215 -34.104 -1.435 1.00 16.43 357 ILE A N 1
ATOM 14505 C CA . ILE D 2 357 ? 40.279 -33.176 -1.808 1.00 15.85 357 ILE A CA 1
ATOM 14506 C C . ILE D 2 357 ? 40.834 -33.661 -3.139 1.00 16.44 357 ILE A C 1
ATOM 14507 O O . ILE D 2 357 ? 41.221 -34.851 -3.257 1.00 15.61 357 ILE A O 1
ATOM 14512 N N . ILE D 2 358 ? 40.930 -32.750 -4.110 1.00 17.36 358 ILE A N 1
ATOM 14513 C CA . ILE D 2 358 ? 41.385 -33.134 -5.431 1.00 17.45 358 ILE A CA 1
ATOM 14514 C C . ILE D 2 358 ? 42.318 -32.072 -6.012 1.00 18.10 358 ILE A C 1
ATOM 14515 O O . ILE D 2 358 ? 42.233 -30.861 -5.700 1.00 17.69 358 ILE A O 1
ATOM 14520 N N . GLY D 2 359 ? 43.237 -32.564 -6.860 1.00 18.82 359 GLY A N 1
ATOM 14521 C CA . GLY D 2 359 ? 44.292 -31.750 -7.476 1.00 18.12 359 GLY A CA 1
ATOM 14522 C C . GLY D 2 359 ? 45.630 -31.941 -6.793 1.00 17.85 359 GLY A C 1
ATOM 14523 O O . GLY D 2 359 ? 46.513 -31.121 -6.919 1.00 17.09 359 GLY A O 1
ATOM 14524 N N . ILE D 2 360 ? 45.782 -33.037 -6.058 1.00 17.90 360 ILE A N 1
ATOM 14525 C CA . ILE D 2 360 ? 46.992 -33.249 -5.271 1.00 17.20 360 ILE A CA 1
ATOM 14526 C C . ILE D 2 360 ? 48.170 -33.697 -6.151 1.00 17.30 360 ILE A C 1
ATOM 14527 O O . ILE D 2 360 ? 48.061 -34.619 -6.969 1.00 16.26 360 ILE A O 1
ATOM 14532 N N . THR D 2 361 ? 49.313 -33.032 -5.932 1.00 17.48 361 THR A N 1
ATOM 14533 C CA . THR D 2 361 ? 50.590 -33.366 -6.540 1.00 19.16 361 THR A CA 1
ATOM 14534 C C . THR D 2 361 ? 51.632 -33.437 -5.422 1.00 19.57 361 THR A C 1
ATOM 14535 O O . THR D 2 361 ? 51.320 -33.180 -4.229 1.00 19.17 361 THR A O 1
ATOM 14539 N N . ARG D 2 362 ? 52.863 -33.760 -5.774 1.00 21.02 362 ARG A N 1
ATOM 14540 C CA . ARG D 2 362 ? 53.895 -33.901 -4.734 1.00 25.00 362 ARG A CA 1
ATOM 14541 C C . ARG D 2 362 ? 54.134 -32.528 -4.081 1.00 22.84 362 ARG A C 1
ATOM 14542 O O . ARG D 2 362 ? 54.509 -32.458 -2.946 1.00 22.60 362 ARG A O 1
ATOM 14550 N N . GLY D 2 363 ? 53.834 -31.436 -4.763 1.00 23.25 363 GLY A N 1
ATOM 14551 C CA . GLY D 2 363 ? 54.006 -30.099 -4.186 1.00 25.72 363 GLY A CA 1
ATOM 14552 C C . GLY D 2 363 ? 52.760 -29.561 -3.477 1.00 24.27 363 GLY A C 1
ATOM 14553 O O . GLY D 2 363 ? 52.732 -28.400 -3.162 1.00 25.26 363 GLY A O 1
ATOM 14554 N N . THR D 2 364 ? 51.721 -30.360 -3.251 1.00 21.81 364 THR A N 1
ATOM 14555 C CA . THR D 2 364 ? 50.576 -29.899 -2.491 1.00 19.61 364 THR A CA 1
ATOM 14556 C C . THR D 2 364 ? 50.979 -29.847 -1.008 1.00 20.40 364 THR A C 1
ATOM 14557 O O . THR D 2 364 ? 51.485 -30.825 -0.467 1.00 20.07 364 THR A O 1
ATOM 14561 N N . GLY D 2 365 ? 50.711 -28.703 -0.364 1.00 19.24 365 GLY A N 1
ATOM 14562 C CA . GLY D 2 365 ? 51.158 -28.376 1.002 1.00 18.47 365 GLY A CA 1
ATOM 14563 C C . GLY D 2 365 ? 49.994 -28.000 1.901 1.00 17.38 365 GLY A C 1
ATOM 14564 O O . GLY D 2 365 ? 48.854 -27.919 1.489 1.00 14.90 365 GLY A O 1
ATOM 14565 N N . ARG D 2 366 ? 50.289 -27.779 3.162 1.00 19.86 366 ARG A N 1
ATOM 14566 C CA . ARG D 2 366 ? 49.278 -27.334 4.109 1.00 21.78 366 ARG A CA 1
ATOM 14567 C C . ARG D 2 366 ? 48.635 -26.038 3.586 1.00 23.00 366 ARG A C 1
ATOM 14568 O O . ARG D 2 366 ? 47.460 -25.791 3.819 1.00 21.65 366 ARG A O 1
ATOM 14576 N N . GLU D 2 367 ? 49.408 -25.234 2.863 1.00 22.27 367 GLU A N 1
ATOM 14577 C CA . GLU D 2 367 ? 48.902 -23.957 2.364 1.00 25.72 367 GLU A CA 1
ATOM 14578 C C . GLU D 2 367 ? 47.753 -24.227 1.384 1.00 22.14 367 GLU A C 1
ATOM 14579 O O . GLU D 2 367 ? 46.782 -23.487 1.424 1.00 19.20 367 GLU A O 1
ATOM 14585 N N . HIS D 2 368 ? 47.868 -25.262 0.540 1.00 21.39 368 HIS A N 1
ATOM 14586 C CA . HIS D 2 368 ? 46.837 -25.586 -0.470 1.00 21.11 368 HIS A CA 1
ATOM 14587 C C . HIS D 2 368 ? 45.544 -26.065 0.206 1.00 20.95 368 HIS A C 1
ATOM 14588 O O . HIS D 2 368 ? 44.427 -25.759 -0.268 1.00 21.75 368 HIS A O 1
ATOM 14595 N N . LEU D 2 369 ? 45.701 -26.857 1.272 1.00 20.36 369 LEU A N 1
ATOM 14596 C CA . LEU D 2 369 ? 44.573 -27.372 2.013 1.00 19.87 369 LEU A CA 1
ATOM 14597 C C . LEU D 2 369 ? 43.843 -26.217 2.731 1.00 18.69 369 LEU A C 1
ATOM 14598 O O . LEU D 2 369 ? 42.636 -26.175 2.729 1.00 16.92 369 LEU A O 1
ATOM 14603 N N . ALA D 2 370 ? 44.574 -25.323 3.377 1.00 17.50 370 ALA A N 1
ATOM 14604 C CA . ALA D 2 370 ? 43.960 -24.193 4.041 1.00 19.35 370 ALA A CA 1
ATOM 14605 C C . ALA D 2 370 ? 43.213 -23.338 3.008 1.00 19.46 370 ALA A C 1
ATOM 14606 O O . ALA D 2 370 ? 42.054 -22.971 3.211 1.00 19.08 370 ALA A O 1
ATOM 14608 N N . ARG D 2 371 ? 43.891 -22.991 1.916 1.00 18.39 371 ARG A N 1
ATOM 14609 C CA . ARG D 2 371 ? 43.270 -22.120 0.928 1.00 18.45 371 ARG A CA 1
ATOM 14610 C C . ARG D 2 371 ? 42.048 -22.799 0.319 1.00 18.48 371 ARG A C 1
ATOM 14611 O O . ARG D 2 371 ? 41.002 -22.161 0.104 1.00 19.43 371 ARG A O 1
ATOM 14619 N N . ALA D 2 372 ? 42.158 -24.086 0.020 1.00 17.69 372 ALA A N 1
ATOM 14620 C CA . ALA D 2 372 ? 41.027 -24.794 -0.546 1.00 17.24 372 ALA A CA 1
ATOM 14621 C C . ALA D 2 372 ? 39.857 -24.853 0.445 1.00 16.36 372 ALA A C 1
ATOM 14622 O O . ALA D 2 372 ? 38.707 -24.863 0.060 1.00 18.97 372 ALA A O 1
ATOM 14624 N N . THR D 2 373 ? 40.124 -24.916 1.727 1.00 16.65 373 THR A N 1
ATOM 14625 C CA . THR D 2 373 ? 39.045 -24.961 2.722 1.00 17.03 373 THR A CA 1
ATOM 14626 C C . THR D 2 373 ? 38.335 -23.602 2.779 1.00 17.67 373 THR A C 1
ATOM 14627 O O . THR D 2 373 ? 37.103 -23.517 2.877 1.00 18.72 373 THR A O 1
ATOM 14631 N N . LEU D 2 374 ? 39.109 -22.524 2.764 1.00 18.07 374 LEU A N 1
ATOM 14632 C CA . LEU D 2 374 ? 38.496 -21.166 2.820 1.00 17.41 374 LEU A CA 1
ATOM 14633 C C . LEU D 2 374 ? 37.735 -20.894 1.524 1.00 16.58 374 LEU A C 1
ATOM 14634 O O . LEU D 2 374 ? 36.606 -20.437 1.592 1.00 20.29 374 LEU A O 1
ATOM 14639 N N . GLU D 2 375 ? 38.320 -21.203 0.368 1.00 16.16 375 GLU A N 1
ATOM 14640 C CA . GLU D 2 375 ? 37.592 -21.141 -0.924 1.00 17.39 375 GLU A CA 1
ATOM 14641 C C . GLU D 2 375 ? 36.287 -21.954 -0.848 1.00 16.72 375 GLU A C 1
ATOM 14642 O O . GLU D 2 375 ? 35.232 -21.491 -1.267 1.00 16.79 375 GLU A O 1
ATOM 14648 N N . ALA D 2 376 ? 36.324 -23.157 -0.287 1.00 16.29 376 ALA A N 1
ATOM 14649 C CA . ALA D 2 376 ? 35.099 -23.979 -0.207 1.00 16.21 376 ALA A CA 1
ATOM 14650 C C . ALA D 2 376 ? 33.981 -23.223 0.527 1.00 16.97 376 ALA A C 1
ATOM 14651 O O . ALA D 2 376 ? 32.821 -23.244 0.096 1.00 15.90 376 ALA A O 1
ATOM 14653 N N . ILE D 2 377 ? 34.305 -22.669 1.685 1.00 17.07 377 ILE A N 1
ATOM 14654 C CA . ILE D 2 377 ? 33.289 -21.927 2.454 1.00 16.38 377 ILE A CA 1
ATOM 14655 C C . ILE D 2 377 ? 32.685 -20.851 1.520 1.00 16.05 377 ILE A C 1
ATOM 14656 O O . ILE D 2 377 ? 31.500 -20.729 1.445 1.00 14.85 377 ILE A O 1
ATOM 14661 N N . ALA D 2 378 ? 33.501 -20.114 0.759 1.00 16.69 378 ALA A N 1
ATOM 14662 C CA . ALA D 2 378 ? 32.983 -19.073 -0.204 1.00 16.87 378 ALA A CA 1
ATOM 14663 C C . ALA D 2 378 ? 32.183 -19.698 -1.359 1.00 18.76 378 ALA A C 1
ATOM 14664 O O . ALA D 2 378 ? 31.197 -19.090 -1.806 1.00 21.65 378 ALA A O 1
ATOM 14666 N N . TYR D 2 379 ? 32.581 -20.895 -1.852 1.00 18.35 379 TYR A N 1
ATOM 14667 C CA . TYR D 2 379 ? 31.906 -21.528 -2.982 1.00 17.02 379 TYR A CA 1
ATOM 14668 C C . TYR D 2 379 ? 30.537 -22.033 -2.556 1.00 16.50 379 TYR A C 1
ATOM 14669 O O . TYR D 2 379 ? 29.567 -21.871 -3.300 1.00 15.21 379 TYR A O 1
ATOM 14678 N N . LEU D 2 380 ? 30.502 -22.685 -1.387 1.00 15.75 380 LEU A N 1
ATOM 14679 C CA . LEU D 2 380 ? 29.272 -23.159 -0.775 1.00 15.87 380 LEU A CA 1
ATOM 14680 C C . LEU D 2 380 ? 28.289 -21.986 -0.543 1.00 16.91 380 LEU A C 1
ATOM 14681 O O . LEU D 2 380 ? 27.091 -22.088 -0.838 1.00 16.09 380 LEU A O 1
ATOM 14686 N N . THR D 2 381 ? 28.768 -20.871 0.009 1.00 17.85 381 THR A N 1
ATOM 14687 C CA . THR D 2 381 ? 27.943 -19.694 0.176 1.00 18.55 381 THR A CA 1
ATOM 14688 C C . THR D 2 381 ? 27.411 -19.244 -1.203 1.00 19.05 381 THR A C 1
ATOM 14689 O O . THR D 2 381 ? 26.221 -18.976 -1.368 1.00 15.71 381 THR A O 1
ATOM 14693 N N . ARG D 2 382 ? 28.264 -19.223 -2.222 1.00 20.47 382 ARG A N 1
ATOM 14694 C CA . ARG D 2 382 ? 27.818 -18.807 -3.567 1.00 22.33 382 ARG A CA 1
ATOM 14695 C C . ARG D 2 382 ? 26.747 -19.768 -4.101 1.00 23.79 382 ARG A C 1
ATOM 14696 O O . ARG D 2 382 ? 25.766 -19.316 -4.735 1.00 24.02 382 ARG A O 1
ATOM 14704 N N . ASP D 2 383 ? 26.905 -21.077 -3.860 1.00 22.98 383 ASP A N 1
ATOM 14705 C CA . ASP D 2 383 ? 25.871 -22.052 -4.274 1.00 21.10 383 ASP A CA 1
ATOM 14706 C C . ASP D 2 383 ? 24.478 -21.656 -3.740 1.00 23.08 383 ASP A C 1
ATOM 14707 O O . ASP D 2 383 ? 23.482 -21.873 -4.405 1.00 22.13 383 ASP A O 1
ATOM 14712 N N . VAL D 2 384 ? 24.395 -21.214 -2.486 1.00 24.52 384 VAL A N 1
ATOM 14713 C CA . VAL D 2 384 ? 23.112 -20.849 -1.855 1.00 25.39 384 VAL A CA 1
ATOM 14714 C C . VAL D 2 384 ? 22.634 -19.503 -2.416 1.00 25.75 384 VAL A C 1
ATOM 14715 O O . VAL D 2 384 ? 21.450 -19.334 -2.730 1.00 28.59 384 VAL A O 1
ATOM 14719 N N . VAL D 2 385 ? 23.536 -18.549 -2.486 1.00 26.48 385 VAL A N 1
ATOM 14720 C CA . VAL D 2 385 ? 23.194 -17.203 -2.940 1.00 28.38 385 VAL A CA 1
ATOM 14721 C C . VAL D 2 385 ? 22.786 -17.228 -4.427 1.00 29.92 385 VAL A C 1
ATOM 14722 O O . VAL D 2 385 ? 21.980 -16.378 -4.833 1.00 28.11 385 VAL A O 1
ATOM 14726 N N . ASP D 2 386 ? 23.324 -18.151 -5.240 1.00 29.24 386 ASP A N 1
ATOM 14727 C CA . ASP D 2 386 ? 22.952 -18.209 -6.666 1.00 28.44 386 ASP A CA 1
ATOM 14728 C C . ASP D 2 386 ? 21.530 -18.759 -6.775 1.00 27.88 386 ASP A C 1
ATOM 14729 O O . ASP D 2 386 ? 20.815 -18.443 -7.732 1.00 27.82 386 ASP A O 1
ATOM 14734 N N . GLU D 2 387 ? 21.116 -19.553 -5.797 1.00 25.82 387 GLU A N 1
ATOM 14735 C CA . GLU D 2 387 ? 19.733 -20.007 -5.755 1.00 27.26 387 GLU A CA 1
ATOM 14736 C C . GLU D 2 387 ? 18.807 -18.822 -5.449 1.00 26.07 387 GLU A C 1
ATOM 14737 O O . GLU D 2 387 ? 17.671 -18.777 -5.951 1.00 25.36 387 GLU A O 1
ATOM 14743 N N . MET D 2 388 ? 19.282 -17.870 -4.648 1.00 26.44 388 MET A N 1
ATOM 14744 C CA . MET D 2 388 ? 18.497 -16.697 -4.294 1.00 27.03 388 MET A CA 1
ATOM 14745 C C . MET D 2 388 ? 18.402 -15.751 -5.496 1.00 29.27 388 MET A C 1
ATOM 14746 O O . MET D 2 388 ? 17.358 -15.155 -5.684 1.00 31.18 388 MET A O 1
ATOM 14751 N N . GLU D 2 389 ? 19.443 -15.676 -6.314 1.00 31.01 389 GLU A N 1
ATOM 14752 C CA . GLU D 2 389 ? 19.524 -14.777 -7.480 1.00 34.80 389 GLU A CA 1
ATOM 14753 C C . GLU D 2 389 ? 18.502 -15.160 -8.559 1.00 36.15 389 GLU A C 1
ATOM 14754 O O . GLU D 2 389 ? 18.160 -14.333 -9.397 1.00 35.27 389 GLU A O 1
ATOM 14760 N N . LYS D 2 390 ? 18.074 -16.421 -8.563 1.00 37.11 390 LYS A N 1
ATOM 14761 C CA . LYS D 2 390 ? 17.047 -16.907 -9.487 1.00 40.18 390 LYS A CA 1
ATOM 14762 C C . LYS D 2 390 ? 15.657 -16.354 -9.121 1.00 41.39 390 LYS A C 1
ATOM 14763 O O . LYS D 2 390 ? 14.756 -16.433 -9.943 1.00 36.48 390 LYS A O 1
ATOM 14769 N N . LEU D 2 391 ? 15.467 -15.837 -7.907 1.00 37.70 391 LEU A N 1
ATOM 14770 C CA . LEU D 2 391 ? 14.172 -15.319 -7.490 1.00 36.69 391 LEU A CA 1
ATOM 14771 C C . LEU D 2 391 ? 14.239 -13.825 -7.141 1.00 34.12 391 LEU A C 1
ATOM 14772 O O . LEU D 2 391 ? 13.228 -13.160 -7.188 1.00 35.26 391 LEU A O 1
ATOM 14777 N N . VAL D 2 392 ? 15.394 -13.299 -6.777 1.00 34.67 392 VAL A N 1
ATOM 14778 C CA . VAL D 2 392 ? 15.512 -11.900 -6.337 1.00 34.68 392 VAL A CA 1
ATOM 14779 C C . VAL D 2 392 ? 16.913 -11.403 -6.674 1.00 34.56 392 VAL A C 1
ATOM 14780 O O . VAL D 2 392 ? 17.875 -12.132 -6.472 1.00 38.49 392 VAL A O 1
ATOM 14784 N N . GLN D 2 393 ? 17.025 -10.170 -7.141 1.00 35.07 393 GLN A N 1
ATOM 14785 C CA . GLN D 2 393 ? 18.327 -9.596 -7.434 1.00 35.48 393 GLN A CA 1
ATOM 14786 C C . GLN D 2 393 ? 19.110 -9.464 -6.118 1.00 35.09 393 GLN A C 1
ATOM 14787 O O . GLN D 2 393 ? 18.561 -9.044 -5.117 1.00 32.23 393 GLN A O 1
ATOM 14793 N N . ILE D 2 394 ? 20.385 -9.849 -6.125 1.00 35.55 394 ILE A N 1
ATOM 14794 C CA . ILE D 2 394 ? 21.223 -9.788 -4.937 1.00 35.04 394 ILE A CA 1
ATOM 14795 C C . ILE D 2 394 ? 21.985 -8.472 -5.011 1.00 35.72 394 ILE A C 1
ATOM 14796 O O . ILE D 2 394 ? 22.646 -8.197 -5.999 1.00 38.13 394 ILE A O 1
ATOM 14801 N N . LYS D 2 395 ? 21.828 -7.674 -3.961 1.00 39.57 395 LYS A N 1
ATOM 14802 C CA . LYS D 2 395 ? 22.402 -6.323 -3.856 1.00 39.64 395 LYS A CA 1
ATOM 14803 C C . LYS D 2 395 ? 23.823 -6.412 -3.274 1.00 33.45 395 LYS A C 1
ATOM 14804 O O . LYS D 2 395 ? 24.780 -5.838 -3.790 1.00 32.71 395 LYS A O 1
ATOM 14810 N N . GLU D 2 396 ? 23.944 -7.119 -2.165 1.00 30.22 396 GLU A N 1
ATOM 14811 C CA . GLU D 2 396 ? 25.193 -7.165 -1.402 1.00 31.13 396 GLU A CA 1
ATOM 14812 C C . GLU D 2 396 ? 25.050 -8.155 -0.243 1.00 26.77 396 GLU A C 1
ATOM 14813 O O . GLU D 2 396 ? 23.944 -8.474 0.178 1.00 27.75 396 GLU A O 1
ATOM 14819 N N . LEU D 2 397 ? 26.175 -8.574 0.292 1.00 25.60 397 LEU A N 1
ATOM 14820 C CA . LEU D 2 397 ? 26.217 -9.536 1.396 1.00 27.89 397 LEU A CA 1
ATOM 14821 C C . LEU D 2 397 ? 26.673 -8.809 2.665 1.00 26.76 397 LEU A C 1
ATOM 14822 O O . LEU D 2 397 ? 27.705 -8.143 2.672 1.00 30.16 397 LEU A O 1
ATOM 14827 N N . ARG D 2 398 ? 25.903 -8.928 3.728 1.00 24.87 398 ARG A N 1
ATOM 14828 C CA . ARG D 2 398 ? 26.349 -8.457 5.042 1.00 23.51 398 ARG A CA 1
ATOM 14829 C C . ARG D 2 398 ? 26.628 -9.702 5.883 1.00 22.86 398 ARG A C 1
ATOM 14830 O O . ARG D 2 398 ? 25.893 -10.712 5.799 1.00 22.53 398 ARG A O 1
ATOM 14838 N N . VAL D 2 399 ? 27.725 -9.685 6.619 1.00 20.07 399 VAL A N 1
ATOM 14839 C CA . VAL D 2 399 ? 28.192 -10.930 7.177 1.00 19.92 399 VAL A CA 1
ATOM 14840 C C . VAL D 2 399 ? 28.350 -10.811 8.681 1.00 20.30 399 VAL A C 1
ATOM 14841 O O . VAL D 2 399 ? 28.653 -9.745 9.213 1.00 21.89 399 VAL A O 1
ATOM 14845 N N . ASP D 2 400 ? 28.154 -11.946 9.335 1.00 20.60 400 ASP A N 1
ATOM 14846 C CA . ASP D 2 400 ? 28.533 -12.080 10.741 1.00 21.45 400 ASP A CA 1
ATOM 14847 C C . ASP D 2 400 ? 28.997 -13.516 11.041 1.00 20.85 400 ASP A C 1
ATOM 14848 O O . ASP D 2 400 ? 28.944 -14.419 10.181 1.00 17.25 400 ASP A O 1
ATOM 14853 N N . GLY D 2 401 ? 29.486 -13.686 12.273 1.00 19.95 401 GLY A N 1
ATOM 14854 C CA . GLY D 2 401 ? 30.068 -14.924 12.750 1.00 19.82 401 GLY A CA 1
ATOM 14855 C C . GLY D 2 401 ? 31.588 -14.818 12.785 1.00 21.72 401 GLY A C 1
ATOM 14856 O O . GLY D 2 401 ? 32.223 -13.953 12.113 1.00 19.00 401 GLY A O 1
ATOM 14857 N N . GLY D 2 402 ? 32.189 -15.694 13.585 1.00 21.07 402 GLY A N 1
ATOM 14858 C CA . GLY D 2 402 ? 33.639 -15.628 13.860 1.00 21.79 402 GLY A CA 1
ATOM 14859 C C . GLY D 2 402 ? 34.532 -15.625 12.609 1.00 21.82 402 GLY A C 1
ATOM 14860 O O . GLY D 2 402 ? 35.533 -14.919 12.600 1.00 22.58 402 GLY A O 1
ATOM 14861 N N . ALA D 2 403 ? 34.195 -16.389 11.563 1.00 20.54 403 ALA A N 1
ATOM 14862 C CA . ALA D 2 403 ? 35.047 -16.562 10.373 1.00 20.78 403 ALA A CA 1
ATOM 14863 C C . ALA D 2 403 ? 35.135 -15.261 9.544 1.00 21.47 403 ALA A C 1
ATOM 14864 O O . ALA D 2 403 ? 36.050 -15.118 8.665 1.00 21.15 403 ALA A O 1
ATOM 14866 N N . THR D 2 404 ? 34.226 -14.321 9.794 1.00 19.63 404 THR A N 1
ATOM 14867 C CA . THR D 2 404 ? 34.223 -13.068 9.054 1.00 20.61 404 THR A CA 1
ATOM 14868 C C . THR D 2 404 ? 35.420 -12.211 9.464 1.00 20.50 404 THR A C 1
ATOM 14869 O O . THR D 2 404 ? 35.730 -11.250 8.781 1.00 19.53 404 THR A O 1
ATOM 14873 N N . ALA D 2 405 ? 36.103 -12.591 10.538 1.00 20.20 405 ALA A N 1
ATOM 14874 C CA . ALA D 2 405 ? 37.399 -11.971 10.881 1.00 21.53 405 ALA A CA 1
ATOM 14875 C C . ALA D 2 405 ? 38.503 -12.345 9.868 1.00 21.19 405 ALA A C 1
ATOM 14876 O O . ALA D 2 405 ? 39.551 -11.683 9.846 1.00 22.97 405 ALA A O 1
ATOM 14878 N N . ASN D 2 406 ? 38.313 -13.389 9.064 1.00 20.03 406 ASN A N 1
ATOM 14879 C CA . ASN D 2 406 ? 39.316 -13.856 8.073 1.00 19.14 406 ASN A CA 1
ATOM 14880 C C . ASN D 2 406 ? 39.222 -12.978 6.810 1.00 19.38 406 ASN A C 1
ATOM 14881 O O . ASN D 2 406 ? 38.288 -13.122 6.006 1.00 20.08 406 ASN A O 1
ATOM 14886 N N . ASP D 2 407 ? 40.167 -12.050 6.641 1.00 19.94 407 ASP A N 1
ATOM 14887 C CA . ASP D 2 407 ? 40.216 -11.138 5.482 1.00 20.79 407 ASP A CA 1
ATOM 14888 C C . ASP D 2 407 ? 40.406 -11.904 4.168 1.00 20.74 407 ASP A C 1
ATOM 14889 O O . ASP D 2 407 ? 39.869 -11.463 3.134 1.00 24.50 407 ASP A O 1
ATOM 14894 N N . PHE D 2 408 ? 41.143 -13.008 4.154 1.00 20.80 408 PHE A N 1
ATOM 14895 C CA . PHE D 2 408 ? 41.259 -13.760 2.877 1.00 21.28 408 PHE A CA 1
ATOM 14896 C C . PHE D 2 408 ? 39.890 -14.306 2.501 1.00 20.27 408 PHE A C 1
ATOM 14897 O O . PHE D 2 408 ? 39.471 -14.199 1.350 1.00 23.12 408 PHE A O 1
ATOM 14905 N N . LEU D 2 409 ? 39.192 -14.899 3.458 1.00 19.77 409 LEU A N 1
ATOM 14906 C CA . LEU D 2 409 ? 37.880 -15.501 3.164 1.00 19.11 409 LEU A CA 1
ATOM 14907 C C . LEU D 2 409 ? 36.887 -14.441 2.639 1.00 19.76 409 LEU A C 1
ATOM 14908 O O . LEU D 2 409 ? 36.163 -14.633 1.630 1.00 20.53 409 LEU A O 1
ATOM 14913 N N . MET D 2 410 ? 36.797 -13.323 3.351 1.00 20.23 410 MET A N 1
ATOM 14914 C CA . MET D 2 410 ? 35.847 -12.236 3.001 1.00 20.23 410 MET A CA 1
ATOM 14915 C C . MET D 2 410 ? 36.189 -11.620 1.635 1.00 19.84 410 MET A C 1
ATOM 14916 O O . MET D 2 410 ? 35.257 -11.356 0.854 1.00 18.62 410 MET A O 1
ATOM 14921 N N . GLN D 2 411 ? 37.479 -11.415 1.336 1.00 20.71 411 GLN A N 1
ATOM 14922 C CA . GLN D 2 411 ? 37.874 -10.883 -0.007 1.00 23.03 411 GLN A CA 1
ATOM 14923 C C . GLN D 2 411 ? 37.479 -11.925 -1.068 1.00 23.72 411 GLN A C 1
ATOM 14924 O O . GLN D 2 411 ? 36.857 -11.577 -2.107 1.00 23.62 411 GLN A O 1
ATOM 14930 N N . PHE D 2 412 ? 37.782 -13.208 -0.799 1.00 22.27 412 PHE A N 1
ATOM 14931 C CA . PHE D 2 412 ? 37.534 -14.244 -1.818 1.00 21.02 412 PHE A CA 1
ATOM 14932 C C . PHE D 2 412 ? 36.031 -14.370 -1.988 1.00 21.74 412 PHE A C 1
ATOM 14933 O O . PHE D 2 412 ? 35.548 -14.501 -3.127 1.00 22.02 412 PHE A O 1
ATOM 14941 N N . GLN D 2 413 ? 35.294 -14.253 -0.873 1.00 22.20 413 GLN A N 1
ATOM 14942 C CA . GLN D 2 413 ? 33.841 -14.342 -0.930 1.00 21.03 413 GLN A CA 1
ATOM 14943 C C . GLN D 2 413 ? 33.289 -13.251 -1.859 1.00 21.92 413 GLN A C 1
ATOM 14944 O O . GLN D 2 413 ? 32.356 -13.497 -2.613 1.00 22.29 413 GLN A O 1
ATOM 14950 N N . ALA D 2 414 ? 33.831 -12.045 -1.757 1.00 22.37 414 ALA A N 1
ATOM 14951 C CA . ALA D 2 414 ? 33.388 -10.918 -2.603 1.00 21.96 414 ALA A CA 1
ATOM 14952 C C . ALA D 2 414 ? 33.703 -11.232 -4.068 1.00 21.60 414 ALA A C 1
ATOM 14953 O O . ALA D 2 414 ? 32.885 -11.070 -4.963 1.00 21.75 414 ALA A O 1
ATOM 14955 N N . ASP D 2 415 ? 34.916 -11.678 -4.272 1.00 22.93 415 ASP A N 1
ATOM 14956 C CA . ASP D 2 415 ? 35.427 -11.915 -5.606 1.00 25.35 415 ASP A CA 1
ATOM 14957 C C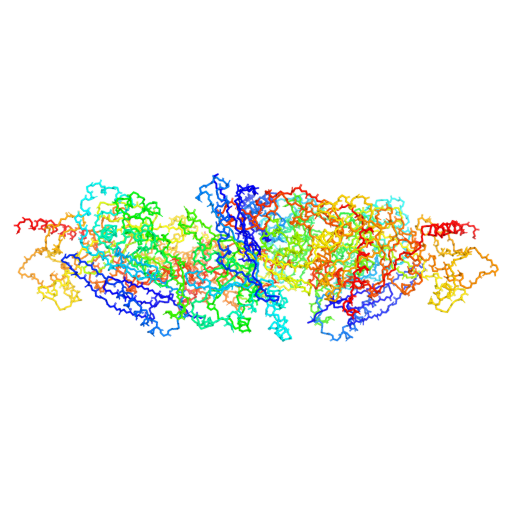 . ASP D 2 415 ? 34.557 -12.932 -6.326 1.00 24.03 415 ASP A C 1
ATOM 14958 O O . ASP D 2 415 ? 34.202 -12.727 -7.464 1.00 25.30 415 ASP A O 1
ATOM 14963 N N . ILE D 2 416 ? 34.214 -14.020 -5.649 1.00 26.84 416 ILE A N 1
ATOM 14964 C CA . ILE D 2 416 ? 33.586 -15.163 -6.333 1.00 24.22 416 ILE A CA 1
ATOM 14965 C C . ILE D 2 416 ? 32.121 -14.834 -6.585 1.00 24.39 416 ILE A C 1
ATOM 14966 O O . ILE D 2 416 ? 31.511 -15.426 -7.473 1.00 25.57 416 ILE A O 1
ATOM 14971 N N . LEU D 2 417 ? 31.541 -13.957 -5.758 1.00 25.08 417 LEU A N 1
ATOM 14972 C CA . LEU D 2 417 ? 30.125 -13.560 -5.928 1.00 25.35 417 LEU A CA 1
ATOM 14973 C C . LEU D 2 417 ? 30.015 -12.367 -6.881 1.00 25.77 417 LEU A C 1
ATOM 14974 O O . LEU D 2 417 ? 28.910 -12.036 -7.298 1.00 27.14 417 LEU A O 1
ATOM 14979 N N . ASN D 2 418 ? 31.120 -11.666 -7.116 1.00 25.87 418 ASN A N 1
ATOM 14980 C CA . ASN D 2 418 ? 31.090 -10.338 -7.753 1.00 29.42 418 ASN A CA 1
ATOM 14981 C C . ASN D 2 418 ? 30.076 -9.427 -7.041 1.00 31.84 418 ASN A C 1
ATOM 14982 O O . ASN D 2 418 ? 29.208 -8.798 -7.675 1.00 35.35 418 ASN A O 1
ATOM 14987 N N . ARG D 2 419 ? 30.181 -9.381 -5.718 1.00 32.87 419 ARG A N 1
ATOM 14988 C CA . ARG D 2 419 ? 29.327 -8.532 -4.926 1.00 31.80 419 ARG A CA 1
ATOM 14989 C C . ARG D 2 419 ? 30.108 -8.015 -3.713 1.00 30.71 419 ARG A C 1
ATOM 14990 O O . ARG D 2 419 ? 31.154 -8.558 -3.309 1.00 28.96 419 ARG A O 1
ATOM 14998 N N . LYS D 2 420 ? 29.648 -6.884 -3.195 1.00 31.13 420 LYS A N 1
ATOM 14999 C CA . LYS D 2 420 ? 30.304 -6.267 -2.048 1.00 30.16 420 LYS A CA 1
ATOM 15000 C C . LYS D 2 420 ? 30.021 -7.135 -0.830 1.00 23.24 420 LYS A C 1
ATOM 15001 O O . LYS D 2 420 ? 28.904 -7.588 -0.680 1.00 20.53 420 LYS A O 1
ATOM 15007 N N . VAL D 2 421 ? 31.030 -7.356 -0.007 1.00 21.52 421 VAL A N 1
ATOM 15008 C CA . VAL D 2 421 ? 30.829 -8.073 1.263 1.00 22.23 421 VAL A CA 1
ATOM 15009 C C . VAL D 2 421 ? 31.106 -7.102 2.411 1.00 20.91 421 VAL A C 1
ATOM 15010 O O . VAL D 2 421 ? 32.208 -6.635 2.557 1.00 23.04 421 VAL A O 1
ATOM 15014 N N . ILE D 2 422 ? 30.096 -6.857 3.240 1.00 20.81 422 ILE A N 1
ATOM 15015 C CA . ILE D 2 422 ? 30.129 -5.815 4.253 1.00 20.25 422 ILE A CA 1
ATOM 15016 C C . ILE D 2 422 ? 30.215 -6.449 5.641 1.00 19.59 422 ILE A C 1
ATOM 15017 O O . ILE D 2 422 ? 29.325 -7.152 6.073 1.00 19.95 422 ILE A O 1
ATOM 15022 N N . ARG D 2 423 ? 31.293 -6.168 6.338 1.00 20.22 423 ARG A N 1
ATOM 15023 C CA . ARG D 2 423 ? 31.521 -6.662 7.695 1.00 19.61 423 ARG A CA 1
ATOM 15024 C C . ARG D 2 423 ? 31.186 -5.536 8.679 1.00 19.72 423 ARG A C 1
ATOM 15025 O O . ARG D 2 423 ? 31.805 -4.448 8.637 1.00 21.02 423 ARG A O 1
ATOM 15033 N N . PRO D 2 424 ? 30.234 -5.772 9.573 1.00 20.07 424 PRO A N 1
ATOM 15034 C CA . PRO D 2 424 ? 29.787 -4.717 10.503 1.00 19.00 424 PRO A CA 1
ATOM 15035 C C . PRO D 2 424 ? 30.770 -4.445 11.643 1.00 18.50 424 PRO A C 1
ATOM 15036 O O . PRO D 2 424 ? 31.593 -5.271 11.969 1.00 18.09 424 PRO A O 1
ATOM 15040 N N . VAL D 2 425 ? 30.674 -3.259 12.222 1.00 18.72 425 VAL A N 1
ATOM 15041 C CA . VAL D 2 425 ? 31.420 -2.934 13.414 1.00 18.19 425 VAL A CA 1
ATOM 15042 C C . VAL D 2 425 ? 30.905 -3.840 14.536 1.00 18.26 425 VAL A C 1
ATOM 15043 O O . VAL D 2 425 ? 31.673 -4.487 15.197 1.00 20.02 425 VAL A O 1
ATOM 15047 N N . VAL D 2 426 ? 29.596 -3.895 14.732 1.00 18.31 426 VAL A N 1
ATOM 15048 C CA . VAL D 2 426 ? 29.030 -4.719 15.794 1.00 18.85 426 VAL A CA 1
ATOM 15049 C C . VAL D 2 426 ? 28.981 -6.193 15.349 1.00 20.85 426 VAL A C 1
ATOM 15050 O O . VAL D 2 426 ? 28.521 -6.493 14.267 1.00 22.68 426 VAL A O 1
ATOM 15054 N N . LYS D 2 427 ? 29.486 -7.107 16.150 1.00 20.70 427 LYS A N 1
ATOM 15055 C CA . LYS D 2 427 ? 29.529 -8.515 15.783 1.00 24.85 427 LYS A CA 1
ATOM 15056 C C . LYS D 2 427 ? 28.300 -9.252 16.310 1.00 25.05 427 LYS A C 1
ATOM 15057 O O . LYS D 2 427 ? 27.988 -10.347 15.901 1.00 26.24 427 LYS A O 1
ATOM 15063 N N . GLU D 2 428 ? 27.641 -8.603 17.232 1.00 25.52 428 GLU A N 1
ATOM 15064 C CA . GLU D 2 428 ? 26.531 -9.114 17.985 1.00 27.21 428 GLU A CA 1
ATOM 15065 C C . GLU D 2 428 ? 25.220 -8.766 17.250 1.00 24.36 428 GLU A C 1
ATOM 15066 O O . GLU D 2 428 ? 24.349 -8.102 17.818 1.00 21.63 428 GLU A O 1
ATOM 15072 N N . THR D 2 429 ? 25.100 -9.153 15.979 1.00 19.99 429 THR A N 1
ATOM 15073 C CA . THR D 2 429 ? 24.058 -8.619 15.113 1.00 21.50 429 THR A CA 1
ATOM 15074 C C . THR D 2 429 ? 22.672 -9.150 15.495 1.00 21.82 429 THR A C 1
ATOM 15075 O O . THR D 2 429 ? 21.627 -8.484 15.257 1.00 19.72 429 THR A O 1
ATOM 15079 N N . THR D 2 430 ? 22.653 -10.361 16.029 1.00 20.54 430 THR A N 1
ATOM 15080 C CA . THR D 2 430 ? 21.426 -10.948 16.453 1.00 20.79 430 THR A CA 1
ATOM 15081 C C . THR D 2 430 ? 20.797 -10.105 17.565 1.00 19.13 430 THR A C 1
ATOM 15082 O O . THR D 2 430 ? 19.618 -9.728 17.477 1.00 17.49 430 THR A O 1
ATOM 15086 N N . ALA D 2 431 ? 21.559 -9.885 18.630 1.00 18.44 431 ALA A N 1
ATOM 15087 C CA . ALA D 2 431 ? 21.077 -9.045 19.755 1.00 19.56 431 ALA A CA 1
ATOM 15088 C C . ALA D 2 431 ? 20.781 -7.620 19.268 1.00 18.79 431 ALA A C 1
ATOM 15089 O O . ALA D 2 431 ? 19.786 -7.014 19.644 1.00 18.73 431 ALA A O 1
ATOM 15091 N N . LEU D 2 432 ? 21.657 -7.087 18.424 1.00 18.93 432 LEU A N 1
ATOM 15092 C CA . LEU D 2 432 ? 21.458 -5.731 17.912 1.00 18.84 432 LEU A CA 1
ATOM 15093 C C . LEU D 2 432 ? 20.107 -5.636 17.212 1.00 18.61 432 LEU A C 1
ATOM 15094 O O . LEU D 2 432 ? 19.400 -4.664 17.392 1.00 19.07 432 LEU A O 1
ATOM 15099 N N . GLY D 2 433 ? 19.746 -6.627 16.414 1.00 17.44 433 GLY A N 1
ATOM 15100 C CA . GLY D 2 433 ? 18.456 -6.573 15.750 1.00 18.16 433 GLY A CA 1
ATOM 15101 C C . GLY D 2 433 ? 17.284 -6.557 16.724 1.00 18.34 433 GLY A C 1
ATOM 15102 O O . GLY D 2 433 ? 16.314 -5.868 16.509 1.00 19.21 433 GLY A O 1
ATOM 15103 N N . ALA D 2 434 ? 17.348 -7.342 17.794 1.00 19.71 434 ALA A N 1
ATOM 15104 C CA . ALA D 2 434 ? 16.281 -7.367 18.773 1.00 20.29 434 ALA A CA 1
ATOM 15105 C C . ALA D 2 434 ? 16.193 -6.006 19.481 1.00 21.59 434 ALA A C 1
ATOM 15106 O O . ALA D 2 434 ? 15.089 -5.513 19.792 1.00 21.25 434 ALA A O 1
ATOM 15108 N N . ALA D 2 435 ? 17.367 -5.428 19.742 1.00 22.07 435 ALA A N 1
ATOM 15109 C CA . ALA D 2 435 ? 17.485 -4.110 20.350 1.00 21.04 435 ALA A CA 1
ATOM 15110 C C . ALA D 2 435 ? 16.837 -3.067 19.444 1.00 20.00 435 ALA A C 1
ATOM 15111 O O . ALA D 2 435 ? 16.056 -2.265 19.928 1.00 19.53 435 ALA A O 1
ATOM 15113 N N . TYR D 2 436 ? 17.123 -3.105 18.145 1.00 19.25 436 TYR A N 1
ATOM 15114 C CA . TYR D 2 436 ? 16.497 -2.167 17.223 1.00 19.44 436 TYR A CA 1
ATOM 15115 C C . TYR D 2 436 ? 14.962 -2.298 17.239 1.00 21.34 436 TYR A C 1
ATOM 15116 O O . TYR D 2 436 ? 14.269 -1.258 17.246 1.00 20.99 436 TYR A O 1
ATOM 15125 N N . LEU D 2 437 ? 14.437 -3.536 17.125 1.00 21.33 437 LEU A N 1
ATOM 15126 C CA . LEU D 2 437 ? 12.980 -3.806 17.122 1.00 20.78 437 LEU A CA 1
ATOM 15127 C C . LEU D 2 437 ? 12.349 -3.225 18.395 1.00 20.95 437 LEU A C 1
ATOM 15128 O O . LEU D 2 437 ? 11.370 -2.497 18.307 1.00 23.37 437 LEU A O 1
ATOM 15133 N N . ALA D 2 438 ? 12.946 -3.476 19.564 1.00 20.20 438 ALA A N 1
ATOM 15134 C CA . ALA D 2 438 ? 12.397 -2.966 20.826 1.00 19.76 438 ALA A CA 1
ATOM 15135 C C . ALA D 2 438 ? 12.457 -1.425 20.906 1.00 21.81 438 ALA A C 1
ATOM 15136 O O . ALA D 2 438 ? 11.499 -0.758 21.358 1.00 19.47 438 ALA A O 1
ATOM 15138 N N . GLY D 2 439 ? 13.580 -0.854 20.485 1.00 20.51 439 GLY A N 1
ATOM 15139 C CA . GLY D 2 439 ? 13.775 0.555 20.605 1.00 21.42 439 GLY A CA 1
ATOM 15140 C C . GLY D 2 439 ? 12.892 1.307 19.644 1.00 21.27 439 GLY A C 1
ATOM 15141 O O . GLY D 2 439 ? 12.419 2.388 19.953 1.00 22.04 439 GLY A O 1
ATOM 15142 N N . LEU D 2 440 ? 12.645 0.724 18.482 1.00 22.92 440 LEU A N 1
ATOM 15143 C CA . LEU D 2 440 ? 11.688 1.334 17.562 1.00 23.00 440 LEU A CA 1
ATOM 15144 C C . LEU D 2 440 ? 10.291 1.454 18.203 1.00 22.82 440 LEU A C 1
ATOM 15145 O O . LEU D 2 440 ? 9.589 2.443 17.943 1.00 22.57 440 LEU A O 1
ATOM 15150 N N . ALA D 2 441 ? 9.879 0.508 19.032 1.00 21.97 441 ALA A N 1
ATOM 15151 C CA . ALA D 2 441 ? 8.513 0.584 19.587 1.00 23.94 441 ALA A CA 1
ATOM 15152 C C . ALA D 2 441 ? 8.369 1.711 20.629 1.00 23.85 441 ALA A C 1
ATOM 15153 O O . ALA D 2 441 ? 7.269 2.176 20.851 1.00 24.29 441 ALA A O 1
ATOM 15155 N N . VAL D 2 442 ? 9.441 2.139 21.289 1.00 23.96 442 VAL A N 1
ATOM 15156 C CA . VAL D 2 442 ? 9.358 3.242 22.282 1.00 22.93 442 VAL A CA 1
ATOM 15157 C C . VAL D 2 442 ? 10.102 4.488 21.770 1.00 23.48 442 VAL A C 1
ATOM 15158 O O . VAL D 2 442 ? 10.463 5.317 22.564 1.00 24.57 442 VAL A O 1
ATOM 15162 N N . ASP D 2 443 ? 10.311 4.611 20.452 1.00 25.11 443 ASP A N 1
ATOM 15163 C CA . ASP D 2 443 ? 10.929 5.772 19.795 1.00 28.33 443 ASP A CA 1
ATOM 15164 C C . ASP D 2 443 ? 12.353 5.990 20.306 1.00 27.16 443 ASP A C 1
ATOM 15165 O O . ASP D 2 443 ? 12.872 7.090 20.236 1.00 24.87 443 ASP A O 1
ATOM 15170 N N . TYR D 2 444 ? 13.029 4.951 20.747 1.00 26.08 444 TYR A N 1
ATOM 15171 C CA . TYR D 2 444 ? 14.450 5.139 21.080 1.00 25.67 444 TYR A CA 1
ATOM 15172 C C . TYR D 2 444 ? 15.225 5.568 19.818 1.00 24.44 444 TYR A C 1
ATOM 15173 O O . TYR D 2 444 ? 16.147 6.367 19.905 1.00 23.07 444 TYR A O 1
ATOM 15182 N N . TRP D 2 445 ? 14.872 4.976 18.673 1.00 24.28 445 TRP A N 1
ATOM 15183 C CA . TRP D 2 445 ? 15.249 5.426 17.319 1.00 22.97 445 TRP A CA 1
ATOM 15184 C C . TRP D 2 445 ? 13.965 5.894 16.624 1.00 24.59 445 TRP A C 1
ATOM 15185 O O . TRP D 2 445 ? 12.934 5.298 16.835 1.00 26.74 445 TRP A O 1
ATOM 15196 N N . ALA D 2 446 ? 14.018 6.896 15.766 1.00 24.79 446 ALA A N 1
ATOM 15197 C CA . ALA D 2 446 ? 12.804 7.432 15.176 1.00 25.86 446 ALA A CA 1
ATOM 15198 C C . ALA D 2 446 ? 12.253 6.473 14.123 1.00 24.88 446 ALA A C 1
ATOM 15199 O O . ALA D 2 446 ? 11.083 6.420 13.898 1.00 23.77 446 ALA A O 1
ATOM 15201 N N . ASP D 2 447 ? 13.098 5.751 13.412 1.00 27.73 447 ASP A N 1
ATOM 15202 C CA . ASP D 2 447 ? 12.580 4.913 12.322 1.00 27.26 447 ASP A CA 1
ATOM 15203 C C . ASP D 2 447 ? 13.739 4.091 11.769 1.00 26.04 447 ASP A C 1
ATOM 15204 O O . ASP D 2 447 ? 14.853 4.277 12.237 1.00 26.19 447 ASP A O 1
ATOM 15209 N N . THR D 2 448 ? 13.466 3.193 10.823 1.00 25.24 448 THR A N 1
ATOM 15210 C CA . THR D 2 448 ? 14.517 2.377 10.207 1.00 27.97 448 THR A CA 1
ATOM 15211 C C . THR D 2 448 ? 15.455 3.230 9.325 1.00 27.97 448 THR A C 1
ATOM 15212 O O . THR D 2 448 ? 16.591 2.833 9.093 1.00 26.37 448 THR A O 1
ATOM 15216 N N . ARG D 2 449 ? 15.018 4.385 8.827 1.00 29.02 449 ARG A N 1
ATOM 15217 C CA . ARG D 2 449 ? 15.912 5.265 8.064 1.00 31.32 449 ARG A CA 1
ATOM 15218 C C . ARG D 2 449 ? 17.018 5.802 8.974 1.00 29.95 449 ARG A C 1
ATOM 15219 O O . ARG D 2 449 ? 18.181 5.911 8.566 1.00 27.22 449 ARG A O 1
ATOM 15227 N N . GLU D 2 450 ? 16.650 6.193 10.185 1.00 24.86 450 GLU A N 1
ATOM 15228 C CA . GLU D 2 450 ? 17.657 6.649 11.130 1.00 24.94 450 GLU A CA 1
ATOM 15229 C C . GLU D 2 450 ? 18.606 5.493 11.466 1.00 21.45 450 GLU A C 1
ATOM 15230 O O . GLU D 2 450 ? 19.801 5.676 11.507 1.00 20.37 450 GLU A O 1
ATOM 15236 N N . ILE D 2 451 ? 18.086 4.307 11.703 1.00 19.17 451 ILE A N 1
ATOM 15237 C CA . ILE D 2 451 ? 18.985 3.211 12.046 1.00 19.55 451 ILE A CA 1
ATOM 15238 C C . ILE D 2 451 ? 19.952 2.981 10.874 1.00 18.17 451 ILE A C 1
ATOM 15239 O O . ILE D 2 451 ? 21.143 2.861 11.088 1.00 17.10 451 ILE A O 1
ATOM 15244 N N . ALA D 2 452 ? 19.432 3.018 9.648 1.00 19.51 452 ALA A N 1
ATOM 15245 C CA . ALA D 2 452 ? 20.222 2.802 8.423 1.00 22.40 452 ALA A CA 1
ATOM 15246 C C . ALA D 2 452 ? 21.324 3.860 8.300 1.00 24.40 452 ALA A C 1
ATOM 15247 O O . ALA D 2 452 ? 22.487 3.529 8.049 1.00 23.01 452 ALA A O 1
ATOM 15249 N N . GLU D 2 453 ? 20.968 5.117 8.540 1.00 25.58 453 GLU A N 1
ATOM 15250 C CA . GLU D 2 453 ? 21.933 6.206 8.462 1.00 26.38 453 GLU A CA 1
ATOM 15251 C C . GLU D 2 453 ? 22.970 6.080 9.592 1.00 24.34 453 GLU A C 1
ATOM 15252 O O . GLU D 2 453 ? 24.077 6.517 9.420 1.00 24.73 453 GLU A O 1
ATOM 15258 N N . LEU D 2 454 ? 22.648 5.501 10.754 1.00 23.09 454 LEU A N 1
ATOM 15259 C CA . LEU D 2 454 ? 23.645 5.417 11.850 1.00 21.56 454 LEU A CA 1
ATOM 15260 C C . LEU D 2 454 ? 24.573 4.209 11.664 1.00 20.60 454 LEU A C 1
ATOM 15261 O O . LEU D 2 454 ? 25.627 4.147 12.247 1.00 20.68 454 LEU A O 1
ATOM 15266 N N . TRP D 2 455 ? 24.184 3.250 10.845 1.00 21.12 455 TRP A N 1
ATOM 15267 C CA . TRP D 2 455 ? 24.793 1.930 10.811 1.00 20.14 455 TRP A CA 1
ATOM 15268 C C . TRP D 2 455 ? 26.210 2.001 10.264 1.00 21.48 455 TRP A C 1
ATOM 15269 O O . TRP D 2 455 ? 26.417 2.633 9.268 1.00 23.44 455 TRP A O 1
ATOM 15280 N N . LYS D 2 456 ? 27.150 1.287 10.875 1.00 23.19 456 LYS A N 1
ATOM 15281 C CA . LYS D 2 456 ? 28.545 1.403 10.486 1.00 23.83 456 LYS A CA 1
ATOM 15282 C C . LYS D 2 456 ? 29.140 0.036 10.119 1.00 22.15 456 LYS A C 1
ATOM 15283 O O . LYS D 2 456 ? 29.081 -0.946 10.884 1.00 17.50 456 LYS A O 1
ATOM 15289 N N . ALA D 2 457 ? 29.757 0.021 8.941 1.00 22.24 457 ALA A N 1
ATOM 15290 C CA . ALA D 2 457 ? 30.591 -1.091 8.458 1.00 23.54 457 ALA A CA 1
ATOM 15291 C C . ALA D 2 457 ? 32.022 -0.961 9.013 1.00 23.81 457 ALA A C 1
ATOM 15292 O O . ALA D 2 457 ? 32.568 0.119 9.058 1.00 26.98 457 ALA A O 1
ATOM 15294 N N . GLU D 2 458 ? 32.655 -2.045 9.439 1.00 24.74 458 GLU A N 1
ATOM 15295 C CA . GLU D 2 458 ? 34.100 -1.985 9.777 1.00 23.94 458 GLU A CA 1
ATOM 15296 C C . GLU D 2 458 ? 34.938 -2.103 8.502 1.00 22.84 458 GLU A C 1
ATOM 15297 O O . GLU D 2 458 ? 36.000 -1.503 8.386 1.00 21.49 458 GLU A O 1
ATOM 15303 N N . ARG D 2 459 ? 34.469 -2.902 7.557 1.00 22.15 459 ARG A N 1
ATOM 15304 C CA . ARG D 2 459 ? 35.178 -3.034 6.307 1.00 23.75 459 ARG A CA 1
ATOM 15305 C C . ARG D 2 459 ? 34.187 -3.452 5.227 1.00 22.96 459 ARG A C 1
ATOM 15306 O O . ARG D 2 459 ? 33.279 -4.274 5.443 1.00 21.72 459 ARG A O 1
ATOM 15314 N N . ILE D 2 460 ? 34.357 -2.816 4.080 1.00 23.11 460 ILE A N 1
ATOM 15315 C CA . ILE D 2 460 ? 33.635 -3.171 2.898 1.00 24.23 460 ILE A CA 1
ATOM 15316 C C . ILE D 2 460 ? 34.631 -3.915 2.006 1.00 26.22 460 ILE A C 1
ATOM 15317 O O . ILE D 2 460 ? 35.663 -3.357 1.690 1.00 25.82 460 ILE A O 1
ATOM 15322 N N . PHE D 2 461 ? 34.375 -5.197 1.718 1.00 26.14 461 PHE A N 1
ATOM 15323 C CA . PHE D 2 461 ? 35.178 -5.938 0.758 1.00 25.74 461 PHE A CA 1
ATOM 15324 C C . PHE D 2 461 ? 34.518 -5.830 -0.617 1.00 27.23 461 PHE A C 1
ATOM 15325 O O . PHE D 2 461 ? 33.377 -6.188 -0.809 1.00 29.18 461 PHE A O 1
ATOM 15333 N N . GLU D 2 462 ? 35.342 -5.447 -1.560 1.00 30.19 462 GLU A N 1
ATOM 15334 C CA . GLU D 2 462 ? 35.003 -4.984 -2.878 1.00 35.21 462 GLU A CA 1
ATOM 15335 C C . GLU D 2 462 ? 35.499 -6.032 -3.888 1.00 29.88 462 GLU A C 1
ATOM 15336 O O . GLU D 2 462 ? 36.652 -6.436 -3.828 1.00 25.85 462 GLU A O 1
ATOM 15342 N N . PRO D 2 463 ? 34.657 -6.489 -4.800 1.00 28.09 463 PRO A N 1
ATOM 15343 C CA . PRO D 2 463 ? 35.195 -7.497 -5.722 1.00 29.53 463 PRO A CA 1
ATOM 15344 C C . PRO D 2 463 ? 36.397 -6.995 -6.550 1.00 32.48 463 PRO A C 1
ATOM 15345 O O . PRO D 2 463 ? 36.385 -5.877 -6.985 1.00 35.93 463 PRO A O 1
ATOM 15349 N N . LYS D 2 464 ? 37.424 -7.819 -6.759 1.00 35.95 464 LYS A N 1
ATOM 15350 C CA . LYS D 2 464 ? 38.568 -7.463 -7.604 1.00 41.02 464 LYS A CA 1
ATOM 15351 C C . LYS D 2 464 ? 38.917 -8.615 -8.561 1.00 39.85 464 LYS A C 1
ATOM 15352 O O . LYS D 2 464 ? 40.071 -8.786 -8.907 1.00 48.40 464 LYS A O 1
ATOM 15358 N N . MET D 2 465 ? 37.961 -9.406 -8.994 1.00 33.74 465 MET A N 1
ATOM 15359 C CA . MET D 2 465 ? 38.286 -10.572 -9.810 1.00 31.84 465 MET A CA 1
ATOM 15360 C C . MET D 2 465 ? 37.545 -10.436 -11.140 1.00 30.47 465 MET A C 1
ATOM 15361 O O . MET D 2 465 ? 36.335 -10.166 -11.146 1.00 28.49 465 MET A O 1
ATOM 15366 N N . ASP D 2 466 ? 38.222 -10.570 -12.280 1.00 31.55 466 ASP A N 1
ATOM 15367 C CA . ASP D 2 466 ? 37.450 -10.422 -13.540 1.00 32.94 466 ASP A CA 1
ATOM 15368 C C . ASP D 2 466 ? 36.517 -11.632 -13.699 1.00 32.56 466 ASP A C 1
ATOM 15369 O O . ASP D 2 466 ? 36.646 -12.656 -13.001 1.00 34.67 466 ASP A O 1
ATOM 15374 N N . GLU D 2 467 ? 35.591 -11.499 -14.629 1.00 31.71 467 GLU A N 1
ATOM 15375 C CA . GLU D 2 467 ? 34.594 -12.507 -14.911 1.00 34.31 467 GLU A CA 1
ATOM 15376 C C . GLU D 2 467 ? 35.267 -13.824 -15.341 1.00 34.47 467 GLU A C 1
ATOM 15377 O O . GLU D 2 467 ? 34.824 -14.910 -14.927 1.00 32.93 467 GLU A O 1
ATOM 15383 N N . LYS D 2 468 ? 36.317 -13.760 -16.158 1.00 32.05 468 LYS A N 1
ATOM 15384 C CA . LYS D 2 468 ? 36.855 -14.991 -16.702 1.00 35.52 468 LYS A CA 1
ATOM 15385 C C . LYS D 2 468 ? 37.483 -15.830 -15.581 1.00 31.18 468 LYS A C 1
ATOM 15386 O O . LYS D 2 468 ? 37.302 -17.030 -15.558 1.00 28.32 468 LYS A O 1
ATOM 15392 N N . THR D 2 469 ? 38.215 -15.192 -14.680 1.00 30.01 469 THR A N 1
ATOM 15393 C CA . THR D 2 469 ? 38.833 -15.862 -13.532 1.00 29.18 469 THR A CA 1
ATOM 15394 C C . THR D 2 469 ? 37.741 -16.451 -12.640 1.00 28.58 469 THR A C 1
ATOM 15395 O O . THR D 2 469 ? 37.833 -17.610 -12.218 1.00 27.41 469 THR A O 1
ATOM 15399 N N . ARG D 2 470 ? 36.690 -15.669 -12.422 1.00 27.55 470 ARG A N 1
ATOM 15400 C CA . ARG D 2 470 ? 35.631 -16.051 -11.514 1.00 28.24 470 ARG A CA 1
ATOM 15401 C C . ARG D 2 470 ? 34.946 -17.326 -12.003 1.00 28.63 470 ARG A C 1
ATOM 15402 O O . ARG D 2 470 ? 34.587 -18.186 -11.186 1.00 26.24 470 ARG A O 1
ATOM 15410 N N . GLU D 2 471 ? 34.693 -17.409 -13.303 1.00 27.64 471 GLU A N 1
ATOM 15411 C CA . GLU D 2 471 ? 33.915 -18.526 -13.800 1.00 30.52 471 GLU A CA 1
ATOM 15412 C C . GLU D 2 471 ? 34.839 -19.739 -13.944 1.00 26.13 471 GLU A C 1
ATOM 15413 O O . GLU D 2 471 ? 34.423 -20.830 -13.714 1.00 27.09 471 GLU A O 1
ATOM 15419 N N . ARG D 2 472 ? 36.096 -19.530 -14.212 1.00 25.05 472 ARG A N 1
ATOM 15420 C CA . ARG D 2 472 ? 37.040 -20.635 -14.208 1.00 28.79 472 ARG A CA 1
ATOM 15421 C C . ARG D 2 472 ? 37.102 -21.241 -12.788 1.00 28.67 472 ARG A C 1
ATOM 15422 O O . ARG D 2 472 ? 36.991 -22.451 -12.627 1.00 25.78 472 ARG A O 1
ATOM 15430 N N . LEU D 2 473 ? 37.274 -20.418 -11.748 1.00 26.39 473 LEU A N 1
ATOM 15431 C CA . LEU D 2 473 ? 37.417 -20.966 -10.395 1.00 25.10 473 LEU A CA 1
ATOM 15432 C C . LEU D 2 473 ? 36.131 -21.683 -9.997 1.00 21.87 473 LEU A C 1
ATOM 15433 O O . LEU D 2 473 ? 36.223 -22.723 -9.408 1.00 20.84 473 LEU A O 1
ATOM 15438 N N . TYR D 2 474 ? 34.954 -21.130 -10.319 1.00 20.91 474 TYR A N 1
ATOM 15439 C CA . TYR D 2 474 ? 33.704 -21.727 -9.878 1.00 22.22 474 TYR A CA 1
ATOM 15440 C C . TYR D 2 474 ? 33.367 -22.982 -10.693 1.00 22.22 474 TYR A C 1
ATOM 15441 O O . TYR D 2 474 ? 32.688 -23.874 -10.172 1.00 18.74 474 TYR A O 1
ATOM 15450 N N . LYS D 2 475 ? 33.848 -23.048 -11.935 1.00 24.53 475 LYS A N 1
ATOM 15451 C CA . LYS D 2 475 ? 33.727 -24.259 -12.759 1.00 29.84 475 LYS A CA 1
ATOM 15452 C C . LYS D 2 475 ? 34.485 -25.409 -12.093 1.00 25.96 475 LYS A C 1
ATOM 15453 O O . LYS D 2 475 ? 33.963 -26.518 -11.975 1.00 24.36 475 LYS A O 1
ATOM 15459 N N . GLY D 2 476 ? 35.703 -25.108 -11.649 1.00 22.82 476 GLY A N 1
ATOM 15460 C CA . GLY D 2 476 ? 36.491 -26.036 -10.856 1.00 22.11 476 GLY A CA 1
ATOM 15461 C C . GLY D 2 476 ? 35.711 -26.589 -9.678 1.00 20.11 476 GLY A C 1
ATOM 15462 O O . GLY D 2 476 ? 35.677 -27.810 -9.441 1.00 19.77 476 GLY A O 1
ATOM 15463 N N . TRP D 2 477 ? 35.079 -25.693 -8.932 1.00 19.00 477 TRP A N 1
ATOM 15464 C CA . TRP D 2 477 ? 34.318 -26.099 -7.763 1.00 19.56 477 TRP A CA 1
ATOM 15465 C C . TRP D 2 477 ? 33.220 -27.090 -8.165 1.00 20.34 477 TRP A C 1
ATOM 15466 O O . TRP D 2 477 ? 33.063 -28.127 -7.525 1.00 19.37 477 TRP A O 1
ATOM 15477 N N . LYS D 2 478 ? 32.444 -26.742 -9.186 1.00 21.77 478 LYS A N 1
ATOM 15478 C CA . LYS D 2 478 ? 31.332 -27.611 -9.660 1.00 25.03 478 LYS A CA 1
ATOM 15479 C C . LYS D 2 478 ? 31.865 -28.987 -10.080 1.00 24.30 478 LYS A C 1
ATOM 15480 O O . LYS D 2 478 ? 31.219 -29.981 -9.846 1.00 22.02 478 LYS A O 1
ATOM 15486 N N . GLU D 2 479 ? 33.015 -29.025 -10.738 1.00 26.32 479 GLU A N 1
ATOM 15487 C CA . GLU D 2 479 ? 33.599 -30.298 -11.150 1.00 28.60 479 GLU A CA 1
ATOM 15488 C C . GLU D 2 479 ? 34.046 -31.081 -9.907 1.00 27.63 479 GLU A C 1
ATOM 15489 O O . GLU D 2 479 ? 33.856 -32.305 -9.860 1.00 23.37 479 GLU A O 1
ATOM 15495 N N . ALA D 2 480 ? 34.633 -30.404 -8.906 1.00 22.97 480 ALA A N 1
ATOM 15496 C CA . ALA D 2 480 ? 34.991 -31.150 -7.710 1.00 21.66 480 ALA A CA 1
ATOM 15497 C C . ALA D 2 480 ? 33.713 -31.652 -7.052 1.00 21.64 480 ALA A C 1
ATOM 15498 O O . ALA D 2 480 ? 33.697 -32.789 -6.639 1.00 20.22 480 ALA A O 1
ATOM 15500 N N . VAL D 2 481 ? 32.642 -30.845 -7.000 1.00 20.51 481 VAL A N 1
ATOM 15501 C CA . VAL D 2 481 ? 31.391 -31.305 -6.372 1.00 20.73 481 VAL A CA 1
ATOM 15502 C C . VAL D 2 481 ? 30.868 -32.556 -7.117 1.00 22.66 481 VAL A C 1
ATOM 15503 O O . VAL D 2 481 ? 30.512 -33.552 -6.473 1.00 20.21 481 VAL A O 1
ATOM 15507 N N . LYS D 2 482 ? 30.799 -32.549 -8.446 1.00 23.65 482 LYS A N 1
ATOM 15508 C CA . LYS D 2 482 ? 30.391 -33.782 -9.195 1.00 27.98 482 LYS A CA 1
ATOM 15509 C C . LYS D 2 482 ? 31.090 -35.026 -8.637 1.00 25.39 482 LYS A C 1
ATOM 15510 O O . LYS D 2 482 ? 30.449 -36.046 -8.365 1.00 24.93 482 LYS A O 1
ATOM 15516 N N . ARG D 2 483 ? 32.394 -34.924 -8.446 1.00 23.51 483 ARG A N 1
ATOM 15517 C CA . ARG D 2 483 ? 33.219 -36.087 -8.052 1.00 23.94 483 ARG A CA 1
ATOM 15518 C C . ARG D 2 483 ? 32.983 -36.498 -6.586 1.00 22.24 483 ARG A C 1
ATOM 15519 O O . ARG D 2 483 ? 33.296 -37.609 -6.237 1.00 19.22 483 ARG A O 1
ATOM 15527 N N . ALA D 2 484 ? 32.410 -35.635 -5.747 1.00 22.23 484 ALA A N 1
ATOM 15528 C CA . ALA D 2 484 ? 32.076 -35.960 -4.349 1.00 21.84 484 ALA A CA 1
ATOM 15529 C C . ALA D 2 484 ? 30.788 -36.782 -4.277 1.00 22.92 484 ALA A C 1
ATOM 15530 O O . ALA D 2 484 ? 30.528 -37.458 -3.252 1.00 22.33 484 ALA A O 1
ATOM 15532 N N . MET D 2 485 ? 29.995 -36.720 -5.342 1.00 23.85 485 MET A N 1
ATOM 15533 C CA . MET D 2 485 ? 28.587 -37.193 -5.296 1.00 29.15 485 MET A CA 1
ATOM 15534 C C . MET D 2 485 ? 28.525 -38.731 -5.303 1.00 26.60 485 MET A C 1
ATOM 15535 O O . MET D 2 485 ? 29.326 -39.395 -5.984 1.00 25.24 485 MET A O 1
ATOM 15540 N N . GLY D 2 486 ? 27.570 -39.267 -4.543 1.00 22.25 486 GLY A N 1
ATOM 15541 C CA . GLY D 2 486 ? 27.276 -40.662 -4.572 1.00 24.12 486 GLY A CA 1
ATOM 15542 C C . GLY D 2 486 ? 28.314 -41.538 -3.874 1.00 25.81 486 GLY A C 1
ATOM 15543 O O . GLY D 2 486 ? 28.197 -42.751 -3.931 1.00 25.74 486 GLY A O 1
ATOM 15544 N N . TRP D 2 487 ? 29.310 -40.975 -3.175 1.00 25.61 487 TRP A N 1
ATOM 15545 C CA . TRP D 2 487 ? 30.408 -41.793 -2.678 1.00 21.59 487 TRP A CA 1
ATOM 15546 C C . TRP D 2 487 ? 29.906 -42.806 -1.636 1.00 22.44 487 TRP A C 1
ATOM 15547 O O . TRP D 2 487 ? 30.352 -43.938 -1.652 1.00 20.24 487 TRP A O 1
ATOM 15558 N N . ALA D 2 488 ? 28.963 -42.456 -0.766 1.00 20.95 488 ALA A N 1
ATOM 15559 C CA . ALA D 2 488 ? 28.577 -43.417 0.251 1.00 22.96 488 ALA A CA 1
ATOM 15560 C C . ALA D 2 488 ? 27.683 -44.524 -0.336 1.00 25.93 488 ALA A C 1
ATOM 15561 O O . ALA D 2 488 ? 27.374 -45.433 0.376 1.00 25.06 488 ALA A O 1
ATOM 15563 N N . LYS D 2 489 ? 27.269 -44.451 -1.602 1.00 29.61 489 LYS A N 1
ATOM 15564 C CA . LYS D 2 489 ? 26.690 -45.612 -2.294 1.00 33.96 489 LYS A CA 1
ATOM 15565 C C . LYS D 2 489 ? 27.782 -46.581 -2.787 1.00 34.08 489 LYS A C 1
ATOM 15566 O O . LYS D 2 489 ? 27.454 -47.671 -3.176 1.00 35.10 489 LYS A O 1
ATOM 15572 N N . VAL D 2 490 ? 29.064 -46.210 -2.757 1.00 37.89 490 VAL A N 1
ATOM 15573 C CA . VAL D 2 490 ? 30.192 -47.046 -3.237 1.00 34.40 490 VAL A CA 1
ATOM 15574 C C . VAL D 2 490 ? 30.826 -47.820 -2.074 1.00 34.33 490 VAL A C 1
ATOM 15575 O O . VAL D 2 490 ? 31.286 -48.926 -2.276 1.00 35.64 490 VAL A O 1
ATOM 15579 N N . VAL D 2 491 ? 30.827 -47.271 -0.868 1.00 34.18 491 VAL A N 1
ATOM 15580 C CA . VAL D 2 491 ? 31.482 -47.897 0.285 1.00 34.60 491 VAL A CA 1
ATOM 15581 C C . VAL D 2 491 ? 30.475 -48.065 1.428 1.00 32.79 491 VAL A C 1
ATOM 15582 O O . VAL D 2 491 ? 30.741 -48.829 2.383 1.00 37.70 491 VAL A O 1
#

Foldseek 3Di:
DAWAWEWEQEDFKIKIFTAALLRDTLFMFMDGFDWDDPDPLFTWAAVVRSVVRNLVRHVRRCVSNVDALVSYQAYFYAYQAQFKFKDFLLLHTLDTIGHLSHQPCAVVQVVCCVPCQVVLCQQFVDGGGSSHNLSVVLCCLVPRVPNVVCQVPAGMAMDISRQSVVCQFFVAREAEQQRQSRRSQAGNLPGGGDVVSCVVSVHDPNRHHHYDFQFAFRGWGDCVRRVDTHTHGGHHYLVLLLCLLLLLVDFQEKEWEDDQKIKIKGWRFQDQDHFPQWGKGWSTGAPNGTIIMTIHMGNGQVVLLVCCCPPVNPDVDSLVLLVLQVVDPDLQLWAKQQQCQHDGPPPPFRQFHIDIDDDDPPDDPSNSSNNSLLNNLLSVVSVSVSVCVTTPHAAYEYAYDCVVRPVSQQSNCQLNQHKYFYFPDRSSSRSSSSVSGCCNSPSDVDSVSSVVSTDTPDIRGHDYDPVVSVVVSVSVVVRSVVRHNVNVVD/DAWAWEWEQEDFKIKIFTAAPLRDTLFMFMDGFDWDDPDVQWTWAALVRSVVRNLRGNVRRCVSSVDALVRHQEYFYAYQAQWKFKDFLVLHTLDTIGHLRHQPQAVVQVVVQVPCQVVLCQFQVDGTGSSHNLSVVLCCLVPRPPVVVCVVVLGMAMDTSRQSVCCLFFVAREAEQQRVSRRSQAGNPVGGGDPVSCVVSVPDPSHHHHYHFQFAFRGWGDCVSRNDTHTHGGYHYLVLLLCQLLLLPDFQEKEWEDDQKIKIKTWHFQDQWHDPQWGKGWSTGAPNGTIIITIDIGNGQVVLLVCCCPPVNLDPDSQVLLVLQVVDPDLQLWAKQQQCQHDGPPVPFRQFHIDIDDDDPPDGSSSSSNNSLLNNLLSVLRVSVSVCVTTNHAAYEYAYPCVVRPVSQLSSCQLNQHKYWYFPDRSSSRSSSSVSHCCNSPSDVDSVRVVVSTGTPDIHGHDHDPVVNVVSSVSVVVSSVVRHPNNVVD/DAAWAWEWEQEPFKIKIFTAALLRDTLFIFMDGFDWDDPDVQWTWAAVVRSLVRNLRRRVRRCVSSVDALVSHQAYFYAYQAQWKFKAFPQLHTLDTIGHLRHCVLAVVQVVCCVVPQPVLCQFQVDRTGSNHNLSVVLVCCVPRPHCVVVQVVLGMAMDTSRQSVCCNFFVAREAEQQRVSRNSQAGNLPGGRDVVSCVVSVHDPSHHHHYHFQFAFRGWGDCVSRVDTHTHGGHHYLVLLLCLLLLLPDFQEKEWEDDQKIKIKGKRAQDQDHDPQWGKGWSTGDPNGTIIITIHMGNGQVVLLVCCCVPVRLDVDSLVLLVLQVVDPDLQLWAKQQQCQHDGPPPPFRQFHIDIDDDDPPDDPSSSSNNSLLNSLLSVLRVVVRVCVTTPHAAYEYADDCVVRVVSQLSSCQLNVHKYFYFPDRSSSRSSSSVSHCCNSPSDVDSVRVVVSTGTPDIRHHDYDPVVNVVSSVSVVVRSVVRHNNNVVD/DAWAWFWEQEDFKIKIFTAALLRDTQFIFMDGFDWDAPDVLFTWAALVRSVVRNLRGNVRRCVSNVDAPVSHAAYFYAYAAQWKFKDFQQLHTLDTIGHLRHCVQVVVQPVCCVPCQPVLCQFQVDGGGSNHNLSVVLVCLVPRPCNVVCQLPLGMAMDTVRQSVVCLFFVAREAEQQRVSRRSQAGNVVGGGDPVSCVVSVNRPSHHHHYHFQFAFRGWGDCVRRNDTHTHGGYHYLVLLLCVLLLLVDFQEKEWEDDQKIKIKGKRAQDQDHDPQWGKGWSTGAPNGTIIITMDMGNGQVVLLVCCCPVVNLDVDSQVLLVLQVVDPDLQLWAWQQQCQHDGPPVPFRQFHIDIDDDDPPDGSSSSSNNSLLNSLLSVLRSVVSVCVTTNHAAYEYAYDCCVRPVSQLSSCQLNVHKYFYFPDRSSSSSSSSVSTCCNSPSDVDSVSVVVSTGTPDIRGHDYDPVRNVVVSVSVVVRSVVRHNVNVVD

CATH classification: 3.30.420.40 (+1 more: 3.30.420.40)

B-factor: mean 34.55, std 14.02, range [11.88, 131.86]

Sequence (1961 aa):
EKFVLSLDEGTTSARAIIFDRESNIHGIGQYEFPQHYPRPGWVEHNPEEIWDAQLRAIKDAIQSARIEPNQIAAIGVTNQRETTLVWDKDGKPLYNAIVWQCRRTAEMVEEIKREYGTMIKEKTGLVPDAYFSASKLKWLLDNLPGLREKAEKGEVMFGTVDTFLIYRLTGEHVTDYSNASRTMLFNIKKLDWDDELLELFDIPESVLPEVRESSEVYGYTKKELLGAEIPVSGDAGDQQAALFGEAAFEAGMVKATYGTGSFILVNTDEMVLYSDNLLTTIAWGLNGRVSYALEGSIFVTGAAVQWLRDGIKIIKHASETEELATKLESNEGVYFVPAFVGLGAPYWDQFARGIIIGITRGTGREHLARATLEAIAYLTRDVVDEMEKLVQIKELRVDGGATANDFLMQFQADILNRKVIRPVVKETTALGAAYLAGLAVDYWADTREIAELWKAERIFEPKMDEKTRERLYKGWKEAVKRAMGWAKVVEKFVLSLDEGTTSARAIIFDRESNIHGIGQYEFPQHYPRPGWVEHNPEEIWDAQLRAIKDAIQSARIEPNQIAAIGVTNQRETTLVWDKDGKPLYNAIVWQCRRTAEMVEEIKREYGTMIKEKTGLVPDAYFSASKLKWLLDNVPGLREKAEKGEVMFGTVDTFLIYRLTGEHVTDYSNASRTMLFNIKKLDWDDELLELFDIPESVLPEVRESSEVYGYTKKELLGAEIPVSGDAGDQQAALFGQAAFEAGMVKATYGTGSFILVNTDEMVLYSDNLLTTIAWGLNGRVSYALEGSIFVTGAAVQWLRDGIKIIKHASETEELATKLESNEGVYFVPAFVGLGAPYWDQFARGIIIGITRGTGREHLARATLEAIAYLTRDVVDEMEKLVQIKELRVDGGATANDFLMQFQADILNRKVIRPVVKETTALGAAYLAGLAVDYWADTREIAELWKAERIFEPKMDEKTRERLYKGWKEAVKRAMGWAKVVMEKFVLSLDEGTTSARAIIFDRESNIHGIGQYEFPQHYPRPGWVEHNPEEIWDAQLRAIKDAIQSARIEPNQIAAIGVTNQRETTLVWDKDGKPLYNAIVWQCRRTAEMVEEIKREYGTMIKEKTGLVPDAYFSASKLKWLLDNVPGLREKAEKGEVMFGTVDTFLIYRLTGEHVTDYSNASRTMLFNIKKLDWDDELLELFDIPESVLPEVRESSEVYGYTKKELLGAEIPVSGDAGDQQAALFGQAAFEAGMVKATYGTGSFILVNTDEMVLYSDNLLTTIAWGLNGRVSYALEGSIFVTGAAVQWLRDGIKIIKHASETEELATKLESNEGVYFVPAFVGLGAPYWDQFARGIIIGITRGTGREHLARATLEAIAYLTRDVVDEMEKLVQIKELRVDGGATANDFLMQFQADILNRKVIRPVVKETTALGAAYLAGLAVDYWADTREIAELWKAERIFEPKMDEKTRERLYKGWKEAVKRAMGWAKVVEKFVLSLDEGTTSARAIIFDRESNIHGIGQYEFPQHYPRPGWVEHNPEEIWDAQLRAIKDAIQSARIEPNQIAAIGVTNQRETTLVWDKDGKPLYNAIVWQCRRTAEMVEEIKREYGTMIKEKTGLVPDAYFSASKLKWLLDNVPGLREKAEKGEVMFGTVDTFLIYRLTGEHVTDYSNASRTMLFNIKKLDWDDELLELFDIPESVLPEVRESSEVYGYTKKELLGAEIPVSGDAGDQQAALFGQAAFEAGMVKATYGTGSFILVNTDEMVLYSDNLLTTIAWGLNGRVSYALEGSIFVTGAAVQWLRDGIKIIKHASETEELATKLESNEGVYFVPAFVGLGAPYWDQFARGIIIGITRGTGREHLARATLEAIAYLTRDVVDEMEKLVQIKELRVDGGATANDFLMQFQADILNRKVIRPVVKETTALGAAYLAGLAVDYWADTREIAELWKAERIFEPKMDEKTRERLYKGWKEAVKRAMGWAKVV

Secondary structure (DSSP, 8-state):
--EEEEEEE-SSEEEEEEE-TT--EEEEEEEE---B-SSTT--EE-HHHHHHHHHHHHHHHHHHHT--GGGEEEEEEEE-SS-BEEE-TTS-BSSPEEPTT--TTHHHHHHHHHHHHHHHHHHSS----TTSHHHHHHHHHTTSTTHHHHHHTT--EEE-HHHHHHHHHHS--EEEHHHHTTSSSEETTTTEE-HHHHHHTT--GGGPPEEE-SEEEEEE--HHHHSS--EEEEEEEHHHHHHHHTT--STTEEEEEESSSEEEEEEEET-----SSSEEEEEEE-SS-EEEEEEEEES-SHHHHHHHHHTS---SSTTHHHHHHHT-SS-TT-EEE--TT-B-TTT-BTT---EEE---TT--HHHHHHHHHHHHHHHHHHHHHHHHTTS---EEEEESGGGG-HHHHHHHHHHHTS-EEEES-S-HHHHHHHHHHHHHTTSSS-HHHHHHH--EEEEE-----HHHHHHHHHHHHHHHHHHTTGGGT-/--EEEEEEE-SSEEEEEEE-TT--EEEEEEEE---B-SSTT--EE-HHHHHHHHHHHHHHHHHHHT--GGGEEEEEEEE-SS-EEEE-TTS-BSS-EE-TT--TTHHHHHHHHHHHHHHHHHHSSS---TTSHHHHHHHHHHHSTTHHHHHHTT--EEEEHHHHHHHHHHS--EEEHHHHHTTSSEETTTTEE-HHHHHHTT--GGGPPEEE-SEEEEEE--HHHHSS--EEEEEEEHHHHHHHHTT--STTEEEEEESSSEEEEEEEET-----TTSEEEEEEE-SS-EEEEEEEEES-SHHHHHHHHHTS---SSTTHHHHHHTT-SS-TT-EEE--BTBB-TTT-BTT---EEE---TT--HHHHHHHHHHHHHHHHHHHHHHHHTTS---EEEEESGGGG-HHHHHHHHHHHTS-EEEES-S-HHHHHHHHHHHHHTTSSS-HHHHHHH--EEEEE-----HHHHHHHHHHHHHHHHHHTTHHHH-/--EEEEEEE-SSEEEEEEE-TT--EEEEEEEE-PPB--STT--EE-HHHHHHHHHHHHHHHHHHHT--GGGEEEEEEEE-SS-BEEE-TTS-BSS-EE-TT--TTHHHHHHHHHHHHHHHHHHSSS---TTSHHHHHHHHHHHSTTHHHHHHTT--EEE-HHHHHHHHHHS--EEEHHHHHTTTSEETTTTEE-HHHHHHTT--GGGPPEEE-SEEEEEE--HHHHSS--EEEEEEEHHHHHHHHTT--STTEEEEEESSSEEEEEEEET-----SSSEEEEEEE-SS-EEEEEEEEES-SHHHHHHHHHTS---SSTTHHHHHHTT-SS-TT-EEE--BTBB-TTT-BTT---EEE---TT--HHHHHHHHHHHHHHHHHHHHHHHHTTS---EEEEESGGGG-HHHHHHHHHHHTS-EEEES-S-HHHHHHHHHHHHHTTSS--HHHHHHH--EEEEE-----HHHHHHHHHHHHHHHHHHTTGGG--/---EEEEEEE-SSEEEEEEE-TT--EEEEEEEE-PPB-SSTT--EE-HHHHHHHHHHHHHHHHHHHT--GGGEEEEEEEE-SS-BEEE-TTS-BSSPEEPTT--TTHHHHHTTTTTTHHHHHHHSS----TTSHHHHHHHHHHHSTTHHHHHHTT--EEE-HHHHHHHHHHS--EEEHHHHHTSS-EETTTTEE-HHHHHHTT--GGGPPEEE-SEEEEEE--HHHHSS--EEEEEEEHHHHHHHHTT--STTEEEEEESSSEEEEEEEET-----SSSEEEEEEEETTEEEEEEEEEES-SHHHHHHHHHTS---SSTTHHHHHHHT-SS-TT-EEE--BTBB-TTT-BTT---EEE---TT--HHHHHHHHHHHHHHHHHHHHHHHHTTS---EEEEESGGGG-HHHHHHHHHHHTS-EEEES-S-HHHHHHHHHHHHHTTSSS-HHHHHHH--EEEEEPP---HHHHHHHHHHHHHHHHHHTTHHHH-